Protein 4V1T (pdb70)

Organism: Lyngbya sp. (strain PCC 8106) (NCBI:txid313612)

Sequence (1530 aa):
LLQIQPHFHVEVIEPKQVYLLGEQANHALTGQLYCQILPLLNGQYTLEQIVEKLDGEVPPEYIDYVLERLAEKGYLTEAAPELSSEVAAFWSELGIAPPVAAEALRQPVTLTPVGNISEVTVAALTTALRDIGISVQTTALNVVLTDDYLQPELAKINKQALESQQTWLLVKPVGSVLWLGPVFVPGKTGCWDCLAHRLRGNREVEASVLRQKQAQQGCLPTARATLPSTLQTGLQFAATEIAKWIVKYHVNATAPGTVFFPTLDGKIITLNHSILDLKSHILIKRSQCPTCGDPKILQHRGFEPLKLESRPKQGHRGTTPEQTVQKYQHLISPVTGVVTELVRITDPANPLVHTYRAGHSFGSATSLRGLRNTLKHKSSGKGKTDSQSKASGLCEAVERYSGIFQGDEPRKRATLAELGDLAIHPEQCLCFSDGQYANRETLNEQATVAHDWIPQRFDASQAIEWTPVWSLTEQTHKYLPTALCYYHYPLPPEHRFARGDSNGNAAGNTLEEAILQGFMELVERDGVALWWYNRLRRPAVDLGSFNEPYFVQLQQFYRENDRDLWVLDLTADLGIPAFAGVSNRKTGSSERLILGFGAHLDPTIAILRAVTEVNQIGLELDKVPDENLKSDATDWLITEKLADHPYLLPDTTQPLKTAQDYPKRWSDDIYTDVMTCVNIAQQAGLETLVIDQTRPDIGLNVVKVTVPGMRHFWSRFGEGRLYDVPVKLGWLDEPLTEAQMNPTPMPFTPLLQIQPHFHVEVIEPKQVYLLGEQANHALTGQLYCQILPLLNGQYTLEQIVEKLDGEVPPEYIDYVLERLAEKGYLTEAAPELSSEVAAFWSELGIAPPVAAEALRQPVTLTPVGNISEVTVAALTTALRDIGISVQTPTEAGSPTALNVVLTDDYLQPELAKINKQALESQQTWLLVKPVGSVLWLGPVFVPGKTGCWDCLAHRLRGNREVEASVLRQKQGCLPTARATLPSTLQTGLQFAATEIAKWIVKYHVNATAPGTVFFPTLDGKIITLNHSILDLKSHILIKRSQCPTCGDPKILQHRGFEPLKLESRPKQHRGTTPEQTVQKYQHLISPVTGVVTELVRITDPANPLVHTYRAGHSFGSATSLRGLRNTLKHKSSGKGKTDSQSKASGLCEAVERYSGIFQGDEPRKRATLAELGDLAIHPEQCLCFSDGQYANRETLNEQATVAHDWIPQRFDASQAIEWTPVWSLTEQTHKYLPTALCYYHYPLPPEHRFARGDSNGNAAGNTLEEAILQGFMELVERDGVALWWYNRLRRPAVDLGSFNEPYFVQLQQFYRENDRDLWVLDLTADLGIPAFAGVSNRKTGSSERLILGFGAHLDPTIAILRAVTEVNQIGLELDKVPDENLKSDATDWLITEKLADHPYLLPDTTQPLKTAQDYPKRWSDDIYTDVMTCVNIAQQAGLETLVIDQTRPDIGLNVVKVTVPGMRHFWSRFGEGRLYDVPVKLGWLDEPLTEAQMNPTPMPFQLSSQLAELSEEALGQLSSQLAELSEEAL

CATH classification: 3.90.930.60 (+2 more: 3.40.50.720, 3.30.160.660)

B-factor: mean 58.52, std 18.79, range [26.14, 163.07]

Foldseek 3Di:
DKAFQLQWDWDADADFWIKTDHPPDIDIGGGNVCSVQHVVRHQPADLVRPCVPQVVPDDNVRVVVVVVVCVVVLGMADADPVDDSVLQSVVVVLVDGHVLLLVLLCFAEEEAEADPDDVVLVVLLQVLLVVSSYHYPCHQEYEYEYQDLQRVVQVVVQLCCQVVQHWYWYWYQFAQKTKGDDGEGHPPAATSLLQVVLQLFLPAVQNLVVLLVVVVVGGDRPRDDDDPVSSSVRSNVNSVLVSVCSSLVSPCVPVPPPRDDDGNHQWMWMARNVVGDIDIAGRFHFQLRPRRHNVQVQQVVQQDFDDDDWQFFPPRANDFLVVLCVVQVNLDPSRRHQFPHWAFPDDPVDQAATKIWRAAGHADDNDPVVSVVHSVDTQMFFDRGNSRSRSRRSFSSVLQRLQADPPSHHKDKDFCVVQPPQEDDVCLFQQFAPVCQVCQVVVCVDDLFNVLHAWHAADRVDIAIWGWWAWPLVRHTGTYGSQQRGAHDDDDPVHRRDGHDCQLKAWGQDQLRGNQQSLFSLQQQLLLLLCAFLLFAFAWAPPVQDPDVSVVVVQVVLVVVQKGWTKTFSQFDLLWTKIKIWMFGNDDQFGQIFIFIATDLQNNVRVSRGVSVSSHPGPVCVVDDLVRDPDSCNCVRRPDDCVVRVSRDHDPVDDHHHNVNRDHDDDSTSNVSSVSSQVSQVVVVWIKIKDWSDRPSSNTTMIGIGIRQRDGQFLHNHDGCSFPRCCVVVSDVHGDDSVSTDPDGPRD/DFWKAFQLQFDWAQPQDFWIKTDHPVDIDIGGGNVCSVQHVRRHGPDDLVRSQVVVVPPDHSVNVVVVVVVCVVVLRMATDDPVDDSVLSSVQVVLVHHSVLLLVLQAFEEEEAEDDPDDPVLVVLLQVLLVVSRYHYDYDDDPDDAGQEYEYEYLDLQAVVLVVVQQCCLVVQHWYWYWYLFAQKTKGDDTDGHPPAATSLLQNVLQCFLPAVQVLCVLLVVRGDGRRDDDDPVSSSVNSNVNSVLVSVSSSLVSCCVPPNPPGDDDGNHQWMWMARNVDGDIDIAGRFHFQLRPRRHNVQPQQVVQQDFDDDDWQFPCVARDFLVVLCVVFVNLAPSRRHQWPDWDWDDDPVDLQAEKIWTQAIAARANDPVRCVVRNDPTQMAFARGHSRRRSRRSFRSVLQRLQADPPNHHKDWAFCVVQPPLEDAVCLFQQFAPVCQVCQVVCCVPDQDNVLRAWHAAPRVDTAIWGWWAWPLVRHTGTYGSQQRGAHDDDDPVGGHDGHDCQLKAWGLDQLRRNQQSLFSLVQQLLLQLCQFLLFAFAWADPVQQPDVSVVVVQVVQVVVQKGKTKTWSQFDLLFTKIKIWMFGHDDQWGQIFIAIATDNQNVVRVRRGNRVSSHPPPVQVVPDLVPDDDFCSCVRNPDDCVNRVSRDHDPVDDHHHNVNRDRDDDSISSVSVVVSQVSQVVVVWIKIKDWSDRVSSSITMIGIGIRQRDGLFLRQHDGCSFPRCCVVPSDVHGDDSVSTDPDRPGD/DDDVVVVPDDDDDPD/DPDPVVVPDDDDDD

InterPro domains:
  IPR003776 YcaO-like domain [PF02624] (407-738)
  IPR003776 YcaO-like domain [PS51664] (408-775)
  IPR003776 YcaO-like domain [TIGR00702] (406-738)
  IPR022291 Bacteriocin biosynthesis, cyclodehydratase domain [TIGR03882] (179-366)
  IPR027624 Thiazole/oxazole-forming peptide maturase, SagD family component [TIGR03604] (408-775)
  IPR049274 LynD/TruD, winged helix-turn-helix-like domain [PF21084] (8-83)

Secondary structure (DSSP, 8-state):
-EEE-TT-EEEEETTTEEEEE-SS-EEEEESHHHHHHGGG-EEEE-SHHHHTTTTTTS-HHHHHHHHHHTTTTT-EE---TTS-HHHHHHHHHTT--HHHHHHHTTS-BEEEE-TT--HHHHHHHHHHHHHTT--B-----EEEE-S-TT-THHHHHHHHHHHHT--EEEEE-SSSEEEEEEEE-TTTS--HHHHHHHHHHH-HHHHHHHHHHHTT-----------HHHHHHHHHHHHHHHHHHHHHHHHHTTSSSS-----SBTEEEEEETTTTEEEEEEPPP-TT-TTTS-TTHHHHHHHSPP-----B----SSS-HHHHHHHHGGGB-SSS-SB---EE-S-TT-SS-EEEEE--------SHHHHHHTTTS-EEEEESSHHHHHHHHHHHHHHHHHTB--S-SS-EEE-STTTGGGB--HHHHH---HHHHHTHHHHHHS-S-GGGPPPPPP-TTS-EEEEEEEETTTTEEEEEEHHHHSBT----TT--------TTEEEESSHHHHHHHHHHHHHHHHHHHHHHHHT----BB-GGGSS-THHHHHHHHHHHTTEEEEEEE---TT---EEEEEEEESSSSS---EEEEEE-SSHHHHHHHHHHHHIIIIITTTTS-GGG--STTHHHHHH--GGG-GGGS--TTSPPB-GGGS-----SBHHHHHHHHHHHHHHTT---EEEE---TTT-SEEEEEE-TTPPPSSS---SSHHHHHHHHTTS-SSPPPGGGS-SSPP--/-PEEEE-TTSEEEEETTTEEEEE-SS-EEEEE-HHHHHHGGG-EEEEEHHHHHHHT-SSS-HHHHHHHHHHHHHHT-EEE--TTS-HHHHHHHHHTT--HHHHHHHTTS-EEEEE-TT--HHHHHHHHHHHHTTT--EE---TTPPP-S-EEEE-S-TT-THHHHHHHHHHHHT--EEEEE-SSSEEEEEEEE-TTTS--HHHHHHHHHHT-HHHHHHHHHH-----------HHHHHHHHHHHHHHHHHHHHHHHHHHSSTT---S--SBTEEEEEETTTTEEEEEE----TT-TTTS-TTHHHHHHTSPP-----B----SS-HHHHHHHHGGGB-TTTSSBS-EEE-S-TT-SS-EEEEE--------SHHHHHHHS---EEEEESSHHHHHHHHHHHHHHHHHTB--S-S--EEE-HHHHTTSB--THHHH---HHHHHTHHHHHHH-SSGGG--PPP--TTS-EEEEEEEETTTTEEEEEEHHHHSBT----GGG-------TTEEEESSHHHHHHHHHHHHHHHHHHHHHHHHT----BB-GGGSS-HHHHHHHHHHHHTTEEEEEEE---TT---EEEEEEEESSSSS---EEEEEE-SSHHHHHHHHHHHHIIIIIHHHTS-TTT--STTHHHHHH--GGG-GGGSPPTTSPPB-GGGS-----SBHHHHHHHHHHHHHHTT---EEEE---TTT-SEEEEEE-TTPPPSSS---SSHHHHHHHHTTS-SSPPPGGGS-SS----/---HHHHT-EEEE--/---HHHHT-EEEE-

Radius of gyration: 36.59 Å; Cα contacts (8 Å, |Δi|>4): 3256; chains: 4; bounding box: 82×84×105 Å

Structure (mmCIF, N/CA/C/O backbone):
data_4V1T
#
_entry.id   4V1T
#
_cell.length_a   81.760
_cell.length_b   116.150
_cell.length_c   183.540
_cell.angle_alpha   90.00
_cell.angle_beta   90.00
_cell.angle_gamma   90.00
#
_symmetry.space_group_name_H-M   'P 21 21 21'
#
loop_
_entity.id
_entity.type
_entity.pdbx_description
1 polymer LYND
2 polymer PATE
3 non-polymer 'ZINC ION'
4 non-polymer "ADENOSINE-5'-DIPHOSPHATE"
5 non-polymer 'MAGNESIUM ION'
6 non-polymer 'PHOSPHATE ION'
7 water water
#
loop_
_atom_site.group_PDB
_atom_site.id
_atom_site.type_symbol
_atom_site.label_atom_id
_atom_site.label_alt_id
_atom_site.label_comp_id
_atom_site.label_asym_id
_atom_site.label_entity_id
_atom_site.label_seq_id
_atom_site.pdbx_PDB_ins_code
_atom_site.Cartn_x
_atom_site.Cartn_y
_atom_site.Cartn_z
_atom_site.occupancy
_atom_site.B_iso_or_equiv
_atom_site.auth_seq_id
_atom_site.auth_comp_id
_atom_site.auth_asym_id
_atom_site.auth_atom_id
_atom_site.pdbx_PDB_model_num
ATOM 1 N N . LEU A 1 6 ? 56.689 -17.953 2.888 1.00 108.85 6 LEU A N 1
ATOM 2 C CA . LEU A 1 6 ? 56.452 -16.565 3.317 1.00 114.24 6 LEU A CA 1
ATOM 3 C C . LEU A 1 6 ? 55.074 -16.084 2.874 1.00 110.18 6 LEU A C 1
ATOM 4 O O . LEU A 1 6 ? 54.603 -16.412 1.781 1.00 105.27 6 LEU A O 1
ATOM 9 N N . LEU A 1 7 ? 54.443 -15.289 3.733 1.00 109.65 7 LEU A N 1
ATOM 10 C CA . LEU A 1 7 ? 53.042 -14.923 3.568 1.00 103.40 7 LEU A CA 1
ATOM 11 C C . LEU A 1 7 ? 52.866 -13.525 2.987 1.00 92.86 7 LEU A C 1
ATOM 12 O O . LEU A 1 7 ? 53.590 -12.590 3.328 1.00 101.79 7 LEU A O 1
ATOM 17 N N . GLN A 1 8 ? 51.890 -13.398 2.102 1.00 84.60 8 GLN A N 1
ATOM 18 C CA . GLN A 1 8 ? 51.554 -12.111 1.516 1.00 96.72 8 GLN A CA 1
ATOM 19 C C . GLN A 1 8 ? 50.079 -12.052 1.160 1.00 94.12 8 GLN A C 1
ATOM 20 O O . GLN A 1 8 ? 49.444 -13.071 0.880 1.00 104.21 8 GLN A O 1
ATOM 26 N N . ILE A 1 9 ? 49.538 -10.847 1.170 1.00 86.02 9 ILE A N 1
ATOM 27 C CA . ILE A 1 9 ? 48.230 -10.605 0.596 1.00 90.89 9 ILE A CA 1
ATOM 28 C C . ILE A 1 9 ? 48.381 -10.519 -0.924 1.00 87.02 9 ILE A C 1
ATOM 29 O O . ILE A 1 9 ? 49.463 -10.219 -1.420 1.00 78.75 9 ILE A O 1
ATOM 34 N N . GLN A 1 10 ? 47.297 -10.781 -1.649 1.00 76.99 10 GLN A N 1
ATOM 35 C CA . GLN A 1 10 ? 47.307 -10.791 -3.111 1.00 82.02 10 GLN A CA 1
ATOM 36 C C . GLN A 1 10 ? 48.143 -9.653 -3.706 1.00 85.74 10 GLN A C 1
ATOM 37 O O . GLN A 1 10 ? 47.913 -8.481 -3.387 1.00 73.67 10 GLN A O 1
ATOM 43 N N . PRO A 1 11 ? 49.108 -9.987 -4.583 1.00 71.32 11 PRO A N 1
ATOM 44 C CA . PRO A 1 11 ? 50.080 -8.967 -4.994 1.00 75.53 11 PRO A CA 1
ATOM 45 C C . PRO A 1 11 ? 49.481 -7.850 -5.838 1.00 65.60 11 PRO A C 1
ATOM 46 O O . PRO A 1 11 ? 50.102 -6.804 -5.975 1.00 65.29 11 PRO A O 1
ATOM 50 N N . HIS A 1 12 ? 48.293 -8.075 -6.387 1.00 65.66 12 HIS A N 1
ATOM 51 C CA . HIS A 1 12 ? 47.648 -7.092 -7.255 1.00 69.80 12 HIS A CA 1
ATOM 52 C C . HIS A 1 12 ? 46.882 -6.033 -6.456 1.00 69.76 12 HIS A C 1
ATOM 53 O O . HIS A 1 12 ? 46.423 -5.036 -7.009 1.00 57.89 12 HIS A O 1
ATOM 60 N N . PHE A 1 13 ? 46.755 -6.251 -5.149 1.00 78.96 13 PHE A N 1
ATOM 61 C CA . PHE A 1 13 ? 46.106 -5.286 -4.261 1.00 80.52 13 PHE A CA 1
ATOM 62 C C . PHE A 1 13 ? 47.105 -4.274 -3.708 1.00 69.07 13 PHE A C 1
ATOM 63 O O . PHE A 1 13 ? 48.176 -4.643 -3.230 1.00 77.75 13 PHE A O 1
ATOM 71 N N . HIS A 1 14 ? 46.743 -2.997 -3.765 1.00 70.11 14 HIS A N 1
ATOM 72 C CA . HIS A 1 14 ? 47.467 -1.968 -3.023 1.00 70.88 14 HIS A CA 1
ATOM 73 C C . HIS A 1 14 ? 46.875 -1.855 -1.622 1.00 63.37 14 HIS A C 1
ATOM 74 O O . HIS A 1 14 ? 45.662 -1.919 -1.451 1.00 64.18 14 HIS A O 1
ATOM 81 N N . VAL A 1 15 ? 47.729 -1.674 -0.626 1.00 71.44 15 VAL A N 1
ATOM 82 C CA . VAL A 1 15 ? 47.292 -1.651 0.772 1.00 75.81 15 VAL A CA 1
ATOM 83 C C . VAL A 1 15 ? 47.403 -0.260 1.392 1.00 72.74 15 VAL A C 1
ATOM 84 O O . VAL A 1 15 ? 48.480 0.333 1.404 1.00 69.34 15 VAL A O 1
ATOM 88 N N . GLU A 1 16 ? 46.285 0.240 1.913 1.00 68.32 16 GLU A N 1
ATOM 89 C CA . GLU A 1 16 ? 46.247 1.536 2.581 1.00 77.27 16 GLU A CA 1
ATOM 90 C C . GLU A 1 16 ? 45.536 1.411 3.933 1.00 83.28 16 GLU A C 1
ATOM 91 O O . GLU A 1 16 ? 44.333 1.126 4.007 1.00 64.99 16 GLU A O 1
ATOM 97 N N . VAL A 1 17 ? 46.295 1.606 5.003 1.00 80.84 17 VAL A N 1
ATOM 98 C CA . VAL A 1 17 ? 45.787 1.487 6.359 1.00 77.99 17 VAL A CA 1
ATOM 99 C C . VAL A 1 17 ? 45.164 2.784 6.826 1.00 71.46 17 VAL A C 1
ATOM 100 O O . VAL A 1 17 ? 45.791 3.801 6.778 1.00 74.80 17 VAL A O 1
ATOM 104 N N . ILE A 1 18 ? 43.920 2.728 7.274 1.00 73.73 18 ILE A N 1
ATOM 105 C CA . ILE A 1 18 ? 43.228 3.872 7.859 1.00 87.68 18 ILE A CA 1
ATOM 106 C C . ILE A 1 18 ? 42.849 3.562 9.322 1.00 80.71 18 ILE A C 1
ATOM 107 O O . ILE A 1 18 ? 41.889 2.867 9.608 1.00 68.94 18 ILE A O 1
ATOM 112 N N . GLU A 1 19 ? 43.564 4.178 10.234 1.00 84.09 19 GLU A N 1
ATOM 113 C CA . GLU A 1 19 ? 44.063 3.480 11.375 1.00 83.48 19 GLU A CA 1
ATOM 114 C C . GLU A 1 19 ? 43.082 2.810 12.318 1.00 111.09 19 GLU A C 1
ATOM 115 O O . GLU A 1 19 ? 43.188 1.607 12.544 1.00 140.60 19 GLU A O 1
ATOM 121 N N . PRO A 1 20 ? 42.118 3.508 12.890 1.00 105.54 20 PRO A N 1
ATOM 122 C CA . PRO A 1 20 ? 41.536 2.774 14.008 1.00 96.63 20 PRO A CA 1
ATOM 123 C C . PRO A 1 20 ? 40.979 1.397 13.589 1.00 89.77 20 PRO A C 1
ATOM 124 O O . PRO A 1 20 ? 41.459 0.410 14.110 1.00 83.89 20 PRO A O 1
ATOM 128 N N . LYS A 1 21 ? 40.124 1.297 12.582 1.00 86.29 21 LYS A N 1
ATOM 129 C CA . LYS A 1 21 ? 39.464 0.029 12.303 1.00 78.32 21 LYS A CA 1
ATOM 130 C C . LYS A 1 21 ? 39.507 -0.464 10.855 1.00 81.85 21 LYS A C 1
ATOM 131 O O . LYS A 1 21 ? 38.986 -1.517 10.552 1.00 78.82 21 LYS A O 1
ATOM 137 N N . GLN A 1 22 ? 40.096 0.289 9.945 1.00 77.53 22 GLN A N 1
ATOM 138 C CA . GLN A 1 22 ? 40.028 -0.115 8.543 1.00 71.71 22 GLN A CA 1
ATOM 139 C C . GLN A 1 22 ? 41.369 -0.178 7.823 1.00 69.99 22 GLN A C 1
ATOM 140 O O . GLN A 1 22 ? 42.286 0.594 8.095 1.00 66.98 22 GLN A O 1
ATOM 146 N N . VAL A 1 23 ? 41.456 -1.123 6.891 1.00 78.01 23 VAL A N 1
ATOM 147 C CA . VAL A 1 23 ? 42.521 -1.153 5.901 1.00 81.03 23 VAL A CA 1
ATOM 148 C C . VAL A 1 23 ? 41.913 -1.501 4.552 1.00 72.75 23 VAL A C 1
ATOM 149 O O . VAL A 1 23 ? 41.203 -2.498 4.422 1.00 69.80 23 VAL A O 1
ATOM 153 N N . TYR A 1 24 ? 42.194 -0.679 3.548 1.00 69.07 24 TYR A N 1
ATOM 154 C CA . TYR A 1 24 ? 41.606 -0.872 2.229 1.00 71.36 24 TYR A CA 1
ATOM 155 C C . TYR A 1 24 ? 42.534 -1.627 1.296 1.00 64.63 24 TYR A C 1
ATOM 156 O O . TYR A 1 24 ? 43.742 -1.400 1.297 1.00 72.75 24 TYR A O 1
ATOM 165 N N . LEU A 1 25 ? 41.954 -2.533 0.513 1.00 61.27 25 LEU A N 1
ATOM 166 C CA . LEU A 1 25 ? 42.677 -3.248 -0.529 1.00 62.60 25 LEU A CA 1
ATOM 167 C C . LEU A 1 25 ? 42.213 -2.741 -1.875 1.00 62.62 25 LEU A C 1
ATOM 168 O O . LEU A 1 25 ? 41.184 -3.180 -2.383 1.00 63.43 25 LEU A O 1
ATOM 173 N N . LEU A 1 26 ? 42.975 -1.810 -2.443 1.00 71.14 26 LEU A N 1
ATOM 174 C CA . LEU A 1 26 ? 42.590 -1.136 -3.675 1.00 67.15 26 LEU A CA 1
ATOM 175 C C . LEU A 1 26 ? 43.228 -1.803 -4.886 1.00 63.88 26 LEU A C 1
ATOM 176 O O . LEU A 1 26 ? 44.450 -1.931 -4.967 1.00 67.77 26 LEU A O 1
ATOM 181 N N . GLY A 1 27 ? 42.380 -2.242 -5.813 1.00 70.25 27 GLY A N 1
ATOM 182 C CA . GLY A 1 27 ? 42.817 -2.911 -7.028 1.00 67.59 27 GLY A CA 1
ATOM 183 C C . GLY A 1 27 ? 42.321 -2.158 -8.240 1.00 66.07 27 GLY A C 1
ATOM 184 O O . GLY A 1 27 ? 41.469 -1.273 -8.125 1.00 64.08 27 GLY A O 1
ATOM 185 N N . GLU A 1 28 ? 42.853 -2.506 -9.406 1.00 65.29 28 GLU A N 1
ATOM 186 C CA . GLU A 1 28 ? 42.492 -1.808 -10.634 1.00 72.72 28 GLU A CA 1
ATOM 187 C C . GLU A 1 28 ? 41.079 -2.178 -11.064 1.00 73.16 28 GLU A C 1
ATOM 188 O O . GLU A 1 28 ? 40.385 -1.374 -11.682 1.00 79.52 28 GLU A O 1
ATOM 194 N N . GLN A 1 29 ? 40.647 -3.383 -10.707 1.00 70.32 29 GLN A N 1
ATOM 195 C CA . GLN A 1 29 ? 39.348 -3.891 -11.140 1.00 71.55 29 GLN A CA 1
ATOM 196 C C . GLN A 1 29 ? 38.455 -4.360 -10.002 1.00 75.36 29 GLN A C 1
ATOM 197 O O . GLN A 1 29 ? 37.339 -4.825 -10.240 1.00 69.84 29 GLN A O 1
ATOM 203 N N . ALA A 1 30 ? 38.947 -4.241 -8.773 1.00 72.87 30 ALA A N 1
ATOM 204 C CA . ALA A 1 30 ? 38.139 -4.525 -7.599 1.00 62.94 30 ALA A CA 1
ATOM 205 C C . ALA A 1 30 ? 38.757 -3.886 -6.367 1.00 64.48 30 ALA A C 1
ATOM 206 O O . ALA A 1 30 ? 39.982 -3.788 -6.250 1.00 66.86 30 ALA A O 1
ATOM 208 N N . ASN A 1 31 ? 37.894 -3.437 -5.461 1.00 59.72 31 ASN A N 1
ATOM 209 C CA . ASN A 1 31 ? 38.326 -2.855 -4.197 1.00 71.73 31 ASN A CA 1
ATOM 210 C C . ASN A 1 31 ? 37.652 -3.560 -3.029 1.00 73.32 31 ASN A C 1
ATOM 211 O O . ASN A 1 31 ? 36.465 -3.892 -3.090 1.00 61.42 31 ASN A O 1
ATOM 216 N N . HIS A 1 32 ? 38.429 -3.800 -1.977 1.00 65.54 32 HIS A N 1
ATOM 217 C CA . HIS A 1 32 ? 37.932 -4.462 -0.777 1.00 65.18 32 HIS A CA 1
ATOM 218 C C . HIS A 1 32 ? 38.210 -3.613 0.456 1.00 72.73 32 HIS A C 1
ATOM 219 O O . HIS A 1 32 ? 39.082 -2.739 0.441 1.00 66.20 32 HIS A O 1
ATOM 226 N N . ALA A 1 33 ? 37.463 -3.884 1.522 1.00 69.84 33 ALA A N 1
ATOM 227 C CA . ALA A 1 33 ? 37.603 -3.159 2.774 1.00 65.97 33 ALA A CA 1
ATOM 228 C C . ALA A 1 33 ? 37.571 -4.139 3.938 1.00 69.52 33 ALA A C 1
ATOM 229 O O . ALA A 1 33 ? 36.614 -4.900 4.097 1.00 65.84 33 ALA A O 1
ATOM 231 N N . LEU A 1 34 ? 38.638 -4.122 4.733 1.00 77.99 34 LEU A N 1
ATOM 232 C CA . LEU A 1 34 ? 38.722 -4.930 5.942 1.00 78.18 34 LEU A CA 1
ATOM 233 C C . LEU A 1 34 ? 38.501 -4.047 7.160 1.00 74.43 34 LEU A C 1
ATOM 234 O O . LEU A 1 34 ? 39.041 -2.935 7.227 1.00 68.28 34 LEU A O 1
ATOM 239 N N . THR A 1 35 ? 37.702 -4.542 8.105 1.00 67.69 35 THR A N 1
ATOM 240 C CA . THR A 1 35 ? 37.395 -3.806 9.328 1.00 73.58 35 THR A CA 1
ATOM 241 C C . THR A 1 35 ? 37.908 -4.579 10.544 1.00 74.27 35 THR A C 1
ATOM 242 O O . THR A 1 35 ? 37.705 -5.788 10.651 1.00 69.29 35 THR A O 1
ATOM 246 N N . GLY A 1 36 ? 38.562 -3.864 11.455 1.00 75.03 36 GLY A N 1
ATOM 247 C CA . GLY A 1 36 ? 39.159 -4.452 12.653 1.00 82.16 36 GLY A CA 1
ATOM 248 C C . GLY A 1 36 ? 40.554 -3.905 12.920 1.00 80.86 36 GLY A C 1
ATOM 249 O O . GLY A 1 36 ? 41.385 -3.822 12.014 1.00 77.87 36 GLY A O 1
ATOM 250 N N . GLN A 1 37 ? 40.808 -3.526 14.168 1.00 83.18 37 GLN A N 1
ATOM 251 C CA . GLN A 1 37 ? 42.113 -3.002 14.578 1.00 81.82 37 GLN A CA 1
ATOM 252 C C . GLN A 1 37 ? 43.247 -3.991 14.325 1.00 77.91 37 GLN A C 1
ATOM 253 O O . GLN A 1 37 ? 44.369 -3.589 14.024 1.00 73.28 37 GLN A O 1
ATOM 259 N N . LEU A 1 38 ? 42.958 -5.280 14.468 1.00 79.50 38 LEU A N 1
ATOM 260 C CA . LEU A 1 38 ? 43.966 -6.305 14.248 1.00 80.31 38 LEU A CA 1
ATOM 261 C C . LEU A 1 38 ? 44.471 -6.283 12.811 1.00 75.06 38 LEU A C 1
ATOM 262 O O . LEU A 1 38 ? 45.661 -6.447 12.568 1.00 75.86 38 LEU A O 1
ATOM 267 N N . TYR A 1 39 ? 43.565 -6.071 11.866 1.00 72.89 39 TYR A N 1
ATOM 268 C CA . TYR A 1 39 ? 43.946 -5.981 10.463 1.00 82.15 39 TYR A CA 1
ATOM 269 C C . TYR A 1 39 ? 44.945 -4.844 10.239 1.00 77.71 39 TYR A C 1
ATOM 270 O O . TYR A 1 39 ? 45.923 -5.002 9.513 1.00 71.86 39 TYR A O 1
ATOM 279 N N . CYS A 1 40 ? 44.701 -3.708 10.885 1.00 74.12 40 CYS A N 1
ATOM 280 C CA . CYS A 1 40 ? 45.583 -2.557 10.782 1.00 77.20 40 CYS A CA 1
ATOM 281 C C . CYS A 1 40 ? 47.000 -2.884 11.247 1.00 78.91 40 CYS A C 1
ATOM 282 O O . CYS A 1 40 ? 47.963 -2.295 10.775 1.00 76.37 40 CYS A O 1
ATOM 285 N N . GLN A 1 41 ? 47.117 -3.843 12.162 1.00 90.54 41 GLN A N 1
ATOM 286 C CA . GLN A 1 41 ? 48.406 -4.213 12.742 1.00 82.06 41 GLN A CA 1
ATOM 287 C C . GLN A 1 41 ? 49.156 -5.258 11.913 1.00 79.25 41 GLN A C 1
ATOM 288 O O . GLN A 1 41 ? 50.374 -5.193 11.776 1.00 79.94 41 GLN A O 1
ATOM 294 N N . ILE A 1 42 ? 48.423 -6.218 11.361 1.00 78.73 42 ILE A N 1
ATOM 295 C CA . ILE A 1 42 ? 49.030 -7.405 10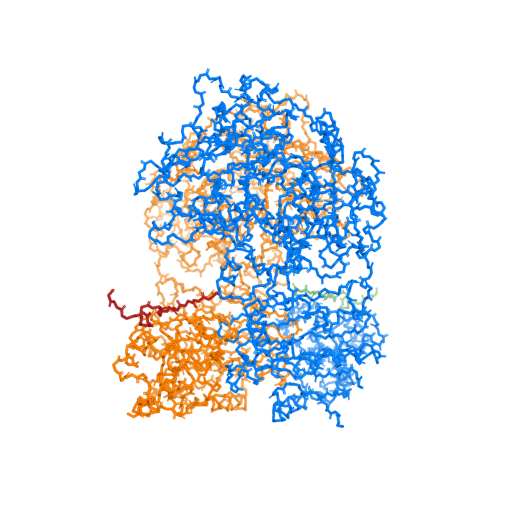.762 1.00 83.57 42 ILE A CA 1
ATOM 296 C C . ILE A 1 42 ? 49.281 -7.241 9.273 1.00 75.44 42 ILE A C 1
ATOM 297 O O . ILE A 1 42 ? 50.277 -7.729 8.751 1.00 89.77 42 ILE A O 1
ATOM 302 N N . LEU A 1 43 ? 48.369 -6.563 8.593 1.00 73.80 43 LEU A N 1
ATOM 303 C CA . LEU A 1 43 ? 48.430 -6.444 7.136 1.00 77.39 43 LEU A CA 1
ATOM 304 C C . LEU A 1 43 ? 49.702 -5.806 6.582 1.00 82.53 43 LEU A C 1
ATOM 305 O O . LEU A 1 43 ? 50.216 -6.271 5.565 1.00 76.43 43 LEU A O 1
ATOM 310 N N . PRO A 1 44 ? 50.210 -4.740 7.231 1.00 81.49 44 PRO A N 1
ATOM 311 C CA . PRO A 1 44 ? 51.448 -4.123 6.738 1.00 90.66 44 PRO A CA 1
ATOM 312 C C . PRO A 1 44 ? 52.603 -5.121 6.604 1.00 95.86 44 PRO A C 1
ATOM 313 O O . PRO A 1 44 ? 53.533 -4.882 5.838 1.00 88.75 44 PRO A O 1
ATOM 317 N N . LEU A 1 45 ? 52.523 -6.232 7.333 1.00 98.11 45 LEU A N 1
ATOM 318 C CA . LEU A 1 45 ? 53.554 -7.265 7.304 1.00 94.77 45 LEU A CA 1
ATOM 319 C C . LEU A 1 45 ? 53.170 -8.432 6.399 1.00 92.27 45 LEU A C 1
ATOM 320 O O . LEU A 1 45 ? 53.835 -9.466 6.408 1.00 100.56 45 LEU A O 1
ATOM 325 N N . LEU A 1 46 ? 52.091 -8.268 5.636 1.00 88.54 46 LEU A N 1
ATOM 326 C CA . LEU A 1 46 ? 51.665 -9.272 4.665 1.00 86.68 46 LEU A CA 1
ATOM 327 C C . LEU A 1 46 ? 52.014 -8.829 3.250 1.00 94.16 46 LEU A C 1
ATOM 328 O O . LEU A 1 46 ? 51.201 -8.971 2.346 1.00 89.00 46 LEU A O 1
ATOM 333 N N . ASN A 1 47 ? 53.225 -8.301 3.072 1.00 94.02 47 ASN A N 1
ATOM 334 C CA . ASN A 1 47 ? 53.680 -7.792 1.773 1.00 95.17 47 ASN A CA 1
ATOM 335 C C . ASN A 1 47 ? 54.572 -8.780 1.020 1.00 94.95 47 ASN A C 1
ATOM 336 O O . ASN A 1 47 ? 54.936 -8.542 -0.131 1.00 103.93 47 ASN A O 1
ATOM 341 N N . GLY A 1 48 ? 54.916 -9.884 1.676 1.00 100.56 48 GLY A N 1
ATOM 342 C CA . GLY A 1 48 ? 55.759 -10.907 1.080 1.00 100.82 48 GLY A CA 1
ATOM 343 C C . GLY A 1 48 ? 57.143 -10.937 1.690 1.00 101.56 48 GLY A C 1
ATOM 344 O O . GLY A 1 48 ? 57.943 -11.815 1.374 1.00 112.31 48 GLY A O 1
ATOM 345 N N . GLN A 1 49 ? 57.417 -9.990 2.583 1.00 106.40 49 GLN A N 1
ATOM 346 C CA . GLN A 1 49 ? 58.744 -9.845 3.180 1.00 111.20 49 GLN A CA 1
ATOM 347 C C . GLN A 1 49 ? 58.858 -10.503 4.560 1.00 119.97 49 GLN A C 1
ATOM 348 O O . GLN A 1 49 ? 59.837 -10.276 5.275 1.00 125.34 49 GLN A O 1
ATOM 354 N N . TYR A 1 50 ? 57.870 -11.315 4.935 1.00 123.57 50 TYR A N 1
ATOM 355 C CA . TYR A 1 50 ? 57.819 -11.883 6.287 1.00 116.84 50 TYR A CA 1
ATOM 356 C C . TYR A 1 50 ? 57.257 -13.303 6.323 1.00 111.51 50 TYR A C 1
ATOM 357 O O . TYR A 1 50 ? 56.484 -13.701 5.454 1.00 118.21 50 TYR A O 1
ATOM 366 N N . THR A 1 51 ? 57.655 -14.049 7.349 1.00 127.74 51 THR A N 1
ATOM 367 C CA . THR A 1 51 ? 57.188 -15.416 7.577 1.00 129.41 51 THR A CA 1
ATOM 368 C C . THR A 1 51 ? 56.134 -15.430 8.678 1.00 124.62 51 THR A C 1
ATOM 369 O O . THR A 1 51 ? 55.994 -14.464 9.424 1.00 114.00 51 THR A O 1
ATOM 373 N N . LEU A 1 52 ? 55.406 -16.537 8.791 1.00 117.94 52 LEU A N 1
ATOM 374 C CA . LEU A 1 52 ? 54.570 -16.781 9.966 1.00 119.81 52 LEU A CA 1
ATOM 375 C C . LEU A 1 52 ? 55.449 -16.855 11.221 1.00 127.49 52 LEU A C 1
ATOM 376 O O . LEU A 1 52 ? 54.993 -16.606 12.339 1.00 122.98 52 LEU A O 1
ATOM 381 N N . GLU A 1 53 ? 56.715 -17.197 11.009 1.00 132.73 53 GLU A N 1
ATOM 382 C CA . GLU A 1 53 ? 57.712 -17.290 12.064 1.00 133.16 53 GLU A CA 1
ATOM 383 C C . GLU A 1 53 ? 58.234 -15.891 12.387 1.00 130.36 53 GLU A C 1
ATOM 384 O O . GLU A 1 53 ? 58.121 -15.406 13.514 1.00 110.12 53 GLU A O 1
ATOM 390 N N . GLN A 1 54 ? 58.808 -15.250 11.373 1.00 142.32 54 GLN A N 1
ATOM 391 C CA . GLN A 1 54 ? 59.328 -13.894 11.490 1.00 146.79 54 GLN A CA 1
ATOM 392 C C . GLN A 1 54 ? 58.199 -12.880 11.372 1.00 138.54 54 GLN A C 1
ATOM 393 O O . GLN A 1 54 ? 58.177 -12.055 10.458 1.00 149.01 54 GLN A O 1
ATOM 399 N N . ILE A 1 55 ? 57.249 -12.967 12.292 1.00 133.28 55 ILE A N 1
ATOM 400 C CA . ILE A 1 55 ? 56.208 -11.961 12.421 1.00 126.04 55 ILE A CA 1
ATOM 401 C C . ILE A 1 55 ? 56.084 -11.910 13.938 1.00 130.17 55 ILE A C 1
ATOM 402 O O . ILE A 1 55 ? 56.469 -10.921 14.558 1.00 119.59 55 ILE A O 1
ATOM 407 N N . VAL A 1 56 ? 55.623 -13.013 14.528 1.00 126.63 56 VAL A N 1
ATOM 408 C CA . VAL A 1 56 ? 55.378 -13.081 15.960 1.00 128.78 56 VAL A CA 1
ATOM 409 C C . VAL A 1 56 ? 56.536 -12.439 16.713 1.00 135.93 56 VAL A C 1
ATOM 410 O O . VAL A 1 56 ? 56.340 -11.847 17.772 1.00 141.32 56 VAL A O 1
ATOM 414 N N . GLU A 1 57 ? 57.737 -12.540 16.147 1.00 138.58 57 GLU A N 1
ATOM 415 C CA . GLU A 1 57 ? 58.929 -11.959 16.758 1.00 146.16 57 GLU A CA 1
ATOM 416 C C . GLU A 1 57 ? 58.925 -10.429 16.753 1.00 141.75 57 GLU A C 1
ATOM 417 O O . GLU A 1 57 ? 59.751 -9.802 17.420 1.00 145.21 57 GLU A O 1
ATOM 423 N N . LYS A 1 58 ? 57.995 -9.835 16.009 1.00 140.69 58 LYS A N 1
ATOM 424 C CA . LYS A 1 58 ? 57.953 -8.383 15.832 1.00 136.81 58 LYS A CA 1
ATOM 425 C C . LYS A 1 58 ? 56.619 -7.758 16.243 1.00 129.47 58 LYS A C 1
ATOM 426 O O . LYS A 1 58 ? 56.364 -6.592 15.945 1.00 132.12 58 LYS A O 1
ATOM 432 N N . LEU A 1 59 ? 55.773 -8.526 16.924 1.00 116.49 59 LEU A N 1
ATOM 433 C CA . LEU A 1 59 ? 54.522 -7.988 17.460 1.00 113.22 59 LEU A CA 1
ATOM 434 C C . LEU A 1 59 ? 53.986 -8.772 18.664 1.00 118.92 59 LEU A C 1
ATOM 435 O O . LEU A 1 59 ? 52.866 -8.529 19.114 1.00 126.56 59 LEU A O 1
ATOM 440 N N . ASP A 1 60 ? 54.773 -9.711 19.186 1.00 115.67 60 ASP A N 1
ATOM 441 C CA . ASP A 1 60 ? 54.424 -10.349 20.449 1.00 119.97 60 ASP A CA 1
ATOM 442 C C . ASP A 1 60 ? 54.588 -9.317 21.561 1.00 124.45 60 ASP A C 1
ATOM 443 O O . ASP A 1 60 ? 55.500 -8.488 21.524 1.00 115.50 60 ASP A O 1
ATOM 448 N N . GLY A 1 61 ? 53.698 -9.369 22.546 1.00 120.64 61 GLY A N 1
ATOM 449 C CA . GLY A 1 61 ? 53.604 -8.319 23.550 1.00 121.52 61 GLY A CA 1
ATOM 450 C C . GLY A 1 61 ? 52.623 -7.255 23.094 1.00 118.64 61 GLY A C 1
ATOM 451 O O . GLY A 1 61 ? 52.488 -6.212 23.730 1.00 124.87 61 GLY A O 1
ATOM 452 N N . GLU A 1 62 ? 51.947 -7.529 21.979 1.00 119.11 62 GLU A N 1
ATOM 453 C CA . GLU A 1 62 ? 50.940 -6.632 21.409 1.00 114.29 62 GLU A CA 1
ATOM 454 C C . GLU A 1 62 ? 49.796 -7.437 20.793 1.00 110.24 62 GLU A C 1
ATOM 455 O O . GLU A 1 62 ? 48.633 -7.034 20.866 1.00 112.26 62 GLU A O 1
ATOM 461 N N . VAL A 1 63 ? 50.142 -8.556 20.159 1.00 101.66 63 VAL A N 1
ATOM 462 C CA . VAL A 1 63 ? 49.158 -9.484 19.614 1.00 103.43 63 VAL A CA 1
ATOM 463 C C . VAL A 1 63 ? 49.632 -10.921 19.830 1.00 108.89 63 VAL A C 1
ATOM 464 O O . VAL A 1 63 ? 50.682 -11.304 19.313 1.00 99.41 63 VAL A O 1
ATOM 468 N N . PRO A 1 64 ? 48.864 -11.719 20.594 1.00 105.99 64 PRO A N 1
ATOM 469 C CA . PRO A 1 64 ? 49.223 -13.126 20.813 1.00 111.17 64 PRO A CA 1
ATOM 470 C C . PRO A 1 64 ? 49.338 -13.942 19.524 1.00 101.94 64 PRO A C 1
ATOM 471 O O . PRO A 1 64 ? 48.644 -13.638 18.556 1.00 98.79 64 PRO A O 1
ATOM 475 N N . PRO A 1 65 ? 50.205 -14.973 19.513 1.00 103.78 65 PRO A N 1
ATOM 476 C CA . PRO A 1 65 ? 50.281 -15.865 18.353 1.00 118.54 65 PRO A CA 1
ATOM 477 C C . PRO A 1 65 ? 48.943 -16.520 18.004 1.00 112.48 65 PRO A C 1
ATOM 478 O O . PRO A 1 65 ? 48.712 -16.864 16.843 1.00 101.73 65 PRO A O 1
ATOM 482 N N . GLU A 1 66 ? 48.072 -16.666 18.998 1.00 115.07 66 GLU A N 1
ATOM 483 C CA . GLU A 1 66 ? 46.764 -17.287 18.800 1.00 100.24 66 GLU A CA 1
ATOM 484 C C . GLU A 1 66 ? 45.826 -16.361 18.027 1.00 96.10 66 GLU A C 1
ATOM 485 O O . GLU A 1 66 ? 44.987 -16.820 17.250 1.00 88.35 66 GLU A O 1
ATOM 491 N N . TYR A 1 67 ? 45.978 -15.056 18.232 1.00 99.39 67 TYR A N 1
ATOM 492 C CA . TYR A 1 67 ? 45.171 -14.069 17.517 1.00 92.42 67 TYR A CA 1
ATOM 493 C C . TYR A 1 67 ? 45.616 -13.942 16.067 1.00 97.27 67 TYR A C 1
ATOM 494 O O . TYR A 1 67 ? 44.789 -13.772 15.174 1.00 89.29 67 TYR A O 1
ATOM 503 N N . ILE A 1 68 ? 46.923 -14.008 15.838 1.00 99.05 68 ILE A N 1
ATOM 504 C CA . ILE A 1 68 ? 47.466 -13.927 14.486 1.00 96.32 68 ILE A CA 1
ATOM 505 C C . ILE A 1 68 ? 46.921 -15.054 13.624 1.00 95.74 68 ILE A C 1
ATOM 506 O O . ILE A 1 68 ? 46.429 -14.817 12.533 1.00 84.16 68 ILE A O 1
ATOM 511 N N . ASP A 1 69 ? 47.036 -16.281 14.124 1.00 106.65 69 ASP A N 1
ATOM 512 C CA . ASP A 1 69 ? 46.574 -17.463 13.401 1.00 97.89 69 ASP A CA 1
ATOM 513 C C . ASP A 1 69 ? 45.107 -17.349 13.021 1.00 86.70 69 ASP A C 1
ATOM 514 O O . ASP A 1 69 ? 44.717 -17.741 11.931 1.00 89.65 69 ASP A O 1
ATOM 519 N N . TYR A 1 70 ? 44.296 -16.812 13.924 1.00 94.17 70 TYR A N 1
ATOM 520 C CA . TYR A 1 70 ? 42.870 -16.639 13.659 1.00 96.28 70 TYR A CA 1
ATOM 521 C C . TYR A 1 70 ? 42.638 -15.644 12.523 1.00 89.95 70 TYR A C 1
ATOM 522 O O . TYR A 1 70 ? 41.734 -15.821 11.718 1.00 83.51 70 TYR A O 1
ATOM 531 N N . VAL A 1 71 ? 43.459 -14.596 12.478 1.00 102.78 71 VAL A N 1
ATOM 532 C CA . VAL A 1 71 ? 43.376 -13.578 11.431 1.00 87.91 71 VAL A CA 1
ATOM 533 C C . VAL A 1 71 ? 43.991 -14.110 10.136 1.00 76.23 71 VAL A C 1
ATOM 534 O O . VAL A 1 71 ? 43.445 -13.905 9.058 1.00 76.26 71 VAL A O 1
ATOM 538 N N . LEU A 1 72 ? 45.122 -14.800 10.251 1.00 88.70 72 LEU A N 1
ATOM 539 C CA . LEU A 1 72 ? 45.787 -15.376 9.083 1.00 99.10 72 LEU A CA 1
ATOM 540 C C . LEU A 1 72 ? 45.099 -16.650 8.604 1.00 108.03 72 LEU A C 1
ATOM 541 O O . LEU A 1 72 ? 45.533 -17.261 7.629 1.00 107.43 72 LEU A O 1
ATOM 546 N N . GLU A 1 73 ? 44.032 -17.049 9.296 1.00 107.44 73 GLU A N 1
ATOM 547 C CA . GLU A 1 73 ? 43.169 -18.141 8.845 1.00 96.83 73 GLU A CA 1
ATOM 548 C C . GLU A 1 73 ? 41.945 -17.556 8.160 1.00 99.99 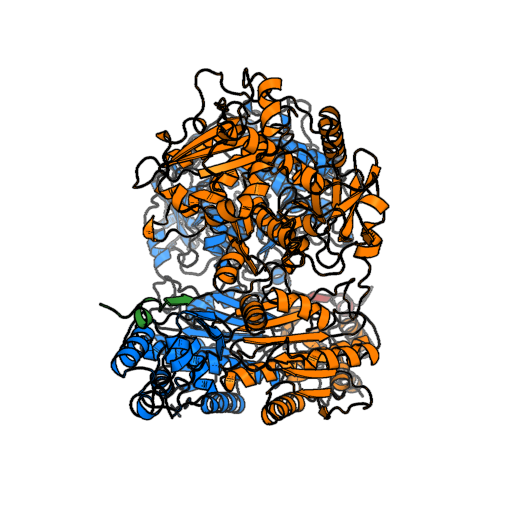73 GLU A C 1
ATOM 549 O O . GLU A 1 73 ? 41.504 -18.043 7.120 1.00 91.08 73 GLU A O 1
ATOM 555 N N . ARG A 1 74 ? 41.404 -16.500 8.755 1.00 99.59 74 ARG A N 1
ATOM 556 C CA . ARG A 1 74 ? 40.202 -15.857 8.243 1.00 93.46 74 ARG A CA 1
ATOM 557 C C . ARG A 1 74 ? 40.447 -15.214 6.877 1.00 97.33 74 ARG A C 1
ATOM 558 O O . ARG A 1 74 ? 39.548 -15.140 6.033 1.00 91.47 74 ARG A O 1
ATOM 566 N N . LEU A 1 75 ? 41.666 -14.740 6.661 1.00 94.64 75 LEU A N 1
ATOM 567 C CA . LEU A 1 75 ? 42.024 -14.184 5.371 1.00 94.47 75 LEU A CA 1
ATOM 568 C C . LEU A 1 75 ? 42.203 -15.281 4.312 1.00 96.15 75 LEU A C 1
ATOM 569 O O . LEU A 1 75 ? 42.210 -14.992 3.115 1.00 90.40 75 LEU A O 1
ATOM 574 N N . ALA A 1 76 ? 42.352 -16.530 4.750 1.00 105.52 76 ALA A N 1
ATOM 575 C CA . ALA A 1 76 ? 42.529 -17.656 3.834 1.00 97.12 76 ALA A CA 1
ATOM 576 C C . ALA A 1 76 ? 41.214 -18.022 3.166 1.00 94.34 76 ALA A C 1
ATOM 577 O O . ALA A 1 76 ? 41.037 -17.834 1.964 1.00 94.57 76 ALA A O 1
ATOM 579 N N . GLU A 1 77 ? 40.281 -18.527 3.963 1.00 107.48 77 GLU A N 1
ATOM 580 C CA . GLU A 1 77 ? 39.021 -19.049 3.442 1.00 113.08 77 GLU A CA 1
ATOM 581 C C . GLU A 1 77 ? 38.079 -17.942 2.974 1.00 108.54 77 GLU A C 1
ATOM 582 O O . GLU A 1 77 ? 36.902 -18.185 2.718 1.00 114.49 77 GLU A O 1
ATOM 588 N N . LYS A 1 78 ? 38.603 -16.726 2.877 1.00 96.05 78 LYS A N 1
ATOM 589 C CA . LYS A 1 78 ? 37.893 -15.628 2.248 1.00 96.18 78 LYS A CA 1
ATOM 590 C C . LYS A 1 78 ? 38.565 -15.284 0.918 1.00 91.71 78 LYS A C 1
ATOM 591 O O . LYS A 1 78 ? 37.936 -14.706 0.035 1.00 98.59 78 LYS A O 1
ATOM 597 N N . GLY A 1 79 ? 39.845 -15.636 0.790 1.00 83.86 79 GLY A N 1
ATOM 598 C CA . GLY A 1 79 ? 40.564 -15.545 -0.481 1.00 87.05 79 GLY A CA 1
ATOM 599 C C . GLY A 1 79 ? 41.589 -14.422 -0.610 1.00 92.85 79 GLY A C 1
ATOM 600 O O . GLY A 1 79 ? 42.092 -14.166 -1.708 1.00 80.00 79 GLY A O 1
ATOM 601 N N . TYR A 1 80 ? 41.916 -13.756 0.496 1.00 91.74 80 TYR A N 1
ATOM 602 C CA . TYR A 1 80 ? 42.871 -12.649 0.462 1.00 81.92 80 TYR A CA 1
ATOM 603 C C . TYR A 1 80 ? 44.320 -13.124 0.567 1.00 77.49 80 TYR A C 1
ATOM 604 O O . TYR A 1 80 ? 45.229 -12.466 0.078 1.00 81.13 80 TYR A O 1
ATOM 613 N N . LEU A 1 81 ? 44.534 -14.265 1.206 1.00 85.81 81 LEU A N 1
ATOM 614 C CA . LEU A 1 81 ? 45.879 -14.817 1.346 1.00 93.66 81 LEU A CA 1
ATOM 615 C C . LEU A 1 81 ? 46.299 -15.596 0.118 1.00 86.79 81 LEU A C 1
ATOM 616 O O . LEU A 1 81 ? 45.485 -16.284 -0.484 1.00 94.90 81 LEU A O 1
ATOM 621 N N . THR A 1 82 ? 47.579 -15.512 -0.231 1.00 85.47 82 THR A N 1
ATOM 622 C CA . THR A 1 82 ? 48.157 -16.400 -1.238 1.00 93.99 82 THR A CA 1
ATOM 623 C C . THR A 1 82 ? 49.637 -16.661 -1.007 1.00 88.77 82 THR A C 1
ATOM 624 O O . THR A 1 82 ? 50.316 -15.939 -0.277 1.00 87.97 82 THR A O 1
ATOM 628 N N . GLU A 1 83 ? 50.126 -17.702 -1.669 1.00 91.75 83 GLU A N 1
ATOM 629 C CA . GLU A 1 83 ? 51.537 -18.030 -1.661 1.00 99.13 83 GLU A CA 1
ATOM 630 C C . GLU A 1 83 ? 52.247 -17.111 -2.627 1.00 110.55 83 GLU A C 1
ATOM 631 O O . GLU A 1 83 ? 51.608 -16.432 -3.432 1.00 121.02 83 GLU A O 1
ATOM 637 N N . ALA A 1 84 ? 53.571 -17.090 -2.545 1.00 110.41 84 ALA A N 1
ATOM 638 C CA . ALA A 1 84 ? 54.386 -16.412 -3.540 1.00 104.19 84 ALA A CA 1
ATOM 639 C C . ALA A 1 84 ? 54.797 -17.407 -4.604 1.00 95.81 84 ALA A C 1
ATOM 640 O O . ALA A 1 84 ? 54.367 -18.559 -4.599 1.00 101.19 84 ALA A O 1
ATOM 642 N N . ALA A 1 85 ? 55.621 -16.938 -5.529 1.00 88.51 85 ALA A N 1
ATOM 643 C CA . ALA A 1 85 ? 56.347 -17.804 -6.437 1.00 95.33 85 ALA A CA 1
ATOM 644 C C . ALA A 1 85 ? 57.625 -17.060 -6.783 1.00 90.91 85 ALA A C 1
ATOM 645 O O . ALA A 1 85 ? 57.585 -16.101 -7.550 1.00 95.61 85 ALA A O 1
ATOM 647 N N . PRO A 1 86 ? 58.767 -17.484 -6.212 1.00 102.08 86 PRO A N 1
ATOM 648 C CA . PRO A 1 86 ? 60.010 -16.738 -6.454 1.00 100.22 86 PRO A CA 1
ATOM 649 C C . PRO A 1 86 ? 60.391 -16.682 -7.933 1.00 88.48 86 PRO A C 1
ATOM 650 O O . PRO A 1 86 ? 61.303 -15.952 -8.313 1.00 81.36 86 PRO A O 1
ATOM 654 N N . GLU A 1 87 ? 59.681 -17.451 -8.750 1.00 82.18 87 GLU A N 1
ATOM 655 C CA . GLU A 1 87 ? 59.951 -17.543 -10.173 1.00 89.08 87 GLU A CA 1
ATOM 656 C C . GLU A 1 87 ? 59.356 -16.368 -10.961 1.00 86.63 87 GLU A C 1
ATOM 657 O O . GLU A 1 87 ? 59.891 -15.977 -11.999 1.00 72.07 87 GLU A O 1
ATOM 663 N N . LEU A 1 88 ? 58.252 -15.814 -10.466 1.00 90.72 88 LEU A N 1
ATOM 664 C CA . LEU A 1 88 ? 57.564 -14.718 -11.150 1.00 83.45 88 LEU A CA 1
ATOM 665 C C . LEU A 1 88 ? 58.020 -13.353 -10.647 1.00 73.55 88 LEU A C 1
ATOM 666 O O . LEU A 1 88 ? 58.383 -13.200 -9.484 1.00 70.62 88 LEU A O 1
ATOM 671 N N . SER A 1 89 ? 57.999 -12.361 -11.533 1.00 69.87 89 SER A N 1
ATOM 672 C CA . SER A 1 89 ? 58.228 -10.980 -11.134 1.00 71.43 89 SER A CA 1
ATOM 673 C C . SER A 1 89 ? 57.010 -10.488 -10.373 1.00 67.15 89 SER A C 1
ATOM 674 O O . SER A 1 89 ? 55.922 -11.032 -10.519 1.00 65.80 89 SER A O 1
ATOM 677 N N . SER A 1 90 ? 57.192 -9.453 -9.563 1.00 73.47 90 SER A N 1
ATOM 678 C CA . SER A 1 90 ? 56.082 -8.875 -8.806 1.00 81.23 90 SER A CA 1
ATOM 679 C C . SER A 1 90 ? 54.928 -8.460 -9.745 1.00 77.08 90 SER A C 1
ATOM 680 O O . SER A 1 90 ? 53.749 -8.543 -9.389 1.00 67.47 90 SER A O 1
ATOM 683 N N . GLU A 1 91 ? 55.275 -8.034 -10.954 1.00 69.42 91 GLU A N 1
ATOM 684 C CA . GLU A 1 91 ? 54.271 -7.566 -11.918 1.00 69.72 91 GLU A CA 1
ATOM 685 C C . GLU A 1 91 ? 53.448 -8.708 -12.512 1.00 59.07 91 GLU A C 1
ATOM 686 O O . GLU A 1 91 ? 52.218 -8.633 -12.573 1.00 56.56 91 GLU A O 1
ATOM 692 N N . VAL A 1 92 ? 54.131 -9.765 -12.942 1.00 61.50 92 VAL A N 1
ATOM 693 C CA . VAL A 1 92 ? 53.468 -10.910 -13.556 1.00 67.13 92 VAL A CA 1
ATOM 694 C C . VAL A 1 92 ? 52.530 -11.599 -12.569 1.00 58.76 92 VAL A C 1
ATOM 695 O O . VAL A 1 92 ? 51.409 -11.971 -12.920 1.00 55.52 92 VAL A O 1
ATOM 699 N N . ALA A 1 93 ? 53.001 -11.774 -11.342 1.00 61.84 93 ALA A N 1
ATOM 700 C CA . ALA A 1 93 ? 52.226 -12.459 -10.309 1.00 59.94 93 ALA A CA 1
ATOM 701 C C . ALA A 1 93 ? 50.917 -11.722 -10.035 1.00 57.30 93 ALA A C 1
ATOM 702 O O . ALA A 1 93 ? 49.882 -12.344 -9.763 1.00 58.84 93 ALA A O 1
ATOM 704 N N . ALA A 1 94 ? 50.971 -10.395 -10.120 1.00 64.09 94 ALA A N 1
ATOM 705 C CA . ALA A 1 94 ? 49.801 -9.551 -9.904 1.00 64.86 94 ALA A CA 1
ATOM 706 C C . ALA A 1 94 ? 48.782 -9.721 -11.033 1.00 61.84 94 ALA A C 1
ATOM 707 O O . ALA A 1 94 ? 47.582 -9.507 -10.842 1.00 58.61 94 ALA A O 1
ATOM 709 N N . PHE A 1 95 ? 49.258 -10.113 -12.208 1.00 54.20 95 PHE A N 1
ATOM 710 C CA . PHE A 1 95 ? 48.374 -10.291 -13.354 1.00 66.20 95 PHE A CA 1
ATOM 711 C C . PHE A 1 95 ? 47.500 -11.519 -13.163 1.00 55.53 95 PHE A C 1
ATOM 712 O O . PHE A 1 95 ? 46.298 -11.481 -13.403 1.00 66.55 95 PHE A O 1
ATOM 720 N N . TRP A 1 96 ? 48.106 -12.606 -12.704 1.00 58.62 96 TRP A N 1
ATOM 721 C CA . TRP A 1 96 ? 47.388 -13.867 -12.558 1.00 61.19 96 TRP A CA 1
ATOM 722 C C . TRP A 1 96 ? 46.529 -13.891 -11.304 1.00 58.09 96 TRP A C 1
ATOM 723 O O . TRP A 1 96 ? 45.441 -14.479 -11.294 1.00 56.63 96 TRP A O 1
ATOM 734 N N . SER A 1 97 ? 47.015 -13.260 -10.243 1.00 58.48 97 SER A N 1
ATOM 735 C CA . SER A 1 97 ? 46.243 -13.169 -9.012 1.00 60.79 97 SER A CA 1
ATOM 736 C C . SER A 1 97 ? 44.983 -12.341 -9.260 1.00 61.11 97 SER A C 1
ATOM 737 O O . SER A 1 97 ? 43.916 -12.626 -8.714 1.00 59.47 97 SER A O 1
ATOM 740 N N . GLU A 1 98 ? 45.108 -11.330 -10.112 1.00 61.78 98 GLU A N 1
ATOM 741 C CA . GLU A 1 98 ? 43.966 -10.497 -10.468 1.00 67.01 98 GLU A CA 1
ATOM 742 C C . GLU A 1 98 ? 42.894 -11.308 -11.196 1.00 65.78 98 GLU A C 1
ATOM 743 O O . GLU A 1 98 ? 41.716 -10.972 -11.128 1.00 69.22 98 GLU A O 1
ATOM 749 N N . LEU A 1 99 ? 43.310 -12.375 -11.879 1.00 61.15 99 LEU A N 1
ATOM 750 C CA . LEU A 1 99 ? 42.377 -13.305 -12.524 1.00 65.36 99 LEU A CA 1
ATOM 751 C C . LEU A 1 99 ? 41.896 -14.386 -11.561 1.00 65.78 99 LEU A C 1
ATOM 752 O O . LEU A 1 99 ? 41.031 -15.186 -11.899 1.00 68.98 99 LEU A O 1
ATOM 757 N N . GLY A 1 100 ? 42.464 -14.407 -10.362 1.00 76.78 100 GLY A N 1
ATOM 758 C CA . GLY A 1 100 ? 42.060 -15.356 -9.336 1.00 79.87 100 GLY A CA 1
ATOM 759 C C . GLY A 1 100 ? 42.869 -16.640 -9.369 1.00 73.03 100 GLY A C 1
ATOM 760 O O . GLY A 1 100 ? 42.424 -17.671 -8.865 1.00 79.29 100 GLY A O 1
ATOM 761 N N . ILE A 1 101 ? 44.061 -16.570 -9.955 1.00 70.95 101 ILE A N 1
ATOM 762 C CA . ILE A 1 101 ? 44.960 -17.712 -10.020 1.00 78.06 101 ILE A CA 1
ATOM 763 C C . ILE A 1 101 ? 46.235 -17.471 -9.209 1.00 81.12 101 ILE A C 1
ATOM 764 O O . ILE A 1 101 ? 46.931 -16.473 -9.396 1.00 69.29 101 ILE A O 1
ATOM 769 N N . ALA A 1 102 ? 46.527 -18.411 -8.312 1.00 81.81 102 ALA A N 1
ATOM 770 C CA . ALA A 1 102 ? 47.679 -18.308 -7.429 1.00 83.07 102 ALA A CA 1
ATOM 771 C C . ALA A 1 102 ? 48.986 -18.288 -8.233 1.00 72.94 102 ALA A C 1
ATOM 772 O O . ALA A 1 102 ? 49.129 -19.034 -9.206 1.00 72.26 102 ALA A O 1
ATOM 774 N N . PRO A 1 103 ? 49.942 -17.434 -7.825 1.00 69.68 103 PRO A N 1
ATOM 775 C CA . PRO A 1 103 ? 51.228 -17.299 -8.515 1.00 79.13 103 PRO A CA 1
ATOM 776 C C . PRO A 1 103 ? 51.953 -18.609 -8.860 1.00 75.06 103 PRO A C 1
ATOM 777 O O . PRO A 1 103 ? 52.383 -18.754 -10.004 1.00 68.28 103 PRO A O 1
ATOM 781 N N . PRO A 1 104 ? 52.097 -19.545 -7.899 1.00 78.99 104 PRO A N 1
ATOM 782 C CA . PRO A 1 104 ? 52.893 -20.739 -8.220 1.00 81.75 104 PRO A CA 1
ATOM 783 C C . PRO A 1 104 ? 52.275 -21.615 -9.317 1.00 88.94 104 PRO A C 1
ATOM 784 O O . PRO A 1 104 ? 53.004 -22.194 -10.126 1.00 74.33 104 PRO A O 1
ATOM 788 N N . VAL A 1 105 ? 50.948 -21.699 -9.344 1.00 90.72 105 VAL A N 1
ATOM 789 C CA . VAL A 1 105 ? 50.252 -22.500 -10.348 1.00 81.19 105 VAL A CA 1
ATOM 790 C C . VAL A 1 105 ? 50.496 -21.912 -11.728 1.00 75.20 105 VAL A C 1
ATOM 791 O O . VAL A 1 105 ? 50.736 -22.638 -12.691 1.00 76.85 105 VAL A O 1
ATOM 795 N N . ALA A 1 106 ? 50.436 -20.591 -11.816 1.00 69.67 106 ALA A N 1
ATOM 796 C CA . ALA A 1 106 ? 50.661 -19.897 -13.078 1.00 77.34 106 ALA A CA 1
ATOM 797 C C . ALA A 1 106 ? 52.046 -20.214 -13.641 1.00 80.46 106 ALA A C 1
ATOM 798 O O . ALA A 1 106 ? 52.187 -20.507 -14.829 1.00 66.37 106 ALA A O 1
ATOM 800 N N . ALA A 1 107 ? 53.058 -20.157 -12.779 1.00 85.78 107 ALA A N 1
ATOM 801 C CA . ALA A 1 107 ? 54.433 -20.457 -13.171 1.00 81.60 107 ALA A CA 1
ATOM 802 C C . ALA A 1 107 ? 54.531 -21.874 -13.701 1.00 81.41 107 ALA A C 1
ATOM 803 O O . ALA A 1 107 ? 55.278 -22.143 -14.641 1.00 78.24 107 ALA A O 1
ATOM 805 N N . GLU A 1 108 ? 53.769 -22.774 -13.086 1.00 72.71 108 GLU A N 1
ATOM 806 C CA . GLU A 1 108 ? 53.720 -24.168 -13.514 1.00 77.97 108 GLU A CA 1
ATOM 807 C C . GLU A 1 108 ? 53.023 -24.293 -14.871 1.00 78.54 108 GLU A C 1
ATOM 808 O O . GLU A 1 108 ? 53.458 -25.059 -15.729 1.00 82.70 108 GLU A O 1
ATOM 814 N N . ALA A 1 109 ? 51.951 -23.525 -15.059 1.00 66.99 109 ALA A N 1
ATOM 815 C CA . ALA A 1 109 ? 51.180 -23.553 -16.303 1.00 70.04 109 ALA A CA 1
ATOM 816 C C . ALA A 1 109 ? 51.983 -23.066 -17.507 1.00 68.12 109 ALA A C 1
ATOM 817 O O . ALA A 1 109 ? 51.958 -23.681 -18.578 1.00 71.77 109 ALA A O 1
ATOM 819 N N . LEU A 1 110 ? 52.694 -21.957 -17.327 1.00 67.70 110 LEU A N 1
ATOM 820 C CA . LEU A 1 110 ? 53.458 -21.339 -18.407 1.00 67.28 110 LEU A CA 1
ATOM 821 C C . LEU A 1 110 ? 54.621 -22.221 -18.833 1.00 73.36 110 LEU A C 1
ATOM 822 O O . LEU A 1 110 ? 55.206 -22.007 -19.889 1.00 66.69 110 LEU A O 1
ATOM 827 N N . ARG A 1 111 ? 54.953 -23.201 -17.997 1.00 73.11 111 ARG A N 1
ATOM 828 C CA . ARG A 1 111 ? 55.993 -24.179 -18.296 1.00 80.14 111 ARG A CA 1
ATOM 829 C C . ARG A 1 111 ? 55.634 -24.981 -19.550 1.00 70.27 111 ARG A C 1
ATOM 830 O O . ARG A 1 111 ? 56.507 -25.503 -20.243 1.00 63.59 111 ARG A O 1
ATOM 838 N N . GLN A 1 112 ? 54.338 -25.075 -19.832 1.00 66.50 112 GLN A N 1
ATOM 839 C CA . GLN A 1 112 ? 53.832 -25.861 -20.955 1.00 73.66 112 GLN A CA 1
ATOM 840 C C . GLN A 1 112 ? 54.276 -25.289 -22.312 1.00 67.25 112 GLN A C 1
ATOM 841 O O . GLN A 1 112 ? 54.035 -24.121 -22.592 1.00 69.48 112 GLN A O 1
ATOM 847 N N . PRO A 1 113 ? 54.934 -26.105 -23.155 1.00 63.60 113 PRO A N 1
ATOM 848 C CA . PRO A 1 113 ? 55.368 -25.588 -24.458 1.00 69.88 113 PRO A CA 1
ATOM 849 C C . PRO A 1 113 ? 54.226 -25.403 -25.459 1.00 71.54 113 PRO A C 1
ATOM 850 O O . PRO A 1 113 ? 53.103 -25.826 -25.201 1.00 68.88 113 PRO A O 1
ATOM 854 N N . VAL A 1 114 ? 54.550 -24.782 -26.596 1.00 55.21 114 VAL A N 1
ATOM 855 C CA . VAL A 1 114 ? 53.602 -24.473 -27.668 1.00 51.73 114 VAL A CA 1
ATOM 856 C C . VAL A 1 114 ? 54.305 -24.647 -29.017 1.00 50.93 114 VAL A C 1
ATOM 857 O O . VAL A 1 114 ? 55.529 -24.571 -29.093 1.00 67.14 114 VAL A O 1
ATOM 861 N N . THR A 1 115 ? 53.540 -24.894 -30.077 1.00 48.72 115 THR A N 1
ATOM 862 C CA . THR A 1 115 ? 54.090 -24.914 -31.442 1.00 58.00 115 THR A CA 1
ATOM 863 C C . THR A 1 115 ? 53.517 -23.788 -32.277 1.00 45.39 115 THR A C 1
ATOM 864 O O . THR A 1 115 ? 52.354 -23.427 -32.117 1.00 44.45 115 THR A O 1
ATOM 868 N N . LEU A 1 116 ? 54.348 -23.219 -33.145 1.00 57.79 116 LEU A N 1
ATOM 869 C CA . LEU A 1 116 ? 53.905 -22.201 -34.099 1.00 57.99 116 LEU A CA 1
ATOM 870 C C . LEU A 1 116 ? 53.976 -22.748 -35.523 1.00 57.95 116 LEU A C 1
ATOM 871 O O . LEU A 1 116 ? 54.920 -23.436 -35.885 1.00 62.40 116 LEU A O 1
ATOM 876 N N . THR A 1 117 ? 52.978 -22.417 -36.325 1.00 51.39 117 THR A N 1
ATOM 877 C CA . THR A 1 117 ? 52.915 -22.859 -37.709 1.00 54.97 117 THR A CA 1
ATOM 878 C C . THR A 1 117 ? 52.544 -21.680 -38.603 1.00 54.01 117 THR A C 1
ATOM 879 O O . THR A 1 117 ? 51.430 -21.165 -38.514 1.00 52.89 117 THR A O 1
ATOM 883 N N . PRO A 1 118 ? 53.480 -21.236 -39.461 1.00 51.08 118 PRO A N 1
ATOM 884 C CA . PRO A 1 118 ? 53.079 -20.213 -40.425 1.00 43.59 118 PRO A CA 1
ATOM 885 C C . PRO A 1 118 ? 52.333 -20.847 -41.592 1.00 45.05 118 PRO A C 1
ATOM 886 O O . PRO A 1 118 ? 52.619 -21.975 -41.974 1.00 49.41 118 PRO A O 1
ATOM 890 N N . VAL A 1 119 ? 51.374 -20.122 -42.143 1.00 38.00 119 VAL A N 1
ATOM 891 C CA . VAL A 1 119 ? 50.639 -20.596 -43.310 1.00 45.24 119 VAL A CA 1
ATOM 892 C C . VAL A 1 119 ? 50.369 -19.399 -44.214 1.00 49.36 119 VAL A C 1
ATOM 893 O O . VAL A 1 119 ? 50.257 -18.270 -43.746 1.00 50.44 119 VAL A O 1
ATOM 897 N N . GLY A 1 120 ? 50.282 -19.649 -45.512 1.00 47.82 120 GLY A N 1
ATOM 898 C CA . GLY A 1 120 ? 50.116 -18.575 -46.468 1.00 54.81 120 GLY A CA 1
ATOM 899 C C . GLY A 1 120 ? 51.432 -17.856 -46.666 1.00 53.88 120 GLY A C 1
ATOM 900 O O . GLY A 1 120 ? 52.442 -18.491 -46.934 1.00 57.64 120 GLY A O 1
ATOM 901 N N . ASN A 1 121 ? 51.418 -16.537 -46.517 1.00 58.57 121 ASN A N 1
ATOM 902 C CA . ASN A 1 121 ? 52.585 -15.704 -46.799 1.00 62.12 121 ASN A CA 1
ATOM 903 C C . ASN A 1 121 ? 53.291 -15.165 -45.559 1.00 62.80 121 ASN A C 1
ATOM 904 O O . ASN A 1 121 ? 54.140 -14.288 -45.671 1.00 73.63 121 ASN A O 1
ATOM 909 N N . ILE A 1 122 ? 52.959 -15.693 -44.382 1.00 60.43 122 ILE A N 1
ATOM 910 C CA . ILE A 1 122 ? 53.612 -15.263 -43.140 1.00 47.76 122 ILE A CA 1
ATOM 911 C C . ILE A 1 122 ? 55.074 -15.697 -43.129 1.00 49.22 122 ILE A C 1
ATOM 912 O O . ILE A 1 122 ? 55.384 -16.884 -43.280 1.00 46.70 122 ILE A O 1
ATOM 917 N N . SER A 1 123 ? 55.968 -14.729 -42.951 1.00 58.30 123 SER A N 1
ATOM 918 C CA . SER A 1 123 ? 57.405 -14.987 -42.983 1.00 54.90 123 SER A CA 1
ATOM 919 C C . SER A 1 123 ? 57.882 -15.564 -41.660 1.00 60.14 123 SER A C 1
ATOM 920 O O . SER A 1 123 ? 57.155 -15.559 -40.668 1.00 64.30 123 SER A O 1
ATOM 923 N N . GLU A 1 124 ? 59.120 -16.040 -41.653 1.00 62.68 124 GLU A N 1
ATOM 924 C CA . GLU A 1 124 ? 59.697 -16.652 -40.469 1.00 60.70 124 GLU A CA 1
ATOM 925 C C . GLU A 1 124 ? 60.214 -15.602 -39.479 1.00 59.22 124 GLU A C 1
ATOM 926 O O . GLU A 1 124 ? 60.404 -15.876 -38.291 1.00 52.86 124 GLU A O 1
ATOM 932 N N . VAL A 1 125 ? 60.432 -14.391 -39.967 1.00 51.98 125 VAL A N 1
ATOM 933 C CA . VAL A 1 125 ? 60.792 -13.288 -39.088 1.00 61.93 125 VAL A CA 1
ATOM 934 C C . VAL A 1 125 ? 59.591 -12.945 -38.213 1.00 63.34 125 VAL A C 1
ATOM 935 O O . VAL A 1 125 ? 59.736 -12.631 -37.025 1.00 55.86 125 VAL A O 1
ATOM 939 N N . THR A 1 126 ? 58.402 -13.023 -38.804 1.00 48.03 126 THR A N 1
ATOM 940 C CA . THR A 1 126 ? 57.171 -12.787 -38.064 1.00 52.27 126 THR A CA 1
ATOM 941 C C . THR A 1 126 ? 56.978 -13.902 -37.032 1.00 59.49 126 THR A C 1
ATOM 942 O O . THR A 1 126 ? 56.661 -13.644 -35.871 1.00 60.41 126 THR A O 1
ATOM 946 N N . VAL A 1 127 ? 57.179 -15.143 -37.462 1.00 46.77 127 VAL A N 1
ATOM 947 C CA . VAL A 1 127 ? 57.147 -16.288 -36.549 1.00 50.51 127 VAL A CA 1
ATOM 948 C C . VAL A 1 127 ? 58.151 -16.096 -35.406 1.00 54.45 127 VAL A C 1
ATOM 949 O O . VAL A 1 127 ? 57.853 -16.385 -34.248 1.00 57.73 127 VAL A O 1
ATOM 953 N N . ALA A 1 128 ? 59.337 -15.606 -35.746 1.00 55.80 128 ALA A 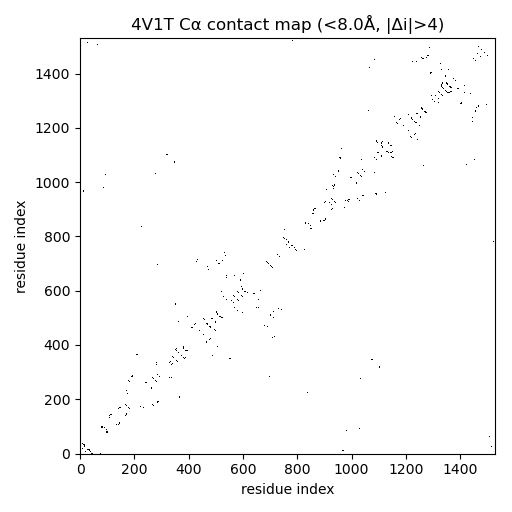N 1
ATOM 954 C CA . ALA A 1 128 ? 60.391 -15.391 -34.760 1.00 49.29 128 ALA A CA 1
ATOM 955 C C . ALA A 1 128 ? 60.014 -14.283 -33.783 1.00 49.48 128 ALA A C 1
ATOM 956 O O . ALA A 1 128 ? 60.386 -14.334 -32.610 1.00 56.07 128 ALA A O 1
ATOM 958 N N . ALA A 1 129 ? 59.290 -13.279 -34.268 1.00 49.99 129 ALA A N 1
ATOM 959 C CA . ALA A 1 129 ? 58.864 -12.173 -33.424 1.00 52.05 129 ALA A CA 1
ATOM 960 C C . ALA A 1 129 ? 57.864 -12.658 -32.376 1.00 47.22 129 ALA A C 1
ATOM 961 O O . ALA A 1 129 ? 57.929 -12.259 -31.218 1.00 49.93 129 ALA A O 1
ATOM 963 N N . LEU A 1 130 ? 56.949 -13.526 -32.790 1.00 46.54 130 LEU A N 1
ATOM 964 C CA . LEU A 1 130 ? 55.971 -14.096 -31.867 1.00 49.78 130 LEU A CA 1
ATOM 965 C C . LEU A 1 130 ? 56.656 -15.006 -30.856 1.00 49.39 130 LEU A C 1
ATOM 966 O O . LEU A 1 130 ? 56.305 -15.009 -29.681 1.00 50.58 130 LEU A O 1
ATOM 971 N N . THR A 1 131 ? 57.632 -15.774 -31.325 1.00 49.65 131 THR A N 1
ATOM 972 C CA . THR A 1 131 ? 58.454 -16.599 -30.445 1.00 54.27 131 THR A CA 1
ATOM 973 C C . THR A 1 131 ? 59.064 -15.726 -29.350 1.00 51.49 131 THR A C 1
ATOM 974 O O . THR A 1 131 ? 58.960 -16.043 -28.165 1.00 51.11 131 THR A O 1
ATOM 978 N N . THR A 1 132 ? 59.677 -14.617 -29.755 1.00 52.25 132 THR A N 1
ATOM 979 C CA . THR A 1 132 ? 60.291 -13.694 -28.811 1.00 57.64 132 THR A CA 1
ATOM 980 C C . THR A 1 132 ? 59.262 -13.144 -27.820 1.00 61.96 132 THR A C 1
ATOM 981 O O . THR A 1 132 ? 59.517 -13.075 -26.612 1.00 69.54 132 THR A O 1
ATOM 985 N N . ALA A 1 133 ? 58.097 -12.754 -28.333 1.00 63.09 133 ALA A N 1
ATOM 986 C CA . ALA A 1 133 ? 57.009 -12.256 -27.487 1.00 48.12 133 ALA A CA 1
ATOM 987 C C . ALA A 1 133 ? 56.600 -13.301 -26.451 1.00 47.71 133 ALA A C 1
ATOM 988 O O . ALA A 1 133 ? 56.314 -12.970 -25.297 1.00 51.27 133 ALA A O 1
ATOM 990 N N . LEU A 1 134 ? 56.597 -14.566 -26.863 1.00 51.93 134 LEU A N 1
ATOM 991 C CA . LEU A 1 134 ? 56.258 -15.668 -25.962 1.00 55.18 134 LEU A CA 1
ATOM 992 C C . LEU A 1 134 ? 57.355 -15.927 -24.919 1.00 57.42 134 LEU A C 1
ATOM 993 O O . LEU A 1 134 ? 57.054 -16.162 -23.753 1.00 59.61 134 LEU A O 1
ATOM 998 N N . ARG A 1 135 ? 58.616 -15.897 -25.344 1.00 52.23 135 ARG A N 1
ATOM 999 C CA . ARG A 1 135 ? 59.740 -16.010 -24.412 1.00 59.93 135 ARG A CA 1
ATOM 1000 C C . ARG A 1 135 ? 59.574 -15.043 -23.257 1.00 56.67 135 ARG A C 1
ATOM 1001 O O . ARG A 1 135 ? 59.667 -15.416 -22.089 1.00 65.71 135 ARG A O 1
ATOM 1009 N N . ASP A 1 136 ? 59.346 -13.787 -23.617 1.00 57.65 136 ASP A N 1
ATOM 1010 C CA . ASP A 1 136 ? 59.340 -12.677 -22.674 1.00 54.84 136 ASP A CA 1
ATOM 1011 C C . ASP A 1 136 ? 58.319 -12.849 -21.552 1.00 52.25 136 ASP A C 1
ATOM 1012 O O . ASP A 1 136 ? 58.492 -12.297 -20.465 1.00 62.97 136 ASP A O 1
ATOM 1017 N N . ILE A 1 137 ? 57.265 -13.623 -21.812 1.00 51.22 137 ILE A N 1
ATOM 1018 C CA . ILE A 1 137 ? 56.264 -13.904 -20.788 1.00 47.48 137 ILE A CA 1
ATOM 1019 C C . ILE A 1 137 ? 56.387 -15.334 -20.259 1.00 57.77 137 ILE A C 1
ATOM 1020 O O . ILE A 1 137 ? 55.464 -15.847 -19.626 1.00 72.29 137 ILE A O 1
ATOM 1025 N N . GLY A 1 138 ? 57.531 -15.964 -20.527 1.00 56.05 138 GLY A N 1
ATOM 1026 C CA . GLY A 1 138 ? 57.864 -17.261 -19.965 1.00 53.98 138 GLY A CA 1
ATOM 1027 C C . GLY A 1 138 ? 57.277 -18.459 -20.687 1.00 61.59 138 GLY A C 1
ATOM 1028 O O . GLY A 1 138 ? 56.992 -19.478 -20.058 1.00 61.56 138 GLY A O 1
ATOM 1029 N N . ILE A 1 139 ? 57.100 -18.340 -22.003 1.00 61.51 139 ILE A N 1
ATOM 1030 C CA . ILE A 1 139 ? 56.524 -19.416 -22.803 1.00 50.96 139 ILE A CA 1
ATOM 1031 C C . ILE A 1 139 ? 57.471 -19.838 -23.918 1.00 62.63 139 ILE A C 1
ATOM 1032 O O . ILE A 1 139 ? 57.870 -19.018 -24.746 1.00 59.07 139 ILE A O 1
ATOM 1037 N N . SER A 1 140 ? 57.812 -21.129 -23.929 1.00 56.81 140 SER A N 1
ATOM 1038 C CA . SER A 1 140 ? 58.742 -21.694 -24.904 1.00 63.22 140 SER A CA 1
ATOM 1039 C C . SER A 1 140 ? 58.001 -22.273 -26.098 1.00 61.14 140 SER A C 1
ATOM 1040 O O . SER A 1 140 ? 56.853 -22.705 -25.980 1.00 63.56 140 SER A O 1
ATOM 1043 N N . VAL A 1 141 ? 58.667 -22.269 -27.251 1.00 60.15 141 VAL A N 1
ATOM 1044 C CA . VAL A 1 141 ? 58.114 -22.840 -28.477 1.00 55.94 141 VAL A CA 1
ATOM 1045 C C . VAL A 1 141 ? 58.942 -24.051 -28.912 1.00 65.98 141 VAL A C 1
ATOM 1046 O O . VAL A 1 141 ? 60.165 -23.963 -29.032 1.00 66.92 141 VAL A O 1
ATOM 1050 N N . GLN A 1 142 ? 58.268 -25.177 -29.153 1.00 67.93 142 GLN A N 1
ATOM 1051 C CA . GLN A 1 142 ? 58.949 -26.422 -29.520 1.00 79.96 142 GLN A CA 1
ATOM 1052 C C . GLN A 1 142 ? 59.162 -26.541 -31.018 1.00 90.40 142 GLN A C 1
ATOM 1053 O O . GLN A 1 142 ? 58.269 -26.229 -31.800 1.00 90.41 142 GLN A O 1
ATOM 1059 N N . THR A 1 143 ? 60.345 -27.018 -31.399 1.00 93.08 143 THR A N 1
ATOM 1060 C CA . THR A 1 143 ? 60.726 -27.167 -32.801 1.00 81.39 143 THR A CA 1
ATOM 1061 C C . THR A 1 143 ? 60.690 -28.633 -33.208 1.00 84.96 143 THR A C 1
ATOM 1062 O O . THR A 1 143 ? 60.212 -28.972 -34.286 1.00 85.40 143 THR A O 1
ATOM 1066 N N . THR A 1 151 ? 51.677 -31.085 -28.471 1.00 77.04 151 THR A N 1
ATOM 1067 C CA . THR A 1 151 ? 51.519 -29.887 -27.645 1.00 75.53 151 THR A CA 1
ATOM 1068 C C . THR A 1 151 ? 50.121 -29.763 -27.070 1.00 71.18 151 THR A C 1
ATOM 1069 O O . THR A 1 151 ? 49.204 -30.466 -27.487 1.00 78.86 151 THR A O 1
ATOM 1073 N N . ALA A 1 152 ? 49.972 -28.846 -26.118 1.00 60.83 152 ALA A N 1
ATOM 1074 C CA . ALA A 1 152 ? 48.669 -28.502 -25.566 1.00 64.69 152 ALA A CA 1
ATOM 1075 C C . ALA A 1 152 ? 48.001 -27.454 -26.445 1.00 70.85 152 ALA A C 1
ATOM 1076 O O . ALA A 1 152 ? 46.778 -27.288 -26.415 1.00 73.87 152 ALA A O 1
ATOM 1078 N N . LEU A 1 153 ? 48.813 -26.741 -27.223 1.00 61.71 153 LEU A N 1
ATOM 1079 C CA . LEU A 1 153 ? 48.310 -25.695 -28.098 1.00 56.94 153 LEU A CA 1
ATOM 1080 C C . LEU A 1 153 ? 49.186 -25.524 -29.332 1.00 55.17 153 LEU A C 1
ATOM 1081 O O . LEU A 1 153 ? 50.406 -25.413 -29.233 1.00 50.75 153 LEU A O 1
ATOM 1086 N N . ASN A 1 154 ? 48.553 -25.498 -30.496 1.00 54.00 154 ASN A N 1
ATOM 1087 C CA . ASN A 1 154 ? 49.232 -25.151 -31.737 1.00 50.88 154 ASN A CA 1
ATOM 1088 C C . ASN A 1 154 ? 48.733 -23.800 -32.217 1.00 48.92 154 ASN A C 1
ATOM 1089 O O . ASN A 1 154 ? 47.531 -23.579 -32.300 1.00 56.87 154 ASN A O 1
ATOM 1094 N N . VAL A 1 155 ? 49.658 -22.902 -32.536 1.00 44.89 155 VAL A N 1
ATOM 1095 C CA . VAL A 1 155 ? 49.312 -21.552 -32.978 1.00 39.50 155 VAL A CA 1
ATOM 1096 C C . VAL A 1 155 ? 49.617 -21.376 -34.460 1.00 36.10 155 VAL A C 1
ATOM 1097 O O . VAL A 1 155 ? 50.766 -21.451 -34.879 1.00 45.11 155 VAL A O 1
ATOM 1101 N N . VAL A 1 156 ? 48.572 -21.127 -35.243 1.00 38.52 156 VAL A N 1
ATOM 1102 C CA . VAL A 1 156 ? 48.713 -20.951 -36.676 1.00 43.71 156 VAL A CA 1
ATOM 1103 C C . VAL A 1 156 ? 48.654 -19.471 -37.047 1.00 39.89 156 VAL A C 1
ATOM 1104 O O . VAL A 1 156 ? 47.682 -18.798 -36.727 1.00 41.27 156 VAL A O 1
ATOM 1108 N N . LEU A 1 157 ? 49.690 -18.984 -37.733 1.00 44.62 157 LEU A N 1
ATOM 1109 C CA . LEU A 1 157 ? 49.723 -17.615 -38.241 1.00 46.33 157 LEU A CA 1
ATOM 1110 C C . LEU A 1 157 ? 49.317 -17.594 -39.704 1.00 52.84 157 LEU A C 1
ATOM 1111 O O . LEU A 1 157 ? 49.906 -18.300 -40.521 1.00 53.28 157 LEU A O 1
ATOM 1116 N N . THR A 1 158 ? 48.325 -16.778 -40.031 1.00 48.89 158 THR A N 1
ATOM 1117 C CA . THR A 1 158 ? 47.856 -16.668 -41.402 1.00 52.41 158 THR A CA 1
ATOM 1118 C C . THR A 1 158 ? 47.813 -15.205 -41.852 1.00 51.25 158 THR A C 1
ATOM 1119 O O . THR A 1 158 ? 47.810 -14.295 -41.026 1.00 48.43 158 THR A O 1
ATOM 1123 N N . ASP A 1 159 ? 47.793 -14.999 -43.165 1.00 49.14 159 ASP A N 1
ATOM 1124 C CA . ASP A 1 159 ? 47.506 -13.696 -43.751 1.00 47.81 159 ASP A CA 1
ATOM 1125 C C . ASP A 1 159 ? 46.048 -13.628 -44.205 1.00 46.79 159 ASP A C 1
ATOM 1126 O O . ASP A 1 159 ? 45.567 -12.580 -44.616 1.00 49.08 159 ASP A O 1
ATOM 1131 N N . ASP A 1 160 ? 45.352 -14.761 -44.131 1.00 45.01 160 ASP A N 1
ATOM 1132 C CA . ASP A 1 160 ? 43.944 -14.840 -44.515 1.00 40.67 160 ASP A CA 1
ATOM 1133 C C . ASP A 1 160 ? 43.318 -16.123 -43.971 1.00 35.48 160 ASP A C 1
ATOM 1134 O O . ASP A 1 160 ? 43.893 -17.190 -44.093 1.00 37.06 160 ASP A O 1
ATOM 1139 N N . TYR A 1 161 ? 42.124 -16.005 -43.389 1.00 30.22 161 TYR A N 1
ATOM 1140 C CA . TYR A 1 161 ? 41.485 -17.134 -42.726 1.00 28.03 161 TYR A CA 1
ATOM 1141 C C . TYR A 1 161 ? 40.922 -18.176 -43.690 1.00 39.81 161 TYR A C 1
ATOM 1142 O O . TYR A 1 161 ? 40.503 -19.249 -43.257 1.00 44.73 161 TYR A O 1
ATOM 1151 N N . LEU A 1 162 ? 40.916 -17.865 -44.990 1.00 34.33 162 LEU A N 1
ATOM 1152 C CA . LEU A 1 162 ? 40.465 -18.811 -45.992 1.00 42.11 162 LEU A CA 1
ATOM 1153 C C . LEU A 1 162 ? 41.634 -19.377 -46.791 1.00 52.58 162 LEU A C 1
ATOM 1154 O O . LEU A 1 162 ? 41.465 -19.847 -47.917 1.00 53.96 162 LEU A O 1
ATOM 1159 N N . GLN A 1 163 ? 42.822 -19.350 -46.203 1.00 43.87 163 GLN A N 1
ATOM 1160 C CA . GLN A 1 163 ? 43.973 -20.009 -46.816 1.00 38.46 163 GLN A CA 1
ATOM 1161 C C . GLN A 1 163 ? 43.735 -21.533 -46.863 1.00 44.48 163 GLN A C 1
ATOM 1162 O O . GLN A 1 163 ? 43.580 -22.167 -45.816 1.00 49.96 163 GLN A O 1
ATOM 1168 N N . PRO A 1 164 ? 43.681 -22.126 -48.068 1.00 48.36 164 PRO A N 1
ATOM 1169 C CA . PRO A 1 164 ? 43.334 -23.553 -48.212 1.00 53.92 164 PRO A CA 1
ATOM 1170 C C . PRO A 1 164 ? 44.142 -24.518 -47.345 1.00 46.91 164 PRO A C 1
ATOM 1171 O O . PRO A 1 164 ? 43.642 -25.585 -46.979 1.00 49.39 164 PRO A O 1
ATOM 1175 N N . GLU A 1 165 ? 45.371 -24.151 -47.014 1.00 41.82 165 GLU A N 1
ATOM 1176 C CA . GLU A 1 165 ? 46.201 -25.013 -46.187 1.00 48.86 165 GLU A CA 1
ATOM 1177 C C . GLU A 1 165 ? 45.576 -25.243 -44.805 1.00 44.04 165 GLU A C 1
ATOM 1178 O O . GLU A 1 165 ? 45.879 -26.231 -44.148 1.00 46.46 165 GLU A O 1
ATOM 1184 N N . LEU A 1 166 ? 44.692 -24.339 -44.380 1.00 41.08 166 LEU A N 1
ATOM 1185 C CA . LEU A 1 166 ? 44.053 -24.446 -43.078 1.00 43.02 166 LEU A CA 1
ATOM 1186 C C . LEU A 1 166 ? 43.058 -25.593 -43.027 1.00 49.62 166 LEU A C 1
ATOM 1187 O O . LEU A 1 166 ? 42.776 -26.140 -41.955 1.00 43.53 166 LEU A O 1
ATOM 1192 N N . ALA A 1 167 ? 42.516 -25.958 -44.186 1.00 42.53 167 ALA A N 1
ATOM 1193 C CA . ALA A 1 167 ? 41.585 -27.080 -44.262 1.00 43.64 167 ALA A CA 1
ATOM 1194 C C . ALA A 1 167 ? 42.280 -28.364 -43.830 1.00 43.46 167 ALA A C 1
ATOM 1195 O O . ALA A 1 167 ? 41.705 -29.173 -43.109 1.00 46.64 167 ALA A O 1
ATOM 1197 N N . LYS A 1 168 ? 43.520 -28.534 -44.266 1.00 48.06 168 LYS A N 1
ATOM 1198 C CA . LYS A 1 168 ? 44.296 -29.724 -43.929 1.00 60.28 168 LYS A CA 1
ATOM 1199 C C . LYS A 1 168 ? 44.676 -29.733 -42.451 1.00 54.02 168 LYS A C 1
ATOM 1200 O O . LYS A 1 168 ? 44.595 -30.759 -41.785 1.00 45.91 168 LYS A O 1
ATOM 1206 N N . ILE A 1 169 ? 45.105 -28.583 -41.953 1.00 48.58 169 ILE A N 1
ATOM 1207 C CA . ILE A 1 169 ? 45.439 -28.430 -40.549 1.00 47.28 169 ILE A CA 1
ATOM 1208 C C . ILE A 1 169 ? 44.228 -28.762 -39.696 1.00 45.19 169 ILE A C 1
ATOM 1209 O O . ILE A 1 169 ? 44.338 -29.468 -38.696 1.00 42.84 169 ILE A O 1
ATOM 1214 N N . ASN A 1 170 ? 43.074 -28.249 -40.102 1.00 38.18 170 ASN A N 1
ATOM 1215 C CA . ASN A 1 170 ? 41.831 -28.476 -39.374 1.00 43.42 170 ASN A CA 1
ATOM 1216 C C . ASN A 1 170 ? 41.454 -29.958 -39.297 1.00 52.23 170 ASN A C 1
ATOM 1217 O O . ASN A 1 170 ? 41.071 -30.455 -38.233 1.00 43.08 170 ASN A O 1
ATOM 1222 N N . LYS A 1 171 ? 41.555 -30.668 -40.415 1.00 47.03 171 LYS A N 1
ATOM 1223 C CA . LYS A 1 171 ? 41.169 -32.082 -40.438 1.00 44.70 171 LYS A CA 1
ATOM 1224 C C . LYS A 1 171 ? 42.102 -32.874 -39.546 1.00 44.92 171 LYS A C 1
ATOM 1225 O O . LYS A 1 171 ? 41.687 -33.818 -38.877 1.00 47.18 171 LYS A O 1
ATOM 1231 N N . GLN A 1 172 ? 43.366 -32.475 -39.538 1.00 48.18 172 GLN A N 1
ATOM 1232 C CA . GLN A 1 172 ? 44.370 -33.139 -38.714 1.00 62.03 172 GLN A CA 1
ATOM 1233 C C . GLN A 1 172 ? 44.169 -32.828 -37.240 1.00 57.55 172 GLN A C 1
ATOM 1234 O O . GLN A 1 172 ? 44.435 -33.663 -36.382 1.00 51.06 172 GLN A O 1
ATOM 1240 N N . ALA A 1 173 ? 43.705 -31.622 -36.952 1.00 42.44 173 ALA A N 1
ATOM 1241 C CA . ALA A 1 173 ? 43.416 -31.230 -35.583 1.00 46.82 173 ALA A CA 1
ATOM 1242 C C . ALA A 1 173 ? 42.270 -32.062 -35.033 1.00 53.71 173 ALA A C 1
ATOM 1243 O O . ALA A 1 173 ? 42.283 -32.465 -33.868 1.00 42.23 173 ALA A O 1
ATOM 1245 N N . LEU A 1 174 ? 41.284 -32.325 -35.884 1.00 48.42 174 LEU A N 1
ATOM 1246 C CA . LEU A 1 174 ? 40.105 -33.068 -35.478 1.00 43.37 174 LEU A CA 1
ATOM 1247 C C . LEU A 1 174 ? 40.416 -34.530 -35.194 1.00 46.15 174 LEU A C 1
ATOM 1248 O O . LEU A 1 174 ? 39.941 -35.075 -34.200 1.00 50.03 174 LEU A O 1
ATOM 1253 N N . GLU A 1 175 ? 41.196 -35.169 -36.056 1.00 49.90 175 GLU A N 1
ATOM 1254 C CA . GLU A 1 175 ? 41.522 -36.586 -35.859 1.00 59.14 175 GLU A CA 1
ATOM 1255 C C . GLU A 1 175 ? 42.533 -36.775 -34.736 1.00 58.05 175 GLU A C 1
ATOM 1256 O O . GLU A 1 175 ? 42.533 -37.794 -34.052 1.00 67.08 175 GLU A O 1
ATOM 1262 N N . SER A 1 176 ? 43.395 -35.783 -34.556 1.00 58.47 176 SER A N 1
ATOM 1263 C CA . SER A 1 176 ? 44.420 -35.817 -33.520 1.00 66.41 176 SER A CA 1
ATOM 1264 C C . SER A 1 176 ? 43.915 -35.204 -32.211 1.00 56.51 176 SER A C 1
ATOM 1265 O O . SER A 1 176 ? 44.556 -35.321 -31.170 1.00 57.59 176 SER A O 1
ATOM 1268 N N . GLN A 1 177 ? 42.764 -34.545 -32.273 1.00 56.10 177 GLN A N 1
ATOM 1269 C CA . GLN A 1 177 ? 42.183 -33.897 -31.101 1.00 61.48 177 GLN A CA 1
ATOM 1270 C C . GLN A 1 177 ? 43.097 -32.766 -30.600 1.00 62.20 177 GLN A C 1
ATOM 1271 O O . GLN A 1 177 ? 43.187 -32.493 -29.405 1.00 57.74 177 GLN A O 1
ATOM 1277 N N . GLN A 1 178 ? 43.778 -32.117 -31.533 1.00 57.27 178 GLN A N 1
ATOM 1278 C CA . GLN A 1 178 ? 44.696 -31.040 -31.208 1.00 47.31 178 GLN A CA 1
ATOM 1279 C C . GLN A 1 178 ? 43.947 -29.715 -31.077 1.00 46.46 178 GLN A C 1
ATOM 1280 O O . GLN A 1 178 ? 43.253 -29.283 -32.002 1.00 41.58 178 GLN A O 1
ATOM 1286 N N . THR A 1 179 ? 44.086 -29.081 -29.920 1.00 44.87 179 THR A N 1
ATOM 1287 C CA . THR A 1 179 ? 43.549 -27.747 -29.699 1.00 55.46 179 THR A CA 1
ATOM 1288 C C . THR A 1 179 ? 44.490 -26.720 -30.320 1.00 49.99 179 THR A C 1
ATOM 1289 O O . THR A 1 179 ? 45.688 -26.763 -30.084 1.00 53.17 179 THR A O 1
ATOM 1293 N N . TRP A 1 180 ? 43.948 -25.795 -31.109 1.00 41.68 180 TRP A N 1
ATOM 1294 C CA . TRP A 1 180 ? 44.793 -24.835 -31.802 1.00 46.05 180 TRP A CA 1
ATOM 1295 C C . TRP A 1 180 ? 44.167 -23.458 -31.929 1.00 48.32 180 TRP A C 1
ATOM 1296 O O . TRP A 1 180 ? 42.956 -23.298 -31.811 1.00 42.08 180 TRP A O 1
ATOM 1307 N N . LEU A 1 181 ? 45.021 -22.470 -32.182 1.00 43.82 181 LEU A N 1
ATOM 1308 C CA . LEU A 1 181 ? 44.639 -21.063 -32.236 1.00 44.71 181 LEU A CA 1
ATOM 1309 C C . LEU A 1 181 ? 45.016 -20.462 -33.586 1.00 40.21 181 LEU A C 1
ATOM 1310 O O . LEU A 1 181 ? 46.114 -20.712 -34.103 1.00 36.15 181 LEU A O 1
ATOM 1315 N N . LEU A 1 182 ? 44.113 -19.661 -34.143 1.00 32.00 182 LEU A N 1
ATOM 1316 C CA . LEU A 1 182 ? 44.369 -18.945 -35.397 1.00 43.71 182 LEU A CA 1
ATOM 1317 C C . LEU A 1 182 ? 44.588 -17.463 -35.129 1.00 36.93 182 LEU A C 1
ATOM 1318 O O . LEU A 1 182 ? 43.905 -16.876 -34.288 1.00 49.97 182 LEU A O 1
ATOM 1323 N N . VAL A 1 183 ? 45.525 -16.860 -35.864 1.00 35.63 183 VAL A N 1
ATOM 1324 C CA . VAL A 1 183 ? 45.788 -15.419 -35.777 1.00 36.12 183 VAL A CA 1
ATOM 1325 C C . VAL A 1 183 ? 46.239 -14.844 -37.122 1.00 35.62 183 VAL A C 1
ATOM 1326 O O . VAL A 1 183 ? 47.016 -15.469 -37.847 1.00 33.96 183 VAL A O 1
ATOM 1330 N N . LYS A 1 184 ? 45.738 -13.649 -37.434 1.00 30.21 184 LYS A N 1
ATOM 1331 C CA . LYS A 1 184 ? 46.170 -12.875 -38.590 1.00 28.24 184 LYS A CA 1
ATOM 1332 C C . LYS A 1 184 ? 46.669 -11.521 -38.115 1.00 35.11 184 LYS A C 1
ATOM 1333 O O . LYS A 1 184 ? 45.870 -10.619 -37.887 1.00 38.36 184 LYS A O 1
ATOM 1339 N N . PRO A 1 185 ? 47.995 -11.379 -37.944 1.00 35.74 185 PRO A N 1
ATOM 1340 C CA . PRO A 1 185 ? 48.547 -10.148 -37.390 1.00 37.20 185 PRO A CA 1
ATOM 1341 C C . PRO A 1 185 ? 48.975 -9.139 -38.447 1.00 40.40 185 PRO A C 1
ATOM 1342 O O . PRO A 1 185 ? 49.387 -8.022 -38.099 1.00 34.60 185 PRO A O 1
ATOM 1346 N N . VAL A 1 186 ? 48.885 -9.528 -39.714 1.00 51.82 186 VAL A N 1
ATOM 1347 C CA . VAL A 1 186 ? 49.189 -8.640 -40.824 1.00 33.61 186 VAL A CA 1
ATOM 1348 C C . VAL A 1 186 ? 47.904 -8.051 -41.375 1.00 30.37 186 VAL A C 1
ATOM 1349 O O . VAL A 1 186 ? 46.832 -8.635 -41.226 1.00 35.38 186 VAL A O 1
ATOM 1353 N N . GLY A 1 187 ? 48.012 -6.901 -42.032 1.00 35.59 187 GLY A N 1
ATOM 1354 C CA . GLY A 1 187 ? 46.836 -6.218 -42.534 1.00 31.90 187 GLY A CA 1
ATOM 1355 C C . GLY A 1 187 ? 46.316 -5.191 -41.552 1.00 37.35 187 GLY A C 1
ATOM 1356 O O . GLY A 1 187 ? 46.788 -5.103 -40.421 1.00 33.48 187 GLY A O 1
ATOM 1357 N N . SER A 1 188 ? 45.353 -4.392 -41.987 1.00 35.43 188 SER A N 1
ATOM 1358 C CA . SER A 1 188 ? 44.867 -3.269 -41.176 1.00 30.03 188 SER A CA 1
ATOM 1359 C C . SER A 1 188 ? 43.823 -3.705 -40.158 1.00 32.50 188 SER A C 1
ATOM 1360 O O . SER A 1 188 ? 43.372 -2.903 -39.367 1.00 33.90 188 SER A O 1
ATOM 1363 N N . VAL A 1 189 ? 43.434 -4.974 -40.198 1.00 37.30 189 VAL A N 1
ATOM 1364 C CA . VAL A 1 189 ? 42.537 -5.540 -39.210 1.00 36.96 189 VAL A CA 1
ATOM 1365 C C . VAL A 1 189 ? 43.138 -6.805 -38.620 1.00 39.37 189 VAL A C 1
ATOM 1366 O O . VAL A 1 189 ? 43.294 -7.808 -39.302 1.00 32.27 189 VAL A O 1
ATOM 1370 N N . LEU A 1 190 ? 43.484 -6.750 -37.340 1.00 31.82 190 LEU A N 1
ATOM 1371 C CA . LEU A 1 190 ? 43.946 -7.924 -36.620 1.00 32.20 190 LEU A CA 1
ATOM 1372 C C . LEU A 1 190 ? 42.802 -8.905 -36.456 1.00 33.51 190 LEU A C 1
ATOM 1373 O O . LEU A 1 190 ? 41.723 -8.522 -36.036 1.00 30.46 190 LEU A O 1
ATOM 1378 N N . TRP A 1 191 ? 43.028 -10.166 -36.803 1.00 31.04 191 TRP A N 1
ATOM 1379 C CA . TRP A 1 191 ? 42.105 -11.230 -36.418 1.00 34.83 191 TRP A CA 1
ATOM 1380 C C . TRP A 1 191 ? 42.814 -12.103 -35.395 1.00 36.66 191 TRP A C 1
ATOM 1381 O O . TRP A 1 191 ? 43.934 -12.561 -35.611 1.00 40.25 191 TRP A O 1
ATOM 1392 N N . LEU A 1 192 ? 42.140 -12.330 -34.279 1.00 29.09 192 LEU A N 1
ATOM 1393 C CA . LEU A 1 192 ? 42.716 -13.079 -33.159 1.00 41.30 192 LEU A CA 1
ATOM 1394 C C . LEU A 1 192 ? 41.699 -14.102 -32.688 1.00 38.02 192 LEU A C 1
ATOM 1395 O O . LEU A 1 192 ? 40.626 -13.755 -32.197 1.00 38.82 192 LEU A O 1
ATOM 1400 N N . GLY A 1 193 ? 42.031 -15.373 -32.879 1.00 35.43 193 GLY A N 1
ATOM 1401 C CA . GLY A 1 193 ? 41.123 -16.458 -32.544 1.00 38.52 193 GLY A CA 1
ATOM 1402 C C . GLY A 1 193 ? 40.456 -17.042 -33.772 1.00 33.53 193 GLY A C 1
ATOM 1403 O O . GLY A 1 193 ? 40.639 -16.534 -34.881 1.00 34.74 193 GLY A O 1
ATOM 1404 N N . PRO A 1 194 ? 39.669 -18.111 -33.588 1.00 33.04 194 PRO A N 1
ATOM 1405 C CA . PRO A 1 194 ? 39.392 -18.688 -32.274 1.00 36.15 194 PRO A CA 1
ATOM 1406 C C . PRO A 1 194 ? 40.432 -19.689 -31.825 1.00 37.95 194 PRO A C 1
ATOM 1407 O O . PRO A 1 194 ? 41.334 -20.040 -32.594 1.00 40.48 194 PRO A O 1
ATOM 1411 N N . VAL A 1 195 ? 40.305 -20.137 -30.580 1.00 36.21 195 VAL A N 1
ATOM 1412 C CA . VAL A 1 195 ? 40.912 -21.379 -30.161 1.00 45.89 195 VAL A CA 1
ATOM 1413 C C . VAL A 1 195 ? 39.902 -22.456 -30.531 1.00 48.11 195 VAL A C 1
ATOM 1414 O O . VAL A 1 195 ? 38.769 -22.444 -30.046 1.00 39.04 195 VAL A O 1
ATOM 1418 N N . PHE A 1 196 ? 40.297 -23.353 -31.424 1.00 38.96 196 PHE A N 1
ATOM 1419 C CA . PHE A 1 196 ? 39.463 -24.495 -31.782 1.00 38.89 196 PHE A CA 1
ATOM 1420 C C . PHE A 1 196 ? 39.723 -25.625 -30.791 1.00 42.95 196 PHE A C 1
ATOM 1421 O O . PHE A 1 196 ? 40.871 -25.997 -30.549 1.00 46.25 196 PHE A O 1
ATOM 1429 N N . VAL A 1 197 ? 38.656 -26.150 -30.207 1.00 44.29 197 VAL A N 1
ATOM 1430 C CA . VAL A 1 197 ? 38.744 -27.330 -29.347 1.00 44.67 197 VAL A CA 1
ATOM 1431 C C . VAL A 1 197 ? 37.874 -28.427 -29.951 1.00 41.07 197 VAL A C 1
ATOM 1432 O O . VAL A 1 197 ? 36.657 -28.381 -29.801 1.00 42.43 197 VAL A O 1
ATOM 1436 N N . PRO A 1 198 ? 38.494 -29.403 -30.656 1.00 44.28 198 PRO A N 1
ATOM 1437 C CA . PRO A 1 198 ? 37.754 -30.488 -31.324 1.00 48.91 198 PRO A CA 1
ATOM 1438 C C . PRO A 1 198 ? 36.715 -31.145 -30.433 1.00 53.79 198 PRO A C 1
ATOM 1439 O O . PRO A 1 198 ? 37.006 -31.477 -29.292 1.00 64.20 198 PRO A O 1
ATOM 1443 N N . GLY A 1 199 ? 35.507 -31.307 -30.960 1.00 60.66 199 GLY A N 1
ATOM 1444 C CA . GLY A 1 199 ? 34.424 -31.924 -30.225 1.00 64.92 199 GLY A CA 1
ATOM 1445 C C . GLY A 1 199 ? 33.786 -30.992 -29.214 1.00 64.51 199 GLY A C 1
ATOM 1446 O O . GLY A 1 199 ? 32.956 -31.414 -28.417 1.00 74.35 199 GLY A O 1
ATOM 1447 N N . LYS A 1 200 ? 34.167 -29.721 -29.250 1.00 57.17 200 LYS A N 1
ATOM 1448 C CA . LYS A 1 200 ? 33.646 -28.740 -28.304 1.00 56.91 200 LYS A CA 1
ATOM 1449 C C . LYS A 1 200 ? 33.275 -27.436 -29.024 1.00 46.76 200 LYS A C 1
ATOM 1450 O O . LYS A 1 200 ? 32.131 -27.032 -29.008 1.00 48.28 200 LYS A O 1
ATOM 1456 N N . THR A 1 201 ? 34.253 -26.799 -29.655 1.00 39.20 201 THR A N 1
ATOM 1457 C CA . THR A 1 201 ? 34.013 -25.617 -30.469 1.00 39.14 201 THR A CA 1
ATOM 1458 C C . THR A 1 201 ? 33.624 -26.052 -31.878 1.00 39.87 201 THR A C 1
ATOM 1459 O O . THR A 1 201 ? 33.618 -27.238 -32.186 1.00 40.09 201 THR A O 1
ATOM 1463 N N . GLY A 1 202 ? 33.318 -25.082 -32.730 1.00 39.66 202 GLY A N 1
ATOM 1464 C CA . GLY A 1 202 ? 33.224 -25.336 -34.160 1.00 51.24 202 GLY A CA 1
ATOM 1465 C C . GLY A 1 202 ? 34.613 -25.593 -34.727 1.00 42.23 202 GLY A C 1
ATOM 1466 O O . GLY A 1 202 ? 35.615 -25.309 -34.073 1.00 33.65 202 GLY A O 1
ATOM 1467 N N . CYS A 1 203 ? 34.675 -26.163 -35.923 1.00 38.08 203 CYS A N 1
ATOM 1468 C CA . CYS A 1 203 ? 35.938 -26.378 -36.613 1.00 38.21 203 CYS A CA 1
ATOM 1469 C C . CYS A 1 203 ? 36.213 -25.200 -37.552 1.00 33.33 203 CYS A C 1
ATOM 1470 O O . CYS A 1 203 ? 35.409 -24.278 -37.646 1.00 35.27 203 CYS A O 1
ATOM 1473 N N . TRP A 1 204 ? 37.345 -25.229 -38.244 1.00 35.56 204 TRP A N 1
ATOM 1474 C CA . TRP A 1 204 ? 37.692 -24.144 -39.174 1.00 31.14 204 TRP A CA 1
ATOM 1475 C C . TRP A 1 204 ? 36.696 -24.092 -40.324 1.00 34.21 204 TRP A C 1
ATOM 1476 O O . TRP A 1 204 ? 36.439 -23.035 -40.890 1.00 34.68 204 TRP A O 1
ATOM 1487 N N . ASP A 1 205 ? 36.117 -25.237 -40.655 1.00 39.53 205 ASP A N 1
ATOM 1488 C CA . ASP A 1 205 ? 35.130 -25.317 -41.727 1.00 42.38 205 ASP A CA 1
ATOM 1489 C C . ASP A 1 205 ? 33.790 -24.731 -41.288 1.00 42.38 205 ASP A C 1
ATOM 1490 O O . ASP A 1 205 ? 33.058 -24.170 -42.105 1.00 37.11 205 ASP A O 1
ATOM 1495 N N . CYS A 1 206 ? 33.472 -24.868 -39.999 1.00 39.07 206 CYS A N 1
ATOM 1496 C CA . CYS A 1 206 ? 32.309 -24.178 -39.434 1.00 41.70 206 CYS A CA 1
ATOM 1497 C C . CYS A 1 206 ? 32.451 -22.678 -39.674 1.00 32.82 206 CYS A C 1
ATOM 1498 O O . CYS A 1 206 ? 31.480 -21.985 -39.994 1.00 40.35 206 CYS A O 1
ATOM 1501 N N . LEU A 1 207 ? 33.674 -22.189 -39.506 1.00 29.52 207 LEU A N 1
ATOM 1502 C CA . LEU A 1 207 ? 33.978 -20.773 -39.685 1.00 29.93 207 LEU A CA 1
ATOM 1503 C C . LEU A 1 207 ? 34.028 -20.428 -41.175 1.00 28.82 207 LEU A C 1
ATOM 1504 O O . LEU A 1 207 ? 33.473 -19.419 -41.606 1.00 32.66 207 LEU A O 1
ATOM 1509 N N . ALA A 1 208 ? 34.706 -21.269 -41.941 1.00 39.30 208 ALA A N 1
ATOM 1510 C CA . ALA A 1 208 ? 34.917 -21.007 -43.364 1.00 41.44 208 ALA A CA 1
ATOM 1511 C C . ALA A 1 208 ? 33.601 -20.922 -44.130 1.00 37.41 208 ALA A C 1
ATOM 1512 O O . ALA A 1 208 ? 33.507 -20.210 -45.125 1.00 36.77 208 ALA A O 1
ATOM 1514 N N . HIS A 1 209 ? 32.585 -21.644 -43.661 1.00 36.16 209 HIS A N 1
ATOM 1515 C CA . HIS A 1 209 ? 31.280 -21.593 -44.304 1.00 41.05 209 HIS A CA 1
ATOM 1516 C C . HIS A 1 209 ? 30.678 -20.192 -44.185 1.00 31.58 209 HIS A C 1
ATOM 1517 O O . HIS A 1 209 ? 30.041 -19.693 -45.100 1.00 38.62 209 HIS A O 1
ATOM 1524 N N . ARG A 1 210 ? 30.889 -19.565 -43.038 1.00 33.30 210 ARG A N 1
ATOM 1525 C CA . ARG A 1 210 ? 30.424 -18.221 -42.813 1.00 27.35 210 ARG A CA 1
ATOM 1526 C C . ARG A 1 210 ? 31.237 -17.213 -43.627 1.00 39.21 210 ARG A C 1
ATOM 1527 O O . ARG A 1 210 ? 30.677 -16.316 -44.264 1.00 36.61 210 ARG A O 1
ATOM 1535 N N . LEU A 1 211 ? 32.554 -17.363 -43.598 1.00 36.00 211 LEU A N 1
ATOM 1536 C CA . LEU A 1 211 ? 33.438 -16.413 -44.255 1.00 27.24 211 LEU A CA 1
ATOM 1537 C C . LEU A 1 211 ? 33.203 -16.368 -45.764 1.00 34.97 211 LEU A C 1
ATOM 1538 O O . LEU A 1 211 ? 33.212 -15.298 -46.364 1.00 34.24 211 LEU A O 1
ATOM 1543 N N . ARG A 1 212 ? 33.009 -17.535 -46.371 1.00 36.82 212 ARG A N 1
ATOM 1544 C CA . ARG A 1 212 ? 32.843 -17.627 -47.820 1.00 42.45 212 ARG A CA 1
ATOM 1545 C C . ARG A 1 212 ? 31.594 -16.890 -48.299 1.00 39.31 212 ARG A C 1
ATOM 1546 O O . ARG A 1 212 ? 31.589 -16.336 -49.391 1.00 45.06 212 ARG A O 1
ATOM 1554 N N . GLY A 1 213 ? 30.543 -16.904 -47.483 1.00 34.66 213 GLY A N 1
ATOM 1555 C CA . GLY A 1 213 ? 29.318 -16.189 -47.791 1.00 36.43 213 GLY A CA 1
ATOM 1556 C C . GLY A 1 213 ? 29.459 -14.691 -47.567 1.00 46.47 213 GLY A C 1
ATOM 1557 O O . GLY A 1 213 ? 28.849 -13.890 -48.267 1.00 48.37 213 GLY A O 1
ATOM 1558 N N . ASN A 1 214 ? 30.270 -14.319 -46.581 1.00 38.90 214 ASN A N 1
ATOM 1559 C CA . ASN A 1 214 ? 30.477 -12.923 -46.231 1.00 44.60 214 ASN A CA 1
ATOM 1560 C C . ASN A 1 214 ? 31.518 -12.231 -47.103 1.00 40.24 214 ASN A C 1
ATOM 1561 O O . ASN A 1 214 ? 31.746 -11.045 -46.957 1.00 55.11 214 ASN A O 1
ATOM 1566 N N . ARG A 1 215 ? 32.150 -12.982 -47.994 1.00 43.02 215 ARG A N 1
ATOM 1567 C CA . ARG A 1 215 ? 33.123 -12.425 -48.935 1.00 45.55 215 ARG A CA 1
ATOM 1568 C C . ARG A 1 215 ? 32.596 -12.525 -50.363 1.00 47.94 215 ARG A C 1
ATOM 1569 O O . ARG A 1 215 ? 33.116 -13.291 -51.175 1.00 43.45 215 ARG A O 1
ATOM 1577 N N . GLU A 1 216 ? 31.564 -11.746 -50.662 1.00 52.43 216 GLU A N 1
ATOM 1578 C CA . GLU A 1 216 ? 30.838 -11.891 -51.921 1.00 52.21 216 GLU A CA 1
ATOM 1579 C C . GLU A 1 216 ? 31.640 -11.402 -53.119 1.00 49.63 216 GLU A C 1
ATOM 1580 O O . GLU A 1 216 ? 31.662 -12.058 -54.163 1.00 43.34 216 GLU A O 1
ATOM 1586 N N . VAL A 1 217 ? 32.303 -10.263 -52.984 1.00 43.10 217 VAL A N 1
ATOM 1587 C CA . VAL A 1 217 ? 33.025 -9.722 -54.126 1.00 53.93 217 VAL A CA 1
ATOM 1588 C C . VAL A 1 217 ? 34.251 -10.599 -54.386 1.00 47.27 217 VAL A C 1
ATOM 1589 O O . VAL A 1 217 ? 34.530 -10.971 -55.523 1.00 47.19 217 VAL A O 1
ATOM 1593 N N . GLU A 1 218 ? 34.965 -10.949 -53.327 1.00 47.35 218 GLU A N 1
ATOM 1594 C CA . GLU A 1 218 ? 36.102 -11.836 -53.450 1.00 51.46 218 GLU A CA 1
ATOM 1595 C C . GLU A 1 218 ? 35.680 -13.166 -54.074 1.00 53.14 218 GLU A C 1
ATOM 1596 O O . GLU A 1 218 ? 36.380 -13.702 -54.929 1.00 49.91 218 GLU A O 1
ATOM 1602 N N . ALA A 1 219 ? 34.539 -13.689 -53.633 1.00 53.23 219 ALA A N 1
ATOM 1603 C CA . ALA A 1 219 ? 34.038 -14.961 -54.131 1.00 58.87 219 ALA A CA 1
ATOM 1604 C C . ALA A 1 219 ? 33.755 -14.891 -55.626 1.00 57.96 219 ALA A C 1
ATOM 1605 O O . ALA A 1 219 ? 34.127 -15.792 -56.366 1.00 58.78 219 ALA A O 1
ATOM 1607 N N . SER A 1 220 ? 33.097 -13.821 -56.062 1.00 57.65 220 SER A N 1
ATOM 1608 C CA . SER A 1 220 ? 32.726 -13.680 -57.468 1.00 62.47 220 SER A CA 1
ATOM 1609 C C . SER A 1 220 ? 33.930 -13.374 -58.347 1.00 60.92 220 SER A C 1
ATOM 1610 O O . SER A 1 220 ? 33.950 -13.742 -59.520 1.00 72.07 220 SER A O 1
ATOM 1613 N N . VAL A 1 221 ? 34.928 -12.693 -57.791 1.00 55.19 221 VAL A N 1
ATOM 1614 C CA . VAL A 1 221 ? 36.146 -12.431 -58.535 1.00 57.42 221 VAL A CA 1
ATOM 1615 C C . VAL A 1 221 ? 36.832 -13.755 -58.834 1.00 55.06 221 VAL A C 1
ATOM 1616 O O . VAL A 1 221 ? 37.310 -13.972 -59.943 1.00 54.38 221 VAL A O 1
ATOM 1620 N N . LEU A 1 222 ? 36.872 -14.641 -57.845 1.00 51.31 222 LEU A N 1
ATOM 1621 C CA . LEU A 1 222 ? 37.502 -15.949 -58.030 1.00 63.50 222 LEU A CA 1
ATOM 1622 C C . LEU A 1 222 ? 36.755 -16.779 -59.079 1.00 61.94 222 LEU A C 1
ATOM 1623 O O . LEU A 1 222 ? 37.374 -17.407 -59.942 1.00 60.26 222 LEU A O 1
ATOM 1628 N N . ARG A 1 223 ? 35.426 -16.767 -59.006 1.00 52.78 223 ARG A N 1
ATOM 1629 C CA . ARG A 1 223 ? 34.594 -17.427 -60.015 1.00 52.21 223 ARG A CA 1
ATOM 1630 C C . ARG A 1 223 ? 34.915 -16.898 -61.403 1.00 64.40 223 ARG A C 1
ATOM 1631 O O . ARG A 1 223 ? 35.183 -17.677 -62.319 1.00 76.24 223 ARG A O 1
ATOM 1639 N N . GLN A 1 224 ? 34.874 -15.573 -61.548 1.00 67.26 224 GLN A N 1
ATOM 1640 C CA . GLN A 1 224 ? 35.177 -14.919 -62.826 1.00 61.78 224 GLN A CA 1
ATOM 1641 C C . GLN A 1 224 ? 36.567 -15.306 -63.315 1.00 59.81 224 GLN A C 1
ATOM 1642 O O . GLN A 1 224 ? 36.816 -15.400 -64.516 1.00 64.16 224 GLN A O 1
ATOM 1648 N N . LYS A 1 225 ? 37.464 -15.541 -62.366 1.00 63.05 225 LYS A N 1
ATOM 1649 C CA . LYS A 1 225 ? 38.839 -15.904 -62.667 1.00 55.89 225 LYS A CA 1
ATOM 1650 C C . LYS A 1 225 ? 38.930 -17.343 -63.153 1.00 65.32 225 LYS A C 1
ATOM 1651 O O . LYS A 1 225 ? 39.577 -17.628 -64.156 1.00 71.33 225 LYS A O 1
ATOM 1657 N N . GLN A 1 226 ? 38.276 -18.246 -62.429 1.00 75.65 226 GLN A N 1
ATOM 1658 C CA . GLN A 1 226 ? 38.320 -19.670 -62.751 1.00 83.90 226 GLN A CA 1
ATOM 1659 C C . GLN A 1 226 ? 37.641 -19.966 -64.080 1.00 80.59 226 GLN A C 1
ATOM 1660 O O . GLN A 1 226 ? 38.110 -20.805 -64.852 1.00 73.07 226 GLN A O 1
ATOM 1666 N N . ALA A 1 227 ? 36.537 -19.268 -64.335 1.00 85.36 227 ALA A N 1
ATOM 1667 C CA . ALA A 1 227 ? 35.770 -19.425 -65.572 1.00 74.79 227 ALA A CA 1
ATOM 1668 C C . ALA A 1 227 ? 36.607 -19.110 -66.815 1.00 76.03 227 ALA A C 1
ATOM 1669 O O . ALA A 1 227 ? 36.276 -19.544 -67.917 1.00 73.28 227 ALA A O 1
ATOM 1671 N N . GLN A 1 228 ? 37.691 -18.364 -66.627 1.00 83.53 228 GLN A N 1
ATOM 1672 C CA . GLN A 1 228 ? 38.579 -17.987 -67.721 1.00 91.88 228 GLN A CA 1
ATOM 1673 C C . GLN A 1 228 ? 39.693 -19.012 -67.979 1.00 95.26 228 GLN A C 1
ATOM 1674 O O . GLN A 1 228 ? 40.543 -18.806 -68.844 1.00 92.23 228 GLN A O 1
ATOM 1680 N N . GLN A 1 229 ? 39.689 -20.109 -67.229 1.00 103.16 229 GLN A N 1
ATOM 1681 C CA . GLN A 1 229 ? 40.665 -21.173 -67.428 1.00 101.37 229 GLN A CA 1
ATOM 1682 C C . GLN A 1 229 ? 40.409 -21.934 -68.736 1.00 88.70 229 GLN A C 1
ATOM 1683 O O . GLN A 1 229 ? 39.344 -22.520 -68.929 1.00 89.73 229 GLN A O 1
ATOM 1689 N N . GLY A 1 240 ? 41.806 -20.296 -53.712 1.00 73.08 240 GLY A N 1
ATOM 1690 C CA . GLY A 1 240 ? 40.938 -20.378 -52.545 1.00 65.89 240 GLY A CA 1
ATOM 1691 C C . GLY A 1 240 ? 40.667 -19.029 -51.902 1.00 60.76 240 GLY A C 1
ATOM 1692 O O . GLY A 1 240 ? 39.645 -18.839 -51.240 1.00 61.58 240 GLY A O 1
ATOM 1693 N N . CYS A 1 241 ? 41.587 -18.086 -52.081 1.00 63.34 241 CYS A N 1
ATOM 1694 C CA . CYS A 1 241 ? 41.417 -16.732 -51.557 1.00 62.25 241 CYS A CA 1
ATOM 1695 C C . CYS A 1 241 ? 42.395 -15.774 -52.231 1.00 55.40 241 CYS A C 1
ATOM 1696 O O . CYS A 1 241 ? 43.287 -16.204 -52.946 1.00 47.90 241 CYS A O 1
ATOM 1699 N N . LEU A 1 242 ? 42.229 -14.482 -51.976 1.00 67.57 242 LEU A N 1
ATOM 1700 C CA . LEU A 1 242 ? 43.076 -13.452 -52.576 1.00 72.27 242 LEU A CA 1
ATOM 1701 C C . LEU A 1 242 ? 43.793 -12.598 -51.518 1.00 71.39 242 LEU A C 1
ATOM 1702 O O . LEU A 1 242 ? 43.237 -12.330 -50.460 1.00 60.54 242 LEU A O 1
ATOM 1707 N N . PRO A 1 243 ? 45.025 -12.145 -51.823 1.00 76.13 243 PRO A N 1
ATOM 1708 C CA . PRO A 1 243 ? 45.907 -11.502 -50.842 1.00 69.81 243 PRO A CA 1
ATOM 1709 C C . PRO A 1 243 ? 45.617 -10.014 -50.613 1.00 55.15 243 PRO A C 1
ATOM 1710 O O . PRO A 1 243 ? 46.217 -9.150 -51.268 1.00 64.26 243 PRO A O 1
ATOM 1714 N N . THR A 1 244 ? 44.729 -9.720 -49.673 1.00 53.41 244 THR A N 1
ATOM 1715 C CA . THR A 1 244 ? 44.323 -8.338 -49.419 1.00 66.65 244 THR A CA 1
ATOM 1716 C C . THR A 1 244 ? 44.949 -7.756 -48.153 1.00 62.95 244 THR A C 1
ATOM 1717 O O . THR A 1 244 ? 44.696 -6.601 -47.807 1.00 62.73 244 THR A O 1
ATOM 1721 N N . ALA A 1 245 ? 45.769 -8.548 -47.471 1.00 58.07 245 ALA A N 1
ATOM 1722 C CA . ALA A 1 245 ? 46.390 -8.120 -46.215 1.00 51.99 245 ALA A CA 1
ATOM 1723 C C . ALA A 1 245 ? 47.697 -7.383 -46.489 1.00 54.09 245 ALA A C 1
ATOM 1724 O O . ALA A 1 245 ? 48.781 -7.888 -46.216 1.00 61.58 245 ALA A O 1
ATOM 1726 N N . ARG A 1 246 ? 47.578 -6.170 -47.017 1.00 45.97 246 ARG A N 1
ATOM 1727 C CA . ARG A 1 246 ? 48.720 -5.429 -47.524 1.00 48.19 246 ARG A CA 1
ATOM 1728 C C . ARG A 1 246 ? 49.116 -4.251 -46.633 1.00 41.48 246 ARG A C 1
ATOM 1729 O O . ARG A 1 246 ? 50.237 -3.785 -46.699 1.00 51.80 246 ARG A O 1
ATOM 1737 N N . ALA A 1 247 ? 48.193 -3.783 -45.799 1.00 36.33 247 ALA A N 1
ATOM 1738 C CA . ALA A 1 247 ? 48.402 -2.563 -45.010 1.00 39.09 247 ALA A CA 1
ATOM 1739 C C . ALA A 1 247 ? 48.890 -2.879 -43.596 1.00 39.00 247 ALA A C 1
ATOM 1740 O O . ALA A 1 247 ? 48.093 -3.218 -42.723 1.00 48.68 247 ALA A O 1
ATOM 1742 N N . THR A 1 248 ? 50.193 -2.772 -43.382 1.00 49.01 248 THR A N 1
ATOM 1743 C CA . THR A 1 248 ? 50.799 -3.137 -42.104 1.00 41.99 248 THR A CA 1
ATOM 1744 C C . THR A 1 248 ? 51.889 -2.159 -41.685 1.00 41.04 248 THR A C 1
ATOM 1745 O O . THR A 1 248 ? 52.806 -1.867 -42.447 1.00 37.16 248 THR A O 1
ATOM 1749 N N . LEU A 1 249 ? 51.781 -1.655 -40.466 1.00 31.92 249 LEU A N 1
ATOM 1750 C CA . LEU A 1 249 ? 52.891 -0.963 -39.824 1.00 31.74 249 LEU A CA 1
ATOM 1751 C C . LEU A 1 249 ? 53.631 -1.971 -38.964 1.00 36.34 249 LEU A C 1
ATOM 1752 O O . LEU A 1 249 ? 53.025 -2.939 -38.493 1.00 31.81 249 LEU A O 1
ATOM 1757 N N . PRO A 1 250 ? 54.945 -1.775 -38.762 1.00 37.70 250 PRO A N 1
ATOM 1758 C CA . PRO A 1 250 ? 55.613 -2.675 -37.807 1.00 37.95 250 PRO A CA 1
ATOM 1759 C C . PRO A 1 250 ? 55.019 -2.602 -36.396 1.00 38.67 250 PRO A C 1
ATOM 1760 O O . PRO A 1 250 ? 55.202 -3.533 -35.616 1.00 37.53 250 PRO A O 1
ATOM 1764 N N . SER A 1 251 ? 54.309 -1.519 -36.091 1.00 42.01 251 SER A N 1
ATOM 1765 C CA . SER A 1 251 ? 53.648 -1.366 -34.792 1.00 41.44 251 SER A CA 1
ATOM 1766 C C . SER A 1 251 ? 52.317 -2.126 -34.718 1.00 32.02 251 SER A C 1
ATOM 1767 O O . SER A 1 251 ? 51.979 -2.678 -33.675 1.00 36.82 251 SER A O 1
ATOM 1770 N N . THR A 1 252 ? 51.549 -2.154 -35.808 1.00 29.96 252 THR A N 1
ATOM 1771 C CA . THR A 1 252 ? 50.308 -2.906 -35.817 1.00 29.47 252 THR A CA 1
ATOM 1772 C C . THR A 1 252 ? 50.605 -4.411 -35.843 1.00 44.08 252 THR A C 1
ATOM 1773 O O . THR A 1 252 ? 49.875 -5.222 -35.265 1.00 40.86 252 THR A O 1
ATOM 1777 N N . LEU A 1 253 ? 51.678 -4.781 -36.519 1.00 39.52 253 LEU A N 1
ATOM 1778 C CA . LEU A 1 253 ? 52.120 -6.160 -36.521 1.00 35.22 253 LEU A CA 1
ATOM 1779 C C . LEU A 1 253 ? 52.494 -6.588 -35.094 1.00 38.52 253 LEU A C 1
ATOM 1780 O O . LEU A 1 253 ? 52.041 -7.614 -34.597 1.00 36.47 253 LEU A O 1
ATOM 1785 N N . GLN A 1 254 ? 53.320 -5.781 -34.447 1.00 34.97 254 GLN A N 1
ATOM 1786 C CA . GLN A 1 254 ? 53.770 -6.074 -33.093 1.00 40.29 254 GLN A CA 1
ATOM 1787 C C . GLN A 1 254 ? 52.603 -6.039 -32.111 1.00 47.87 254 GLN A C 1
ATOM 1788 O O . GLN A 1 254 ? 52.553 -6.822 -31.169 1.00 39.55 254 GLN A O 1
ATOM 1794 N N . THR A 1 255 ? 51.659 -5.137 -32.341 1.00 32.28 255 THR A N 1
ATOM 1795 C CA . THR A 1 255 ? 50.471 -5.041 -31.496 1.00 32.95 255 THR A CA 1
ATOM 1796 C C . THR A 1 255 ? 49.719 -6.364 -31.506 1.00 41.18 255 THR A C 1
ATOM 1797 O O . THR A 1 255 ? 49.297 -6.859 -30.464 1.00 33.86 255 THR A O 1
ATOM 1801 N N . GLY A 1 256 ? 49.552 -6.940 -32.689 1.00 36.60 256 GLY A N 1
ATOM 1802 C CA . GLY A 1 256 ? 48.818 -8.179 -32.832 1.00 36.48 256 GLY A CA 1
ATOM 1803 C C . GLY A 1 256 ? 49.541 -9.388 -32.253 1.00 37.69 256 GLY A C 1
ATOM 1804 O O . GLY A 1 256 ? 48.914 -10.246 -31.621 1.00 52.88 256 GLY A O 1
ATOM 1805 N N . LEU A 1 257 ? 50.852 -9.471 -32.481 1.00 37.83 257 LEU A N 1
ATOM 1806 C CA . LEU A 1 257 ? 51.637 -10.599 -31.973 1.00 45.04 257 LEU A CA 1
ATOM 1807 C C . LEU A 1 257 ? 51.688 -10.581 -30.449 1.00 46.93 257 LEU A C 1
ATOM 1808 O O . LEU A 1 257 ? 51.543 -11.612 -29.792 1.00 46.73 257 LEU A O 1
ATOM 1813 N N . GLN A 1 258 ? 51.888 -9.395 -29.896 1.00 45.73 258 GLN A N 1
ATOM 1814 C CA . GLN A 1 258 ? 52.020 -9.237 -28.458 1.00 46.82 258 GLN A CA 1
ATOM 1815 C C . GLN A 1 258 ? 50.662 -9.487 -27.791 1.00 45.22 258 GLN A C 1
ATOM 1816 O O . GLN A 1 258 ? 50.561 -10.122 -26.740 1.00 43.06 258 GLN A O 1
ATOM 1822 N N . PHE A 1 259 ? 49.620 -8.982 -28.434 1.00 46.13 259 PHE A N 1
ATOM 1823 C CA . PHE A 1 259 ? 48.241 -9.189 -28.014 1.00 46.51 259 PHE A CA 1
ATOM 1824 C C . PHE A 1 259 ? 47.897 -10.685 -28.023 1.00 60.93 259 PHE A C 1
ATOM 1825 O O . PHE A 1 259 ? 47.252 -11.200 -27.109 1.00 40.24 259 PHE A O 1
ATOM 1833 N N . ALA A 1 260 ? 48.362 -11.389 -29.046 1.00 38.78 260 ALA A N 1
ATOM 1834 C CA . ALA A 1 260 ? 48.118 -12.816 -29.156 1.00 45.91 260 ALA A CA 1
ATOM 1835 C C . ALA A 1 260 ? 48.876 -13.610 -28.092 1.00 45.08 260 ALA A C 1
ATOM 1836 O O . ALA A 1 260 ? 48.371 -14.593 -27.560 1.00 44.31 260 ALA A O 1
ATOM 1838 N N . ALA A 1 261 ? 50.089 -13.183 -27.779 1.00 38.21 261 ALA A N 1
ATOM 1839 C CA . ALA A 1 261 ? 50.887 -13.851 -26.749 1.00 36.08 261 ALA A CA 1
ATOM 1840 C C . ALA A 1 261 ? 50.173 -13.856 -25.405 1.00 39.45 261 ALA A C 1
ATOM 1841 O O . ALA A 1 261 ? 50.182 -14.864 -24.686 1.00 45.45 261 ALA A O 1
ATOM 1843 N N . THR A 1 262 ? 49.567 -12.724 -25.070 1.00 43.18 262 THR A N 1
ATOM 1844 C CA . THR A 1 262 ? 48.783 -12.585 -23.846 1.00 43.25 262 THR A CA 1
ATOM 1845 C C . THR A 1 262 ? 47.605 -13.566 -23.814 1.00 48.93 262 THR A C 1
ATOM 1846 O O . THR A 1 262 ? 47.340 -14.193 -22.786 1.00 46.07 262 THR A O 1
ATOM 1850 N N . GLU A 1 263 ? 46.904 -13.694 -24.935 1.00 46.71 263 GLU A N 1
ATOM 1851 C CA . GLU A 1 263 ? 45.748 -14.578 -25.016 1.00 39.77 263 GLU A CA 1
ATOM 1852 C C . GLU A 1 263 ? 46.161 -16.042 -25.035 1.00 40.64 263 GLU A C 1
ATOM 1853 O O . GLU A 1 263 ? 45.440 -16.903 -24.531 1.00 42.40 263 GLU A O 1
ATOM 1859 N N . ILE A 1 264 ? 47.327 -16.318 -25.601 1.00 35.43 264 ILE A N 1
ATOM 1860 C CA . ILE A 1 264 ? 47.903 -17.649 -25.557 1.00 37.71 264 ILE A CA 1
ATOM 1861 C C . ILE A 1 264 ? 48.212 -18.042 -24.109 1.00 51.37 264 ILE A C 1
ATOM 1862 O O . ILE A 1 264 ? 47.936 -19.165 -23.684 1.00 62.10 264 ILE A O 1
ATOM 1867 N N . ALA A 1 265 ? 48.775 -17.108 -23.355 1.00 39.76 265 ALA A N 1
ATOM 1868 C CA . ALA A 1 265 ? 49.126 -17.368 -21.960 1.00 48.27 265 ALA A CA 1
ATOM 1869 C C . ALA A 1 265 ? 47.864 -17.562 -21.125 1.00 46.77 265 ALA A C 1
ATOM 1870 O O . ALA A 1 265 ? 47.804 -18.457 -20.287 1.00 44.56 265 ALA A O 1
ATOM 1872 N N . LYS A 1 266 ? 46.863 -16.723 -21.367 1.00 50.89 266 LYS A N 1
ATOM 1873 C CA . LYS A 1 266 ? 45.596 -16.821 -20.655 1.00 55.29 266 LYS A CA 1
ATOM 1874 C C . LYS A 1 266 ? 44.919 -18.168 -20.905 1.00 52.69 266 LYS A C 1
ATOM 1875 O O . LYS A 1 266 ? 44.308 -18.743 -20.006 1.00 47.76 266 LYS A O 1
ATOM 1881 N N . TRP A 1 267 ? 45.019 -18.669 -22.130 1.00 53.21 267 TRP A N 1
ATOM 1882 C CA . TRP A 1 267 ? 44.432 -19.961 -22.456 1.00 51.78 267 TRP A CA 1
ATOM 1883 C C . TRP A 1 267 ? 45.157 -21.097 -21.745 1.00 49.81 267 TRP A C 1
ATOM 1884 O O . TRP A 1 267 ? 44.525 -21.960 -21.156 1.00 54.22 267 TRP A O 1
ATOM 1895 N N . ILE A 1 268 ? 46.483 -21.092 -21.827 1.00 63.14 268 ILE A N 1
ATOM 1896 C CA . ILE A 1 268 ? 47.306 -22.121 -21.197 1.00 61.75 268 ILE A CA 1
ATOM 1897 C C . ILE A 1 268 ? 47.038 -22.201 -19.706 1.00 70.72 268 ILE A C 1
ATOM 1898 O O . ILE A 1 268 ? 46.852 -23.282 -19.158 1.00 77.37 268 ILE A O 1
ATOM 1903 N N . VAL A 1 269 ? 47.031 -21.044 -19.058 1.00 63.96 269 VAL A N 1
ATOM 1904 C CA . VAL A 1 269 ? 46.839 -20.975 -17.618 1.00 67.99 269 VAL A CA 1
ATOM 1905 C C . VAL A 1 269 ? 45.443 -21.465 -17.247 1.00 59.69 269 VAL A C 1
ATOM 1906 O O . VAL A 1 269 ? 45.284 -22.229 -16.300 1.00 56.20 269 VAL A O 1
ATOM 1910 N N . LYS A 1 270 ? 44.436 -21.029 -17.997 1.00 64.05 270 LYS A N 1
ATOM 1911 C CA . LYS A 1 270 ? 43.068 -21.474 -17.752 1.00 58.93 270 LYS A CA 1
ATOM 1912 C C . LYS A 1 270 ? 42.954 -22.974 -17.968 1.00 68.14 270 LYS A C 1
ATOM 1913 O O . LYS A 1 270 ? 42.299 -23.675 -17.199 1.00 64.75 270 LYS A O 1
ATOM 1919 N N . TYR A 1 271 ? 43.617 -23.454 -19.011 1.00 55.25 271 TYR A N 1
ATOM 1920 C CA . TYR A 1 271 ? 43.584 -24.865 -19.373 1.00 61.77 271 TYR A CA 1
ATOM 1921 C C . TYR A 1 271 ? 44.271 -25.742 -18.323 1.00 70.71 271 TYR A C 1
ATOM 1922 O O . TYR A 1 271 ? 43.778 -26.816 -17.959 1.00 65.67 271 TYR A O 1
ATOM 1931 N N . HIS A 1 272 ? 45.414 -25.272 -17.841 1.00 71.10 272 HIS A N 1
ATOM 1932 C CA . HIS A 1 272 ? 46.195 -26.006 -16.866 1.00 61.27 272 HIS A CA 1
ATOM 1933 C C . HIS A 1 272 ? 45.418 -26.201 -15.564 1.00 70.47 272 HIS A C 1
ATOM 1934 O O . HIS A 1 272 ? 45.457 -27.277 -14.968 1.00 69.45 272 HIS A O 1
ATOM 1941 N N . VAL A 1 273 ? 44.693 -25.174 -15.136 1.00 65.87 273 VAL A N 1
ATOM 1942 C CA . VAL A 1 273 ? 43.994 -25.231 -13.858 1.00 76.73 273 VAL A CA 1
ATOM 1943 C C . VAL A 1 273 ? 42.721 -26.057 -13.953 1.00 74.23 273 VAL A C 1
ATOM 1944 O O . VAL A 1 273 ? 42.394 -26.797 -13.034 1.00 82.00 273 VAL A O 1
ATOM 1948 N N . ASN A 1 274 ? 41.998 -25.929 -15.058 1.00 71.11 274 ASN A N 1
ATOM 1949 C CA . ASN A 1 274 ? 40.746 -26.668 -15.225 1.00 75.35 274 ASN A CA 1
ATOM 1950 C C . ASN A 1 274 ? 40.980 -28.166 -15.424 1.00 86.37 274 ASN A C 1
ATOM 1951 O O . ASN A 1 274 ? 40.068 -28.967 -15.242 1.00 87.92 274 ASN A O 1
ATOM 1956 N N . ALA A 1 275 ? 42.201 -28.531 -15.786 1.00 72.22 275 ALA A N 1
ATOM 1957 C CA . ALA A 1 275 ? 42.588 -29.909 -15.818 1.00 78.56 275 ALA A CA 1
ATOM 1958 C C . ALA A 1 275 ? 43.051 -30.307 -14.417 1.00 96.45 275 ALA A C 1
ATOM 1959 O O . ALA A 1 275 ? 44.232 -30.544 -14.184 1.00 98.37 275 ALA A O 1
ATOM 1961 N N . THR A 1 276 ? 42.113 -30.415 -13.496 1.00 97.51 276 THR A N 1
ATOM 1962 C CA . THR A 1 276 ? 42.463 -30.504 -12.086 1.00 102.94 276 THR A CA 1
ATOM 1963 C C . THR A 1 276 ? 41.246 -30.129 -11.278 1.00 107.29 276 THR A C 1
ATOM 1964 O O . THR A 1 276 ? 40.731 -30.905 -10.483 1.00 110.17 276 THR A O 1
ATOM 1968 N N . ALA A 1 277 ? 40.810 -28.908 -11.498 1.00 97.13 277 ALA A N 1
ATOM 1969 C CA . ALA A 1 277 ? 39.678 -28.403 -10.814 1.00 92.79 277 ALA A CA 1
ATOM 1970 C C . ALA A 1 277 ? 38.755 -27.918 -11.882 1.00 91.05 277 ALA A C 1
ATOM 1971 O O . ALA A 1 277 ? 38.490 -26.734 -11.981 1.00 95.82 277 ALA A O 1
ATOM 1973 N N . PRO A 1 278 ? 38.228 -28.903 -12.699 1.00 95.79 278 PRO A N 1
ATOM 1974 C CA . PRO A 1 278 ? 37.355 -28.394 -13.761 1.00 92.90 278 PRO A CA 1
ATOM 1975 C C . PRO A 1 278 ? 36.239 -27.552 -13.205 1.00 98.99 278 PRO A C 1
ATOM 1976 O O . PRO A 1 278 ? 35.717 -27.849 -12.144 1.00 110.11 278 PRO A O 1
ATOM 1980 N N . GLY A 1 279 ? 35.894 -26.494 -13.919 1.00 96.53 279 GLY A N 1
ATOM 1981 C CA . GLY A 1 279 ? 35.109 -25.422 -13.355 1.00 102.70 279 GLY A CA 1
ATOM 1982 C C . GLY A 1 279 ? 36.124 -24.524 -12.693 1.00 109.34 279 GLY A C 1
ATOM 1983 O O . GLY A 1 279 ? 37.312 -24.643 -12.938 1.00 114.15 279 GLY A O 1
ATOM 1984 N N . THR A 1 280 ? 35.679 -23.578 -11.889 1.00 110.66 280 THR A N 1
ATOM 1985 C CA . THR A 1 280 ? 36.569 -22.890 -10.954 1.00 98.33 280 THR A CA 1
ATOM 1986 C C . THR A 1 280 ? 37.440 -21.848 -11.609 1.00 99.34 280 THR A C 1
ATOM 1987 O O . THR A 1 280 ? 38.084 -21.070 -10.926 1.00 102.15 280 THR A O 1
ATOM 1991 N N . VAL A 1 281 ? 37.484 -21.823 -12.928 1.00 87.99 281 VAL A N 1
ATOM 1992 C CA . VAL A 1 281 ? 38.252 -20.776 -13.563 1.00 86.74 281 VAL A CA 1
ATOM 1993 C C . VAL A 1 281 ? 37.478 -20.240 -14.734 1.00 81.43 281 VAL A C 1
ATOM 1994 O O . VAL A 1 281 ? 37.360 -20.890 -15.753 1.00 78.75 281 VAL A O 1
ATOM 1998 N N . PHE A 1 282 ? 36.995 -19.024 -14.583 1.00 78.68 282 PHE A N 1
ATOM 1999 C CA . PHE A 1 282 ? 35.973 -18.518 -15.463 1.00 81.68 282 PHE A CA 1
ATOM 2000 C C . PHE A 1 282 ? 36.294 -17.359 -16.366 1.00 67.90 282 PHE A C 1
ATOM 2001 O O . PHE A 1 282 ? 35.430 -16.971 -17.117 1.00 83.96 282 PHE A O 1
ATOM 2009 N N . PHE A 1 283 ? 37.484 -16.795 -16.311 1.00 64.81 283 PHE A N 1
ATOM 2010 C CA . PHE A 1 283 ? 37.771 -15.642 -17.159 1.00 58.80 283 PHE A CA 1
ATOM 2011 C C . PHE A 1 283 ? 37.736 -16.006 -18.637 1.00 58.73 283 PHE A C 1
ATOM 2012 O O . PHE A 1 283 ? 38.122 -17.091 -18.997 1.00 56.64 283 PHE A O 1
ATOM 2020 N N . PRO A 1 284 ? 37.244 -15.105 -19.483 1.00 58.09 284 PRO A N 1
ATOM 2021 C CA . PRO A 1 284 ? 37.040 -15.440 -20.889 1.00 60.39 284 PRO A CA 1
ATOM 2022 C C . PRO A 1 284 ? 38.328 -15.679 -21.669 1.00 61.99 284 PRO A C 1
ATOM 2023 O O . PRO A 1 284 ? 39.334 -15.016 -21.424 1.00 57.79 284 PRO A O 1
ATOM 2027 N N . THR A 1 285 ? 38.274 -16.630 -22.597 1.00 56.32 285 THR A N 1
ATOM 2028 C CA . THR A 1 285 ? 39.378 -16.921 -23.503 1.00 45.20 285 THR A CA 1
ATOM 2029 C C . THR A 1 285 ? 38.869 -16.900 -24.941 1.00 41.00 285 THR A C 1
ATOM 2030 O O . THR A 1 285 ? 37.689 -16.648 -25.183 1.00 51.11 285 THR A O 1
ATOM 2034 N N . LEU A 1 286 ? 39.746 -17.182 -25.895 1.00 55.19 286 LEU A N 1
ATOM 2035 C CA . LEU A 1 286 ? 39.381 -17.069 -27.305 1.00 53.29 286 LEU A CA 1
ATOM 2036 C C . LEU A 1 286 ? 38.668 -18.312 -27.826 1.00 49.91 286 LEU A C 1
ATOM 2037 O O . LEU A 1 286 ? 38.412 -18.419 -29.027 1.00 48.81 286 LEU A O 1
ATOM 2042 N N . ASP A 1 287 ? 38.357 -19.254 -26.944 1.00 49.09 287 ASP A N 1
ATOM 2043 C CA . ASP A 1 287 ? 37.673 -20.469 -27.369 1.00 54.21 287 ASP A CA 1
ATOM 2044 C C . ASP A 1 287 ? 36.304 -20.125 -27.945 1.00 49.85 287 ASP A C 1
ATOM 2045 O O . ASP A 1 287 ? 35.462 -19.553 -27.264 1.00 51.49 287 ASP A O 1
ATOM 2050 N N . GLY A 1 288 ? 36.102 -20.454 -29.216 1.00 48.14 288 GLY A N 1
ATOM 2051 C CA . GLY A 1 288 ? 34.827 -20.211 -29.882 1.00 49.94 288 GLY A CA 1
ATOM 2052 C C . GLY A 1 288 ? 34.543 -18.754 -30.217 1.00 46.24 288 GLY A C 1
ATOM 2053 O O . GLY A 1 288 ? 33.422 -18.428 -30.590 1.00 47.94 288 GLY A O 1
ATOM 2054 N N . LYS A 1 289 ? 35.552 -17.889 -30.076 1.00 46.30 289 LYS A N 1
ATOM 2055 C CA . LYS A 1 289 ? 35.414 -16.446 -30.344 1.00 44.09 289 LYS A CA 1
ATOM 2056 C C . LYS A 1 289 ? 36.504 -15.954 -31.293 1.00 41.52 289 LYS A C 1
ATOM 2057 O O . LYS A 1 289 ? 37.638 -16.414 -31.254 1.00 40.44 289 LYS A O 1
ATOM 2063 N N . ILE A 1 290 ? 36.161 -14.991 -32.124 1.00 34.78 290 ILE A N 1
ATOM 2064 C CA . ILE A 1 290 ? 37.146 -14.286 -32.920 1.00 32.87 290 ILE A CA 1
ATOM 2065 C C . ILE A 1 290 ? 37.124 -12.818 -32.525 1.00 39.78 290 ILE A C 1
ATOM 2066 O O . ILE A 1 290 ? 36.077 -12.187 -32.493 1.00 41.92 290 ILE A O 1
ATOM 2071 N N . ILE A 1 291 ? 38.300 -12.298 -32.225 1.00 41.53 291 ILE A N 1
ATOM 2072 C CA . ILE A 1 291 ? 38.480 -10.886 -31.934 1.00 36.04 291 ILE A CA 1
ATOM 2073 C C . ILE A 1 291 ? 39.053 -10.187 -33.169 1.00 28.74 291 ILE A C 1
ATOM 2074 O O . ILE A 1 291 ? 40.079 -10.609 -33.704 1.00 44.55 291 ILE A O 1
ATOM 2079 N N . THR A 1 292 ? 38.371 -9.138 -33.623 1.00 38.09 292 THR A N 1
ATOM 2080 C CA . THR A 1 292 ? 38.902 -8.280 -34.667 1.00 37.35 292 THR A CA 1
ATOM 2081 C C . THR A 1 292 ? 39.228 -6.910 -34.110 1.00 38.56 292 THR A C 1
ATOM 2082 O O . THR A 1 292 ? 38.398 -6.293 -33.435 1.00 36.43 292 THR A O 1
ATOM 2086 N N . LEU A 1 293 ? 40.443 -6.448 -34.385 1.00 44.81 293 LEU A N 1
ATOM 2087 C CA . LEU A 1 293 ? 40.864 -5.099 -34.012 1.00 38.46 293 LEU A CA 1
ATOM 2088 C C . LEU A 1 293 ? 41.247 -4.329 -35.262 1.00 30.75 293 LEU A C 1
ATOM 2089 O O . LEU A 1 293 ? 42.331 -4.527 -35.824 1.00 33.09 293 LEU A O 1
ATOM 2094 N N . ASN A 1 294 ? 40.353 -3.451 -35.697 1.00 29.68 294 ASN A N 1
ATOM 2095 C CA . ASN A 1 294 ? 40.596 -2.615 -36.872 1.00 35.63 294 ASN A CA 1
ATOM 2096 C C . ASN A 1 294 ? 41.531 -1.470 -36.521 1.00 40.26 294 ASN A C 1
ATOM 2097 O O . ASN A 1 294 ? 41.125 -0.519 -35.857 1.00 33.83 294 ASN A O 1
ATOM 2102 N N . HIS A 1 295 ? 42.781 -1.570 -36.973 1.00 39.58 295 HIS A N 1
ATOM 2103 C CA . HIS A 1 295 ? 43.815 -0.579 -36.665 1.00 41.02 295 HIS A CA 1
ATOM 2104 C C . HIS A 1 295 ? 43.554 0.791 -37.301 1.00 35.66 295 HIS A C 1
ATOM 2105 O O . HIS A 1 295 ? 43.965 1.822 -36.753 1.00 33.51 295 HIS A O 1
ATOM 2112 N N . SER A 1 296 ? 42.882 0.798 -38.454 1.00 40.16 296 SER A N 1
ATOM 2113 C CA . SER A 1 296 ? 42.680 2.024 -39.230 1.00 46.13 296 SER A CA 1
ATOM 2114 C C . SER A 1 296 ? 41.677 2.958 -38.578 1.00 47.54 296 SER A C 1
ATOM 2115 O O . SER A 1 296 ? 41.912 4.154 -38.453 1.00 50.29 296 SER A O 1
ATOM 2118 N N . ILE A 1 297 ? 40.556 2.388 -38.166 1.00 58.92 297 ILE A N 1
ATOM 2119 C CA . ILE A 1 297 ? 39.467 3.150 -37.550 1.00 67.12 297 ILE A CA 1
ATOM 2120 C C . ILE A 1 297 ? 39.420 3.016 -36.028 1.00 58.51 297 ILE A C 1
ATOM 2121 O O . ILE A 1 297 ? 38.708 3.762 -35.366 1.00 89.53 297 ILE A O 1
ATOM 2126 N N . LEU A 1 298 ? 40.165 2.060 -35.483 1.00 59.89 298 LEU A N 1
ATOM 2127 C CA . LEU A 1 298 ? 40.161 1.786 -34.051 1.00 60.74 298 LEU A CA 1
ATOM 2128 C C . LEU A 1 298 ? 38.781 1.325 -33.577 1.00 65.01 298 LEU A C 1
ATOM 2129 O O . LEU A 1 298 ? 38.005 2.110 -33.051 1.00 79.82 298 LEU A O 1
ATOM 2134 N N . ASP A 1 299 ? 38.480 0.050 -33.801 1.00 56.42 299 ASP A N 1
ATOM 2135 C CA . ASP A 1 299 ? 37.325 -0.608 -33.203 1.00 57.85 299 ASP A CA 1
ATOM 2136 C C . ASP A 1 299 ? 37.696 -2.054 -32.916 1.00 56.04 299 ASP A C 1
ATOM 2137 O O . ASP A 1 299 ? 38.404 -2.689 -33.696 1.00 56.71 299 ASP A O 1
ATOM 2142 N N . LEU A 1 300 ? 37.196 -2.563 -31.799 1.00 53.25 300 LEU A N 1
ATOM 2143 C CA . LEU A 1 300 ? 37.401 -3.949 -31.414 1.00 51.14 300 LEU A CA 1
ATOM 2144 C C . LEU A 1 300 ? 36.047 -4.627 -31.261 1.00 49.21 300 LEU A C 1
ATOM 2145 O O . LEU A 1 300 ? 35.198 -4.161 -30.520 1.00 50.84 300 LEU A O 1
ATOM 2150 N N . LYS A 1 301 ? 35.849 -5.717 -31.989 1.00 47.69 301 LYS A N 1
ATOM 2151 C CA . LYS A 1 301 ? 34.603 -6.469 -31.923 1.00 45.97 301 LYS A CA 1
ATOM 2152 C C . LYS A 1 301 ? 34.859 -7.948 -31.633 1.00 41.82 301 LYS A C 1
ATOM 2153 O O . LYS A 1 301 ? 35.828 -8.526 -32.112 1.00 39.39 301 LYS A O 1
ATOM 2159 N N . SER A 1 302 ? 33.975 -8.546 -30.845 1.00 49.70 302 SER A N 1
ATOM 2160 C CA . SER A 1 302 ? 34.039 -9.965 -30.538 1.00 45.18 302 SER A CA 1
ATOM 2161 C C . SER A 1 302 ? 32.994 -10.707 -31.367 1.00 46.08 302 SER A C 1
ATOM 2162 O O . SER A 1 302 ? 31.835 -10.321 -31.394 1.00 41.24 302 SER A O 1
ATOM 2165 N N . HIS A 1 303 ? 33.430 -11.762 -32.049 1.00 43.24 303 HIS A N 1
ATOM 2166 C CA . HIS A 1 303 ? 32.581 -12.525 -32.959 1.00 36.12 303 HIS A CA 1
ATOM 2167 C C . HIS A 1 303 ? 32.482 -13.984 -32.501 1.00 42.09 303 HIS A C 1
ATOM 2168 O O . HIS A 1 303 ? 33.487 -14.663 -32.376 1.00 43.75 303 HIS A O 1
ATOM 2175 N N . ILE A 1 304 ? 31.273 -14.459 -32.244 1.00 39.70 304 ILE A N 1
ATOM 2176 C CA . ILE A 1 304 ? 31.077 -15.809 -31.720 1.00 45.49 304 ILE A CA 1
ATOM 2177 C C . ILE A 1 304 ? 30.952 -16.840 -32.847 1.00 36.12 304 ILE A C 1
ATOM 2178 O O . ILE A 1 304 ? 30.147 -16.682 -33.763 1.00 41.95 304 ILE A O 1
ATOM 2183 N N . LEU A 1 305 ? 31.749 -17.897 -32.757 1.00 45.28 305 LEU A N 1
ATOM 2184 C CA . LEU A 1 305 ? 31.688 -19.003 -33.704 1.00 36.01 305 LEU A CA 1
ATOM 2185 C C . LEU A 1 305 ? 30.705 -20.072 -33.234 1.00 36.01 305 LEU A C 1
ATOM 2186 O O . LEU A 1 305 ? 30.859 -20.635 -32.149 1.00 36.82 305 LEU A O 1
ATOM 2191 N N . ILE A 1 306 ? 29.696 -20.343 -34.056 1.00 37.07 306 ILE A N 1
ATOM 2192 C CA . ILE A 1 306 ? 28.733 -21.390 -33.771 1.00 42.02 306 ILE A CA 1
ATOM 2193 C C . ILE A 1 306 ? 29.186 -22.689 -34.414 1.00 44.72 306 ILE A C 1
ATOM 2194 O O . ILE A 1 306 ? 29.456 -22.725 -35.612 1.00 36.58 306 ILE A O 1
ATOM 2199 N N . LYS A 1 307 ? 29.266 -23.749 -33.611 1.00 42.79 307 LYS A N 1
ATOM 2200 C CA . LYS A 1 307 ? 29.499 -25.086 -34.121 1.00 43.51 307 LYS A CA 1
ATOM 2201 C C . LYS A 1 307 ? 28.279 -25.526 -34.921 1.00 37.87 307 LYS A C 1
ATOM 2202 O O . LYS A 1 307 ? 27.174 -25.614 -34.388 1.00 40.09 307 LYS A O 1
ATOM 2208 N N . ARG A 1 308 ? 28.488 -25.805 -36.201 1.00 30.26 308 ARG A N 1
ATOM 2209 C CA . ARG A 1 308 ? 27.403 -26.199 -37.095 1.00 34.92 308 ARG A CA 1
ATOM 2210 C C . ARG A 1 308 ? 27.189 -27.693 -36.986 1.00 35.34 308 ARG A C 1
ATOM 2211 O O . ARG A 1 308 ? 28.050 -28.475 -37.375 1.00 42.28 308 ARG A O 1
ATOM 2219 N N . SER A 1 309 ? 26.042 -28.098 -36.456 1.00 40.36 309 SER A N 1
ATOM 2220 C CA . SER A 1 309 ? 25.749 -29.531 -36.309 1.00 35.65 309 SER A CA 1
ATOM 2221 C C . SER A 1 309 ? 25.718 -30.264 -37.661 1.00 31.26 309 SER A C 1
ATOM 2222 O O . SER A 1 309 ? 25.896 -31.481 -37.703 1.00 35.60 309 SER A O 1
ATOM 2225 N N . GLN A 1 310 ? 25.459 -29.526 -38.751 1.00 31.76 310 GLN A N 1
ATOM 2226 C CA . GLN A 1 310 ? 25.427 -30.130 -40.084 1.00 37.18 310 GLN A CA 1
ATOM 2227 C C . GLN A 1 310 ? 26.733 -29.931 -40.836 1.00 43.51 310 GLN A C 1
ATOM 2228 O O . GLN A 1 310 ? 26.791 -30.129 -42.056 1.00 42.28 310 GLN A O 1
ATOM 2234 N N . CYS A 1 311 ? 27.786 -29.551 -40.114 1.00 42.42 311 CYS A N 1
ATOM 2235 C CA . CYS A 1 311 ? 29.106 -29.353 -40.723 1.00 46.09 311 CYS A CA 1
ATOM 2236 C C . CYS A 1 311 ? 29.569 -30.640 -41.380 1.00 31.30 311 CYS A C 1
ATOM 2237 O O . CYS A 1 311 ? 29.589 -31.688 -40.737 1.00 36.37 311 CYS A O 1
ATOM 2240 N N . PRO A 1 312 ? 29.951 -30.574 -42.663 1.00 39.06 312 PRO A N 1
ATOM 2241 C CA . PRO A 1 312 ? 30.390 -31.807 -43.352 1.00 45.23 312 PRO A CA 1
ATOM 2242 C C . PRO A 1 312 ? 31.742 -32.320 -42.855 1.00 49.82 312 PRO A C 1
ATOM 2243 O O . PRO A 1 312 ? 32.107 -33.460 -43.140 1.00 40.35 312 PRO A O 1
ATOM 2247 N N . THR A 1 313 ? 32.477 -31.491 -42.120 1.00 41.79 313 THR A N 1
ATOM 2248 C CA . THR A 1 313 ? 33.802 -31.872 -41.647 1.00 43.93 313 THR A CA 1
ATOM 2249 C C . THR A 1 313 ? 33.774 -32.379 -40.215 1.00 47.39 313 THR A C 1
ATOM 2250 O O . THR A 1 313 ? 34.412 -33.358 -39.912 1.00 42.18 313 THR A O 1
ATOM 2254 N N . CYS A 1 314 ? 33.052 -31.693 -39.334 1.00 48.88 314 CYS A N 1
ATOM 2255 C CA . CYS A 1 314 ? 33.054 -32.049 -37.913 1.00 55.18 314 CYS A CA 1
ATOM 2256 C C . CYS A 1 314 ? 31.676 -32.462 -37.382 1.00 44.29 314 CYS A C 1
ATOM 2257 O O . CYS A 1 314 ? 31.534 -32.733 -36.203 1.00 40.85 314 CYS A O 1
ATOM 2260 N N . GLY A 1 315 ? 30.670 -32.503 -38.254 1.00 48.45 315 GLY A N 1
ATOM 2261 C CA . GLY A 1 315 ? 29.309 -32.819 -37.845 1.00 41.18 315 GLY A CA 1
ATOM 2262 C C . GLY A 1 315 ? 28.640 -33.858 -38.728 1.00 40.44 315 GLY A C 1
ATOM 2263 O O . GLY A 1 315 ? 29.289 -34.768 -39.208 1.00 41.98 315 GLY A O 1
ATOM 2264 N N . ASP A 1 316 ? 27.330 -33.712 -38.919 1.00 44.05 316 ASP A N 1
ATOM 2265 C CA . ASP A 1 316 ? 26.543 -34.647 -39.718 1.00 44.36 316 ASP A CA 1
ATOM 2266 C C . ASP A 1 316 ? 25.822 -33.905 -40.837 1.00 37.33 316 ASP A C 1
ATOM 2267 O O . ASP A 1 316 ? 24.777 -33.297 -40.608 1.00 36.13 316 ASP A O 1
ATOM 2272 N N . PRO A 1 317 ? 26.368 -33.958 -42.062 1.00 34.86 317 PRO A N 1
ATOM 2273 C CA . PRO A 1 317 ? 25.765 -33.168 -43.146 1.00 32.20 317 PRO A CA 1
ATOM 2274 C C . PRO A 1 317 ? 24.423 -33.714 -43.647 1.00 37.33 317 PRO A C 1
ATOM 2275 O O . PRO A 1 317 ? 23.806 -33.107 -44.520 1.00 45.69 317 PRO A O 1
ATOM 2279 N N . LYS A 1 318 ? 23.974 -34.827 -43.080 1.00 36.60 318 LYS A N 1
ATOM 2280 C CA . LYS A 1 318 ? 22.752 -35.485 -43.527 1.00 36.37 318 LYS A CA 1
ATOM 2281 C C . LYS A 1 318 ? 21.505 -34.998 -42.793 1.00 39.28 318 LYS A C 1
ATOM 2282 O O . LYS A 1 318 ? 20.397 -35.448 -43.088 1.00 41.11 318 LYS A O 1
ATOM 2288 N N . ILE A 1 319 ? 21.682 -34.083 -41.843 1.00 43.14 319 ILE A N 1
ATOM 2289 C CA . ILE A 1 319 ? 20.586 -33.662 -40.971 1.00 45.11 319 ILE A CA 1
ATOM 2290 C C . ILE A 1 319 ? 19.393 -33.107 -41.751 1.00 40.10 319 ILE A C 1
ATOM 2291 O O . ILE A 1 319 ? 18.266 -33.511 -41.515 1.00 38.27 319 ILE A O 1
ATOM 2296 N N . LEU A 1 320 ? 19.642 -32.190 -42.687 1.00 30.79 320 LEU A N 1
ATOM 2297 C CA . LEU A 1 320 ? 18.534 -31.574 -43.424 1.00 34.53 320 LEU A CA 1
ATOM 2298 C C . LEU A 1 320 ? 17.869 -32.559 -44.393 1.00 38.94 320 LEU A C 1
ATOM 2299 O O . LEU A 1 320 ? 16.657 -32.510 -44.603 1.00 36.76 320 LEU A O 1
ATOM 2304 N N . GLN A 1 321 ? 18.662 -33.467 -44.960 1.00 36.61 321 GLN A N 1
ATOM 2305 C CA . GLN A 1 321 ? 18.141 -34.528 -45.813 1.00 39.13 321 GLN A CA 1
ATOM 2306 C C . GLN A 1 321 ? 17.138 -35.369 -45.024 1.00 42.13 321 GLN A C 1
ATOM 2307 O O . GLN A 1 321 ? 15.996 -35.572 -45.457 1.00 42.49 321 GLN A O 1
ATOM 2313 N N . HIS A 1 322 ? 17.564 -35.846 -43.862 1.00 42.87 322 HIS A N 1
ATOM 2314 C CA . HIS A 1 322 ? 16.731 -36.722 -43.039 1.00 51.79 322 HIS A CA 1
ATOM 2315 C C . HIS A 1 322 ? 15.471 -36.001 -42.589 1.00 38.73 322 HIS A C 1
ATOM 2316 O O . HIS A 1 322 ? 14.396 -36.573 -42.599 1.00 49.45 322 HIS A O 1
ATOM 2323 N N . ARG A 1 323 ? 15.610 -34.736 -42.202 1.00 40.69 323 ARG A N 1
ATOM 2324 C CA . ARG A 1 323 ? 14.475 -33.980 -41.676 1.00 48.03 323 ARG A CA 1
ATOM 2325 C C . ARG A 1 323 ? 13.425 -33.743 -42.756 1.00 49.35 323 ARG A C 1
ATOM 2326 O O . ARG A 1 323 ? 12.233 -33.739 -42.474 1.00 51.33 323 ARG A O 1
ATOM 2334 N N . GLY A 1 324 ? 13.880 -33.555 -43.992 1.00 42.58 324 GLY A N 1
ATOM 2335 C CA . GLY A 1 324 ? 12.995 -33.244 -45.101 1.00 44.05 324 GLY A CA 1
ATOM 2336 C C . GLY A 1 324 ? 12.055 -34.375 -45.479 1.00 34.95 324 GLY A C 1
ATOM 2337 O O . GLY A 1 324 ? 10.950 -34.141 -45.949 1.00 44.28 324 GLY A O 1
ATOM 2338 N N . PHE A 1 325 ? 12.482 -35.607 -45.259 1.00 44.97 325 PHE A N 1
ATOM 2339 C CA . PHE A 1 325 ? 11.686 -36.758 -45.658 1.00 47.15 325 PHE A CA 1
ATOM 2340 C C . PHE A 1 325 ? 10.849 -37.313 -44.512 1.00 42.61 325 PHE A C 1
ATOM 2341 O O . PHE A 1 325 ? 10.055 -38.221 -44.716 1.00 46.96 325 PHE A O 1
ATOM 2349 N N . GLU A 1 326 ? 11.018 -36.750 -43.323 1.00 44.59 326 GLU A N 1
ATOM 2350 C CA . GLU A 1 326 ? 10.166 -37.090 -42.192 1.00 55.42 326 GLU A CA 1
ATOM 2351 C C . GLU A 1 326 ? 8.983 -36.128 -42.142 1.00 53.39 326 GLU A C 1
ATOM 2352 O O . GLU A 1 326 ? 9.055 -35.038 -42.701 1.00 50.84 326 GLU A O 1
ATOM 2358 N N . PRO A 1 327 ? 7.876 -36.532 -41.494 1.00 55.41 327 PRO A N 1
ATOM 2359 C CA . PRO A 1 327 ? 6.703 -35.656 -41.487 1.00 57.45 327 PRO A CA 1
ATOM 2360 C C . PRO A 1 327 ? 6.938 -34.370 -40.718 1.00 58.16 327 PRO A C 1
ATOM 2361 O O . PRO A 1 327 ? 7.874 -34.279 -39.938 1.00 55.64 327 PRO A O 1
ATOM 2365 N N . LEU A 1 328 ? 6.098 -33.376 -40.964 1.00 56.91 328 LEU A N 1
ATOM 2366 C CA . LEU A 1 328 ? 6.146 -32.131 -40.215 1.00 57.37 328 LEU A CA 1
ATOM 2367 C C . LEU A 1 328 ? 5.221 -32.244 -39.007 1.00 60.53 328 LEU A C 1
ATOM 2368 O O . LEU A 1 328 ? 4.062 -32.641 -39.137 1.00 62.30 328 LEU A O 1
ATOM 2373 N N . LYS A 1 329 ? 5.748 -31.910 -37.835 1.00 60.12 329 LYS A N 1
ATOM 2374 C CA . LYS A 1 329 ? 4.976 -31.961 -36.595 1.00 69.69 329 LYS A CA 1
ATOM 2375 C C . LYS A 1 329 ? 4.766 -30.556 -36.067 1.00 65.44 329 LYS A C 1
ATOM 2376 O O . LYS A 1 329 ? 5.696 -29.913 -35.581 1.00 67.34 329 LYS A O 1
ATOM 2382 N N . LEU A 1 330 ? 3.536 -30.079 -36.180 1.00 48.73 330 LEU A N 1
ATOM 2383 C CA . LEU A 1 330 ? 3.164 -28.786 -35.624 1.00 48.75 330 LEU A CA 1
ATOM 2384 C C . LEU A 1 330 ? 2.490 -29.001 -34.275 1.00 46.32 330 LEU A C 1
ATOM 2385 O O . LEU A 1 330 ? 1.971 -30.090 -34.002 1.00 45.87 330 LEU A O 1
ATOM 2390 N N . GLU A 1 331 ? 2.500 -27.962 -33.444 1.00 47.23 331 GLU A N 1
ATOM 2391 C CA . GLU A 1 331 ? 1.909 -28.035 -32.109 1.00 55.60 331 GLU A CA 1
ATOM 2392 C C . GLU A 1 331 ? 1.366 -26.679 -31.697 1.00 54.93 331 GLU A C 1
ATOM 2393 O O . GLU A 1 331 ? 1.688 -25.651 -32.315 1.00 44.94 331 GLU A O 1
ATOM 2399 N N . SER A 1 332 ? 0.543 -26.689 -30.655 1.00 48.31 332 SER A N 1
ATOM 2400 C CA . SER A 1 332 ? -0.067 -25.476 -30.118 1.00 46.14 332 SER A CA 1
ATOM 2401 C C . SER A 1 332 ? 0.966 -24.404 -29.792 1.00 48.89 332 SER A C 1
ATOM 2402 O O . SER A 1 332 ? 2.027 -24.700 -29.242 1.00 56.85 332 SER A O 1
ATOM 2405 N N . ARG A 1 333 ? 0.658 -23.160 -30.152 1.00 41.82 333 ARG A N 1
ATOM 2406 C CA . ARG A 1 333 ? 1.493 -22.019 -29.797 1.00 40.90 333 ARG A CA 1
ATOM 2407 C C . ARG A 1 333 ? 0.629 -20.865 -29.306 1.00 47.09 333 ARG A C 1
ATOM 2408 O O . ARG A 1 333 ? 0.185 -20.046 -30.107 1.00 60.67 333 ARG A O 1
ATOM 2416 N N . PRO A 1 334 ? 0.382 -20.801 -27.986 1.00 53.77 334 PRO A N 1
ATOM 2417 C CA . PRO A 1 334 ? -0.391 -19.697 -27.406 1.00 59.65 334 PRO A CA 1
ATOM 2418 C C . PRO A 1 334 ? 0.213 -18.322 -27.726 1.00 65.61 334 PRO A C 1
ATOM 2419 O O . PRO A 1 334 ? 1.439 -18.172 -27.759 1.00 67.32 334 PRO A O 1
ATOM 2423 N N . LYS A 1 335 ? -0.648 -17.338 -27.977 1.00 60.92 335 LYS A N 1
ATOM 2424 C CA . LYS A 1 335 ? -0.195 -15.998 -28.352 1.00 67.92 335 LYS A CA 1
ATOM 2425 C C . LYS A 1 335 ? 0.048 -15.138 -27.125 1.00 69.02 335 LYS A C 1
ATOM 2426 O O . LYS A 1 335 ? -0.490 -15.417 -26.047 1.00 58.37 335 LYS A O 1
ATOM 2432 N N . GLN A 1 336 ? 0.848 -14.087 -27.304 1.00 78.04 336 GLN A N 1
ATOM 2433 C CA . GLN A 1 336 ? 1.040 -13.071 -26.270 1.00 82.73 336 GLN A CA 1
ATOM 2434 C C . GLN A 1 336 ? 0.982 -11.663 -26.861 1.00 76.75 336 GLN A C 1
ATOM 2435 O O . GLN A 1 336 ? 0.102 -10.870 -26.507 1.00 76.02 336 GLN A O 1
ATOM 2441 N N . GLY A 1 342 ? 1.753 -8.648 -34.092 1.00 88.75 342 GLY A N 1
ATOM 2442 C CA . GLY A 1 342 ? 1.335 -8.632 -32.696 1.00 92.74 342 GLY A CA 1
ATOM 2443 C C . GLY A 1 342 ? 0.670 -9.919 -32.230 1.00 91.99 342 GLY A C 1
ATOM 2444 O O . GLY A 1 342 ? 0.210 -10.008 -31.090 1.00 92.07 342 GLY A O 1
ATOM 2445 N N . HIS A 1 343 ? 0.608 -10.907 -33.120 1.00 85.75 343 HIS A N 1
ATOM 2446 C CA . HIS A 1 343 ? 0.052 -12.217 -32.808 1.00 76.34 343 HIS A CA 1
ATOM 2447 C C . HIS A 1 343 ? 1.177 -13.250 -32.676 1.00 69.67 343 HIS A C 1
ATOM 2448 O O . HIS A 1 343 ? 0.941 -14.452 -32.794 1.00 72.74 343 HIS A O 1
ATOM 2455 N N . ARG A 1 344 ? 2.397 -12.772 -32.437 1.00 62.36 344 ARG A N 1
ATOM 2456 C CA . ARG A 1 344 ? 3.549 -13.651 -32.248 1.00 66.49 344 ARG A CA 1
ATOM 2457 C C . ARG A 1 344 ? 3.672 -14.095 -30.788 1.00 64.90 344 ARG A C 1
ATOM 2458 O O . ARG A 1 344 ? 3.046 -13.527 -29.898 1.00 63.85 344 ARG A O 1
ATOM 2466 N N . GLY A 1 345 ? 4.478 -15.123 -30.555 1.00 71.78 345 GLY A N 1
ATOM 2467 C CA . GLY A 1 345 ? 4.568 -15.741 -29.239 1.00 70.82 345 GLY A CA 1
ATOM 2468 C C . GLY A 1 345 ? 5.711 -15.221 -28.385 1.00 56.55 345 GLY A C 1
ATOM 2469 O O . GLY A 1 345 ? 5.950 -15.727 -27.297 1.00 57.88 345 GLY A O 1
ATOM 2470 N N . THR A 1 346 ? 6.430 -14.222 -28.879 1.00 56.99 346 THR A N 1
ATOM 2471 C CA . THR A 1 346 ? 7.508 -13.610 -28.111 1.00 56.74 346 THR A CA 1
ATOM 2472 C C . THR A 1 346 ? 7.636 -12.138 -28.473 1.00 48.43 346 THR A C 1
ATOM 2473 O O . THR A 1 346 ? 7.181 -11.712 -29.525 1.00 48.34 346 THR A O 1
ATOM 2477 N N . THR A 1 347 ? 8.256 -11.369 -27.587 1.00 45.57 347 THR A N 1
ATOM 2478 C CA . THR A 1 347 ? 8.488 -9.952 -27.826 1.00 52.41 347 THR A CA 1
ATOM 2479 C C . THR A 1 347 ? 9.626 -9.759 -28.824 1.00 49.64 347 THR A C 1
ATOM 2480 O O . THR A 1 347 ? 10.531 -10.588 -28.910 1.00 52.59 347 THR A O 1
ATOM 2484 N N . PRO A 1 348 ? 9.583 -8.651 -29.575 1.00 52.37 348 PRO A N 1
ATOM 2485 C CA . PRO A 1 348 ? 10.676 -8.376 -30.510 1.00 49.41 348 PRO A CA 1
ATOM 2486 C C . PRO A 1 348 ? 12.001 -8.117 -29.793 1.00 47.33 348 PRO A C 1
ATOM 2487 O O . PRO A 1 348 ? 13.058 -8.411 -30.348 1.00 40.18 348 PRO A O 1
ATOM 2491 N N . GLU A 1 349 ? 11.944 -7.572 -28.575 1.00 44.61 349 GLU A N 1
ATOM 2492 C CA . GLU A 1 349 ? 13.151 -7.387 -27.773 1.00 47.07 349 GLU A CA 1
ATOM 2493 C C . GLU A 1 349 ? 13.826 -8.728 -27.471 1.00 35.11 349 GLU A C 1
ATOM 2494 O O . GLU A 1 349 ? 15.052 -8.834 -27.470 1.00 46.01 349 GLU A O 1
ATOM 2500 N N . GLN A 1 350 ? 13.011 -9.746 -27.224 1.00 44.17 350 GLN A N 1
ATOM 2501 C CA . GLN A 1 350 ? 13.519 -11.073 -26.874 1.00 56.93 350 GLN A CA 1
ATOM 2502 C C . GLN A 1 350 ? 14.101 -11.785 -28.097 1.00 44.35 350 GLN A C 1
ATOM 2503 O O . GLN A 1 350 ? 15.170 -12.399 -28.030 1.00 36.75 350 GLN A O 1
ATOM 2509 N N . THR A 1 351 ? 13.400 -11.695 -29.218 1.00 36.56 351 THR A N 1
ATOM 2510 C CA . THR A 1 351 ? 13.879 -12.321 -30.453 1.00 39.95 351 THR A CA 1
ATOM 2511 C C . THR A 1 351 ? 15.221 -11.728 -30.854 1.00 40.26 351 THR A C 1
ATOM 2512 O O . THR A 1 351 ? 16.140 -12.448 -31.272 1.00 35.05 351 THR A O 1
ATOM 2516 N N . VAL A 1 352 ? 15.337 -10.413 -30.743 1.00 41.87 352 VAL A N 1
ATOM 2517 C CA . VAL A 1 352 ? 16.584 -9.752 -31.089 1.00 43.03 352 VAL A CA 1
ATOM 2518 C C . VAL A 1 352 ? 17.664 -10.297 -30.169 1.00 42.54 352 VAL A C 1
ATOM 2519 O O . VAL A 1 352 ? 18.674 -10.811 -30.631 1.00 48.42 352 VAL A O 1
ATOM 2523 N N . GLN A 1 353 ? 17.391 -10.255 -28.870 1.00 44.30 353 GLN A N 1
ATOM 2524 C CA . GLN A 1 353 ? 18.346 -10.674 -27.845 1.00 41.45 353 GLN A CA 1
ATOM 2525 C C . GLN A 1 353 ? 19.030 -12.024 -28.108 1.00 32.97 353 GLN A C 1
ATOM 2526 O O . GLN A 1 353 ? 20.250 -12.134 -28.024 1.00 43.67 353 GLN A O 1
ATOM 2532 N N . LYS A 1 354 ? 18.255 -13.051 -28.415 1.00 44.98 354 LYS A N 1
ATOM 2533 C CA . LYS A 1 354 ? 18.844 -14.373 -28.545 1.00 49.31 354 LYS A CA 1
ATOM 2534 C C . LYS A 1 354 ? 19.439 -14.638 -29.932 1.00 43.26 354 LYS A C 1
ATOM 2535 O O . LYS A 1 354 ? 20.111 -15.643 -30.133 1.00 42.79 354 LYS A O 1
ATOM 2541 N N . TYR A 1 355 ? 19.210 -13.726 -30.877 1.00 41.58 355 TYR A N 1
ATOM 2542 C CA . TYR A 1 355 ? 19.764 -13.860 -32.226 1.00 49.77 355 TYR A CA 1
ATOM 2543 C C . TYR A 1 355 ? 20.674 -12.689 -32.611 1.00 52.01 355 TYR A C 1
ATOM 2544 O O . TYR A 1 355 ? 21.084 -12.584 -33.759 1.00 51.23 355 TYR A O 1
ATOM 2553 N N . GLN A 1 356 ? 21.014 -11.840 -31.642 1.00 40.44 356 GLN A N 1
ATOM 2554 C CA . GLN A 1 356 ? 21.968 -10.745 -31.847 1.00 36.77 356 GLN A CA 1
ATOM 2555 C C . GLN A 1 356 ? 23.303 -11.279 -32.359 1.00 43.61 356 GLN A C 1
ATOM 2556 O O . GLN A 1 356 ? 23.951 -10.661 -33.193 1.00 45.57 356 GLN A O 1
ATOM 2562 N N . HIS A 1 357 ? 23.718 -12.424 -31.831 1.00 32.65 357 HIS A N 1
ATOM 2563 C CA . HIS A 1 357 ? 25.034 -12.992 -32.153 1.00 38.02 357 HIS A CA 1
ATOM 2564 C C . HIS A 1 357 ? 25.203 -13.304 -33.633 1.00 34.49 357 HIS A C 1
ATOM 2565 O O . HIS A 1 357 ? 26.320 -13.476 -34.106 1.00 44.04 357 HIS A O 1
ATOM 2572 N N . LEU A 1 358 ? 24.097 -13.378 -34.364 1.00 41.55 358 LEU A N 1
ATOM 2573 C CA . LEU A 1 358 ? 24.163 -13.598 -35.812 1.00 37.43 358 LEU A CA 1
ATOM 2574 C C . LEU A 1 358 ? 24.614 -12.356 -36.567 1.00 38.96 358 LEU A C 1
ATOM 2575 O O . LEU A 1 358 ? 24.936 -12.430 -37.756 1.00 37.93 358 LEU A O 1
ATOM 2580 N N . ILE A 1 359 ? 24.638 -11.214 -35.880 1.00 34.85 359 ILE A N 1
ATOM 2581 C CA . ILE A 1 359 ? 25.071 -9.967 -36.486 1.00 39.32 359 ILE A CA 1
ATOM 2582 C C . ILE A 1 359 ? 26.595 -9.852 -36.425 1.00 40.40 359 ILE A C 1
ATOM 2583 O O . ILE A 1 359 ? 27.158 -9.527 -35.390 1.00 41.33 359 ILE A O 1
ATOM 2588 N N . SER A 1 360 ? 27.238 -10.110 -37.556 1.00 31.23 360 SER A N 1
ATOM 2589 C CA . SER A 1 360 ? 28.691 -10.097 -37.663 1.00 31.24 360 SER A CA 1
ATOM 2590 C C . SER A 1 360 ? 29.095 -10.329 -39.116 1.00 27.90 360 SER A C 1
ATOM 2591 O O . SER A 1 360 ? 28.618 -11.280 -39.732 1.00 41.67 360 SER A O 1
ATOM 2594 N N . PRO A 1 361 ? 29.967 -9.447 -39.681 1.00 39.20 361 PRO A N 1
ATOM 2595 C CA . PRO A 1 361 ? 30.418 -9.678 -41.054 1.00 43.59 361 PRO A CA 1
ATOM 2596 C C . PRO A 1 361 ? 31.464 -10.785 -41.151 1.00 38.20 361 PRO A C 1
ATOM 2597 O O . PRO A 1 361 ? 31.935 -11.093 -42.235 1.00 50.11 361 PRO A O 1
ATOM 2601 N N . VAL A 1 362 ? 31.830 -11.367 -40.016 1.00 38.53 362 VAL A N 1
ATOM 2602 C CA . VAL A 1 362 ? 32.904 -12.349 -39.975 1.00 44.27 362 VAL A CA 1
ATOM 2603 C C . VAL A 1 362 ? 32.336 -13.730 -39.697 1.00 46.56 362 VAL A C 1
ATOM 2604 O O . VAL A 1 362 ? 32.400 -14.622 -40.537 1.00 47.39 362 VAL A O 1
ATOM 2608 N N . THR A 1 363 ? 31.773 -13.885 -38.512 1.00 49.44 363 THR A N 1
ATOM 2609 C CA . THR A 1 363 ? 31.252 -15.159 -38.068 1.00 55.59 363 THR A CA 1
ATOM 2610 C C . THR A 1 363 ? 29.737 -15.235 -38.262 1.00 55.97 363 THR A C 1
ATOM 2611 O O . THR A 1 363 ? 29.137 -16.302 -38.153 1.00 55.52 363 THR A O 1
ATOM 2615 N N . GLY A 1 364 ? 29.124 -14.093 -38.535 1.00 53.47 364 GLY A N 1
ATOM 2616 C CA . GLY A 1 364 ? 27.684 -14.003 -38.573 1.00 54.39 364 GLY A CA 1
ATOM 2617 C C . GLY A 1 364 ? 27.083 -14.248 -39.944 1.00 50.53 364 GLY A C 1
ATOM 2618 O O . GLY A 1 364 ? 27.758 -14.628 -40.898 1.00 49.17 364 GLY A O 1
ATOM 2619 N N . VAL A 1 365 ? 25.784 -14.021 -40.021 1.00 46.83 365 VAL A N 1
ATOM 2620 C CA . VAL A 1 365 ? 25.026 -14.183 -41.245 1.00 45.65 365 VAL A CA 1
ATOM 2621 C C . VAL A 1 365 ? 24.356 -12.858 -41.627 1.00 44.12 365 VAL A C 1
ATOM 2622 O O . VAL A 1 365 ? 23.948 -12.659 -42.758 1.00 48.53 365 VAL A O 1
ATOM 2626 N N . VAL A 1 366 ? 24.271 -11.944 -40.668 1.00 44.17 366 VAL A N 1
ATOM 2627 C CA . VAL A 1 366 ? 23.757 -10.600 -40.898 1.00 42.14 366 VAL A CA 1
ATOM 2628 C C . VAL A 1 366 ? 24.912 -9.612 -40.796 1.00 42.30 366 VAL A C 1
ATOM 2629 O O . VAL A 1 366 ? 25.592 -9.543 -39.779 1.00 42.75 366 VAL A O 1
ATOM 2633 N N . THR A 1 367 ? 25.134 -8.849 -41.852 1.00 40.42 367 THR A N 1
ATOM 2634 C CA . THR A 1 367 ? 26.291 -7.976 -41.928 1.00 49.63 367 THR A CA 1
ATOM 2635 C C . THR A 1 367 ? 26.230 -6.884 -40.880 1.00 52.29 367 THR A C 1
ATOM 2636 O O . THR A 1 367 ? 27.203 -6.641 -40.184 1.00 55.37 367 THR A O 1
ATOM 2640 N N . GLU A 1 368 ? 25.082 -6.226 -40.776 1.00 48.70 368 GLU A N 1
ATOM 2641 C CA . GLU A 1 368 ? 24.863 -5.214 -39.748 1.00 48.09 368 GLU A CA 1
ATOM 2642 C C . GLU A 1 368 ? 23.369 -5.060 -39.491 1.00 43.57 368 GLU A C 1
ATOM 2643 O O . GLU A 1 368 ? 22.555 -5.687 -40.168 1.00 44.59 368 GLU A O 1
ATOM 2649 N N . LEU A 1 369 ? 23.023 -4.229 -38.515 1.00 39.83 369 LEU A N 1
ATOM 2650 C CA . LEU A 1 369 ? 21.631 -3.906 -38.228 1.00 40.33 369 LEU A CA 1
ATOM 2651 C C . LEU A 1 369 ? 21.550 -2.460 -37.759 1.00 46.96 369 LEU A C 1
ATOM 2652 O O . LEU A 1 369 ? 21.775 -2.160 -36.591 1.00 42.03 369 LEU A O 1
ATOM 2657 N N . VAL A 1 370 ? 21.228 -1.571 -38.696 1.00 42.00 370 VAL A N 1
ATOM 2658 C CA . VAL A 1 370 ? 21.286 -0.128 -38.469 1.00 46.28 370 VAL A CA 1
ATOM 2659 C C . VAL A 1 370 ? 19.922 0.520 -38.601 1.00 40.27 370 VAL A C 1
ATOM 2660 O O . VAL A 1 370 ? 19.191 0.239 -39.546 1.00 40.25 370 VAL A O 1
ATOM 2664 N N . ARG A 1 371 ? 19.580 1.374 -37.647 1.00 42.88 371 ARG A N 1
ATOM 2665 C CA . ARG A 1 371 ? 18.368 2.183 -37.737 1.00 45.04 371 ARG A CA 1
ATOM 2666 C C . ARG A 1 371 ? 18.581 3.271 -38.782 1.00 45.33 371 ARG A C 1
ATOM 2667 O O . ARG A 1 371 ? 19.444 4.127 -38.628 1.00 45.90 371 ARG A O 1
ATOM 2675 N N . ILE A 1 372 ? 17.786 3.231 -39.838 1.00 38.58 372 ILE A N 1
ATOM 2676 C CA . ILE A 1 372 ? 17.986 4.116 -40.975 1.00 40.20 372 ILE A CA 1
ATOM 2677 C C . ILE A 1 372 ? 17.265 5.438 -40.743 1.00 52.12 372 ILE A C 1
ATOM 2678 O O . ILE A 1 372 ? 17.703 6.484 -41.216 1.00 61.20 372 ILE A O 1
ATOM 2683 N N . THR A 1 373 ? 16.165 5.386 -39.997 1.00 43.94 373 THR A N 1
ATOM 2684 C CA . THR A 1 373 ? 15.317 6.549 -39.798 1.00 46.38 373 THR A CA 1
ATOM 2685 C C . THR A 1 373 ? 15.679 7.339 -38.549 1.00 46.56 373 THR A C 1
ATOM 2686 O O . THR A 1 373 ? 16.416 6.872 -37.692 1.00 45.87 373 THR A O 1
ATOM 2690 N N . ASP A 1 374 ? 15.152 8.552 -38.480 1.00 49.38 374 ASP A N 1
ATOM 2691 C CA . ASP A 1 374 ? 15.420 9.451 -37.377 1.00 52.36 374 ASP A CA 1
ATOM 2692 C C . ASP A 1 374 ? 14.715 8.977 -36.104 1.00 47.31 374 ASP A C 1
ATOM 2693 O O . ASP A 1 374 ? 13.491 8.859 -36.089 1.00 47.58 374 ASP A O 1
ATOM 2698 N N . PRO A 1 375 ? 15.472 8.790 -35.038 1.00 47.02 375 PRO A N 1
ATOM 2699 C CA . PRO A 1 375 ? 14.946 8.317 -33.757 1.00 62.83 375 PRO A CA 1
ATOM 2700 C C . PRO A 1 375 ? 13.938 9.285 -33.180 1.00 59.60 375 PRO A C 1
ATOM 2701 O O . PRO A 1 375 ? 13.035 8.884 -32.482 1.00 66.40 375 PRO A O 1
ATOM 2705 N N . ALA A 1 376 ? 14.081 10.557 -33.507 1.00 63.57 376 ALA A N 1
ATOM 2706 C CA . ALA A 1 376 ? 13.152 11.553 -33.033 1.00 65.36 376 ALA A CA 1
ATOM 2707 C C . ALA A 1 376 ? 11.767 11.332 -33.583 1.00 66.82 376 ALA A C 1
ATOM 2708 O O . ALA A 1 376 ? 10.831 11.879 -33.092 1.00 67.49 376 ALA A O 1
ATOM 2710 N N . ASN A 1 377 ? 11.641 10.530 -34.616 1.00 66.28 377 ASN A N 1
ATOM 2711 C CA . ASN A 1 377 ? 10.350 10.340 -35.222 1.00 80.05 377 ASN A CA 1
ATOM 2712 C C . ASN A 1 377 ? 9.682 9.143 -34.625 1.00 66.76 377 ASN A C 1
ATOM 2713 O O . ASN A 1 377 ? 10.159 8.033 -34.778 1.00 73.16 377 ASN A O 1
ATOM 2718 N N . PRO A 1 378 ? 8.517 9.394 -33.927 1.00 67.04 378 PRO A N 1
ATOM 2719 C CA . PRO A 1 378 ? 7.923 8.209 -33.295 1.00 73.40 378 PRO A CA 1
ATOM 2720 C C . PRO A 1 378 ? 7.058 7.352 -34.184 1.00 63.99 378 PRO A C 1
ATOM 2721 O O . PRO A 1 378 ? 6.572 6.347 -33.736 1.00 66.70 378 PRO A O 1
ATOM 2725 N N . LEU A 1 379 ? 6.837 7.769 -35.412 1.00 63.66 379 LEU A N 1
ATOM 2726 C CA . LEU A 1 379 ? 5.926 7.072 -36.277 1.00 58.78 379 LEU A CA 1
ATOM 2727 C C . LEU A 1 379 ? 6.589 6.230 -37.348 1.00 51.87 379 LEU A C 1
ATOM 2728 O O . LEU A 1 379 ? 6.044 5.268 -37.801 1.00 48.18 379 LEU A O 1
ATOM 2733 N N . VAL A 1 380 ? 7.764 6.627 -37.763 1.00 46.57 380 VAL A N 1
ATOM 2734 C CA . VAL A 1 380 ? 8.450 5.945 -38.839 1.00 48.31 380 VAL A CA 1
ATOM 2735 C C . VAL A 1 380 ? 9.683 5.224 -38.298 1.00 44.03 380 VAL A C 1
ATOM 2736 O O . VAL A 1 380 ? 10.547 5.842 -37.690 1.00 43.31 380 VAL A O 1
ATOM 2740 N N . HIS A 1 381 ? 9.738 3.912 -38.513 1.00 41.16 381 HIS A N 1
ATOM 2741 C CA . HIS A 1 381 ? 10.852 3.093 -38.053 1.00 39.54 381 HIS A CA 1
ATOM 2742 C C . HIS A 1 381 ? 11.242 2.087 -39.126 1.00 36.99 381 HIS A C 1
ATOM 2743 O O . HIS A 1 381 ? 10.504 1.133 -39.408 1.00 40.03 381 HIS A O 1
ATOM 2750 N N . THR A 1 382 ? 12.416 2.300 -39.709 1.00 45.45 382 THR A N 1
ATOM 2751 C CA . THR A 1 382 ? 12.947 1.415 -40.731 1.00 50.14 382 THR A CA 1
ATOM 2752 C C . THR A 1 382 ? 14.403 1.101 -40.426 1.00 39.72 382 THR A C 1
ATOM 2753 O O . THR A 1 382 ? 15.194 2.000 -40.094 1.00 47.89 382 THR A O 1
ATOM 2757 N N . TYR A 1 383 ? 14.750 -0.178 -40.529 1.00 37.43 383 TYR A N 1
ATOM 2758 C CA . TYR A 1 383 ? 16.118 -0.633 -40.286 1.00 36.61 383 TYR A CA 1
ATOM 2759 C C . TYR A 1 383 ? 16.737 -1.172 -41.562 1.00 35.61 383 TYR A C 1
ATOM 2760 O O . TYR A 1 383 ? 16.037 -1.634 -42.459 1.00 36.04 383 TYR A O 1
ATOM 2769 N N . ARG A 1 384 ? 18.057 -1.122 -41.621 1.00 42.39 384 ARG A N 1
ATOM 2770 C CA . ARG A 1 384 ? 18.834 -1.758 -42.641 1.00 48.86 384 ARG A CA 1
ATOM 2771 C C . ARG A 1 384 ? 19.625 -2.895 -42.027 1.00 45.54 384 ARG A C 1
ATOM 2772 O O . ARG A 1 384 ? 20.304 -2.732 -41.051 1.00 44.95 384 ARG A O 1
ATOM 2780 N N . ALA A 1 385 ? 19.530 -4.049 -42.658 1.00 48.16 385 ALA A N 1
ATOM 2781 C CA . ALA A 1 385 ? 20.142 -5.269 -42.164 1.00 56.14 385 ALA A CA 1
ATOM 2782 C C . ALA A 1 385 ? 20.911 -5.916 -43.279 1.00 51.27 385 ALA A C 1
ATOM 2783 O O . ALA A 1 385 ? 20.539 -6.922 -43.811 1.00 74.11 385 ALA A O 1
ATOM 2785 N N . GLY A 1 386 ? 22.036 -5.335 -43.587 1.00 56.32 386 GLY A N 1
ATOM 2786 C CA . GLY A 1 386 ? 22.455 -5.212 -44.930 1.00 72.19 386 GLY A CA 1
ATOM 2787 C C . GLY A 1 386 ? 22.602 -6.436 -45.769 1.00 73.73 386 GLY A C 1
ATOM 2788 O O . GLY A 1 386 ? 22.000 -6.532 -46.822 1.00 76.74 386 GLY A O 1
ATOM 2789 N N . HIS A 1 387 ? 23.347 -7.410 -45.302 1.00 82.70 387 HIS A N 1
ATOM 2790 C CA . HIS A 1 387 ? 24.085 -8.241 -46.241 1.00 86.88 387 HIS A CA 1
ATOM 2791 C C . HIS A 1 387 ? 23.555 -9.625 -46.509 1.00 78.30 387 HIS A C 1
ATOM 2792 O O . HIS A 1 387 ? 23.228 -10.372 -45.598 1.00 96.14 387 HIS A O 1
ATOM 2799 N N . SER A 1 388 ? 23.463 -9.918 -47.799 1.00 73.23 388 SER A N 1
ATOM 2800 C CA . SER A 1 388 ? 23.165 -11.244 -48.326 1.00 87.88 388 SER A CA 1
ATOM 2801 C C . SER A 1 388 ? 24.038 -11.603 -49.530 1.00 94.39 388 SER A C 1
ATOM 2802 O O . SER A 1 388 ? 24.704 -10.748 -50.110 1.00 89.36 388 SER A O 1
ATOM 2805 N N . PHE A 1 389 ? 24.025 -12.875 -49.912 1.00 86.39 389 PHE A N 1
ATOM 2806 C CA . PHE A 1 389 ? 24.881 -13.323 -50.992 1.00 77.86 389 PHE A CA 1
ATOM 2807 C C . PHE A 1 389 ? 24.242 -14.236 -52.004 1.00 79.86 389 PHE A C 1
ATOM 2808 O O . PHE A 1 389 ? 23.147 -14.740 -51.822 1.00 76.81 389 PHE A O 1
ATOM 2816 N N . GLY A 1 390 ? 24.964 -14.396 -53.099 1.00 77.68 390 GLY A N 1
ATOM 2817 C CA . GLY A 1 390 ? 24.552 -15.231 -54.178 1.00 78.39 390 GLY A CA 1
ATOM 2818 C C . GLY A 1 390 ? 25.707 -15.823 -54.930 1.00 80.40 390 GLY A C 1
ATOM 2819 O O . GLY A 1 390 ? 26.584 -16.434 -54.364 1.00 84.42 390 GLY A O 1
ATOM 2820 N N . SER A 1 391 ? 25.696 -15.572 -56.223 1.00 93.20 391 SER A N 1
ATOM 2821 C CA . SER A 1 391 ? 26.243 -16.442 -57.238 1.00 86.80 391 SER A CA 1
ATOM 2822 C C . SER A 1 391 ? 26.887 -15.697 -58.390 1.00 79.99 391 SER A C 1
ATOM 2823 O O . SER A 1 391 ? 27.206 -16.291 -59.406 1.00 78.01 391 SER A O 1
ATOM 2826 N N . ALA A 1 392 ? 27.043 -14.394 -58.243 1.00 76.80 392 ALA A N 1
ATOM 2827 C CA . ALA A 1 392 ? 27.379 -13.535 -59.360 1.00 72.21 392 ALA A CA 1
ATOM 2828 C C . ALA A 1 392 ? 28.657 -13.950 -60.088 1.00 67.21 392 ALA A C 1
ATOM 2829 O O . ALA A 1 392 ? 29.630 -14.340 -59.481 1.00 65.48 392 ALA A O 1
ATOM 2831 N N . THR A 1 393 ? 28.617 -13.879 -61.408 1.00 60.55 393 THR A N 1
ATOM 2832 C CA . THR A 1 393 ? 29.749 -14.226 -62.265 1.00 60.20 393 THR A CA 1
ATOM 2833 C C . THR A 1 393 ? 30.110 -13.037 -63.157 1.00 57.52 393 THR A C 1
ATOM 2834 O O . THR A 1 393 ? 30.834 -13.175 -64.152 1.00 59.19 393 THR A O 1
ATOM 2838 N N . SER A 1 394 ? 29.600 -11.864 -62.792 1.00 63.27 394 SER A N 1
ATOM 2839 C CA . SER A 1 394 ? 29.821 -10.642 -63.559 1.00 69.26 394 SER A CA 1
ATOM 2840 C C . SER A 1 394 ? 29.690 -9.427 -62.645 1.00 61.09 394 SER A C 1
ATOM 2841 O O . SER A 1 394 ? 29.027 -9.486 -61.600 1.00 61.19 394 SER A O 1
ATOM 2844 N N . LEU A 1 395 ? 30.326 -8.332 -63.046 1.00 55.18 395 LEU A N 1
ATOM 2845 C CA . LEU A 1 395 ? 30.208 -7.074 -62.328 1.00 53.85 395 LEU A CA 1
ATOM 2846 C C . LEU A 1 395 ? 28.738 -6.675 -62.228 1.00 64.11 395 LEU A C 1
ATOM 2847 O O . LEU A 1 395 ? 28.254 -6.301 -61.154 1.00 56.29 395 LEU A O 1
ATOM 2852 N N . ARG A 1 396 ? 28.026 -6.785 -63.347 1.00 62.82 396 ARG A N 1
ATOM 2853 C CA . ARG A 1 396 ? 26.607 -6.431 -63.402 1.00 63.56 396 ARG A CA 1
ATOM 2854 C C . ARG A 1 396 ? 25.807 -7.165 -62.331 1.00 52.29 396 ARG A C 1
ATOM 2855 O O . ARG A 1 396 ? 25.084 -6.547 -61.547 1.00 51.00 396 ARG A O 1
ATOM 2863 N N . GLY A 1 397 ? 25.935 -8.488 -62.303 1.00 51.53 397 GLY A N 1
ATOM 2864 C CA . GLY A 1 397 ? 25.221 -9.302 -61.327 1.00 60.17 397 GLY A CA 1
ATOM 2865 C C . GLY A 1 397 ? 25.772 -9.140 -59.920 1.00 67.80 397 GLY A C 1
ATOM 2866 O O . GLY A 1 397 ? 25.071 -9.374 -58.936 1.00 59.86 397 GLY A O 1
ATOM 2867 N N . LEU A 1 398 ? 27.034 -8.736 -59.820 1.00 69.89 398 LEU A N 1
ATOM 2868 C CA . LEU A 1 398 ? 27.651 -8.519 -58.521 1.00 58.59 398 LEU A CA 1
ATOM 2869 C C . LEU A 1 398 ? 27.079 -7.283 -57.848 1.00 61.15 398 LEU A C 1
ATOM 2870 O O . LEU A 1 398 ? 26.934 -7.264 -56.636 1.00 51.11 398 LEU A O 1
ATOM 2875 N N . ARG A 1 399 ? 26.780 -6.247 -58.627 1.00 55.77 399 ARG A N 1
ATOM 2876 C CA . ARG A 1 399 ? 26.198 -5.035 -58.069 1.00 63.16 399 ARG A CA 1
ATOM 2877 C C . ARG A 1 399 ? 24.682 -5.158 -58.005 1.00 69.44 399 ARG A C 1
ATOM 2878 O O . ARG A 1 399 ? 24.040 -4.353 -57.364 1.00 82.35 399 ARG A O 1
ATOM 2886 N N . ASN A 1 400 ? 24.121 -6.171 -58.662 1.00 63.38 400 ASN A N 1
ATOM 2887 C CA . ASN A 1 400 ? 22.706 -6.514 -58.491 1.00 65.91 400 ASN A CA 1
ATOM 2888 C C . ASN A 1 400 ? 22.520 -7.221 -57.154 1.00 72.89 400 ASN A C 1
ATOM 2889 O O . ASN A 1 400 ? 21.615 -6.893 -56.384 1.00 63.90 400 ASN A O 1
ATOM 2894 N N . THR A 1 401 ? 23.385 -8.197 -56.886 1.00 74.56 401 THR A N 1
ATOM 2895 C CA . THR A 1 401 ? 23.641 -8.614 -55.512 1.00 74.40 401 THR A CA 1
ATOM 2896 C C . THR A 1 401 ? 24.303 -7.386 -54.878 1.00 80.89 401 THR A C 1
ATOM 2897 O O . THR A 1 401 ? 24.730 -6.491 -55.593 1.00 108.64 401 THR A O 1
ATOM 2901 N N . LEU A 1 402 ? 24.340 -7.307 -53.557 1.00 75.29 402 LEU A N 1
ATOM 2902 C CA . LEU A 1 402 ? 24.839 -6.108 -52.847 1.00 72.37 402 LEU A CA 1
ATOM 2903 C C . LEU A 1 402 ? 23.835 -4.957 -52.840 1.00 72.89 402 LEU A C 1
ATOM 2904 O O . LEU A 1 402 ? 23.880 -4.112 -51.952 1.00 69.44 402 LEU A O 1
ATOM 2909 N N . LYS A 1 403 ? 22.952 -4.898 -53.834 1.00 79.14 403 LYS A N 1
ATOM 2910 C CA . LYS A 1 403 ? 21.949 -3.839 -53.889 1.00 80.13 403 LYS A CA 1
ATOM 2911 C C . LYS A 1 403 ? 20.706 -4.234 -53.119 1.00 63.00 403 LYS A C 1
ATOM 2912 O O . LYS A 1 403 ? 20.048 -3.383 -52.529 1.00 64.04 403 LYS A O 1
ATOM 2918 N N . HIS A 1 404 ? 20.385 -5.525 -53.155 1.00 62.80 404 HIS A N 1
ATOM 2919 C CA . HIS A 1 404 ? 19.169 -6.042 -52.536 1.00 71.55 404 HIS A CA 1
ATOM 2920 C C . HIS A 1 404 ? 19.388 -6.280 -51.048 1.00 63.26 404 HIS A C 1
ATOM 2921 O O . HIS A 1 404 ? 19.801 -7.357 -50.637 1.00 67.33 404 HIS A O 1
ATOM 2928 N N . LYS A 1 405 ? 19.104 -5.256 -50.253 1.00 62.55 405 LYS A N 1
ATOM 2929 C CA . LYS A 1 405 ? 19.309 -5.306 -48.804 1.00 68.22 405 LYS A CA 1
ATOM 2930 C C . LYS A 1 405 ? 18.068 -5.798 -48.075 1.00 52.96 405 LYS A C 1
ATOM 2931 O O . LYS A 1 405 ? 16.943 -5.536 -48.499 1.00 54.19 405 LYS A O 1
ATOM 2937 N N . SER A 1 406 ? 18.280 -6.509 -46.976 1.00 47.77 406 SER A N 1
ATOM 2938 C CA . SER A 1 406 ? 17.191 -6.813 -46.059 1.00 44.21 406 SER A CA 1
ATOM 2939 C C . SER A 1 406 ? 16.867 -5.552 -45.275 1.00 42.42 406 SER A C 1
ATOM 2940 O O . SER A 1 406 ? 17.770 -4.800 -44.907 1.00 40.88 406 SER A O 1
ATOM 2943 N N . SER A 1 407 ? 15.581 -5.330 -45.017 1.00 44.58 407 SER A N 1
ATOM 2944 C CA . SER A 1 407 ? 15.127 -4.119 -44.364 1.00 40.06 407 SER A CA 1
ATOM 2945 C C . SER A 1 407 ? 14.111 -4.466 -43.290 1.00 30.96 407 SER A C 1
ATOM 2946 O O . SER A 1 407 ? 13.444 -5.493 -43.370 1.00 29.65 407 SER A O 1
ATOM 2949 N N . GLY A 1 408 ? 14.021 -3.603 -42.282 1.00 30.88 408 GLY A N 1
ATOM 2950 C CA . GLY A 1 408 ? 13.087 -3.774 -41.186 1.00 30.42 408 GLY A CA 1
ATOM 2951 C C . GLY A 1 408 ? 11.927 -2.803 -41.311 1.00 36.79 408 GLY A C 1
ATOM 2952 O O . GLY A 1 408 ? 12.094 -1.687 -41.778 1.00 40.61 408 GLY A O 1
ATOM 2953 N N . LYS A 1 409 ? 10.762 -3.249 -40.859 1.00 39.62 409 LYS A N 1
ATOM 2954 C CA . LYS A 1 409 ? 9.490 -2.562 -41.006 1.00 43.58 409 LYS A CA 1
ATOM 2955 C C . LYS A 1 409 ? 8.842 -2.530 -39.635 1.00 35.16 409 LYS A C 1
ATOM 2956 O O . LYS A 1 409 ? 8.793 -3.564 -38.966 1.00 31.44 409 LYS A O 1
ATOM 2962 N N . GLY A 1 410 ? 8.299 -1.388 -39.218 1.00 32.03 410 GLY A N 1
ATOM 2963 C CA . GLY A 1 410 ? 7.692 -1.329 -37.899 1.00 44.33 410 GLY A CA 1
ATOM 2964 C C . GLY A 1 410 ? 6.886 -0.103 -37.517 1.00 42.90 410 GLY A C 1
ATOM 2965 O O . GLY A 1 410 ? 7.162 1.016 -37.933 1.00 46.50 410 GLY A O 1
ATOM 2966 N N . LYS A 1 411 ? 5.870 -0.358 -36.704 1.00 43.01 411 LYS A N 1
ATOM 2967 C CA . LYS A 1 411 ? 5.133 0.664 -35.976 1.00 45.86 411 LYS A CA 1
ATOM 2968 C C . LYS A 1 411 ? 5.995 1.210 -34.841 1.00 47.54 411 LYS A C 1
ATOM 2969 O O . LYS A 1 411 ? 5.854 2.357 -34.442 1.00 49.96 411 LYS A O 1
ATOM 2975 N N . THR A 1 412 ? 6.876 0.360 -34.315 1.00 44.81 412 THR A N 1
ATOM 2976 C CA . THR A 1 412 ? 7.809 0.742 -33.256 1.00 45.97 412 THR A CA 1
ATOM 2977 C C . THR A 1 412 ? 9.246 0.417 -33.656 1.00 42.84 412 THR A C 1
ATOM 2978 O O . THR A 1 412 ? 9.493 -0.333 -34.612 1.00 42.93 412 THR A O 1
ATOM 2982 N N . ASP A 1 413 ? 10.188 0.990 -32.922 1.00 39.92 413 ASP A N 1
ATOM 2983 C CA . ASP A 1 413 ? 11.596 0.768 -33.166 1.00 45.84 413 ASP A CA 1
ATOM 2984 C C . ASP A 1 413 ? 11.951 -0.692 -32.932 1.00 45.92 413 ASP A C 1
ATOM 2985 O O . ASP A 1 413 ? 12.711 -1.283 -33.697 1.00 36.33 413 ASP A O 1
ATOM 2990 N N . SER A 1 414 ? 11.406 -1.268 -31.865 1.00 39.55 414 SER A N 1
ATOM 2991 C CA . SER A 1 414 ? 11.725 -2.652 -31.499 1.00 45.54 414 SER A CA 1
ATOM 2992 C C . SER A 1 414 ? 11.242 -3.646 -32.551 1.00 39.51 414 SER A C 1
ATOM 2993 O O . SER A 1 414 ? 11.937 -4.600 -32.890 1.00 43.10 414 SER A O 1
ATOM 2996 N N . GLN A 1 415 ? 10.048 -3.412 -33.082 1.00 40.92 415 GLN A N 1
ATOM 2997 C CA . GLN A 1 415 ? 9.494 -4.315 -34.079 1.00 34.97 415 GLN A CA 1
ATOM 2998 C C . GLN A 1 415 ? 10.234 -4.180 -35.413 1.00 38.29 415 GLN A C 1
ATOM 2999 O O . GLN A 1 415 ? 10.441 -5.169 -36.123 1.00 44.28 415 GLN A O 1
ATOM 3005 N N . SER A 1 416 ? 10.645 -2.963 -35.749 1.00 37.24 416 SER A N 1
ATOM 3006 C CA . SER A 1 416 ? 11.384 -2.730 -36.993 1.00 30.56 416 SER A CA 1
ATOM 3007 C C . SER A 1 416 ? 12.745 -3.408 -36.925 1.00 36.99 416 SER A C 1
ATOM 3008 O O . SER A 1 416 ? 13.233 -3.954 -37.919 1.00 43.10 416 SER A O 1
ATOM 3011 N N . LYS A 1 417 ? 13.338 -3.382 -35.736 1.00 32.84 417 LYS A N 1
ATOM 3012 C CA . LYS A 1 417 ? 14.618 -4.036 -35.481 1.00 32.78 417 LYS A CA 1
ATOM 3013 C C . LYS A 1 417 ? 14.507 -5.539 -35.712 1.00 32.14 417 LYS A C 1
ATOM 3014 O O . LYS A 1 417 ? 15.326 -6.137 -36.422 1.00 33.89 417 LYS A O 1
ATOM 3020 N N . ALA A 1 418 ? 13.493 -6.155 -35.102 1.00 31.21 418 ALA A N 1
ATOM 3021 C CA . ALA A 1 418 ? 13.288 -7.581 -35.208 1.00 39.05 418 ALA A CA 1
ATOM 3022 C C . ALA A 1 418 ? 12.970 -7.967 -36.645 1.00 44.34 418 ALA A C 1
ATOM 3023 O O . ALA A 1 418 ? 13.443 -8.978 -37.141 1.00 32.15 418 ALA A O 1
ATOM 3025 N N . SER A 1 419 ? 12.156 -7.150 -37.303 1.00 37.51 419 SER A N 1
ATOM 3026 C CA . SER A 1 419 ? 11.793 -7.344 -38.695 1.00 44.59 419 SER A CA 1
ATOM 3027 C C . SER A 1 419 ? 13.044 -7.386 -39.573 1.00 33.81 419 SER A C 1
ATOM 3028 O O . SER A 1 419 ? 13.198 -8.283 -40.393 1.00 32.75 419 SER A O 1
ATOM 3031 N N . GLY A 1 420 ? 13.931 -6.421 -39.392 1.00 34.45 420 GLY A N 1
ATOM 3032 C CA . GLY A 1 420 ? 15.133 -6.351 -40.207 1.00 31.25 420 GLY A CA 1
ATOM 3033 C C . GLY A 1 420 ? 16.052 -7.530 -39.944 1.00 37.17 420 GLY A C 1
ATOM 3034 O O . GLY A 1 420 ? 16.548 -8.161 -40.879 1.00 35.85 420 GLY A O 1
ATOM 3035 N N . LEU A 1 421 ? 16.285 -7.819 -38.662 1.00 38.30 421 LEU A N 1
ATOM 3036 C CA . LEU A 1 421 ? 17.127 -8.937 -38.279 1.00 35.82 421 LEU A CA 1
ATOM 3037 C C . LEU A 1 421 ? 16.592 -10.251 -38.838 1.00 37.78 421 LEU A C 1
ATOM 3038 O O . LEU A 1 421 ? 17.328 -11.010 -39.464 1.00 32.01 421 LEU A O 1
ATOM 3043 N N . CYS A 1 422 ? 15.305 -10.497 -38.628 1.00 33.13 422 CYS A N 1
ATOM 3044 C CA . CYS A 1 422 ? 14.701 -11.770 -39.001 1.00 32.65 422 CYS A CA 1
ATOM 3045 C C . CYS A 1 422 ? 14.591 -11.948 -40.519 1.00 32.31 422 CYS A C 1
ATOM 3046 O O . CYS A 1 422 ? 14.703 -13.063 -41.020 1.00 31.28 422 CYS A O 1
ATOM 3049 N N . GLU A 1 423 ? 14.379 -10.859 -41.248 1.00 31.79 423 GLU A N 1
ATOM 3050 C CA . GLU A 1 423 ? 14.387 -10.937 -42.706 1.00 33.74 423 GLU A CA 1
ATOM 3051 C C . GLU A 1 423 ? 15.772 -11.317 -43.204 1.00 37.43 423 GLU A C 1
ATOM 3052 O O . GLU A 1 423 ? 15.905 -12.155 -44.084 1.00 42.32 423 GLU A O 1
ATOM 3058 N N . ALA A 1 424 ? 16.801 -10.712 -42.624 1.00 35.59 424 ALA A N 1
ATOM 3059 C CA . ALA A 1 424 ? 18.166 -11.034 -43.015 1.00 35.61 424 ALA A CA 1
ATOM 3060 C C . ALA A 1 424 ? 18.455 -12.527 -42.806 1.00 32.89 424 ALA A C 1
ATOM 3061 O O . ALA A 1 424 ? 19.082 -13.169 -43.648 1.00 33.24 424 ALA A O 1
ATOM 3063 N N . VAL A 1 425 ? 17.988 -13.088 -41.700 1.00 31.00 425 VAL A N 1
ATOM 3064 C CA . VAL A 1 425 ? 18.223 -14.499 -41.432 1.00 31.10 425 VAL A CA 1
ATOM 3065 C C . VAL A 1 425 ? 17.300 -15.338 -42.300 1.00 30.27 425 VAL A C 1
ATOM 3066 O O . VAL A 1 425 ? 17.647 -16.455 -42.693 1.00 28.21 425 VAL A O 1
ATOM 3070 N N . GLU A 1 426 ? 16.124 -14.796 -42.601 1.00 28.91 426 GLU A N 1
ATOM 3071 C CA . GLU A 1 426 ? 15.193 -15.447 -43.526 1.00 30.60 426 GLU A CA 1
ATOM 3072 C C . GLU A 1 426 ? 15.856 -15.666 -44.887 1.00 41.69 426 GLU A C 1
ATOM 3073 O O . GLU A 1 426 ? 15.829 -16.781 -45.409 1.00 36.91 426 GLU A O 1
ATOM 3079 N N . ARG A 1 427 ? 16.462 -14.616 -45.447 1.00 34.74 427 ARG A N 1
ATOM 3080 C CA . ARG A 1 427 ? 17.071 -14.704 -46.781 1.00 36.44 427 ARG A CA 1
ATOM 3081 C C . ARG A 1 427 ? 18.257 -15.662 -46.807 1.00 32.60 427 ARG A C 1
ATOM 3082 O O . ARG A 1 427 ? 18.412 -16.422 -47.750 1.00 41.23 427 ARG A O 1
ATOM 3090 N N . TYR A 1 428 ? 19.100 -15.606 -45.770 1.00 28.29 428 TYR A N 1
ATOM 3091 C CA . TYR A 1 428 ? 20.230 -16.506 -45.658 1.00 34.02 428 TYR A CA 1
ATOM 3092 C C . TYR A 1 428 ? 19.771 -17.961 -45.679 1.00 33.77 428 TYR A C 1
ATOM 3093 O O . TYR A 1 428 ? 20.270 -18.757 -46.464 1.00 34.28 428 TYR A O 1
ATOM 3102 N N . SER A 1 429 ? 18.826 -18.286 -44.798 1.00 31.12 429 SER A N 1
ATOM 3103 C CA . SER A 1 429 ? 18.397 -19.671 -44.601 1.00 31.90 429 SER A CA 1
ATOM 3104 C C . SER A 1 429 ? 17.837 -20.296 -45.867 1.00 45.50 429 SER A C 1
ATOM 3105 O O . SER A 1 429 ? 17.842 -21.513 -46.007 1.00 32.79 429 SER A O 1
ATOM 3108 N N . GLY A 1 430 ? 17.359 -19.459 -46.783 1.00 30.88 430 GLY A N 1
ATOM 3109 C CA . GLY A 1 430 ? 16.776 -19.938 -48.020 1.00 36.12 430 GLY A CA 1
ATOM 3110 C C . GLY A 1 430 ? 17.801 -20.243 -49.088 1.00 30.82 430 GLY A C 1
ATOM 3111 O O . GLY A 1 430 ? 17.458 -20.795 -50.138 1.00 30.72 430 GLY A O 1
ATOM 3112 N N . ILE A 1 431 ? 19.058 -19.871 -48.843 1.00 30.56 431 ILE A N 1
ATOM 3113 C CA . ILE A 1 431 ? 20.111 -20.069 -49.831 1.00 42.83 431 ILE A CA 1
ATOM 3114 C C . ILE A 1 431 ? 20.548 -21.526 -49.905 1.00 40.25 431 ILE A C 1
ATOM 3115 O O . ILE A 1 431 ? 20.845 -22.148 -48.884 1.00 33.65 431 ILE A O 1
ATOM 3120 N N . PHE A 1 432 ? 20.599 -22.049 -51.130 1.00 32.98 432 PHE A N 1
ATOM 3121 C CA . PHE A 1 432 ? 21.009 -23.423 -51.392 1.00 35.12 432 PHE A CA 1
ATOM 3122 C C . PHE A 1 432 ? 22.457 -23.665 -50.998 1.00 32.83 432 PHE A C 1
ATOM 3123 O O . PHE A 1 432 ? 23.367 -23.032 -51.534 1.00 33.96 432 PHE A O 1
ATOM 3131 N N . GLN A 1 433 ? 22.660 -24.584 -50.055 1.00 31.55 433 GLN A N 1
ATOM 3132 C CA . GLN A 1 433 ? 23.991 -24.929 -49.570 1.00 33.59 433 GLN A CA 1
ATOM 3133 C C . GLN A 1 433 ? 24.518 -26.209 -50.188 1.00 31.26 433 GLN A C 1
ATOM 3134 O O . GLN A 1 433 ? 25.728 -26.390 -50.309 1.00 33.96 433 GLN A O 1
ATOM 3140 N N . GLY A 1 434 ? 23.607 -27.102 -50.559 1.00 37.23 434 GLY A N 1
ATOM 3141 C CA . GLY A 1 434 ? 23.972 -28.379 -51.151 1.00 40.27 434 GLY A CA 1
ATOM 3142 C C . GLY A 1 434 ? 23.642 -29.578 -50.271 1.00 41.45 434 GLY A C 1
ATOM 3143 O O . GLY A 1 434 ? 23.920 -30.710 -50.655 1.00 33.25 434 GLY A O 1
ATOM 3144 N N . ASP A 1 435 ? 23.055 -29.339 -49.097 1.00 39.81 435 ASP A N 1
ATOM 3145 C CA . ASP A 1 435 ? 22.689 -30.421 -48.177 1.00 38.37 435 ASP A CA 1
ATOM 3146 C C . ASP A 1 435 ? 21.176 -30.520 -48.003 1.00 35.98 435 ASP A C 1
ATOM 3147 O O . ASP A 1 435 ? 20.697 -31.235 -47.138 1.00 45.10 435 ASP A O 1
ATOM 3152 N N . GLU A 1 436 ? 20.435 -29.784 -48.831 1.00 32.46 436 GLU A N 1
ATOM 3153 C CA . GLU A 1 436 ? 18.990 -29.729 -48.722 1.00 34.62 436 GLU A CA 1
ATOM 3154 C C . GLU A 1 436 ? 18.370 -31.065 -49.135 1.00 35.82 436 GLU A C 1
ATOM 3155 O O . GLU A 1 436 ? 18.941 -31.780 -49.960 1.00 31.64 436 GLU A O 1
ATOM 3161 N N . PRO A 1 437 ? 17.204 -31.405 -48.568 1.00 36.59 437 PRO A N 1
ATOM 3162 C CA . PRO A 1 437 ? 16.528 -32.654 -48.927 1.00 41.04 437 PRO A CA 1
ATOM 3163 C C . PRO A 1 437 ? 16.145 -32.682 -50.409 1.00 45.28 437 PRO A C 1
ATOM 3164 O O . PRO A 1 437 ? 15.499 -31.760 -50.897 1.00 46.41 437 PRO A O 1
ATOM 3168 N N . ARG A 1 438 ? 16.534 -33.756 -51.089 1.00 36.67 438 ARG A N 1
ATOM 3169 C CA . ARG A 1 438 ? 16.560 -33.818 -52.552 1.00 42.88 438 ARG A CA 1
ATOM 3170 C C . ARG A 1 438 ? 16.549 -35.264 -53.031 1.00 44.20 438 ARG A C 1
ATOM 3171 O O . ARG A 1 438 ? 17.061 -36.141 -52.351 1.00 47.18 438 ARG A O 1
ATOM 3179 N N . LYS A 1 439 ? 15.998 -35.493 -54.220 1.00 47.16 439 LYS A N 1
ATOM 3180 C CA . LYS A 1 439 ? 16.227 -36.740 -54.932 1.00 50.29 439 LYS A CA 1
ATOM 3181 C C . LYS A 1 439 ? 15.988 -36.544 -56.422 1.00 49.06 439 LYS A C 1
ATOM 3182 O O . LYS A 1 439 ? 15.095 -35.810 -56.829 1.00 50.24 439 LYS A O 1
ATOM 3188 N N . ARG A 1 440 ? 16.809 -37.202 -57.225 1.00 44.71 440 ARG A N 1
ATOM 3189 C CA . ARG A 1 440 ? 16.761 -37.058 -58.671 1.00 42.06 440 ARG A CA 1
ATOM 3190 C C . ARG A 1 440 ? 15.669 -37.936 -59.256 1.00 35.62 440 ARG A C 1
ATOM 3191 O O . ARG A 1 440 ? 15.578 -39.120 -58.951 1.00 39.17 440 ARG A O 1
ATOM 3199 N N . ALA A 1 441 ? 14.844 -37.347 -60.109 1.00 35.88 441 ALA A N 1
ATOM 3200 C CA . ALA A 1 441 ? 13.787 -38.086 -60.782 1.00 46.79 441 ALA A CA 1
ATOM 3201 C C . ALA A 1 441 ? 13.188 -37.250 -61.901 1.00 43.34 441 ALA A C 1
ATOM 3202 O O . ALA A 1 441 ? 13.370 -36.035 -61.946 1.00 43.20 441 ALA A O 1
ATOM 3204 N N . THR A 1 442 ? 12.473 -37.910 -62.801 1.00 46.42 442 THR A N 1
ATOM 3205 C CA . THR A 1 442 ? 11.645 -37.233 -63.782 1.00 43.95 442 THR A CA 1
ATOM 3206 C C . THR A 1 442 ? 10.240 -37.089 -63.229 1.00 50.10 442 THR A C 1
ATOM 3207 O O . THR A 1 442 ? 9.872 -37.760 -62.258 1.00 47.81 442 THR A O 1
ATOM 3211 N N . LEU A 1 443 ? 9.454 -36.212 -63.841 1.00 49.22 443 LEU A N 1
ATOM 3212 C CA . LEU A 1 443 ? 8.080 -35.977 -63.399 1.00 52.53 443 LEU A CA 1
ATOM 3213 C C . LEU A 1 443 ? 7.232 -37.250 -63.488 1.00 52.30 443 LEU A C 1
ATOM 3214 O O . LEU A 1 443 ? 6.320 -37.460 -62.690 1.00 54.37 443 LEU A O 1
ATOM 3219 N N . ALA A 1 444 ? 7.540 -38.094 -64.462 1.00 57.15 444 ALA A N 1
ATOM 3220 C CA . ALA A 1 444 ? 6.795 -39.320 -64.667 1.00 58.98 444 ALA A CA 1
ATOM 3221 C C . ALA A 1 444 ? 6.983 -40.297 -63.511 1.00 61.15 444 ALA A C 1
ATOM 3222 O O . ALA A 1 444 ? 6.011 -40.841 -62.992 1.00 73.46 444 ALA A O 1
ATOM 3224 N N . GLU A 1 445 ? 8.232 -40.512 -63.109 1.00 59.96 445 GLU A N 1
ATOM 3225 C CA . GLU A 1 445 ? 8.544 -41.513 -62.081 1.00 70.10 445 GLU A CA 1
ATOM 3226 C C . GLU A 1 445 ? 8.289 -41.021 -60.654 1.00 77.68 445 GLU A C 1
ATOM 3227 O O . GLU A 1 445 ? 8.721 -41.651 -59.689 1.00 84.64 445 GLU A O 1
ATOM 3233 N N . LEU A 1 446 ? 7.588 -39.896 -60.530 1.00 65.81 446 LEU A N 1
ATOM 3234 C CA . LEU A 1 446 ? 7.071 -39.442 -59.243 1.00 57.28 446 LEU A CA 1
ATOM 3235 C C . LEU A 1 446 ? 5.551 -39.483 -59.254 1.00 64.21 446 LEU A C 1
ATOM 3236 O O . LEU A 1 446 ? 4.912 -39.648 -58.213 1.00 75.70 446 LEU A O 1
ATOM 3241 N N . GLY A 1 447 ? 4.977 -39.309 -60.441 1.00 66.85 447 GLY A N 1
ATOM 3242 C CA . GLY A 1 447 ? 3.541 -39.417 -60.625 1.00 61.96 447 GLY A CA 1
ATOM 3243 C C . GLY A 1 447 ? 2.759 -38.286 -59.980 1.00 71.17 447 GLY A C 1
ATOM 3244 O O . GLY A 1 447 ? 3.072 -37.111 -60.167 1.00 80.80 447 GLY A O 1
ATOM 3245 N N . ASP A 1 448 ? 1.751 -38.659 -59.199 1.00 65.70 448 ASP A N 1
ATOM 3246 C CA . ASP A 1 448 ? 0.807 -37.715 -58.629 1.00 66.64 448 ASP A CA 1
ATOM 3247 C C . ASP A 1 448 ? 1.422 -36.901 -57.485 1.00 63.50 448 ASP A C 1
ATOM 3248 O O . ASP A 1 448 ? 0.897 -35.854 -57.114 1.00 63.75 448 ASP A O 1
ATOM 3253 N N . LEU A 1 449 ? 2.534 -37.378 -56.938 1.00 60.73 449 LEU A N 1
ATOM 3254 C CA . LEU A 1 449 ? 3.201 -36.691 -55.826 1.00 60.22 449 LEU A CA 1
ATOM 3255 C C . LEU A 1 449 ? 3.923 -35.422 -56.275 1.00 52.44 449 LEU A C 1
ATOM 3256 O O . LEU A 1 449 ? 4.086 -34.473 -55.514 1.00 50.22 449 LEU A O 1
ATOM 3261 N N . ALA A 1 450 ? 4.360 -35.416 -57.525 1.00 51.32 450 ALA A N 1
ATOM 3262 C CA . ALA A 1 450 ? 5.149 -34.306 -58.045 1.00 52.12 450 ALA A CA 1
ATOM 3263 C C . ALA A 1 450 ? 4.246 -33.180 -58.533 1.00 40.42 450 ALA A C 1
ATOM 3264 O O . ALA A 1 450 ? 3.192 -33.417 -59.098 1.00 59.43 450 ALA A O 1
ATOM 3266 N N . ILE A 1 451 ? 4.680 -31.950 -58.294 1.00 36.12 451 ILE A N 1
ATOM 3267 C CA . ILE A 1 451 ? 3.986 -30.765 -58.761 1.00 40.64 451 ILE A CA 1
ATOM 3268 C C . ILE A 1 451 ? 4.789 -30.106 -59.878 1.00 43.87 451 ILE A C 1
ATOM 3269 O O . ILE A 1 451 ? 5.937 -29.710 -59.685 1.00 46.89 451 ILE A O 1
ATOM 3274 N N . HIS A 1 452 ? 4.165 -29.996 -61.043 1.00 43.66 452 HIS A N 1
ATOM 3275 C CA . HIS A 1 452 ? 4.780 -29.391 -62.210 1.00 43.08 452 HIS A CA 1
ATOM 3276 C C . HIS A 1 452 ? 5.104 -27.925 -61.906 1.00 42.49 452 HIS A C 1
ATOM 3277 O O . HIS A 1 452 ? 4.287 -27.213 -61.335 1.00 39.79 452 HIS A O 1
ATOM 3284 N N . PRO A 1 453 ? 6.311 -27.471 -62.272 1.00 39.17 453 PRO A N 1
ATOM 3285 C CA . PRO A 1 453 ? 6.686 -26.088 -61.975 1.00 34.87 453 PRO A CA 1
ATOM 3286 C C . PRO A 1 453 ? 5.727 -25.031 -62.542 1.00 41.62 453 PRO A C 1
ATOM 3287 O O . PRO A 1 453 ? 5.585 -23.964 -61.968 1.00 42.91 453 PRO A O 1
ATOM 3291 N N . GLU A 1 454 ? 5.081 -25.331 -63.656 1.00 42.62 454 GLU A N 1
ATOM 3292 C CA . GLU A 1 454 ? 4.150 -24.395 -64.276 1.00 49.57 454 GLU A CA 1
ATOM 3293 C C . GLU A 1 454 ? 2.944 -24.096 -63.397 1.00 43.54 454 GLU A C 1
ATOM 3294 O O . GLU A 1 454 ? 2.356 -23.030 -63.511 1.00 46.90 454 GLU A O 1
ATOM 3300 N N . GLN A 1 455 ? 2.578 -25.031 -62.519 1.00 48.55 455 GLN A N 1
ATOM 3301 C CA . GLN A 1 455 ? 1.478 -24.802 -61.575 1.00 41.98 455 GLN A CA 1
ATOM 3302 C C . GLN A 1 455 ? 1.825 -23.683 -60.596 1.00 36.62 455 GLN A C 1
ATOM 3303 O O . GLN A 1 455 ? 0.942 -22.998 -60.080 1.00 42.93 455 GLN A O 1
ATOM 3309 N N . CYS A 1 456 ? 3.116 -23.499 -60.349 1.00 34.60 456 CYS A N 1
ATOM 3310 C CA . CYS A 1 456 ? 3.584 -22.485 -59.403 1.00 39.27 456 CYS A CA 1
ATOM 3311 C C . CYS A 1 456 ? 3.978 -21.179 -60.089 1.00 45.35 456 CYS A C 1
ATOM 3312 O O . CYS A 1 456 ? 3.685 -20.102 -59.590 1.00 57.18 456 CYS A O 1
ATOM 3315 N N . LEU A 1 457 ? 4.634 -21.285 -61.238 1.00 42.11 457 LEU A N 1
ATOM 3316 C CA . LEU A 1 457 ? 5.139 -20.111 -61.941 1.00 43.52 457 LEU A CA 1
ATOM 3317 C C . LEU A 1 457 ? 4.020 -19.345 -62.649 1.00 40.94 457 LEU A C 1
ATOM 3318 O O . LEU A 1 457 ? 3.944 -18.126 -62.548 1.00 46.53 457 LEU A O 1
ATOM 3323 N N . CYS A 1 458 ? 3.163 -20.063 -63.372 1.00 35.15 458 CYS A N 1
ATOM 3324 C CA . CYS A 1 458 ? 2.001 -19.465 -64.035 1.00 46.40 458 CYS A CA 1
ATOM 3325 C C . CYS A 1 458 ? 2.374 -18.451 -65.123 1.00 42.93 458 CYS A C 1
ATOM 3326 O O . CYS A 1 458 ? 1.773 -17.387 -65.234 1.00 40.61 458 CYS A O 1
ATOM 3329 N N . PHE A 1 459 ? 3.361 -18.794 -65.938 1.00 41.86 459 PHE A N 1
ATOM 3330 C CA . PHE A 1 459 ? 3.673 -18.012 -67.137 1.00 39.39 459 PHE A CA 1
ATOM 3331 C C . PHE A 1 459 ? 2.773 -18.509 -68.270 1.00 43.18 459 PHE A C 1
ATOM 3332 O O . PHE A 1 459 ? 2.432 -19.689 -68.332 1.00 54.87 459 PHE A O 1
ATOM 3340 N N . SER A 1 460 ? 2.377 -17.605 -69.158 1.00 51.01 460 SER A N 1
ATOM 3341 C CA . SER A 1 460 ? 1.528 -17.979 -70.281 1.00 46.29 460 SER A CA 1
ATOM 3342 C C . SER A 1 460 ? 2.388 -18.609 -71.363 1.00 39.91 460 SER A C 1
ATOM 3343 O O . SER A 1 460 ? 3.609 -18.449 -71.375 1.00 37.56 460 SER A O 1
ATOM 3346 N N . ASP A 1 461 ? 1.747 -19.322 -72.277 1.00 41.34 461 ASP A N 1
ATOM 3347 C CA . ASP A 1 461 ? 2.458 -19.962 -73.376 1.00 44.99 461 ASP A CA 1
ATOM 3348 C C . ASP A 1 461 ? 3.106 -18.910 -74.262 1.00 41.98 461 ASP A C 1
ATOM 3349 O O . ASP A 1 461 ? 4.182 -19.124 -74.804 1.00 45.19 461 ASP A O 1
ATOM 3354 N N . GLY A 1 462 ? 2.447 -17.763 -74.396 1.00 40.37 462 GLY A N 1
ATOM 3355 C CA . GLY A 1 462 ? 2.974 -16.672 -75.191 1.00 47.68 462 GLY A CA 1
ATOM 3356 C C . GLY A 1 462 ? 4.229 -16.059 -74.597 1.00 55.94 462 GLY A C 1
ATOM 3357 O O . GLY A 1 462 ? 5.142 -15.652 -75.322 1.00 50.11 462 GLY A O 1
ATOM 3358 N N . GLN A 1 463 ? 4.279 -16.009 -73.273 1.00 50.64 463 GLN A N 1
ATOM 3359 C CA . GLN A 1 463 ? 5.439 -15.491 -72.576 1.00 43.39 463 GLN A CA 1
ATOM 3360 C C . GLN A 1 463 ? 6.636 -16.408 -72.782 1.00 42.51 463 GLN A C 1
ATOM 3361 O O . GLN A 1 463 ? 7.744 -15.941 -73.038 1.00 39.35 463 GLN A O 1
ATOM 3367 N N . TYR A 1 464 ? 6.411 -17.711 -72.688 1.00 44.50 464 TYR A N 1
ATOM 3368 C CA . TYR A 1 464 ? 7.487 -18.674 -72.876 1.00 48.94 464 TYR A CA 1
ATOM 3369 C C . TYR A 1 464 ? 8.006 -18.615 -74.305 1.00 48.69 464 TYR A C 1
ATOM 3370 O O . TYR A 1 464 ? 9.204 -18.688 -74.549 1.00 50.05 464 TYR A O 1
ATOM 3379 N N . ALA A 1 465 ? 7.085 -18.480 -75.248 1.00 52.88 465 ALA A N 1
ATOM 3380 C CA . ALA A 1 465 ? 7.421 -18.504 -76.666 1.00 52.83 465 ALA A CA 1
ATOM 3381 C C . ALA A 1 465 ? 8.273 -17.307 -77.061 1.00 50.98 465 ALA A C 1
ATOM 3382 O O . ALA A 1 465 ? 9.154 -17.429 -77.905 1.00 49.74 465 ALA A O 1
ATOM 3384 N N . ASN A 1 466 ? 8.013 -16.158 -76.437 1.00 48.04 466 ASN A N 1
ATOM 3385 C CA . ASN A 1 466 ? 8.752 -14.939 -76.732 1.00 55.05 466 ASN A CA 1
ATOM 3386 C C . ASN A 1 466 ? 9.714 -14.541 -75.622 1.00 46.69 466 ASN A C 1
ATOM 3387 O O . ASN A 1 466 ? 10.066 -13.369 -75.492 1.00 51.17 466 ASN A O 1
ATOM 3392 N N . ARG A 1 467 ? 10.148 -15.540 -74.857 1.00 52.33 467 ARG A N 1
ATOM 3393 C CA . ARG A 1 467 ? 11.128 -15.385 -73.773 1.00 53.83 467 ARG A CA 1
ATOM 3394 C C . ARG A 1 467 ? 12.223 -14.354 -74.011 1.00 46.34 467 ARG A C 1
ATOM 3395 O O . ARG A 1 467 ? 12.276 -13.327 -73.353 1.00 44.95 467 ARG A O 1
ATOM 3403 N N . GLU A 1 468 ? 13.115 -14.674 -74.939 1.00 43.11 468 GLU A N 1
ATOM 3404 C CA . GLU A 1 468 ? 14.327 -13.902 -75.131 1.00 56.63 468 GLU A CA 1
ATOM 3405 C C . GLU A 1 468 ? 14.015 -12.463 -75.513 1.00 56.30 468 GLU A C 1
ATOM 3406 O O . GLU A 1 468 ? 14.631 -11.530 -75.001 1.00 53.38 468 GLU A O 1
ATOM 3412 N N . THR A 1 469 ? 13.037 -12.286 -76.388 1.00 55.28 469 THR A N 1
ATOM 3413 C CA . THR A 1 469 ? 12.629 -10.953 -76.817 1.00 57.80 469 THR A CA 1
ATOM 3414 C C . THR A 1 469 ? 12.026 -10.186 -75.655 1.00 56.28 469 THR A C 1
ATOM 3415 O O . THR A 1 469 ? 12.356 -9.018 -75.435 1.00 61.22 469 THR A O 1
ATOM 3419 N N . LEU A 1 470 ? 11.156 -10.846 -74.896 1.00 48.09 470 LEU A N 1
ATOM 3420 C CA . LEU A 1 470 ? 10.498 -10.202 -73.757 1.00 46.56 470 LEU A CA 1
ATOM 3421 C C . LEU A 1 470 ? 11.481 -9.850 -72.639 1.00 49.07 470 LEU A C 1
ATOM 3422 O O . LEU A 1 470 ? 11.440 -8.744 -72.085 1.00 50.26 470 LEU A O 1
ATOM 3427 N N . ASN A 1 471 ? 12.354 -10.793 -72.296 1.00 44.47 471 ASN A N 1
ATOM 3428 C CA . ASN A 1 471 ? 13.334 -10.570 -71.240 1.00 46.05 471 ASN A CA 1
ATOM 3429 C C . ASN A 1 471 ? 14.291 -9.445 -71.590 1.00 52.37 471 ASN A C 1
ATOM 3430 O O . ASN A 1 471 ? 14.683 -8.669 -70.723 1.00 53.77 471 ASN A O 1
ATOM 3435 N N . GLU A 1 472 ? 14.654 -9.352 -72.864 1.00 64.13 472 GLU A N 1
ATOM 3436 C CA . GLU A 1 472 ? 15.598 -8.337 -73.318 1.00 69.04 472 GLU A CA 1
ATOM 3437 C C . GLU A 1 472 ? 15.029 -6.934 -73.118 1.00 64.33 472 GLU A C 1
ATOM 3438 O O . GLU A 1 472 ? 15.756 -5.994 -72.806 1.00 68.38 472 GLU A O 1
ATOM 3444 N N . GLN A 1 473 ? 13.720 -6.801 -73.286 1.00 64.65 473 GLN A N 1
ATOM 3445 C CA . GLN A 1 473 ? 13.036 -5.548 -72.997 1.00 70.20 473 GLN A CA 1
ATOM 3446 C C . GLN A 1 473 ? 12.721 -5.446 -71.504 1.00 81.59 473 GLN A C 1
ATOM 3447 O O . GLN A 1 473 ? 11.711 -5.973 -71.039 1.00 87.18 473 GLN A O 1
ATOM 3453 N N . ALA A 1 474 ? 13.594 -4.776 -70.758 1.00 88.94 474 ALA A N 1
ATOM 3454 C CA . ALA A 1 474 ? 13.439 -4.673 -69.314 1.00 74.71 474 ALA A CA 1
ATOM 3455 C C . ALA A 1 474 ? 12.990 -3.294 -68.856 1.00 91.19 474 ALA A C 1
ATOM 3456 O O . ALA A 1 474 ? 13.405 -2.266 -69.402 1.00 119.45 474 ALA A O 1
ATOM 3458 N N . THR A 1 475 ? 12.126 -3.299 -67.851 1.00 87.87 475 THR A N 1
ATOM 3459 C CA . THR A 1 475 ? 12.004 -2.195 -66.906 1.00 87.35 475 THR A CA 1
ATOM 3460 C C . THR A 1 475 ? 12.219 -2.780 -65.511 1.00 92.33 475 THR A C 1
ATOM 3461 O O . THR A 1 475 ? 12.544 -2.059 -64.573 1.00 104.72 475 THR A O 1
ATOM 3463 N N . VAL A 1 476 ? 12.054 -4.099 -65.393 1.00 74.34 476 VAL A N 1
ATOM 3464 C CA . VAL A 1 476 ? 12.050 -4.782 -64.101 1.00 54.85 476 VAL A CA 1
ATOM 3465 C C . VAL A 1 476 ? 12.648 -6.177 -64.225 1.00 50.42 476 VAL A C 1
ATOM 3466 O O . VAL A 1 476 ? 12.172 -6.995 -65.008 1.00 62.18 476 VAL A O 1
ATOM 3470 N N . ALA A 1 477 ? 13.673 -6.453 -63.434 1.00 48.72 477 ALA A N 1
ATOM 3471 C CA . ALA A 1 477 ? 14.402 -7.717 -63.514 1.00 53.16 477 ALA A CA 1
ATOM 3472 C C . ALA A 1 477 ? 13.588 -8.925 -63.034 1.00 53.85 477 ALA A C 1
ATOM 3473 O O . ALA A 1 477 ? 13.736 -10.026 -63.571 1.00 45.15 477 ALA A O 1
ATOM 3475 N N . HIS A 1 478 ? 12.743 -8.732 -62.023 1.00 42.22 478 HIS A N 1
ATOM 3476 C CA . HIS A 1 478 ? 12.049 -9.862 -61.410 1.00 45.00 478 HIS A CA 1
ATOM 3477 C C . HIS A 1 478 ? 10.976 -10.455 -62.329 1.00 53.07 478 HIS A C 1
ATOM 3478 O O . HIS A 1 478 ? 10.416 -11.517 -62.030 1.00 41.31 478 HIS A O 1
ATOM 3485 N N . ASP A 1 479 ? 10.700 -9.776 -63.444 1.00 49.32 479 ASP A N 1
ATOM 3486 C CA . ASP A 1 479 ? 9.751 -10.277 -64.428 1.00 40.73 479 ASP A CA 1
ATOM 3487 C C . ASP A 1 479 ? 10.397 -11.273 -65.383 1.00 38.91 479 ASP A C 1
ATOM 3488 O O . ASP A 1 479 ? 9.796 -11.653 -66.391 1.00 51.55 479 ASP A O 1
ATOM 3493 N N . TRP A 1 480 ? 11.610 -11.710 -65.052 1.00 45.68 480 TRP A N 1
ATOM 3494 C CA . TRP A 1 480 ? 12.341 -12.650 -65.893 1.00 43.94 480 TRP A CA 1
ATOM 3495 C C . TRP A 1 480 ? 11.533 -13.916 -66.180 1.00 44.04 480 TRP A C 1
ATOM 3496 O O . TRP A 1 480 ? 11.016 -14.550 -65.277 1.00 40.64 480 TRP A O 1
ATOM 3507 N N . ILE A 1 481 ? 11.426 -14.258 -67.455 1.00 42.45 481 ILE A N 1
ATOM 3508 C CA . ILE A 1 481 ? 10.727 -15.472 -67.888 1.00 38.97 481 ILE A CA 1
ATOM 3509 C C . ILE A 1 481 ? 11.735 -16.603 -68.046 1.00 37.28 481 ILE A C 1
ATOM 3510 O O . ILE A 1 481 ? 12.643 -16.504 -68.859 1.00 40.19 481 ILE A O 1
ATOM 3515 N N . PRO A 1 482 ? 11.590 -17.679 -67.257 1.00 39.52 482 PRO A N 1
ATOM 3516 C CA . PRO A 1 482 ? 12.523 -18.788 -67.403 1.00 38.69 482 PRO A CA 1
ATOM 3517 C C . PRO A 1 482 ? 12.279 -19.607 -68.671 1.00 36.53 482 PRO A C 1
ATOM 3518 O O . PRO A 1 482 ? 11.262 -19.428 -69.318 1.00 36.56 482 PRO A O 1
ATOM 3522 N N . GLN A 1 483 ? 13.211 -20.488 -69.013 1.00 41.41 483 GLN A N 1
ATOM 3523 C CA . GLN A 1 483 ? 12.987 -21.449 -70.092 1.00 37.74 483 GLN A CA 1
ATOM 3524 C C . GLN A 1 483 ? 11.848 -22.377 -69.708 1.00 40.94 483 GLN A C 1
ATOM 3525 O O . GLN A 1 483 ? 11.553 -22.549 -68.528 1.00 36.12 483 GLN A O 1
ATOM 3531 N N . ARG A 1 484 ? 11.193 -22.969 -70.701 1.00 39.13 484 ARG A N 1
ATOM 3532 C CA . ARG A 1 484 ? 10.155 -23.939 -70.434 1.00 51.88 484 ARG A CA 1
ATOM 3533 C C . ARG A 1 484 ? 10.742 -25.131 -69.703 1.00 52.74 484 ARG A C 1
ATOM 3534 O O . ARG A 1 484 ? 11.834 -25.591 -70.022 1.00 52.56 484 ARG A O 1
ATOM 3542 N N . PHE A 1 485 ? 10.014 -25.629 -68.716 1.00 53.91 485 PHE A N 1
ATOM 3543 C CA . PHE A 1 485 ? 10.392 -26.878 -68.078 1.00 49.05 485 PHE A CA 1
ATOM 3544 C C . PHE A 1 485 ? 10.277 -28.003 -69.106 1.00 44.41 485 PHE A C 1
ATOM 3545 O O . PHE A 1 485 ? 9.313 -28.070 -69.850 1.00 43.43 485 PHE A O 1
ATOM 3553 N N . ASP A 1 486 ? 11.270 -28.875 -69.128 1.00 45.41 486 ASP A N 1
ATOM 3554 C CA . ASP A 1 486 ? 11.292 -30.027 -70.009 1.00 43.05 486 ASP A CA 1
ATOM 3555 C C . ASP A 1 486 ? 11.090 -31.280 -69.163 1.00 38.16 486 ASP A C 1
ATOM 3556 O O . ASP A 1 486 ? 12.010 -31.742 -68.491 1.00 49.98 486 ASP A O 1
ATOM 3561 N N . ALA A 1 487 ? 9.878 -31.822 -69.210 1.00 51.09 487 ALA A N 1
ATOM 3562 C CA . ALA A 1 487 ? 9.481 -32.937 -68.357 1.00 54.60 487 ALA A CA 1
ATOM 3563 C C . ALA A 1 487 ? 10.318 -34.182 -68.610 1.00 49.16 487 ALA A C 1
ATOM 3564 O O . ALA A 1 487 ? 10.420 -35.043 -67.741 1.00 62.45 487 ALA A O 1
ATOM 3566 N N . SER A 1 488 ? 10.914 -34.278 -69.797 1.00 47.95 488 SER A N 1
ATOM 3567 C CA . SER A 1 488 ? 11.746 -35.426 -70.140 1.00 42.35 488 SER A CA 1
ATOM 3568 C C . SER A 1 488 ? 13.067 -35.454 -69.356 1.00 44.33 488 SER A C 1
ATOM 3569 O O . SER A 1 488 ? 13.693 -36.507 -69.242 1.00 49.98 488 SER A O 1
ATOM 3572 N N . GLN A 1 489 ? 13.476 -34.304 -68.816 1.00 49.75 489 GLN A N 1
ATOM 3573 C CA . GLN A 1 489 ? 14.740 -34.200 -68.077 1.00 45.57 489 GLN A CA 1
ATOM 3574 C C . GLN A 1 489 ? 14.591 -34.663 -66.641 1.00 44.57 489 GLN A C 1
ATOM 3575 O O . GLN A 1 489 ? 13.595 -34.361 -65.974 1.00 42.85 489 GLN A O 1
ATOM 3581 N N . ALA A 1 490 ? 15.588 -35.401 -66.170 1.00 41.14 490 ALA A N 1
ATOM 3582 C CA . ALA A 1 490 ? 15.695 -35.721 -64.765 1.00 53.56 490 ALA A CA 1
ATOM 3583 C C . ALA A 1 490 ? 16.097 -34.455 -64.025 1.00 50.37 490 ALA A C 1
ATOM 3584 O O . ALA A 1 490 ? 16.995 -33.733 -64.449 1.00 49.02 490 ALA A O 1
ATOM 3586 N N . ILE A 1 491 ? 15.415 -34.177 -62.926 1.00 40.57 491 ILE A N 1
ATOM 3587 C CA . ILE A 1 491 ? 15.751 -33.034 -62.081 1.00 37.96 491 ILE A CA 1
ATOM 3588 C C . ILE A 1 491 ? 15.769 -33.465 -60.623 1.00 39.08 491 ILE A C 1
ATOM 3589 O O . ILE A 1 491 ? 15.407 -34.591 -60.296 1.00 38.82 491 ILE A O 1
ATOM 3594 N N . GLU A 1 492 ? 16.194 -32.560 -59.754 1.00 39.72 492 GLU A N 1
ATOM 3595 C CA . GLU A 1 492 ? 16.171 -32.804 -58.327 1.00 39.55 492 GLU A CA 1
ATOM 3596 C C . GLU A 1 492 ? 14.862 -32.268 -57.755 1.00 41.07 492 GLU A C 1
ATOM 3597 O O . GLU A 1 492 ? 14.442 -31.143 -58.050 1.00 34.82 492 GLU A O 1
ATOM 3603 N N . TRP A 1 493 ? 14.206 -33.110 -56.966 1.00 36.73 493 TRP A N 1
ATOM 3604 C CA . TRP A 1 493 ? 12.944 -32.791 -56.341 1.00 36.68 493 TRP A CA 1
ATOM 3605 C C . TRP A 1 493 ? 13.102 -32.733 -54.821 1.00 39.92 493 TRP A C 1
ATOM 3606 O O . TRP A 1 493 ? 13.658 -33.652 -54.211 1.00 34.63 493 TRP A O 1
ATOM 3617 N N . THR A 1 494 ? 12.577 -31.671 -54.222 1.00 49.14 494 THR A N 1
ATOM 3618 C CA . THR A 1 494 ? 12.606 -31.493 -52.779 1.00 46.02 494 THR A CA 1
ATOM 3619 C C . THR A 1 494 ? 11.263 -31.931 -52.179 1.00 36.94 494 THR A C 1
ATOM 3620 O O . THR A 1 494 ? 10.195 -31.574 -52.689 1.00 35.01 494 THR A O 1
ATOM 3624 N N . PRO A 1 495 ? 11.306 -32.728 -51.110 1.00 36.64 495 PRO A N 1
ATOM 3625 C CA . PRO A 1 495 ? 10.041 -33.085 -50.476 1.00 42.06 495 PRO A CA 1
ATOM 3626 C C . PRO A 1 495 ? 9.456 -31.893 -49.726 1.00 44.46 495 PRO A C 1
ATOM 3627 O O . PRO A 1 495 ? 10.188 -31.165 -49.064 1.00 37.87 495 PRO A O 1
ATOM 3631 N N . VAL A 1 496 ? 8.156 -31.680 -49.872 1.00 38.46 496 VAL A N 1
ATOM 3632 C CA . VAL A 1 496 ? 7.465 -30.622 -49.156 1.00 39.99 496 VAL A CA 1
ATOM 3633 C C . VAL A 1 496 ? 6.247 -31.211 -48.459 1.00 40.69 496 VAL A C 1
ATOM 3634 O O . VAL A 1 496 ? 5.590 -32.102 -48.999 1.00 38.23 496 VAL A O 1
ATOM 3638 N N . TRP A 1 497 ? 5.957 -30.733 -47.254 1.00 36.19 497 TRP A N 1
ATOM 3639 C CA . TRP A 1 497 ? 4.836 -31.254 -46.487 1.00 43.88 497 TRP A CA 1
ATOM 3640 C C . TRP A 1 497 ? 3.555 -30.545 -46.863 1.00 43.54 497 TRP A C 1
ATOM 3641 O O . TRP A 1 497 ? 3.490 -29.316 -46.855 1.00 40.75 497 TRP A O 1
ATOM 3652 N N . SER A 1 498 ? 2.535 -31.329 -47.192 1.00 46.58 498 SER A N 1
ATOM 3653 C CA . SER A 1 498 ? 1.215 -30.791 -47.476 1.00 45.12 498 SER A CA 1
ATOM 3654 C C . SER A 1 498 ? 0.387 -30.792 -46.208 1.00 44.15 498 SER A C 1
ATOM 3655 O O . SER A 1 498 ? 0.039 -31.859 -45.692 1.00 38.44 498 SER A O 1
ATOM 3658 N N . LEU A 1 499 ? 0.055 -29.596 -45.725 1.00 47.19 499 LEU A N 1
ATOM 3659 C CA . LEU A 1 499 ? -0.778 -29.449 -44.537 1.00 47.72 499 LEU A CA 1
ATOM 3660 C C . LEU A 1 499 ? -2.226 -29.836 -44.805 1.00 41.87 499 LEU A C 1
ATOM 3661 O O . LEU A 1 499 ? -2.944 -30.249 -43.894 1.00 42.77 499 LEU A O 1
ATOM 3666 N N . THR A 1 500 ? -2.659 -29.702 -46.055 1.00 48.47 500 THR A N 1
ATOM 3667 C CA . THR A 1 500 ? -4.027 -30.069 -46.423 1.00 57.98 500 THR A CA 1
ATOM 3668 C C . THR A 1 500 ? -4.217 -31.585 -46.427 1.00 49.11 500 THR A C 1
ATOM 3669 O O . THR A 1 500 ? -5.159 -32.089 -45.854 1.00 49.87 500 THR A O 1
ATOM 3673 N N . GLU A 1 501 ? -3.305 -32.301 -47.074 1.00 49.98 501 GLU A N 1
ATOM 3674 C CA . GLU A 1 501 ? -3.435 -33.750 -47.272 1.00 54.78 501 GLU A CA 1
ATOM 3675 C C . GLU A 1 501 ? -2.584 -34.569 -46.298 1.00 50.45 501 GLU A C 1
ATOM 3676 O O . GLU A 1 501 ? -2.647 -35.795 -46.289 1.00 52.79 501 GLU A O 1
ATOM 3682 N N . GLN A 1 502 ? -1.790 -33.878 -45.487 1.00 53.72 502 GLN A N 1
ATOM 3683 C CA . GLN A 1 502 ? -1.011 -34.504 -44.423 1.00 53.80 502 GLN A CA 1
ATOM 3684 C C . GLN A 1 502 ? -0.088 -35.597 -44.968 1.00 57.06 502 GLN A C 1
ATOM 3685 O O . GLN A 1 502 ? -0.072 -36.731 -44.490 1.00 54.87 502 GLN A O 1
ATOM 3691 N N . THR A 1 503 ? 0.686 -35.234 -45.982 1.00 52.18 503 THR A N 1
ATOM 3692 C CA . THR A 1 503 ? 1.627 -36.161 -46.601 1.00 37.41 503 THR A CA 1
ATOM 3693 C C . THR A 1 503 ? 2.623 -35.373 -47.454 1.00 40.56 503 THR A C 1
ATOM 3694 O O . THR A 1 503 ? 2.431 -34.189 -47.710 1.00 44.04 503 THR A O 1
ATOM 3698 N N . HIS A 1 504 ? 3.689 -36.033 -47.886 1.00 37.77 504 HIS A N 1
ATOM 3699 C CA . HIS A 1 504 ? 4.730 -35.366 -48.664 1.00 34.02 504 HIS A CA 1
ATOM 3700 C C . HIS A 1 504 ? 4.343 -35.217 -50.136 1.00 42.11 504 HIS A C 1
ATOM 3701 O O . HIS A 1 504 ? 3.743 -36.100 -50.726 1.00 42.20 504 HIS A O 1
ATOM 3708 N N . LYS A 1 505 ? 4.672 -34.064 -50.703 1.00 48.91 505 LYS A N 1
ATOM 3709 C CA . LYS A 1 505 ? 4.589 -33.844 -52.131 1.00 46.64 505 LYS A CA 1
ATOM 3710 C C . LYS A 1 505 ? 5.978 -33.405 -52.592 1.00 44.14 505 LYS A C 1
ATOM 3711 O O . LYS A 1 505 ? 6.912 -33.391 -51.798 1.00 35.53 505 LYS A O 1
ATOM 3717 N N . TYR A 1 506 ? 6.121 -33.058 -53.865 1.00 44.45 506 TYR A N 1
ATOM 3718 C CA . TYR A 1 506 ? 7.423 -32.662 -54.394 1.00 41.74 506 TYR A CA 1
ATOM 3719 C C . TYR A 1 506 ? 7.354 -31.448 -55.304 1.00 46.31 506 TYR A C 1
ATOM 3720 O O . TYR A 1 506 ? 6.530 -31.390 -56.222 1.00 43.14 506 TYR A O 1
ATOM 3729 N N . LEU A 1 507 ? 8.229 -30.484 -55.021 1.00 40.11 507 LEU A N 1
ATOM 3730 C CA . LEU A 1 507 ? 8.521 -29.365 -55.919 1.00 38.22 507 LEU A CA 1
ATOM 3731 C C . LEU A 1 507 ? 9.945 -29.515 -56.409 1.00 35.80 507 LEU A C 1
ATOM 3732 O O . LEU A 1 507 ? 10.776 -30.098 -55.719 1.00 37.20 507 LEU A O 1
ATOM 3737 N N . PRO A 1 508 ? 10.248 -28.978 -57.600 1.00 38.23 508 PRO A N 1
ATOM 3738 C CA . PRO A 1 508 ? 11.649 -28.962 -57.998 1.00 36.14 508 PRO A CA 1
ATOM 3739 C C . PRO A 1 508 ? 12.488 -28.159 -57.013 1.00 34.20 508 PRO A C 1
ATOM 3740 O O . PRO A 1 508 ? 12.037 -27.117 -56.526 1.00 31.45 508 PRO A O 1
ATOM 3744 N N . THR A 1 509 ? 13.676 -28.656 -56.691 1.00 35.06 509 THR A N 1
ATOM 3745 C CA . THR A 1 509 ? 14.545 -27.998 -55.724 1.00 44.80 509 THR A CA 1
ATOM 3746 C C . THR A 1 509 ? 14.844 -26.559 -56.143 1.00 44.37 509 THR A C 1
ATOM 3747 O O . THR A 1 509 ? 15.027 -25.678 -55.289 1.00 43.72 509 THR A O 1
ATOM 3751 N N . ALA A 1 510 ? 14.866 -26.322 -57.452 1.00 43.54 510 ALA A N 1
ATOM 3752 C CA . ALA A 1 510 ? 15.123 -24.985 -57.998 1.00 42.25 510 ALA A CA 1
ATOM 3753 C C . ALA A 1 510 ? 14.102 -23.955 -57.534 1.00 33.98 510 ALA A C 1
ATOM 3754 O O . ALA A 1 510 ? 14.412 -22.772 -57.461 1.00 30.12 510 ALA A O 1
ATOM 3756 N N . LEU A 1 511 ? 12.886 -24.403 -57.228 1.00 36.60 511 LEU A N 1
ATOM 3757 C CA . LEU A 1 511 ? 11.850 -23.512 -56.724 1.00 36.08 511 LEU A CA 1
ATOM 3758 C C . LEU A 1 511 ? 11.894 -23.341 -55.208 1.00 38.75 511 LEU A C 1
ATOM 3759 O O . LEU A 1 511 ? 11.357 -22.369 -54.682 1.00 39.63 511 LEU A O 1
ATOM 3764 N N . CYS A 1 512 ? 12.542 -24.274 -54.517 1.00 27.08 512 CYS A N 1
ATOM 3765 C CA . CYS A 1 512 ? 12.456 -24.341 -53.054 1.00 32.39 512 CYS A CA 1
ATOM 3766 C C . CYS A 1 512 ? 13.528 -23.526 -52.337 1.00 36.84 512 CYS A C 1
ATOM 3767 O O . CYS A 1 512 ? 13.368 -23.203 -51.162 1.00 36.37 512 CYS A O 1
ATOM 3770 N N . TYR A 1 513 ? 14.622 -23.222 -53.026 1.00 33.47 513 TYR A N 1
ATOM 3771 C CA . TYR A 1 513 ? 15.764 -22.530 -52.416 1.00 39.08 513 TYR A CA 1
ATOM 3772 C C . TYR A 1 513 ? 16.337 -21.503 -53.376 1.00 42.92 513 TYR A C 1
ATOM 3773 O O . TYR A 1 513 ? 16.139 -21.605 -54.585 1.00 32.33 513 TYR A O 1
ATOM 3782 N N . TYR A 1 514 ? 17.045 -20.515 -52.836 1.00 32.96 514 TYR A N 1
ATOM 3783 C CA . TYR A 1 514 ? 17.676 -19.483 -53.660 1.00 32.25 514 TYR A CA 1
ATOM 3784 C C . TYR A 1 514 ? 18.948 -19.991 -54.294 1.00 32.57 514 TYR A C 1
ATOM 3785 O O . TYR A 1 514 ? 19.718 -20.723 -53.669 1.00 31.65 514 TYR A O 1
ATOM 3794 N N . HIS A 1 515 ? 19.168 -19.588 -55.545 1.00 35.41 515 HIS A N 1
ATOM 3795 C CA . HIS A 1 515 ? 20.429 -19.836 -56.235 1.00 35.43 515 HIS A CA 1
ATOM 3796 C C . HIS A 1 515 ? 20.786 -21.310 -56.355 1.00 33.03 515 HIS A C 1
ATOM 3797 O O . HIS A 1 515 ? 21.941 -21.698 -56.197 1.00 37.33 515 HIS A O 1
ATOM 3804 N N . TYR A 1 516 ? 19.785 -22.137 -56.633 1.00 36.64 516 TYR A N 1
ATOM 3805 C CA . TYR A 1 516 ? 20.044 -23.502 -57.039 1.00 40.39 516 TYR A CA 1
ATOM 3806 C C . TYR A 1 516 ? 20.659 -23.481 -58.438 1.00 39.64 516 TYR A C 1
ATOM 3807 O O . TYR A 1 516 ? 20.072 -22.922 -59.354 1.00 35.39 516 TYR A O 1
ATOM 3816 N N . PRO A 1 517 ? 21.838 -24.097 -58.611 1.00 34.61 517 PRO A N 1
ATOM 3817 C CA . PRO A 1 517 ? 22.458 -24.066 -59.939 1.00 44.21 517 PRO A CA 1
ATOM 3818 C C . PRO A 1 517 ? 21.794 -25.033 -60.927 1.00 43.89 517 PRO A C 1
ATOM 3819 O O . PRO A 1 517 ? 21.660 -26.224 -60.646 1.00 66.40 517 PRO A O 1
ATOM 3823 N N . LEU A 1 518 ? 21.370 -24.499 -62.065 1.00 45.70 518 LEU A N 1
ATOM 3824 C CA . LEU A 1 518 ? 20.770 -25.293 -63.126 1.00 41.38 518 LEU A CA 1
ATOM 3825 C C . LEU A 1 518 ? 21.649 -25.278 -64.367 1.00 41.71 518 LEU A C 1
ATOM 3826 O O . LEU A 1 518 ? 22.434 -24.355 -64.550 1.00 44.38 518 LEU A O 1
ATOM 3831 N N . PRO A 1 519 ? 21.517 -26.299 -65.230 1.00 51.31 519 PRO A N 1
ATOM 3832 C CA . PRO A 1 519 ? 22.241 -26.297 -66.510 1.00 51.64 519 PRO A CA 1
ATOM 3833 C C . PRO A 1 519 ? 21.846 -25.096 -67.361 1.00 45.82 519 PRO A C 1
ATOM 3834 O O . PRO A 1 519 ? 20.687 -24.699 -67.310 1.00 36.34 519 PRO A O 1
ATOM 3838 N N . PRO A 1 520 ? 22.784 -24.518 -68.133 1.00 49.73 520 PRO A N 1
ATOM 3839 C CA . PRO A 1 520 ? 22.452 -23.379 -69.007 1.00 54.14 520 PRO A CA 1
ATOM 3840 C C . PRO A 1 520 ? 21.267 -23.627 -69.952 1.00 47.86 520 PRO A C 1
ATOM 3841 O O . PRO A 1 520 ? 20.611 -22.674 -70.372 1.00 53.70 520 PRO A O 1
ATOM 3845 N N . GLU A 1 521 ? 20.993 -24.891 -70.258 1.00 49.95 521 GLU A N 1
ATOM 3846 C CA . GLU A 1 521 ? 19.964 -25.251 -71.240 1.00 57.01 521 GLU A CA 1
ATOM 3847 C C . GLU A 1 521 ? 18.710 -25.829 -70.576 1.00 54.35 521 GLU A C 1
ATOM 3848 O O . GLU A 1 521 ? 17.859 -26.421 -71.245 1.00 50.13 521 GLU A O 1
ATOM 3854 N N . HIS A 1 522 ? 18.601 -25.663 -69.261 1.00 53.19 522 HIS A N 1
ATOM 3855 C CA . HIS A 1 522 ? 17.389 -26.044 -68.538 1.00 45.47 522 HIS A CA 1
ATOM 3856 C C . HIS A 1 522 ? 17.182 -25.130 -67.347 1.00 45.01 522 HIS A C 1
ATOM 3857 O O . HIS A 1 522 ? 16.956 -25.586 -66.220 1.00 38.49 522 HIS A O 1
ATOM 3864 N N . ARG A 1 523 ? 17.264 -23.828 -67.601 1.00 38.09 523 ARG A N 1
ATOM 3865 C CA . ARG A 1 523 ? 17.011 -22.825 -66.570 1.00 37.93 523 ARG A CA 1
ATOM 3866 C C . ARG A 1 523 ? 15.523 -22.555 -66.470 1.00 43.84 523 ARG A C 1
ATOM 3867 O O . ARG A 1 523 ? 15.046 -21.504 -66.920 1.00 41.42 523 ARG A O 1
ATOM 3875 N N . PHE A 1 524 ? 14.785 -23.495 -65.872 1.00 36.25 524 PHE A N 1
ATOM 3876 C CA . PHE A 1 524 ? 13.331 -23.407 -65.859 1.00 31.78 524 PHE A CA 1
ATOM 3877 C C . PHE A 1 524 ? 12.773 -22.591 -64.699 1.00 28.72 524 PHE A C 1
ATOM 3878 O O . PHE A 1 524 ? 11.563 -22.342 -64.644 1.00 31.63 524 PHE A O 1
ATOM 3886 N N . ALA A 1 525 ? 13.628 -22.175 -63.775 1.00 37.78 525 ALA A N 1
ATOM 3887 C CA . ALA A 1 525 ? 13.165 -21.417 -62.607 1.00 39.27 525 ALA A CA 1
ATOM 3888 C C . ALA A 1 525 ? 14.276 -20.677 -61.877 1.00 40.76 525 ALA A C 1
ATOM 3889 O O . ALA A 1 525 ? 15.420 -21.097 -61.889 1.00 38.53 525 ALA A O 1
ATOM 3891 N N . ARG A 1 526 ? 13.899 -19.566 -61.249 1.00 46.41 526 ARG A N 1
ATOM 3892 C CA . ARG A 1 526 ? 14.733 -18.873 -60.276 1.00 51.23 526 ARG A CA 1
ATOM 3893 C C . ARG A 1 526 ? 13.948 -18.789 -58.976 1.00 53.53 526 ARG A C 1
ATOM 3894 O O . ARG A 1 526 ? 12.877 -18.182 -58.937 1.00 52.85 526 ARG A O 1
ATOM 3902 N N . GLY A 1 527 ? 14.483 -19.401 -57.926 1.00 51.73 527 GLY A N 1
ATOM 3903 C CA . GLY A 1 527 ? 13.814 -19.409 -56.634 1.00 56.97 527 GLY A CA 1
ATOM 3904 C C . GLY A 1 527 ? 13.510 -17.998 -56.165 1.00 51.02 527 GLY A C 1
ATOM 3905 O O . GLY A 1 527 ? 14.403 -17.171 -56.099 1.00 56.97 527 GLY A O 1
ATOM 3906 N N . ASP A 1 528 ? 12.240 -17.726 -55.879 1.00 49.87 528 ASP A N 1
ATOM 3907 C CA . ASP A 1 528 ? 11.814 -16.410 -55.386 1.00 47.22 528 ASP A CA 1
ATOM 3908 C C . ASP A 1 528 ? 11.530 -16.461 -53.881 1.00 39.56 528 ASP A C 1
ATOM 3909 O O . ASP A 1 528 ? 11.647 -17.511 -53.256 1.00 36.40 528 ASP A O 1
ATOM 3914 N N . SER A 1 529 ? 11.142 -15.320 -53.324 1.00 39.56 529 SER A N 1
ATOM 3915 C CA . SER A 1 529 ? 10.988 -15.155 -51.890 1.00 40.18 529 SER A CA 1
ATOM 3916 C C . SER A 1 529 ? 9.532 -15.171 -51.451 1.00 40.76 529 SER A C 1
ATOM 3917 O O . SER A 1 529 ? 9.247 -15.049 -50.270 1.00 35.45 529 SER A O 1
ATOM 3920 N N . ASN A 1 530 ? 8.615 -15.336 -52.399 1.00 32.79 530 ASN A N 1
ATOM 3921 C CA . ASN A 1 530 ? 7.192 -15.259 -52.114 1.00 36.41 530 ASN A CA 1
ATOM 3922 C C . ASN A 1 530 ? 6.744 -16.448 -51.278 1.00 35.35 530 ASN A C 1
ATOM 3923 O O . ASN A 1 530 ? 6.859 -17.605 -51.701 1.00 40.93 530 ASN A O 1
ATOM 3928 N N . GLY A 1 531 ? 6.251 -16.153 -50.076 1.00 32.60 531 GLY A N 1
ATOM 3929 C CA . GLY A 1 531 ? 5.833 -17.194 -49.136 1.00 27.31 531 GLY A CA 1
ATOM 3930 C C . GLY A 1 531 ? 6.938 -17.580 -48.174 1.00 31.74 531 GLY A C 1
ATOM 3931 O O . GLY A 1 531 ? 6.704 -18.359 -47.253 1.00 32.46 531 GLY A O 1
ATOM 3932 N N . ASN A 1 532 ? 8.142 -17.042 -48.381 1.00 41.15 532 ASN A N 1
ATOM 3933 C CA . ASN A 1 532 ? 9.246 -17.253 -47.442 1.00 35.91 532 ASN A CA 1
ATOM 3934 C C . ASN A 1 532 ? 9.060 -16.394 -46.189 1.00 43.58 532 ASN A C 1
ATOM 3935 O O . ASN A 1 532 ? 8.717 -15.216 -46.284 1.00 34.03 532 ASN A O 1
ATOM 3940 N N . ALA A 1 533 ? 9.289 -16.973 -45.017 1.00 37.32 533 ALA A N 1
ATOM 3941 C CA . ALA A 1 533 ? 9.135 -16.216 -43.773 1.00 33.21 533 ALA A CA 1
ATOM 3942 C C . ALA A 1 533 ? 9.878 -16.832 -42.598 1.00 41.32 533 ALA A C 1
ATOM 3943 O O . ALA A 1 533 ? 9.974 -18.052 -42.473 1.00 29.72 533 ALA A O 1
ATOM 3945 N N . ALA A 1 534 ? 10.396 -15.967 -41.735 1.00 35.56 534 ALA A N 1
ATOM 3946 C CA . ALA A 1 534 ? 11.023 -16.393 -40.485 1.00 29.41 534 ALA A CA 1
ATOM 3947 C C . ALA A 1 534 ? 10.063 -16.219 -39.312 1.00 36.82 534 ALA A C 1
ATOM 3948 O O . ALA A 1 534 ? 9.096 -15.479 -39.396 1.00 38.55 534 ALA A O 1
ATOM 3950 N N . GLY A 1 535 ? 10.336 -16.916 -38.220 1.00 32.68 535 GLY A N 1
ATOM 3951 C CA . GLY A 1 535 ? 9.499 -16.818 -37.034 1.00 36.78 535 GLY A CA 1
ATOM 3952 C C . GLY A 1 535 ? 10.158 -17.462 -35.840 1.00 38.84 535 GLY A C 1
ATOM 3953 O O . GLY A 1 535 ? 11.103 -18.229 -35.993 1.00 34.79 535 GLY A O 1
ATOM 3954 N N . ASN A 1 536 ? 9.654 -17.154 -34.649 1.00 37.16 536 ASN A N 1
ATOM 3955 C CA . ASN A 1 536 ? 10.193 -17.723 -33.413 1.00 41.69 536 ASN A CA 1
ATOM 3956 C C . ASN A 1 536 ? 9.848 -19.198 -33.264 1.00 44.11 536 ASN A C 1
ATOM 3957 O O . ASN A 1 536 ? 10.456 -19.905 -32.464 1.00 40.07 536 ASN A O 1
ATOM 3962 N N . THR A 1 537 ? 8.851 -19.642 -34.024 1.00 47.03 537 THR A N 1
ATOM 3963 C CA . THR A 1 537 ? 8.474 -21.045 -34.103 1.00 38.66 537 THR A CA 1
ATOM 3964 C C . THR A 1 537 ? 8.070 -21.354 -35.545 1.00 38.71 537 THR A C 1
ATOM 3965 O O . THR A 1 537 ? 7.830 -20.442 -36.334 1.00 33.97 537 THR A O 1
ATOM 3969 N N . LEU A 1 538 ? 7.986 -22.627 -35.892 1.00 32.68 538 LEU A N 1
ATOM 3970 C CA . LEU A 1 538 ? 7.622 -23.033 -37.243 1.00 35.77 538 LEU A CA 1
ATOM 3971 C C . LEU A 1 538 ? 6.246 -22.506 -37.643 1.00 42.09 538 LEU A C 1
ATOM 3972 O O . LEU A 1 538 ? 6.066 -21.953 -38.719 1.00 35.74 538 LEU A O 1
ATOM 3977 N N . GLU A 1 539 ? 5.273 -22.669 -36.765 1.00 37.50 539 GLU A N 1
ATOM 3978 C CA . GLU A 1 539 ? 3.906 -22.327 -37.107 1.00 48.01 539 GLU A CA 1
ATOM 3979 C C . GLU A 1 539 ? 3.736 -20.812 -37.177 1.00 38.00 539 GLU A C 1
ATOM 3980 O O . GLU A 1 539 ? 2.878 -20.312 -37.894 1.00 41.27 539 GLU A O 1
ATOM 3986 N N . GLU A 1 540 ? 4.563 -20.083 -36.437 1.00 32.40 540 GLU A N 1
ATOM 3987 C CA . GLU A 1 540 ? 4.611 -18.621 -36.560 1.00 40.03 540 GLU A CA 1
ATOM 3988 C C . GLU A 1 540 ? 5.091 -18.243 -37.956 1.00 38.48 540 GLU A C 1
ATOM 3989 O O . GLU A 1 540 ? 4.527 -17.367 -38.615 1.00 37.57 540 GLU A O 1
ATOM 3995 N N . ALA A 1 541 ? 6.142 -18.917 -38.414 1.00 39.89 541 ALA A N 1
ATOM 3996 C CA . ALA A 1 541 ? 6.713 -18.663 -39.733 1.00 39.39 541 ALA A CA 1
ATOM 3997 C C . ALA A 1 541 ? 5.765 -19.074 -40.854 1.00 36.89 541 ALA A C 1
ATOM 3998 O O . ALA A 1 541 ? 5.622 -18.361 -41.842 1.00 35.18 541 ALA A O 1
ATOM 4000 N N . ILE A 1 542 ? 5.111 -20.218 -40.691 1.00 30.84 542 ILE A N 1
ATOM 4001 C CA . ILE A 1 542 ? 4.166 -20.708 -41.692 1.00 36.06 542 ILE A CA 1
ATOM 4002 C C . ILE A 1 542 ? 2.995 -19.729 -41.845 1.00 37.13 542 ILE A C 1
ATOM 4003 O O . ILE A 1 542 ? 2.586 -19.410 -42.956 1.00 37.45 542 ILE A O 1
ATOM 4008 N N . LEU A 1 543 ? 2.458 -19.265 -40.725 1.00 36.84 543 LEU A N 1
ATOM 4009 C CA . LEU A 1 543 ? 1.357 -18.295 -40.752 1.00 36.34 543 LEU A CA 1
ATOM 4010 C C . LEU A 1 543 ? 1.741 -17.049 -41.553 1.00 41.73 543 LEU A C 1
ATOM 4011 O O . LEU A 1 543 ? 0.966 -16.579 -42.397 1.00 42.98 543 LEU A O 1
ATOM 4016 N N . GLN A 1 544 ? 2.933 -16.519 -41.298 1.00 44.52 544 GLN A N 1
ATOM 4017 C CA . GLN A 1 544 ? 3.389 -15.327 -41.991 1.00 49.69 544 GLN A CA 1
ATOM 4018 C C . GLN A 1 544 ? 3.613 -15.608 -43.478 1.00 44.11 544 GLN A C 1
ATOM 4019 O O . GLN A 1 544 ? 3.235 -14.804 -44.339 1.00 43.07 544 GLN A O 1
ATOM 4025 N N . GLY A 1 545 ? 4.247 -16.738 -43.768 1.00 38.76 545 GLY A N 1
ATOM 4026 C CA . GLY A 1 545 ? 4.496 -17.142 -45.150 1.00 44.54 545 GLY A CA 1
ATOM 4027 C C . GLY A 1 545 ? 3.199 -17.240 -45.921 1.00 38.57 545 GLY A C 1
ATOM 4028 O O . GLY A 1 545 ? 3.091 -16.746 -47.025 1.00 33.59 545 GLY A O 1
ATOM 4029 N N . PHE A 1 546 ? 2.197 -17.862 -45.313 1.00 43.57 546 PHE A N 1
ATOM 4030 C CA . PHE A 1 546 ? 0.901 -18.006 -45.950 1.00 34.82 546 PHE A CA 1
ATOM 4031 C C . PHE A 1 546 ? 0.279 -16.642 -46.234 1.00 41.69 546 PHE A C 1
ATOM 4032 O O . PHE A 1 546 ? -0.221 -16.390 -47.344 1.00 32.06 546 PHE A O 1
ATOM 4040 N N . MET A 1 547 ? 0.312 -15.761 -45.239 1.00 42.08 547 MET A N 1
ATOM 4041 C CA . MET A 1 547 ? -0.271 -14.437 -45.389 1.00 40.63 547 MET A CA 1
ATOM 4042 C C . MET A 1 547 ? 0.421 -13.641 -46.501 1.00 35.50 547 MET A C 1
ATOM 4043 O O . MET A 1 547 ? -0.222 -12.854 -47.197 1.00 39.88 547 MET A O 1
ATOM 4048 N N . GLU A 1 548 ? 1.723 -13.840 -46.663 1.00 34.24 548 GLU A N 1
ATOM 4049 C CA . GLU A 1 548 ? 2.461 -13.189 -47.733 1.00 35.98 548 GLU A CA 1
ATOM 4050 C C . GLU A 1 548 ? 1.922 -13.649 -49.095 1.00 41.42 548 GLU A C 1
ATOM 4051 O O . GLU A 1 548 ? 1.819 -12.864 -50.026 1.00 46.22 548 GLU A O 1
ATOM 4057 N N . LEU A 1 549 ? 1.546 -14.917 -49.196 1.00 40.95 549 LEU A N 1
ATOM 4058 C CA . LEU A 1 549 ? 0.980 -15.437 -50.438 1.00 42.20 549 LEU A CA 1
ATOM 4059 C C . LEU A 1 549 ? -0.376 -14.809 -50.744 1.00 39.02 549 LEU A C 1
ATOM 4060 O O . LEU A 1 549 ? -0.640 -14.436 -51.882 1.00 38.34 549 LEU A O 1
ATOM 4065 N N . VAL A 1 550 ? -1.229 -14.682 -49.726 1.00 39.38 550 VAL A N 1
ATOM 4066 C CA . VAL A 1 550 ? -2.532 -14.031 -49.912 1.00 38.71 550 VAL A CA 1
ATOM 4067 C C . VAL A 1 550 ? -2.343 -12.568 -50.317 1.00 40.74 550 VAL A C 1
ATOM 4068 O O . VAL A 1 550 ? -3.079 -12.053 -51.161 1.00 40.19 550 VAL A O 1
ATOM 4072 N N . GLU A 1 551 ? -1.349 -11.920 -49.710 1.00 37.90 551 GLU A N 1
ATOM 4073 C CA . GLU A 1 551 ? -1.002 -10.538 -50.028 1.00 36.39 551 GLU A CA 1
ATOM 4074 C C . GLU A 1 551 ? -0.675 -10.392 -51.514 1.00 35.10 551 GLU A C 1
ATOM 4075 O O . GLU A 1 551 ? -1.290 -9.589 -52.212 1.00 35.57 551 GLU A O 1
ATOM 4081 N N . ARG A 1 552 ? 0.284 -11.173 -51.991 1.00 34.20 552 ARG A N 1
ATOM 4082 C CA . ARG A 1 552 ? 0.741 -11.065 -53.372 1.00 41.30 552 ARG A CA 1
ATOM 4083 C C . ARG A 1 552 ? -0.359 -11.438 -54.352 1.00 32.97 552 ARG A C 1
ATOM 4084 O O . ARG A 1 552 ? -0.480 -10.835 -55.414 1.00 35.38 552 ARG A O 1
ATOM 4092 N N . ASP A 1 553 ? -1.152 -12.441 -53.996 1.00 31.56 553 ASP A N 1
ATOM 4093 C CA . ASP A 1 553 ? -2.270 -12.874 -54.836 1.00 36.97 553 ASP A CA 1
ATOM 4094 C C . ASP A 1 553 ? -3.296 -11.746 -54.953 1.00 40.06 553 ASP A C 1
ATOM 4095 O O . ASP A 1 553 ? -3.788 -11.457 -56.042 1.00 43.73 553 ASP A O 1
ATOM 4100 N N . GLY A 1 554 ? -3.598 -11.108 -53.828 1.00 45.34 554 GLY A N 1
ATOM 4101 C CA . GLY A 1 554 ? -4.530 -9.996 -53.808 1.00 36.68 554 GLY A CA 1
ATOM 4102 C C . GLY A 1 554 ? -4.054 -8.834 -54.673 1.00 37.02 554 GLY A C 1
ATOM 4103 O O . GLY A 1 554 ? -4.835 -8.251 -55.419 1.00 35.33 554 GLY A O 1
ATOM 4104 N N . VAL A 1 555 ? -2.770 -8.505 -54.575 1.00 32.70 555 VAL A N 1
ATOM 4105 C CA . VAL A 1 555 ? -2.180 -7.435 -55.371 1.00 38.72 555 VAL A CA 1
ATOM 4106 C C . VAL A 1 555 ? -2.232 -7.781 -56.861 1.00 37.51 555 VAL A C 1
ATOM 4107 O O . VAL A 1 555 ? -2.549 -6.934 -57.689 1.00 43.16 555 VAL A O 1
ATOM 4111 N N . ALA A 1 556 ? -1.913 -9.029 -57.187 1.00 39.69 556 ALA A N 1
ATOM 4112 C CA . ALA A 1 556 ? -1.923 -9.488 -58.568 1.00 38.51 556 ALA A CA 1
ATOM 4113 C C . ALA A 1 556 ? -3.288 -9.287 -59.221 1.00 31.95 556 ALA A C 1
ATOM 4114 O O . ALA A 1 556 ? -3.380 -8.753 -60.324 1.00 36.97 556 ALA A O 1
ATOM 4116 N N . LEU A 1 557 ? -4.344 -9.723 -58.538 1.00 31.63 557 LEU A N 1
ATOM 4117 C CA . LEU A 1 557 ? -5.700 -9.615 -59.060 1.00 38.79 557 LEU A CA 1
ATOM 4118 C C . LEU A 1 557 ? -6.061 -8.151 -59.310 1.00 45.10 557 LEU A C 1
ATOM 4119 O O . LEU A 1 557 ? -6.677 -7.815 -60.313 1.00 45.88 557 LEU A O 1
ATOM 4124 N N . TRP A 1 558 ? -5.672 -7.290 -58.381 1.00 47.33 558 TRP A N 1
ATOM 4125 C CA . TRP A 1 558 ? -5.996 -5.881 -58.453 1.00 44.00 558 TRP A CA 1
ATOM 4126 C C . TRP A 1 558 ? -5.176 -5.164 -59.508 1.00 38.93 558 TRP A C 1
ATOM 4127 O O . TRP A 1 558 ? -5.717 -4.447 -60.348 1.00 40.23 558 TRP A O 1
ATOM 4138 N N . TRP A 1 559 ? -3.865 -5.375 -59.463 1.00 32.71 559 TRP A N 1
ATOM 4139 C CA . TRP A 1 559 ? -2.932 -4.660 -60.315 1.00 37.74 559 TRP A CA 1
ATOM 4140 C C . TRP A 1 559 ? -3.108 -4.979 -61.802 1.00 36.67 559 TRP A C 1
ATOM 4141 O O . TRP A 1 559 ? -3.225 -4.075 -62.624 1.00 36.64 559 TRP A O 1
ATOM 4152 N N . TYR A 1 560 ? -3.124 -6.258 -62.145 1.00 36.73 560 TYR A N 1
ATOM 4153 C CA . TYR A 1 560 ? -3.063 -6.649 -63.551 1.00 42.49 560 TYR A CA 1
ATOM 4154 C C . TYR A 1 560 ? -4.431 -6.626 -64.230 1.00 44.27 560 TYR A C 1
ATOM 4155 O O . TYR A 1 560 ? -4.518 -6.538 -65.448 1.00 42.38 560 TYR A O 1
ATOM 4164 N N . ASN A 1 561 ? -5.499 -6.686 -63.447 1.00 47.36 561 ASN A N 1
ATOM 4165 C CA . ASN A 1 561 ? -6.832 -6.431 -63.987 1.00 42.92 561 ASN A CA 1
ATOM 4166 C C . ASN A 1 561 ? -7.162 -4.941 -63.910 1.00 43.97 561 ASN A C 1
ATOM 4167 O O . ASN A 1 561 ? -8.141 -4.497 -64.478 1.00 44.85 561 ASN A O 1
ATOM 4172 N N . ARG A 1 562 ? -6.335 -4.188 -63.192 1.00 43.17 562 ARG A N 1
ATOM 4173 C CA . ARG A 1 562 ? -6.557 -2.759 -62.985 1.00 45.25 562 ARG A CA 1
ATOM 4174 C C . ARG A 1 562 ? -7.963 -2.501 -62.453 1.00 42.93 562 ARG A C 1
ATOM 4175 O O . ARG A 1 562 ? -8.744 -1.749 -63.035 1.00 35.04 562 ARG A O 1
ATOM 4183 N N . LEU A 1 563 ? -8.275 -3.135 -61.336 1.00 40.96 563 LEU A N 1
ATOM 4184 C CA . LEU A 1 563 ? -9.581 -3.017 -60.723 1.00 40.97 563 LEU A CA 1
ATOM 4185 C C . LEU A 1 563 ? -9.675 -1.751 -59.884 1.00 34.83 563 LEU A C 1
ATOM 4186 O O . LEU A 1 563 ? -8.677 -1.284 -59.338 1.00 35.91 563 LEU A O 1
ATOM 4191 N N . ARG A 1 564 ? -10.878 -1.206 -59.787 1.00 46.29 564 ARG A N 1
ATOM 4192 C CA . ARG A 1 564 ? -11.145 -0.106 -58.877 1.00 47.62 564 ARG A CA 1
ATOM 4193 C C . ARG A 1 564 ? -11.580 -0.689 -57.538 1.00 50.23 564 ARG A C 1
ATOM 4194 O O . ARG A 1 564 ? -12.526 -1.476 -57.467 1.00 53.32 564 ARG A O 1
ATOM 4202 N N . ARG A 1 565 ? -10.869 -0.310 -56.483 1.00 51.82 565 ARG A N 1
ATOM 4203 C CA . ARG A 1 565 ? -11.099 -0.869 -55.157 1.00 37.08 565 ARG A CA 1
ATOM 4204 C C . ARG A 1 565 ? -11.540 0.217 -54.189 1.00 44.52 565 ARG A C 1
ATOM 4205 O O . ARG A 1 565 ? -11.166 1.376 -54.353 1.00 39.62 565 ARG A O 1
ATOM 4213 N N . PRO A 1 566 ? -12.328 -0.154 -53.172 1.00 42.44 566 PRO A N 1
ATOM 4214 C CA . PRO A 1 566 ? -12.718 0.818 -52.150 1.00 47.59 566 PRO A CA 1
ATOM 4215 C C . PRO A 1 566 ? -11.560 1.170 -51.237 1.00 40.98 566 PRO A C 1
ATOM 4216 O O . PRO A 1 566 ? -10.658 0.350 -51.068 1.00 40.98 566 PRO A O 1
ATOM 4220 N N . ALA A 1 567 ? -11.563 2.375 -50.675 1.00 44.72 567 ALA A N 1
ATOM 4221 C CA . ALA A 1 567 ? -10.587 2.750 -49.650 1.00 51.14 567 ALA A CA 1
ATOM 4222 C C . ALA A 1 567 ? -11.027 2.218 -48.305 1.00 49.68 567 ALA A C 1
ATOM 4223 O O . ALA A 1 567 ? -12.132 1.684 -48.174 1.00 45.53 567 ALA A O 1
ATOM 4225 N N . VAL A 1 568 ? -10.166 2.402 -47.308 1.00 48.44 568 VAL A N 1
ATOM 4226 C CA . VAL A 1 568 ? -10.459 2.024 -45.944 1.00 51.34 568 VAL A CA 1
ATOM 4227 C C . VAL A 1 568 ? -10.523 3.266 -45.063 1.00 50.43 568 VAL A C 1
ATOM 4228 O O . VAL A 1 568 ? -9.625 4.108 -45.102 1.00 52.08 568 VAL A O 1
ATOM 4232 N N . ASP A 1 569 ? -11.590 3.374 -44.279 1.00 51.23 569 ASP A N 1
ATOM 4233 C CA . ASP A 1 569 ? -11.683 4.391 -43.248 1.00 53.16 569 ASP A CA 1
ATOM 4234 C C . ASP A 1 569 ? -10.764 3.991 -42.100 1.00 58.83 569 ASP A C 1
ATOM 4235 O O . ASP A 1 569 ? -11.117 3.149 -41.259 1.00 50.83 569 ASP A O 1
ATOM 4240 N N . LEU A 1 570 ? -9.584 4.602 -42.068 1.00 39.99 570 LEU A N 1
ATOM 4241 C CA . LEU A 1 570 ? -8.561 4.223 -41.107 1.00 47.25 570 LEU A CA 1
ATOM 4242 C C . LEU A 1 570 ? -8.922 4.675 -39.684 1.00 47.93 570 LEU A C 1
ATOM 4243 O O . LEU A 1 570 ? -8.368 4.180 -38.712 1.00 51.96 570 LEU A O 1
ATOM 4248 N N . GLY A 1 571 ? -9.848 5.613 -39.579 1.00 49.21 571 GLY A N 1
ATOM 4249 C CA . GLY A 1 571 ? -10.320 6.071 -38.283 1.00 59.09 571 GLY A CA 1
ATOM 4250 C C . GLY A 1 571 ? -11.323 5.114 -37.674 1.00 60.27 571 GLY A C 1
ATOM 4251 O O . GLY A 1 571 ? -11.642 5.234 -36.504 1.00 59.92 571 GLY A O 1
ATOM 4252 N N . SER A 1 572 ? -11.821 4.169 -38.469 1.00 61.64 572 SER A N 1
ATOM 4253 C CA . SER A 1 572 ? -12.821 3.208 -38.006 1.00 62.28 572 SER A CA 1
ATOM 4254 C C . SER A 1 572 ? -12.183 2.128 -37.136 1.00 54.18 572 SER A C 1
ATOM 4255 O O . SER A 1 572 ? -12.865 1.439 -36.397 1.00 68.32 572 SER A O 1
ATOM 4258 N N . PHE A 1 573 ? -10.872 1.980 -37.248 1.00 60.17 573 PHE A N 1
ATOM 4259 C CA . PHE A 1 573 ? -10.127 1.008 -36.460 1.00 57.28 573 PHE A CA 1
ATOM 4260 C C . PHE A 1 573 ? -9.635 1.690 -35.201 1.00 70.92 573 PHE A C 1
ATOM 4261 O O . PHE A 1 573 ? -9.222 2.848 -35.237 1.00 91.80 573 PHE A O 1
ATOM 4269 N N . ASN A 1 574 ? -9.684 0.975 -34.086 1.00 60.94 574 ASN A N 1
ATOM 4270 C CA . ASN A 1 574 ? -9.200 1.506 -32.820 1.00 72.19 574 ASN A CA 1
ATOM 4271 C C . ASN A 1 574 ? -7.666 1.468 -32.759 1.00 69.18 574 ASN A C 1
ATOM 4272 O O . ASN A 1 574 ? -7.072 0.860 -31.875 1.00 83.07 574 ASN A O 1
ATOM 4277 N N . GLU A 1 575 ? -7.040 2.122 -33.724 1.00 60.30 575 GLU A N 1
ATOM 4278 C CA . GLU A 1 575 ? -5.593 2.211 -33.808 1.00 57.12 575 GLU A CA 1
ATOM 4279 C C . GLU A 1 575 ? -5.247 3.627 -34.253 1.00 57.07 575 GLU A C 1
ATOM 4280 O O . GLU A 1 575 ? -5.306 3.928 -35.451 1.00 56.41 575 GLU A O 1
ATOM 4286 N N . PRO A 1 576 ? -4.891 4.507 -33.301 1.00 47.45 576 PRO A N 1
ATOM 4287 C CA . PRO A 1 576 ? -4.606 5.896 -33.684 1.00 49.04 576 PRO A CA 1
ATOM 4288 C C . PRO A 1 576 ? -3.530 6.011 -34.755 1.00 53.71 576 PRO A C 1
ATOM 4289 O O . PRO A 1 576 ? -3.667 6.848 -35.645 1.00 47.96 576 PRO A O 1
ATOM 4293 N N . TYR A 1 577 ? -2.509 5.158 -34.676 1.00 49.95 577 TYR A N 1
ATOM 4294 C CA . TYR A 1 577 ? -1.347 5.216 -35.562 1.00 38.64 577 TYR A CA 1
ATOM 4295 C C . TYR A 1 577 ? -1.667 5.525 -37.027 1.00 39.65 577 TYR A C 1
ATOM 4296 O O . TYR A 1 577 ? -0.952 6.294 -37.674 1.00 41.31 577 TYR A O 1
ATOM 4305 N N . PHE A 1 578 ? -2.733 4.926 -37.546 1.00 41.02 578 PHE A N 1
ATOM 4306 C CA . PHE A 1 578 ? -3.058 5.059 -38.966 1.00 48.93 578 PHE A CA 1
ATOM 4307 C C . PHE A 1 578 ? -3.272 6.512 -39.355 1.00 52.15 578 PHE A C 1
ATOM 4308 O O . PHE A 1 578 ? -2.624 7.017 -40.271 1.00 42.75 578 PHE A O 1
ATOM 4316 N N . VAL A 1 579 ? -4.174 7.189 -38.657 1.00 52.92 579 VAL A N 1
ATOM 4317 C CA . VAL A 1 579 ? -4.523 8.556 -39.019 1.00 49.64 579 VAL A CA 1
ATOM 4318 C C . VAL A 1 579 ? -3.444 9.544 -38.588 1.00 48.82 579 VAL A C 1
ATOM 4319 O O . VAL A 1 579 ? -3.359 10.634 -39.137 1.00 52.36 579 VAL A O 1
ATOM 4323 N N . GLN A 1 580 ? -2.617 9.172 -37.614 1.00 48.74 580 GLN A N 1
ATOM 4324 C CA . GLN A 1 580 ? -1.475 10.017 -37.254 1.00 54.45 580 GLN A CA 1
ATOM 4325 C C . GLN A 1 580 ? -0.452 9.959 -38.381 1.00 44.61 580 GLN A C 1
ATOM 4326 O O . GLN A 1 580 ? 0.171 10.961 -38.729 1.00 42.41 580 GLN A O 1
ATOM 4332 N N . LEU A 1 581 ? -0.267 8.762 -38.932 1.00 43.16 581 LEU A N 1
ATOM 4333 C CA . LEU A 1 581 ? 0.682 8.576 -40.015 1.00 37.46 581 LEU A CA 1
ATOM 4334 C C . LEU A 1 581 ? 0.202 9.331 -41.248 1.00 40.33 581 LEU A C 1
ATOM 4335 O O . LEU A 1 581 ? 1.006 9.951 -41.966 1.00 43.90 581 LEU A O 1
ATOM 4340 N N . GLN A 1 582 ? -1.111 9.294 -41.484 1.00 39.43 582 GLN A N 1
ATOM 4341 C CA . GLN A 1 582 ? -1.699 10.048 -42.585 1.00 40.73 582 GLN A CA 1
ATOM 4342 C C . GLN A 1 582 ? -1.357 11.517 -42.434 1.00 43.09 582 GLN A C 1
ATOM 4343 O O . GLN A 1 582 ? -0.976 12.171 -43.399 1.00 43.62 582 GLN A O 1
ATOM 4349 N N . GLN A 1 583 ? -1.495 12.031 -41.212 1.00 43.15 583 GLN A N 1
ATOM 4350 C CA . GLN A 1 583 ? -1.202 13.435 -40.938 1.00 43.51 583 GLN A CA 1
ATOM 4351 C C . GLN A 1 583 ? 0.272 13.744 -41.168 1.00 40.92 583 GLN A C 1
ATOM 4352 O O . GLN A 1 583 ? 0.619 14.823 -41.654 1.00 41.99 583 GLN A O 1
ATOM 4358 N N . PHE A 1 584 ? 1.133 12.792 -40.829 1.00 38.48 584 PHE A N 1
ATOM 4359 C CA . PHE A 1 584 ? 2.575 12.945 -41.045 1.00 41.51 584 PHE A CA 1
ATOM 4360 C C . PHE A 1 584 ? 2.903 13.029 -42.546 1.00 47.73 584 PHE A C 1
ATOM 4361 O O . PHE A 1 584 ? 3.640 13.922 -42.983 1.00 40.34 584 PHE A O 1
ATOM 4369 N N . TYR A 1 585 ? 2.354 12.106 -43.333 1.00 42.26 585 TYR A N 1
ATOM 4370 C CA . TYR A 1 585 ? 2.484 12.187 -44.793 1.00 41.68 585 TYR A CA 1
ATOM 4371 C C . TYR A 1 585 ? 2.011 13.539 -45.302 1.00 43.74 585 TYR A C 1
ATOM 4372 O O . TYR A 1 585 ? 2.662 14.157 -46.141 1.00 46.02 585 TYR A O 1
ATOM 4381 N N . ARG A 1 586 ? 0.875 13.982 -44.768 1.00 37.77 586 ARG A N 1
ATOM 4382 C CA . ARG A 1 586 ? 0.269 15.270 -45.113 1.00 53.27 586 ARG A CA 1
ATOM 4383 C C . ARG A 1 586 ? 1.242 16.418 -44.888 1.00 51.40 586 ARG A C 1
ATOM 4384 O O . ARG A 1 586 ? 1.343 17.327 -45.695 1.00 49.70 586 ARG A O 1
ATOM 4392 N N . GLU A 1 587 ? 1.970 16.359 -43.779 1.00 46.45 587 GLU A N 1
ATOM 4393 C CA . GLU A 1 587 ? 2.930 17.405 -43.430 1.00 50.37 587 GLU A CA 1
ATOM 4394 C C . GLU A 1 587 ? 4.241 17.235 -44.178 1.00 45.97 587 GLU A C 1
ATOM 4395 O O . GLU A 1 587 ? 5.103 18.102 -44.125 1.00 47.94 587 GLU A O 1
ATOM 4401 N N . ASN A 1 588 ? 4.397 16.103 -44.860 1.00 45.02 588 ASN A N 1
ATOM 4402 C CA . ASN A 1 588 ? 5.592 15.830 -45.652 1.00 49.59 588 ASN A CA 1
ATOM 4403 C C . ASN A 1 588 ? 5.270 15.686 -47.135 1.00 53.19 588 ASN A C 1
ATOM 4404 O O . ASN A 1 588 ? 5.784 14.792 -47.812 1.00 54.15 588 ASN A O 1
ATOM 4409 N N . ASP A 1 589 ? 4.399 16.569 -47.617 1.00 51.02 589 ASP A N 1
ATOM 4410 C CA . ASP A 1 589 ? 4.139 16.721 -49.047 1.00 56.10 589 ASP A CA 1
ATOM 4411 C C . ASP A 1 589 ? 3.566 15.459 -49.692 1.00 47.53 589 ASP A C 1
ATOM 4412 O O . ASP A 1 589 ? 3.864 15.167 -50.849 1.00 53.73 589 ASP A O 1
ATOM 4417 N N . ARG A 1 590 ? 2.733 14.728 -48.955 1.00 42.15 590 ARG A N 1
ATOM 4418 C CA . ARG A 1 590 ? 2.170 13.487 -49.457 1.00 45.50 590 ARG A CA 1
ATOM 4419 C C . ARG A 1 590 ? 0.748 13.236 -48.987 1.00 51.41 590 ARG A C 1
ATOM 4420 O O . ARG A 1 590 ? 0.334 13.722 -47.941 1.00 48.52 590 ARG A O 1
ATOM 4428 N N . ASP A 1 591 ? 0.014 12.462 -49.781 1.00 42.03 591 ASP A N 1
ATOM 4429 C CA . ASP A 1 591 ? -1.238 11.858 -49.348 1.00 41.96 591 ASP A CA 1
ATOM 4430 C C . ASP A 1 591 ? -1.003 10.375 -49.169 1.00 47.29 591 ASP A C 1
ATOM 4431 O O . ASP A 1 591 ? -0.257 9.767 -49.933 1.00 44.63 591 ASP A O 1
ATOM 4436 N N . LEU A 1 592 ? -1.658 9.800 -48.172 1.00 46.02 592 LEU A N 1
ATOM 4437 C CA . LEU A 1 592 ? -1.588 8.369 -47.916 1.00 43.07 592 LEU A CA 1
ATOM 4438 C C . LEU A 1 592 ? -2.997 7.816 -47.792 1.00 44.81 592 LEU A C 1
ATOM 4439 O O . LEU A 1 592 ? -3.800 8.329 -47.018 1.00 54.03 592 LEU A O 1
ATOM 4444 N N . TRP A 1 593 ? -3.285 6.766 -48.553 1.00 39.45 593 TRP A N 1
ATOM 4445 C CA . TRP A 1 593 ? -4.569 6.076 -48.473 1.00 40.50 593 TRP A CA 1
ATOM 4446 C C . TRP A 1 593 ? -4.393 4.572 -48.654 1.00 45.83 593 TRP A C 1
ATOM 4447 O O . TRP A 1 593 ? -3.384 4.106 -49.182 1.00 44.80 593 TRP A O 1
ATOM 4458 N N . VAL A 1 594 ? -5.375 3.813 -48.189 1.00 36.33 594 VAL A N 1
ATOM 4459 C CA . VAL A 1 594 ? -5.306 2.362 -48.201 1.00 47.48 594 VAL A CA 1
ATOM 4460 C C . VAL A 1 594 ? -6.475 1.767 -48.971 1.00 40.51 594 VAL A C 1
ATOM 4461 O O . VAL A 1 594 ? -7.619 2.143 -48.752 1.00 39.82 594 VAL A O 1
ATOM 4465 N N . LEU A 1 595 ? -6.174 0.821 -49.851 1.00 40.20 595 LEU A N 1
ATOM 4466 C CA . LEU A 1 595 ? -7.196 0.131 -50.638 1.00 41.55 595 LEU A CA 1
ATOM 4467 C C . LEU A 1 595 ? -7.402 -1.292 -50.135 1.00 36.73 595 LEU A C 1
ATOM 4468 O O . LEU A 1 595 ? -6.451 -1.947 -49.726 1.00 40.45 595 LEU A O 1
ATOM 4473 N N . ASP A 1 596 ? -8.645 -1.762 -50.177 1.00 41.78 596 ASP A N 1
ATOM 4474 C CA . ASP A 1 596 ? -8.971 -3.142 -49.818 1.00 44.35 596 ASP A CA 1
ATOM 4475 C C . ASP A 1 596 ? -8.704 -4.093 -50.991 1.00 34.52 596 ASP A C 1
ATOM 4476 O O . ASP A 1 596 ? -9.179 -3.866 -52.102 1.00 43.94 596 ASP A O 1
ATOM 4481 N N . LEU A 1 597 ? -7.948 -5.152 -50.729 1.00 35.17 597 LEU A N 1
ATOM 4482 C CA . LEU A 1 597 ? -7.625 -6.158 -51.743 1.00 33.93 597 LEU A CA 1
ATOM 4483 C C . LEU A 1 597 ? -8.179 -7.518 -51.372 1.00 42.56 597 LEU A C 1
ATOM 4484 O O . LEU A 1 597 ? -7.823 -8.527 -51.985 1.00 43.22 597 LEU A O 1
ATOM 4489 N N . THR A 1 598 ? -9.048 -7.548 -50.367 1.00 42.97 598 THR A N 1
ATOM 4490 C CA . THR A 1 598 ? -9.597 -8.802 -49.863 1.00 46.86 598 THR A CA 1
ATOM 4491 C C . THR A 1 598 ? -10.343 -9.522 -50.983 1.00 44.01 598 THR A C 1
ATOM 4492 O O . THR A 1 598 ? -11.254 -8.963 -51.584 1.00 45.27 598 THR A O 1
ATOM 4496 N N . ALA A 1 599 ? -9.944 -10.761 -51.253 1.00 46.52 599 ALA A N 1
ATOM 4497 C CA . ALA A 1 599 ? -10.482 -11.525 -52.363 1.00 47.03 599 ALA A CA 1
ATOM 4498 C C . ALA A 1 599 ? -11.261 -12.745 -51.876 1.00 46.50 599 ALA A C 1
ATOM 4499 O O . ALA A 1 599 ? -11.848 -12.718 -50.792 1.00 49.18 599 ALA A O 1
ATOM 4501 N N . ASP A 1 600 ? -11.268 -13.815 -52.667 1.00 41.41 600 ASP A N 1
ATOM 4502 C CA . ASP A 1 600 ? -12.174 -14.946 -52.431 1.00 51.27 600 ASP A CA 1
ATOM 4503 C C . ASP A 1 600 ? -11.897 -15.711 -51.144 1.00 48.50 600 ASP A C 1
ATOM 4504 O O . ASP A 1 600 ? -12.808 -16.298 -50.579 1.00 55.14 600 ASP A O 1
ATOM 4509 N N . LEU A 1 601 ? -10.654 -15.694 -50.672 1.00 41.91 601 LEU A N 1
ATOM 4510 C CA . LEU A 1 601 ? -10.330 -16.367 -49.412 1.00 48.74 601 LEU A CA 1
ATOM 4511 C C . LEU A 1 601 ? -10.878 -15.585 -48.214 1.00 52.50 601 LEU A C 1
ATOM 4512 O O . LEU A 1 601 ? -10.993 -16.127 -47.113 1.00 58.24 601 LEU A O 1
ATOM 4517 N N . GLY A 1 602 ? -11.198 -14.310 -48.430 1.00 52.06 602 GLY A N 1
ATOM 4518 C CA . GLY A 1 602 ? -11.828 -13.484 -47.401 1.00 51.45 602 GLY A CA 1
ATOM 4519 C C . GLY A 1 602 ? -10.863 -12.966 -46.336 1.00 46.29 602 GLY A C 1
ATOM 4520 O O . GLY A 1 602 ? -11.282 -12.363 -45.354 1.00 55.89 602 GLY A O 1
ATOM 4521 N N . ILE A 1 603 ? -9.569 -13.209 -46.524 1.00 46.04 603 ILE A N 1
ATOM 4522 C CA . ILE A 1 603 ? -8.563 -12.792 -45.553 1.00 49.89 603 ILE A CA 1
ATOM 4523 C C . ILE A 1 603 ? -8.225 -11.321 -45.795 1.00 45.76 603 ILE A C 1
ATOM 4524 O O . ILE A 1 603 ? -7.953 -10.930 -46.933 1.00 61.92 603 ILE A O 1
ATOM 4529 N N . PRO A 1 604 ? -8.246 -10.500 -44.727 1.00 44.40 604 PRO A N 1
ATOM 4530 C CA . PRO A 1 604 ? -7.926 -9.076 -44.904 1.00 42.96 604 PRO A CA 1
ATOM 4531 C C . PRO A 1 604 ? -6.573 -8.835 -45.594 1.00 40.35 604 PRO A C 1
ATOM 4532 O O . PRO A 1 604 ? -5.539 -9.333 -45.147 1.00 38.91 604 PRO A O 1
ATOM 4536 N N . ALA A 1 605 ? -6.604 -8.078 -46.683 1.00 39.76 605 ALA A N 1
ATOM 4537 C CA . ALA A 1 605 ? -5.404 -7.734 -47.419 1.00 41.96 605 ALA A CA 1
ATOM 4538 C C . ALA A 1 605 ? -5.550 -6.339 -48.002 1.00 41.24 605 ALA A C 1
ATOM 4539 O O . ALA A 1 605 ? -6.633 -5.977 -48.475 1.00 35.57 605 ALA A O 1
ATOM 4541 N N . PHE A 1 606 ? -4.471 -5.559 -47.969 1.00 28.58 606 PHE A N 1
ATOM 4542 C CA . PHE A 1 606 ? -4.538 -4.144 -48.296 1.00 44.66 606 PHE A CA 1
ATOM 4543 C C . PHE A 1 606 ? -3.316 -3.634 -49.043 1.00 46.01 606 PHE A C 1
ATOM 4544 O O . PHE A 1 606 ? -2.228 -4.211 -48.966 1.00 49.84 606 PHE A O 1
ATOM 4552 N N . ALA A 1 607 ? -3.522 -2.540 -49.775 1.00 47.21 607 ALA A N 1
ATOM 4553 C CA . ALA A 1 607 ? -2.443 -1.809 -50.422 1.00 39.11 607 ALA A CA 1
ATOM 4554 C C . ALA A 1 607 ? -2.397 -0.384 -49.899 1.00 36.65 607 ALA A C 1
ATOM 4555 O O . ALA A 1 607 ? -3.394 0.338 -49.950 1.00 37.50 607 ALA A O 1
ATOM 4557 N N . GLY A 1 608 ? -1.237 0.019 -49.396 1.00 36.33 608 GLY A N 1
ATOM 4558 C CA . GLY A 1 608 ? -1.008 1.408 -49.041 1.00 35.41 608 GLY A CA 1
ATOM 4559 C C . GLY A 1 608 ? -0.526 2.131 -50.275 1.00 31.17 608 GLY A C 1
ATOM 4560 O O . GLY A 1 608 ? 0.324 1.625 -50.981 1.00 33.79 608 GLY A O 1
ATOM 4561 N N . VAL A 1 609 ? -1.076 3.308 -50.542 1.00 39.76 609 VAL A N 1
ATOM 4562 C CA . VAL A 1 609 ? -0.710 4.086 -51.705 1.00 43.14 609 VAL A CA 1
ATOM 4563 C C . VAL A 1 609 ? -0.428 5.535 -51.309 1.00 43.39 609 VAL A C 1
ATOM 4564 O O . VAL A 1 609 ? -1.140 6.124 -50.497 1.00 50.92 609 VAL A O 1
ATOM 4568 N N . SER A 1 610 ? 0.612 6.112 -51.903 1.00 34.74 610 SER A N 1
ATOM 4569 C CA . SER A 1 610 ? 0.960 7.493 -51.620 1.00 38.61 610 SER A CA 1
ATOM 4570 C C . SER A 1 610 ? 1.633 8.168 -52.806 1.00 39.96 610 SER A C 1
ATOM 4571 O O . SER A 1 610 ? 2.472 7.569 -53.479 1.00 36.89 610 SER A O 1
ATOM 4574 N N . ASN A 1 611 ? 1.277 9.433 -53.019 1.00 42.91 611 ASN A N 1
ATOM 4575 C CA . ASN A 1 611 ? 1.869 10.258 -54.060 1.00 49.48 611 ASN A CA 1
ATOM 4576 C C . ASN A 1 611 ? 2.433 11.535 -53.450 1.00 48.25 611 ASN A C 1
ATOM 4577 O O . ASN A 1 611 ? 1.942 12.010 -52.426 1.00 43.87 611 ASN A O 1
ATOM 4582 N N . ARG A 1 612 ? 3.454 12.095 -54.083 1.00 42.69 612 ARG A N 1
ATOM 4583 C CA . ARG A 1 612 ? 3.949 13.410 -53.716 1.00 46.01 612 ARG A CA 1
ATOM 4584 C C . ARG A 1 612 ? 3.130 14.491 -54.405 1.00 53.37 612 ARG A C 1
ATOM 4585 O O . ARG A 1 612 ? 2.798 14.369 -55.582 1.00 51.47 612 ARG A O 1
ATOM 4593 N N . LYS A 1 613 ? 2.799 15.542 -53.659 1.00 51.24 613 LYS A N 1
ATOM 4594 C CA . LYS A 1 613 ? 1.923 16.595 -54.148 1.00 53.13 613 LYS A CA 1
ATOM 4595 C C . LYS A 1 613 ? 2.688 17.643 -54.945 1.00 63.33 613 LYS A C 1
ATOM 4596 O O . LYS A 1 613 ? 2.145 18.249 -55.868 1.00 65.49 613 LYS A O 1
ATOM 4602 N N . THR A 1 614 ? 3.940 17.880 -54.567 1.00 68.99 614 THR A N 1
ATOM 4603 C CA . THR A 1 614 ? 4.797 18.817 -55.288 1.00 72.21 614 THR A CA 1
ATOM 4604 C C . THR A 1 614 ? 6.076 18.102 -55.687 1.00 69.72 614 THR A C 1
ATOM 4605 O O . THR A 1 614 ? 6.125 16.874 -55.712 1.00 81.17 614 THR A O 1
ATOM 4609 N N . GLY A 1 615 ? 7.113 18.874 -55.990 1.00 71.47 615 GLY A N 1
ATOM 4610 C CA . GLY A 1 615 ? 8.389 18.320 -56.398 1.00 70.57 615 GLY A CA 1
ATOM 4611 C C . GLY A 1 615 ? 8.395 18.042 -57.889 1.00 64.71 615 GLY A C 1
ATOM 4612 O O . GLY A 1 615 ? 7.416 18.319 -58.589 1.00 59.11 615 GLY A O 1
ATOM 4613 N N . SER A 1 616 ? 9.501 17.486 -58.371 1.00 67.19 616 SER A N 1
ATOM 4614 C CA . SER A 1 616 ? 9.667 17.211 -59.794 1.00 78.68 616 SER A CA 1
ATOM 4615 C C . SER A 1 616 ? 8.743 16.094 -60.274 1.00 79.49 616 SER A C 1
ATOM 4616 O O . SER A 1 616 ? 8.145 16.195 -61.342 1.00 84.40 616 SER A O 1
ATOM 4619 N N . SER A 1 617 ? 8.627 15.045 -59.468 1.00 70.38 617 SER A N 1
ATOM 4620 C CA . SER A 1 617 ? 7.865 13.852 -59.829 1.00 57.55 617 SER A CA 1
ATOM 4621 C C . SER A 1 617 ? 6.912 13.437 -58.715 1.00 56.00 617 SER A C 1
ATOM 4622 O O . SER A 1 617 ? 7.029 13.889 -57.575 1.00 61.53 617 SER A O 1
ATOM 4625 N N . GLU A 1 618 ? 5.982 12.552 -59.054 1.00 44.80 618 GLU A N 1
ATOM 4626 C CA . GLU A 1 618 ? 4.934 12.146 -58.127 1.00 47.30 618 GLU A CA 1
ATOM 4627 C C . GLU A 1 618 ? 5.391 11.083 -57.139 1.00 42.84 618 GLU A C 1
ATOM 4628 O O . GLU A 1 618 ? 4.798 10.941 -56.081 1.00 49.69 618 GLU A O 1
ATOM 4634 N N . ARG A 1 619 ? 6.430 10.334 -57.497 1.00 43.16 619 ARG A N 1
ATOM 4635 C CA . ARG A 1 619 ? 6.985 9.286 -56.624 1.00 45.75 619 ARG A CA 1
ATOM 4636 C C . ARG A 1 619 ? 5.892 8.381 -56.059 1.00 43.27 619 ARG A C 1
ATOM 4637 O O . ARG A 1 619 ? 5.725 8.279 -54.843 1.00 40.64 619 ARG A O 1
ATOM 4645 N N . LEU A 1 620 ? 5.137 7.743 -56.941 1.00 43.81 620 LEU A N 1
ATOM 4646 C CA . LEU A 1 620 ? 4.093 6.821 -56.519 1.00 36.10 620 LEU A CA 1
ATOM 4647 C C . LEU A 1 620 ? 4.729 5.656 -55.792 1.00 40.85 620 LEU A C 1
ATOM 4648 O O . LEU A 1 620 ? 5.614 4.992 -56.324 1.00 36.82 620 LEU A O 1
ATOM 4653 N N . ILE A 1 621 ? 4.293 5.417 -54.559 1.00 41.97 621 ILE A N 1
ATOM 4654 C CA . ILE A 1 621 ? 4.858 4.338 -53.753 1.00 38.57 621 ILE A CA 1
ATOM 4655 C C . ILE A 1 621 ? 3.773 3.452 -53.167 1.00 28.69 621 ILE A C 1
ATOM 4656 O O . ILE A 1 621 ? 2.677 3.920 -52.854 1.00 31.39 621 ILE A O 1
ATOM 4661 N N . LEU A 1 622 ? 4.080 2.170 -53.042 1.00 29.57 622 LEU A N 1
ATOM 4662 C CA . LEU A 1 622 ? 3.107 1.165 -52.634 1.00 31.85 622 LEU A CA 1
ATOM 4663 C C . LEU A 1 622 ? 3.643 0.257 -51.538 1.00 38.36 622 LEU A C 1
ATOM 4664 O O . LEU A 1 622 ? 4.835 -0.010 -51.477 1.00 47.45 622 LEU A O 1
ATOM 4669 N N . GLY A 1 623 ? 2.741 -0.204 -50.674 1.00 35.97 623 GLY A N 1
ATOM 4670 C CA . GLY A 1 623 ? 3.083 -1.145 -49.623 1.00 39.90 623 GLY A CA 1
ATOM 4671 C C . GLY A 1 623 ? 1.908 -2.055 -49.380 1.00 38.12 623 GLY A C 1
ATOM 4672 O O . GLY A 1 623 ? 0.758 -1.608 -49.401 1.00 36.80 623 GLY A O 1
ATOM 4673 N N . PHE A 1 624 ? 2.187 -3.331 -49.126 1.00 38.02 624 PHE A N 1
ATOM 4674 C CA . PHE A 1 624 ? 1.126 -4.322 -49.013 1.00 32.33 624 PHE A CA 1
ATOM 4675 C C . PHE A 1 624 ? 1.198 -5.106 -47.708 1.00 34.32 624 PHE A C 1
ATOM 4676 O O . PHE A 1 624 ? 2.254 -5.211 -47.089 1.00 36.48 624 PHE A O 1
ATOM 4684 N N . GLY A 1 625 ? 0.061 -5.666 -47.312 1.00 32.38 625 GLY A N 1
ATOM 4685 C CA . GLY A 1 625 ? -0.007 -6.489 -46.121 1.00 36.69 625 GLY A CA 1
ATOM 4686 C C . GLY A 1 625 ? -1.279 -7.313 -46.080 1.00 38.50 625 GLY A C 1
ATOM 4687 O O . GLY A 1 625 ? -2.311 -6.902 -46.606 1.00 33.57 625 GLY A O 1
ATOM 4688 N N . ALA A 1 626 ? -1.197 -8.482 -45.455 1.00 33.78 626 ALA A N 1
ATOM 4689 C CA . ALA A 1 626 ? -2.356 -9.337 -45.243 1.00 38.07 626 ALA A CA 1
ATOM 4690 C C . ALA A 1 626 ? -2.224 -10.054 -43.898 1.00 38.07 626 ALA A C 1
ATOM 4691 O O . ALA A 1 626 ? -1.123 -10.401 -43.478 1.00 36.23 626 ALA A O 1
ATOM 4693 N N . HIS A 1 627 ? -3.355 -10.264 -43.234 1.00 37.71 627 HIS A N 1
ATOM 4694 C CA . HIS A 1 627 ? -3.381 -10.859 -41.897 1.00 41.13 627 HIS A CA 1
ATOM 4695 C C . HIS A 1 627 ? -4.828 -11.165 -41.537 1.00 43.95 627 HIS A C 1
ATOM 4696 O O . HIS A 1 627 ? -5.741 -10.538 -42.059 1.00 41.77 627 HIS A O 1
ATOM 4703 N N . LEU A 1 628 ? -5.042 -12.123 -40.651 1.00 45.18 628 LEU A N 1
ATOM 4704 C CA . LEU A 1 628 ? -6.392 -12.432 -40.187 1.00 40.43 628 LEU A CA 1
ATOM 4705 C C . LEU A 1 628 ? -6.974 -11.229 -39.469 1.00 37.42 628 LEU A C 1
ATOM 4706 O O . LEU A 1 628 ? -8.170 -10.972 -39.541 1.00 39.07 628 LEU A O 1
ATOM 4711 N N . ASP A 1 629 ? -6.114 -10.514 -38.753 1.00 45.46 629 ASP A N 1
ATOM 4712 C CA . ASP A 1 629 ? -6.485 -9.279 -38.072 1.00 45.36 629 ASP A CA 1
ATOM 4713 C C . ASP A 1 629 ? -6.304 -8.110 -39.028 1.00 34.86 629 ASP A C 1
ATOM 4714 O O . ASP A 1 629 ? -5.175 -7.818 -39.436 1.00 33.01 629 ASP A O 1
ATOM 4719 N N . PRO A 1 630 ? -7.404 -7.433 -39.392 1.00 41.46 630 PRO A N 1
ATOM 4720 C CA . PRO A 1 630 ? -7.292 -6.392 -40.414 1.00 44.90 630 PRO A CA 1
ATOM 4721 C C . PRO A 1 630 ? -6.437 -5.225 -39.964 1.00 44.74 630 PRO A C 1
ATOM 4722 O O . PRO A 1 630 ? -5.805 -4.597 -40.791 1.00 38.31 630 PRO A O 1
ATOM 4726 N N . THR A 1 631 ? -6.421 -4.950 -38.661 1.00 41.41 631 THR A N 1
ATOM 4727 C CA . THR A 1 631 ? -5.593 -3.883 -38.111 1.00 46.09 631 THR A CA 1
ATOM 4728 C C . THR A 1 631 ? -4.125 -4.143 -38.406 1.00 41.93 631 THR A C 1
ATOM 4729 O O . THR A 1 631 ? -3.405 -3.245 -38.847 1.00 38.39 631 THR A O 1
ATOM 4733 N N . ILE A 1 632 ? -3.690 -5.379 -38.169 1.00 41.77 632 ILE A N 1
ATOM 4734 C CA . ILE A 1 632 ? -2.312 -5.785 -38.434 1.00 38.64 632 ILE A CA 1
ATOM 4735 C C . ILE A 1 632 ? -2.032 -5.760 -39.932 1.00 38.57 632 ILE A C 1
ATOM 4736 O O . ILE A 1 632 ? -0.947 -5.372 -40.363 1.00 37.36 632 ILE A O 1
ATOM 4741 N N . ALA A 1 633 ? -3.017 -6.174 -40.727 1.00 38.95 633 ALA A N 1
ATOM 4742 C CA . ALA A 1 633 ? -2.859 -6.170 -42.178 1.00 49.90 633 ALA A CA 1
ATOM 4743 C C . ALA A 1 633 ? -2.595 -4.755 -42.702 1.00 45.77 633 ALA A C 1
ATOM 4744 O O . ALA A 1 633 ? -1.651 -4.528 -43.458 1.00 42.20 633 ALA A O 1
ATOM 4746 N N . ILE A 1 634 ? -3.433 -3.810 -42.291 1.00 48.19 634 ILE A N 1
ATOM 4747 C CA . ILE A 1 634 ? -3.278 -2.408 -42.695 1.00 37.73 634 ILE A CA 1
ATOM 4748 C C . ILE A 1 634 ? -1.947 -1.868 -42.210 1.00 34.88 634 ILE A C 1
ATOM 4749 O O . ILE A 1 634 ? -1.239 -1.181 -42.947 1.00 34.49 634 ILE A O 1
ATOM 4754 N N . LEU A 1 635 ? -1.607 -2.191 -40.967 1.00 35.31 635 LEU A N 1
ATOM 4755 C CA . LEU A 1 635 ? -0.358 -1.757 -40.356 1.00 39.09 635 LEU A CA 1
ATOM 4756 C C . LEU A 1 635 ? 0.852 -2.217 -41.168 1.00 43.50 635 LEU A C 1
ATOM 4757 O O . LEU A 1 635 ? 1.815 -1.462 -41.377 1.00 40.79 635 LEU A O 1
ATOM 4762 N N . ARG A 1 636 ? 0.806 -3.458 -41.631 1.00 37.62 636 ARG A N 1
ATOM 4763 C CA . ARG A 1 636 ? 1.877 -3.985 -42.449 1.00 38.21 636 ARG A CA 1
ATOM 4764 C C . ARG A 1 636 ? 2.002 -3.211 -43.752 1.00 38.23 636 ARG A C 1
ATOM 4765 O O . ARG A 1 636 ? 3.102 -2.894 -44.190 1.00 35.64 636 ARG A O 1
ATOM 4773 N N . ALA A 1 637 ? 0.866 -2.918 -44.364 1.00 34.75 637 ALA A N 1
ATOM 4774 C CA . ALA A 1 637 ? 0.835 -2.211 -45.621 1.00 32.33 637 ALA A CA 1
ATOM 4775 C C . ALA A 1 637 ? 1.433 -0.806 -45.481 1.00 28.46 637 ALA A C 1
ATOM 4776 O O . ALA A 1 637 ? 2.326 -0.432 -46.244 1.00 35.12 637 ALA A O 1
ATOM 4778 N N . VAL A 1 638 ? 0.944 -0.042 -44.516 1.00 30.91 638 VAL A N 1
ATOM 4779 C CA . VAL A 1 638 ? 1.365 1.349 -44.351 1.00 37.88 638 VAL A CA 1
ATOM 4780 C C . VAL A 1 638 ? 2.821 1.458 -43.901 1.00 35.65 638 VAL A C 1
ATOM 4781 O O . VAL A 1 638 ? 3.533 2.367 -44.324 1.00 33.35 638 VAL A O 1
ATOM 4785 N N . THR A 1 639 ? 3.279 0.535 -43.060 1.00 30.76 639 THR A N 1
ATOM 4786 C CA . THR A 1 639 ? 4.686 0.545 -42.630 1.00 28.21 639 THR A CA 1
ATOM 4787 C C . THR A 1 639 ? 5.632 0.116 -43.750 1.00 35.58 639 THR A C 1
ATOM 4788 O O . THR A 1 639 ? 6.813 0.459 -43.727 1.00 33.21 639 THR A O 1
ATOM 4792 N N . GLU A 1 640 ? 5.119 -0.618 -44.731 1.00 34.32 640 GLU A N 1
ATOM 4793 C CA . GLU A 1 640 ? 5.925 -0.955 -45.905 1.00 29.19 640 GLU A CA 1
ATOM 4794 C C . GLU A 1 640 ? 6.049 0.251 -46.829 1.00 27.77 640 GLU A C 1
ATOM 4795 O O . GLU A 1 640 ? 7.069 0.432 -47.483 1.00 31.16 640 GLU A O 1
ATOM 4801 N N . VAL A 1 641 ? 5.007 1.075 -46.881 1.00 37.08 641 VAL A N 1
ATOM 4802 C CA . VAL A 1 641 ? 5.089 2.327 -47.620 1.00 33.62 641 VAL A CA 1
ATOM 4803 C C . VAL A 1 641 ? 6.189 3.183 -47.010 1.00 35.37 641 VAL A C 1
ATOM 4804 O O . VAL A 1 641 ? 6.977 3.807 -47.741 1.00 32.28 641 VAL A O 1
ATOM 4808 N N . ASN A 1 642 ? 6.247 3.208 -45.679 1.00 38.65 642 ASN A N 1
ATOM 4809 C CA . ASN A 1 642 ? 7.301 3.935 -44.980 1.00 36.71 642 ASN A CA 1
ATOM 4810 C C . ASN A 1 642 ? 8.660 3.409 -45.377 1.00 42.62 642 ASN A C 1
ATOM 4811 O O . ASN A 1 642 ? 9.578 4.180 -45.645 1.00 43.27 642 ASN A O 1
ATOM 4816 N N . GLN A 1 643 ? 8.756 2.084 -45.408 1.00 45.15 643 GLN A N 1
ATOM 4817 C CA . GLN A 1 643 ? 10.000 1.374 -45.651 1.00 42.23 643 GLN A CA 1
ATOM 4818 C C . GLN A 1 643 ? 10.616 1.722 -47.008 1.00 40.63 643 GLN A C 1
ATOM 4819 O O . GLN A 1 643 ? 11.811 1.968 -47.115 1.00 47.94 643 GLN A O 1
ATOM 4825 N N . ILE A 1 644 ? 9.786 1.744 -48.039 1.00 51.78 644 ILE A N 1
ATOM 4826 C CA . ILE A 1 644 ? 10.271 1.879 -49.412 1.00 58.66 644 ILE A CA 1
ATOM 4827 C C . ILE A 1 644 ? 10.418 3.338 -49.843 1.00 56.44 644 ILE A C 1
ATOM 4828 O O . ILE A 1 644 ? 11.486 3.754 -50.268 1.00 72.42 644 ILE A O 1
ATOM 4833 N N . GLY A 1 645 ? 9.314 4.055 -49.783 1.00 56.32 645 GLY A N 1
ATOM 4834 C CA . GLY A 1 645 ? 9.204 5.431 -50.213 1.00 60.20 645 GLY A CA 1
ATOM 4835 C C . GLY A 1 645 ? 9.794 6.586 -49.448 1.00 70.28 645 GLY A C 1
ATOM 4836 O O . GLY A 1 645 ? 10.343 7.466 -50.055 1.00 88.61 645 GLY A O 1
ATOM 4837 N N . LEU A 1 646 ? 9.680 6.609 -48.137 1.00 61.44 646 LEU A N 1
ATOM 4838 C CA . LEU A 1 646 ? 10.083 7.776 -47.383 1.00 66.67 646 LEU A CA 1
ATOM 4839 C C . LEU A 1 646 ? 11.579 8.116 -47.393 1.00 76.36 646 LEU A C 1
ATOM 4840 O O . LEU A 1 646 ? 11.941 9.284 -47.403 1.00 83.96 646 LEU A O 1
ATOM 4845 N N . GLU A 1 647 ? 12.439 7.109 -47.362 1.00 73.01 647 GLU A N 1
ATOM 4846 C CA . GLU A 1 647 ? 13.882 7.304 -47.430 1.00 82.46 647 GLU A CA 1
ATOM 4847 C C . GLU A 1 647 ? 14.287 7.733 -48.840 1.00 73.93 647 GLU A C 1
ATOM 4848 O O . GLU A 1 647 ? 15.334 8.349 -49.044 1.00 79.28 647 GLU A O 1
ATOM 4854 N N . LEU A 1 648 ? 13.441 7.412 -49.810 1.00 55.19 648 LEU A N 1
ATOM 4855 C CA . LEU A 1 648 ? 13.716 7.754 -51.194 1.00 61.84 648 LEU A CA 1
ATOM 4856 C C . LEU A 1 648 ? 13.342 9.195 -51.510 1.00 50.76 648 LEU A C 1
ATOM 4857 O O . LEU A 1 648 ? 13.898 9.787 -52.435 1.00 57.55 648 LEU A O 1
ATOM 4862 N N . ASP A 1 649 ? 12.420 9.772 -50.741 1.00 50.40 649 ASP A N 1
ATOM 4863 C CA . ASP A 1 649 ? 12.084 11.187 -50.905 1.00 53.35 649 ASP A CA 1
ATOM 4864 C C . ASP A 1 649 ? 13.304 12.038 -50.576 1.00 62.53 649 ASP A C 1
ATOM 4865 O O . ASP A 1 649 ? 13.413 13.173 -51.023 1.00 58.35 649 ASP A O 1
ATOM 4870 N N . LYS A 1 650 ? 14.210 11.486 -49.775 1.00 69.58 650 LYS A N 1
ATOM 4871 C CA . LYS A 1 650 ? 15.453 12.166 -49.435 1.00 70.85 650 LYS A CA 1
ATOM 4872 C C . LYS A 1 650 ? 16.312 12.412 -50.673 1.00 74.10 650 LYS A C 1
ATOM 4873 O O . LYS A 1 650 ? 16.863 13.496 -50.854 1.00 84.26 650 LYS A O 1
ATOM 4879 N N . VAL A 1 651 ? 16.396 11.404 -51.535 1.00 76.43 651 VAL A N 1
ATOM 4880 C CA . VAL A 1 651 ? 17.367 11.395 -52.620 1.00 68.20 651 VAL A CA 1
ATOM 4881 C C . VAL A 1 651 ? 16.769 12.010 -53.886 1.00 69.00 651 VAL A C 1
ATOM 4882 O O . VAL A 1 651 ? 15.665 11.642 -54.286 1.00 62.77 651 VAL A O 1
ATOM 4886 N N . PRO A 1 652 ? 17.494 12.952 -54.522 1.00 71.84 652 PRO A N 1
ATOM 4887 C CA . PRO A 1 652 ? 17.003 13.591 -55.753 1.00 67.16 652 PRO A CA 1
ATOM 4888 C C . PRO A 1 652 ? 16.705 12.621 -56.892 1.00 54.71 652 PRO A C 1
ATOM 4889 O O . PRO A 1 652 ? 17.274 11.530 -56.936 1.00 54.82 652 PRO A O 1
ATOM 4893 N N . ASP A 1 653 ? 15.822 13.035 -57.799 1.00 55.00 653 ASP A N 1
ATOM 4894 C CA . ASP A 1 653 ? 15.457 12.240 -58.979 1.00 63.02 653 ASP A CA 1
ATOM 4895 C C . ASP A 1 653 ? 16.681 11.719 -59.726 1.00 67.67 653 ASP A C 1
ATOM 4896 O O . ASP A 1 653 ? 16.751 10.543 -60.087 1.00 60.28 653 ASP A O 1
ATOM 4901 N N . GLU A 1 654 ? 17.641 12.606 -59.951 1.00 70.49 654 GLU A N 1
ATOM 4902 C CA . GLU A 1 654 ? 18.835 12.275 -60.723 1.00 73.66 654 GLU A CA 1
ATOM 4903 C C . GLU A 1 654 ? 19.681 11.213 -60.032 1.00 78.64 654 GLU A C 1
ATOM 4904 O O . GLU A 1 654 ? 20.346 10.418 -60.687 1.00 77.14 654 GLU A O 1
ATOM 4910 N N . ASN A 1 655 ? 19.651 11.207 -58.705 1.00 83.12 655 ASN A N 1
ATOM 4911 C CA . ASN A 1 655 ? 20.467 10.286 -57.922 1.00 80.90 655 ASN A CA 1
ATOM 4912 C C . ASN A 1 655 ? 19.815 8.923 -57.761 1.00 77.44 655 ASN A C 1
ATOM 4913 O O . ASN A 1 655 ? 20.414 8.009 -57.202 1.00 76.36 655 ASN A O 1
ATOM 4918 N N . LEU A 1 656 ? 18.587 8.784 -58.246 1.00 77.23 656 LEU A N 1
ATOM 4919 C CA . LEU A 1 656 ? 17.847 7.539 -58.060 1.00 79.03 656 LEU A CA 1
ATOM 4920 C C . LEU A 1 656 ? 18.381 6.390 -58.896 1.00 77.55 656 LEU A C 1
ATOM 4921 O O . LEU A 1 656 ? 18.193 6.342 -60.112 1.00 81.53 656 LEU A O 1
ATOM 4926 N N . LYS A 1 657 ? 18.891 5.413 -58.157 1.00 80.95 657 LYS A N 1
ATOM 4927 C CA . LYS A 1 657 ? 19.361 4.130 -58.666 1.00 82.61 657 LYS A CA 1
ATOM 4928 C C . LYS A 1 657 ? 18.514 2.937 -58.222 1.00 83.06 657 LYS A C 1
ATOM 4929 O O . LYS A 1 657 ? 18.882 1.792 -58.434 1.00 93.02 657 LYS A O 1
ATOM 4935 N N . SER A 1 658 ? 17.382 3.197 -57.602 1.00 80.79 658 SER A N 1
ATOM 4936 C CA . SER A 1 658 ? 16.486 2.137 -57.181 1.00 73.02 658 SER A CA 1
ATOM 4937 C C . SER A 1 658 ? 15.849 1.439 -58.373 1.00 66.19 658 SER A C 1
ATOM 4938 O O . SER A 1 658 ? 15.692 2.032 -59.411 1.00 65.92 658 SER A O 1
ATOM 4941 N N . ASP A 1 659 ? 15.474 0.183 -58.197 1.00 67.89 659 ASP A N 1
ATOM 4942 C CA . ASP A 1 659 ? 14.925 -0.637 -59.284 1.00 76.76 659 ASP A CA 1
ATOM 4943 C C . ASP A 1 659 ? 13.637 -0.055 -59.864 1.00 77.23 659 ASP A C 1
ATOM 4944 O O . ASP A 1 659 ? 13.288 -0.294 -61.023 1.00 67.62 659 ASP A O 1
ATOM 4949 N N . ALA A 1 660 ? 12.933 0.697 -59.033 1.00 63.44 660 ALA A N 1
ATOM 4950 C CA . ALA A 1 660 ? 11.674 1.329 -59.410 1.00 55.26 660 ALA A CA 1
ATOM 4951 C C . ALA A 1 660 ? 11.854 2.770 -59.899 1.00 52.96 660 ALA A C 1
ATOM 4952 O O . ALA A 1 660 ? 10.913 3.555 -59.869 1.00 55.82 660 ALA A O 1
ATOM 4954 N N . THR A 1 661 ? 13.043 3.111 -60.386 1.00 53.04 661 THR A N 1
ATOM 4955 C CA . THR A 1 661 ? 13.350 4.492 -60.741 1.00 47.94 661 THR A CA 1
ATOM 4956 C C . THR A 1 661 ? 12.403 5.096 -61.770 1.00 47.81 661 THR A C 1
ATOM 4957 O O . THR A 1 661 ? 11.812 6.150 -61.529 1.00 48.42 661 THR A O 1
ATOM 4961 N N . ASP A 1 662 ? 12.278 4.453 -62.927 1.00 49.59 662 ASP A N 1
ATOM 4962 C CA . ASP A 1 662 ? 11.443 4.978 -64.010 1.00 53.55 662 ASP A CA 1
ATOM 4963 C C . ASP A 1 662 ? 10.017 5.204 -63.539 1.00 47.51 662 ASP A C 1
ATOM 4964 O O . ASP A 1 662 ? 9.411 6.240 -63.841 1.00 50.08 662 ASP A O 1
ATOM 4969 N N . TRP A 1 663 ? 9.486 4.231 -62.800 1.00 42.88 663 TRP A N 1
ATOM 4970 C CA . TRP A 1 663 ? 8.162 4.380 -62.186 1.00 42.49 663 TRP A CA 1
ATOM 4971 C C . TRP A 1 663 ? 8.081 5.650 -61.317 1.00 48.08 663 TRP A C 1
ATOM 4972 O O . TRP A 1 663 ? 7.171 6.468 -61.476 1.00 44.61 663 TRP A O 1
ATOM 4983 N N . LEU A 1 664 ? 9.052 5.813 -60.417 1.00 44.82 664 LEU A N 1
ATOM 4984 C CA . LEU A 1 664 ? 9.025 6.895 -59.441 1.00 48.04 664 LEU A CA 1
ATOM 4985 C C . LEU A 1 664 ? 9.096 8.285 -60.077 1.00 50.67 664 LEU A C 1
ATOM 4986 O O . LEU A 1 664 ? 8.452 9.224 -59.602 1.00 56.84 664 LEU A O 1
ATOM 4991 N N . ILE A 1 665 ? 9.871 8.419 -61.150 1.00 47.88 665 ILE A N 1
ATOM 4992 C CA . ILE A 1 665 ? 10.089 9.723 -61.780 1.00 52.95 665 ILE A CA 1
ATOM 4993 C C . ILE A 1 665 ? 9.007 10.084 -62.791 1.00 56.29 665 ILE A C 1
ATOM 4994 O O . ILE A 1 665 ? 8.537 11.227 -62.822 1.00 61.52 665 ILE A O 1
ATOM 4999 N N . THR A 1 666 ? 8.612 9.117 -63.613 1.00 50.73 666 THR A N 1
ATOM 5000 C CA . THR A 1 666 ? 7.835 9.430 -64.815 1.00 57.58 666 THR A CA 1
ATOM 5001 C C . THR A 1 666 ? 6.345 9.171 -64.681 1.00 51.58 666 THR A C 1
ATOM 5002 O O . THR A 1 666 ? 5.552 9.846 -65.308 1.00 53.62 666 THR A O 1
ATOM 5006 N N . GLU A 1 667 ? 5.957 8.188 -63.877 1.00 56.50 667 GLU A N 1
ATOM 5007 C CA . GLU A 1 667 ? 4.555 7.767 -63.845 1.00 51.63 667 GLU A CA 1
ATOM 5008 C C . GLU A 1 667 ? 3.687 8.676 -62.976 1.00 46.91 667 GLU A C 1
ATOM 5009 O O . GLU A 1 667 ? 4.159 9.301 -62.024 1.00 47.81 667 GLU A O 1
ATOM 5015 N N . LYS A 1 668 ? 2.412 8.740 -63.332 1.00 43.61 668 LYS A N 1
ATOM 5016 C CA . LYS A 1 668 ? 1.470 9.624 -62.675 1.00 43.86 668 LYS A CA 1
ATOM 5017 C C . LYS A 1 668 ? 0.203 8.949 -62.250 1.00 41.44 668 LYS A C 1
ATOM 5018 O O . LYS A 1 668 ? -0.231 7.973 -62.850 1.00 56.75 668 LYS A O 1
ATOM 5024 N N . LEU A 1 669 ? -0.396 9.512 -61.211 1.00 47.32 669 LEU A N 1
ATOM 5025 C CA . LEU A 1 669 ? -1.629 8.991 -60.662 1.00 49.13 669 LEU A CA 1
ATOM 5026 C C . LEU A 1 669 ? -2.746 9.070 -61.704 1.00 51.02 669 LEU A C 1
ATOM 5027 O O . LEU A 1 669 ? -3.597 8.185 -61.787 1.00 60.70 669 LEU A O 1
ATOM 5032 N N . ALA A 1 670 ? -2.714 10.121 -62.516 1.00 48.33 670 ALA A N 1
ATOM 5033 C CA . ALA A 1 670 ? -3.743 10.342 -63.537 1.00 46.10 670 ALA A CA 1
ATOM 5034 C C . ALA A 1 670 ? -3.811 9.203 -64.566 1.00 42.61 670 ALA A C 1
ATOM 5035 O O . ALA A 1 670 ? -4.890 8.849 -65.042 1.00 47.14 670 ALA A O 1
ATOM 5037 N N . ASP A 1 671 ? -2.662 8.635 -64.904 1.00 41.78 671 ASP A N 1
ATOM 5038 C CA . ASP A 1 671 ? -2.597 7.539 -65.872 1.00 51.58 671 ASP A CA 1
ATOM 5039 C C . ASP A 1 671 ? -2.757 6.154 -65.222 1.00 50.48 671 ASP A C 1
ATOM 5040 O O . ASP A 1 671 ? -2.692 5.133 -65.907 1.00 48.60 671 ASP A O 1
ATOM 5045 N N . HIS A 1 672 ? -2.971 6.123 -63.908 1.00 47.89 672 HIS A N 1
ATOM 5046 C CA . HIS A 1 672 ? -3.175 4.873 -63.183 1.00 34.19 672 HIS A CA 1
ATOM 5047 C C . HIS A 1 672 ? -4.330 5.001 -62.200 1.00 45.03 672 HIS A C 1
ATOM 5048 O O . HIS A 1 672 ? -4.134 4.918 -60.983 1.00 45.27 672 HIS A O 1
ATOM 5055 N N . PRO A 1 673 ? -5.551 5.196 -62.725 1.00 48.77 673 PRO A N 1
ATOM 5056 C CA . PRO A 1 673 ? -6.737 5.436 -61.890 1.00 50.91 673 PRO A CA 1
ATOM 5057 C C . PRO A 1 673 ? -7.024 4.319 -60.897 1.00 43.10 673 PRO A C 1
ATOM 5058 O O . PRO A 1 673 ? -7.687 4.548 -59.887 1.00 39.77 673 PRO A O 1
ATOM 5062 N N . TYR A 1 674 ? -6.547 3.114 -61.196 1.00 36.97 674 TYR A N 1
ATOM 5063 C CA . TYR A 1 674 ? -6.773 1.959 -60.323 1.00 41.17 674 TYR A CA 1
ATOM 5064 C C . TYR A 1 674 ? -5.995 2.072 -59.006 1.00 35.53 674 TYR A C 1
ATOM 5065 O O . TYR A 1 674 ? -6.184 1.255 -58.107 1.00 34.01 674 TYR A O 1
ATOM 5074 N N . LEU A 1 675 ? -5.144 3.088 -58.884 1.00 36.74 675 LEU A N 1
ATOM 5075 C CA . LEU A 1 675 ? -4.385 3.317 -57.660 1.00 37.43 675 LEU A CA 1
ATOM 5076 C C . LEU A 1 675 ? -5.176 4.104 -56.604 1.00 40.74 675 LEU A C 1
ATOM 5077 O O . LEU A 1 675 ? -4.975 3.924 -55.396 1.00 54.06 675 LEU A O 1
ATOM 5082 N N . LEU A 1 676 ? -6.051 4.994 -57.047 1.00 41.51 676 LEU A N 1
ATOM 5083 C CA . LEU A 1 676 ? -6.781 5.829 -56.098 1.00 59.60 676 LEU A CA 1
ATOM 5084 C C . LEU A 1 676 ? -8.160 5.227 -55.835 1.00 56.93 676 LEU A C 1
ATOM 5085 O O . LEU A 1 676 ? -8.654 4.424 -56.621 1.00 46.14 676 LEU A O 1
ATOM 5090 N N . PRO A 1 677 ? -8.774 5.578 -54.702 1.00 44.88 677 PRO A N 1
ATOM 5091 C CA . PRO A 1 677 ? -9.970 4.837 -54.292 1.00 49.92 677 PRO A CA 1
ATOM 5092 C C . PRO A 1 677 ? -11.193 5.038 -55.171 1.00 45.69 677 PRO A C 1
ATOM 5093 O O . PRO A 1 677 ? -11.357 6.081 -55.803 1.00 44.01 677 PRO A O 1
ATOM 5097 N N . ASP A 1 678 ? -12.037 4.014 -55.217 1.00 47.60 678 ASP A N 1
ATOM 5098 C CA . ASP A 1 678 ? -13.278 4.092 -55.969 1.00 57.20 678 ASP A CA 1
ATOM 5099 C C . ASP A 1 678 ? -14.306 4.809 -55.113 1.00 51.38 678 ASP A C 1
ATOM 5100 O O . ASP A 1 678 ? -14.835 4.239 -54.162 1.00 52.54 678 ASP A O 1
ATOM 5105 N N . THR A 1 679 ? -14.583 6.062 -55.456 1.00 49.62 679 THR A N 1
ATOM 5106 C CA . THR A 1 679 ? -15.552 6.866 -54.729 1.00 55.12 679 THR A CA 1
ATOM 5107 C C . THR A 1 679 ? -16.977 6.426 -55.051 1.00 52.64 679 THR A C 1
ATOM 5108 O O . THR A 1 679 ? -17.940 6.995 -54.548 1.00 53.02 679 THR A O 1
ATOM 5112 N N . THR A 1 680 ? -17.100 5.428 -55.916 1.00 61.15 680 THR A N 1
ATOM 5113 C CA . THR A 1 680 ? -18.382 4.817 -56.232 1.00 64.75 680 THR A CA 1
ATOM 5114 C C . THR A 1 680 ? -18.781 3.833 -55.140 1.00 67.76 680 THR A C 1
ATOM 5115 O O . THR A 1 680 ? -19.961 3.572 -54.943 1.00 61.05 680 THR A O 1
ATOM 5119 N N . GLN A 1 681 ? -17.789 3.301 -54.431 1.00 58.39 681 GLN A N 1
ATOM 5120 C CA . GLN A 1 681 ? -18.017 2.343 -53.354 1.00 58.89 681 GLN A CA 1
ATOM 5121 C C . GLN A 1 681 ? -17.836 2.989 -51.980 1.00 52.07 681 GLN A C 1
ATOM 5122 O O . GLN A 1 681 ? -17.128 3.983 -51.841 1.00 53.05 681 GLN A O 1
ATOM 5128 N N . PRO A 1 682 ? -18.462 2.418 -50.947 1.00 59.95 682 PRO A N 1
ATOM 5129 C CA . PRO A 1 682 ? -18.293 3.001 -49.612 1.00 52.95 682 PRO A CA 1
ATOM 5130 C C . PRO A 1 682 ? -16.921 2.713 -49.006 1.00 45.32 682 PRO A C 1
ATOM 5131 O O . PRO A 1 682 ? -16.196 1.840 -49.489 1.00 44.99 682 PRO A O 1
ATOM 5135 N N . LEU A 1 683 ? -16.560 3.454 -47.967 1.00 46.85 683 LEU A N 1
ATOM 5136 C CA . LEU A 1 683 ? -15.317 3.202 -47.247 1.00 53.97 683 LEU A CA 1
ATOM 5137 C C . LEU A 1 683 ? -15.408 1.910 -46.439 1.00 55.47 683 LEU A C 1
ATOM 5138 O O . LEU A 1 683 ? -16.395 1.657 -45.762 1.00 56.03 683 LEU A O 1
ATOM 5143 N N . LYS A 1 684 ? -14.362 1.100 -46.507 1.00 53.76 684 LYS A N 1
ATOM 5144 C CA . LYS A 1 684 ? -14.292 -0.108 -45.706 1.00 51.20 684 LYS A CA 1
ATOM 5145 C C . LYS A 1 684 ? -14.003 0.262 -44.253 1.00 58.58 684 LYS A C 1
ATOM 5146 O O . LYS A 1 684 ? -13.189 1.144 -43.982 1.00 52.22 684 LYS A O 1
ATOM 5152 N N . THR A 1 685 ? -14.684 -0.403 -43.324 1.00 50.07 685 THR A N 1
ATOM 5153 C CA . THR A 1 685 ? -14.482 -0.156 -41.900 1.00 41.69 685 THR A CA 1
ATOM 5154 C C . THR A 1 685 ? -14.121 -1.441 -41.180 1.00 49.76 685 THR A C 1
ATOM 5155 O O . THR A 1 685 ? -14.177 -2.524 -41.759 1.00 46.61 685 THR A O 1
ATOM 5159 N N . ALA A 1 686 ? -13.783 -1.312 -39.898 1.00 44.33 686 ALA A N 1
ATOM 5160 C CA . ALA A 1 686 ? -13.400 -2.453 -39.081 1.00 48.58 686 ALA A CA 1
ATOM 5161 C C . ALA A 1 686 ? -14.472 -3.539 -39.074 1.00 49.84 686 ALA A C 1
ATOM 5162 O O . ALA A 1 686 ? -14.157 -4.727 -39.072 1.00 55.74 686 ALA A O 1
ATOM 5164 N N . GLN A 1 687 ? -15.732 -3.130 -39.112 1.00 50.84 687 GLN A N 1
ATOM 5165 C CA . GLN A 1 687 ? -16.851 -4.066 -39.009 1.00 55.37 687 GLN A CA 1
ATOM 5166 C C . GLN A 1 687 ? -17.073 -4.864 -40.294 1.00 55.57 687 GLN A C 1
ATOM 5167 O O . GLN A 1 687 ? -17.900 -5.776 -40.326 1.00 51.44 687 GLN A O 1
ATOM 5173 N N . ASP A 1 688 ? -16.334 -4.531 -41.349 1.00 48.25 688 ASP A N 1
ATOM 5174 C CA . ASP A 1 688 ? -16.461 -5.241 -42.617 1.00 50.22 688 ASP A CA 1
ATOM 5175 C C . ASP A 1 688 ? -15.574 -6.474 -42.671 1.00 52.48 688 ASP A C 1
ATOM 5176 O O . ASP A 1 688 ? -15.630 -7.238 -43.630 1.00 62.15 688 ASP A O 1
ATOM 5181 N N . TYR A 1 689 ? -14.771 -6.679 -41.632 1.00 58.49 689 TYR A N 1
ATOM 5182 C CA . TYR A 1 689 ? -13.795 -7.765 -41.615 1.00 52.55 689 TYR A CA 1
ATOM 5183 C C . TYR A 1 689 ? -14.043 -8.708 -40.436 1.00 62.55 689 TYR A C 1
ATOM 5184 O O . TYR A 1 689 ? -13.667 -8.401 -39.314 1.00 69.94 689 TYR A O 1
ATOM 5193 N N . PRO A 1 690 ? -14.679 -9.867 -40.691 1.00 54.48 690 PRO A N 1
ATOM 5194 C CA . PRO A 1 690 ? -14.974 -10.833 -39.618 1.00 62.55 690 PRO A CA 1
ATOM 5195 C C . PRO A 1 690 ? -13.734 -11.386 -38.931 1.00 50.45 690 PRO A C 1
ATOM 5196 O O . PRO A 1 690 ? -12.730 -11.645 -39.589 1.00 43.86 690 PRO A O 1
ATOM 5200 N N . LYS A 1 691 ? -13.808 -11.563 -37.616 1.00 46.96 691 LYS A N 1
ATOM 5201 C CA . LYS A 1 691 ? -12.704 -12.141 -36.859 1.00 55.15 691 LYS A CA 1
ATOM 5202 C C . LYS A 1 691 ? -12.637 -13.641 -37.096 1.00 50.65 691 LYS A C 1
ATOM 5203 O O . LYS A 1 691 ? -13.637 -14.328 -36.968 1.00 56.66 691 LYS A O 1
ATOM 5209 N N . ARG A 1 692 ? -11.458 -14.144 -37.436 1.00 49.32 692 ARG A N 1
ATOM 5210 C CA . ARG A 1 692 ? -11.268 -15.581 -37.649 1.00 51.67 692 ARG A CA 1
ATOM 5211 C C . ARG A 1 692 ? -9.962 -16.077 -37.045 1.00 56.34 692 ARG A C 1
ATOM 5212 O O . ARG A 1 692 ? -9.571 -17.224 -37.263 1.00 54.76 692 ARG A O 1
ATOM 5220 N N . TRP A 1 693 ? -9.283 -15.210 -36.297 1.00 46.63 693 TRP A N 1
ATOM 5221 C CA . TRP A 1 693 ? -8.059 -15.595 -35.597 1.00 49.02 693 TRP A CA 1
ATOM 5222 C C . TRP A 1 693 ? -8.437 -16.083 -34.197 1.00 50.44 693 TRP A C 1
ATOM 5223 O O . TRP A 1 693 ? -9.519 -15.769 -33.700 1.00 50.48 693 TRP A O 1
ATOM 5234 N N . SER A 1 694 ? -7.536 -16.837 -33.574 1.00 51.91 694 SER A N 1
ATOM 5235 C CA . SER A 1 694 ? -7.771 -17.434 -32.258 1.00 51.98 694 SER A CA 1
ATOM 5236 C C . SER A 1 694 ? -6.674 -17.051 -31.261 1.00 53.53 694 SER A C 1
ATOM 5237 O O . SER A 1 694 ? -5.854 -16.177 -31.525 1.00 58.13 694 SER A O 1
ATOM 5240 N N . ASP A 1 695 ? -6.663 -17.718 -30.114 1.00 48.19 695 ASP A N 1
ATOM 5241 C CA . ASP A 1 695 ? -5.616 -17.522 -29.112 1.00 58.58 695 ASP A CA 1
ATOM 5242 C C . ASP A 1 695 ? -4.387 -18.373 -29.402 1.00 50.79 695 ASP A C 1
ATOM 5243 O O . ASP A 1 695 ? -3.420 -18.330 -28.648 1.00 56.98 695 ASP A O 1
ATOM 5248 N N . ASP A 1 696 ? -4.423 -19.130 -30.501 1.00 55.80 696 ASP A N 1
ATOM 5249 C CA . ASP A 1 696 ? -3.367 -20.083 -30.822 1.00 52.89 696 ASP A CA 1
ATOM 5250 C C . ASP A 1 696 ? -2.913 -19.978 -32.282 1.00 46.42 696 ASP A C 1
ATOM 5251 O O . ASP A 1 696 ? -3.729 -19.984 -33.203 1.00 52.21 696 ASP A O 1
ATOM 5256 N N . ILE A 1 697 ? -1.601 -19.894 -32.479 1.00 38.14 697 ILE A N 1
ATOM 5257 C CA . ILE A 1 697 ? -1.029 -19.705 -33.811 1.00 42.84 697 ILE A CA 1
ATOM 5258 C C . ILE A 1 697 ? -1.223 -20.958 -34.649 1.00 45.77 697 ILE A C 1
ATOM 5259 O O . ILE A 1 697 ? -1.467 -20.876 -35.853 1.00 44.53 697 ILE A O 1
ATOM 5264 N N . TYR A 1 698 ? -1.119 -22.115 -34.010 1.00 44.67 698 TYR A N 1
ATOM 5265 C CA . TYR A 1 698 ? -1.371 -23.381 -34.686 1.00 42.71 698 TYR A CA 1
ATOM 5266 C C . TYR A 1 698 ? -2.776 -23.425 -35.270 1.00 46.77 698 TYR A C 1
ATOM 5267 O O . TYR A 1 698 ? -2.970 -23.813 -36.424 1.00 38.19 698 TYR A O 1
ATOM 5276 N N . THR A 1 699 ? -3.751 -23.016 -34.469 1.00 48.28 699 THR A N 1
ATOM 5277 C CA . THR A 1 699 ? -5.142 -23.001 -34.903 1.00 56.25 699 THR A CA 1
ATOM 5278 C C . THR A 1 699 ? -5.309 -22.049 -36.080 1.00 52.93 699 THR A C 1
ATOM 5279 O O . THR A 1 699 ? -6.050 -22.345 -37.025 1.00 45.00 699 THR A O 1
ATOM 5283 N N . ASP A 1 700 ? -4.613 -20.914 -36.023 1.00 46.38 700 ASP A N 1
ATOM 5284 C CA . ASP A 1 700 ? -4.668 -19.935 -37.096 1.00 44.58 700 ASP A CA 1
ATOM 5285 C C . ASP A 1 700 ? -4.124 -20.531 -38.396 1.00 41.35 700 ASP A C 1
ATOM 5286 O O . ASP A 1 700 ? -4.676 -20.295 -39.468 1.00 48.21 700 ASP A O 1
ATOM 5291 N N . VAL A 1 701 ? -3.051 -21.316 -38.296 1.00 41.93 701 VAL A N 1
ATOM 5292 C CA . VAL A 1 701 ? -2.479 -21.961 -39.468 1.00 44.27 701 VAL A CA 1
ATOM 5293 C C . VAL A 1 701 ? -3.475 -22.957 -40.044 1.00 46.50 701 VAL A C 1
ATOM 5294 O O . VAL A 1 701 ? -3.689 -22.993 -41.261 1.00 39.99 701 VAL A O 1
ATOM 5298 N N . MET A 1 702 ? -4.093 -23.750 -39.176 1.00 40.79 702 MET A N 1
ATOM 5299 C CA . MET A 1 702 ? -5.051 -24.752 -39.613 1.00 47.25 702 MET A CA 1
ATOM 5300 C C . MET A 1 702 ? -6.313 -24.097 -40.183 1.00 48.52 702 MET A C 1
ATOM 5301 O O . MET A 1 702 ? -6.993 -24.675 -41.026 1.00 51.87 702 MET A O 1
ATOM 5306 N N . THR A 1 703 ? -6.619 -22.889 -39.727 1.00 47.70 703 THR A N 1
ATOM 5307 C CA . THR A 1 703 ? -7.729 -22.129 -40.271 1.00 45.69 703 THR A CA 1
ATOM 5308 C C . THR A 1 703 ? -7.430 -21.706 -41.714 1.00 45.20 703 THR A C 1
ATOM 5309 O O . THR A 1 703 ? -8.272 -21.832 -42.604 1.00 43.37 703 THR A O 1
ATOM 5313 N N . CYS A 1 704 ? -6.221 -21.210 -41.934 1.00 42.97 704 CYS A N 1
ATOM 5314 C CA . CYS A 1 704 ? -5.800 -20.767 -43.258 1.00 53.79 704 CYS A CA 1
ATOM 5315 C C . CYS A 1 704 ? -5.801 -21.888 -44.284 1.00 50.86 704 CYS A C 1
ATOM 5316 O O . CYS A 1 704 ? -6.282 -21.716 -45.403 1.00 43.32 704 CYS A O 1
ATOM 5319 N N . VAL A 1 705 ? -5.246 -23.029 -43.900 1.00 48.02 705 VAL A N 1
ATOM 5320 C CA . VAL A 1 705 ? -5.144 -24.173 -44.803 1.00 42.10 705 VAL A CA 1
ATOM 5321 C C . VAL A 1 705 ? -6.527 -24.659 -45.240 1.00 41.31 705 VAL A C 1
ATOM 5322 O O . VAL A 1 705 ? -6.721 -25.047 -46.396 1.00 49.10 705 VAL A O 1
ATOM 5326 N N . ASN A 1 706 ? -7.494 -24.596 -44.335 1.00 43.11 706 ASN A N 1
ATOM 5327 C CA . ASN A 1 706 ? -8.868 -24.989 -44.658 1.00 45.27 706 ASN A CA 1
ATOM 5328 C C . ASN A 1 706 ? -9.544 -23.964 -45.565 1.00 43.91 706 ASN A C 1
ATOM 5329 O O . ASN A 1 706 ? -10.263 -24.328 -46.484 1.00 43.46 706 ASN A O 1
ATOM 5334 N N . ILE A 1 707 ? -9.299 -22.683 -45.306 1.00 42.94 707 ILE A N 1
ATOM 5335 C CA . ILE A 1 707 ? -9.778 -21.618 -46.180 1.00 45.55 707 ILE A CA 1
ATOM 5336 C C . ILE A 1 707 ? -9.265 -21.846 -47.603 1.00 43.39 707 ILE A C 1
ATOM 5337 O O . ILE A 1 707 ? -10.023 -21.767 -48.566 1.00 54.82 707 ILE A O 1
ATOM 5342 N N . ALA A 1 708 ? -7.978 -22.145 -47.723 1.00 44.86 708 ALA A N 1
ATOM 5343 C CA . ALA A 1 708 ? -7.371 -22.427 -49.019 1.00 46.55 708 ALA A CA 1
ATOM 5344 C C . ALA A 1 708 ? -7.999 -23.668 -49.648 1.00 45.29 708 ALA A C 1
ATOM 5345 O O . ALA A 1 708 ? -8.291 -23.689 -50.843 1.00 52.01 708 ALA A O 1
ATOM 5347 N N . GLN A 1 709 ? -8.198 -24.694 -48.832 1.00 43.76 709 GLN A N 1
ATOM 5348 C CA . GLN A 1 709 ? -8.796 -25.938 -49.284 1.00 50.79 709 GLN A CA 1
ATOM 5349 C C . GLN A 1 709 ? -10.181 -25.700 -49.891 1.00 56.24 709 GLN A C 1
ATOM 5350 O O . GLN A 1 709 ? -10.526 -26.298 -50.911 1.00 54.14 709 GLN A O 1
ATOM 5356 N N . GLN A 1 710 ? -10.965 -24.822 -49.273 1.00 52.29 710 GLN A N 1
ATOM 5357 C CA . GLN A 1 710 ? -12.302 -24.516 -49.768 1.00 57.65 710 GLN A CA 1
ATOM 5358 C C . GLN A 1 710 ? -12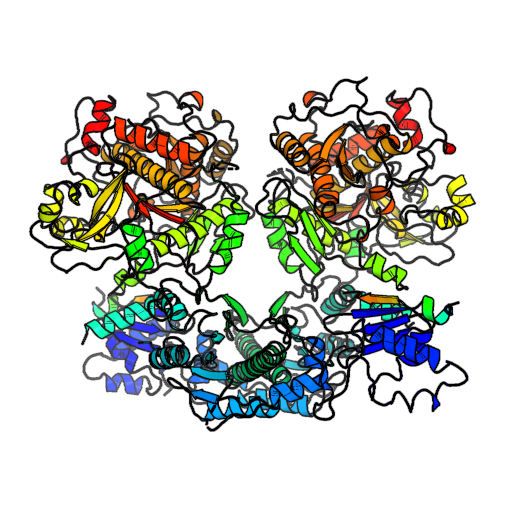.250 -23.756 -51.090 1.00 54.22 710 GLN A C 1
ATOM 5359 O O . GLN A 1 710 ? -13.209 -23.764 -51.857 1.00 51.71 710 GLN A O 1
ATOM 5365 N N . ALA A 1 711 ? -11.121 -23.113 -51.358 1.00 47.42 711 ALA A N 1
ATOM 5366 C CA . ALA A 1 711 ? -10.910 -22.427 -52.621 1.00 53.85 711 ALA A CA 1
ATOM 5367 C C . ALA A 1 711 ? -10.241 -23.346 -53.656 1.00 56.78 711 ALA A C 1
ATOM 5368 O O . ALA A 1 711 ? -9.877 -22.905 -54.745 1.00 57.18 711 ALA A O 1
ATOM 5370 N N . GLY A 1 712 ? -10.064 -24.617 -53.303 1.00 50.77 712 GLY A N 1
ATOM 5371 C CA . GLY A 1 712 ? -9.480 -25.595 -54.212 1.00 56.82 712 GLY A CA 1
ATOM 5372 C C . GLY A 1 712 ? -7.956 -25.607 -54.229 1.00 55.53 712 GLY A C 1
ATOM 5373 O O . GLY A 1 712 ? -7.347 -26.128 -55.166 1.00 52.37 712 GLY A O 1
ATOM 5374 N N . LEU A 1 713 ? -7.339 -25.062 -53.184 1.00 46.54 713 LEU A N 1
ATOM 5375 C CA . LEU A 1 713 ? -5.887 -24.906 -53.152 1.00 45.44 713 LEU A CA 1
ATOM 5376 C C . LEU A 1 713 ? -5.224 -25.778 -52.083 1.00 45.66 713 LEU A C 1
ATOM 5377 O O . LEU A 1 713 ? -5.794 -26.026 -51.009 1.00 41.75 713 LEU A O 1
ATOM 5382 N N . GLU A 1 714 ? -4.010 -26.220 -52.390 1.00 43.24 714 GLU A N 1
ATOM 5383 C CA . GLU A 1 714 ? -3.219 -27.044 -51.491 1.00 52.11 714 GLU A CA 1
ATOM 5384 C C . GLU A 1 714 ? -2.094 -26.204 -50.859 1.00 43.93 714 GLU A C 1
ATOM 5385 O O . GLU A 1 714 ? -1.436 -25.420 -51.539 1.00 47.98 714 GLU A O 1
ATOM 5391 N N . THR A 1 715 ? -1.878 -26.386 -49.556 1.00 35.67 715 THR A N 1
ATOM 5392 C CA . THR A 1 715 ? -0.882 -25.620 -48.814 1.00 34.18 715 THR A CA 1
ATOM 5393 C C . THR A 1 715 ? 0.343 -26.466 -48.496 1.00 38.61 715 THR A C 1
ATOM 5394 O O . THR A 1 715 ? 0.267 -27.421 -47.707 1.00 45.86 715 THR A O 1
ATOM 5398 N N . LEU A 1 716 ? 1.474 -26.092 -49.087 1.00 39.70 716 LEU A N 1
ATOM 5399 C CA . LEU A 1 716 ? 2.703 -26.856 -48.959 1.00 37.20 716 LEU A CA 1
ATOM 5400 C C . LEU A 1 716 ? 3.752 -26.075 -48.184 1.00 46.71 716 LEU A C 1
ATOM 5401 O O . LEU A 1 716 ? 3.859 -24.856 -48.325 1.00 37.14 716 LEU A O 1
ATOM 5406 N N . VAL A 1 717 ? 4.525 -26.786 -47.371 1.00 33.29 717 VAL A N 1
ATOM 5407 C CA . VAL A 1 717 ? 5.590 -26.177 -46.564 1.00 35.09 717 VAL A CA 1
ATOM 5408 C C . VAL A 1 717 ? 6.910 -26.895 -46.783 1.00 31.82 717 VAL A C 1
ATOM 5409 O O . VAL A 1 717 ? 6.964 -28.128 -46.807 1.00 37.55 717 VAL A O 1
ATOM 5413 N N . ILE A 1 718 ? 7.975 -26.118 -46.952 1.00 32.91 718 ILE A N 1
ATOM 5414 C CA . ILE A 1 718 ? 9.325 -26.648 -46.846 1.00 42.38 718 ILE A CA 1
ATOM 5415 C C . ILE A 1 718 ? 10.030 -25.911 -45.716 1.00 40.47 718 ILE A C 1
ATOM 5416 O O . ILE A 1 718 ? 10.077 -24.680 -45.680 1.00 41.22 718 ILE A O 1
ATOM 5421 N N . ASP A 1 719 ? 10.564 -26.684 -44.784 1.00 40.56 719 ASP A N 1
ATOM 5422 C CA . ASP A 1 719 ? 11.273 -26.141 -43.643 1.00 32.28 719 ASP A CA 1
ATOM 5423 C C . ASP A 1 719 ? 12.724 -25.833 -44.008 1.00 35.47 719 ASP A C 1
ATOM 5424 O O . ASP A 1 719 ? 13.510 -26.742 -44.255 1.00 37.22 719 ASP A O 1
ATOM 5429 N N . GLN A 1 720 ? 13.076 -24.550 -44.034 1.00 32.03 720 GLN A N 1
ATOM 5430 C CA . GLN A 1 720 ? 14.425 -24.125 -44.398 1.00 31.96 720 GLN A CA 1
ATOM 5431 C C . GLN A 1 720 ? 15.282 -23.856 -43.165 1.00 30.54 720 GLN A C 1
ATOM 5432 O O . GLN A 1 720 ? 16.416 -23.416 -43.294 1.00 33.37 720 GLN A O 1
ATOM 5438 N N . THR A 1 721 ? 14.719 -24.113 -41.976 1.00 28.63 721 THR A N 1
ATOM 5439 C CA . THR A 1 721 ? 15.405 -23.857 -40.714 1.00 26.25 721 THR A CA 1
ATOM 5440 C C . THR A 1 721 ? 16.766 -24.521 -40.665 1.00 31.57 721 THR A C 1
ATOM 5441 O O . THR A 1 721 ? 16.879 -25.725 -40.894 1.00 33.96 721 THR A O 1
ATOM 5445 N N . ARG A 1 722 ? 17.791 -23.730 -40.363 1.00 30.06 722 ARG A N 1
ATOM 5446 C CA . ARG A 1 722 ? 19.162 -24.235 -40.284 1.00 32.71 722 ARG A CA 1
ATOM 5447 C C . ARG A 1 722 ? 19.539 -24.411 -38.825 1.00 37.07 722 ARG A C 1
ATOM 5448 O O . ARG A 1 722 ? 19.362 -23.478 -38.040 1.00 33.57 722 ARG A O 1
ATOM 5456 N N . PRO A 1 723 ? 20.071 -25.589 -38.446 1.00 31.98 723 PRO A N 1
ATOM 5457 C CA . PRO A 1 723 ? 20.347 -25.847 -37.013 1.00 32.77 723 PRO A CA 1
ATOM 5458 C C . PRO A 1 723 ? 21.323 -24.875 -36.384 1.00 36.47 723 PRO A C 1
ATOM 5459 O O . PRO A 1 723 ? 21.205 -24.584 -35.203 1.00 43.88 723 PRO A O 1
ATOM 5463 N N . ASP A 1 724 ? 22.286 -24.394 -37.163 1.00 29.90 724 ASP A N 1
ATOM 5464 C CA . ASP A 1 724 ? 23.296 -23.472 -36.654 1.00 37.13 724 ASP A CA 1
ATOM 5465 C C . ASP A 1 724 ? 22.751 -22.043 -36.599 1.00 35.48 724 ASP A C 1
ATOM 5466 O O . ASP A 1 724 ? 23.448 -21.135 -36.180 1.00 38.44 724 ASP A O 1
ATOM 5471 N N . ILE A 1 725 ? 21.515 -21.859 -37.051 1.00 38.39 725 ILE A N 1
ATOM 5472 C CA . ILE A 1 725 ? 20.860 -20.564 -37.040 1.00 35.43 725 ILE A CA 1
ATOM 5473 C C . ILE A 1 725 ? 19.803 -20.517 -35.936 1.00 38.69 725 ILE A C 1
ATOM 5474 O O . ILE A 1 725 ? 19.775 -19.580 -35.136 1.00 49.01 725 ILE A O 1
ATOM 5479 N N . GLY A 1 726 ? 18.945 -21.539 -35.893 1.00 37.13 726 GLY A N 1
ATOM 5480 C CA . GLY A 1 726 ? 17.976 -21.691 -34.813 1.00 36.30 726 GLY A CA 1
ATOM 5481 C C . GLY A 1 726 ? 16.630 -21.066 -35.128 1.00 35.89 726 GLY A C 1
ATOM 5482 O O . GLY A 1 726 ? 15.602 -21.724 -35.038 1.00 38.61 726 GLY A O 1
ATOM 5483 N N . LEU A 1 727 ? 16.633 -19.788 -35.489 1.00 36.03 727 LEU A N 1
ATOM 5484 C CA . LEU A 1 727 ? 15.416 -19.099 -35.876 1.00 39.47 727 LEU A CA 1
ATOM 5485 C C . LEU A 1 727 ? 14.738 -19.869 -37.016 1.00 31.16 727 LEU A C 1
ATOM 5486 O O . LEU A 1 727 ? 15.384 -20.238 -37.996 1.00 35.94 727 LEU A O 1
ATOM 5491 N N . ASN A 1 728 ? 13.443 -20.127 -36.861 1.00 36.02 728 ASN A N 1
ATOM 5492 C CA . ASN A 1 728 ? 12.712 -20.939 -37.813 1.00 27.69 728 ASN A CA 1
ATOM 5493 C C . ASN A 1 728 ? 12.464 -20.165 -39.095 1.00 36.89 728 ASN A C 1
ATOM 5494 O O . ASN A 1 728 ? 12.082 -18.985 -39.057 1.00 34.42 728 ASN A O 1
ATOM 5499 N N . VAL A 1 729 ? 12.699 -20.830 -40.223 1.00 34.40 729 VAL A N 1
ATOM 5500 C CA . VAL A 1 729 ? 12.468 -20.252 -41.545 1.00 45.44 729 VAL A CA 1
ATOM 5501 C C . VAL A 1 729 ? 11.805 -21.311 -42.429 1.00 36.59 729 VAL A C 1
ATOM 5502 O O . VAL A 1 729 ? 12.210 -22.468 -42.446 1.00 35.64 729 VAL A O 1
ATOM 5506 N N . VAL A 1 730 ? 10.778 -20.897 -43.160 1.00 41.03 730 VAL A N 1
ATOM 5507 C CA . VAL A 1 730 ? 10.080 -21.779 -44.074 1.00 37.19 730 VAL A CA 1
ATOM 5508 C C . VAL A 1 730 ? 9.775 -21.085 -45.391 1.00 46.60 730 VAL A C 1
ATOM 5509 O O . VAL A 1 730 ? 9.865 -19.864 -45.499 1.00 30.86 730 VAL A O 1
ATOM 5513 N N . LYS A 1 731 ? 9.419 -21.877 -46.392 1.00 34.09 731 LYS A N 1
ATOM 5514 C CA . LYS A 1 731 ? 8.790 -21.354 -47.598 1.00 33.39 731 LYS A CA 1
ATOM 5515 C C . LYS A 1 731 ? 7.451 -22.044 -47.767 1.00 34.62 731 LYS A C 1
ATOM 5516 O O . LYS A 1 731 ? 7.385 -23.264 -47.930 1.00 48.12 731 LYS A O 1
ATOM 5522 N N . VAL A 1 732 ? 6.389 -21.256 -47.704 1.00 29.95 732 VAL A N 1
ATOM 5523 C CA . VAL A 1 732 ? 5.043 -21.768 -47.923 1.00 40.55 732 VAL A CA 1
ATOM 5524 C C . VAL A 1 732 ? 4.707 -21.608 -49.398 1.00 37.56 732 VAL A C 1
ATOM 5525 O O . VAL A 1 732 ? 4.948 -20.556 -49.989 1.00 37.22 732 VAL A O 1
ATOM 5529 N N . THR A 1 733 ? 4.170 -22.665 -49.988 1.00 41.72 733 THR A N 1
ATOM 5530 C CA . THR A 1 733 ? 3.752 -22.637 -51.385 1.00 35.59 733 THR A CA 1
ATOM 5531 C C . THR A 1 733 ? 2.321 -23.120 -51.490 1.00 39.73 733 THR A C 1
ATOM 5532 O O . THR A 1 733 ? 1.965 -24.175 -50.956 1.00 37.72 733 THR A O 1
ATOM 5536 N N . VAL A 1 734 ? 1.508 -22.333 -52.183 1.00 36.18 734 VAL A N 1
ATOM 5537 C CA . VAL A 1 734 ? 0.145 -22.705 -52.507 1.00 30.41 734 VAL A CA 1
ATOM 5538 C C . VAL A 1 734 ? -0.017 -22.669 -54.034 1.00 47.17 734 VAL A C 1
ATOM 5539 O O . VAL A 1 734 ? -0.338 -21.626 -54.613 1.00 50.76 734 VAL A O 1
ATOM 5543 N N . PRO A 1 735 ? 0.231 -23.805 -54.698 1.00 49.08 735 PRO A N 1
ATOM 5544 C CA . PRO A 1 735 ? 0.230 -23.818 -56.165 1.00 44.75 735 PRO A CA 1
ATOM 5545 C C . PRO A 1 735 ? -1.069 -23.275 -56.757 1.00 37.47 735 PRO A C 1
ATOM 5546 O O . PRO A 1 735 ? -2.159 -23.749 -56.423 1.00 36.77 735 PRO A O 1
ATOM 5550 N N . GLY A 1 736 ? -0.948 -22.274 -57.622 1.00 43.10 736 GLY A N 1
ATOM 5551 C CA . GLY A 1 736 ? -2.112 -21.640 -58.235 1.00 36.64 736 GLY A CA 1
ATOM 5552 C C . GLY A 1 736 ? -2.271 -20.194 -57.794 1.00 45.99 736 GLY A C 1
ATOM 5553 O O . GLY A 1 736 ? -2.709 -19.340 -58.566 1.00 46.43 736 GLY A O 1
ATOM 5554 N N . MET A 1 737 ? -1.922 -19.915 -56.545 1.00 44.39 737 MET A N 1
ATOM 5555 C CA . MET A 1 737 ? -1.997 -18.553 -56.035 1.00 44.83 737 MET A CA 1
ATOM 5556 C C . MET A 1 737 ? -0.957 -17.697 -56.735 1.00 43.30 737 MET A C 1
ATOM 5557 O O . MET A 1 737 ? 0.164 -18.119 -56.960 1.00 38.24 737 MET A O 1
ATOM 5562 N N . ARG A 1 738 ? -1.343 -16.478 -57.065 1.00 34.75 738 ARG A N 1
ATOM 5563 C CA . ARG A 1 738 ? -0.573 -15.650 -57.971 1.00 33.87 738 ARG A CA 1
ATOM 5564 C C . ARG A 1 738 ? 0.464 -14.791 -57.263 1.00 42.99 738 ARG A C 1
ATOM 5565 O O . ARG A 1 738 ? 0.231 -14.261 -56.186 1.00 35.25 738 ARG A O 1
ATOM 5573 N N . HIS A 1 739 ? 1.625 -14.687 -57.895 1.00 42.97 739 HIS A N 1
ATOM 5574 C CA . HIS A 1 739 ? 2.630 -13.724 -57.523 1.00 38.19 739 HIS A CA 1
ATOM 5575 C C . HIS A 1 739 ? 2.210 -12.384 -58.124 1.00 33.72 739 HIS A C 1
ATOM 5576 O O . HIS A 1 739 ? 1.452 -12.362 -59.097 1.00 41.81 739 HIS A O 1
ATOM 5583 N N . PHE A 1 740 ? 2.681 -11.271 -57.561 1.00 38.83 740 PHE A N 1
ATOM 5584 C CA . PHE A 1 740 ? 2.312 -9.961 -58.102 1.00 38.95 740 PHE A CA 1
ATOM 5585 C C . PHE A 1 740 ? 3.316 -9.468 -59.144 1.00 36.57 740 PHE A C 1
ATOM 5586 O O . PHE A 1 740 ? 3.404 -8.273 -59.427 1.00 35.69 740 PHE A O 1
ATOM 5594 N N . TRP A 1 741 ? 4.070 -10.403 -59.715 1.00 41.97 741 TRP A N 1
ATOM 5595 C CA . TRP A 1 741 ? 4.927 -10.120 -60.857 1.00 35.77 741 TRP A CA 1
ATOM 5596 C C . TRP A 1 741 ? 4.130 -10.361 -62.138 1.00 42.83 741 TRP A C 1
ATOM 5597 O O . TRP A 1 741 ? 2.985 -10.798 -62.076 1.00 36.82 741 TRP A O 1
ATOM 5608 N N . SER A 1 742 ? 4.728 -10.063 -63.291 1.00 44.00 742 SER A N 1
ATOM 5609 C CA . SER A 1 742 ? 4.022 -10.169 -64.572 1.00 45.04 742 SER A CA 1
ATOM 5610 C C . SER A 1 742 ? 3.989 -11.608 -65.076 1.00 51.61 742 SER A C 1
ATOM 5611 O O . SER A 1 742 ? 4.806 -12.008 -65.898 1.00 57.85 742 SER A O 1
ATOM 5614 N N . ARG A 1 743 ? 3.035 -12.380 -64.570 1.00 47.75 743 ARG A N 1
ATOM 5615 C CA . ARG A 1 743 ? 2.896 -13.789 -64.939 1.00 45.00 743 ARG A CA 1
ATOM 5616 C C . ARG A 1 743 ? 1.451 -14.064 -65.328 1.00 46.80 743 ARG A C 1
ATOM 5617 O O . ARG A 1 743 ? 0.557 -14.083 -64.482 1.00 41.23 743 ARG A O 1
ATOM 5625 N N . PHE A 1 744 ? 1.230 -14.278 -66.623 1.00 43.03 744 PHE A N 1
ATOM 5626 C CA . PHE A 1 744 ? -0.114 -14.206 -67.190 1.00 47.56 744 PHE A CA 1
ATOM 5627 C C . PHE A 1 744 ? -0.662 -15.530 -67.673 1.00 44.89 744 PHE A C 1
ATOM 5628 O O . PHE A 1 744 ? -1.520 -15.562 -68.556 1.00 42.56 744 PHE A O 1
ATOM 5636 N N . GLY A 1 745 ? -0.187 -16.622 -67.092 1.00 41.59 745 GLY A N 1
ATOM 5637 C CA . GLY A 1 745 ? -0.737 -17.927 -67.408 1.00 40.44 745 GLY A CA 1
ATOM 5638 C C . GLY A 1 745 ? -2.161 -18.020 -66.922 1.00 40.52 745 GLY A C 1
ATOM 5639 O O . GLY A 1 745 ? -2.585 -17.222 -66.090 1.00 37.13 745 GLY A O 1
ATOM 5640 N N . GLU A 1 746 ? -2.911 -18.980 -67.444 1.00 40.20 746 GLU A N 1
ATOM 5641 C CA . GLU A 1 746 ? -4.302 -19.153 -67.056 1.00 46.36 746 GLU A CA 1
ATOM 5642 C C . GLU A 1 746 ? -4.426 -19.507 -65.566 1.00 43.28 746 GLU A C 1
ATOM 5643 O O . GLU A 1 746 ? -3.520 -20.084 -64.975 1.00 37.49 746 GLU A O 1
ATOM 5649 N N . GLY A 1 747 ? -5.552 -19.144 -64.968 1.00 49.78 747 GLY A N 1
ATOM 5650 C CA . GLY A 1 747 ? -5.821 -19.465 -63.578 1.00 58.27 747 GLY A CA 1
ATOM 5651 C C . GLY A 1 747 ? -6.513 -18.347 -62.824 1.00 46.75 747 GLY A C 1
ATOM 5652 O O . GLY A 1 747 ? -7.323 -17.619 -63.389 1.00 44.31 747 GLY A O 1
ATOM 5653 N N . ARG A 1 748 ? -6.167 -18.207 -61.544 1.00 43.91 748 ARG A N 1
ATOM 5654 C CA . ARG A 1 748 ? -6.832 -17.268 -60.648 1.00 49.09 748 ARG A CA 1
ATOM 5655 C C . ARG A 1 748 ? -6.795 -15.806 -61.115 1.00 44.89 748 ARG A C 1
ATOM 5656 O O . ARG A 1 748 ? -7.744 -15.055 -60.878 1.00 38.86 748 ARG A O 1
ATOM 5664 N N . LEU A 1 749 ? -5.701 -15.402 -61.745 1.00 45.61 749 LEU A N 1
ATOM 5665 C CA . LEU A 1 749 ? -5.556 -14.028 -62.205 1.00 44.64 749 LEU A CA 1
ATOM 5666 C C . LEU A 1 749 ? -6.755 -13.588 -63.053 1.00 46.00 749 LEU A C 1
ATOM 5667 O O . LEU A 1 749 ? -7.224 -12.451 -62.951 1.00 50.13 749 LEU A O 1
ATOM 5672 N N . TYR A 1 750 ? -7.244 -14.500 -63.885 1.00 43.51 750 TYR A N 1
ATOM 5673 C CA . TYR A 1 750 ? -8.365 -14.229 -64.777 1.00 44.25 750 TYR A CA 1
ATOM 5674 C C . TYR A 1 750 ? -9.706 -14.546 -64.134 1.00 45.84 750 TYR A C 1
ATOM 5675 O O . TYR A 1 750 ? -10.658 -13.792 -64.291 1.00 50.10 750 TYR A O 1
ATOM 5684 N N . ASP A 1 751 ? -9.765 -15.652 -63.400 1.00 44.41 751 ASP A N 1
ATOM 5685 C CA . ASP A 1 751 ? -11.048 -16.243 -62.992 1.00 53.74 751 ASP A CA 1
ATOM 5686 C C . ASP A 1 751 ? -11.620 -15.686 -61.684 1.00 52.18 751 ASP A C 1
ATOM 5687 O O . ASP A 1 751 ? -12.827 -15.519 -61.565 1.00 55.28 751 ASP A O 1
ATOM 5692 N N . VAL A 1 752 ? -10.759 -15.413 -60.705 1.00 58.37 752 VAL A N 1
ATOM 5693 C CA . VAL A 1 752 ? -11.230 -14.997 -59.388 1.00 46.01 752 VAL A CA 1
ATOM 5694 C C . VAL A 1 752 ? -12.058 -13.710 -59.444 1.00 43.34 752 VAL A C 1
ATOM 5695 O O . VAL A 1 752 ? -13.101 -13.635 -58.813 1.00 43.56 752 VAL A O 1
ATOM 5699 N N . PRO A 1 753 ? -11.599 -12.690 -60.192 1.00 43.25 753 PRO A N 1
ATOM 5700 C CA . PRO A 1 753 ? -12.380 -11.440 -60.269 1.00 48.91 753 PRO A CA 1
ATOM 5701 C C . PRO A 1 753 ? -13.804 -11.637 -60.771 1.00 49.65 753 PRO A C 1
ATOM 5702 O O . PRO A 1 753 ? -14.722 -10.956 -60.304 1.00 46.90 753 PRO A O 1
ATOM 5706 N N . VAL A 1 754 ? -13.986 -12.574 -61.695 1.00 50.49 754 VAL A N 1
ATOM 5707 C CA . VAL A 1 754 ? -15.320 -12.885 -62.216 1.00 57.88 754 VAL A CA 1
ATOM 5708 C C . VAL A 1 754 ? -16.141 -13.658 -61.192 1.00 49.16 754 VAL A C 1
ATOM 5709 O O . VAL A 1 754 ? -17.339 -13.438 -61.057 1.00 55.87 754 VAL A O 1
ATOM 5713 N N . LYS A 1 755 ? -15.490 -14.564 -60.475 1.00 52.21 755 LYS A N 1
ATOM 5714 C CA . LYS A 1 755 ? -16.157 -15.350 -59.440 1.00 58.66 755 LYS A CA 1
ATOM 5715 C C . LYS A 1 755 ? -16.711 -14.445 -58.342 1.00 50.98 755 LYS A C 1
ATOM 5716 O O . LYS A 1 755 ? -17.738 -14.741 -57.751 1.00 55.54 755 LYS A O 1
ATOM 5722 N N . LEU A 1 756 ? -16.020 -13.340 -58.086 1.00 52.92 756 LEU A N 1
ATOM 5723 C CA . LEU A 1 756 ? -16.425 -12.388 -57.065 1.00 53.58 756 LEU A CA 1
ATOM 5724 C C . LEU A 1 756 ? -17.385 -11.327 -57.586 1.00 54.92 756 LEU A C 1
ATOM 5725 O O . LEU A 1 756 ? -17.964 -10.585 -56.799 1.00 51.05 756 LEU A O 1
ATOM 5730 N N . GLY A 1 757 ? -17.543 -11.249 -58.905 1.00 50.99 757 GLY A N 1
ATOM 5731 C CA . GLY A 1 757 ? -18.439 -10.275 -59.512 1.00 55.80 757 GLY A CA 1
ATOM 5732 C C . GLY A 1 757 ? -17.745 -8.958 -59.816 1.00 58.31 757 GLY A C 1
ATOM 5733 O O . GLY A 1 757 ? -18.371 -8.031 -60.318 1.00 55.96 757 GLY A O 1
ATOM 5734 N N . TRP A 1 758 ? -16.452 -8.874 -59.511 1.00 54.45 758 TRP A N 1
ATOM 5735 C CA . TRP A 1 758 ? -15.679 -7.662 -59.777 1.00 52.13 758 TRP A CA 1
ATOM 5736 C C . TRP A 1 758 ? -15.661 -7.373 -61.269 1.00 53.16 758 TRP A C 1
ATOM 5737 O O . TRP A 1 758 ? -15.685 -6.215 -61.676 1.00 48.74 758 TRP A O 1
ATOM 5748 N N . LEU A 1 759 ? -15.615 -8.439 -62.066 1.00 54.49 759 LEU A N 1
ATOM 5749 C CA . LEU A 1 759 ? -15.725 -8.351 -63.522 1.00 45.91 759 LEU A CA 1
ATOM 5750 C C . LEU A 1 759 ? -16.847 -9.258 -64.007 1.00 56.46 759 LEU A C 1
ATOM 5751 O O . LEU A 1 759 ? -17.072 -10.320 -63.435 1.00 57.01 759 LEU A O 1
ATOM 5756 N N . ASP A 1 760 ? -17.543 -8.834 -65.062 1.00 58.97 760 ASP A N 1
ATOM 5757 C CA . ASP A 1 760 ? -18.615 -9.627 -65.650 1.00 60.34 760 ASP A CA 1
ATOM 5758 C C . ASP A 1 760 ? -18.054 -10.720 -66.543 1.00 64.33 760 ASP A C 1
ATOM 5759 O O . ASP A 1 760 ? -18.618 -11.813 -66.631 1.00 70.57 760 ASP A O 1
ATOM 5764 N N . GLU A 1 761 ? -16.951 -10.414 -67.215 1.00 65.12 761 GLU A N 1
ATOM 5765 C CA . GLU A 1 761 ? -16.249 -11.394 -68.039 1.00 58.03 761 GLU A CA 1
ATOM 5766 C C . GLU A 1 761 ? -14.738 -11.269 -67.838 1.00 56.78 761 GLU A C 1
ATOM 5767 O O . GLU A 1 761 ? -14.233 -10.177 -67.580 1.00 49.54 761 GLU A O 1
ATOM 5773 N N . PRO A 1 762 ? -14.010 -12.388 -67.947 1.00 54.59 762 PRO A N 1
ATOM 5774 C CA . PRO A 1 762 ? -12.559 -12.336 -67.774 1.00 57.31 762 PRO A CA 1
ATOM 5775 C C . PRO A 1 762 ? -11.872 -11.436 -68.801 1.00 60.46 762 PRO A C 1
ATOM 5776 O O . PRO A 1 762 ? -12.324 -11.346 -69.941 1.00 55.73 762 PRO A O 1
ATOM 5780 N N . LEU A 1 763 ? -10.798 -10.774 -68.396 1.00 49.89 763 LEU A N 1
ATOM 5781 C CA . LEU A 1 763 ? -9.952 -10.055 -69.334 1.00 47.10 763 LEU A CA 1
ATOM 5782 C C . LEU A 1 763 ? -9.109 -11.046 -70.127 1.00 56.37 763 LEU A C 1
ATOM 5783 O O . LEU A 1 763 ? -8.903 -12.181 -69.697 1.00 51.67 763 LEU A O 1
ATOM 5788 N N . THR A 1 764 ? -8.625 -10.611 -71.285 1.00 49.76 764 THR A N 1
ATOM 5789 C CA . THR A 1 764 ? -7.680 -11.406 -72.059 1.00 50.97 764 THR A CA 1
ATOM 5790 C C . THR A 1 764 ? -6.267 -11.096 -71.594 1.00 51.81 764 THR A C 1
ATOM 5791 O O . THR A 1 764 ? -6.038 -10.102 -70.911 1.00 54.60 764 THR A O 1
ATOM 5795 N N . GLU A 1 765 ? -5.320 -11.951 -71.966 1.00 41.37 765 GLU A N 1
ATOM 5796 C CA . GLU A 1 765 ? -3.932 -11.732 -71.621 1.00 44.62 765 GLU A CA 1
ATOM 5797 C C . GLU A 1 765 ? -3.467 -10.368 -72.119 1.00 51.70 765 GLU A C 1
ATOM 5798 O O . GLU A 1 765 ? -2.710 -9.677 -71.445 1.00 49.68 765 GLU A O 1
ATOM 5804 N N . ALA A 1 766 ? -3.929 -9.987 -73.305 1.00 57.22 766 ALA A N 1
ATOM 5805 C CA . ALA A 1 766 ? -3.503 -8.740 -73.941 1.00 58.43 766 ALA A CA 1
ATOM 5806 C C . ALA A 1 766 ? -4.087 -7.513 -73.251 1.00 48.23 766 ALA A C 1
ATOM 5807 O O . ALA A 1 766 ? -3.683 -6.391 -73.531 1.00 58.57 766 ALA A O 1
ATOM 5809 N N . GLN A 1 767 ? -5.050 -7.729 -72.361 1.00 51.80 767 GLN A N 1
ATOM 5810 C CA . GLN A 1 767 ? -5.699 -6.635 -71.639 1.00 47.74 767 GLN A CA 1
ATOM 5811 C C . GLN A 1 767 ? -5.115 -6.437 -70.246 1.00 49.95 767 GLN A C 1
ATOM 5812 O O . GLN A 1 767 ? -5.452 -5.476 -69.565 1.00 53.32 767 GLN A O 1
ATOM 5818 N N . MET A 1 768 ? -4.252 -7.353 -69.820 1.00 46.79 768 MET A N 1
ATOM 5819 C CA . MET A 1 768 ? -3.610 -7.238 -68.515 1.00 45.01 768 MET A CA 1
ATOM 5820 C C . MET A 1 768 ? -2.701 -6.011 -68.471 1.00 45.76 768 MET A C 1
ATOM 5821 O O . MET A 1 768 ? -2.180 -5.573 -69.498 1.00 47.02 768 MET A O 1
ATOM 5826 N N . ASN A 1 769 ? -2.530 -5.455 -67.276 1.00 46.23 769 ASN A N 1
ATOM 5827 C CA . ASN A 1 769 ? -1.745 -4.236 -67.085 1.00 50.42 769 ASN A CA 1
ATOM 5828 C C . ASN A 1 769 ? -0.365 -4.378 -67.728 1.00 51.87 769 ASN A C 1
ATOM 5829 O O . ASN A 1 769 ? 0.420 -5.240 -67.330 1.00 50.83 769 ASN A O 1
ATOM 5834 N N . PRO A 1 770 ? -0.064 -3.540 -68.737 1.00 52.84 770 PRO A N 1
ATOM 5835 C CA . PRO A 1 770 ? 1.262 -3.620 -69.363 1.00 55.69 770 PRO A CA 1
ATOM 5836 C C . PRO A 1 770 ? 2.376 -3.046 -68.487 1.00 48.93 770 PRO A C 1
ATOM 5837 O O . PRO A 1 770 ? 3.543 -3.294 -68.767 1.00 40.68 770 PRO A O 1
ATOM 5841 N N . THR A 1 771 ? 2.017 -2.292 -67.448 1.00 49.40 771 THR A N 1
ATOM 5842 C CA . THR A 1 771 ? 3.007 -1.741 -66.533 1.00 45.06 771 THR A CA 1
ATOM 5843 C C . THR A 1 771 ? 3.239 -2.726 -65.388 1.00 41.73 771 THR A C 1
ATOM 5844 O O . THR A 1 771 ? 2.311 -3.032 -64.655 1.00 35.89 771 THR A O 1
ATOM 5848 N N . PRO A 1 772 ? 4.474 -3.231 -65.235 1.00 52.28 772 PRO A N 1
ATOM 5849 C CA . PRO A 1 772 ? 4.731 -4.160 -64.135 1.00 48.14 772 PRO A CA 1
ATOM 5850 C C . PRO A 1 772 ? 4.645 -3.489 -62.770 1.00 38.43 772 PRO A C 1
ATOM 5851 O O . PRO A 1 772 ? 4.969 -2.309 -62.642 1.00 37.32 772 PRO A O 1
ATOM 5855 N N . MET A 1 773 ? 4.220 -4.248 -61.769 1.00 45.06 773 MET A N 1
ATOM 5856 C CA . MET A 1 773 ? 4.260 -3.796 -60.384 1.00 41.91 773 MET A CA 1
ATOM 5857 C C . MET A 1 773 ? 5.739 -3.620 -60.010 1.00 42.05 773 MET A C 1
ATOM 5858 O O . MET A 1 773 ? 6.499 -4.578 -60.063 1.00 52.48 773 MET A O 1
ATOM 5863 N N . PRO A 1 774 ? 6.160 -2.381 -59.677 1.00 43.27 774 PRO A N 1
ATOM 5864 C CA . PRO A 1 774 ? 7.599 -2.119 -59.640 1.00 51.81 774 PRO A CA 1
ATOM 5865 C C . PRO A 1 774 ? 8.297 -2.407 -58.310 1.00 47.99 774 PRO A C 1
ATOM 5866 O O . PRO A 1 774 ? 9.524 -2.385 -58.272 1.00 57.80 774 PRO A O 1
ATOM 5870 N N . PHE A 1 775 ? 7.545 -2.677 -57.247 1.00 40.82 775 PHE A N 1
ATOM 5871 C CA . PHE A 1 775 ? 8.144 -2.950 -55.936 1.00 47.38 775 PHE A CA 1
ATOM 5872 C C . PHE A 1 775 ? 8.105 -4.432 -55.582 1.00 53.31 775 PHE A C 1
ATOM 5873 O O . PHE A 1 775 ? 8.608 -5.270 -56.325 1.00 48.73 775 PHE A O 1
ATOM 5881 N N . THR B 1 4 ? 59.356 12.931 -63.343 1.00 87.09 4 THR B N 1
ATOM 5882 C CA . THR B 1 4 ? 59.898 11.617 -62.969 1.00 81.56 4 THR B CA 1
ATOM 5883 C C . THR B 1 4 ? 59.317 11.004 -61.669 1.00 91.09 4 THR B C 1
ATOM 5884 O O . THR B 1 4 ? 59.927 10.097 -61.101 1.00 94.23 4 THR B O 1
ATOM 5888 N N . PRO B 1 5 ? 58.134 11.469 -61.199 1.00 87.63 5 PRO B N 1
ATOM 5889 C CA . PRO B 1 5 ? 57.583 10.753 -60.042 1.00 85.94 5 PRO B CA 1
ATOM 5890 C C . PRO B 1 5 ? 56.919 9.440 -60.438 1.00 76.68 5 PRO B C 1
ATOM 5891 O O . PRO B 1 5 ? 56.438 9.301 -61.556 1.00 79.09 5 PRO B O 1
ATOM 5895 N N . LEU B 1 6 ? 56.895 8.487 -59.519 1.00 73.91 6 LEU B N 1
ATOM 5896 C CA . LEU B 1 6 ? 56.309 7.189 -59.799 1.00 67.61 6 LEU B CA 1
ATOM 5897 C C . LEU B 1 6 ? 54.801 7.192 -59.563 1.00 69.43 6 LEU B C 1
ATOM 5898 O O . LEU B 1 6 ? 54.319 7.663 -58.533 1.00 79.09 6 LEU B O 1
ATOM 5903 N N . LEU B 1 7 ? 54.065 6.669 -60.540 1.00 66.87 7 LEU B N 1
ATOM 5904 C CA . LEU B 1 7 ? 52.616 6.562 -60.452 1.00 63.04 7 LEU B CA 1
ATOM 5905 C C . LEU B 1 7 ? 52.213 5.176 -59.984 1.00 49.94 7 LEU B C 1
ATOM 5906 O O . LEU B 1 7 ? 52.850 4.183 -60.320 1.00 55.95 7 LEU B O 1
ATOM 5911 N N . GLN B 1 8 ? 51.158 5.113 -59.187 1.00 55.80 8 GLN B N 1
ATOM 5912 C CA . GLN B 1 8 ? 50.623 3.835 -58.762 1.00 51.81 8 GLN B CA 1
ATOM 5913 C C . GLN B 1 8 ? 49.194 3.969 -58.260 1.00 55.11 8 GLN B C 1
ATOM 5914 O O . GLN B 1 8 ? 48.814 4.973 -57.655 1.00 53.02 8 GLN B O 1
ATOM 5920 N N . ILE B 1 9 ? 48.396 2.947 -58.537 1.00 51.59 9 ILE B N 1
ATOM 5921 C CA . ILE B 1 9 ? 47.137 2.785 -57.853 1.00 59.47 9 ILE B CA 1
ATOM 5922 C C . ILE B 1 9 ? 47.502 2.561 -56.392 1.00 58.29 9 ILE B C 1
ATOM 5923 O O . ILE B 1 9 ? 48.441 1.834 -56.064 1.00 49.68 9 ILE B O 1
ATOM 5928 N N . GLN B 1 10 ? 46.767 3.212 -55.513 1.00 46.63 10 GLN B N 1
ATOM 5929 C CA . GLN B 1 10 ? 47.127 3.216 -54.105 1.00 58.93 10 GLN B CA 1
ATOM 5930 C C . GLN B 1 10 ? 47.319 1.812 -53.565 1.00 43.53 10 GLN B C 1
ATOM 5931 O O . GLN B 1 10 ? 46.489 0.943 -53.805 1.00 39.58 10 GLN B O 1
ATOM 5937 N N . PRO B 1 11 ? 48.433 1.595 -52.846 1.00 40.56 11 PRO B N 1
ATOM 5938 C CA . PRO B 1 11 ? 48.995 0.260 -52.624 1.00 42.09 11 PRO B CA 1
ATOM 5939 C C . PRO B 1 11 ? 48.238 -0.635 -51.658 1.00 42.70 11 PRO B C 1
ATOM 5940 O O . PRO B 1 11 ? 48.648 -1.778 -51.463 1.00 50.53 11 PRO B O 1
ATOM 5944 N N . HIS B 1 12 ? 47.148 -0.148 -51.073 1.00 34.97 12 HIS B N 1
ATOM 5945 C CA . HIS B 1 12 ? 46.367 -0.990 -50.175 1.00 41.45 12 HIS B CA 1
ATOM 5946 C C . HIS B 1 12 ? 45.417 -1.865 -50.991 1.00 42.02 12 HIS B C 1
ATOM 5947 O O . HIS B 1 12 ? 44.820 -2.797 -50.470 1.00 49.97 12 HIS B O 1
ATOM 5954 N N . PHE B 1 13 ? 45.304 -1.567 -52.284 1.00 35.30 13 PHE B N 1
ATOM 5955 C CA . PHE B 1 13 ? 44.497 -2.370 -53.190 1.00 37.75 13 PHE B CA 1
ATOM 5956 C C . PHE B 1 13 ? 45.299 -3.502 -53.819 1.00 43.69 13 PHE B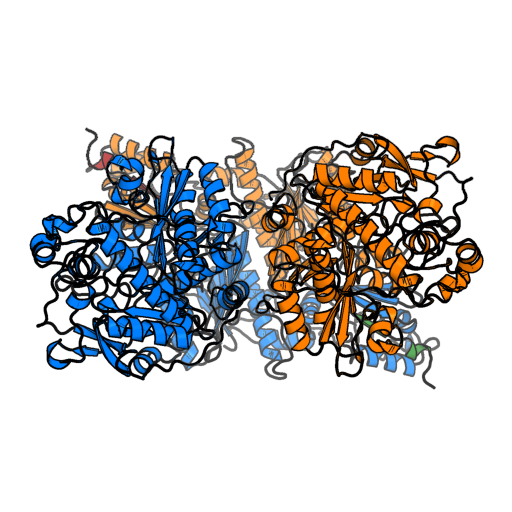 C 1
ATOM 5957 O O . PHE B 1 13 ? 46.417 -3.305 -54.279 1.00 46.46 13 PHE B O 1
ATOM 5965 N N . HIS B 1 14 ? 44.720 -4.692 -53.818 1.00 49.43 14 HIS B N 1
ATOM 5966 C CA . HIS B 1 14 ? 45.181 -5.764 -54.686 1.00 41.82 14 HIS B CA 1
ATOM 5967 C C . HIS B 1 14 ? 44.467 -5.602 -56.030 1.00 41.66 14 HIS B C 1
ATOM 5968 O O . HIS B 1 14 ? 43.236 -5.576 -56.091 1.00 37.09 14 HIS B O 1
ATOM 5975 N N . VAL B 1 15 ? 45.245 -5.477 -57.097 1.00 43.15 15 VAL B N 1
ATOM 5976 C CA . VAL B 1 15 ? 44.708 -5.260 -58.429 1.00 41.74 15 VAL B CA 1
ATOM 5977 C C . VAL B 1 15 ? 44.482 -6.594 -59.137 1.00 41.46 15 VAL B C 1
ATOM 5978 O O . VAL B 1 15 ? 45.419 -7.360 -59.345 1.00 43.12 15 VAL B O 1
ATOM 5982 N N . GLU B 1 16 ? 43.238 -6.859 -59.517 1.00 48.56 16 GLU B N 1
ATOM 5983 C CA . GLU B 1 16 ? 42.902 -8.080 -60.239 1.00 46.45 16 GLU B CA 1
ATOM 5984 C C . GLU B 1 16 ? 42.250 -7.752 -61.584 1.00 45.59 16 GLU B C 1
ATOM 5985 O O . GLU B 1 16 ? 41.105 -7.316 -61.646 1.00 45.16 16 GLU B O 1
ATOM 5991 N N . VAL B 1 17 ? 43.004 -7.951 -62.656 1.00 48.75 17 VAL B N 1
ATOM 5992 C CA . VAL B 1 17 ? 42.522 -7.676 -64.007 1.00 55.66 17 VAL B CA 1
ATOM 5993 C C . VAL B 1 17 ? 41.732 -8.861 -64.563 1.00 49.87 17 VAL B C 1
ATOM 5994 O O . VAL B 1 17 ? 42.267 -9.956 -64.716 1.00 52.17 17 VAL B O 1
ATOM 5998 N N . ILE B 1 18 ? 40.478 -8.612 -64.888 1.00 48.60 18 ILE B N 1
ATOM 5999 C CA . ILE B 1 18 ? 39.604 -9.590 -65.493 1.00 52.46 18 ILE B CA 1
ATOM 6000 C C . ILE B 1 18 ? 39.360 -9.134 -66.916 1.00 55.21 18 ILE B C 1
ATOM 6001 O O . ILE B 1 18 ? 38.526 -8.290 -67.210 1.00 49.09 18 ILE B O 1
ATOM 6006 N N . GLU B 1 19 ? 40.047 -9.831 -67.797 1.00 59.04 19 GLU B N 1
ATOM 6007 C CA . GLU B 1 19 ? 40.766 -9.265 -68.892 1.00 81.79 19 GLU B CA 1
ATOM 6008 C C . GLU B 1 19 ? 39.941 -8.443 -69.816 1.00 91.39 19 GLU B C 1
ATOM 6009 O O . GLU B 1 19 ? 40.453 -7.424 -70.293 1.00 118.77 19 GLU B O 1
ATOM 6015 N N . PRO B 1 20 ? 38.666 -8.897 -70.113 1.00 69.02 20 PRO B N 1
ATOM 6016 C CA . PRO B 1 20 ? 38.076 -8.096 -71.206 1.00 75.92 20 PRO B CA 1
ATOM 6017 C C . PRO B 1 20 ? 37.860 -6.619 -70.889 1.00 71.40 20 PRO B C 1
ATOM 6018 O O . PRO B 1 20 ? 38.395 -5.773 -71.582 1.00 77.66 20 PRO B O 1
ATOM 6022 N N . LYS B 1 21 ? 37.146 -6.313 -69.826 1.00 60.41 21 LYS B N 1
ATOM 6023 C CA . LYS B 1 21 ? 36.765 -4.950 -69.564 1.00 63.70 21 LYS B CA 1
ATOM 6024 C C . LYS B 1 21 ? 36.777 -4.550 -68.106 1.00 61.36 21 LYS B C 1
ATOM 6025 O O . LYS B 1 21 ? 36.428 -3.452 -67.771 1.00 61.37 21 LYS B O 1
ATOM 6031 N N . GLN B 1 22 ? 37.214 -5.451 -67.262 1.00 58.62 22 GLN B N 1
ATOM 6032 C CA . GLN B 1 22 ? 37.122 -5.292 -65.815 1.00 63.33 22 GLN B CA 1
ATOM 6033 C C . GLN B 1 22 ? 38.477 -5.344 -65.113 1.00 54.90 22 GLN B C 1
ATOM 6034 O O . GLN B 1 22 ? 39.367 -6.112 -65.480 1.00 55.29 22 GLN B O 1
ATOM 6040 N N . VAL B 1 23 ? 38.620 -4.516 -64.091 1.00 48.56 23 VAL B N 1
ATOM 6041 C CA . VAL B 1 23 ? 39.721 -4.667 -63.155 1.00 62.45 23 VAL B CA 1
ATOM 6042 C C . VAL B 1 23 ? 39.209 -4.359 -61.752 1.00 52.38 23 VAL B C 1
ATOM 6043 O O . VAL B 1 23 ? 38.617 -3.302 -61.499 1.00 40.04 23 VAL B O 1
ATOM 6047 N N . TYR B 1 24 ? 39.420 -5.300 -60.844 1.00 46.18 24 TYR B N 1
ATOM 6048 C CA . TYR B 1 24 ? 38.920 -5.162 -59.483 1.00 44.59 24 TYR B CA 1
ATOM 6049 C C . TYR B 1 24 ? 40.021 -4.675 -58.561 1.00 39.96 24 TYR B C 1
ATOM 6050 O O . TYR B 1 24 ? 41.164 -5.127 -58.646 1.00 38.16 24 TYR B O 1
ATOM 6059 N N . LEU B 1 25 ? 39.667 -3.736 -57.698 1.00 41.28 25 LEU B N 1
ATOM 6060 C CA . LEU B 1 25 ? 40.569 -3.250 -56.668 1.00 42.38 25 LEU B CA 1
ATOM 6061 C C . LEU B 1 25 ? 40.094 -3.783 -55.323 1.00 42.06 25 LEU B C 1
ATOM 6062 O O . LEU B 1 25 ? 39.137 -3.268 -54.747 1.00 36.29 25 LEU B O 1
ATOM 6067 N N . LEU B 1 26 ? 40.756 -4.834 -54.847 1.00 44.38 26 LEU B N 1
ATOM 6068 C CA . LEU B 1 26 ? 40.356 -5.509 -53.629 1.00 41.80 26 LEU B CA 1
ATOM 6069 C C . LEU B 1 26 ? 41.162 -5.000 -52.441 1.00 37.56 26 LEU B C 1
ATOM 6070 O O . LEU B 1 26 ? 42.382 -5.051 -52.440 1.00 37.25 26 LEU B O 1
ATOM 6075 N N . GLY B 1 27 ? 40.447 -4.497 -51.445 1.00 36.53 27 GLY B N 1
ATOM 6076 C CA . GLY B 1 27 ? 41.043 -4.010 -50.222 1.00 44.19 27 GLY B CA 1
ATOM 6077 C C . GLY B 1 27 ? 40.460 -4.726 -49.017 1.00 42.05 27 GLY B C 1
ATOM 6078 O O . GLY B 1 27 ? 39.420 -5.388 -49.110 1.00 45.49 27 GLY B O 1
ATOM 6079 N N . GLU B 1 28 ? 41.136 -4.592 -47.882 1.00 40.34 28 GLU B N 1
ATOM 6080 C CA . GLU B 1 28 ? 40.720 -5.253 -46.655 1.00 41.90 28 GLU B CA 1
ATOM 6081 C C . GLU B 1 28 ? 39.440 -4.637 -46.105 1.00 41.74 28 GLU B C 1
ATOM 6082 O O . GLU B 1 28 ? 38.640 -5.321 -45.464 1.00 54.11 28 GLU B O 1
ATOM 6088 N N . GLN B 1 29 ? 39.251 -3.345 -46.355 1.00 44.12 29 GLN B N 1
ATOM 6089 C CA . GLN B 1 29 ? 38.108 -2.611 -45.807 1.00 47.08 29 GLN B CA 1
ATOM 6090 C C . GLN B 1 29 ? 37.199 -1.977 -46.870 1.00 46.15 29 GLN B C 1
ATOM 6091 O O . GLN B 1 29 ? 36.188 -1.372 -46.550 1.00 55.21 29 GLN B O 1
ATOM 6097 N N . ALA B 1 30 ? 37.559 -2.120 -48.134 1.00 42.81 30 ALA B N 1
ATOM 6098 C CA . ALA B 1 30 ? 36.707 -1.648 -49.212 1.00 44.68 30 ALA B CA 1
ATOM 6099 C C . ALA B 1 30 ? 37.113 -2.289 -50.543 1.00 41.95 30 ALA B C 1
ATOM 6100 O O . ALA B 1 30 ? 38.288 -2.602 -50.774 1.00 37.45 30 ALA B O 1
ATOM 6102 N N . ASN B 1 31 ? 36.131 -2.484 -51.411 1.00 41.58 31 ASN B N 1
ATOM 6103 C CA . ASN B 1 31 ? 36.343 -3.089 -52.720 1.00 52.21 31 ASN B CA 1
ATOM 6104 C C . ASN B 1 31 ? 35.823 -2.172 -53.819 1.00 46.10 31 ASN B C 1
ATOM 6105 O O . ASN B 1 31 ? 34.802 -1.511 -53.644 1.00 35.58 31 ASN B O 1
ATOM 6110 N N . HIS B 1 32 ? 36.537 -2.130 -54.939 1.00 49.95 32 HIS B N 1
ATOM 6111 C CA . HIS B 1 32 ? 36.161 -1.283 -56.071 1.00 43.84 32 HIS B CA 1
ATOM 6112 C C . HIS B 1 32 ? 36.301 -2.014 -57.400 1.00 37.50 32 HIS B C 1
ATOM 6113 O O . HIS B 1 32 ? 37.130 -2.914 -57.546 1.00 42.70 32 HIS B O 1
ATOM 6120 N N . ALA B 1 33 ? 35.484 -1.610 -58.366 1.00 50.06 33 ALA B N 1
ATOM 6121 C CA . ALA B 1 33 ? 35.536 -2.173 -59.708 1.00 48.61 33 ALA B CA 1
ATOM 6122 C C . ALA B 1 33 ? 35.661 -1.057 -60.732 1.00 43.89 33 ALA B C 1
ATOM 6123 O O . ALA B 1 33 ? 34.873 -0.113 -60.728 1.00 46.13 33 ALA B O 1
ATOM 6125 N N . LEU B 1 34 ? 36.678 -1.159 -61.579 1.00 53.67 34 LEU B N 1
ATOM 6126 C CA . LEU B 1 34 ? 36.816 -0.269 -62.721 1.00 45.09 34 LEU B CA 1
ATOM 6127 C C . LEU B 1 34 ? 36.390 -0.993 -63.995 1.00 44.47 34 LEU B C 1
ATOM 6128 O O . LEU B 1 34 ? 36.725 -2.164 -64.199 1.00 43.86 34 LEU B O 1
ATOM 6133 N N . THR B 1 35 ? 35.652 -0.289 -64.849 1.00 41.25 35 THR B N 1
ATOM 6134 C CA . THR B 1 35 ? 35.220 -0.849 -66.121 1.00 44.60 35 THR B CA 1
ATOM 6135 C C . THR B 1 35 ? 35.858 -0.073 -67.267 1.00 41.77 35 THR B C 1
ATOM 6136 O O . THR B 1 35 ? 35.780 1.152 -67.316 1.00 45.07 35 THR B O 1
ATOM 6140 N N . GLY B 1 36 ? 36.501 -0.794 -68.178 1.00 45.03 36 GLY B N 1
ATOM 6141 C CA . GLY B 1 36 ? 37.121 -0.167 -69.335 1.00 50.53 36 GLY B CA 1
ATOM 6142 C C . GLY B 1 36 ? 38.260 -0.980 -69.918 1.00 57.01 36 GLY B C 1
ATOM 6143 O O . GLY B 1 36 ? 39.153 -1.426 -69.187 1.00 52.94 36 GLY B O 1
ATOM 6144 N N . GLN B 1 37 ? 38.205 -1.187 -71.234 1.00 50.48 37 GLN B N 1
ATOM 6145 C CA . GLN B 1 37 ? 39.316 -1.723 -72.006 1.00 54.35 37 GLN B CA 1
ATOM 6146 C C . GLN B 1 37 ? 40.636 -1.111 -71.577 1.00 46.91 37 GLN B C 1
ATOM 6147 O O . GLN B 1 37 ? 41.594 -1.826 -71.292 1.00 46.46 37 GLN B O 1
ATOM 6153 N N . LEU B 1 38 ? 40.676 0.221 -71.559 1.00 42.16 38 LEU B N 1
ATOM 6154 C CA . LEU B 1 38 ? 41.902 0.962 -71.240 1.00 45.02 38 LEU B CA 1
ATOM 6155 C C . LEU B 1 38 ? 42.391 0.727 -69.813 1.00 42.50 38 LEU B C 1
ATOM 6156 O O . LEU B 1 38 ? 43.591 0.747 -69.554 1.00 50.41 38 LEU B O 1
ATOM 6161 N N . TYR B 1 39 ? 41.465 0.513 -68.891 1.00 49.63 39 TYR B N 1
ATOM 6162 C CA . TYR B 1 39 ? 41.853 0.227 -67.518 1.00 45.68 39 TYR B CA 1
ATOM 6163 C C . TYR B 1 39 ? 42.601 -1.100 -67.457 1.00 43.59 39 TYR B C 1
ATOM 6164 O O . TYR B 1 39 ? 43.675 -1.181 -66.882 1.00 44.01 39 TYR B O 1
ATOM 6173 N N . CYS B 1 40 ? 42.040 -2.144 -68.057 1.00 38.64 40 CYS B N 1
ATOM 6174 C CA . CYS B 1 40 ? 42.710 -3.444 -68.075 1.00 44.64 40 CYS B CA 1
ATOM 6175 C C . CYS B 1 40 ? 44.110 -3.299 -68.652 1.00 58.37 40 CYS B C 1
ATOM 6176 O O . CYS B 1 40 ? 45.062 -3.952 -68.216 1.00 55.16 40 CYS B O 1
ATOM 6179 N N . GLN B 1 41 ? 44.219 -2.418 -69.634 1.00 56.71 41 GLN B N 1
ATOM 6180 C CA . GLN B 1 41 ? 45.457 -2.212 -70.361 1.00 55.19 41 GLN B CA 1
ATOM 6181 C C . GLN B 1 41 ? 46.521 -1.466 -69.551 1.00 49.57 41 GLN B C 1
ATOM 6182 O O . GLN B 1 41 ? 47.712 -1.787 -69.617 1.00 51.81 41 GLN B O 1
ATOM 6188 N N . ILE B 1 42 ? 46.081 -0.477 -68.782 1.00 51.08 42 ILE B N 1
ATOM 6189 C CA . ILE B 1 42 ? 46.989 0.457 -68.119 1.00 42.34 42 ILE B CA 1
ATOM 6190 C C . ILE B 1 42 ? 47.270 0.092 -66.662 1.00 43.90 42 ILE B C 1
ATOM 6191 O O . ILE B 1 42 ? 48.363 0.328 -66.148 1.00 58.63 42 ILE B O 1
ATOM 6196 N N . LEU B 1 43 ? 46.281 -0.489 -65.995 1.00 39.35 43 LEU B N 1
ATOM 6197 C CA . LEU B 1 43 ? 46.401 -0.781 -64.565 1.00 50.09 43 LEU B CA 1
ATOM 6198 C C . LEU B 1 43 ? 47.637 -1.587 -64.173 1.00 43.38 43 LEU B C 1
ATOM 6199 O O . LEU B 1 43 ? 48.272 -1.274 -63.171 1.00 53.63 43 LEU B O 1
ATOM 6204 N N . PRO B 1 44 ? 47.987 -2.627 -64.946 1.00 46.47 44 PRO B N 1
ATOM 6205 C CA . PRO B 1 44 ? 49.167 -3.382 -64.510 1.00 51.01 44 PRO B CA 1
ATOM 6206 C C . PRO B 1 44 ? 50.467 -2.572 -64.534 1.00 55.25 44 PRO B C 1
ATOM 6207 O O . PRO B 1 44 ? 51.457 -3.020 -63.963 1.00 59.23 44 PRO B O 1
ATOM 6211 N N . LEU B 1 45 ? 50.452 -1.400 -65.169 1.00 55.87 45 LEU B N 1
ATOM 6212 C CA . LEU B 1 45 ? 51.625 -0.520 -65.223 1.00 55.91 45 LEU B CA 1
ATOM 6213 C C . LEU B 1 45 ? 51.581 0.575 -64.154 1.00 56.81 45 LEU B C 1
ATOM 6214 O O . LEU B 1 45 ? 52.425 1.476 -64.146 1.00 53.08 45 LEU B O 1
ATOM 6219 N N . LEU B 1 46 ? 50.590 0.498 -63.271 1.00 51.19 46 LEU B N 1
ATOM 6220 C CA . LEU B 1 46 ? 50.445 1.437 -62.173 1.00 51.32 46 LEU B CA 1
ATOM 6221 C C . LEU B 1 46 ? 50.687 0.723 -60.848 1.00 52.47 46 LEU B C 1
ATOM 6222 O O . LEU B 1 46 ? 49.920 0.851 -59.910 1.00 50.33 46 LEU B O 1
ATOM 6227 N N . ASN B 1 47 ? 51.767 -0.042 -60.791 1.00 55.34 47 ASN B N 1
ATOM 6228 C CA . ASN B 1 47 ? 52.115 -0.799 -59.599 1.00 57.53 47 ASN B CA 1
ATOM 6229 C C . ASN B 1 47 ? 53.238 -0.131 -58.810 1.00 61.24 47 ASN B C 1
ATOM 6230 O O . ASN B 1 47 ? 53.606 -0.597 -57.740 1.00 64.03 47 ASN B O 1
ATOM 6235 N N . GLY B 1 48 ? 53.783 0.956 -59.350 1.00 61.81 48 GLY B N 1
ATOM 6236 C CA . GLY B 1 48 ? 54.803 1.734 -58.669 1.00 60.76 48 GLY B CA 1
ATOM 6237 C C . GLY B 1 48 ? 56.184 1.670 -59.299 1.00 72.05 48 GLY B C 1
ATOM 6238 O O . GLY B 1 48 ? 57.101 2.348 -58.834 1.00 81.48 48 GLY B O 1
ATOM 6239 N N . GLN B 1 49 ? 56.340 0.866 -60.351 1.00 74.72 49 GLN B N 1
ATOM 6240 C CA . GLN B 1 49 ? 57.632 0.712 -61.031 1.00 72.43 49 GLN B CA 1
ATOM 6241 C C . GLN B 1 49 ? 57.777 1.655 -62.229 1.00 72.41 49 GLN B C 1
ATOM 6242 O O . GLN B 1 49 ? 58.790 1.614 -62.923 1.00 82.78 49 GLN B O 1
ATOM 6248 N N . TYR B 1 50 ? 56.777 2.502 -62.468 1.00 59.56 50 TYR B N 1
ATOM 6249 C CA . TYR B 1 50 ? 56.718 3.284 -63.710 1.00 57.97 50 TYR B CA 1
ATOM 6250 C C . TYR B 1 50 ? 56.412 4.760 -63.498 1.00 65.60 50 TYR B C 1
ATOM 6251 O O . TYR B 1 50 ? 55.555 5.129 -62.693 1.00 69.64 50 TYR B O 1
ATOM 6260 N N . THR B 1 51 ? 57.139 5.592 -64.236 1.00 64.87 51 THR B N 1
ATOM 6261 C CA . THR B 1 51 ? 56.821 7.003 -64.406 1.00 70.78 51 THR B CA 1
ATOM 6262 C C . THR B 1 51 ? 55.865 7.110 -65.595 1.00 63.52 51 THR B C 1
ATOM 6263 O O . THR B 1 51 ? 55.734 6.160 -66.372 1.00 61.01 51 THR B O 1
ATOM 6267 N N . LEU B 1 52 ? 55.183 8.246 -65.727 1.00 63.04 52 LEU B N 1
ATOM 6268 C CA . LEU B 1 52 ? 54.341 8.510 -66.888 1.00 66.38 52 LEU B CA 1
ATOM 6269 C C . LEU B 1 52 ? 55.115 8.282 -68.180 1.00 71.13 52 LEU B C 1
ATOM 6270 O O . LEU B 1 52 ? 54.652 7.583 -69.074 1.00 72.47 52 LEU B O 1
ATOM 6275 N N . GLU B 1 53 ? 56.298 8.871 -68.261 1.00 76.53 53 GLU B N 1
ATOM 6276 C CA . GLU B 1 53 ? 57.154 8.732 -69.430 1.00 88.08 53 GLU B CA 1
ATOM 6277 C C . GLU B 1 53 ? 57.294 7.263 -69.816 1.00 82.68 53 GLU B C 1
ATOM 6278 O O . GLU B 1 53 ? 57.158 6.896 -70.981 1.00 81.01 53 GLU B O 1
ATOM 6284 N N . GLN B 1 54 ? 57.533 6.421 -68.818 1.00 79.58 54 GLN B N 1
ATOM 6285 C CA . GLN B 1 54 ? 57.772 5.003 -69.052 1.00 77.53 54 GLN B CA 1
ATOM 6286 C C . GLN B 1 54 ? 56.523 4.263 -69.526 1.00 68.85 54 GLN B C 1
ATOM 6287 O O . GLN B 1 54 ? 56.614 3.354 -70.344 1.00 75.22 54 GLN B O 1
ATOM 6293 N N . ILE B 1 55 ? 55.365 4.651 -69.004 1.00 59.13 55 ILE B N 1
ATOM 6294 C CA . ILE B 1 55 ? 54.098 4.034 -69.384 1.00 58.67 55 ILE B CA 1
ATOM 6295 C C . ILE B 1 55 ? 53.727 4.398 -70.819 1.00 69.82 55 ILE B C 1
ATOM 6296 O O . ILE B 1 55 ? 53.212 3.561 -71.561 1.00 67.17 55 ILE B O 1
ATOM 6301 N N . VAL B 1 56 ? 53.986 5.646 -71.197 1.00 60.76 56 VAL B N 1
ATOM 6302 C CA . VAL B 1 56 ? 53.653 6.132 -72.532 1.00 65.13 56 VAL B CA 1
ATOM 6303 C C . VAL B 1 56 ? 54.434 5.374 -73.611 1.00 75.35 56 VAL B C 1
ATOM 6304 O O . VAL B 1 56 ? 53.904 5.109 -74.697 1.00 74.11 56 VAL B O 1
ATOM 6308 N N . GLU B 1 57 ? 55.688 5.036 -73.313 1.00 71.32 57 GLU B N 1
ATOM 6309 C CA . GLU B 1 57 ? 56.504 4.278 -74.254 1.00 85.30 57 GLU B CA 1
ATOM 6310 C C . GLU B 1 57 ? 56.216 2.783 -74.119 1.00 72.99 57 GLU B C 1
ATOM 6311 O O . GLU B 1 57 ? 56.215 2.049 -75.105 1.00 79.62 57 GLU B O 1
ATOM 6317 N N . LYS B 1 58 ? 55.963 2.341 -72.897 1.00 70.49 58 LYS B N 1
ATOM 6318 C CA . LYS B 1 58 ? 55.600 0.949 -72.652 1.00 76.34 58 LYS B CA 1
ATOM 6319 C C . LYS B 1 58 ? 54.325 0.588 -73.422 1.00 92.11 58 LYS B C 1
ATOM 6320 O O . LYS B 1 58 ? 54.133 -0.564 -73.808 1.00 102.17 58 LYS B O 1
ATOM 6326 N N . LEU B 1 59 ? 53.474 1.587 -73.652 1.00 81.12 59 LEU B N 1
ATOM 6327 C CA . LEU B 1 59 ? 52.222 1.403 -74.378 1.00 75.72 59 LEU B CA 1
ATOM 6328 C C . LEU B 1 59 ? 52.235 2.117 -75.726 1.00 79.32 59 LEU B C 1
ATOM 6329 O O . LEU B 1 59 ? 51.186 2.371 -76.312 1.00 86.73 59 LEU B O 1
ATOM 6334 N N . ASP B 1 60 ? 53.423 2.420 -76.233 1.00 75.28 60 ASP B N 1
ATOM 6335 C CA . ASP B 1 60 ? 53.546 3.101 -77.513 1.00 79.98 60 ASP B CA 1
ATOM 6336 C C . ASP B 1 60 ? 52.929 2.281 -78.649 1.00 82.36 60 ASP B C 1
ATOM 6337 O O . ASP B 1 60 ? 52.685 2.799 -79.729 1.00 77.08 60 ASP B O 1
ATOM 6342 N N . GLY B 1 61 ? 52.674 1.003 -78.390 1.00 108.69 61 GLY B N 1
ATOM 6343 C CA . GLY B 1 61 ? 52.027 0.133 -79.361 1.00 110.34 61 GLY B CA 1
ATOM 6344 C C . GLY B 1 61 ? 50.617 0.578 -79.705 1.00 87.75 61 GLY B C 1
ATOM 6345 O O . GLY B 1 61 ? 50.353 0.951 -80.845 1.00 78.90 61 GLY B O 1
ATOM 6346 N N . GLU B 1 62 ? 49.721 0.549 -78.717 1.00 85.83 62 GLU B N 1
ATOM 6347 C CA . GLU B 1 62 ? 48.317 0.865 -78.958 1.00 90.64 62 GLU B CA 1
ATOM 6348 C C . GLU B 1 62 ? 47.913 2.237 -78.432 1.00 80.82 62 GLU B C 1
ATOM 6349 O O . GLU B 1 62 ? 47.734 3.177 -79.206 1.00 106.02 62 GLU B O 1
ATOM 6355 N N . VAL B 1 63 ? 47.784 2.349 -77.121 1.00 71.30 63 VAL B N 1
ATOM 6356 C CA . VAL B 1 63 ? 47.196 3.528 -76.493 1.00 69.35 63 VAL B CA 1
ATOM 6357 C C . VAL B 1 63 ? 48.088 4.750 -76.687 1.00 67.13 63 VAL B C 1
ATOM 6358 O O . VAL B 1 63 ? 49.271 4.708 -76.361 1.00 69.70 63 VAL B O 1
ATOM 6362 N N . PRO B 1 64 ? 47.526 5.850 -77.212 1.00 66.11 64 PRO B N 1
ATOM 6363 C CA . PRO B 1 64 ? 48.332 7.060 -77.362 1.00 70.28 64 PRO B CA 1
ATOM 6364 C C . PRO B 1 64 ? 48.408 7.867 -76.061 1.00 66.96 64 PRO B C 1
ATOM 6365 O O . PRO B 1 64 ? 47.599 7.633 -75.156 1.00 64.07 64 PRO B O 1
ATOM 6369 N N . PRO B 1 65 ? 49.373 8.803 -75.966 1.00 67.80 65 PRO B N 1
ATOM 6370 C CA . PRO B 1 65 ? 49.628 9.576 -74.737 1.00 63.92 65 PRO B CA 1
ATOM 6371 C C . PRO B 1 65 ? 48.408 10.311 -74.181 1.00 60.96 65 PRO B C 1
ATOM 6372 O O . PRO B 1 65 ? 48.168 10.254 -72.974 1.00 60.48 65 PRO B O 1
ATOM 6376 N N . GLU B 1 66 ? 47.650 10.983 -75.042 1.00 61.70 66 GLU B N 1
ATOM 6377 C CA . GLU B 1 66 ? 46.514 11.784 -74.597 1.00 63.15 66 GLU B CA 1
ATOM 6378 C C . GLU B 1 66 ? 45.409 10.927 -74.000 1.00 68.59 66 GLU B C 1
ATOM 6379 O O . GLU B 1 66 ? 44.680 11.388 -73.125 1.00 62.56 66 GLU B O 1
ATOM 6385 N N . TYR B 1 67 ? 45.284 9.686 -74.474 1.00 61.59 67 TYR B N 1
ATOM 6386 C CA . TYR B 1 67 ? 44.354 8.739 -73.885 1.00 55.29 67 TYR B CA 1
ATOM 6387 C C . TYR B 1 67 ? 44.839 8.334 -72.501 1.00 56.13 67 TYR B C 1
ATOM 6388 O O . TYR B 1 67 ? 44.064 8.319 -71.546 1.00 50.52 67 TYR B O 1
ATOM 6397 N N . ILE B 1 68 ? 46.123 8.013 -72.402 1.00 61.45 68 ILE B N 1
ATOM 6398 C CA . ILE B 1 68 ? 46.731 7.668 -71.118 1.00 57.39 68 ILE B CA 1
ATOM 6399 C C . ILE B 1 68 ? 46.520 8.801 -70.115 1.00 52.56 68 ILE B C 1
ATOM 6400 O O . ILE B 1 68 ? 46.126 8.566 -68.973 1.00 50.34 68 ILE B O 1
ATOM 6405 N N . ASP B 1 69 ? 46.765 10.031 -70.553 1.00 59.18 69 ASP B N 1
ATOM 6406 C CA . ASP B 1 69 ? 46.528 11.210 -69.720 1.00 62.42 69 ASP B CA 1
ATOM 6407 C C . ASP B 1 69 ? 45.092 11.268 -69.197 1.00 60.26 69 ASP B C 1
ATOM 6408 O O . ASP B 1 69 ? 44.869 11.422 -68.002 1.00 60.40 69 ASP B O 1
ATOM 6413 N N . TYR B 1 70 ? 44.126 11.133 -70.094 1.00 66.27 70 TYR B N 1
ATOM 6414 C CA . TYR B 1 70 ? 42.721 11.177 -69.709 1.00 60.45 70 TYR B CA 1
ATOM 6415 C C . TYR B 1 70 ? 42.371 10.089 -68.692 1.00 60.92 70 TYR B C 1
ATOM 6416 O O . TYR B 1 70 ? 41.582 10.318 -67.777 1.00 60.41 70 TYR B O 1
ATOM 6425 N N . VAL B 1 71 ? 42.943 8.902 -68.862 1.00 53.87 71 VAL B N 1
ATOM 6426 C CA . VAL B 1 71 ? 42.685 7.800 -67.938 1.00 51.03 71 VAL B CA 1
ATOM 6427 C C . VAL B 1 71 ? 43.202 8.130 -66.537 1.00 52.54 71 VAL B C 1
ATOM 6428 O O . VAL B 1 71 ? 42.507 7.922 -65.546 1.00 46.09 71 VAL B O 1
ATOM 6432 N N . LEU B 1 72 ? 44.425 8.642 -66.461 1.00 56.97 72 LEU B N 1
ATOM 6433 C CA . LEU B 1 72 ? 45.031 8.965 -65.173 1.00 62.29 72 LEU B CA 1
ATOM 6434 C C . LEU B 1 72 ? 44.308 10.116 -64.492 1.00 69.11 72 LEU B C 1
ATOM 6435 O O . LEU B 1 72 ? 44.192 10.122 -63.268 1.00 60.17 72 LEU B O 1
ATOM 6440 N N . GLU B 1 73 ? 43.804 11.070 -65.272 1.00 61.54 73 GLU B N 1
ATOM 6441 C CA . GLU B 1 73 ? 43.093 12.194 -64.682 1.00 64.08 73 GLU B CA 1
ATOM 6442 C C . GLU B 1 73 ? 41.863 11.705 -64.003 1.00 59.29 73 GLU B C 1
ATOM 6443 O O . GLU B 1 73 ? 41.508 12.152 -62.939 1.00 62.22 73 GLU B O 1
ATOM 6449 N N . ARG B 1 74 ? 41.195 10.786 -64.654 1.00 53.34 74 ARG B N 1
ATOM 6450 C CA . ARG B 1 74 ? 39.991 10.236 -64.107 1.00 60.40 74 ARG B CA 1
ATOM 6451 C C . ARG B 1 74 ? 40.275 9.484 -62.820 1.00 61.32 74 ARG B C 1
ATOM 6452 O O . ARG B 1 74 ? 39.560 9.630 -61.851 1.00 70.11 74 ARG B O 1
ATOM 6460 N N . LEU B 1 75 ? 41.314 8.664 -62.839 1.00 48.34 75 LEU B N 1
ATOM 6461 C CA . LEU B 1 75 ? 41.683 7.877 -61.668 1.00 49.76 75 LEU B CA 1
ATOM 6462 C C . LEU B 1 75 ? 42.088 8.795 -60.536 1.00 49.65 75 LEU B C 1
ATOM 6463 O O . LEU B 1 75 ? 41.719 8.593 -59.406 1.00 55.87 75 LEU B O 1
ATOM 6468 N N . ALA B 1 76 ? 42.824 9.830 -60.877 1.00 59.15 76 ALA B N 1
ATOM 6469 C CA . ALA B 1 76 ? 43.290 10.801 -59.900 1.00 67.41 76 ALA B CA 1
ATOM 6470 C C . ALA B 1 76 ? 42.111 11.518 -59.259 1.00 68.54 76 ALA B C 1
ATOM 6471 O O . ALA B 1 76 ? 42.037 11.631 -58.045 1.00 65.19 76 ALA B O 1
ATOM 6473 N N . GLU B 1 77 ? 41.180 11.981 -60.086 1.00 75.06 77 GLU B N 1
ATOM 6474 C CA . GLU B 1 77 ? 40.046 12.762 -59.601 1.00 80.49 77 GLU B CA 1
ATOM 6475 C C . GLU B 1 77 ? 39.093 11.937 -58.744 1.00 70.36 77 GLU B C 1
ATOM 6476 O O . GLU B 1 77 ? 38.430 12.478 -57.863 1.00 69.23 77 GLU B O 1
ATOM 6482 N N . LYS B 1 78 ? 39.020 10.636 -59.005 1.00 68.35 78 LYS B N 1
ATOM 6483 C CA . LYS B 1 78 ? 38.171 9.740 -58.212 1.00 67.16 78 LYS B CA 1
ATOM 6484 C C . LYS B 1 78 ? 38.929 9.182 -57.000 1.00 63.71 78 LYS B C 1
ATOM 6485 O O . LYS B 1 78 ? 38.358 8.476 -56.170 1.00 77.00 78 LYS B O 1
ATOM 6491 N N . GLY B 1 79 ? 40.217 9.494 -56.908 1.00 53.97 79 GLY B N 1
ATOM 6492 C CA . GLY B 1 79 ? 41.002 9.175 -55.723 1.00 48.92 79 GLY B CA 1
ATOM 6493 C C . GLY B 1 79 ? 41.652 7.807 -55.720 1.00 58.09 79 GLY B C 1
ATOM 6494 O O . GLY B 1 79 ? 42.018 7.311 -54.671 1.00 47.41 79 GLY B O 1
ATOM 6495 N N . TYR B 1 80 ? 41.793 7.197 -56.892 1.00 59.49 80 TYR B N 1
ATOM 6496 C CA . TYR B 1 80 ? 42.400 5.874 -57.015 1.00 52.65 80 TYR B CA 1
ATOM 6497 C C . TYR B 1 80 ? 43.892 5.964 -57.285 1.00 45.16 80 TYR B C 1
ATOM 6498 O O . TYR B 1 80 ? 44.647 5.075 -56.913 1.00 50.92 80 TYR B O 1
ATOM 6507 N N . LEU B 1 81 ? 44.308 7.030 -57.954 1.00 54.26 81 LEU B N 1
ATOM 6508 C CA . LEU B 1 81 ? 45.700 7.186 -58.354 1.00 61.19 81 LEU B CA 1
ATOM 6509 C C . LEU B 1 81 ? 46.425 8.062 -57.352 1.00 59.12 81 LEU B C 1
ATOM 6510 O O . LEU B 1 81 ? 45.829 8.964 -56.764 1.00 50.53 81 LEU B O 1
ATOM 6515 N N . THR B 1 82 ? 47.713 7.791 -57.160 1.00 57.24 82 THR B N 1
ATOM 6516 C CA . THR B 1 82 ? 48.539 8.633 -56.306 1.00 58.78 82 THR B CA 1
ATOM 6517 C C . THR B 1 82 ? 50.005 8.540 -56.689 1.00 52.40 82 THR B C 1
ATOM 6518 O O . THR B 1 82 ? 50.433 7.611 -57.369 1.00 66.09 82 THR B O 1
ATOM 6522 N N . GLU B 1 83 ? 50.762 9.524 -56.241 1.00 59.02 83 GLU B N 1
ATOM 6523 C CA . GLU B 1 83 ? 52.209 9.501 -56.345 1.00 65.79 83 GLU B CA 1
ATOM 6524 C C . GLU B 1 83 ? 52.748 8.468 -55.359 1.00 54.55 83 GLU B C 1
ATOM 6525 O O . GLU B 1 83 ? 52.249 8.358 -54.234 1.00 54.28 83 GLU B O 1
ATOM 6531 N N . ALA B 1 84 ? 53.761 7.711 -55.763 1.00 50.63 84 ALA B N 1
ATOM 6532 C CA . ALA B 1 84 ? 54.390 6.766 -54.846 1.00 55.63 84 ALA B CA 1
ATOM 6533 C C . ALA B 1 84 ? 55.471 7.465 -54.031 1.00 57.67 84 ALA B C 1
ATOM 6534 O O . ALA B 1 84 ? 56.139 8.378 -54.524 1.00 49.38 84 ALA B O 1
ATOM 6536 N N . ALA B 1 85 ? 55.631 7.036 -52.781 1.00 46.92 85 ALA B N 1
ATOM 6537 C CA . ALA B 1 85 ? 56.663 7.574 -51.891 1.00 45.19 85 ALA B CA 1
ATOM 6538 C C . ALA B 1 85 ? 57.803 6.572 -51.766 1.00 45.17 85 ALA B C 1
ATOM 6539 O O . ALA B 1 85 ? 57.660 5.568 -51.063 1.00 47.27 85 ALA B O 1
ATOM 6541 N N . PRO B 1 86 ? 58.933 6.834 -52.442 1.00 46.28 86 PRO B N 1
ATOM 6542 C CA . PRO B 1 86 ? 60.034 5.861 -52.475 1.00 53.11 86 PRO B CA 1
ATOM 6543 C C . PRO B 1 86 ? 60.547 5.462 -51.101 1.00 48.18 86 PRO B C 1
ATOM 6544 O O . PRO B 1 86 ? 61.007 4.339 -50.929 1.00 62.92 86 PRO B O 1
ATOM 6548 N N . GLU B 1 87 ? 60.460 6.373 -50.138 1.00 49.44 87 GLU B N 1
ATOM 6549 C CA . GLU B 1 87 ? 61.047 6.154 -48.819 1.00 56.86 87 GLU B CA 1
ATOM 6550 C C . GLU B 1 87 ? 60.177 5.296 -47.917 1.00 47.15 87 GLU B C 1
ATOM 6551 O O . GLU B 1 87 ? 60.567 4.982 -46.802 1.00 56.29 87 GLU B O 1
ATOM 6557 N N . LEU B 1 88 ? 59.002 4.909 -48.400 1.00 51.62 88 LEU B N 1
ATOM 6558 C CA . LEU B 1 88 ? 58.094 4.058 -47.621 1.00 45.66 88 LEU B CA 1
ATOM 6559 C C . LEU B 1 88 ? 58.005 2.657 -48.209 1.00 42.57 88 LEU B C 1
ATOM 6560 O O . LEU B 1 88 ? 57.965 2.496 -49.426 1.00 43.85 88 LEU B O 1
ATOM 6565 N N . SER B 1 89 ? 57.966 1.649 -47.352 1.00 42.87 89 SER B N 1
ATOM 6566 C CA . SER B 1 89 ? 57.695 0.292 -47.794 1.00 47.42 89 SER B CA 1
ATOM 6567 C C . SER B 1 89 ? 56.279 0.220 -48.379 1.00 53.21 89 SER B C 1
ATOM 6568 O O . SER B 1 89 ? 55.442 1.074 -48.103 1.00 47.36 89 SER B O 1
ATOM 6571 N N . SER B 1 90 ? 56.013 -0.800 -49.180 1.00 51.13 90 SER B N 1
ATOM 6572 C CA . SER B 1 90 ? 54.691 -0.969 -49.770 1.00 57.89 90 SER B CA 1
ATOM 6573 C C . SER B 1 90 ? 53.640 -1.173 -48.673 1.00 48.49 90 SER B C 1
ATOM 6574 O O . SER B 1 90 ? 52.507 -0.712 -48.797 1.00 44.91 90 SER B O 1
ATOM 6577 N N . GLU B 1 91 ? 54.032 -1.843 -47.595 1.00 44.15 91 GLU B N 1
ATOM 6578 C CA . GLU B 1 91 ? 53.116 -2.146 -46.501 1.00 42.69 91 GLU B CA 1
ATOM 6579 C C . GLU B 1 91 ? 52.735 -0.901 -45.709 1.00 40.98 91 GLU B C 1
ATOM 6580 O O . GLU B 1 91 ? 51.566 -0.708 -45.364 1.00 36.46 91 GLU B O 1
ATOM 6586 N N . VAL B 1 92 ? 53.715 -0.048 -45.441 1.00 35.04 92 VAL B N 1
ATOM 6587 C CA . VAL B 1 92 ? 53.470 1.208 -44.734 1.00 36.53 92 VAL B CA 1
ATOM 6588 C C . VAL B 1 92 ? 52.667 2.181 -45.601 1.00 38.86 92 VAL B C 1
ATOM 6589 O O . VAL B 1 92 ? 51.707 2.790 -45.138 1.00 39.57 92 VAL B O 1
ATOM 6593 N N . ALA B 1 93 ? 53.062 2.324 -46.863 1.00 39.71 93 ALA B N 1
ATOM 6594 C CA . ALA B 1 93 ? 52.319 3.158 -47.796 1.00 41.08 93 ALA B CA 1
ATOM 6595 C C . ALA B 1 93 ? 50.874 2.712 -47.874 1.00 38.19 93 ALA B C 1
ATOM 6596 O O . ALA B 1 93 ? 49.964 3.543 -47.960 1.00 37.89 93 ALA B O 1
ATOM 6598 N N . ALA B 1 94 ? 50.662 1.401 -47.844 1.00 40.15 94 ALA B N 1
ATOM 6599 C CA . ALA B 1 94 ? 49.315 0.833 -47.922 1.00 43.10 94 ALA B CA 1
ATOM 6600 C C . ALA B 1 94 ? 48.487 1.221 -46.701 1.00 42.17 94 ALA B C 1
ATOM 6601 O O . ALA B 1 94 ? 47.299 1.491 -46.808 1.00 33.58 94 ALA B O 1
ATOM 6603 N N . PHE B 1 95 ? 49.118 1.249 -45.537 1.00 33.08 95 PHE B N 1
ATOM 6604 C CA . PHE B 1 95 ? 48.424 1.628 -44.320 1.00 34.49 95 PHE B CA 1
ATOM 6605 C C . PHE B 1 95 ? 47.881 3.041 -44.429 1.00 29.24 95 PHE B C 1
ATOM 6606 O O . PHE B 1 95 ? 46.741 3.316 -44.059 1.00 36.32 95 PHE B O 1
ATOM 6614 N N . TRP B 1 96 ? 48.698 3.936 -44.973 1.00 32.76 96 TRP B N 1
ATOM 6615 C CA . TRP B 1 96 ? 48.337 5.339 -45.069 1.00 34.23 96 TRP B CA 1
ATOM 6616 C C . TRP B 1 96 ? 47.395 5.627 -46.223 1.00 35.22 96 TRP B C 1
ATOM 6617 O O . TRP B 1 96 ? 46.513 6.476 -46.107 1.00 34.50 96 TRP B O 1
ATOM 6628 N N . SER B 1 97 ? 47.560 4.915 -47.332 1.00 30.58 97 SER B N 1
ATOM 6629 C CA . SER B 1 97 ? 46.673 5.111 -48.477 1.00 35.68 97 SER B CA 1
ATOM 6630 C C . SER B 1 97 ? 45.284 4.606 -48.134 1.00 44.14 97 SER B C 1
ATOM 6631 O O . SER B 1 97 ? 44.300 5.128 -48.631 1.00 47.55 97 SER B O 1
ATOM 6634 N N . GLU B 1 98 ? 45.212 3.593 -47.276 1.00 49.52 98 GLU B N 1
ATOM 6635 C CA . GLU B 1 98 ? 43.933 3.043 -46.852 1.00 49.74 98 GLU B CA 1
ATOM 6636 C C . GLU B 1 98 ? 43.174 4.037 -45.973 1.00 44.46 98 GLU B C 1
ATOM 6637 O O . GLU B 1 98 ? 41.947 4.020 -45.915 1.00 37.81 98 GLU B O 1
ATOM 6643 N N . LEU B 1 99 ? 43.912 4.908 -45.299 1.00 36.77 99 LEU B N 1
ATOM 6644 C CA . LEU B 1 99 ? 43.307 5.981 -44.516 1.00 33.98 99 LEU B CA 1
ATOM 6645 C C . LEU B 1 99 ? 43.015 7.205 -45.382 1.00 42.84 99 LEU B C 1
ATOM 6646 O O . LEU B 1 99 ? 42.582 8.232 -44.884 1.00 44.40 99 LEU B O 1
ATOM 6651 N N . GLY B 1 100 ? 43.270 7.081 -46.678 1.00 38.02 100 GLY B N 1
ATOM 6652 C CA . GLY B 1 100 ? 43.000 8.149 -47.626 1.00 52.67 100 GLY B CA 1
ATOM 6653 C C . GLY B 1 100 ? 44.110 9.184 -47.694 1.00 53.30 100 GLY B C 1
ATOM 6654 O O . GLY B 1 100 ? 43.873 10.301 -48.127 1.00 46.02 100 GLY B O 1
ATOM 6655 N N . ILE B 1 101 ? 45.317 8.810 -47.266 1.00 44.50 101 ILE B N 1
ATOM 6656 C CA . ILE B 1 101 ? 46.461 9.718 -47.262 1.00 43.95 101 ILE B CA 1
ATOM 6657 C C . ILE B 1 101 ? 47.464 9.348 -48.349 1.00 36.69 101 ILE B C 1
ATOM 6658 O O . ILE B 1 101 ? 47.862 8.186 -48.466 1.00 40.03 101 ILE B O 1
ATOM 6663 N N . ALA B 1 102 ? 47.827 10.317 -49.188 1.00 32.87 102 ALA B N 1
ATOM 6664 C CA . ALA B 1 102 ? 48.833 10.084 -50.228 1.00 49.15 102 ALA B CA 1
ATOM 6665 C C . ALA B 1 102 ? 50.157 9.722 -49.569 1.00 45.94 102 ALA B C 1
ATOM 6666 O O . ALA B 1 102 ? 50.606 10.430 -48.672 1.00 39.05 102 ALA B O 1
ATOM 6668 N N . PRO B 1 103 ? 50.786 8.616 -49.991 1.00 52.38 103 PRO B N 1
ATOM 6669 C CA . PRO B 1 103 ? 51.994 8.181 -49.293 1.00 51.40 103 PRO B CA 1
ATOM 6670 C C . PRO B 1 103 ? 53.120 9.225 -49.200 1.00 39.54 103 PRO B C 1
ATOM 6671 O O . PRO B 1 103 ? 53.804 9.250 -48.189 1.00 45.57 103 PRO B O 1
ATOM 6675 N N . PRO B 1 104 ? 53.326 10.061 -50.234 1.00 44.80 104 PRO B N 1
ATOM 6676 C CA . PRO B 1 104 ? 54.358 11.085 -50.038 1.00 43.09 104 PRO B CA 1
ATOM 6677 C C . PRO B 1 104 ? 53.995 12.112 -48.962 1.00 37.19 104 PRO B C 1
ATOM 6678 O O . PRO B 1 104 ? 54.881 12.650 -48.309 1.00 41.03 104 PRO B O 1
ATOM 6682 N N . VAL B 1 105 ? 52.703 12.380 -48.797 1.00 38.21 105 VAL B N 1
ATOM 6683 C CA . VAL B 1 105 ? 52.236 13.249 -47.715 1.00 38.38 105 VAL B CA 1
ATOM 6684 C C . VAL B 1 105 ? 52.468 12.610 -46.352 1.00 42.22 105 VAL B C 1
ATOM 6685 O O . VAL B 1 105 ? 52.870 13.279 -45.401 1.00 37.34 105 VAL B O 1
ATOM 6689 N N . ALA B 1 106 ? 52.206 11.311 -46.261 1.00 42.24 106 ALA B N 1
ATOM 6690 C CA . ALA B 1 106 ? 52.406 10.570 -45.015 1.00 45.31 106 ALA B CA 1
ATOM 6691 C C . ALA B 1 106 ? 53.877 10.541 -44.644 1.00 43.59 106 ALA B C 1
ATOM 6692 O O . ALA B 1 106 ? 54.232 10.685 -43.477 1.00 32.88 106 ALA B O 1
ATOM 6694 N N . ALA B 1 107 ? 54.732 10.344 -45.639 1.00 42.67 107 ALA B N 1
ATOM 6695 C CA . ALA B 1 107 ? 56.168 10.267 -45.406 1.00 47.46 107 ALA B CA 1
ATOM 6696 C C . ALA B 1 107 ? 56.702 11.568 -44.806 1.00 48.49 107 ALA B C 1
ATOM 6697 O O . ALA B 1 107 ? 57.561 11.554 -43.925 1.00 44.35 107 ALA B O 1
ATOM 6699 N N . GLU B 1 108 ? 56.178 12.692 -45.283 1.00 36.76 108 GLU B N 1
ATOM 6700 C CA . GLU B 1 108 ? 56.611 13.996 -44.788 1.00 40.50 108 GLU B CA 1
ATOM 6701 C C . GLU B 1 108 ? 56.107 14.228 -43.353 1.00 48.10 108 GLU B C 1
ATOM 6702 O O . GLU B 1 108 ? 56.836 14.728 -42.496 1.00 41.75 108 GLU B O 1
ATOM 6708 N N . ALA B 1 109 ? 54.862 13.855 -43.099 1.00 36.83 109 ALA B N 1
ATOM 6709 C CA . ALA B 1 109 ? 54.276 14.032 -41.781 1.00 42.72 109 ALA B CA 1
ATOM 6710 C C . ALA B 1 109 ? 55.026 13.239 -40.716 1.00 45.37 109 ALA B C 1
ATOM 6711 O O . ALA B 1 109 ? 55.163 13.683 -39.579 1.00 48.06 109 ALA B O 1
ATOM 6713 N N . LEU B 1 110 ? 55.505 12.063 -41.096 1.00 36.56 110 LEU B N 1
ATOM 6714 C CA . LEU B 1 110 ? 56.194 11.175 -40.171 1.00 38.71 110 LEU B CA 1
ATOM 6715 C C . LEU B 1 110 ? 57.562 11.707 -39.738 1.00 45.70 110 LEU B C 1
ATOM 6716 O O . LEU B 1 110 ? 58.152 11.186 -38.791 1.00 43.38 110 LEU B O 1
ATOM 6721 N N . ARG B 1 111 ? 58.058 12.737 -40.422 1.00 47.17 111 ARG B N 1
ATOM 6722 C CA . ARG B 1 111 ? 59.349 13.353 -40.086 1.00 49.73 111 ARG B CA 1
ATOM 6723 C C . ARG B 1 111 ? 59.239 14.315 -38.912 1.00 47.15 111 ARG B C 1
ATOM 6724 O O . ARG B 1 111 ? 60.243 14.815 -38.427 1.00 49.39 111 ARG B O 1
ATOM 6732 N N . GLN B 1 112 ? 58.021 14.589 -38.472 1.00 43.58 112 GLN B N 1
ATOM 6733 C CA . GLN B 1 112 ? 57.803 15.480 -37.335 1.00 41.59 112 GLN B CA 1
ATOM 6734 C C . GLN B 1 112 ? 58.291 14.814 -36.051 1.00 44.05 112 GLN B C 1
ATOM 6735 O O . GLN B 1 112 ? 57.853 13.706 -35.731 1.00 48.02 112 GLN B O 1
ATOM 6741 N N . PRO B 1 113 ? 59.200 15.476 -35.316 1.00 45.29 113 PRO B N 1
ATOM 6742 C CA . PRO B 1 113 ? 59.652 14.855 -34.078 1.00 48.10 113 PRO B CA 1
ATOM 6743 C C . PRO B 1 113 ? 58.609 14.947 -32.961 1.00 50.89 113 PRO B C 1
ATOM 6744 O O . PRO B 1 113 ? 57.745 15.827 -32.970 1.00 45.79 113 PRO B O 1
ATOM 6748 N N . VAL B 1 114 ? 58.717 14.028 -32.007 1.00 44.03 114 VAL B N 1
ATOM 6749 C CA . VAL B 1 114 ? 57.816 13.938 -30.862 1.00 43.81 114 VAL B CA 1
ATOM 6750 C C . VAL B 1 114 ? 58.646 13.943 -29.567 1.00 51.23 114 VAL B C 1
ATOM 6751 O O . VAL B 1 114 ? 59.837 13.612 -29.586 1.00 49.82 114 VAL B O 1
ATOM 6755 N N . THR B 1 115 ? 58.029 14.338 -28.454 1.00 47.76 115 THR B N 1
ATOM 6756 C CA . THR B 1 115 ? 58.677 14.241 -27.146 1.00 60.04 115 THR B CA 1
ATOM 6757 C C . THR B 1 115 ? 57.915 13.281 -26.254 1.00 58.27 115 THR B C 1
ATOM 6758 O O . THR B 1 115 ? 56.682 13.229 -26.303 1.00 47.15 115 THR B O 1
ATOM 6762 N N . LEU B 1 116 ? 58.662 12.508 -25.465 1.00 51.23 116 LEU B N 1
ATOM 6763 C CA . LEU B 1 116 ? 58.093 11.623 -24.451 1.00 42.84 116 LEU B CA 1
ATOM 6764 C C . LEU B 1 116 ? 58.404 12.184 -23.065 1.00 45.95 116 LEU B C 1
ATOM 6765 O O . LEU B 1 116 ? 59.494 12.708 -22.837 1.00 53.37 116 LEU B O 1
ATOM 6770 N N . THR B 1 117 ? 57.442 12.068 -22.150 1.00 46.43 117 THR B N 1
ATOM 6771 C CA . THR B 1 117 ? 57.601 12.572 -20.786 1.00 46.77 117 THR B CA 1
ATOM 6772 C C . THR B 1 117 ? 56.979 11.595 -19.784 1.00 53.86 117 THR B C 1
ATOM 6773 O O . THR B 1 117 ? 55.770 11.418 -19.767 1.00 54.48 117 THR B O 1
ATOM 6777 N N . PRO B 1 118 ? 57.804 10.949 -18.950 1.00 56.10 118 PRO B N 1
ATOM 6778 C CA . PRO B 1 118 ? 57.211 10.101 -17.914 1.00 54.82 118 PRO B CA 1
ATOM 6779 C C . PRO B 1 118 ? 56.683 10.895 -16.724 1.00 66.48 118 PRO B C 1
ATOM 6780 O O . PRO B 1 118 ? 57.124 12.007 -16.460 1.00 71.39 118 PRO B O 1
ATOM 6784 N N . VAL B 1 119 ? 55.737 10.299 -16.016 1.00 66.87 119 VAL B N 1
ATOM 6785 C CA . VAL B 1 119 ? 55.158 10.883 -14.820 1.00 64.35 119 VAL B CA 1
ATOM 6786 C C . VAL B 1 119 ? 54.794 9.718 -13.896 1.00 65.38 119 VAL B C 1
ATOM 6787 O O . VAL B 1 119 ? 54.479 8.615 -14.363 1.00 63.15 119 VAL B O 1
ATOM 6791 N N . GLY B 1 120 ? 54.840 9.951 -12.593 1.00 55.84 120 GLY B N 1
ATOM 6792 C CA . GLY B 1 120 ? 54.643 8.872 -11.641 1.00 65.82 120 GLY B CA 1
ATOM 6793 C C . GLY B 1 120 ? 55.821 7.920 -11.712 1.00 60.70 120 GLY B C 1
ATOM 6794 O O . GLY B 1 120 ? 56.954 8.354 -11.865 1.00 61.72 120 GLY B O 1
ATOM 6795 N N . ASN B 1 121 ? 55.552 6.620 -11.644 1.00 61.26 121 ASN B N 1
ATOM 6796 C CA . ASN B 1 121 ? 56.613 5.621 -11.518 1.00 68.34 121 ASN B CA 1
ATOM 6797 C C . ASN B 1 121 ? 56.941 4.892 -12.819 1.00 69.40 121 ASN B C 1
ATOM 6798 O O . ASN B 1 121 ? 57.436 3.772 -12.795 1.00 80.74 121 ASN B O 1
ATOM 6803 N N . ILE B 1 122 ? 56.673 5.524 -13.956 1.00 66.69 122 ILE B N 1
ATOM 6804 C CA . ILE B 1 122 ? 57.000 4.920 -15.244 1.00 58.98 122 ILE B CA 1
ATOM 6805 C C . ILE B 1 122 ? 58.515 4.838 -15.411 1.00 55.09 122 ILE B C 1
ATOM 6806 O O . ILE B 1 122 ? 59.221 5.832 -15.282 1.00 56.97 122 ILE B O 1
ATOM 6811 N N . SER B 1 123 ? 59.006 3.640 -15.696 1.00 68.38 123 SER B N 1
ATOM 6812 C CA . SER B 1 123 ? 60.440 3.397 -15.813 1.00 76.48 123 SER B CA 1
ATOM 6813 C C . SER B 1 123 ? 61.034 4.091 -17.038 1.00 71.03 123 SER B C 1
ATOM 6814 O O . SER B 1 123 ? 60.315 4.567 -17.913 1.00 71.76 123 SER B O 1
ATOM 6817 N N . GLU B 1 124 ? 62.358 4.144 -17.088 1.00 64.26 124 GLU B N 1
ATOM 6818 C CA . GLU B 1 124 ? 63.062 4.785 -18.189 1.00 67.26 124 GLU B CA 1
ATOM 6819 C C . GLU B 1 124 ? 63.322 3.809 -19.325 1.00 69.50 124 GLU B C 1
ATOM 6820 O O . GLU B 1 124 ? 63.642 4.217 -20.438 1.00 72.61 124 GLU B O 1
ATOM 6826 N N . VAL B 1 125 ? 63.180 2.520 -19.042 1.00 52.92 125 VAL B N 1
ATOM 6827 C CA . VAL B 1 125 ? 63.259 1.504 -20.083 1.00 58.60 125 VAL B CA 1
ATOM 6828 C C . VAL B 1 125 ? 61.910 1.411 -20.784 1.00 52.84 125 VAL B C 1
ATOM 6829 O O . VAL B 1 125 ? 61.841 1.073 -21.963 1.00 48.50 125 VAL B O 1
ATOM 6833 N N . THR B 1 126 ? 60.842 1.726 -20.055 1.00 46.67 126 THR B N 1
ATOM 6834 C CA . THR B 1 126 ? 59.513 1.803 -20.633 1.00 45.31 126 THR B CA 1
ATOM 6835 C C . THR B 1 126 ? 59.452 2.957 -21.626 1.00 42.99 126 THR B C 1
ATOM 6836 O O . THR B 1 126 ? 58.877 2.832 -22.704 1.00 53.41 126 THR B O 1
ATOM 6840 N N . VAL B 1 127 ? 60.046 4.083 -21.251 1.00 43.96 127 VAL B N 1
ATOM 6841 C CA . VAL B 1 127 ? 60.140 5.236 -22.130 1.00 44.03 127 VAL B CA 1
ATOM 6842 C C . VAL B 1 127 ? 60.984 4.885 -23.353 1.00 48.70 127 VAL B C 1
ATOM 6843 O O . VAL B 1 127 ? 60.695 5.303 -24.475 1.00 51.12 127 VAL B O 1
ATOM 6847 N N . ALA B 1 128 ? 62.026 4.105 -23.125 1.00 49.97 128 ALA B N 1
ATOM 6848 C CA . ALA B 1 128 ? 62.934 3.697 -24.191 1.00 45.47 128 ALA B CA 1
ATOM 6849 C C . ALA B 1 128 ? 62.260 2.723 -25.158 1.00 46.59 128 ALA B C 1
ATOM 6850 O O . ALA B 1 128 ? 62.521 2.754 -26.353 1.00 59.83 128 ALA B O 1
ATOM 6852 N N . ALA B 1 129 ? 61.385 1.871 -24.638 1.00 48.15 129 ALA B N 1
ATOM 6853 C CA . ALA B 1 129 ? 60.668 0.905 -25.463 1.00 49.78 129 ALA B CA 1
ATOM 6854 C C . ALA B 1 129 ? 59.710 1.601 -26.425 1.00 49.21 129 ALA B C 1
ATOM 6855 O O . ALA B 1 129 ? 59.633 1.239 -27.604 1.00 53.93 129 ALA B O 1
ATOM 6857 N N . LEU B 1 130 ? 58.972 2.586 -25.919 1.00 43.06 130 LEU B N 1
ATOM 6858 C CA . LEU B 1 130 ? 58.068 3.355 -26.761 1.00 45.07 130 LEU B CA 1
ATOM 6859 C C . LEU B 1 130 ? 58.862 4.087 -27.828 1.00 35.98 130 LEU B C 1
ATOM 6860 O O . LEU B 1 130 ? 58.419 4.190 -28.958 1.00 39.74 130 LEU B O 1
ATOM 6865 N N . THR B 1 131 ? 60.036 4.588 -27.443 1.00 36.48 131 THR B N 1
ATOM 6866 C CA . THR B 1 131 ? 60.930 5.288 -28.364 1.00 52.88 131 THR B CA 1
ATOM 6867 C C . THR B 1 131 ? 61.306 4.360 -29.509 1.00 54.54 131 THR B C 1
ATOM 6868 O O . THR B 1 131 ? 61.262 4.747 -30.679 1.00 45.13 131 THR B O 1
ATOM 6872 N N . THR B 1 132 ? 61.659 3.129 -29.163 1.00 59.21 132 THR B N 1
ATOM 6873 C CA . THR B 1 132 ? 61.987 2.118 -30.152 1.00 48.44 132 THR B CA 1
ATOM 6874 C C . THR B 1 132 ? 60.781 1.805 -31.036 1.00 47.16 132 THR B C 1
ATOM 6875 O O . THR B 1 132 ? 60.892 1.712 -32.263 1.00 43.33 132 THR B O 1
ATOM 6879 N N . ALA B 1 133 ? 59.619 1.674 -30.416 1.00 50.84 133 ALA B N 1
ATOM 6880 C CA . ALA B 1 133 ? 58.405 1.392 -31.154 1.00 49.68 133 ALA B CA 1
ATOM 6881 C C . ALA B 1 133 ? 58.137 2.481 -32.185 1.00 48.84 133 ALA B C 1
ATOM 6882 O O . ALA B 1 133 ? 57.782 2.193 -33.330 1.00 39.98 133 ALA B O 1
ATOM 6884 N N . LEU B 1 134 ? 58.306 3.733 -31.780 1.00 49.40 134 LEU B N 1
ATOM 6885 C CA . LEU B 1 134 ? 58.088 4.859 -32.678 1.00 47.19 134 LEU B CA 1
ATOM 6886 C C . LEU B 1 134 ? 59.114 4.884 -33.811 1.00 45.15 134 LEU B C 1
ATOM 6887 O O . LEU B 1 134 ? 58.779 5.172 -34.968 1.00 41.25 134 LEU B O 1
ATOM 6892 N N . ARG B 1 135 ? 60.360 4.587 -33.468 1.00 45.91 135 ARG B N 1
ATOM 6893 C CA . ARG B 1 135 ? 61.451 4.599 -34.433 1.00 43.83 135 ARG B CA 1
ATOM 6894 C C . ARG B 1 135 ? 61.248 3.554 -35.527 1.00 51.74 135 ARG B C 1
ATOM 6895 O O . ARG B 1 135 ? 61.631 3.757 -36.667 1.00 43.18 135 ARG B O 1
ATOM 6903 N N . ASP B 1 136 ? 60.638 2.437 -35.173 1.00 48.08 136 ASP B N 1
ATOM 6904 C CA . ASP B 1 136 ? 60.407 1.362 -36.127 1.00 48.15 136 ASP B CA 1
ATOM 6905 C C . ASP B 1 136 ? 59.338 1.739 -37.162 1.00 51.42 136 ASP B C 1
ATOM 6906 O O . ASP B 1 136 ? 59.234 1.106 -38.203 1.00 51.03 136 ASP B O 1
ATOM 6911 N N . ILE B 1 137 ? 58.550 2.772 -36.880 1.00 41.91 137 ILE B N 1
ATOM 6912 C CA . ILE B 1 137 ? 57.550 3.230 -37.828 1.00 43.02 137 ILE B CA 1
ATOM 6913 C C . ILE B 1 137 ? 57.911 4.602 -38.386 1.00 46.82 137 ILE B C 1
ATOM 6914 O O . ILE B 1 137 ? 57.087 5.252 -39.016 1.00 44.72 137 ILE B O 1
ATOM 6919 N N . GLY B 1 138 ? 59.144 5.035 -38.150 1.00 56.16 138 GLY B N 1
ATOM 6920 C CA . GLY B 1 138 ? 59.679 6.231 -38.789 1.00 54.37 138 GLY B CA 1
ATOM 6921 C C . GLY B 1 138 ? 59.561 7.524 -38.007 1.00 53.93 138 GLY B C 1
ATOM 6922 O O . GLY B 1 138 ? 59.865 8.589 -38.529 1.00 42.38 138 GLY B O 1
ATOM 6923 N N . ILE B 1 139 ? 59.127 7.440 -36.755 1.00 57.74 139 ILE B N 1
ATOM 6924 C CA . ILE B 1 139 ? 58.930 8.629 -35.939 1.00 47.04 139 ILE B CA 1
ATOM 6925 C C . ILE B 1 139 ? 60.091 8.794 -34.973 1.00 54.76 139 ILE B C 1
ATOM 6926 O O . ILE B 1 139 ? 60.415 7.871 -34.227 1.00 43.75 139 ILE B O 1
ATOM 6931 N N . SER B 1 140 ? 60.717 9.970 -34.998 1.00 41.87 140 SER B N 1
ATOM 6932 C CA . SER B 1 140 ? 61.875 10.247 -34.151 1.00 50.88 140 SER B CA 1
ATOM 6933 C C . SER B 1 140 ? 61.447 10.914 -32.845 1.00 49.50 140 SER B C 1
ATOM 6934 O O . SER B 1 140 ? 60.459 11.648 -32.804 1.00 44.13 140 SER B O 1
ATOM 6937 N N . VAL B 1 141 ? 62.215 10.665 -31.791 1.00 45.39 141 VAL B N 1
ATOM 6938 C CA . VAL B 1 141 ? 61.908 11.149 -30.462 1.00 48.97 141 VAL B CA 1
ATOM 6939 C C . VAL B 1 141 ? 62.977 12.112 -29.961 1.00 47.42 141 VAL B C 1
ATOM 6940 O O . VAL B 1 141 ? 64.166 11.922 -30.203 1.00 48.27 141 VAL B O 1
ATOM 6944 N N . GLN B 1 142 ? 62.531 13.145 -29.255 1.00 51.00 142 GLN B N 1
ATOM 6945 C CA . GLN B 1 142 ? 63.431 14.066 -28.553 1.00 62.65 142 GLN B CA 1
ATOM 6946 C C . GLN B 1 142 ? 63.017 14.187 -27.097 1.00 66.95 142 GLN B C 1
ATOM 6947 O O . GLN B 1 142 ? 61.892 13.851 -26.741 1.00 60.33 142 GLN B O 1
ATOM 6953 N N . THR B 1 143 ? 63.921 14.666 -26.251 1.00 83.10 143 THR B N 1
ATOM 6954 C CA . THR B 1 143 ? 63.609 14.813 -24.831 1.00 78.89 143 THR B CA 1
ATOM 6955 C C . THR B 1 143 ? 63.079 16.229 -24.589 1.00 81.25 143 THR B C 1
ATOM 6956 O O . THR B 1 143 ? 63.615 17.192 -25.145 1.00 97.40 143 THR B O 1
ATOM 6960 N N . PRO B 1 144 ? 62.022 16.366 -23.767 1.00 71.14 144 PRO B N 1
ATOM 6961 C CA . PRO B 1 144 ? 61.446 17.690 -23.551 1.00 77.97 144 PRO B CA 1
ATOM 6962 C C . PRO B 1 144 ? 62.268 18.498 -22.552 1.00 82.27 144 PRO B C 1
ATOM 6963 O O . PRO B 1 144 ? 63.045 17.923 -21.786 1.00 80.81 144 PRO B O 1
ATOM 6967 N N . THR B 1 145 ? 62.098 19.814 -22.572 1.00 83.54 145 THR B N 1
ATOM 6968 C CA . THR B 1 145 ? 62.735 20.691 -21.603 1.00 82.13 145 THR B CA 1
ATOM 6969 C C . THR B 1 145 ? 61.770 21.819 -21.250 1.00 78.42 145 THR B C 1
ATOM 6970 O O . THR B 1 145 ? 60.831 22.097 -21.995 1.00 76.26 145 THR B O 1
ATOM 6974 N N . GLU B 1 146 ? 62.003 22.462 -20.114 1.00 85.53 146 GLU B N 1
ATOM 6975 C CA . GLU B 1 146 ? 61.018 23.378 -19.530 1.00 95.73 146 GLU B CA 1
ATOM 6976 C C . GLU B 1 146 ? 60.648 24.551 -20.450 1.00 96.03 146 GLU B C 1
ATOM 6977 O O . GLU B 1 146 ? 59.483 24.948 -20.498 1.00 82.45 146 GLU B O 1
ATOM 6983 N N . ALA B 1 147 ? 61.632 25.089 -21.175 1.00 97.96 147 ALA B N 1
ATOM 6984 C CA . ALA B 1 147 ? 61.416 26.198 -22.116 1.00 86.76 147 ALA B CA 1
ATOM 6985 C C . ALA B 1 147 ? 61.904 25.814 -23.509 1.00 85.28 147 ALA B C 1
ATOM 6986 O O . ALA B 1 147 ? 62.494 26.629 -24.215 1.00 84.92 147 ALA B O 1
ATOM 6988 N N . GLY B 1 148 ? 61.656 24.565 -23.896 1.00 80.91 148 GLY B N 1
ATOM 6989 C CA . GLY B 1 148 ? 62.119 24.044 -25.174 1.00 79.62 148 GLY B CA 1
ATOM 6990 C C . GLY B 1 148 ? 61.203 24.440 -26.314 1.00 83.38 148 GLY B C 1
ATOM 6991 O O . GLY B 1 148 ? 60.034 24.752 -26.093 1.00 87.36 148 GLY B O 1
ATOM 6992 N N . SER B 1 149 ? 61.731 24.423 -27.537 1.00 75.91 149 SER B N 1
ATOM 6993 C CA . SER B 1 149 ? 60.951 24.805 -28.717 1.00 63.62 149 SER B CA 1
ATOM 6994 C C . SER B 1 149 ? 59.783 23.838 -28.932 1.00 61.90 149 SER B C 1
ATOM 6995 O O . SER B 1 149 ? 59.860 22.682 -28.541 1.00 56.28 149 SER B O 1
ATOM 6998 N N . PRO B 1 150 ? 58.704 24.304 -29.573 1.00 71.69 150 PRO B N 1
ATOM 6999 C CA . PRO B 1 150 ? 57.490 23.486 -29.690 1.00 68.34 150 PRO B CA 1
ATOM 7000 C C . PRO B 1 150 ? 57.662 22.226 -30.533 1.00 58.83 150 PRO B C 1
ATOM 7001 O O . PRO B 1 150 ? 58.527 22.185 -31.406 1.00 54.22 150 PRO B O 1
ATOM 7005 N N . THR B 1 151 ? 56.837 21.215 -30.270 1.00 47.46 151 THR B N 1
ATOM 7006 C CA . THR B 1 151 ? 56.761 20.036 -31.128 1.00 43.39 151 THR B CA 1
ATOM 7007 C C . THR B 1 151 ? 55.316 19.772 -31.508 1.00 41.77 151 THR B C 1
ATOM 7008 O O . THR B 1 151 ? 54.406 20.387 -30.970 1.00 49.62 151 THR B O 1
ATOM 7012 N N . ALA B 1 152 ? 55.109 18.847 -32.434 1.00 45.17 152 ALA B N 1
ATOM 7013 C CA . ALA B 1 152 ? 53.775 18.518 -32.885 1.00 48.35 152 ALA B CA 1
ATOM 7014 C C . ALA B 1 152 ? 53.005 17.697 -31.862 1.00 56.70 152 ALA B C 1
ATOM 7015 O O . ALA B 1 152 ? 51.779 17.663 -31.892 1.00 58.42 152 ALA B O 1
ATOM 7017 N N . LEU B 1 153 ? 53.714 17.024 -30.963 1.00 44.94 153 LEU B N 1
ATOM 7018 C CA . LEU B 1 153 ? 53.054 16.222 -29.940 1.00 41.38 153 LEU B CA 1
ATOM 7019 C C . LEU B 1 153 ? 53.974 15.852 -28.790 1.00 38.87 153 LEU B C 1
ATOM 7020 O O . LEU B 1 153 ? 55.070 15.334 -28.999 1.00 42.73 153 LEU B O 1
ATOM 7025 N N . ASN B 1 154 ? 53.523 16.125 -27.571 1.00 41.51 154 ASN B N 1
ATOM 7026 C CA . ASN B 1 154 ? 54.192 15.619 -26.373 1.00 46.04 154 ASN B CA 1
ATOM 7027 C C . ASN B 1 154 ? 53.412 14.421 -25.849 1.00 42.31 154 ASN B C 1
ATOM 7028 O O . ASN B 1 154 ? 52.221 14.526 -25.575 1.00 41.81 154 ASN B O 1
ATOM 7033 N N . VAL B 1 155 ? 54.079 13.280 -25.730 1.00 43.51 155 VAL B N 1
ATOM 7034 C CA . VAL B 1 155 ? 53.449 12.071 -25.222 1.00 39.20 155 VAL B CA 1
ATOM 7035 C C . VAL B 1 155 ? 53.806 11.861 -23.754 1.00 41.81 155 VAL B C 1
ATOM 7036 O O . VAL B 1 155 ? 54.982 11.765 -23.401 1.00 42.51 155 VAL B O 1
ATOM 7040 N N . VAL B 1 156 ? 52.781 11.781 -22.906 1.00 41.01 156 VAL B N 1
ATOM 7041 C CA . VAL B 1 156 ? 52.974 11.632 -21.471 1.00 45.77 156 VAL B CA 1
ATOM 7042 C C . VAL B 1 156 ? 52.566 10.232 -21.018 1.00 41.89 156 VAL B C 1
ATOM 7043 O O . VAL B 1 156 ? 51.408 9.848 -21.151 1.00 44.28 156 VAL B O 1
ATOM 7047 N N . LEU B 1 157 ? 53.528 9.478 -20.484 1.00 45.51 157 LEU B N 1
ATOM 7048 C CA . LEU B 1 157 ? 53.263 8.135 -19.980 1.00 45.20 157 LEU B CA 1
ATOM 7049 C C . LEU B 1 157 ? 53.057 8.208 -18.472 1.00 52.23 157 LEU B C 1
ATOM 7050 O O . LEU B 1 157 ? 53.934 8.686 -17.755 1.00 48.00 157 LEU B O 1
ATOM 7055 N N . THR B 1 158 ? 51.903 7.741 -18.001 1.00 42.77 158 THR B N 1
ATOM 7056 C CA . THR B 1 158 ? 51.569 7.801 -16.587 1.00 49.99 158 THR B CA 1
ATOM 7057 C C . THR B 1 158 ? 51.174 6.426 -16.092 1.00 52.09 158 THR B C 1
ATOM 7058 O O . THR B 1 158 ? 50.887 5.537 -16.896 1.00 50.73 158 THR B O 1
ATOM 7062 N N . ASP B 1 159 ? 51.182 6.260 -14.768 1.00 42.27 159 ASP B N 1
ATOM 7063 C CA . ASP B 1 159 ? 50.657 5.052 -14.129 1.00 48.13 159 ASP B CA 1
ATOM 7064 C C . ASP B 1 159 ? 49.238 5.305 -13.627 1.00 50.76 159 ASP B C 1
ATOM 7065 O O . ASP B 1 159 ? 48.516 4.369 -13.288 1.00 48.11 159 ASP B O 1
ATOM 7070 N N . ASP B 1 160 ? 48.844 6.575 -13.586 1.00 51.02 160 ASP B N 1
ATOM 7071 C CA . ASP B 1 160 ? 47.491 6.943 -13.189 1.00 56.64 160 ASP B CA 1
ATOM 7072 C C . ASP B 1 160 ? 47.123 8.272 -13.821 1.00 49.83 160 ASP B C 1
ATOM 7073 O O . ASP B 1 160 ? 47.968 9.167 -13.917 1.00 51.15 160 ASP B O 1
ATOM 7078 N N . TYR B 1 161 ? 45.865 8.406 -14.236 1.00 49.24 161 TYR B N 1
ATOM 7079 C CA . TYR B 1 161 ? 45.409 9.620 -14.912 1.00 49.39 161 TYR B CA 1
ATOM 7080 C C . TYR B 1 161 ? 45.098 10.781 -13.961 1.00 47.77 161 TYR B C 1
ATOM 7081 O O . TYR B 1 161 ? 44.773 11.872 -14.413 1.00 43.76 161 TYR B O 1
ATOM 7090 N N . LEU B 1 162 ? 45.207 10.547 -12.658 1.00 48.50 162 LEU B N 1
ATOM 7091 C CA . LEU B 1 162 ? 45.015 11.609 -11.668 1.00 57.71 162 LEU B CA 1
ATOM 7092 C C . LEU B 1 162 ? 46.320 11.964 -10.964 1.00 60.82 162 LEU B C 1
ATOM 7093 O O . LEU B 1 162 ? 46.312 12.568 -9.892 1.00 65.26 162 LEU B O 1
ATOM 7098 N N . GLN B 1 163 ? 47.445 11.614 -11.576 1.00 69.91 163 GLN B N 1
ATOM 7099 C CA . GLN B 1 163 ? 48.744 12.031 -11.054 1.00 60.38 163 GLN B CA 1
ATOM 7100 C C . GLN B 1 163 ? 48.808 13.554 -10.987 1.00 54.84 163 GLN B C 1
ATOM 7101 O O . GLN B 1 163 ? 48.629 14.220 -12.003 1.00 54.95 163 GLN B O 1
ATOM 7107 N N . PRO B 1 164 ? 49.069 14.116 -9.790 1.00 52.64 164 PRO B N 1
ATOM 7108 C CA . PRO B 1 164 ? 49.017 15.578 -9.635 1.00 58.11 164 PRO B CA 1
ATOM 7109 C C . PRO B 1 164 ? 49.963 16.364 -10.553 1.00 61.42 164 PRO B C 1
ATOM 7110 O O . PRO B 1 164 ? 49.696 17.527 -10.823 1.00 68.50 164 PRO B O 1
ATOM 7114 N N . GLU B 1 165 ? 51.034 15.741 -11.030 1.00 51.77 165 GLU B N 1
ATOM 7115 C CA . GLU B 1 165 ? 51.952 16.414 -11.937 1.00 66.93 165 GLU B CA 1
ATOM 7116 C C . GLU B 1 165 ? 51.296 16.727 -13.292 1.00 67.35 165 GLU B C 1
ATOM 7117 O O . GLU B 1 165 ? 51.726 17.632 -14.000 1.00 59.08 165 GLU B O 1
ATOM 7123 N N . LEU B 1 166 ? 50.260 15.977 -13.647 1.00 61.51 166 LEU B N 1
ATOM 7124 C CA . LEU B 1 166 ? 49.560 16.217 -14.901 1.00 57.79 166 LEU B CA 1
ATOM 7125 C C . LEU B 1 166 ? 48.895 17.592 -14.911 1.00 51.37 166 LEU B C 1
ATOM 7126 O O . LEU B 1 166 ? 48.668 18.173 -15.972 1.00 49.12 166 LEU B O 1
ATOM 7131 N N . ALA B 1 167 ? 48.601 18.117 -13.729 1.00 49.38 167 ALA B N 1
ATOM 7132 C CA . ALA B 1 167 ? 47.979 19.425 -13.622 1.00 57.05 167 ALA B CA 1
ATOM 7133 C C . ALA B 1 167 ? 48.930 20.492 -14.148 1.00 54.16 167 ALA B C 1
ATOM 7134 O O . ALA B 1 167 ? 48.528 21.399 -14.876 1.00 54.74 167 ALA B O 1
ATOM 7136 N N . LYS B 1 168 ? 50.202 20.365 -13.785 1.00 49.72 168 LYS B N 1
ATOM 7137 C CA . LYS B 1 168 ? 51.221 21.306 -14.230 1.00 62.98 168 LYS B CA 1
ATOM 7138 C C . LYS B 1 168 ? 51.471 21.171 -15.734 1.00 54.51 168 LYS B C 1
ATOM 7139 O O . LYS B 1 168 ? 51.614 22.164 -16.448 1.00 60.04 168 LYS B O 1
ATOM 7145 N N . ILE B 1 169 ? 51.544 19.940 -16.213 1.00 59.12 169 ILE B N 1
ATOM 7146 C CA . ILE B 1 169 ? 51.759 19.717 -17.634 1.00 54.09 169 ILE B CA 1
ATOM 7147 C C . ILE B 1 169 ? 50.600 20.328 -18.429 1.00 45.50 169 ILE B C 1
ATOM 7148 O O . ILE B 1 169 ? 50.803 20.969 -19.465 1.00 51.64 169 ILE B O 1
ATOM 7153 N N . ASN B 1 170 ? 49.391 20.130 -17.913 1.00 49.30 170 ASN B N 1
ATOM 7154 C CA . ASN B 1 170 ? 48.187 20.681 -18.510 1.00 50.77 170 ASN B CA 1
ATOM 7155 C C . ASN B 1 170 ? 48.204 22.216 -18.533 1.00 54.60 170 ASN B C 1
ATOM 7156 O O . ASN B 1 170 ? 47.709 22.838 -19.474 1.00 46.62 170 ASN B O 1
ATOM 7161 N N . LYS B 1 171 ? 48.776 22.826 -17.504 1.00 53.27 171 LYS B N 1
ATOM 7162 C CA . LYS B 1 171 ? 48.811 24.285 -17.420 1.00 60.02 171 LYS B CA 1
ATOM 7163 C C . LYS B 1 171 ? 49.777 24.881 -18.425 1.00 54.30 171 LYS B C 1
ATOM 7164 O O . LYS B 1 171 ? 49.472 25.892 -19.055 1.00 52.69 171 LYS B O 1
ATOM 7170 N N . GLN B 1 172 ? 50.949 24.267 -18.553 1.00 54.06 172 GLN B N 1
ATOM 7171 C CA . GLN B 1 172 ? 51.939 24.714 -19.518 1.00 62.37 172 GLN B CA 1
ATOM 7172 C C . GLN B 1 172 ? 51.431 24.514 -20.933 1.00 56.80 172 GLN B C 1
ATOM 7173 O O . GLN B 1 172 ? 51.642 25.362 -21.787 1.00 59.78 172 GLN B O 1
ATOM 7179 N N . ALA B 1 173 ? 50.771 23.381 -21.168 1.00 62.94 173 ALA B N 1
ATOM 7180 C CA . ALA B 1 173 ? 50.268 23.048 -22.499 1.00 49.87 173 ALA B CA 1
ATOM 7181 C C . ALA B 1 173 ? 49.220 24.057 -22.959 1.00 51.48 173 ALA B C 1
ATOM 7182 O O . ALA B 1 173 ? 49.184 24.432 -24.122 1.00 60.04 173 ALA B O 1
ATOM 7184 N N . LEU B 1 174 ? 48.374 24.500 -22.036 1.00 48.08 174 LEU B N 1
ATOM 7185 C CA . LEU B 1 174 ? 47.342 25.473 -22.367 1.00 58.12 174 LEU B CA 1
ATOM 7186 C C . LEU B 1 174 ? 47.932 26.848 -22.673 1.00 61.72 174 LEU B C 1
ATOM 7187 O O . LEU B 1 174 ? 47.446 27.552 -23.562 1.00 58.80 174 LEU B O 1
ATOM 7192 N N . GLU B 1 175 ? 48.978 27.221 -21.941 1.00 58.85 175 GLU B N 1
ATOM 7193 C CA . GLU B 1 175 ? 49.658 28.496 -22.166 1.00 64.21 175 GLU B CA 1
ATOM 7194 C C . GLU B 1 175 ? 50.565 28.432 -23.389 1.00 61.42 175 GLU B C 1
ATOM 7195 O O . GLU B 1 175 ? 50.659 29.387 -24.149 1.00 63.59 175 GLU B O 1
ATOM 7201 N N . SER B 1 176 ? 51.217 27.293 -23.577 1.00 62.80 176 SER B N 1
ATOM 7202 C CA . SER B 1 176 ? 52.121 27.093 -24.699 1.00 65.56 176 SER B CA 1
ATOM 7203 C C . SER B 1 176 ? 51.382 26.680 -25.976 1.00 58.08 176 SER B C 1
ATOM 7204 O O . SER B 1 176 ? 51.979 26.622 -27.049 1.00 55.27 176 SER B O 1
ATOM 7207 N N . GLN B 1 177 ? 50.086 26.408 -25.852 1.00 62.87 177 GLN B N 1
ATOM 7208 C CA . GLN B 1 177 ? 49.297 25.843 -26.944 1.00 59.18 177 GLN B CA 1
ATOM 7209 C C . GLN B 1 177 ? 49.950 24.563 -27.474 1.00 55.53 177 GLN B C 1
ATOM 7210 O O . GLN B 1 177 ? 49.989 24.312 -28.677 1.00 49.70 177 GLN B O 1
ATOM 7216 N N . GLN B 1 178 ? 50.449 23.751 -26.547 1.00 46.36 178 GLN B N 1
ATOM 7217 C CA . GLN B 1 178 ? 51.081 22.473 -26.870 1.00 51.04 178 GLN B CA 1
ATOM 7218 C C . GLN B 1 178 ? 50.051 21.351 -26.885 1.00 47.41 178 GLN B C 1
ATOM 7219 O O . GLN B 1 178 ? 49.314 21.157 -25.921 1.00 49.83 178 GLN B O 1
ATOM 7225 N N . THR B 1 179 ? 50.004 20.612 -27.984 1.00 46.48 179 THR B N 1
ATOM 7226 C CA . THR B 1 179 ? 49.157 19.443 -28.073 1.00 43.75 179 THR B CA 1
ATOM 7227 C C . THR B 1 179 ? 49.910 18.256 -27.460 1.00 41.03 179 THR B C 1
ATOM 7228 O O . THR B 1 179 ? 51.082 18.046 -27.747 1.00 35.64 179 THR B O 1
ATOM 7232 N N . TRP B 1 180 ? 49.237 17.486 -26.615 1.00 40.00 180 TRP B N 1
ATOM 7233 C CA . TRP B 1 180 ? 49.887 16.372 -25.951 1.00 39.20 180 TRP B CA 1
ATOM 7234 C C . TRP B 1 180 ? 48.961 15.174 -25.808 1.00 43.34 180 TRP B C 1
ATOM 7235 O O . TRP B 1 180 ? 47.738 15.312 -25.878 1.00 34.65 180 TRP B O 1
ATOM 7246 N N . LEU B 1 181 ? 49.569 14.003 -25.608 1.00 41.42 181 LEU B N 1
ATOM 7247 C CA . LEU B 1 181 ? 48.857 12.737 -25.494 1.00 49.42 181 LEU B CA 1
ATOM 7248 C C . LEU B 1 181 ? 49.126 12.078 -24.141 1.00 52.68 181 LEU B C 1
ATOM 7249 O O . LEU B 1 181 ? 50.247 12.113 -23.635 1.00 39.00 181 LEU B O 1
ATOM 7254 N N . LEU B 1 182 ? 48.090 11.480 -23.560 1.00 37.63 182 LEU B N 1
ATOM 7255 C CA . LEU B 1 182 ? 48.230 10.724 -22.330 1.00 45.24 182 LEU B CA 1
ATOM 7256 C C . LEU B 1 182 ? 48.104 9.242 -22.627 1.00 49.83 182 LEU B C 1
ATOM 7257 O O . LEU B 1 182 ? 47.299 8.829 -23.455 1.00 40.82 182 LEU B O 1
ATOM 7262 N N . VAL B 1 183 ? 48.911 8.447 -21.942 1.00 45.64 183 VAL B N 1
ATOM 7263 C CA . VAL B 1 183 ? 48.829 7.003 -22.055 1.00 45.93 183 VAL B CA 1
ATOM 7264 C C . VAL B 1 183 ? 49.269 6.343 -20.753 1.00 45.16 183 VAL B C 1
ATOM 7265 O O . VAL B 1 183 ? 50.120 6.863 -20.031 1.00 44.17 183 VAL B O 1
ATOM 7269 N N . LYS B 1 184 ? 48.663 5.198 -20.466 1.00 41.82 184 LYS B N 1
ATOM 7270 C CA . LYS B 1 184 ? 48.977 4.399 -19.295 1.00 42.65 184 LYS B CA 1
ATOM 7271 C C . LYS B 1 184 ? 49.108 2.957 -19.758 1.00 40.48 184 LYS B C 1
ATOM 7272 O O . LYS B 1 184 ? 48.119 2.253 -19.862 1.00 40.56 184 LYS B O 1
ATOM 7278 N N . PRO B 1 185 ? 50.336 2.528 -20.071 1.00 41.32 185 PRO B N 1
ATOM 7279 C CA . PRO B 1 185 ? 50.546 1.201 -20.634 1.00 49.86 185 PRO B CA 1
ATOM 7280 C C . PRO B 1 185 ? 50.801 0.141 -19.568 1.00 42.35 185 PRO B C 1
ATOM 7281 O O . PRO B 1 185 ? 50.936 -1.027 -19.895 1.00 49.64 185 PRO B O 1
ATOM 7285 N N . VAL B 1 186 ? 50.869 0.562 -18.310 1.00 45.75 186 VAL B N 1
ATOM 7286 C CA . VAL B 1 186 ? 51.004 -0.356 -17.188 1.00 46.25 186 VAL B CA 1
ATOM 7287 C C . VAL B 1 186 ? 49.634 -0.645 -16.593 1.00 46.06 186 VAL B C 1
ATOM 7288 O O . VAL B 1 186 ? 48.699 0.136 -16.755 1.00 54.89 186 VAL B O 1
ATOM 7292 N N . GLY B 1 187 ? 49.531 -1.760 -15.880 1.00 53.20 187 GLY B N 1
ATOM 7293 C CA . GLY B 1 187 ? 48.280 -2.156 -15.262 1.00 61.64 187 GLY B CA 1
ATOM 7294 C C . GLY B 1 187 ? 47.515 -3.081 -16.177 1.00 54.41 187 GLY B C 1
ATOM 7295 O O . GLY B 1 187 ? 47.864 -3.242 -17.349 1.00 53.04 187 GLY B O 1
ATOM 7296 N N . SER B 1 188 ? 46.472 -3.696 -15.631 1.00 52.18 188 SER B N 1
ATOM 7297 C CA . SER B 1 188 ? 45.688 -4.686 -16.351 1.00 47.82 188 SER B CA 1
ATOM 7298 C C . SER B 1 188 ? 44.734 -4.045 -17.348 1.00 49.41 188 SER B C 1
ATOM 7299 O O . SER B 1 188 ? 44.136 -4.746 -18.164 1.00 48.40 188 SER B O 1
ATOM 7302 N N . VAL B 1 189 ? 44.582 -2.726 -17.263 1.00 46.08 189 VAL B N 1
ATOM 7303 C CA . VAL B 1 189 ? 43.786 -1.974 -18.222 1.00 36.59 189 VAL B CA 1
ATOM 7304 C C . VAL B 1 189 ? 44.607 -0.869 -18.872 1.00 39.25 189 VAL B C 1
ATOM 7305 O O . VAL B 1 189 ? 45.004 0.090 -18.212 1.00 48.42 189 VAL B O 1
ATOM 7309 N N . LEU B 1 190 ? 44.855 -1.004 -20.170 1.00 36.41 190 LEU B N 1
ATOM 7310 C CA . LEU B 1 190 ? 45.504 0.041 -20.938 1.00 36.72 190 LEU B CA 1
ATOM 7311 C C . LEU B 1 190 ? 44.578 1.230 -21.048 1.00 34.15 190 LEU B C 1
ATOM 7312 O O . LEU B 1 190 ? 43.423 1.070 -21.424 1.00 45.04 190 LEU B O 1
ATOM 7317 N N . TRP B 1 191 ? 45.078 2.415 -20.700 1.00 36.48 191 TRP B N 1
ATOM 7318 C CA . TRP B 1 191 ? 44.399 3.665 -21.046 1.00 38.23 191 TRP B CA 1
ATOM 7319 C C . TRP B 1 191 ? 45.207 4.329 -22.142 1.00 41.01 191 TRP B C 1
ATOM 7320 O O . TRP B 1 191 ? 46.425 4.453 -22.041 1.00 40.69 191 TRP B O 1
ATOM 7331 N N . LEU B 1 192 ? 44.516 4.753 -23.189 1.00 41.53 192 LEU B N 1
ATOM 7332 C CA . LEU B 1 192 ? 45.149 5.358 -24.345 1.00 42.17 192 LEU B CA 1
ATOM 7333 C C . LEU B 1 192 ? 44.355 6.600 -24.755 1.00 39.02 192 LEU B C 1
ATOM 7334 O O . LEU B 1 192 ? 43.184 6.520 -25.085 1.00 40.10 192 LEU B O 1
ATOM 7339 N N . GLY B 1 193 ? 45.010 7.752 -24.722 1.00 38.96 193 GLY B N 1
ATOM 7340 C CA . GLY B 1 193 ? 44.361 9.014 -25.021 1.00 34.05 193 GLY B CA 1
ATOM 7341 C C . GLY B 1 193 ? 43.931 9.704 -23.739 1.00 33.18 193 GLY B C 1
ATOM 7342 O O . GLY B 1 193 ? 44.094 9.154 -22.646 1.00 38.41 193 GLY B O 1
ATOM 7343 N N . PRO B 1 194 ? 43.381 10.910 -23.861 1.00 36.27 194 PRO B N 1
ATOM 7344 C CA . PRO B 1 194 ? 43.171 11.568 -25.147 1.00 41.97 194 PRO B CA 1
ATOM 7345 C C . PRO B 1 194 ? 44.386 12.310 -25.659 1.00 44.71 194 PRO B C 1
ATOM 7346 O O . PRO B 1 194 ? 45.399 12.428 -24.959 1.00 39.68 194 PRO B O 1
ATOM 7350 N N . VAL B 1 195 ? 44.274 12.787 -26.893 1.00 50.75 195 VAL B N 1
ATOM 7351 C CA . VAL B 1 195 ? 45.099 13.869 -27.373 1.00 41.59 195 VAL B CA 1
ATOM 7352 C C . VAL B 1 195 ? 44.414 15.159 -26.940 1.00 42.11 195 VAL B C 1
ATOM 7353 O O . VAL B 1 195 ? 43.284 15.428 -27.347 1.00 36.03 195 VAL B O 1
ATOM 7357 N N . PHE B 1 196 ? 45.101 15.939 -26.111 1.00 37.33 196 PHE B N 1
ATOM 7358 C CA . PHE B 1 196 ? 44.625 17.249 -25.693 1.00 37.59 196 PHE B CA 1
ATOM 7359 C C . PHE B 1 196 ? 45.071 18.307 -26.695 1.00 40.58 196 PHE B C 1
ATOM 7360 O O . PHE B 1 196 ? 46.264 18.487 -26.918 1.00 43.02 196 PHE B O 1
ATOM 7368 N N . VAL B 1 197 ? 44.107 19.000 -27.284 1.00 48.06 197 VAL B N 1
ATOM 7369 C CA . VAL B 1 197 ? 44.382 20.143 -28.152 1.00 49.38 197 VAL B CA 1
ATOM 7370 C C . VAL B 1 197 ? 43.835 21.415 -27.486 1.00 45.32 197 VAL B C 1
ATOM 7371 O O . VAL B 1 197 ? 42.626 21.645 -27.505 1.00 43.99 197 VAL B O 1
ATOM 7375 N N . PRO B 1 198 ? 44.719 22.229 -26.875 1.00 52.49 198 PRO B N 1
ATOM 7376 C CA . PRO B 1 198 ? 44.298 23.456 -26.184 1.00 56.55 198 PRO B CA 1
ATOM 7377 C C . PRO B 1 198 ? 43.443 24.371 -27.047 1.00 55.98 198 PRO B C 1
ATOM 7378 O O . PRO B 1 198 ? 43.870 24.752 -28.128 1.00 55.09 198 PRO B O 1
ATOM 7382 N N . GLY B 1 199 ? 42.243 24.692 -26.571 1.00 64.73 199 GLY B N 1
ATOM 7383 C CA . GLY B 1 199 ? 41.304 25.522 -27.321 1.00 63.89 199 GLY B CA 1
ATOM 7384 C C . GLY B 1 199 ? 40.230 24.734 -28.061 1.00 55.68 199 GLY B C 1
ATOM 7385 O O . GLY B 1 199 ? 39.145 25.256 -28.329 1.00 59.04 199 GLY B O 1
ATOM 7386 N N . LYS B 1 200 ? 40.527 23.481 -28.394 1.00 51.21 200 LYS B N 1
ATOM 7387 C CA . LYS B 1 200 ? 39.580 22.634 -29.123 1.00 54.25 200 LYS B CA 1
ATOM 7388 C C . LYS B 1 200 ? 38.970 21.553 -28.245 1.00 46.64 200 LYS B C 1
ATOM 7389 O O . LYS B 1 200 ? 37.766 21.541 -28.021 1.00 65.85 200 LYS B O 1
ATOM 7395 N N . THR B 1 201 ? 39.807 20.645 -27.760 1.00 37.23 201 THR B N 1
ATOM 7396 C CA . THR B 1 201 ? 39.343 19.562 -26.896 1.00 38.14 201 THR B CA 1
ATOM 7397 C C . THR B 1 201 ? 39.264 20.044 -25.460 1.00 41.69 201 THR B C 1
ATOM 7398 O O . THR B 1 201 ? 39.678 21.162 -25.146 1.00 35.94 201 THR B O 1
ATOM 7402 N N . GLY B 1 202 ? 38.748 19.192 -24.582 1.00 42.53 202 GLY B N 1
ATOM 7403 C CA . GLY B 1 202 ? 38.796 19.471 -23.166 1.00 41.22 202 GLY B CA 1
ATOM 7404 C C . GLY B 1 202 ? 40.232 19.393 -22.681 1.00 43.49 202 GLY B C 1
ATOM 7405 O O . GLY B 1 202 ? 41.080 18.819 -23.349 1.00 35.60 202 GLY B O 1
ATOM 7406 N N . CYS B 1 203 ? 40.506 19.993 -21.529 1.00 40.72 203 CYS B N 1
ATOM 7407 C CA . CYS B 1 203 ? 41.831 19.926 -20.923 1.00 40.08 203 CYS B CA 1
ATOM 7408 C C . CYS B 1 203 ? 41.899 18.726 -19.976 1.00 47.45 203 CYS B C 1
ATOM 7409 O O . CYS B 1 203 ? 40.925 17.973 -19.835 1.00 49.57 203 CYS B O 1
ATOM 7412 N N . TRP B 1 204 ? 43.047 18.526 -19.338 1.00 44.39 204 TRP B N 1
ATOM 7413 C CA . TRP B 1 204 ? 43.186 17.435 -18.384 1.00 47.21 204 TRP B CA 1
ATOM 7414 C C . TRP B 1 204 ? 42.280 17.658 -17.179 1.00 47.14 204 TRP B C 1
ATOM 7415 O O . TRP B 1 204 ? 41.821 16.703 -16.555 1.00 48.39 204 TRP B O 1
ATOM 7426 N N . ASP B 1 205 ? 42.007 18.920 -16.870 1.00 40.43 205 ASP B N 1
ATOM 7427 C CA . ASP B 1 205 ? 41.139 19.252 -15.756 1.00 44.19 205 ASP B CA 1
ATOM 7428 C C . ASP B 1 205 ? 39.684 18.890 -16.063 1.00 52.72 205 ASP B C 1
ATOM 7429 O O . ASP B 1 205 ? 38.936 18.489 -15.159 1.00 42.53 205 ASP B O 1
ATOM 7434 N N . CYS B 1 206 ? 39.275 19.062 -17.322 1.00 43.90 206 CYS B N 1
ATOM 7435 C CA . CYS B 1 206 ? 37.959 18.594 -17.778 1.00 50.98 206 CYS B CA 1
ATOM 7436 C C . CYS B 1 206 ? 37.783 17.105 -17.473 1.00 41.23 206 CYS B C 1
ATOM 7437 O O . CYS B 1 206 ? 36.732 16.666 -17.014 1.00 47.98 206 CYS B O 1
ATOM 7440 N N . LEU B 1 207 ? 38.832 16.341 -17.757 1.00 38.25 207 LEU B N 1
ATOM 7441 C CA . LEU B 1 207 ? 38.845 14.903 -17.517 1.00 40.31 207 LEU B CA 1
ATOM 7442 C C . LEU B 1 207 ? 38.916 14.603 -16.014 1.00 41.89 207 LEU B C 1
ATOM 7443 O O . LEU B 1 207 ? 38.161 13.777 -15.487 1.00 41.94 207 LEU B O 1
ATOM 7448 N N . ALA B 1 208 ? 39.813 15.286 -15.318 1.00 44.02 208 ALA B N 1
ATOM 7449 C CA . ALA B 1 208 ? 40.014 15.043 -13.896 1.00 50.81 208 ALA B CA 1
ATOM 7450 C C . ALA B 1 208 ? 38.705 15.189 -13.117 1.00 53.30 208 ALA B C 1
ATOM 7451 O O . ALA B 1 208 ? 38.424 14.410 -12.213 1.00 55.54 208 ALA B O 1
ATOM 7453 N N . HIS B 1 209 ? 37.902 16.179 -13.490 1.00 43.15 209 HIS B N 1
ATOM 7454 C CA . HIS B 1 209 ? 36.637 16.452 -12.818 1.00 44.21 209 HIS B CA 1
ATOM 7455 C C . HIS B 1 209 ? 35.690 15.250 -12.925 1.00 44.27 209 HIS B C 1
ATOM 7456 O O . HIS B 1 209 ? 34.909 14.989 -12.028 1.00 48.17 209 HIS B O 1
ATOM 7463 N N . ARG B 1 210 ? 35.760 14.523 -14.031 1.00 49.60 210 ARG B N 1
ATOM 7464 C CA . ARG B 1 210 ? 34.957 13.318 -14.186 1.00 46.77 210 ARG B CA 1
ATOM 7465 C C . ARG B 1 210 ? 35.602 12.140 -13.451 1.00 48.33 210 ARG B C 1
ATOM 7466 O O . ARG B 1 210 ? 34.918 11.363 -12.784 1.00 54.82 210 ARG B O 1
ATOM 7474 N N . LEU B 1 211 ? 36.916 12.011 -13.584 1.00 50.14 211 LEU B N 1
ATOM 7475 C CA . LEU B 1 211 ? 37.654 10.906 -12.969 1.00 54.94 211 LEU B CA 1
ATOM 7476 C C . LEU B 1 211 ? 37.510 10.873 -11.456 1.00 51.98 211 LEU B C 1
ATOM 7477 O O . LEU B 1 211 ? 37.171 9.832 -10.895 1.00 50.97 211 LEU B O 1
ATOM 7482 N N . ARG B 1 212 ? 37.780 12.005 -10.807 1.00 57.04 212 ARG B N 1
ATOM 7483 C CA . ARG B 1 212 ? 37.640 12.136 -9.349 1.00 63.70 212 ARG B CA 1
ATOM 7484 C C . ARG B 1 212 ? 36.277 11.623 -8.887 1.00 60.77 212 ARG B C 1
ATOM 7485 O O . ARG B 1 212 ? 36.169 10.892 -7.912 1.00 59.89 212 ARG B O 1
ATOM 7493 N N . GLY B 1 213 ? 35.242 12.004 -9.619 1.00 64.06 213 GLY B N 1
ATOM 7494 C CA . GLY B 1 213 ? 33.887 11.616 -9.292 1.00 58.67 213 GLY B CA 1
ATOM 7495 C C . GLY B 1 213 ? 33.604 10.142 -9.479 1.00 61.75 213 GLY B C 1
ATOM 7496 O O . GLY B 1 213 ? 32.907 9.530 -8.671 1.00 65.62 213 GLY B O 1
ATOM 7497 N N . ASN B 1 214 ? 34.141 9.562 -10.545 1.00 55.27 214 ASN B N 1
ATOM 7498 C CA . ASN B 1 214 ? 33.909 8.152 -10.836 1.00 54.40 214 ASN B CA 1
ATOM 7499 C C . ASN B 1 214 ? 34.852 7.203 -10.084 1.00 56.65 214 ASN B C 1
ATOM 7500 O O . ASN B 1 214 ? 34.886 6.007 -10.365 1.00 74.19 214 ASN B O 1
ATOM 7505 N N . ARG B 1 215 ? 35.622 7.743 -9.141 1.00 68.61 215 ARG B N 1
ATOM 7506 C CA . ARG B 1 215 ? 36.483 6.939 -8.278 1.00 67.79 215 ARG B CA 1
ATOM 7507 C C . ARG B 1 215 ? 36.140 7.206 -6.820 1.00 65.27 215 ARG B C 1
ATOM 7508 O O . ARG B 1 215 ? 36.965 7.710 -6.057 1.00 64.76 215 ARG B O 1
ATOM 7516 N N . GLU B 1 216 ? 34.918 6.874 -6.432 1.00 69.24 216 GLU B N 1
ATOM 7517 C CA . GLU B 1 216 ? 34.421 7.250 -5.112 1.00 75.98 216 GLU B CA 1
ATOM 7518 C C . GLU B 1 216 ? 35.130 6.493 -3.990 1.00 80.16 216 GLU B C 1
ATOM 7519 O O . GLU B 1 216 ? 35.320 7.036 -2.900 1.00 77.14 216 GLU B O 1
ATOM 7525 N N . VAL B 1 217 ? 35.512 5.244 -4.247 1.00 68.27 217 VAL B N 1
ATOM 7526 C CA . VAL B 1 217 ? 36.275 4.474 -3.267 1.00 77.91 217 VAL B CA 1
ATOM 7527 C C . VAL B 1 217 ? 37.611 5.155 -2.999 1.00 77.13 217 VAL B C 1
ATOM 7528 O O . VAL B 1 217 ? 37.975 5.405 -1.850 1.00 68.92 217 VAL B O 1
ATOM 7532 N N . GLU B 1 218 ? 38.332 5.454 -4.073 1.00 73.39 218 GLU B N 1
ATOM 7533 C CA . GLU B 1 218 ? 39.608 6.147 -3.979 1.00 70.02 218 GLU B CA 1
ATOM 7534 C C . GLU B 1 218 ? 39.436 7.483 -3.260 1.00 71.39 218 GLU B C 1
ATOM 7535 O O . GLU B 1 218 ? 40.187 7.806 -2.345 1.00 71.01 218 GLU B O 1
ATOM 7541 N N . ALA B 1 219 ? 38.434 8.249 -3.679 1.00 73.11 219 ALA B N 1
ATOM 7542 C CA . ALA B 1 219 ? 38.193 9.581 -3.137 1.00 70.19 219 ALA B CA 1
ATOM 7543 C C . ALA B 1 219 ? 37.879 9.531 -1.642 1.00 69.28 219 ALA B C 1
ATOM 7544 O O . ALA B 1 219 ? 38.281 10.416 -0.885 1.00 72.44 219 ALA B O 1
ATOM 7546 N N . SER B 1 220 ? 37.153 8.500 -1.223 1.00 74.66 220 SER B N 1
ATOM 7547 C CA . SER B 1 220 ? 36.696 8.398 0.164 1.00 87.66 220 SER B CA 1
ATOM 7548 C C . SER B 1 220 ? 37.850 8.001 1.067 1.00 78.59 220 SER B C 1
ATOM 7549 O O . SER B 1 220 ? 37.962 8.473 2.199 1.00 86.82 220 SER B O 1
ATOM 7552 N N . VAL B 1 221 ? 38.697 7.126 0.542 1.00 72.47 221 VAL B N 1
ATOM 7553 C CA . VAL B 1 221 ? 39.921 6.720 1.205 1.00 82.77 221 VAL B CA 1
ATOM 7554 C C . VAL B 1 221 ? 40.809 7.935 1.403 1.00 82.31 221 VAL B C 1
ATOM 7555 O O . VAL B 1 221 ? 41.385 8.123 2.473 1.00 83.18 221 VAL B O 1
ATOM 7559 N N . LEU B 1 222 ? 40.907 8.761 0.368 1.00 71.50 222 LEU B N 1
ATOM 7560 C CA . LEU B 1 222 ? 41.723 9.962 0.431 1.00 70.25 222 LEU B CA 1
ATOM 7561 C C . LEU B 1 222 ? 41.186 10.934 1.475 1.00 72.96 222 LEU B C 1
ATOM 7562 O O . LEU B 1 222 ? 41.953 11.484 2.252 1.00 80.64 222 LEU B O 1
ATOM 7567 N N . ARG B 1 223 ? 39.870 11.139 1.476 1.00 81.05 223 ARG B N 1
ATOM 7568 C CA . ARG B 1 223 ? 39.212 11.973 2.485 1.00 85.76 223 ARG B CA 1
ATOM 7569 C C . ARG B 1 223 ? 39.443 11.413 3.875 1.00 91.33 223 ARG B C 1
ATOM 7570 O O . ARG B 1 223 ? 39.791 12.149 4.794 1.00 96.67 223 ARG B O 1
ATOM 7578 N N . GLN B 1 224 ? 39.250 10.115 4.022 1.00 93.00 224 GLN B N 1
ATOM 7579 C CA . GLN B 1 224 ? 39.477 9.465 5.298 1.00 91.13 224 GLN B CA 1
ATOM 7580 C C . GLN B 1 224 ? 40.914 9.568 5.719 1.00 88.57 224 GLN B C 1
ATOM 7581 O O . GLN B 1 224 ? 41.221 9.747 6.886 1.00 94.03 224 GLN B O 1
ATOM 7587 N N . LYS B 1 225 ? 41.799 9.469 4.751 1.00 86.27 225 LYS B N 1
ATOM 7588 C CA . LYS B 1 225 ? 43.205 9.413 5.029 1.00 83.23 225 LYS B CA 1
ATOM 7589 C C . LYS B 1 225 ? 43.582 10.655 5.728 1.00 99.18 225 LYS B C 1
ATOM 7590 O O . LYS B 1 225 ? 44.402 10.632 6.622 1.00 104.50 225 LYS B O 1
ATOM 7596 N N . GLN B 1 226 ? 42.987 11.752 5.289 1.00 106.31 226 GLN B N 1
ATOM 7597 C CA . GLN B 1 226 ? 43.234 13.047 5.884 1.00 99.91 226 GLN B CA 1
ATOM 7598 C C . GLN B 1 226 ? 42.500 13.165 7.218 1.00 97.80 226 GLN B C 1
ATOM 7599 O O . GLN B 1 226 ? 42.990 12.703 8.242 1.00 99.68 226 GLN B O 1
ATOM 7605 N N . GLY B 1 240 ? 44.690 14.594 -4.647 1.00 85.24 240 GLY B N 1
ATOM 7606 C CA . GLY B 1 240 ? 45.728 13.615 -4.941 1.00 92.12 240 GLY B CA 1
ATOM 7607 C C . GLY B 1 240 ? 45.204 12.331 -5.571 1.00 97.30 240 GLY B C 1
ATOM 7608 O O . GLY B 1 240 ? 44.089 12.289 -6.094 1.00 83.89 240 GLY B O 1
ATOM 7609 N N . CYS B 1 241 ? 46.019 11.272 -5.537 1.00 98.83 241 CYS B N 1
ATOM 7610 C CA . CYS B 1 241 ? 45.662 9.970 -6.136 1.00 83.03 241 CYS B CA 1
ATOM 7611 C C . CYS B 1 241 ? 46.432 8.794 -5.559 1.00 72.47 241 CYS B C 1
ATOM 7612 O O . CYS B 1 241 ? 47.502 8.978 -4.992 1.00 77.68 241 CYS B O 1
ATOM 7615 N N . LEU B 1 242 ? 45.921 7.574 -5.739 1.00 71.11 242 LEU B N 1
ATOM 7616 C CA . LEU B 1 242 ? 46.773 6.397 -5.555 1.00 82.42 242 LEU B CA 1
ATOM 7617 C C . LEU B 1 242 ? 46.781 5.281 -6.618 1.00 79.98 242 LEU B C 1
ATOM 7618 O O . LEU B 1 242 ? 45.789 4.643 -6.885 1.00 82.45 242 LEU B O 1
ATOM 7623 N N . PRO B 1 243 ? 48.026 5.044 -7.178 1.00 87.48 243 PRO B N 1
ATOM 7624 C CA . PRO B 1 243 ? 48.295 3.815 -7.915 1.00 82.29 243 PRO B CA 1
ATOM 7625 C C . PRO B 1 243 ? 47.208 2.861 -8.375 1.00 85.78 243 PRO B C 1
ATOM 7626 O O . PRO B 1 243 ? 46.280 3.298 -9.017 1.00 96.76 243 PRO B O 1
ATOM 7630 N N . THR B 1 244 ? 47.376 1.569 -8.109 1.00 87.70 244 THR B N 1
ATOM 7631 C CA . THR B 1 244 ? 46.518 0.514 -8.624 1.00 79.40 244 THR B CA 1
ATOM 7632 C C . THR B 1 244 ? 46.997 -0.104 -9.936 1.00 79.40 244 THR B C 1
ATOM 7633 O O . THR B 1 244 ? 46.274 -0.856 -10.535 1.00 87.07 244 THR B O 1
ATOM 7637 N N . ALA B 1 245 ? 48.220 0.187 -10.351 1.00 79.06 245 ALA B N 1
ATOM 7638 C CA . ALA B 1 245 ? 48.772 -0.294 -11.618 1.00 68.46 245 ALA B CA 1
ATOM 7639 C C . ALA B 1 245 ? 49.766 -1.455 -11.498 1.00 67.03 245 ALA B C 1
ATOM 7640 O O . ALA B 1 245 ? 50.762 -1.507 -12.187 1.00 67.83 245 ALA B O 1
ATOM 7642 N N . ARG B 1 246 ? 49.520 -2.362 -10.583 1.00 61.06 246 ARG B N 1
ATOM 7643 C CA . ARG B 1 246 ? 50.463 -3.435 -10.305 1.00 71.43 246 ARG B CA 1
ATOM 7644 C C . ARG B 1 246 ? 50.596 -4.520 -11.355 1.00 67.63 246 ARG B C 1
ATOM 7645 O O . ARG B 1 246 ? 51.670 -5.043 -11.571 1.00 59.83 246 ARG B O 1
ATOM 7653 N N . ALA B 1 247 ? 49.498 -4.831 -12.006 1.00 57.10 247 ALA B N 1
ATOM 7654 C CA . ALA B 1 247 ? 49.365 -6.043 -12.807 1.00 54.75 247 ALA B CA 1
ATOM 7655 C C . ALA B 1 247 ? 49.806 -5.823 -14.240 1.00 63.90 247 ALA B C 1
ATOM 7656 O O . ALA B 1 247 ? 49.070 -5.226 -15.042 1.00 52.41 247 ALA B O 1
ATOM 7658 N N . THR B 1 248 ? 51.001 -6.309 -14.567 1.00 56.15 248 THR B N 1
ATOM 7659 C CA . THR B 1 248 ? 51.574 -6.086 -15.894 1.00 60.38 248 THR B CA 1
ATOM 7660 C C . THR B 1 248 ? 52.366 -7.279 -16.411 1.00 58.65 248 THR B C 1
ATOM 7661 O O . THR B 1 248 ? 53.290 -7.744 -15.753 1.00 57.78 248 THR B O 1
ATOM 7665 N N . LEU B 1 249 ? 51.987 -7.776 -17.584 1.00 52.56 249 LEU B N 1
ATOM 7666 C CA . LEU B 1 249 ? 52.817 -8.711 -18.325 1.00 50.46 249 LEU B CA 1
ATOM 7667 C C . LEU B 1 249 ? 53.667 -7.904 -19.290 1.00 54.16 249 LEU B C 1
ATOM 7668 O O . LEU B 1 249 ? 53.247 -6.836 -19.726 1.00 50.17 249 LEU B O 1
ATOM 7673 N N . PRO B 1 250 ? 54.858 -8.411 -19.646 1.00 55.58 250 PRO B N 1
ATOM 7674 C CA . PRO B 1 250 ? 55.625 -7.681 -20.653 1.00 55.11 250 PRO B CA 1
ATOM 7675 C C . PRO B 1 250 ? 54.939 -7.676 -22.017 1.00 57.93 250 PRO B C 1
ATOM 7676 O O . PRO B 1 250 ? 55.295 -6.884 -22.888 1.00 53.97 250 PRO B O 1
ATOM 7680 N N . SER B 1 251 ? 53.960 -8.555 -22.197 1.00 47.79 251 SER B N 1
ATOM 7681 C CA . SER B 1 251 ? 53.205 -8.596 -23.441 1.00 43.66 251 SER B CA 1
ATOM 7682 C C . SER B 1 251 ? 52.086 -7.559 -23.435 1.00 42.15 251 SER B C 1
ATOM 7683 O O . SER B 1 251 ? 51.772 -6.978 -24.471 1.00 44.20 251 SER B O 1
ATOM 7686 N N . THR B 1 252 ? 51.504 -7.307 -22.263 1.00 45.50 252 THR B N 1
ATOM 7687 C CA . THR B 1 252 ? 50.487 -6.262 -22.138 1.00 41.56 252 THR B CA 1
ATOM 7688 C C . THR B 1 252 ? 51.121 -4.867 -22.214 1.00 45.45 252 THR B C 1
ATOM 7689 O O . THR B 1 252 ? 50.537 -3.931 -22.781 1.00 42.01 252 THR B O 1
ATOM 7693 N N . LEU B 1 253 ? 52.312 -4.727 -21.639 1.00 48.15 253 LEU B N 1
ATOM 7694 C CA . LEU B 1 253 ? 53.043 -3.463 -21.730 1.00 46.43 253 LEU B CA 1
ATOM 7695 C C . LEU B 1 253 ? 53.329 -3.129 -23.192 1.00 41.59 253 LEU B C 1
ATOM 7696 O O . LEU B 1 253 ? 53.014 -2.043 -23.662 1.00 40.22 253 LEU B O 1
ATOM 7701 N N . GLN B 1 254 ? 53.935 -4.071 -23.893 1.00 48.40 254 GLN B N 1
ATOM 7702 C CA . GLN B 1 254 ? 54.303 -3.882 -25.289 1.00 46.06 254 GLN B CA 1
ATOM 7703 C C . GLN B 1 254 ? 53.069 -3.708 -26.178 1.00 40.94 254 GLN B C 1
ATOM 7704 O O . GLN B 1 254 ? 53.103 -2.950 -27.135 1.00 43.54 254 GLN B O 1
ATOM 7710 N N . THR B 1 255 ? 51.982 -4.391 -25.842 1.00 52.04 255 THR B N 1
ATOM 7711 C CA . THR B 1 255 ? 50.720 -4.211 -26.551 1.00 49.68 255 THR B CA 1
ATOM 7712 C C . THR B 1 255 ? 50.260 -2.762 -26.453 1.00 46.05 255 THR B C 1
ATOM 7713 O O . THR B 1 255 ? 49.785 -2.186 -27.425 1.00 44.21 255 THR B O 1
ATOM 7717 N N . GLY B 1 256 ? 50.402 -2.179 -25.272 1.00 40.20 256 GLY B N 1
ATOM 7718 C CA . GLY B 1 256 ? 50.000 -0.811 -25.040 1.00 33.06 256 GLY B CA 1
ATOM 7719 C C . GLY B 1 256 ? 50.892 0.218 -25.726 1.00 39.63 256 GLY B C 1
ATOM 7720 O O . GLY B 1 256 ? 50.403 1.228 -26.243 1.00 34.81 256 GLY B O 1
ATOM 7721 N N . LEU B 1 257 ? 52.196 -0.027 -25.727 1.00 40.29 257 LEU B N 1
ATOM 7722 C CA . LEU B 1 257 ? 53.142 0.927 -26.300 1.00 42.49 257 LEU B CA 1
ATOM 7723 C C . LEU B 1 257 ? 53.115 0.921 -27.836 1.00 40.49 257 LEU B C 1
ATOM 7724 O O . LEU B 1 257 ? 53.258 1.962 -28.475 1.00 42.55 257 LEU B O 1
ATOM 7729 N N . GLN B 1 258 ? 52.934 -0.255 -28.423 1.00 38.26 258 GLN B N 1
ATOM 7730 C CA . GLN B 1 258 ? 52.869 -0.384 -29.876 1.00 43.24 258 GLN B CA 1
ATOM 7731 C C . GLN B 1 258 ? 51.553 0.205 -30.380 1.00 41.61 258 GLN B C 1
ATOM 7732 O O . GLN B 1 258 ? 51.506 0.902 -31.390 1.00 42.21 258 GLN B O 1
ATOM 7738 N N . PHE B 1 259 ? 50.485 -0.081 -29.647 1.00 47.22 259 PHE B N 1
ATOM 7739 C CA . PHE B 1 259 ? 49.180 0.510 -29.898 1.00 43.19 259 PHE B CA 1
ATOM 7740 C C . PHE B 1 259 ? 49.284 2.036 -29.830 1.00 40.84 259 PHE B C 1
ATOM 7741 O O . PHE B 1 259 ? 48.775 2.749 -30.688 1.00 37.13 259 PHE B O 1
ATOM 7749 N N . ALA B 1 260 ? 49.961 2.537 -28.810 1.00 39.44 260 ALA B N 1
ATOM 7750 C CA . ALA B 1 260 ? 50.155 3.974 -28.668 1.00 38.84 260 ALA B CA 1
ATOM 7751 C C . ALA B 1 260 ? 50.958 4.536 -29.845 1.00 40.89 260 ALA B C 1
ATOM 7752 O O . ALA B 1 260 ? 50.666 5.625 -30.345 1.00 32.22 260 ALA B O 1
ATOM 7754 N N . ALA B 1 261 ? 51.973 3.796 -30.279 1.00 38.19 261 ALA B N 1
ATOM 7755 C CA . ALA B 1 261 ? 52.799 4.235 -31.402 1.00 38.82 261 ALA B CA 1
ATOM 7756 C C . ALA B 1 261 ? 51.953 4.462 -32.668 1.00 37.59 261 ALA B C 1
ATOM 7757 O O . ALA B 1 261 ? 52.107 5.470 -33.358 1.00 38.13 261 ALA B O 1
ATOM 7759 N N . THR B 1 262 ? 51.054 3.525 -32.945 1.00 35.93 262 THR B N 1
ATOM 7760 C CA . THR B 1 262 ? 50.164 3.616 -34.094 1.00 35.48 262 THR B CA 1
ATOM 7761 C C . THR B 1 262 ? 49.282 4.859 -34.025 1.00 36.93 262 THR B C 1
ATOM 7762 O O . THR B 1 262 ? 49.124 5.579 -35.011 1.00 34.95 262 THR B O 1
ATOM 7766 N N . GLU B 1 263 ? 48.702 5.112 -32.854 1.00 26.14 263 GLU B N 1
ATOM 7767 C CA . GLU B 1 263 ? 47.797 6.246 -32.692 1.00 33.58 263 GLU B CA 1
ATOM 7768 C C . GLU B 1 263 ? 48.557 7.573 -32.690 1.00 33.94 263 GLU B C 1
ATOM 7769 O O . GLU B 1 263 ? 48.017 8.618 -33.082 1.00 32.97 263 GLU B O 1
ATOM 7775 N N . ILE B 1 264 ? 49.806 7.527 -32.255 1.00 35.20 264 ILE B N 1
ATOM 7776 C CA . ILE B 1 264 ? 50.666 8.691 -32.324 1.00 33.08 264 ILE B CA 1
ATOM 7777 C C . ILE B 1 264 ? 50.920 9.032 -33.795 1.00 36.02 264 ILE B C 1
ATOM 7778 O O . ILE B 1 264 ? 50.809 10.177 -34.198 1.00 42.71 264 ILE B O 1
ATOM 7783 N N . ALA B 1 265 ? 51.261 8.013 -34.576 1.00 36.61 265 ALA B N 1
ATOM 7784 C CA . ALA B 1 265 ? 51.506 8.175 -36.007 1.00 35.53 265 ALA B CA 1
ATOM 7785 C C . ALA B 1 265 ? 50.269 8.704 -36.718 1.00 34.38 265 ALA B C 1
ATOM 7786 O O . ALA B 1 265 ? 50.353 9.619 -37.527 1.00 35.42 265 ALA B O 1
ATOM 7788 N N . LYS B 1 266 ? 49.119 8.133 -36.397 1.00 35.03 266 LYS B N 1
ATOM 7789 C CA . LYS B 1 266 ? 47.884 8.539 -37.017 1.00 34.79 266 LYS B CA 1
ATOM 7790 C C . LYS B 1 266 ? 47.546 9.975 -36.673 1.00 39.22 266 LYS B C 1
ATOM 7791 O O . LYS B 1 266 ? 46.999 10.700 -37.503 1.00 35.12 266 LYS B O 1
ATOM 7797 N N . TRP B 1 267 ? 47.870 10.396 -35.455 1.00 38.17 267 TRP B N 1
ATOM 7798 C CA . TRP B 1 267 ? 47.629 11.783 -35.069 1.00 39.72 267 TRP B CA 1
ATOM 7799 C C . TRP B 1 267 ? 48.512 12.771 -35.827 1.00 40.23 267 TRP B C 1
ATOM 7800 O O . TRP B 1 267 ? 48.022 13.777 -36.342 1.00 43.20 267 TRP B O 1
ATOM 7811 N N . ILE B 1 268 ? 49.811 12.494 -35.883 1.00 31.56 268 ILE B N 1
ATOM 7812 C CA . ILE B 1 268 ? 50.751 13.430 -36.507 1.00 35.55 268 ILE B CA 1
ATOM 7813 C C . ILE B 1 268 ? 50.474 13.542 -38.000 1.00 35.49 268 ILE B C 1
ATOM 7814 O O . ILE B 1 268 ? 50.622 14.630 -38.583 1.00 39.86 268 ILE B O 1
ATOM 7819 N N . VAL B 1 269 ? 50.058 12.436 -38.626 1.00 36.27 269 VAL B N 1
ATOM 7820 C CA . VAL B 1 269 ? 49.750 12.457 -40.059 1.00 34.08 269 VAL B CA 1
ATOM 7821 C C . VAL B 1 269 ? 48.512 13.304 -40.292 1.00 37.76 269 VAL B C 1
ATOM 7822 O O . VAL B 1 269 ? 48.486 14.193 -41.157 1.00 42.00 269 VAL B O 1
ATOM 7826 N N . LYS B 1 270 ? 47.484 13.029 -39.502 1.00 40.21 270 LYS B N 1
ATOM 7827 C CA . LYS B 1 270 ? 46.266 13.820 -39.519 1.00 38.72 270 LYS B CA 1
ATOM 7828 C C . LYS B 1 270 ? 46.557 15.307 -39.299 1.00 41.67 270 LYS B C 1
ATOM 7829 O O . LYS B 1 270 ? 46.021 16.180 -39.988 1.00 38.98 270 LYS B O 1
ATOM 7835 N N . TYR B 1 271 ? 47.426 15.586 -38.342 1.00 33.71 271 TYR B N 1
ATOM 7836 C CA . TYR B 1 271 ? 47.759 16.957 -37.989 1.00 36.92 271 TYR B CA 1
ATOM 7837 C C . TYR B 1 271 ? 48.481 17.660 -39.133 1.00 49.08 271 TYR B C 1
ATOM 7838 O O . TYR B 1 271 ? 48.234 18.832 -39.397 1.00 42.21 271 TYR B O 1
ATOM 7847 N N . HIS B 1 272 ? 49.380 16.934 -39.801 1.00 41.17 272 HIS B N 1
ATOM 7848 C CA . HIS B 1 272 ? 50.134 17.477 -40.911 1.00 42.01 272 HIS B CA 1
ATOM 7849 C C . HIS B 1 272 ? 49.200 17.886 -42.049 1.00 38.76 272 HIS B C 1
ATOM 7850 O O . HIS B 1 272 ? 49.347 18.959 -42.606 1.00 39.92 272 HIS B O 1
ATOM 7857 N N . VAL B 1 273 ? 48.227 17.037 -42.365 1.00 39.95 273 VAL B N 1
ATOM 7858 C CA . VAL B 1 273 ? 47.342 17.257 -43.509 1.00 45.20 273 VAL B CA 1
ATOM 7859 C C . VAL B 1 273 ? 46.304 18.329 -43.206 1.00 59.41 273 VAL B C 1
ATOM 7860 O O . VAL B 1 273 ? 45.682 18.848 -44.121 1.00 68.21 273 VAL B O 1
ATOM 7864 N N . ASN B 1 274 ? 46.124 18.666 -41.929 1.00 64.11 274 ASN B N 1
ATOM 7865 C CA . ASN B 1 274 ? 45.161 19.705 -41.539 1.00 54.74 274 ASN B CA 1
ATOM 7866 C C . ASN B 1 274 ? 45.801 21.055 -41.214 1.00 50.07 274 ASN B C 1
ATOM 7867 O O . ASN B 1 274 ? 45.092 22.047 -41.070 1.00 55.03 274 ASN B O 1
ATOM 7872 N N . ALA B 1 275 ? 47.123 21.095 -41.092 1.00 49.26 275 ALA B N 1
ATOM 7873 C CA . ALA B 1 275 ? 47.825 22.365 -40.931 1.00 53.77 275 ALA B CA 1
ATOM 7874 C C . ALA B 1 275 ? 47.492 23.222 -42.143 1.00 66.98 275 ALA B C 1
ATOM 7875 O O . ALA B 1 275 ? 46.938 24.314 -42.016 1.00 68.39 275 ALA B O 1
ATOM 7877 N N . THR B 1 276 ? 47.837 22.701 -43.315 1.00 76.66 276 THR B N 1
ATOM 7878 C CA . THR B 1 276 ? 47.255 23.147 -44.569 1.00 85.52 276 THR B CA 1
ATOM 7879 C C . THR B 1 276 ? 45.985 22.325 -44.744 1.00 94.62 276 THR B C 1
ATOM 7880 O O . THR B 1 276 ? 45.864 21.265 -44.147 1.00 114.84 276 THR B O 1
ATOM 7884 N N . ALA B 1 277 ? 45.042 22.805 -45.543 1.00 85.83 277 ALA B N 1
ATOM 7885 C CA . ALA B 1 277 ? 43.845 22.028 -45.888 1.00 73.37 277 ALA B CA 1
ATOM 7886 C C . ALA B 1 277 ? 43.065 21.478 -44.693 1.00 70.62 277 ALA B C 1
ATOM 7887 O O . ALA B 1 277 ? 42.957 20.267 -44.534 1.00 67.94 277 ALA B O 1
ATOM 7889 N N . PRO B 1 278 ? 42.511 22.362 -43.850 1.00 71.91 278 PRO B N 1
ATOM 7890 C CA . PRO B 1 278 ? 41.671 21.899 -42.737 1.00 75.13 278 PRO B CA 1
ATOM 7891 C C . PRO B 1 278 ? 40.467 21.063 -43.173 1.00 71.23 278 PRO B C 1
ATOM 7892 O O . PRO B 1 278 ? 39.848 21.357 -44.192 1.00 63.64 278 PRO B O 1
ATOM 7896 N N . GLY B 1 279 ? 40.159 20.022 -42.409 1.00 71.41 279 GLY B N 1
ATOM 7897 C CA . GLY B 1 279 ? 38.928 19.257 -42.586 1.00 72.76 279 GLY B CA 1
ATOM 7898 C C . GLY B 1 279 ? 38.893 18.294 -43.760 1.00 74.05 279 GLY B C 1
ATOM 7899 O O . GLY B 1 279 ? 37.831 17.772 -44.099 1.00 80.95 279 GLY B O 1
ATOM 7900 N N . THR B 1 280 ? 40.040 18.048 -44.383 1.00 69.17 280 THR B N 1
ATOM 7901 C CA . THR B 1 280 ? 40.110 17.109 -45.498 1.00 68.47 280 THR B CA 1
ATOM 7902 C C . THR B 1 280 ? 40.411 15.684 -45.017 1.00 68.00 280 THR B C 1
ATOM 7903 O O . THR B 1 280 ? 40.326 14.734 -45.787 1.00 70.39 280 THR B O 1
ATOM 7907 N N . VAL B 1 281 ? 40.765 15.542 -43.742 1.00 65.83 281 VAL B N 1
ATOM 7908 C CA . VAL B 1 281 ? 41.066 14.236 -43.157 1.00 63.04 281 VAL B CA 1
ATOM 7909 C C . VAL B 1 281 ? 39.897 13.786 -42.284 1.00 65.30 281 VAL B C 1
ATOM 7910 O O . VAL B 1 281 ? 39.355 14.574 -41.518 1.00 80.86 281 VAL B O 1
ATOM 7914 N N . PHE B 1 282 ? 39.521 12.517 -42.402 1.00 63.30 282 PHE B N 1
ATOM 7915 C CA . PHE B 1 282 ? 38.303 12.017 -41.778 1.00 74.99 282 PHE B CA 1
ATOM 7916 C C . PHE B 1 282 ? 38.552 11.059 -40.622 1.00 70.36 282 PHE B C 1
ATOM 7917 O O . PHE B 1 282 ? 37.853 11.109 -39.608 1.00 74.63 282 PHE B O 1
ATOM 7925 N N . PHE B 1 283 ? 39.547 10.191 -40.773 1.00 46.13 283 PHE B N 1
ATOM 7926 C CA . PHE B 1 283 ? 39.672 9.033 -39.910 1.00 44.53 283 PHE B CA 1
ATOM 7927 C C . PHE B 1 283 ? 39.812 9.429 -38.434 1.00 38.54 283 PHE B C 1
ATOM 7928 O O . PHE B 1 283 ? 40.413 10.457 -38.117 1.00 41.91 283 PHE B O 1
ATOM 7936 N N . PRO B 1 284 ? 39.263 8.605 -37.533 1.00 45.39 284 PRO B N 1
ATOM 7937 C CA . PRO B 1 284 ? 39.300 8.955 -36.110 1.00 42.96 284 PRO B CA 1
ATOM 7938 C C . PRO B 1 284 ? 40.693 8.888 -35.496 1.00 41.60 284 PRO B C 1
ATOM 7939 O O . PRO B 1 284 ? 41.497 8.038 -35.862 1.00 38.97 284 PRO B O 1
ATOM 7943 N N . THR B 1 285 ? 40.960 9.804 -34.570 1.00 43.79 285 THR B N 1
ATOM 7944 C CA . THR B 1 285 ? 42.172 9.792 -33.772 1.00 42.96 285 THR B CA 1
ATOM 7945 C C . THR B 1 285 ? 41.766 9.974 -32.304 1.00 43.49 285 THR B C 1
ATOM 7946 O O . THR B 1 285 ? 40.585 10.070 -31.995 1.00 41.52 285 THR B O 1
ATOM 7950 N N . LEU B 1 286 ? 42.737 10.024 -31.405 1.00 34.06 286 LEU B N 1
ATOM 7951 C CA . LEU B 1 286 ? 42.445 10.030 -29.968 1.00 34.49 286 LEU B CA 1
ATOM 7952 C C . LEU B 1 286 ? 42.098 11.410 -29.401 1.00 37.16 286 LEU B C 1
ATOM 7953 O O . LEU B 1 286 ? 42.014 11.580 -28.188 1.00 43.91 286 LEU B O 1
ATOM 7958 N N . ASP B 1 287 ? 41.905 12.401 -30.266 1.00 41.76 287 ASP B N 1
ATOM 7959 C CA . ASP B 1 287 ? 41.544 13.742 -29.798 1.00 40.36 287 ASP B CA 1
ATOM 7960 C C . ASP B 1 287 ? 40.168 13.726 -29.135 1.00 36.06 287 ASP B C 1
ATOM 7961 O O . ASP B 1 287 ? 39.170 13.379 -29.757 1.00 45.33 287 ASP B O 1
ATOM 7966 N N . GLY B 1 288 ? 40.131 14.097 -27.860 1.00 41.63 288 GLY B N 1
ATOM 7967 C CA . GLY B 1 288 ? 38.884 14.111 -27.093 1.00 41.72 288 GLY B CA 1
ATOM 7968 C C . GLY B 1 288 ? 38.299 12.735 -26.818 1.00 43.95 288 GLY B C 1
ATOM 7969 O O . GLY B 1 288 ? 37.097 12.597 -26.584 1.00 39.52 288 GLY B O 1
ATOM 7970 N N . LYS B 1 289 ? 39.154 11.715 -26.849 1.00 37.69 289 LYS B N 1
ATOM 7971 C CA . LYS B 1 289 ? 38.729 10.326 -26.692 1.00 42.88 289 LYS B CA 1
ATOM 7972 C C . LYS B 1 289 ? 39.708 9.574 -25.821 1.00 41.33 289 LYS B C 1
ATOM 7973 O O . LYS B 1 289 ? 40.912 9.748 -25.952 1.00 47.63 289 LYS B O 1
ATOM 7979 N N . ILE B 1 290 ? 39.186 8.716 -24.952 1.00 39.07 290 ILE B N 1
ATOM 7980 C CA . ILE B 1 290 ? 40.026 7.775 -24.222 1.00 35.15 290 ILE B CA 1
ATOM 7981 C C . ILE B 1 290 ? 39.619 6.352 -24.590 1.00 36.81 290 ILE B C 1
ATOM 7982 O O . ILE B 1 290 ? 38.438 6.015 -24.641 1.00 38.80 290 ILE B O 1
ATOM 7987 N N . ILE B 1 291 ? 40.617 5.520 -24.838 1.00 37.59 291 ILE B N 1
ATOM 7988 C CA . ILE B 1 291 ? 40.403 4.107 -25.111 1.00 40.55 291 ILE B CA 1
ATOM 7989 C C . ILE B 1 291 ? 40.903 3.292 -23.937 1.00 38.37 291 ILE B C 1
ATOM 7990 O O . ILE B 1 291 ? 42.040 3.462 -23.511 1.00 35.66 291 ILE B O 1
ATOM 7995 N N . THR B 1 292 ? 40.054 2.411 -23.430 1.00 33.59 292 THR B N 1
ATOM 7996 C CA . THR B 1 292 ? 40.460 1.475 -22.390 1.00 50.62 292 THR B CA 1
ATOM 7997 C C . THR B 1 292 ? 40.439 0.074 -22.973 1.00 46.63 292 THR B C 1
ATOM 7998 O O . THR B 1 292 ? 39.437 -0.354 -23.538 1.00 35.38 292 THR B O 1
ATOM 8002 N N . LEU B 1 293 ? 41.565 -0.621 -22.854 1.00 39.59 293 LEU B N 1
ATOM 8003 C CA . LEU B 1 293 ? 41.674 -2.011 -23.256 1.00 38.99 293 LEU B CA 1
ATOM 8004 C C . LEU B 1 293 ? 41.973 -2.860 -22.027 1.00 38.41 293 LEU B C 1
ATOM 8005 O O . LEU B 1 293 ? 43.106 -2.901 -21.543 1.00 43.42 293 LEU B O 1
ATOM 8010 N N . ASN B 1 294 ? 40.942 -3.527 -21.524 1.00 43.89 294 ASN B N 1
ATOM 8011 C CA . ASN B 1 294 ? 41.094 -4.436 -20.400 1.00 41.29 294 ASN B CA 1
ATOM 8012 C C . ASN B 1 294 ? 41.781 -5.707 -20.867 1.00 46.97 294 ASN B C 1
ATOM 8013 O O . ASN B 1 294 ? 41.277 -6.399 -21.751 1.00 44.86 294 ASN B O 1
ATOM 8018 N N . HIS B 1 295 ? 42.948 -5.989 -20.297 1.00 58.84 295 HIS B N 1
ATOM 8019 C CA . HIS B 1 295 ? 43.756 -7.131 -20.706 1.00 51.82 295 HIS B CA 1
ATOM 8020 C C . HIS B 1 295 ? 43.306 -8.439 -20.031 1.00 43.24 295 HIS B C 1
ATOM 8021 O O . HIS B 1 295 ? 43.353 -9.502 -20.654 1.00 53.60 295 HIS B O 1
ATOM 8028 N N . SER B 1 296 ? 42.870 -8.349 -18.775 1.00 50.54 296 SER B N 1
ATOM 8029 C CA . SER B 1 296 ? 42.530 -9.531 -17.971 1.00 64.69 296 SER B CA 1
ATOM 8030 C C . SER B 1 296 ? 41.249 -10.192 -18.519 1.00 56.49 296 SER B C 1
ATOM 8031 O O . SER B 1 296 ? 41.279 -11.333 -18.999 1.00 56.52 296 SER B O 1
ATOM 8034 N N . ILE B 1 297 ? 40.131 -9.473 -18.469 1.00 54.97 297 ILE B N 1
ATOM 8035 C CA . ILE B 1 297 ? 38.995 -9.834 -19.306 1.00 72.52 297 ILE B CA 1
ATOM 8036 C C . ILE B 1 297 ? 39.396 -9.281 -20.655 1.00 83.81 297 ILE B C 1
ATOM 8037 O O . ILE B 1 297 ? 40.460 -8.680 -20.782 1.00 110.54 297 ILE B O 1
ATOM 8042 N N . LEU B 1 298 ? 38.577 -9.471 -21.670 1.00 60.92 298 LEU B N 1
ATOM 8043 C CA . LEU B 1 298 ? 38.861 -8.821 -22.927 1.00 58.96 298 LEU B CA 1
ATOM 8044 C C . LEU B 1 298 ? 37.716 -7.879 -23.260 1.00 59.20 298 LEU B C 1
ATOM 8045 O O . LEU B 1 298 ? 36.573 -8.310 -23.414 1.00 59.91 298 LEU B O 1
ATOM 8050 N N . ASP B 1 299 ? 38.028 -6.585 -23.342 1.00 51.96 299 ASP B N 1
ATOM 8051 C CA . ASP B 1 299 ? 37.023 -5.577 -23.653 1.00 49.67 299 ASP B CA 1
ATOM 8052 C C . ASP B 1 299 ? 37.681 -4.258 -24.043 1.00 48.30 299 ASP B C 1
ATOM 8053 O O . ASP B 1 299 ? 38.709 -3.884 -23.485 1.00 47.61 299 ASP B O 1
ATOM 8058 N N . LEU B 1 300 ? 37.069 -3.561 -24.996 1.00 46.59 300 LEU B N 1
ATOM 8059 C CA . LEU B 1 300 ? 37.580 -2.301 -25.506 1.00 44.72 300 LEU B CA 1
ATOM 8060 C C . LEU B 1 300 ? 36.449 -1.287 -25.516 1.00 49.81 300 LEU B C 1
ATOM 8061 O O . LEU B 1 300 ? 35.432 -1.506 -26.155 1.00 44.63 300 LEU B O 1
ATOM 8066 N N . LYS B 1 301 ? 36.637 -0.189 -24.788 1.00 46.26 301 LYS B N 1
ATOM 8067 C CA . LYS B 1 301 ? 35.645 0.879 -24.703 1.00 46.27 301 LYS B CA 1
ATOM 8068 C C . LYS B 1 301 ? 36.229 2.212 -25.172 1.00 45.81 301 LYS B C 1
ATOM 8069 O O . LYS B 1 301 ? 37.385 2.520 -24.881 1.00 43.00 301 LYS B O 1
ATOM 8075 N N . SER B 1 302 ? 35.413 2.993 -25.883 1.00 45.53 302 SER B N 1
ATOM 8076 C CA . SER B 1 302 ? 35.743 4.371 -26.235 1.00 49.77 302 SER B CA 1
ATOM 8077 C C . SER B 1 302 ? 34.967 5.311 -25.341 1.00 43.45 302 SER B C 1
ATOM 8078 O O . SER B 1 302 ? 33.764 5.167 -25.179 1.00 46.67 302 SER B O 1
ATOM 8081 N N . HIS B 1 303 ? 35.670 6.272 -24.763 1.00 41.42 303 HIS B N 1
ATOM 8082 C CA . HIS B 1 303 ? 35.075 7.209 -23.809 1.00 41.14 303 HIS B CA 1
ATOM 8083 C C . HIS B 1 303 ? 35.240 8.646 -24.315 1.00 42.68 303 HIS B C 1
ATOM 8084 O O . HIS B 1 303 ? 36.359 9.112 -24.508 1.00 50.05 303 HIS B O 1
ATOM 8091 N N . ILE B 1 304 ? 34.120 9.339 -24.514 1.00 38.44 304 ILE B N 1
ATOM 8092 C CA . ILE B 1 304 ? 34.134 10.695 -25.051 1.00 42.66 304 ILE B CA 1
ATOM 8093 C C . ILE B 1 304 ? 34.432 11.724 -23.963 1.00 44.81 304 ILE B C 1
ATOM 8094 O O . ILE B 1 304 ? 33.712 11.812 -22.982 1.00 47.67 304 ILE B O 1
ATOM 8099 N N . LEU B 1 305 ? 35.468 12.524 -24.165 1.00 44.90 305 LEU B N 1
ATOM 8100 C CA . LEU B 1 305 ? 35.773 13.630 -23.272 1.00 39.63 305 LEU B CA 1
ATOM 8101 C C . LEU B 1 305 ? 35.098 14.908 -23.751 1.00 37.81 305 LEU B C 1
ATOM 8102 O O . LEU B 1 305 ? 35.435 15.438 -24.807 1.00 40.80 305 LEU B O 1
ATOM 8107 N N . ILE B 1 306 ? 34.157 15.405 -22.960 1.00 47.71 306 ILE B N 1
ATOM 8108 C CA . ILE B 1 306 ? 33.496 16.659 -23.269 1.00 53.74 306 ILE B CA 1
ATOM 8109 C C . ILE B 1 306 ? 34.335 17.812 -22.731 1.00 42.95 306 ILE B C 1
ATOM 8110 O O . ILE B 1 306 ? 34.769 17.791 -21.593 1.00 43.36 306 ILE B O 1
ATOM 8115 N N . LYS B 1 307 ? 34.566 18.811 -23.564 1.00 49.05 307 LYS B N 1
ATOM 8116 C CA . LYS B 1 307 ? 35.206 20.041 -23.121 1.00 41.47 307 LYS B CA 1
ATOM 8117 C C . LYS B 1 307 ? 34.193 20.832 -22.304 1.00 46.90 307 LYS B C 1
ATOM 8118 O O . LYS B 1 307 ? 33.175 21.270 -22.825 1.00 57.65 307 LYS B O 1
ATOM 8124 N N . ARG B 1 308 ? 34.478 20.999 -21.018 1.00 50.17 308 ARG B N 1
ATOM 8125 C CA . ARG B 1 308 ? 33.562 21.687 -20.114 1.00 49.84 308 ARG B CA 1
ATOM 8126 C C . ARG B 1 308 ? 33.702 23.189 -20.272 1.00 39.59 308 ARG B C 1
ATOM 8127 O O . ARG B 1 308 ? 34.779 23.748 -20.067 1.00 42.98 308 ARG B O 1
ATOM 8135 N N . SER B 1 309 ? 32.611 23.849 -20.632 1.00 44.49 309 SER B N 1
ATOM 8136 C CA . SER B 1 309 ? 32.623 25.305 -20.838 1.00 47.53 309 SER B CA 1
ATOM 8137 C C . SER B 1 309 ? 32.927 26.052 -19.549 1.00 53.28 309 SER B C 1
ATOM 8138 O O . SER B 1 309 ? 33.479 27.152 -19.587 1.00 51.81 309 SER B O 1
ATOM 8141 N N . GLN B 1 310 ? 32.566 25.447 -18.418 1.00 46.70 310 GLN B N 1
ATOM 8142 C CA . GLN B 1 310 ? 32.748 26.058 -17.115 1.00 53.09 310 GLN B CA 1
ATOM 8143 C C . GLN B 1 310 ? 34.007 25.560 -16.417 1.00 60.84 310 GLN B C 1
ATOM 8144 O O . GLN B 1 310 ? 34.139 25.685 -15.206 1.00 74.44 310 GLN B O 1
ATOM 8150 N N . CYS B 1 311 ? 34.940 25.007 -17.181 1.00 62.94 311 CYS B N 1
ATOM 8151 C CA . CYS B 1 311 ? 36.161 24.481 -16.593 1.00 55.16 311 CYS B CA 1
ATOM 8152 C C . CYS B 1 311 ? 36.959 25.589 -15.915 1.00 47.65 311 CYS B C 1
ATOM 8153 O O . CYS B 1 311 ? 37.256 26.606 -16.546 1.00 52.61 311 CYS B O 1
ATOM 8156 N N . PRO B 1 312 ? 37.323 25.399 -14.634 1.00 51.27 312 PRO B N 1
ATOM 8157 C CA . PRO B 1 312 ? 38.148 26.407 -13.941 1.00 53.14 312 PRO B CA 1
ATOM 8158 C C . PRO B 1 312 ? 39.480 26.699 -14.624 1.00 55.36 312 PRO B C 1
ATOM 8159 O O . PRO B 1 312 ? 40.040 27.753 -14.398 1.00 51.82 312 PRO B O 1
ATOM 8163 N N . THR B 1 313 ? 39.972 25.783 -15.452 1.00 48.20 313 THR B N 1
ATOM 8164 C CA . THR B 1 313 ? 41.296 25.926 -16.054 1.00 54.87 313 THR B CA 1
ATOM 8165 C C . THR B 1 313 ? 41.231 26.425 -17.504 1.00 53.73 313 THR B C 1
ATOM 8166 O O . THR B 1 313 ? 41.838 27.434 -17.832 1.00 57.17 313 THR B O 1
ATOM 8170 N N . CYS B 1 314 ? 40.492 25.715 -18.359 1.00 60.01 314 CYS B N 1
ATOM 8171 C CA . CYS B 1 314 ? 40.455 26.041 -19.786 1.00 63.32 314 CYS B CA 1
ATOM 8172 C C . CYS B 1 314 ? 39.164 26.731 -20.239 1.00 53.47 314 CYS B C 1
ATOM 8173 O O . CYS B 1 314 ? 39.007 27.035 -21.410 1.00 58.84 314 CYS B O 1
ATOM 8176 N N . GLY B 1 315 ? 38.247 26.984 -19.312 1.00 58.13 315 GLY B N 1
ATOM 8177 C CA . GLY B 1 315 ? 36.953 27.563 -19.658 1.00 52.22 315 GLY B CA 1
ATOM 8178 C C . GLY B 1 315 ? 36.614 28.790 -18.832 1.00 61.74 315 GLY B C 1
ATOM 8179 O O . GLY B 1 315 ? 37.501 29.442 -18.277 1.00 56.53 315 GLY B O 1
ATOM 8180 N N . ASP B 1 316 ? 35.320 29.100 -18.771 1.00 62.06 316 ASP B N 1
ATOM 8181 C CA . ASP B 1 316 ? 34.808 30.204 -17.976 1.00 60.13 316 ASP B CA 1
ATOM 8182 C C . ASP B 1 316 ? 34.026 29.665 -16.776 1.00 53.04 316 ASP B C 1
ATOM 8183 O O . ASP B 1 316 ? 32.842 29.366 -16.890 1.00 47.75 316 ASP B O 1
ATOM 8188 N N . PRO B 1 317 ? 34.676 29.571 -15.611 1.00 56.39 317 PRO B N 1
ATOM 8189 C CA . PRO B 1 317 ? 34.026 28.944 -14.463 1.00 58.46 317 PRO B CA 1
ATOM 8190 C C . PRO B 1 317 ? 32.902 29.765 -13.832 1.00 60.25 317 PRO B C 1
ATOM 8191 O O . PRO B 1 317 ? 32.293 29.310 -12.862 1.00 62.39 317 PRO B O 1
ATOM 8195 N N . LYS B 1 318 ? 32.611 30.934 -14.395 1.00 60.44 318 LYS B N 1
ATOM 8196 C CA . LYS B 1 318 ? 31.611 31.830 -13.833 1.00 67.41 318 LYS B CA 1
ATOM 8197 C C . LYS B 1 318 ? 30.329 31.893 -14.658 1.00 59.80 318 LYS B C 1
ATOM 8198 O O . LYS B 1 318 ? 29.563 32.849 -14.545 1.00 59.61 318 LYS B O 1
ATOM 8204 N N . ILE B 1 319 ? 30.090 30.857 -15.462 1.00 53.32 319 ILE B N 1
ATOM 8205 C CA . ILE B 1 319 ? 28.880 30.782 -16.274 1.00 50.03 319 ILE B CA 1
ATOM 8206 C C . ILE B 1 319 ? 27.638 30.650 -15.408 1.00 50.39 319 ILE B C 1
ATOM 8207 O O . ILE B 1 319 ? 26.719 31.474 -15.489 1.00 59.77 319 ILE B O 1
ATOM 8212 N N . LEU B 1 320 ? 27.621 29.614 -14.571 1.00 47.85 320 LEU B N 1
ATOM 8213 C CA . LEU B 1 320 ? 26.467 29.322 -13.725 1.00 55.40 320 LEU B CA 1
ATOM 8214 C C . LEU B 1 320 ? 26.186 30.431 -12.716 1.00 54.87 320 LEU B C 1
ATOM 8215 O O . LEU B 1 320 ? 25.035 30.684 -12.368 1.00 59.40 320 LEU B O 1
ATOM 8220 N N . GLN B 1 321 ? 27.242 31.078 -12.241 1.00 55.41 321 GLN B N 1
ATOM 8221 C CA . GLN B 1 321 ? 27.104 32.251 -11.377 1.00 60.17 321 GLN B CA 1
ATOM 8222 C C . GLN B 1 321 ? 26.308 33.319 -12.115 1.00 66.05 321 GLN B C 1
ATOM 8223 O O . GLN B 1 321 ? 25.352 33.870 -11.575 1.00 61.11 321 GLN B O 1
ATOM 8229 N N . HIS B 1 322 ? 26.707 33.592 -13.356 1.00 60.88 322 HIS B N 1
ATOM 8230 C CA . HIS B 1 322 ? 26.055 34.613 -14.169 1.00 65.50 322 HIS B CA 1
ATOM 8231 C C . HIS B 1 322 ? 24.631 34.208 -14.531 1.00 52.28 322 HIS B C 1
ATOM 8232 O O . HIS B 1 322 ? 23.701 35.005 -14.433 1.00 72.55 322 HIS B O 1
ATOM 8239 N N . ARG B 1 323 ? 24.462 32.958 -14.935 1.00 57.35 323 ARG B N 1
ATOM 8240 C CA . ARG B 1 323 ? 23.158 32.463 -15.386 1.00 60.53 323 ARG B CA 1
ATOM 8241 C C . ARG B 1 323 ? 22.110 32.421 -14.270 1.00 61.23 323 ARG B C 1
ATOM 8242 O O . ARG B 1 323 ? 20.920 32.609 -14.518 1.00 63.43 323 ARG B O 1
ATOM 8250 N N . GLY B 1 324 ? 22.551 32.167 -13.045 1.00 61.44 324 GLY B N 1
ATOM 8251 C CA . GLY B 1 324 ? 21.639 32.097 -11.907 1.00 61.66 324 GLY B CA 1
ATOM 8252 C C . GLY B 1 324 ? 20.873 33.385 -11.655 1.00 56.85 324 GLY B C 1
ATOM 8253 O O . GLY B 1 324 ? 19.696 33.361 -11.292 1.00 55.67 324 GLY B O 1
ATOM 8254 N N . PHE B 1 325 ? 21.542 34.517 -11.854 1.00 60.33 325 PHE B N 1
ATOM 8255 C CA . PHE B 1 325 ? 20.933 35.818 -11.608 1.00 62.85 325 PHE B CA 1
ATOM 8256 C C . PHE B 1 325 ? 20.262 36.393 -12.856 1.00 65.47 325 PHE B C 1
ATOM 8257 O O . PHE B 1 325 ? 19.774 37.520 -12.833 1.00 66.65 325 PHE B O 1
ATOM 8265 N N . GLU B 1 326 ? 20.238 35.615 -13.937 1.00 68.22 326 GLU B N 1
ATOM 8266 C CA . GLU B 1 326 ? 19.507 35.990 -15.142 1.00 66.90 326 GLU B CA 1
ATOM 8267 C C . GLU B 1 326 ? 18.087 35.432 -15.055 1.00 72.14 326 GLU B C 1
ATOM 8268 O O . GLU B 1 326 ? 17.871 34.387 -14.449 1.00 72.36 326 GLU B O 1
ATOM 8274 N N . PRO B 1 327 ? 17.106 36.133 -15.639 1.00 67.93 327 PRO B N 1
ATOM 8275 C CA . PRO B 1 327 ? 15.735 35.608 -15.579 1.00 67.83 327 PRO B CA 1
ATOM 8276 C C . PRO B 1 327 ? 15.552 34.327 -16.390 1.00 76.00 327 PRO B C 1
ATOM 8277 O O . PRO B 1 327 ? 16.434 33.968 -17.171 1.00 85.19 327 PRO B O 1
ATOM 8281 N N . LEU B 1 328 ? 14.411 33.661 -16.211 1.00 71.62 328 LEU B N 1
ATOM 8282 C CA . LEU B 1 328 ? 14.153 32.367 -16.856 1.00 71.51 328 LEU B CA 1
ATOM 8283 C C . LEU B 1 328 ? 13.395 32.495 -18.180 1.00 80.29 328 LEU B C 1
ATOM 8284 O O . LEU B 1 328 ? 12.260 32.976 -18.211 1.00 78.67 328 LEU B O 1
ATOM 8289 N N . LYS B 1 329 ? 14.025 32.043 -19.262 1.00 84.98 329 LYS B N 1
ATOM 8290 C CA . LYS B 1 329 ? 13.404 32.042 -20.585 1.00 94.39 329 LYS B CA 1
ATOM 8291 C C . LYS B 1 329 ? 12.528 30.808 -20.782 1.00 91.80 329 LYS B C 1
ATOM 8292 O O . LYS B 1 329 ? 13.029 29.745 -21.166 1.00 89.71 329 LYS B O 1
ATOM 8298 N N . LEU B 1 330 ? 11.231 30.946 -20.518 1.00 75.04 330 LEU B N 1
ATOM 8299 C CA . LEU B 1 330 ? 10.281 29.866 -20.781 1.00 75.35 330 LEU B CA 1
ATOM 8300 C C . LEU B 1 330 ? 9.508 30.144 -22.066 1.00 75.88 330 LEU B C 1
ATOM 8301 O O . LEU B 1 330 ? 9.223 31.288 -22.393 1.00 81.54 330 LEU B O 1
ATOM 8306 N N . GLU B 1 331 ? 9.179 29.081 -22.789 1.00 74.53 331 GLU B N 1
ATOM 8307 C CA . GLU B 1 331 ? 8.562 29.203 -24.099 1.00 80.86 331 GLU B CA 1
ATOM 8308 C C . GLU B 1 331 ? 7.778 27.944 -24.445 1.00 77.37 331 GLU B C 1
ATOM 8309 O O . GLU B 1 331 ? 7.928 26.917 -23.793 1.00 69.31 331 GLU B O 1
ATOM 8315 N N . SER B 1 332 ? 6.964 28.037 -25.489 1.00 75.12 332 SER B N 1
ATOM 8316 C CA . SER B 1 332 ? 6.099 26.950 -25.924 1.00 73.13 332 SER B CA 1
ATOM 8317 C C . SER B 1 332 ? 6.877 25.704 -26.347 1.00 71.59 332 SER B C 1
ATOM 8318 O O . SER B 1 332 ? 7.739 25.755 -27.227 1.00 74.85 332 SER B O 1
ATOM 8321 N N . ARG B 1 333 ? 6.550 24.583 -25.712 1.00 74.69 333 ARG B N 1
ATOM 8322 C CA . ARG B 1 333 ? 7.116 23.283 -26.068 1.00 74.79 333 ARG B CA 1
ATOM 8323 C C . ARG B 1 333 ? 5.987 22.321 -26.426 1.00 69.95 333 ARG B C 1
ATOM 8324 O O . ARG B 1 333 ? 5.356 21.745 -25.544 1.00 68.29 333 ARG B O 1
ATOM 8332 N N . PRO B 1 334 ? 5.701 22.169 -27.730 1.00 85.26 334 PRO B N 1
ATOM 8333 C CA . PRO B 1 334 ? 4.629 21.259 -28.145 1.00 85.61 334 PRO B CA 1
ATOM 8334 C C . PRO B 1 334 ? 4.936 19.787 -27.848 1.00 78.73 334 PRO B C 1
ATOM 8335 O O . PRO B 1 334 ? 6.018 19.300 -28.173 1.00 67.00 334 PRO B O 1
ATOM 8339 N N . LYS B 1 335 ? 3.980 19.096 -27.232 1.00 80.25 335 LYS B N 1
ATOM 8340 C CA . LYS B 1 335 ? 4.090 17.660 -27.007 1.00 77.35 335 LYS B CA 1
ATOM 8341 C C . LYS B 1 335 ? 3.908 16.917 -28.326 1.00 80.66 335 LYS B C 1
ATOM 8342 O O . LYS B 1 335 ? 3.024 17.252 -29.116 1.00 92.07 335 LYS B O 1
ATOM 8348 N N . GLN B 1 336 ? 4.748 15.914 -28.560 1.00 78.07 336 GLN B N 1
ATOM 8349 C CA . GLN B 1 336 ? 4.658 15.086 -29.764 1.00 94.91 336 GLN B CA 1
ATOM 8350 C C . GLN B 1 336 ? 4.849 13.614 -29.404 1.00 97.03 336 GLN B C 1
ATOM 8351 O O . GLN B 1 336 ? 4.545 13.197 -28.284 1.00 91.53 336 GLN B O 1
ATOM 8357 N N . HIS B 1 343 ? 3.629 11.885 -22.423 1.00 64.58 343 HIS B N 1
ATOM 8358 C CA . HIS B 1 343 ? 3.889 13.252 -22.865 1.00 80.12 343 HIS B CA 1
ATOM 8359 C C . HIS B 1 343 ? 5.370 13.394 -23.223 1.00 90.77 343 HIS B C 1
ATOM 8360 O O . HIS B 1 343 ? 5.969 12.442 -23.723 1.00 102.91 343 HIS B O 1
ATOM 8367 N N . ARG B 1 344 ? 5.939 14.575 -22.976 1.00 69.13 344 ARG B N 1
ATOM 8368 C CA . ARG B 1 344 ? 7.330 14.915 -23.321 1.00 65.49 344 ARG B CA 1
ATOM 8369 C C . ARG B 1 344 ? 7.456 15.376 -24.772 1.00 69.37 344 ARG B C 1
ATOM 8370 O O . ARG B 1 344 ? 6.590 15.104 -25.604 1.00 64.26 344 ARG B O 1
ATOM 8378 N N . GLY B 1 345 ? 8.548 16.082 -25.055 1.00 63.87 345 GLY B N 1
ATOM 8379 C CA . GLY B 1 345 ? 8.734 16.751 -26.329 1.00 60.28 345 GLY B CA 1
ATOM 8380 C C . GLY B 1 345 ? 9.462 15.926 -27.371 1.00 54.85 345 GLY B C 1
ATOM 8381 O O . GLY B 1 345 ? 9.468 16.282 -28.540 1.00 55.40 345 GLY B O 1
ATOM 8382 N N . THR B 1 346 ? 10.089 14.830 -26.955 1.00 54.65 346 THR B N 1
ATOM 8383 C CA . THR B 1 346 ? 10.771 13.954 -27.890 1.00 52.28 346 THR B CA 1
ATOM 8384 C C . THR B 1 346 ? 10.662 12.502 -27.443 1.00 49.62 346 THR B C 1
ATOM 8385 O O . THR B 1 346 ? 10.193 12.218 -26.350 1.00 52.77 346 THR B O 1
ATOM 8389 N N . THR B 1 347 ? 11.091 11.593 -28.311 1.00 52.65 347 THR B N 1
ATOM 8390 C CA . THR B 1 347 ? 11.028 10.164 -28.038 1.00 50.99 347 THR B CA 1
ATOM 8391 C C . THR B 1 347 ? 12.142 9.768 -27.079 1.00 41.75 347 THR B C 1
ATOM 8392 O O . THR B 1 347 ? 13.213 10.374 -27.090 1.00 47.70 347 THR B O 1
ATOM 8396 N N . PRO B 1 348 ? 11.906 8.729 -26.267 1.00 47.94 348 PRO B N 1
ATOM 8397 C CA . PRO B 1 348 ? 12.954 8.291 -25.340 1.00 52.48 348 PRO B CA 1
ATOM 8398 C C . PRO B 1 348 ? 14.183 7.756 -26.065 1.00 43.03 348 PRO B C 1
ATOM 8399 O O . PRO B 1 348 ? 15.284 7.767 -25.509 1.00 39.74 348 PRO B O 1
ATOM 8403 N N . GLU B 1 349 ? 14.009 7.311 -27.306 1.00 43.53 349 GLU B N 1
ATOM 8404 C CA . GLU B 1 349 ? 15.131 6.822 -28.095 1.00 49.51 349 GLU B CA 1
ATOM 8405 C C . GLU B 1 349 ? 16.024 7.968 -28.568 1.00 45.81 349 GLU B C 1
ATOM 8406 O O . GLU B 1 349 ? 17.241 7.825 -28.646 1.00 45.34 349 GLU B O 1
ATOM 8412 N N . GLN B 1 350 ? 15.417 9.102 -28.894 1.00 47.86 350 GLN B N 1
ATOM 8413 C CA . GLN B 1 350 ? 16.185 10.297 -29.215 1.00 48.51 350 GLN B CA 1
ATOM 8414 C C . GLN B 1 350 ? 16.949 10.763 -27.976 1.00 51.46 350 GLN B C 1
ATOM 8415 O O . GLN B 1 350 ? 18.141 11.062 -28.053 1.00 53.68 350 GLN B O 1
ATOM 8421 N N . THR B 1 351 ? 16.256 10.822 -26.843 1.00 52.10 351 THR B N 1
ATOM 8422 C CA . THR B 1 351 ? 16.865 11.256 -25.571 1.00 43.92 351 THR B CA 1
ATOM 8423 C C . THR B 1 351 ? 18.082 10.396 -25.258 1.00 44.09 351 THR B C 1
ATOM 8424 O O . THR B 1 351 ? 19.146 10.909 -24.922 1.00 46.40 351 THR B O 1
ATOM 8428 N N . VAL B 1 352 ? 17.923 9.083 -25.393 1.00 47.94 352 VAL B N 1
ATOM 8429 C CA . VAL B 1 352 ? 19.015 8.165 -25.107 1.00 43.72 352 VAL B CA 1
ATOM 8430 C C . VAL B 1 352 ? 20.164 8.446 -26.067 1.00 46.05 352 VAL B C 1
ATOM 8431 O O . VAL B 1 352 ? 21.283 8.697 -25.642 1.00 55.11 352 VAL B O 1
ATOM 8435 N N . GLN B 1 353 ? 19.875 8.466 -27.363 1.00 51.21 353 GLN B N 1
ATOM 8436 C CA . GLN B 1 353 ? 20.927 8.671 -28.364 1.00 46.58 353 GLN B CA 1
ATOM 8437 C C . GLN B 1 353 ? 21.748 9.936 -28.116 1.00 41.34 353 GLN B C 1
ATOM 8438 O O . GLN B 1 353 ? 22.973 9.917 -28.208 1.00 50.95 353 GLN B O 1
ATOM 8444 N N . LYS B 1 354 ? 21.064 11.028 -27.804 1.00 40.69 354 LYS B N 1
ATOM 8445 C CA . LYS B 1 354 ? 21.721 12.317 -27.626 1.00 48.40 354 LYS B CA 1
ATOM 8446 C C . LYS B 1 354 ? 22.666 12.305 -26.424 1.00 45.94 354 LYS B C 1
ATOM 8447 O O . LYS B 1 354 ? 23.635 13.064 -26.387 1.00 46.57 354 LYS B O 1
ATOM 8453 N N . TYR B 1 355 ? 22.387 11.445 -25.447 1.00 43.27 355 TYR B N 1
ATOM 8454 C CA . TYR B 1 355 ? 23.136 11.467 -24.193 1.00 41.12 355 TYR B CA 1
ATOM 8455 C C . TYR B 1 355 ? 23.765 10.113 -23.826 1.00 51.24 355 TYR B C 1
ATOM 8456 O O . TYR B 1 355 ? 24.233 9.933 -22.707 1.00 53.57 355 TYR B O 1
ATOM 8465 N N . GLN B 1 356 ? 23.797 9.183 -24.778 1.00 44.39 356 GLN B N 1
ATOM 8466 C CA . GLN B 1 356 ? 24.468 7.887 -24.594 1.00 49.15 356 GLN B CA 1
ATOM 8467 C C . GLN B 1 356 ? 25.905 8.069 -24.149 1.00 38.92 356 GLN B C 1
ATOM 8468 O O . GLN B 1 356 ? 26.396 7.320 -23.303 1.00 38.60 356 GLN B O 1
ATOM 8474 N N . HIS B 1 357 ? 26.570 9.060 -24.742 1.00 42.66 357 HIS B N 1
ATOM 8475 C CA . HIS B 1 357 ? 27.993 9.310 -24.502 1.00 42.96 357 HIS B CA 1
ATOM 8476 C C . HIS B 1 357 ? 28.309 9.613 -23.038 1.00 37.05 357 HIS B C 1
ATOM 8477 O O . HIS B 1 357 ? 29.456 9.491 -22.602 1.00 40.28 357 HIS B O 1
ATOM 8484 N N . LEU B 1 358 ? 27.292 10.017 -22.283 1.00 44.81 358 LEU B N 1
ATOM 8485 C CA . LEU B 1 358 ? 27.471 10.285 -20.865 1.00 44.86 358 LEU B CA 1
ATOM 8486 C C . LEU B 1 358 ? 27.632 8.986 -20.065 1.00 52.61 358 LEU B C 1
ATOM 8487 O O . LEU B 1 358 ? 27.985 9.019 -18.884 1.00 38.36 358 LEU B O 1
ATOM 8492 N N . ILE B 1 359 ? 27.375 7.846 -20.706 1.00 46.66 359 ILE B N 1
ATOM 8493 C CA . ILE B 1 359 ? 27.567 6.547 -20.047 1.00 52.82 359 ILE B CA 1
ATOM 8494 C C . ILE B 1 359 ? 29.021 6.111 -20.173 1.00 51.17 359 ILE B C 1
ATOM 8495 O O . ILE B 1 359 ? 29.462 5.680 -21.238 1.00 61.72 359 ILE B O 1
ATOM 8500 N N . SER B 1 360 ? 29.753 6.233 -19.077 1.00 55.42 360 SER B N 1
ATOM 8501 C CA . SER B 1 360 ? 31.157 5.859 -19.030 1.00 52.24 360 SER B CA 1
ATOM 8502 C C . SER B 1 360 ? 31.695 5.985 -17.616 1.00 50.73 360 SER B C 1
ATOM 8503 O O . SER B 1 360 ? 31.587 7.051 -17.008 1.00 47.46 360 SER B O 1
ATOM 8506 N N . PRO B 1 361 ? 32.304 4.911 -17.089 1.00 52.50 361 PRO B N 1
ATOM 8507 C CA . PRO B 1 361 ? 32.876 5.006 -15.745 1.00 50.54 361 PRO B CA 1
ATOM 8508 C C . PRO B 1 361 ? 34.198 5.764 -15.694 1.00 46.10 361 PRO B C 1
ATOM 8509 O O . PRO B 1 361 ? 34.786 5.882 -14.628 1.00 52.93 361 PRO B O 1
ATOM 8513 N N . VAL B 1 362 ? 34.647 6.282 -16.840 1.00 38.29 362 VAL B N 1
ATOM 8514 C CA . VAL B 1 362 ? 35.916 7.003 -16.933 1.00 42.21 362 VAL B CA 1
ATOM 8515 C C . VAL B 1 362 ? 35.675 8.487 -17.179 1.00 46.09 362 VAL B C 1
ATOM 8516 O O . VAL B 1 362 ? 36.110 9.334 -16.396 1.00 48.86 362 VAL B O 1
ATOM 8520 N N . THR B 1 363 ? 34.969 8.787 -18.259 1.00 49.34 363 THR B N 1
ATOM 8521 C CA . THR B 1 363 ? 34.740 10.161 -18.697 1.00 55.92 363 THR B CA 1
ATOM 8522 C C . THR B 1 363 ? 33.286 10.596 -18.534 1.00 56.12 363 THR B C 1
ATOM 8523 O O . THR B 1 363 ? 32.945 11.758 -18.770 1.00 56.42 363 THR B O 1
ATOM 8527 N N . GLY B 1 364 ? 32.432 9.651 -18.153 1.00 56.46 364 GLY B N 1
ATOM 8528 C CA . GLY B 1 364 ? 31.001 9.890 -18.104 1.00 66.01 364 GLY B CA 1
ATOM 8529 C C . GLY B 1 364 ? 30.486 10.289 -16.736 1.00 62.95 364 GLY B C 1
ATOM 8530 O O . GLY B 1 364 ? 31.255 10.550 -15.821 1.00 61.50 364 GLY B O 1
ATOM 8531 N N . VAL B 1 365 ? 29.165 10.322 -16.613 1.00 66.77 365 VAL B N 1
ATOM 8532 C CA . VAL B 1 365 ? 28.495 10.696 -15.368 1.00 65.51 365 VAL B CA 1
ATOM 8533 C C . VAL B 1 365 ? 27.596 9.575 -14.868 1.00 63.56 365 VAL B C 1
ATOM 8534 O O . VAL B 1 365 ? 27.114 9.638 -13.746 1.00 63.60 365 VAL B O 1
ATOM 8538 N N . VAL B 1 366 ? 27.351 8.569 -15.712 1.00 61.80 366 VAL B N 1
ATOM 8539 C CA . VAL B 1 366 ? 26.631 7.366 -15.291 1.00 67.78 366 VAL B CA 1
ATOM 8540 C C . VAL B 1 366 ? 27.503 6.140 -15.549 1.00 60.41 366 VAL B C 1
ATOM 8541 O O . VAL B 1 366 ? 28.068 5.985 -16.624 1.00 56.06 366 VAL B O 1
ATOM 8545 N N . THR B 1 367 ? 27.631 5.290 -14.539 1.00 59.26 367 THR B N 1
ATOM 8546 C CA . THR B 1 367 ? 28.562 4.168 -14.583 1.00 64.28 367 THR B CA 1
ATOM 8547 C C . THR B 1 367 ? 28.169 3.186 -15.662 1.00 54.67 367 THR B C 1
ATOM 8548 O O . THR B 1 367 ? 28.969 2.849 -16.515 1.00 65.41 367 THR B O 1
ATOM 8552 N N . GLU B 1 368 ? 26.925 2.735 -15.597 1.00 60.18 368 GLU B N 1
ATOM 8553 C CA . GLU B 1 368 ? 26.394 1.727 -16.508 1.00 56.83 368 GLU B CA 1
ATOM 8554 C C . GLU B 1 368 ? 24.925 2.016 -16.791 1.00 51.72 368 GLU B C 1
ATOM 8555 O O . GLU B 1 368 ? 24.322 2.899 -16.181 1.00 59.78 368 GLU B O 1
ATOM 8561 N N . LEU B 1 369 ? 24.357 1.261 -17.717 1.00 49.29 369 LEU B N 1
ATOM 8562 C CA . LEU B 1 369 ? 22.937 1.336 -18.010 1.00 48.10 369 LEU B CA 1
ATOM 8563 C C . LEU B 1 369 ? 22.494 -0.008 -18.562 1.00 53.90 369 LEU B C 1
ATOM 8564 O O . LEU B 1 369 ? 22.660 -0.297 -19.750 1.00 47.98 369 LEU B O 1
ATOM 8569 N N . VAL B 1 370 ? 21.921 -0.822 -17.683 1.00 58.57 370 VAL B N 1
ATOM 8570 C CA . VAL B 1 370 ? 21.651 -2.216 -17.990 1.00 57.73 370 VAL B CA 1
ATOM 8571 C C . VAL B 1 370 ? 20.204 -2.598 -17.667 1.00 52.25 370 VAL B C 1
ATOM 8572 O O . VAL B 1 370 ? 19.643 -2.179 -16.645 1.00 49.38 370 VAL B O 1
ATOM 8576 N N . ARG B 1 371 ? 19.593 -3.366 -18.567 1.00 52.47 371 ARG B N 1
ATOM 8577 C CA . ARG B 1 371 ? 18.285 -3.954 -18.319 1.00 52.25 371 ARG B CA 1
ATOM 8578 C C . ARG B 1 371 ? 18.446 -5.116 -17.358 1.00 53.30 371 ARG B C 1
ATOM 8579 O O . ARG B 1 371 ? 19.293 -5.986 -17.569 1.00 65.35 371 ARG B O 1
ATOM 8587 N N . ILE B 1 372 ? 17.624 -5.131 -16.314 1.00 60.75 372 ILE B N 1
ATOM 8588 C CA . ILE B 1 372 ? 17.698 -6.170 -15.292 1.00 64.17 372 ILE B CA 1
ATOM 8589 C C . ILE B 1 372 ? 16.560 -7.145 -15.423 1.00 62.26 372 ILE B C 1
ATOM 8590 O O . ILE B 1 372 ? 16.645 -8.289 -14.968 1.00 68.38 372 ILE B O 1
ATOM 8595 N N . THR B 1 373 ? 15.492 -6.696 -16.058 1.00 53.06 373 THR B N 1
ATOM 8596 C CA . THR B 1 373 ? 14.342 -7.548 -16.205 1.00 58.73 373 THR B CA 1
ATOM 8597 C C . THR B 1 373 ? 14.366 -8.341 -17.496 1.00 56.29 373 THR B C 1
ATOM 8598 O O . THR B 1 373 ? 15.089 -8.029 -18.429 1.00 59.33 373 THR B O 1
ATOM 8602 N N . ASP B 1 374 ? 13.583 -9.409 -17.485 1.00 58.06 374 ASP B N 1
ATOM 8603 C CA . ASP B 1 374 ? 13.587 -10.410 -18.522 1.00 60.58 374 ASP B CA 1
ATOM 8604 C C . ASP B 1 374 ? 12.980 -9.806 -19.785 1.00 59.04 374 ASP B C 1
ATOM 8605 O O . ASP B 1 374 ? 11.829 -9.371 -19.772 1.00 53.95 374 ASP B O 1
ATOM 8610 N N . PRO B 1 375 ? 13.754 -9.767 -20.884 1.00 58.92 375 PRO B N 1
ATOM 8611 C CA . PRO B 1 375 ? 13.225 -9.143 -22.103 1.00 60.03 375 PRO B CA 1
ATOM 8612 C C . PRO B 1 375 ? 11.949 -9.809 -22.614 1.00 61.54 375 PRO B C 1
ATOM 8613 O O . PRO B 1 375 ? 11.146 -9.167 -23.297 1.00 58.05 375 PRO B O 1
ATOM 8617 N N . ALA B 1 376 ? 11.769 -11.083 -22.278 1.00 55.76 376 ALA B N 1
ATOM 8618 C CA . ALA B 1 376 ? 10.613 -11.839 -22.731 1.00 71.54 376 ALA B CA 1
ATOM 8619 C C . ALA B 1 376 ? 9.325 -11.299 -22.117 1.00 73.76 376 ALA B C 1
ATOM 8620 O O . ALA B 1 376 ? 8.242 -11.498 -22.664 1.00 69.54 376 ALA B O 1
ATOM 8622 N N . ASN B 1 377 ? 9.452 -10.622 -20.977 1.00 67.17 377 ASN B N 1
ATOM 8623 C CA . ASN B 1 377 ? 8.320 -10.012 -20.287 1.00 61.47 377 ASN B CA 1
ATOM 8624 C C . ASN B 1 377 ? 8.006 -8.649 -20.898 1.00 70.11 377 ASN B C 1
ATOM 8625 O O . ASN B 1 377 ? 8.784 -7.701 -20.739 1.00 67.91 377 ASN B O 1
ATOM 8630 N N . PRO B 1 378 ? 6.858 -8.530 -21.581 1.00 62.01 378 PRO B N 1
ATOM 8631 C CA . PRO B 1 378 ? 6.530 -7.240 -22.190 1.00 75.38 378 PRO B CA 1
ATOM 8632 C C . PRO B 1 378 ? 5.800 -6.286 -21.269 1.00 69.86 378 PRO B C 1
ATOM 8633 O O . PRO B 1 378 ? 5.417 -5.208 -21.723 1.00 59.46 378 PRO B O 1
ATOM 8637 N N . LEU B 1 379 ? 5.602 -6.675 -20.010 1.00 65.21 379 LEU B N 1
ATOM 8638 C CA . LEU B 1 379 ? 4.794 -5.892 -19.080 1.00 62.33 379 LEU B CA 1
ATOM 8639 C C . LEU B 1 379 ? 5.629 -5.104 -18.080 1.00 58.35 379 LEU B C 1
ATOM 8640 O O . LEU B 1 379 ? 5.159 -4.125 -17.502 1.00 62.86 379 LEU B O 1
ATOM 8645 N N . VAL B 1 380 ? 6.866 -5.535 -17.880 1.00 53.95 380 VAL B N 1
ATOM 8646 C CA . VAL B 1 380 ? 7.724 -4.979 -16.850 1.00 51.46 380 VAL B CA 1
ATOM 8647 C C . VAL B 1 380 ? 9.066 -4.556 -17.450 1.00 51.25 380 VAL B C 1
ATOM 8648 O O . VAL B 1 380 ? 9.765 -5.390 -18.036 1.00 45.82 380 VAL B O 1
ATOM 8652 N N . HIS B 1 381 ? 9.422 -3.269 -17.314 1.00 51.91 381 HIS B N 1
ATOM 8653 C CA . HIS B 1 381 ? 10.655 -2.686 -17.886 1.00 60.63 381 HIS B CA 1
ATOM 8654 C C . HIS B 1 381 ? 11.371 -1.815 -16.838 1.00 57.85 381 HIS B C 1
ATOM 8655 O O . HIS B 1 381 ? 10.950 -0.683 -16.548 1.00 49.45 381 HIS B O 1
ATOM 8662 N N . THR B 1 382 ? 12.432 -2.392 -16.249 1.00 44.27 382 THR B N 1
ATOM 8663 C CA . THR B 1 382 ? 13.298 -1.691 -15.275 1.00 48.63 382 THR B CA 1
ATOM 8664 C C . THR B 1 382 ? 14.774 -1.769 -15.645 1.00 53.85 382 THR B C 1
ATOM 8665 O O . THR B 1 382 ? 15.281 -2.834 -15.999 1.00 54.43 382 THR B O 1
ATOM 8669 N N . TYR B 1 383 ? 15.455 -0.632 -15.541 1.00 53.20 383 TYR B N 1
ATOM 8670 C CA . TYR B 1 383 ? 16.898 -0.540 -15.745 1.00 54.20 383 TYR B CA 1
ATOM 8671 C C . TYR B 1 383 ? 17.536 -0.084 -14.449 1.00 44.34 383 TYR B C 1
ATOM 8672 O O . TYR B 1 383 ? 16.876 0.548 -13.626 1.00 49.41 383 TYR B O 1
ATOM 8681 N N . ARG B 1 384 ? 18.818 -0.393 -14.263 1.00 49.58 384 ARG B N 1
ATOM 8682 C CA . ARG B 1 384 ? 19.603 0.268 -13.227 1.00 62.40 384 ARG B CA 1
ATOM 8683 C C . ARG B 1 384 ? 20.704 1.080 -13.897 1.00 59.91 384 ARG B C 1
ATOM 8684 O O . ARG B 1 384 ? 21.454 0.571 -14.721 1.00 52.76 384 ARG B O 1
ATOM 8692 N N . ALA B 1 385 ? 20.744 2.364 -13.555 1.00 55.98 385 ALA B N 1
ATOM 8693 C CA . ALA B 1 385 ? 21.763 3.279 -14.027 1.00 59.06 385 ALA B CA 1
ATOM 8694 C C . ALA B 1 385 ? 22.729 3.510 -12.881 1.00 70.66 385 ALA B C 1
ATOM 8695 O O . ALA B 1 385 ? 22.346 3.975 -11.813 1.00 82.64 385 ALA B O 1
ATOM 8697 N N . GLY B 1 386 ? 24.003 3.249 -13.113 1.00 79.74 386 GLY B N 1
ATOM 8698 C CA . GLY B 1 386 ? 24.983 3.276 -12.047 1.00 74.56 386 GLY B CA 1
ATOM 8699 C C . GLY B 1 386 ? 25.096 4.613 -11.340 1.00 91.08 386 GLY B C 1
ATOM 8700 O O . GLY B 1 386 ? 25.119 5.680 -11.970 1.00 92.80 386 GLY B O 1
ATOM 8701 N N . HIS B 1 387 ? 25.174 4.531 -10.014 1.00 89.08 387 HIS B N 1
ATOM 8702 C CA . HIS B 1 387 ? 25.173 5.701 -9.135 1.00 96.32 387 HIS B CA 1
ATOM 8703 C C . HIS B 1 387 ? 26.464 6.516 -9.211 1.00 101.16 387 HIS B C 1
ATOM 8704 O O . HIS B 1 387 ? 27.494 6.022 -9.663 1.00 102.42 387 HIS B O 1
ATOM 8711 N N . SER B 1 388 ? 26.394 7.768 -8.761 1.00 109.75 388 SER B N 1
ATOM 8712 C CA . SER B 1 388 ? 27.553 8.665 -8.786 1.00 104.49 388 SER B CA 1
ATOM 8713 C C . SER B 1 388 ? 28.254 8.715 -7.418 1.00 102.09 388 SER B C 1
ATOM 8714 O O . SER B 1 388 ? 28.808 7.705 -6.978 1.00 95.26 388 SER B O 1
ATOM 8717 N N . PHE B 1 389 ? 28.234 9.864 -6.741 1.00 97.80 389 PHE B N 1
ATOM 8718 C CA . PHE B 1 389 ? 29.042 10.025 -5.534 1.00 92.05 389 PHE B CA 1
ATOM 8719 C C . PHE B 1 389 ? 28.536 11.075 -4.553 1.00 80.12 389 PHE B C 1
ATOM 8720 O O . PHE B 1 389 ? 27.736 11.944 -4.891 1.00 71.49 389 PHE B O 1
ATOM 8728 N N . GLY B 1 390 ? 29.046 10.906 -3.351 1.00 85.24 390 GLY B N 1
ATOM 8729 C CA . GLY B 1 390 ? 28.864 11.795 -2.238 1.00 95.64 390 GLY B CA 1
ATOM 8730 C C . GLY B 1 390 ? 30.200 11.889 -1.545 1.00 102.05 390 GLY B C 1
ATOM 8731 O O . GLY B 1 390 ? 31.107 11.102 -1.815 1.00 95.68 390 GLY B O 1
ATOM 8732 N N . SER B 1 391 ? 30.336 12.879 -0.683 1.00 108.64 391 SER B N 1
ATOM 8733 C CA . SER B 1 391 ? 31.532 12.999 0.105 1.00 107.10 391 SER B CA 1
ATOM 8734 C C . SER B 1 391 ? 31.321 12.161 1.346 1.00 102.19 391 SER B C 1
ATOM 8735 O O . SER B 1 391 ? 30.561 12.518 2.217 1.00 105.51 391 SER B O 1
ATOM 8738 N N . ALA B 1 392 ? 31.989 11.023 1.399 1.00 105.91 392 ALA B N 1
ATOM 8739 C CA . ALA B 1 392 ? 31.832 10.104 2.496 1.00 98.75 392 ALA B CA 1
ATOM 8740 C C . ALA B 1 392 ? 33.147 10.006 3.201 1.00 91.68 392 ALA B C 1
ATOM 8741 O O . ALA B 1 392 ? 34.192 9.892 2.578 1.00 79.50 392 ALA B O 1
ATOM 8743 N N . THR B 1 393 ? 33.073 10.083 4.516 1.00 90.06 393 THR B N 1
ATOM 8744 C CA . THR B 1 393 ? 34.232 10.052 5.359 1.00 76.23 393 THR B CA 1
ATOM 8745 C C . THR B 1 393 ? 34.329 8.759 6.119 1.00 75.00 393 THR B C 1
ATOM 8746 O O . THR B 1 393 ? 35.102 8.660 7.042 1.00 79.77 393 THR B O 1
ATOM 8750 N N . SER B 1 394 ? 33.529 7.771 5.769 1.00 73.31 394 SER B N 1
ATOM 8751 C CA . SER B 1 394 ? 33.531 6.534 6.544 1.00 76.60 394 SER B CA 1
ATOM 8752 C C . SER B 1 394 ? 33.168 5.346 5.671 1.00 74.14 394 SER B C 1
ATOM 8753 O O . SER B 1 394 ? 32.562 5.502 4.610 1.00 80.92 394 SER B O 1
ATOM 8756 N N . LEU B 1 395 ? 33.553 4.160 6.128 1.00 69.07 395 LEU B N 1
ATOM 8757 C CA . LEU B 1 395 ? 33.153 2.916 5.495 1.00 71.62 395 LEU B CA 1
ATOM 8758 C C . LEU B 1 395 ? 31.626 2.798 5.495 1.00 84.03 395 LEU B C 1
ATOM 8759 O O . LEU B 1 395 ? 31.021 2.343 4.514 1.00 71.99 395 LEU B O 1
ATOM 8764 N N . ARG B 1 396 ? 31.020 3.211 6.607 1.00 87.99 396 ARG B N 1
ATOM 8765 C CA . ARG B 1 396 ? 29.575 3.426 6.691 1.00 85.35 396 ARG B CA 1
ATOM 8766 C C . ARG B 1 396 ? 29.100 4.310 5.546 1.00 86.19 396 ARG B C 1
ATOM 8767 O O . ARG B 1 396 ? 28.156 3.973 4.827 1.00 75.88 396 ARG B O 1
ATOM 8775 N N . GLY B 1 397 ? 29.767 5.453 5.401 1.00 92.86 397 GLY B N 1
ATOM 8776 C CA . GLY B 1 397 ? 29.437 6.431 4.380 1.00 88.05 397 GLY B CA 1
ATOM 8777 C C . GLY B 1 397 ? 29.578 5.882 2.973 1.00 81.29 397 GLY B C 1
ATOM 8778 O O . GLY B 1 397 ? 28.732 6.155 2.120 1.00 76.06 397 GLY B O 1
ATOM 8779 N N . LEU B 1 398 ? 30.641 5.112 2.733 1.00 87.77 398 LEU B N 1
ATOM 8780 C CA . LEU B 1 398 ? 30.869 4.496 1.420 1.00 79.35 398 LEU B CA 1
ATOM 8781 C C . LEU B 1 398 ? 29.684 3.635 1.011 1.00 80.66 398 LEU B C 1
ATOM 8782 O O . LEU B 1 398 ? 28.917 4.018 0.134 1.00 84.09 398 LEU B O 1
ATOM 8787 N N . ARG B 1 399 ? 29.536 2.482 1.663 1.00 80.35 399 ARG B N 1
ATOM 8788 C CA . ARG B 1 399 ? 28.487 1.524 1.332 1.00 80.53 399 ARG B CA 1
ATOM 8789 C C . ARG B 1 399 ? 27.123 2.166 1.149 1.00 77.74 399 ARG B C 1
ATOM 8790 O O . ARG B 1 399 ? 26.319 1.672 0.372 1.00 70.14 399 ARG B O 1
ATOM 8798 N N . ASN B 1 400 ? 26.866 3.258 1.865 1.00 84.48 400 ASN B N 1
ATOM 8799 C CA . ASN B 1 400 ? 25.613 3.997 1.708 1.00 85.95 400 ASN B CA 1
ATOM 8800 C C . ASN B 1 400 ? 25.606 4.840 0.433 1.00 86.65 400 ASN B C 1
ATOM 8801 O O . ASN B 1 400 ? 24.629 4.832 -0.319 1.00 76.83 400 ASN B O 1
ATOM 8806 N N . THR B 1 401 ? 26.702 5.556 0.193 1.00 87.06 401 THR B N 1
ATOM 8807 C CA . THR B 1 401 ? 26.858 6.333 -1.033 1.00 79.29 401 THR B CA 1
ATOM 8808 C C . THR B 1 401 ? 27.422 5.467 -2.159 1.00 78.73 401 THR B C 1
ATOM 8809 O O . THR B 1 401 ? 27.823 5.988 -3.193 1.00 81.50 401 THR B O 1
ATOM 8813 N N . LEU B 1 402 ? 27.524 4.163 -1.908 1.00 81.73 402 LEU B N 1
ATOM 8814 C CA . LEU B 1 402 ? 27.787 3.163 -2.946 1.00 81.96 402 LEU B CA 1
ATOM 8815 C C . LEU B 1 402 ? 26.485 2.467 -3.341 1.00 86.12 402 LEU B C 1
ATOM 8816 O O . LEU B 1 402 ? 26.391 1.842 -4.394 1.00 80.46 402 LEU B O 1
ATOM 8821 N N . LYS B 1 403 ? 25.486 2.575 -2.476 1.00 87.24 403 LYS B N 1
ATOM 8822 C CA . LYS B 1 403 ? 24.149 2.076 -2.746 1.00 87.51 403 LYS B CA 1
ATOM 8823 C C . LYS B 1 403 ? 23.347 3.179 -3.420 1.00 87.01 403 LYS B C 1
ATOM 8824 O O . LYS B 1 403 ? 23.913 4.154 -3.919 1.00 109.76 403 LYS B O 1
ATOM 8830 N N . HIS B 1 404 ? 22.028 3.029 -3.428 1.00 85.87 404 HIS B N 1
ATOM 8831 C CA . HIS B 1 404 ? 21.155 4.032 -4.025 1.00 91.38 404 HIS B CA 1
ATOM 8832 C C . HIS B 1 404 ? 21.486 4.220 -5.504 1.00 82.86 404 HIS B C 1
ATOM 8833 O O . HIS B 1 404 ? 21.631 5.339 -5.997 1.00 90.63 404 HIS B O 1
ATOM 8840 N N . LYS B 1 405 ? 21.607 3.106 -6.210 1.00 74.37 405 LYS B N 1
ATOM 8841 C CA . LYS B 1 405 ? 21.737 3.157 -7.647 1.00 78.05 405 LYS B CA 1
ATOM 8842 C C . LYS B 1 405 ? 20.562 3.941 -8.210 1.00 74.61 405 LYS B C 1
ATOM 8843 O O . LYS B 1 405 ? 19.454 3.900 -7.661 1.00 67.94 405 LYS B O 1
ATOM 8849 N N . SER B 1 406 ? 20.805 4.685 -9.282 1.00 56.79 406 SER B N 1
ATOM 8850 C CA . SER B 1 406 ? 19.711 5.288 -10.027 1.00 54.23 406 SER B CA 1
ATOM 8851 C C . SER B 1 406 ? 19.027 4.173 -10.804 1.00 45.81 406 SER B C 1
ATOM 8852 O O . SER B 1 406 ? 19.646 3.155 -11.122 1.00 45.11 406 SER B O 1
ATOM 8855 N N . SER B 1 407 ? 17.750 4.360 -11.103 1.00 45.02 407 SER B N 1
ATOM 8856 C CA . SER B 1 407 ? 16.966 3.315 -11.727 1.00 48.83 407 SER B CA 1
ATOM 8857 C C . SER B 1 407 ? 15.952 3.900 -12.691 1.00 43.28 407 SER B C 1
ATOM 8858 O O . SER B 1 407 ? 15.519 5.043 -12.531 1.00 49.90 407 SER B O 1
ATOM 8861 N N . GLY B 1 408 ? 15.562 3.092 -13.672 1.00 43.93 408 GLY B N 1
ATOM 8862 C CA . GLY B 1 408 ? 14.572 3.481 -14.652 1.00 42.81 408 GLY B CA 1
ATOM 8863 C C . GLY B 1 408 ? 13.361 2.574 -14.591 1.00 43.68 408 GLY B C 1
ATOM 8864 O O . GLY B 1 408 ? 13.471 1.394 -14.234 1.00 45.89 408 GLY B O 1
ATOM 8865 N N . LYS B 1 409 ? 12.200 3.129 -14.932 1.00 44.00 409 LYS B N 1
ATOM 8866 C CA . LYS B 1 409 ? 10.944 2.385 -14.944 1.00 48.34 409 LYS B CA 1
ATOM 8867 C C . LYS B 1 409 ? 10.154 2.786 -16.182 1.00 53.68 409 LYS B C 1
ATOM 8868 O O . LYS B 1 409 ? 10.277 3.913 -16.662 1.00 44.82 409 LYS B O 1
ATOM 8874 N N . GLY B 1 410 ? 9.341 1.874 -16.701 1.00 46.94 410 GLY B N 1
ATOM 8875 C CA . GLY B 1 410 ? 8.538 2.189 -17.857 1.00 47.15 410 GLY B CA 1
ATOM 8876 C C . GLY B 1 410 ? 7.503 1.163 -18.252 1.00 52.48 410 GLY B C 1
ATOM 8877 O O . GLY B 1 410 ? 7.570 -0.011 -17.886 1.00 48.87 410 GLY B O 1
ATOM 8878 N N . LYS B 1 411 ? 6.535 1.637 -19.021 1.00 59.47 411 LYS B N 1
ATOM 8879 C CA . LYS B 1 411 ? 5.547 0.793 -19.665 1.00 47.66 411 LYS B CA 1
ATOM 8880 C C . LYS B 1 411 ? 6.182 0.032 -20.809 1.00 52.13 411 LYS B C 1
ATOM 8881 O O . LYS B 1 411 ? 5.693 -1.018 -21.220 1.00 52.32 411 LYS B O 1
ATOM 8887 N N . THR B 1 412 ? 7.263 0.592 -21.342 1.00 51.76 412 THR B N 1
ATOM 8888 C CA . THR B 1 412 ? 8.015 -0.023 -22.427 1.00 59.46 412 THR B CA 1
ATOM 8889 C C . THR B 1 412 ? 9.497 -0.020 -22.082 1.00 58.86 412 THR B C 1
ATOM 8890 O O . THR B 1 412 ? 9.933 0.668 -21.154 1.00 53.20 412 THR B O 1
ATOM 8894 N N . ASP B 1 413 ? 10.271 -0.771 -22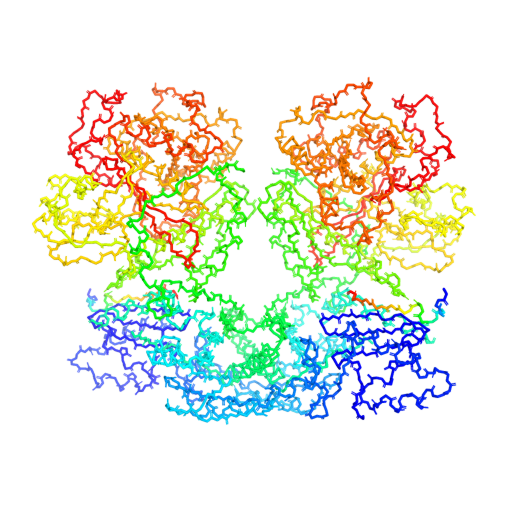.851 1.00 58.06 413 ASP B N 1
ATOM 8895 C CA . ASP B 1 413 ? 11.706 -0.862 -22.633 1.00 61.81 413 ASP B CA 1
ATOM 8896 C C . ASP B 1 413 ? 12.415 0.475 -22.854 1.00 57.25 413 ASP B C 1
ATOM 8897 O O . ASP B 1 413 ? 13.278 0.868 -22.078 1.00 53.45 413 ASP B O 1
ATOM 8902 N N . SER B 1 414 ? 12.050 1.159 -23.930 1.00 58.01 414 SER B N 1
ATOM 8903 C CA . SER B 1 414 ? 12.706 2.409 -24.296 1.00 60.35 414 SER B CA 1
ATOM 8904 C C . SER B 1 414 ? 12.483 3.476 -23.237 1.00 56.52 414 SER B C 1
ATOM 8905 O O . SER B 1 414 ? 13.378 4.246 -22.928 1.00 55.89 414 SER B O 1
ATOM 8908 N N . GLN B 1 415 ? 11.284 3.506 -22.671 1.00 59.28 415 GLN B N 1
ATOM 8909 C CA . GLN B 1 415 ? 10.955 4.495 -21.644 1.00 58.56 415 GLN B CA 1
ATOM 8910 C C . GLN B 1 415 ? 11.756 4.253 -20.360 1.00 53.18 415 GLN B C 1
ATOM 8911 O O . GLN B 1 415 ? 12.238 5.189 -19.727 1.00 52.80 415 GLN B O 1
ATOM 8917 N N . SER B 1 416 ? 11.894 2.989 -19.979 1.00 51.30 416 SER B N 1
ATOM 8918 C CA . SER B 1 416 ? 12.626 2.645 -18.773 1.00 54.96 416 SER B CA 1
ATOM 8919 C C . SER B 1 416 ? 14.092 2.951 -18.940 1.00 43.66 416 SER B C 1
ATOM 8920 O O . SER B 1 416 ? 14.759 3.386 -18.000 1.00 42.39 416 SER B O 1
ATOM 8923 N N . LYS B 1 417 ? 14.592 2.716 -20.145 1.00 44.98 417 LYS B N 1
ATOM 8924 C CA . LYS B 1 417 ? 15.976 3.020 -20.481 1.00 54.42 417 LYS B CA 1
ATOM 8925 C C . LYS B 1 417 ? 16.254 4.515 -20.343 1.00 48.63 417 LYS B C 1
ATOM 8926 O O . LYS B 1 417 ? 17.208 4.926 -19.671 1.00 44.70 417 LYS B O 1
ATOM 8932 N N . ALA B 1 418 ? 15.412 5.332 -20.970 1.00 47.12 418 ALA B N 1
ATOM 8933 C CA . ALA B 1 418 ? 15.531 6.787 -20.872 1.00 47.31 418 ALA B CA 1
ATOM 8934 C C . ALA B 1 418 ? 15.351 7.263 -19.435 1.00 51.31 418 ALA B C 1
ATOM 8935 O O . ALA B 1 418 ? 16.022 8.189 -18.981 1.00 50.05 418 ALA B O 1
ATOM 8937 N N . SER B 1 419 ? 14.426 6.628 -18.725 1.00 51.45 419 SER B N 1
ATOM 8938 C CA . SER B 1 419 ? 14.150 6.971 -17.351 1.00 41.48 419 SER B CA 1
ATOM 8939 C C . SER B 1 419 ? 15.394 6.782 -16.478 1.00 39.52 419 SER B C 1
ATOM 8940 O O . SER B 1 419 ? 15.722 7.639 -15.648 1.00 39.65 419 SER B O 1
ATOM 8943 N N . GLY B 1 420 ? 16.074 5.656 -16.661 1.00 40.75 420 GLY B N 1
ATOM 8944 C CA . GLY B 1 420 ? 17.259 5.341 -15.871 1.00 53.76 420 GLY B CA 1
ATOM 8945 C C . GLY B 1 420 ? 18.415 6.273 -16.180 1.00 46.43 420 GLY B C 1
ATOM 8946 O O . GLY B 1 420 ? 19.097 6.764 -15.285 1.00 44.55 420 GLY B O 1
ATOM 8947 N N . LEU B 1 421 ? 18.639 6.518 -17.462 1.00 44.44 421 LEU B N 1
ATOM 8948 C CA . LEU B 1 421 ? 19.718 7.398 -17.893 1.00 41.99 421 LEU B CA 1
ATOM 8949 C C . LEU B 1 421 ? 19.516 8.817 -17.359 1.00 43.37 421 LEU B C 1
ATOM 8950 O O . LEU B 1 421 ? 20.436 9.431 -16.829 1.00 39.10 421 LEU B O 1
ATOM 8955 N N . CYS B 1 422 ? 18.301 9.325 -17.504 1.00 39.90 422 CYS B N 1
ATOM 8956 C CA . CYS B 1 422 ? 18.003 10.702 -17.143 1.00 44.11 422 CYS B CA 1
ATOM 8957 C C . CYS B 1 422 ? 17.958 10.915 -15.630 1.00 48.32 422 CYS B C 1
ATOM 8958 O O . CYS B 1 422 ? 18.255 12.012 -15.161 1.00 38.66 422 CYS B O 1
ATOM 8961 N N . GLU B 1 423 ? 17.618 9.883 -14.863 1.00 43.93 423 GLU B N 1
ATOM 8962 C CA . GLU B 1 423 ? 17.674 10.005 -13.402 1.00 41.27 423 GLU B CA 1
ATOM 8963 C C . GLU B 1 423 ? 19.116 10.093 -12.951 1.00 44.46 423 GLU B C 1
ATOM 8964 O O . GLU B 1 423 ? 19.453 10.845 -12.041 1.00 40.91 423 GLU B O 1
ATOM 8970 N N . ALA B 1 424 ? 19.980 9.319 -13.595 1.00 38.34 424 ALA B N 1
ATOM 8971 C CA . ALA B 1 424 ? 21.396 9.316 -13.229 1.00 38.33 424 ALA B CA 1
ATOM 8972 C C . ALA B 1 424 ? 22.021 10.700 -13.495 1.00 42.45 424 ALA B C 1
ATOM 8973 O O . ALA B 1 424 ? 22.792 11.213 -12.683 1.00 44.99 424 ALA B O 1
ATOM 8975 N N . VAL B 1 425 ? 21.666 11.307 -14.625 1.00 46.79 425 VAL B N 1
ATOM 8976 C CA . VAL B 1 425 ? 22.142 12.648 -14.952 1.00 45.05 425 VAL B CA 1
ATOM 8977 C C . VAL B 1 425 ? 21.472 13.696 -14.059 1.00 41.73 425 VAL B C 1
ATOM 8978 O O . VAL B 1 425 ? 22.076 14.708 -13.714 1.00 39.88 425 VAL B O 1
ATOM 8982 N N . GLU B 1 426 ? 20.224 13.438 -13.687 1.00 42.05 426 GLU B N 1
ATOM 8983 C CA . GLU B 1 426 ? 19.501 14.298 -12.774 1.00 44.64 426 GLU B CA 1
ATOM 8984 C C . GLU B 1 426 ? 20.226 14.364 -11.429 1.00 38.90 426 GLU B C 1
ATOM 8985 O O . GLU B 1 426 ? 20.442 15.441 -10.887 1.00 37.62 426 GLU B O 1
ATOM 8991 N N . ARG B 1 427 ? 20.592 13.204 -10.898 1.00 41.36 427 ARG B N 1
ATOM 8992 C CA . ARG B 1 427 ? 21.247 13.142 -9.607 1.00 37.42 427 ARG B CA 1
ATOM 8993 C C . ARG B 1 427 ? 22.619 13.794 -9.646 1.00 36.99 427 ARG B C 1
ATOM 8994 O O . ARG B 1 427 ? 23.005 14.484 -8.708 1.00 37.21 427 ARG B O 1
ATOM 9002 N N . TYR B 1 428 ? 23.353 13.604 -10.734 1.00 47.77 428 TYR B N 1
ATOM 9003 C CA . TYR B 1 428 ? 24.672 14.220 -10.867 1.00 47.40 428 TYR B CA 1
ATOM 9004 C C . TYR B 1 428 ? 24.587 15.747 -10.914 1.00 42.61 428 TYR B C 1
ATOM 9005 O O . TYR B 1 428 ? 25.344 16.439 -10.242 1.00 38.10 428 TYR B O 1
ATOM 9014 N N . SER B 1 429 ? 23.653 16.255 -11.706 1.00 43.87 429 SER B N 1
ATOM 9015 C CA . SER B 1 429 ? 23.543 17.683 -11.971 1.00 37.71 429 SER B CA 1
ATOM 9016 C C . SER B 1 429 ? 23.174 18.483 -10.736 1.00 40.16 429 SER B C 1
ATOM 9017 O O . SER B 1 429 ? 23.370 19.687 -10.696 1.00 49.03 429 SER B O 1
ATOM 9020 N N . GLY B 1 430 ? 22.638 17.806 -9.730 1.00 51.60 430 GLY B N 1
ATOM 9021 C CA . GLY B 1 430 ? 22.231 18.457 -8.499 1.00 48.26 430 GLY B CA 1
ATOM 9022 C C . GLY B 1 430 ? 23.347 18.605 -7.481 1.00 45.89 430 GLY B C 1
ATOM 9023 O O . GLY B 1 430 ? 23.172 19.271 -6.461 1.00 44.38 430 GLY B O 1
ATOM 9024 N N . ILE B 1 431 ? 24.491 17.982 -7.748 1.00 44.00 431 ILE B N 1
ATOM 9025 C CA . ILE B 1 431 ? 25.591 17.978 -6.800 1.00 40.11 431 ILE B CA 1
ATOM 9026 C C . ILE B 1 431 ? 26.348 19.297 -6.807 1.00 42.40 431 ILE B C 1
ATOM 9027 O O . ILE B 1 431 ? 26.619 19.870 -7.858 1.00 42.62 431 ILE B O 1
ATOM 9032 N N . PHE B 1 432 ? 26.705 19.760 -5.617 1.00 43.93 432 PHE B N 1
ATOM 9033 C CA . PHE B 1 432 ? 27.394 21.033 -5.460 1.00 49.29 432 PHE B CA 1
ATOM 9034 C C . PHE B 1 432 ? 28.851 20.911 -5.901 1.00 39.69 432 PHE B C 1
ATOM 9035 O O . PHE B 1 432 ? 29.628 20.188 -5.287 1.00 39.81 432 PHE B O 1
ATOM 9043 N N . GLN B 1 433 ? 29.212 21.623 -6.968 1.00 44.19 433 GLN B N 1
ATOM 9044 C CA . GLN B 1 433 ? 30.580 21.612 -7.493 1.00 43.22 433 GLN B CA 1
ATOM 9045 C C . GLN B 1 433 ? 31.428 22.770 -6.953 1.00 46.72 433 GLN B C 1
ATOM 9046 O O . GLN B 1 433 ? 32.652 22.656 -6.845 1.00 43.34 433 GLN B O 1
ATOM 9052 N N . GLY B 1 434 ? 30.770 23.878 -6.628 1.00 51.35 434 GLY B N 1
ATOM 9053 C CA . GLY B 1 434 ? 31.444 25.055 -6.110 1.00 56.02 434 GLY B CA 1
ATOM 9054 C C . GLY B 1 434 ? 31.340 26.281 -7.010 1.00 60.05 434 GLY B C 1
ATOM 9055 O O . GLY B 1 434 ? 31.901 27.323 -6.692 1.00 43.70 434 GLY B O 1
ATOM 9056 N N . ASP B 1 435 ? 30.616 26.165 -8.119 1.00 55.92 435 ASP B N 1
ATOM 9057 C CA . ASP B 1 435 ? 30.450 27.267 -9.073 1.00 53.40 435 ASP B CA 1
ATOM 9058 C C . ASP B 1 435 ? 28.994 27.704 -9.208 1.00 48.34 435 ASP B C 1
ATOM 9059 O O . ASP B 1 435 ? 28.650 28.447 -10.116 1.00 46.86 435 ASP B O 1
ATOM 9064 N N . GLU B 1 436 ? 28.146 27.237 -8.303 1.00 40.93 436 GLU B N 1
ATOM 9065 C CA . GLU B 1 436 ? 26.730 27.521 -8.365 1.00 45.34 436 GLU B CA 1
ATOM 9066 C C . GLU B 1 436 ? 26.455 28.967 -7.962 1.00 48.19 436 GLU B C 1
ATOM 9067 O O . GLU B 1 436 ? 27.199 29.541 -7.143 1.00 46.00 436 GLU B O 1
ATOM 9073 N N . PRO B 1 437 ? 25.388 29.568 -8.525 1.00 52.31 437 PRO B N 1
ATOM 9074 C CA . PRO B 1 437 ? 25.061 30.964 -8.219 1.00 57.40 437 PRO B CA 1
ATOM 9075 C C . PRO B 1 437 ? 24.830 31.190 -6.734 1.00 54.97 437 PRO B C 1
ATOM 9076 O O . PRO B 1 437 ? 23.948 30.574 -6.141 1.00 49.20 437 PRO B O 1
ATOM 9080 N N . ARG B 1 438 ? 25.633 32.074 -6.151 1.00 56.71 438 ARG B N 1
ATOM 9081 C CA . ARG B 1 438 ? 25.656 32.280 -4.708 1.00 55.57 438 ARG B CA 1
ATOM 9082 C C . ARG B 1 438 ? 25.902 33.737 -4.373 1.00 52.18 438 ARG B C 1
ATOM 9083 O O . ARG B 1 438 ? 26.598 34.441 -5.114 1.00 54.51 438 ARG B O 1
ATOM 9091 N N . LYS B 1 439 ? 25.346 34.168 -3.243 1.00 53.18 439 LYS B N 1
ATOM 9092 C CA . LYS B 1 439 ? 25.648 35.471 -2.680 1.00 59.89 439 LYS B CA 1
ATOM 9093 C C . LYS B 1 439 ? 25.631 35.363 -1.154 1.00 56.62 439 LYS B C 1
ATOM 9094 O O . LYS B 1 439 ? 24.683 34.850 -0.579 1.00 53.42 439 LYS B O 1
ATOM 9100 N N . ARG B 1 440 ? 26.690 35.854 -0.516 1.00 58.18 440 ARG B N 1
ATOM 9101 C CA . ARG B 1 440 ? 26.815 35.820 0.946 1.00 57.71 440 ARG B CA 1
ATOM 9102 C C . ARG B 1 440 ? 26.017 36.952 1.578 1.00 54.73 440 ARG B C 1
ATOM 9103 O O . ARG B 1 440 ? 26.255 38.115 1.302 1.00 57.21 440 ARG B O 1
ATOM 9111 N N . ALA B 1 441 ? 25.066 36.602 2.431 1.00 59.48 441 ALA B N 1
ATOM 9112 C CA . ALA B 1 441 ? 24.221 37.596 3.068 1.00 60.83 441 ALA B CA 1
ATOM 9113 C C . ALA B 1 441 ? 23.459 36.983 4.222 1.00 52.23 441 ALA B C 1
ATOM 9114 O O . ALA B 1 441 ? 23.336 35.763 4.314 1.00 48.78 441 ALA B O 1
ATOM 9116 N N . THR B 1 442 ? 22.935 37.835 5.094 1.00 51.63 442 THR B N 1
ATOM 9117 C CA . THR B 1 442 ? 22.071 37.378 6.177 1.00 59.94 442 THR B CA 1
ATOM 9118 C C . THR B 1 442 ? 20.608 37.436 5.745 1.00 53.78 442 THR B C 1
ATOM 9119 O O . THR B 1 442 ? 20.270 38.047 4.730 1.00 52.00 442 THR B O 1
ATOM 9123 N N . LEU B 1 443 ? 19.742 36.801 6.527 1.00 63.78 443 LEU B N 1
ATOM 9124 C CA . LEU B 1 443 ? 18.308 36.816 6.258 1.00 65.45 443 LEU B CA 1
ATOM 9125 C C . LEU B 1 443 ? 17.793 38.247 6.180 1.00 62.80 443 LEU B C 1
ATOM 9126 O O . LEU B 1 443 ? 16.903 38.547 5.382 1.00 64.16 443 LEU B O 1
ATOM 9131 N N . ALA B 1 444 ? 18.377 39.125 6.992 1.00 61.45 444 ALA B N 1
ATOM 9132 C CA . ALA B 1 444 ? 17.920 40.503 7.110 1.00 66.34 444 ALA B CA 1
ATOM 9133 C C . ALA B 1 444 ? 18.228 41.333 5.866 1.00 63.55 444 ALA B C 1
ATOM 9134 O O . ALA B 1 444 ? 17.358 42.048 5.372 1.00 65.86 444 ALA B O 1
ATOM 9136 N N . GLU B 1 445 ? 19.457 41.239 5.366 1.00 61.10 445 GLU B N 1
ATOM 9137 C CA . GLU B 1 445 ? 19.898 42.095 4.258 1.00 68.39 445 GLU B CA 1
ATOM 9138 C C . GLU B 1 445 ? 19.045 41.846 3.021 1.00 68.67 445 GLU B C 1
ATOM 9139 O O . GLU B 1 445 ? 18.774 42.766 2.254 1.00 73.06 445 GLU B O 1
ATOM 9145 N N . LEU B 1 446 ? 18.622 40.598 2.835 1.00 66.87 446 LEU B N 1
ATOM 9146 C CA . LEU B 1 446 ? 17.787 40.231 1.699 1.00 71.13 446 LEU B CA 1
ATOM 9147 C C . LEU B 1 446 ? 16.322 40.541 1.973 1.00 75.54 446 LEU B C 1
ATOM 9148 O O . LEU B 1 446 ? 15.543 40.779 1.049 1.00 73.41 446 LEU B O 1
ATOM 9153 N N . GLY B 1 447 ? 15.952 40.512 3.249 1.00 70.75 447 GLY B N 1
ATOM 9154 C CA . GLY B 1 447 ? 14.606 40.854 3.670 1.00 75.13 447 GLY B CA 1
ATOM 9155 C C . GLY B 1 447 ? 13.548 39.870 3.206 1.00 79.20 447 GLY B C 1
ATOM 9156 O O . GLY B 1 447 ? 13.505 38.726 3.665 1.00 89.63 447 GLY B O 1
ATOM 9157 N N . ASP B 1 448 ? 12.703 40.322 2.282 1.00 75.46 448 ASP B N 1
ATOM 9158 C CA . ASP B 1 448 ? 11.502 39.582 1.883 1.00 78.08 448 ASP B CA 1
ATOM 9159 C C . ASP B 1 448 ? 11.693 38.716 0.638 1.00 72.25 448 ASP B C 1
ATOM 9160 O O . ASP B 1 448 ? 10.906 37.807 0.384 1.00 77.17 448 ASP B O 1
ATOM 9165 N N . LEU B 1 449 ? 12.729 38.994 -0.139 1.00 61.30 449 LEU B N 1
ATOM 9166 C CA . LEU B 1 449 ? 13.081 38.114 -1.246 1.00 66.59 449 LEU B CA 1
ATOM 9167 C C . LEU B 1 449 ? 13.602 36.778 -0.715 1.00 65.46 449 LEU B C 1
ATOM 9168 O O . LEU B 1 449 ? 13.558 35.760 -1.405 1.00 52.70 449 LEU B O 1
ATOM 9173 N N . ALA B 1 450 ? 14.100 36.802 0.515 1.00 64.50 450 ALA B N 1
ATOM 9174 C CA . ALA B 1 450 ? 14.621 35.610 1.167 1.00 64.62 450 ALA B CA 1
ATOM 9175 C C . ALA B 1 450 ? 13.497 34.700 1.627 1.00 57.53 450 ALA B C 1
ATOM 9176 O O . ALA B 1 450 ? 12.450 35.173 2.063 1.00 59.54 450 ALA B O 1
ATOM 9178 N N . ILE B 1 451 ? 13.730 33.393 1.518 1.00 48.46 451 ILE B N 1
ATOM 9179 C CA . ILE B 1 451 ? 12.819 32.375 2.029 1.00 51.75 451 ILE B CA 1
ATOM 9180 C C . ILE B 1 451 ? 13.497 31.596 3.154 1.00 52.68 451 ILE B C 1
ATOM 9181 O O . ILE B 1 451 ? 14.533 30.965 2.952 1.00 54.10 451 ILE B O 1
ATOM 9186 N N . HIS B 1 452 ? 12.919 31.673 4.346 1.00 54.06 452 HIS B N 1
ATOM 9187 C CA . HIS B 1 452 ? 13.470 30.995 5.508 1.00 53.24 452 HIS B CA 1
ATOM 9188 C C . HIS B 1 452 ? 13.469 29.487 5.241 1.00 45.41 452 HIS B C 1
ATOM 9189 O O . HIS B 1 452 ? 12.472 28.951 4.766 1.00 58.98 452 HIS B O 1
ATOM 9196 N N . PRO B 1 453 ? 14.593 28.801 5.529 1.00 46.39 453 PRO B N 1
ATOM 9197 C CA . PRO B 1 453 ? 14.666 27.365 5.244 1.00 52.04 453 PRO B CA 1
ATOM 9198 C C . PRO B 1 453 ? 13.553 26.549 5.907 1.00 58.90 453 PRO B C 1
ATOM 9199 O O . PRO B 1 453 ? 13.158 25.520 5.375 1.00 46.52 453 PRO B O 1
ATOM 9203 N N . GLU B 1 454 ? 13.041 27.014 7.041 1.00 57.30 454 GLU B N 1
ATOM 9204 C CA . GLU B 1 454 ? 12.001 26.288 7.766 1.00 49.67 454 GLU B CA 1
ATOM 9205 C C . GLU B 1 454 ? 10.669 26.271 7.031 1.00 51.24 454 GLU B C 1
ATOM 9206 O O . GLU B 1 454 ? 9.828 25.413 7.283 1.00 53.68 454 GLU B O 1
ATOM 9212 N N . GLN B 1 455 ? 10.478 27.210 6.112 1.00 53.86 455 GLN B N 1
ATOM 9213 C CA . GLN B 1 455 ? 9.290 27.212 5.263 1.00 59.49 455 GLN B CA 1
ATOM 9214 C C . GLN B 1 455 ? 9.282 26.016 4.298 1.00 58.92 455 GLN B C 1
ATOM 9215 O O . GLN B 1 455 ? 8.232 25.593 3.807 1.00 54.65 455 GLN B O 1
ATOM 9221 N N . CYS B 1 456 ? 10.459 25.471 4.026 1.00 53.14 456 CYS B N 1
ATOM 9222 C CA . CYS B 1 456 ? 10.567 24.331 3.130 1.00 49.16 456 CYS B CA 1
ATOM 9223 C C . CYS B 1 456 ? 10.633 23.030 3.909 1.00 55.85 456 CYS B C 1
ATOM 9224 O O . CYS B 1 456 ? 9.982 22.063 3.542 1.00 58.82 456 CYS B O 1
ATOM 9227 N N . LEU B 1 457 ? 11.410 23.023 4.992 1.00 53.79 457 LEU B N 1
ATOM 9228 C CA . LEU B 1 457 ? 11.645 21.805 5.759 1.00 51.42 457 LEU B CA 1
ATOM 9229 C C . LEU B 1 457 ? 10.403 21.369 6.515 1.00 43.56 457 LEU B C 1
ATOM 9230 O O . LEU B 1 457 ? 9.989 20.223 6.425 1.00 54.72 457 LEU B O 1
ATOM 9235 N N . CYS B 1 458 ? 9.810 22.294 7.254 1.00 49.04 458 CYS B N 1
ATOM 9236 C CA . CYS B 1 458 ? 8.589 22.030 8.005 1.00 50.31 458 CYS B CA 1
ATOM 9237 C C . CYS B 1 458 ? 8.795 20.978 9.109 1.00 56.79 458 CYS B C 1
ATOM 9238 O O . CYS B 1 458 ? 7.958 20.101 9.307 1.00 50.45 458 CYS B O 1
ATOM 9241 N N . PHE B 1 459 ? 9.909 21.067 9.828 1.00 45.50 459 PHE B N 1
ATOM 9242 C CA . PHE B 1 459 ? 10.096 20.268 11.031 1.00 46.31 459 PHE B CA 1
ATOM 9243 C C . PHE B 1 459 ? 9.341 20.927 12.202 1.00 51.79 459 PHE B C 1
ATOM 9244 O O . PHE B 1 459 ? 9.205 22.145 12.255 1.00 52.10 459 PHE B O 1
ATOM 9252 N N . SER B 1 460 ? 8.844 20.126 13.134 1.00 52.13 460 SER B N 1
ATOM 9253 C CA . SER B 1 460 ? 8.134 20.671 14.291 1.00 53.40 460 SER B CA 1
ATOM 9254 C C . SER B 1 460 ? 9.118 21.277 15.290 1.00 56.60 460 SER B C 1
ATOM 9255 O O . SER B 1 460 ? 10.321 21.010 15.224 1.00 53.08 460 SER B O 1
ATOM 9258 N N . ASP B 1 461 ? 8.601 22.095 16.208 1.00 55.61 461 ASP B N 1
ATOM 9259 C CA . ASP B 1 461 ? 9.414 22.634 17.293 1.00 52.91 461 ASP B CA 1
ATOM 9260 C C . ASP B 1 461 ? 9.922 21.517 18.196 1.00 46.50 461 ASP B C 1
ATOM 9261 O O . ASP B 1 461 ? 11.071 21.548 18.638 1.00 51.23 461 ASP B O 1
ATOM 9266 N N . GLY B 1 462 ? 9.057 20.547 18.482 1.00 55.81 462 GLY B N 1
ATOM 9267 C CA . GLY B 1 462 ? 9.431 19.394 19.282 1.00 56.58 462 GLY B CA 1
ATOM 9268 C C . GLY B 1 462 ? 10.542 18.597 18.614 1.00 58.61 462 GLY B C 1
ATOM 9269 O O . GLY B 1 462 ? 11.467 18.128 19.271 1.00 60.42 462 GLY B O 1
ATOM 9270 N N . GLN B 1 463 ? 10.451 18.440 17.301 1.00 44.25 463 GLN B N 1
ATOM 9271 C CA . GLN B 1 463 ? 11.453 17.677 16.562 1.00 48.08 463 GLN B CA 1
ATOM 9272 C C . GLN B 1 463 ? 12.824 18.318 16.681 1.00 44.21 463 GLN B C 1
ATOM 9273 O O . GLN B 1 463 ? 13.825 17.629 16.889 1.00 49.10 463 GLN B O 1
ATOM 9279 N N . TYR B 1 464 ? 12.864 19.641 16.546 1.00 49.05 464 TYR B N 1
ATOM 9280 C CA . TYR B 1 464 ? 14.114 20.379 16.663 1.00 50.36 464 TYR B CA 1
ATOM 9281 C C . TYR B 1 464 ? 14.700 20.270 18.071 1.00 43.93 464 TYR B C 1
ATOM 9282 O O . TYR B 1 464 ? 15.888 20.020 18.230 1.00 45.72 464 TYR B O 1
ATOM 9291 N N . ALA B 1 465 ? 13.857 20.457 19.076 1.00 48.97 465 ALA B N 1
ATOM 9292 C CA . ALA B 1 465 ? 14.296 20.424 20.463 1.00 55.21 465 ALA B CA 1
ATOM 9293 C C . ALA B 1 465 ? 14.899 19.082 20.849 1.00 54.73 465 ALA B C 1
ATOM 9294 O O . ALA B 1 465 ? 15.897 19.033 21.572 1.00 56.74 465 ALA B O 1
ATOM 9296 N N . ASN B 1 466 ? 14.289 18.002 20.365 1.00 46.96 466 ASN B N 1
ATOM 9297 C CA . ASN B 1 466 ? 14.707 16.647 20.719 1.00 58.29 466 ASN B CA 1
ATOM 9298 C C . ASN B 1 466 ? 15.487 15.970 19.604 1.00 53.43 466 ASN B C 1
ATOM 9299 O O . ASN B 1 466 ? 15.631 14.745 19.595 1.00 51.19 466 ASN B O 1
ATOM 9304 N N . ARG B 1 467 ? 16.016 16.776 18.686 1.00 44.38 467 ARG B N 1
ATOM 9305 C CA . ARG B 1 467 ? 16.571 16.266 17.439 1.00 51.76 467 ARG B CA 1
ATOM 9306 C C . ARG B 1 467 ? 17.679 15.242 17.628 1.00 44.07 467 ARG B C 1
ATOM 9307 O O . ARG B 1 467 ? 17.775 14.297 16.865 1.00 47.79 467 ARG B O 1
ATOM 9315 N N . GLU B 1 468 ? 18.520 15.432 18.642 1.00 43.93 468 GLU B N 1
ATOM 9316 C CA . GLU B 1 468 ? 19.688 14.571 18.802 1.00 53.87 468 GLU B CA 1
ATOM 9317 C C . GLU B 1 468 ? 19.277 13.160 19.209 1.00 61.07 468 GLU B C 1
ATOM 9318 O O . GLU B 1 468 ? 19.773 12.168 18.653 1.00 52.28 468 GLU B O 1
ATOM 9324 N N . THR B 1 469 ? 18.362 13.074 20.166 1.00 56.46 469 THR B N 1
ATOM 9325 C CA . THR B 1 469 ? 17.826 11.786 20.596 1.00 56.10 469 THR B CA 1
ATOM 9326 C C . THR B 1 469 ? 17.038 11.129 19.478 1.00 55.54 469 THR B C 1
ATOM 9327 O O . THR B 1 469 ? 17.158 9.928 19.242 1.00 57.62 469 THR B O 1
ATOM 9331 N N . LEU B 1 470 ? 16.235 11.927 18.784 1.00 48.72 470 LEU B N 1
ATOM 9332 C CA . LEU B 1 470 ? 15.377 11.407 17.723 1.00 45.35 470 LEU B CA 1
ATOM 9333 C C . LEU B 1 470 ? 16.198 10.873 16.565 1.00 43.55 470 LEU B C 1
ATOM 9334 O O . LEU B 1 470 ? 15.864 9.831 16.008 1.00 49.68 470 LEU B O 1
ATOM 9339 N N . ASN B 1 471 ? 17.278 11.572 16.217 1.00 48.86 471 ASN B N 1
ATOM 9340 C CA . ASN B 1 471 ? 18.191 11.113 15.173 1.00 46.84 471 ASN B CA 1
ATOM 9341 C C . ASN B 1 471 ? 18.931 9.843 15.595 1.00 52.51 471 ASN B C 1
ATOM 9342 O O . ASN B 1 471 ? 19.238 8.986 14.770 1.00 56.36 471 ASN B O 1
ATOM 9347 N N . GLU B 1 472 ? 19.226 9.734 16.882 1.00 54.72 472 GLU B N 1
ATOM 9348 C CA . GLU B 1 472 ? 19.910 8.561 17.407 1.00 66.15 472 GLU B CA 1
ATOM 9349 C C . GLU B 1 472 ? 18.994 7.337 17.439 1.00 71.12 472 GLU B C 1
ATOM 9350 O O . GLU B 1 472 ? 19.457 6.207 17.304 1.00 73.22 472 GLU B O 1
ATOM 9356 N N . GLN B 1 473 ? 17.696 7.571 17.604 1.00 64.24 473 GLN B N 1
ATOM 9357 C CA . GLN B 1 473 ? 16.722 6.492 17.679 1.00 64.49 473 GLN B CA 1
ATOM 9358 C C . GLN B 1 473 ? 16.047 6.234 16.331 1.00 65.71 473 GLN B C 1
ATOM 9359 O O . GLN B 1 473 ? 15.300 5.273 16.187 1.00 64.65 473 GLN B O 1
ATOM 9365 N N . ALA B 1 474 ? 16.308 7.084 15.347 1.00 69.23 474 ALA B N 1
ATOM 9366 C CA . ALA B 1 474 ? 15.676 6.949 14.035 1.00 75.49 474 ALA B CA 1
ATOM 9367 C C . ALA B 1 474 ? 16.182 5.712 13.292 1.00 69.60 474 ALA B C 1
ATOM 9368 O O . ALA B 1 474 ? 17.384 5.482 13.208 1.00 65.96 474 ALA B O 1
ATOM 9370 N N . THR B 1 475 ? 15.249 4.922 12.762 1.00 74.29 475 THR B N 1
ATOM 9371 C CA . THR B 1 475 ? 15.565 3.733 11.965 1.00 73.51 475 THR B CA 1
ATOM 9372 C C . THR B 1 475 ? 15.958 4.109 10.535 1.00 77.70 475 THR B C 1
ATOM 9373 O O . THR B 1 475 ? 16.753 3.425 9.891 1.00 81.79 475 THR B O 1
ATOM 9377 N N . VAL B 1 476 ? 15.392 5.208 10.050 1.00 63.23 476 VAL B N 1
ATOM 9378 C CA . VAL B 1 476 ? 15.538 5.615 8.658 1.00 65.30 476 VAL B CA 1
ATOM 9379 C C . VAL B 1 476 ? 16.394 6.874 8.538 1.00 63.64 476 VAL B C 1
ATOM 9380 O O . VAL B 1 476 ? 16.165 7.873 9.231 1.00 59.60 476 VAL B O 1
ATOM 9384 N N . ALA B 1 477 ? 17.367 6.821 7.635 1.00 56.74 477 ALA B N 1
ATOM 9385 C CA . ALA B 1 477 ? 18.373 7.868 7.505 1.00 60.32 477 ALA B CA 1
ATOM 9386 C C . ALA B 1 477 ? 17.820 9.203 7.009 1.00 61.27 477 ALA B C 1
ATOM 9387 O O . ALA B 1 477 ? 18.273 10.263 7.438 1.00 62.11 477 ALA B O 1
ATOM 9389 N N . HIS B 1 478 ? 16.846 9.164 6.110 1.00 65.18 478 HIS B N 1
ATOM 9390 C CA . HIS B 1 478 ? 16.360 10.401 5.493 1.00 63.05 478 HIS B CA 1
ATOM 9391 C C . HIS B 1 478 ? 15.425 11.206 6.398 1.00 55.22 478 HIS B C 1
ATOM 9392 O O . HIS B 1 478 ? 14.965 12.269 5.998 1.00 56.40 478 HIS B O 1
ATOM 9399 N N . ASP B 1 479 ? 15.152 10.701 7.603 1.00 54.11 479 ASP B N 1
ATOM 9400 C CA . ASP B 1 479 ? 14.406 11.462 8.614 1.00 55.58 479 ASP B CA 1
ATOM 9401 C C . ASP B 1 479 ? 15.356 12.219 9.550 1.00 53.07 479 ASP B C 1
ATOM 9402 O O . ASP B 1 479 ? 15.087 12.364 10.738 1.00 72.72 479 ASP B O 1
ATOM 9407 N N . TRP B 1 480 ? 16.466 12.702 9.006 1.00 51.69 480 TRP B N 1
ATOM 9408 C CA . TRP B 1 480 ? 17.443 13.430 9.788 1.00 55.00 480 TRP B CA 1
ATOM 9409 C C . TRP B 1 480 ? 16.938 14.839 10.041 1.00 53.76 480 TRP B C 1
ATOM 9410 O O . TRP B 1 480 ? 16.556 15.544 9.108 1.00 54.88 480 TRP B O 1
ATOM 9421 N N . ILE B 1 481 ? 16.926 15.238 11.313 1.00 47.40 481 ILE B N 1
ATOM 9422 C CA . ILE B 1 481 ? 16.485 16.574 11.691 1.00 44.82 481 ILE B CA 1
ATOM 9423 C C . ILE B 1 481 ? 17.703 17.469 11.814 1.00 41.71 481 ILE B C 1
ATOM 9424 O O . ILE B 1 481 ? 18.529 17.244 12.689 1.00 42.03 481 ILE B O 1
ATOM 9429 N N . PRO B 1 482 ? 17.819 18.496 10.955 1.00 39.09 482 PRO B N 1
ATOM 9430 C CA . PRO B 1 482 ? 19.014 19.325 11.051 1.00 38.57 482 PRO B CA 1
ATOM 9431 C C . PRO B 1 482 ? 18.980 20.251 12.247 1.00 41.19 482 PRO B C 1
ATOM 9432 O O . PRO B 1 482 ? 17.941 20.378 12.891 1.00 40.59 482 PRO B O 1
ATOM 9436 N N . GLN B 1 483 ? 20.113 20.872 12.551 1.00 44.90 483 GLN B N 1
ATOM 9437 C CA . GLN B 1 483 ? 20.166 21.908 13.572 1.00 50.45 483 GLN B CA 1
ATOM 9438 C C . GLN B 1 483 ? 19.286 23.073 13.126 1.00 51.80 483 GLN B C 1
ATOM 9439 O O . GLN B 1 483 ? 18.915 23.168 11.952 1.00 48.89 483 GLN B O 1
ATOM 9445 N N . ARG B 1 484 ? 18.952 23.962 14.054 1.00 49.34 484 ARG B N 1
ATOM 9446 C CA . ARG B 1 484 ? 18.121 25.103 13.713 1.00 52.47 484 ARG B CA 1
ATOM 9447 C C . ARG B 1 484 ? 18.905 26.113 12.908 1.00 50.55 484 ARG B C 1
ATOM 9448 O O . ARG B 1 484 ? 20.118 26.182 12.983 1.00 51.80 484 ARG B O 1
ATOM 9456 N N . PHE B 1 485 ? 18.189 26.894 12.122 1.00 54.85 485 PHE B N 1
ATOM 9457 C CA . PHE B 1 485 ? 18.797 27.942 11.334 1.00 56.65 485 PHE B CA 1
ATOM 9458 C C . PHE B 1 485 ? 19.019 29.207 12.159 1.00 53.22 485 PHE B C 1
ATOM 9459 O O . PHE B 1 485 ? 18.065 29.903 12.493 1.00 56.52 485 PHE B O 1
ATOM 9467 N N . ASP B 1 486 ? 20.275 29.488 12.496 1.00 51.71 486 ASP B N 1
ATOM 9468 C CA . ASP B 1 486 ? 20.647 30.752 13.148 1.00 51.18 486 ASP B CA 1
ATOM 9469 C C . ASP B 1 486 ? 20.631 31.901 12.138 1.00 60.70 486 ASP B C 1
ATOM 9470 O O . ASP B 1 486 ? 21.589 32.108 11.382 1.00 48.25 486 ASP B O 1
ATOM 9475 N N . ALA B 1 487 ? 19.538 32.656 12.140 1.00 71.58 487 ALA B N 1
ATOM 9476 C CA . ALA B 1 487 ? 19.331 33.717 11.162 1.00 68.72 487 ALA B CA 1
ATOM 9477 C C . ALA B 1 487 ? 20.336 34.858 11.317 1.00 65.24 487 ALA B C 1
ATOM 9478 O O . ALA B 1 487 ? 20.467 35.701 10.426 1.00 67.74 487 ALA B O 1
ATOM 9480 N N . SER B 1 488 ? 21.048 34.888 12.440 1.00 59.01 488 SER B N 1
ATOM 9481 C CA . SER B 1 488 ? 22.063 35.912 12.660 1.00 60.48 488 SER B CA 1
ATOM 9482 C C . SER B 1 488 ? 23.309 35.638 11.821 1.00 62.26 488 SER B C 1
ATOM 9483 O O . SER B 1 488 ? 24.098 36.538 11.573 1.00 62.93 488 SER B O 1
ATOM 9486 N N . GLN B 1 489 ? 23.477 34.396 11.384 1.00 63.70 489 GLN B N 1
ATOM 9487 C CA . GLN B 1 489 ? 24.654 34.010 10.619 1.00 67.81 489 GLN B CA 1
ATOM 9488 C C . GLN B 1 489 ? 24.553 34.442 9.163 1.00 63.29 489 GLN B C 1
ATOM 9489 O O . GLN B 1 489 ? 23.514 34.273 8.527 1.00 64.76 489 GLN B O 1
ATOM 9495 N N . ALA B 1 490 ? 25.640 35.002 8.643 1.00 57.72 490 ALA B N 1
ATOM 9496 C CA . ALA B 1 490 ? 25.759 35.240 7.217 1.00 59.30 490 ALA B CA 1
ATOM 9497 C C . ALA B 1 490 ? 25.929 33.883 6.546 1.00 63.91 490 ALA B C 1
ATOM 9498 O O . ALA B 1 490 ? 26.655 33.027 7.038 1.00 58.56 490 ALA B O 1
ATOM 9500 N N . ILE B 1 491 ? 25.239 33.687 5.430 1.00 66.67 491 ILE B N 1
ATOM 9501 C CA . ILE B 1 491 ? 25.243 32.401 4.733 1.00 62.02 491 ILE B CA 1
ATOM 9502 C C . ILE B 1 491 ? 25.193 32.642 3.242 1.00 56.84 491 ILE B C 1
ATOM 9503 O O . ILE B 1 491 ? 25.026 33.772 2.799 1.00 53.07 491 ILE B O 1
ATOM 9508 N N . GLU B 1 492 ? 25.340 31.572 2.471 1.00 57.16 492 GLU B N 1
ATOM 9509 C CA . GLU B 1 492 ? 25.247 31.665 1.016 1.00 53.30 492 GLU B CA 1
ATOM 9510 C C . GLU B 1 492 ? 23.833 31.368 0.543 1.00 47.26 492 GLU B C 1
ATOM 9511 O O . GLU B 1 492 ? 23.304 30.282 0.781 1.00 41.73 492 GLU B O 1
ATOM 9517 N N . TRP B 1 493 ? 23.213 32.360 -0.095 1.00 54.06 493 TRP B N 1
ATOM 9518 C CA . TRP B 1 493 ? 21.883 32.192 -0.673 1.00 46.52 493 TRP B CA 1
ATOM 9519 C C . TRP B 1 493 ? 22.005 32.013 -2.178 1.00 50.86 493 TRP B C 1
ATOM 9520 O O . TRP B 1 493 ? 22.869 32.624 -2.811 1.00 46.58 493 TRP B O 1
ATOM 9531 N N . THR B 1 494 ? 21.151 31.163 -2.740 1.00 48.83 494 THR B N 1
ATOM 9532 C CA . THR B 1 494 ? 21.135 30.923 -4.177 1.00 47.62 494 THR B CA 1
ATOM 9533 C C . THR B 1 494 ? 19.869 31.525 -4.785 1.00 42.69 494 THR B C 1
ATOM 9534 O O . THR B 1 494 ? 18.775 31.272 -4.288 1.00 44.87 494 THR B O 1
ATOM 9538 N N . PRO B 1 495 ? 20.012 32.323 -5.859 1.00 48.67 495 PRO B N 1
ATOM 9539 C CA . PRO B 1 495 ? 18.825 32.874 -6.504 1.00 53.25 495 PRO B CA 1
ATOM 9540 C C . PRO B 1 495 ? 17.979 31.794 -7.153 1.00 51.44 495 PRO B C 1
ATOM 9541 O O . PRO B 1 495 ? 18.512 30.907 -7.821 1.00 52.67 495 PRO B O 1
ATOM 9545 N N . VAL B 1 496 ? 16.671 31.886 -6.954 1.00 52.80 496 VAL B N 1
ATOM 9546 C CA . VAL B 1 496 ? 15.719 30.966 -7.551 1.00 58.17 496 VAL B CA 1
ATOM 9547 C C . VAL B 1 496 ? 14.633 31.777 -8.243 1.00 59.48 496 VAL B C 1
ATOM 9548 O O . VAL B 1 496 ? 14.251 32.857 -7.769 1.00 60.74 496 VAL B O 1
ATOM 9552 N N . TRP B 1 497 ? 14.140 31.262 -9.365 1.00 52.02 497 TRP B N 1
ATOM 9553 C CA . TRP B 1 497 ? 13.137 31.974 -10.137 1.00 56.20 497 TRP B CA 1
ATOM 9554 C C . TRP B 1 497 ? 11.741 31.620 -9.655 1.00 51.36 497 TRP B C 1
ATOM 9555 O O . TRP B 1 497 ? 11.339 30.460 -9.697 1.00 52.88 497 TRP B O 1
ATOM 9566 N N . SER B 1 498 ? 11.005 32.632 -9.201 1.00 61.21 498 SER B N 1
ATOM 9567 C CA . SER B 1 498 ? 9.603 32.464 -8.838 1.00 66.13 498 SER B CA 1
ATOM 9568 C C . SER B 1 498 ? 8.759 32.594 -10.085 1.00 67.31 498 SER B C 1
ATOM 9569 O O . SER B 1 498 ? 8.750 33.645 -10.716 1.00 64.93 498 SER B O 1
ATOM 9572 N N . LEU B 1 499 ? 8.055 31.525 -10.438 1.00 57.49 499 LEU B N 1
ATOM 9573 C CA . LEU B 1 499 ? 7.207 31.522 -11.624 1.00 60.97 499 LEU B CA 1
ATOM 9574 C C . LEU B 1 499 ? 5.884 32.239 -11.359 1.00 67.38 499 LEU B C 1
ATOM 9575 O O . LEU B 1 499 ? 5.215 32.692 -12.289 1.00 71.69 499 LEU B O 1
ATOM 9580 N N . THR B 1 500 ? 5.520 32.354 -10.087 1.00 69.29 500 THR B N 1
ATOM 9581 C CA . THR B 1 500 ? 4.268 32.994 -9.715 1.00 70.93 500 THR B CA 1
ATOM 9582 C C . THR B 1 500 ? 4.414 34.505 -9.780 1.00 65.91 500 THR B C 1
ATOM 9583 O O . THR B 1 500 ? 3.558 35.178 -10.324 1.00 71.87 500 THR B O 1
ATOM 9587 N N . GLU B 1 501 ? 5.500 35.024 -9.213 1.00 72.98 501 GLU B N 1
ATOM 9588 C CA . GLU B 1 501 ? 5.743 36.466 -9.156 1.00 80.18 501 GLU B CA 1
ATOM 9589 C C . GLU B 1 501 ? 6.683 36.925 -10.276 1.00 80.80 501 GLU B C 1
ATOM 9590 O O . GLU B 1 501 ? 6.898 38.119 -10.467 1.00 77.62 501 GLU B O 1
ATOM 9596 N N . GLN B 1 502 ? 7.226 35.968 -11.021 1.00 84.63 502 GLN B N 1
ATOM 9597 C CA . GLN B 1 502 ? 8.134 36.251 -12.133 1.00 75.26 502 GLN B CA 1
ATOM 9598 C C . GLN B 1 502 ? 9.286 37.164 -11.693 1.00 73.04 502 GLN B C 1
ATOM 9599 O O . GLN B 1 502 ? 9.514 38.233 -12.256 1.00 73.13 502 GLN B O 1
ATOM 9605 N N . THR B 1 503 ? 10.007 36.720 -10.668 1.00 68.20 503 THR B N 1
ATOM 9606 C CA . THR B 1 503 ? 11.164 37.440 -10.157 1.00 68.37 503 THR B CA 1
ATOM 9607 C C . THR B 1 503 ? 12.070 36.488 -9.383 1.00 68.84 503 THR B C 1
ATOM 9608 O O . THR B 1 503 ? 11.743 35.320 -9.214 1.00 68.80 503 THR B O 1
ATOM 9612 N N . HIS B 1 504 ? 13.200 36.996 -8.904 1.00 59.00 504 HIS B N 1
ATOM 9613 C CA . HIS B 1 504 ? 14.151 36.170 -8.172 1.00 65.38 504 HIS B CA 1
ATOM 9614 C C . HIS B 1 504 ? 13.872 36.204 -6.677 1.00 52.53 504 HIS B C 1
ATOM 9615 O O . HIS B 1 504 ? 13.719 37.262 -6.097 1.00 56.36 504 HIS B O 1
ATOM 9622 N N . LYS B 1 505 ? 13.789 35.025 -6.075 1.00 51.94 505 LYS B N 1
ATOM 9623 C CA . LYS B 1 505 ? 13.794 34.878 -4.628 1.00 52.06 505 LYS B CA 1
ATOM 9624 C C . LYS B 1 505 ? 15.111 34.228 -4.221 1.00 60.59 505 LYS B C 1
ATOM 9625 O O . LYS B 1 505 ? 15.987 34.023 -5.066 1.00 62.43 505 LYS B O 1
ATOM 9631 N N . TYR B 1 506 ? 15.257 33.918 -2.934 1.00 50.11 506 TYR B N 1
ATOM 9632 C CA . TYR B 1 506 ? 16.490 33.331 -2.424 1.00 52.81 506 TYR B CA 1
ATOM 9633 C C . TYR B 1 506 ? 16.239 32.232 -1.398 1.00 56.69 506 TYR B C 1
ATOM 9634 O O . TYR B 1 506 ? 15.482 32.417 -0.438 1.00 53.75 506 TYR B O 1
ATOM 9643 N N . LEU B 1 507 ? 16.887 31.092 -1.620 1.00 50.18 507 LEU B N 1
ATOM 9644 C CA . LEU B 1 507 ? 16.935 30.011 -0.649 1.00 57.31 507 LEU B CA 1
ATOM 9645 C C . LEU B 1 507 ? 18.382 29.777 -0.253 1.00 47.49 507 LEU B C 1
ATOM 9646 O O . LEU B 1 507 ? 19.291 30.073 -1.032 1.00 44.35 507 LEU B O 1
ATOM 9651 N N . PRO B 1 508 ? 18.607 29.216 0.956 1.00 45.63 508 PRO B N 1
ATOM 9652 C CA . PRO B 1 508 ? 19.984 28.835 1.285 1.00 53.51 508 PRO B CA 1
ATOM 9653 C C . PRO B 1 508 ? 20.535 27.827 0.266 1.00 49.69 508 PRO B C 1
ATOM 9654 O O . PRO B 1 508 ? 19.821 26.926 -0.156 1.00 43.81 508 PRO B O 1
ATOM 9658 N N . THR B 1 509 ? 21.789 28.006 -0.129 1.00 46.26 509 THR B N 1
ATOM 9659 C CA . THR B 1 509 ? 22.437 27.136 -1.096 1.00 51.60 509 THR B CA 1
ATOM 9660 C C . THR B 1 509 ? 22.391 25.687 -0.629 1.00 49.24 509 THR B C 1
ATOM 9661 O O . THR B 1 509 ? 22.344 24.763 -1.444 1.00 41.34 509 THR B O 1
ATOM 9665 N N . ALA B 1 510 ? 22.377 25.493 0.686 1.00 44.55 510 ALA B N 1
ATOM 9666 C CA . ALA B 1 510 ? 22.379 24.154 1.271 1.00 41.40 510 ALA B CA 1
ATOM 9667 C C . ALA B 1 510 ? 21.129 23.356 0.904 1.00 42.72 510 ALA B C 1
ATOM 9668 O O . ALA B 1 510 ? 21.141 22.124 0.941 1.00 48.11 510 ALA B O 1
ATOM 9670 N N . LEU B 1 511 ? 20.049 24.059 0.571 1.00 39.72 511 LEU B N 1
ATOM 9671 C CA . LEU B 1 511 ? 18.801 23.409 0.167 1.00 44.90 511 LEU B CA 1
ATOM 9672 C C . LEU B 1 511 ? 18.725 23.132 -1.337 1.00 46.88 511 LEU B C 1
ATOM 9673 O O . LEU B 1 511 ? 17.985 22.253 -1.769 1.00 53.70 511 LEU B O 1
ATOM 9678 N N . CYS B 1 512 ? 19.492 23.887 -2.115 1.00 46.93 512 CYS B N 1
ATOM 9679 C CA . CYS B 1 512 ? 19.371 23.887 -3.570 1.00 45.89 512 CYS B CA 1
ATOM 9680 C C . CYS B 1 512 ? 20.232 22.833 -4.265 1.00 41.50 512 CYS B C 1
ATOM 9681 O O . CYS B 1 512 ? 19.962 22.482 -5.404 1.00 45.22 512 CYS B O 1
ATOM 9684 N N . TYR B 1 513 ? 21.262 22.342 -3.588 1.00 43.04 513 TYR B N 1
ATOM 9685 C CA . TYR B 1 513 ? 22.182 21.376 -4.177 1.00 43.39 513 TYR B CA 1
ATOM 9686 C C . TYR B 1 513 ? 22.569 20.295 -3.181 1.00 51.16 513 TYR B C 1
ATOM 9687 O O . TYR B 1 513 ? 22.528 20.511 -1.969 1.00 50.73 513 TYR B O 1
ATOM 9696 N N . TYR B 1 514 ? 22.943 19.133 -3.706 1.00 38.28 514 TYR B N 1
ATOM 9697 C CA . TYR B 1 514 ? 23.413 18.028 -2.876 1.00 38.41 514 TYR B CA 1
ATOM 9698 C C . TYR B 1 514 ? 24.790 18.320 -2.301 1.00 40.50 514 TYR B C 1
ATOM 9699 O O . TYR B 1 514 ? 25.636 18.937 -2.959 1.00 40.36 514 TYR B O 1
ATOM 9708 N N . HIS B 1 515 ? 25.015 17.834 -1.084 1.00 41.52 515 HIS B N 1
ATOM 9709 C CA . HIS B 1 515 ? 26.327 17.839 -0.465 1.00 45.65 515 HIS B CA 1
ATOM 9710 C C . HIS B 1 515 ? 26.967 19.220 -0.431 1.00 44.96 515 HIS B C 1
ATOM 9711 O O . HIS B 1 515 ? 28.145 19.360 -0.718 1.00 44.60 515 HIS B O 1
ATOM 9718 N N . TYR B 1 516 ? 26.183 20.236 -0.077 1.00 55.41 516 TYR B N 1
ATOM 9719 C CA . TYR B 1 516 ? 26.735 21.558 0.192 1.00 46.18 516 TYR B CA 1
ATOM 9720 C C . TYR B 1 516 ? 27.360 21.515 1.570 1.00 38.14 516 TYR B C 1
ATOM 9721 O O . TYR B 1 516 ? 26.686 21.169 2.522 1.00 39.90 516 TYR B O 1
ATOM 9730 N N . PRO B 1 517 ? 28.642 21.876 1.694 1.00 47.09 517 PRO B N 1
ATOM 9731 C CA . PRO B 1 517 ? 29.260 21.766 3.017 1.00 56.99 517 PRO B CA 1
ATOM 9732 C C . PRO B 1 517 ? 28.864 22.902 3.965 1.00 52.52 517 PRO B C 1
ATOM 9733 O O . PRO B 1 517 ? 28.984 24.078 3.602 1.00 53.65 517 PRO B O 1
ATOM 9737 N N . LEU B 1 518 ? 28.390 22.539 5.152 1.00 42.49 518 LEU B N 1
ATOM 9738 C CA . LEU B 1 518 ? 28.097 23.506 6.213 1.00 44.77 518 LEU B CA 1
ATOM 9739 C C . LEU B 1 518 ? 29.027 23.289 7.399 1.00 52.61 518 LEU B C 1
ATOM 9740 O O . LEU B 1 518 ? 29.490 22.176 7.622 1.00 43.81 518 LEU B O 1
ATOM 9745 N N . PRO B 1 519 ? 29.319 24.357 8.160 1.00 63.36 519 PRO B N 1
ATOM 9746 C CA . PRO B 1 519 ? 30.108 24.172 9.382 1.00 60.89 519 PRO B CA 1
ATOM 9747 C C . PRO B 1 519 ? 29.407 23.228 10.361 1.00 53.47 519 PRO B C 1
ATOM 9748 O O . PRO B 1 519 ? 28.181 23.208 10.388 1.00 46.77 519 PRO B O 1
ATOM 9752 N N . PRO B 1 520 ? 30.171 22.447 11.144 1.00 50.45 520 PRO B N 1
ATOM 9753 C CA . PRO B 1 520 ? 29.547 21.461 12.031 1.00 60.65 520 PRO B CA 1
ATOM 9754 C C . PRO B 1 520 ? 28.613 22.085 13.066 1.00 60.37 520 PRO B C 1
ATOM 9755 O O . PRO B 1 520 ? 27.687 21.424 13.524 1.00 57.20 520 PRO B O 1
ATOM 9759 N N . GLU B 1 521 ? 28.844 23.350 13.401 1.00 57.91 521 GLU B N 1
ATOM 9760 C CA . GLU B 1 521 ? 28.024 24.045 14.383 1.00 61.60 521 GLU B CA 1
ATOM 9761 C C . GLU B 1 521 ? 26.794 24.695 13.753 1.00 61.97 521 GLU B C 1
ATOM 9762 O O . GLU B 1 521 ? 26.004 25.319 14.450 1.00 57.34 521 GLU B O 1
ATOM 9768 N N . HIS B 1 522 ? 26.623 24.550 12.440 1.00 60.93 522 HIS B N 1
ATOM 9769 C CA . HIS B 1 522 ? 25.515 25.209 11.748 1.00 52.04 522 HIS B CA 1
ATOM 9770 C C . HIS B 1 522 ? 25.019 24.391 10.552 1.00 59.15 522 HIS B C 1
ATOM 9771 O O . HIS B 1 522 ? 24.856 24.906 9.439 1.00 52.44 522 HIS B O 1
ATOM 9778 N N . ARG B 1 523 ? 24.778 23.107 10.788 1.00 52.25 523 ARG B N 1
ATOM 9779 C CA . ARG B 1 523 ? 24.278 22.227 9.747 1.00 53.16 523 ARG B CA 1
ATOM 9780 C C . ARG B 1 523 ? 22.757 22.225 9.769 1.00 52.83 523 ARG B C 1
ATOM 9781 O O . ARG B 1 523 ? 22.138 21.340 10.352 1.00 46.77 523 ARG B O 1
ATOM 9789 N N . PHE B 1 524 ? 22.160 23.224 9.125 1.00 43.87 524 PHE B N 1
ATOM 9790 C CA . PHE B 1 524 ? 20.723 23.459 9.236 1.00 44.29 524 PHE B CA 1
ATOM 9791 C C . PHE B 1 524 ? 19.914 22.837 8.110 1.00 39.60 524 PHE B C 1
ATOM 9792 O O . PHE B 1 524 ? 18.697 23.003 8.062 1.00 38.93 524 PHE B O 1
ATOM 9800 N N . ALA B 1 525 ? 20.575 22.113 7.209 1.00 41.61 525 ALA B N 1
ATOM 9801 C CA . ALA B 1 525 ? 19.874 21.468 6.107 1.00 50.02 525 ALA B CA 1
ATOM 9802 C C . ALA B 1 525 ? 20.756 20.472 5.377 1.00 48.95 525 ALA B C 1
ATOM 9803 O O . ALA B 1 525 ? 21.971 20.608 5.368 1.00 47.08 525 ALA B O 1
ATOM 9805 N N . ARG B 1 526 ? 20.113 19.467 4.785 1.00 49.38 526 ARG B N 1
ATOM 9806 C CA . ARG B 1 526 ? 20.725 18.581 3.798 1.00 46.94 526 ARG B CA 1
ATOM 9807 C C . ARG B 1 526 ? 19.873 18.629 2.534 1.00 39.37 526 ARG B C 1
ATOM 9808 O O . ARG B 1 526 ? 18.664 18.380 2.587 1.00 52.83 526 ARG B O 1
ATOM 9816 N N . GLY B 1 527 ? 20.493 18.963 1.408 1.00 51.05 527 GLY B N 1
ATOM 9817 C CA . GLY B 1 527 ? 19.776 19.017 0.139 1.00 50.31 527 GLY B CA 1
ATOM 9818 C C . GLY B 1 527 ? 19.133 17.685 -0.196 1.00 39.54 527 GLY B C 1
ATOM 9819 O O . GLY B 1 527 ? 19.802 16.657 -0.200 1.00 50.34 527 GLY B O 1
ATOM 9820 N N . ASP B 1 528 ? 17.830 17.704 -0.447 1.00 43.85 528 ASP B N 1
ATOM 9821 C CA . ASP B 1 528 ? 17.097 16.485 -0.769 1.00 44.55 528 ASP B CA 1
ATOM 9822 C C . ASP B 1 528 ? 16.757 16.445 -2.261 1.00 42.79 528 ASP B C 1
ATOM 9823 O O . ASP B 1 528 ? 17.006 17.409 -2.998 1.00 41.44 528 ASP B O 1
ATOM 9828 N N . SER B 1 529 ? 16.179 15.331 -2.693 1.00 43.14 529 SER B N 1
ATOM 9829 C CA . SER B 1 529 ? 15.913 15.091 -4.108 1.00 43.79 529 SER B CA 1
ATOM 9830 C C . SER B 1 529 ? 14.491 15.458 -4.512 1.00 44.28 529 SER B C 1
ATOM 9831 O O . SER B 1 529 ? 14.126 15.331 -5.672 1.00 51.21 529 SER B O 1
ATOM 9834 N N . ASN B 1 530 ? 13.684 15.916 -3.560 1.00 46.78 530 ASN B N 1
ATOM 9835 C CA . ASN B 1 530 ? 12.280 16.199 -3.838 1.00 49.22 530 ASN B CA 1
ATOM 9836 C C . ASN B 1 530 ? 12.082 17.432 -4.730 1.00 43.33 530 ASN B C 1
ATOM 9837 O O . ASN B 1 530 ? 12.496 18.536 -4.393 1.00 42.96 530 ASN B O 1
ATOM 9842 N N . GLY B 1 531 ? 11.429 17.225 -5.868 1.00 42.67 531 GLY B N 1
ATOM 9843 C CA . GLY B 1 531 ? 11.212 18.283 -6.835 1.00 51.45 531 GLY B CA 1
ATOM 9844 C C . GLY B 1 531 ? 12.290 18.311 -7.902 1.00 38.41 531 GLY B C 1
ATOM 9845 O O . GLY B 1 531 ? 12.177 19.041 -8.883 1.00 43.83 531 GLY B O 1
ATOM 9846 N N . ASN B 1 532 ? 13.347 17.535 -7.701 1.00 50.19 532 ASN B N 1
ATOM 9847 C CA . ASN B 1 532 ? 14.409 17.443 -8.679 1.00 38.42 532 ASN B CA 1
ATOM 9848 C C . ASN B 1 532 ? 13.943 16.619 -9.865 1.00 41.69 532 ASN B C 1
ATOM 9849 O O . ASN B 1 532 ? 13.349 15.553 -9.694 1.00 41.04 532 ASN B O 1
ATOM 9854 N N . ALA B 1 533 ? 14.206 17.119 -11.066 1.00 38.87 533 ALA B N 1
ATOM 9855 C CA . ALA B 1 533 ? 13.833 16.396 -12.271 1.00 38.86 533 ALA B CA 1
ATOM 9856 C C . ALA B 1 533 ? 14.679 16.818 -13.466 1.00 51.70 533 ALA B C 1
ATOM 9857 O O . ALA B 1 533 ? 15.249 17.916 -13.495 1.00 53.39 533 ALA B O 1
ATOM 9859 N N . ALA B 1 534 ? 14.753 15.919 -14.444 1.00 45.39 534 ALA B N 1
ATOM 9860 C CA . ALA B 1 534 ? 15.439 16.189 -15.696 1.00 42.44 534 ALA B CA 1
ATOM 9861 C C . ALA B 1 534 ? 14.452 16.159 -16.849 1.00 50.45 534 ALA B C 1
ATOM 9862 O O . ALA B 1 534 ? 13.348 15.637 -16.706 1.00 48.03 534 ALA B O 1
ATOM 9864 N N . GLY B 1 535 ? 14.855 16.713 -17.989 1.00 46.08 535 GLY B N 1
ATOM 9865 C CA . GLY B 1 535 ? 13.998 16.731 -19.163 1.00 41.48 535 GLY B CA 1
ATOM 9866 C C . GLY B 1 535 ? 14.741 17.224 -20.377 1.00 43.39 535 GLY B C 1
ATOM 9867 O O . GLY B 1 535 ? 15.813 17.810 -20.261 1.00 47.96 535 GLY B O 1
ATOM 9868 N N . ASN B 1 536 ? 14.155 17.000 -21.546 1.00 51.17 536 ASN B N 1
ATOM 9869 C CA . ASN B 1 536 ? 14.750 17.442 -22.790 1.00 45.22 536 ASN B CA 1
ATOM 9870 C C . ASN B 1 536 ? 14.705 18.956 -22.920 1.00 47.94 536 ASN B C 1
ATOM 9871 O O . ASN B 1 536 ? 15.472 19.542 -23.681 1.00 51.96 536 ASN B O 1
ATOM 9876 N N . THR B 1 537 ? 13.796 19.577 -22.173 1.00 44.63 537 THR B N 1
ATOM 9877 C CA . THR B 1 537 ? 13.697 21.024 -22.104 1.00 49.46 537 THR B CA 1
ATOM 9878 C C . THR B 1 537 ? 13.526 21.437 -20.646 1.00 49.45 537 THR B C 1
ATOM 9879 O O . THR B 1 537 ? 13.220 20.606 -19.800 1.00 52.81 537 THR B O 1
ATOM 9883 N N . LEU B 1 538 ? 13.709 22.721 -20.364 1.00 52.00 538 LEU B N 1
ATOM 9884 C CA . LEU B 1 538 ? 13.512 23.249 -19.021 1.00 51.21 538 LEU B CA 1
ATOM 9885 C C . LEU B 1 538 ? 12.084 23.039 -18.561 1.00 50.74 538 LEU B C 1
ATOM 9886 O O . LEU B 1 538 ? 11.846 22.617 -17.440 1.00 49.95 538 LEU B O 1
ATOM 9891 N N . GLU B 1 539 ? 11.132 23.351 -19.434 1.00 60.07 539 GLU B N 1
ATOM 9892 C CA . GLU B 1 539 ? 9.720 23.310 -19.045 1.00 56.33 539 GLU B CA 1
ATOM 9893 C C . GLU B 1 539 ? 9.265 21.871 -18.839 1.00 57.97 539 GLU B C 1
ATOM 9894 O O . GLU B 1 539 ? 8.338 21.609 -18.079 1.00 49.38 539 GLU B O 1
ATOM 9900 N N . GLU B 1 540 ? 9.928 20.942 -19.517 1.00 53.59 540 GLU B N 1
ATOM 9901 C CA . GLU B 1 540 ? 9.657 19.519 -19.348 1.00 46.58 540 GLU B CA 1
ATOM 9902 C C . GLU B 1 540 ? 10.114 19.073 -17.972 1.00 45.65 540 GLU B C 1
ATOM 9903 O O . GLU B 1 540 ? 9.414 18.343 -17.266 1.00 42.42 540 GLU B O 1
ATOM 9909 N N . ALA B 1 541 ? 11.301 19.517 -17.593 1.00 42.05 541 ALA B N 1
ATOM 9910 C CA . ALA B 1 541 ? 11.872 19.167 -16.306 1.00 47.74 541 ALA B CA 1
ATOM 9911 C C . ALA B 1 541 ? 11.095 19.809 -15.152 1.00 46.41 541 ALA B C 1
ATOM 9912 O O . ALA B 1 541 ? 10.893 19.184 -14.108 1.00 45.08 541 ALA B O 1
ATOM 9914 N N . ILE B 1 542 ? 10.672 21.055 -15.342 1.00 51.37 542 ILE B N 1
ATOM 9915 C CA . ILE B 1 542 ? 9.889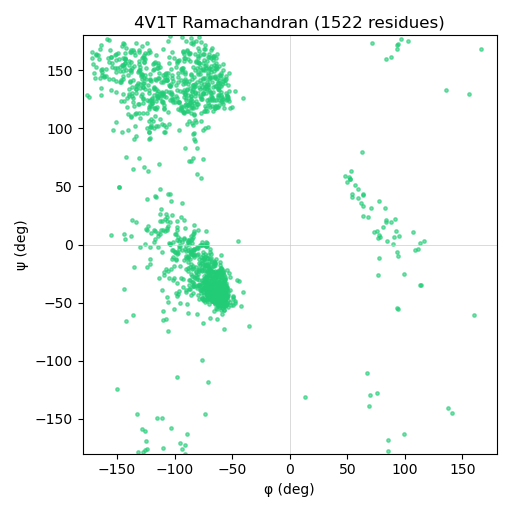 21.761 -14.336 1.00 52.14 542 ILE B CA 1
ATOM 9916 C C . ILE B 1 542 ? 8.552 21.068 -14.089 1.00 50.33 542 ILE B C 1
ATOM 9917 O O . ILE B 1 542 ? 8.138 20.917 -12.949 1.00 59.25 542 ILE B O 1
ATOM 9922 N N . LEU B 1 543 ? 7.879 20.672 -15.168 1.00 50.31 543 LEU B N 1
ATOM 9923 C CA . LEU B 1 543 ? 6.595 19.994 -15.064 1.00 47.74 543 LEU B CA 1
ATOM 9924 C C . LEU B 1 543 ? 6.718 18.715 -14.236 1.00 51.20 543 LEU B C 1
ATOM 9925 O O . LEU B 1 543 ? 5.932 18.470 -13.325 1.00 49.93 543 LEU B O 1
ATOM 9930 N N . GLN B 1 544 ? 7.709 17.900 -14.565 1.00 52.60 544 GLN B N 1
ATOM 9931 C CA . GLN B 1 544 ? 7.924 16.661 -13.846 1.00 55.89 544 GLN B CA 1
ATOM 9932 C C . GLN B 1 544 ? 8.264 16.935 -12.385 1.00 51.92 544 GLN B C 1
ATOM 9933 O O . GLN B 1 544 ? 7.767 16.254 -11.493 1.00 50.50 544 GLN B O 1
ATOM 9939 N N . GLY B 1 545 ? 9.108 17.935 -12.150 1.00 50.57 545 GLY B N 1
ATOM 9940 C CA . GLY B 1 545 ? 9.512 18.296 -10.800 1.00 61.04 545 GLY B CA 1
ATOM 9941 C C . GLY B 1 545 ? 8.321 18.693 -9.955 1.00 50.70 545 GLY B C 1
ATOM 9942 O O . GLY B 1 545 ? 8.185 18.258 -8.812 1.00 51.56 545 GLY B O 1
ATOM 9943 N N . PHE B 1 546 ? 7.453 19.515 -10.535 1.00 45.74 546 PHE B N 1
ATOM 9944 C CA . PHE B 1 546 ? 6.226 19.954 -9.867 1.00 41.13 546 PHE B CA 1
ATOM 9945 C C . PHE B 1 546 ? 5.355 18.749 -9.501 1.00 48.63 546 PHE B C 1
ATOM 9946 O O . PHE B 1 546 ? 4.892 18.623 -8.372 1.00 38.95 546 PHE B O 1
ATOM 9954 N N . MET B 1 547 ? 5.140 17.859 -10.461 1.00 39.05 547 MET B N 1
ATOM 9955 C CA . MET B 1 547 ? 4.316 16.682 -10.232 1.00 39.75 547 MET B CA 1
ATOM 9956 C C . MET B 1 547 ? 4.913 15.806 -9.141 1.00 48.06 547 MET B C 1
ATOM 9957 O O . MET B 1 547 ? 4.183 15.152 -8.389 1.00 45.23 547 MET B O 1
ATOM 9962 N N . GLU B 1 548 ? 6.239 15.786 -9.048 1.00 49.06 548 GLU B N 1
ATOM 9963 C CA . GLU B 1 548 ? 6.872 15.055 -7.970 1.00 45.96 548 GLU B CA 1
ATOM 9964 C C . GLU B 1 548 ? 6.440 15.667 -6.637 1.00 50.92 548 GLU B C 1
ATOM 9965 O O . GLU B 1 548 ? 6.031 14.953 -5.742 1.00 44.81 548 GLU B O 1
ATOM 9971 N N . LEU B 1 549 ? 6.487 16.988 -6.528 1.00 49.31 549 LEU B N 1
ATOM 9972 C CA . LEU B 1 549 ? 6.082 17.660 -5.290 1.00 46.47 549 LEU B CA 1
ATOM 9973 C C . LEU B 1 549 ? 4.646 17.313 -4.848 1.00 45.45 549 LEU B C 1
ATOM 9974 O O . LEU B 1 549 ? 4.414 17.038 -3.672 1.00 40.24 549 LEU B O 1
ATOM 9979 N N . VAL B 1 550 ? 3.693 17.315 -5.777 1.00 48.83 550 VAL B N 1
ATOM 9980 C CA . VAL B 1 550 ? 2.302 17.026 -5.424 1.00 47.81 550 VAL B CA 1
ATOM 9981 C C . VAL B 1 550 ? 2.163 15.551 -5.079 1.00 49.36 550 VAL B C 1
ATOM 9982 O O . VAL B 1 550 ? 1.328 15.171 -4.256 1.00 48.33 550 VAL B O 1
ATOM 9986 N N . GLU B 1 551 ? 2.993 14.725 -5.706 1.00 40.99 551 GLU B N 1
ATOM 9987 C CA . GLU B 1 551 ? 3.037 13.301 -5.387 1.00 44.65 551 GLU B CA 1
ATOM 9988 C C . GLU B 1 551 ? 3.411 13.081 -3.928 1.00 43.11 551 GLU B C 1
ATOM 9989 O O . GLU B 1 551 ? 2.727 12.355 -3.219 1.00 44.20 551 GLU B O 1
ATOM 9995 N N . ARG B 1 552 ? 4.497 13.711 -3.488 1.00 48.16 552 ARG B N 1
ATOM 9996 C CA . ARG B 1 552 ? 5.009 13.497 -2.128 1.00 50.44 552 ARG B CA 1
ATOM 9997 C C . ARG B 1 552 ? 4.054 14.089 -1.099 1.00 48.98 552 ARG B C 1
ATOM 9998 O O . ARG B 1 552 ? 3.836 13.496 -0.037 1.00 48.27 552 ARG B O 1
ATOM 10006 N N . ASP B 1 553 ? 3.514 15.266 -1.420 1.00 44.93 553 ASP B N 1
ATOM 10007 C CA . ASP B 1 553 ? 2.538 15.934 -0.574 1.00 49.91 553 ASP B CA 1
ATOM 10008 C C . ASP B 1 553 ? 1.336 15.020 -0.372 1.00 48.30 553 ASP B C 1
ATOM 10009 O O . ASP B 1 553 ? 0.909 14.796 0.759 1.00 48.29 553 ASP B O 1
ATOM 10014 N N . GLY B 1 554 ? 0.817 14.478 -1.472 1.00 45.06 554 GLY B N 1
ATOM 10015 C CA . GLY B 1 554 ? -0.304 13.555 -1.420 1.00 41.92 554 GLY B CA 1
ATOM 10016 C C . GLY B 1 554 ? -0.022 12.325 -0.578 1.00 45.51 554 GLY B C 1
ATOM 10017 O O . GLY B 1 554 ? -0.872 11.892 0.212 1.00 49.26 554 GLY B O 1
ATOM 10018 N N . VAL B 1 555 ? 1.172 11.759 -0.746 1.00 37.37 555 VAL B N 1
ATOM 10019 C CA . VAL B 1 555 ? 1.571 10.590 0.022 1.00 40.54 555 VAL B CA 1
ATOM 10020 C C . VAL B 1 555 ? 1.664 10.960 1.496 1.00 40.89 555 VAL B C 1
ATOM 10021 O O . VAL B 1 555 ? 1.171 10.229 2.361 1.00 40.63 555 VAL B O 1
ATOM 10025 N N . ALA B 1 556 ? 2.284 12.099 1.776 1.00 45.42 556 ALA B N 1
ATOM 10026 C CA . ALA B 1 556 ? 2.472 12.542 3.165 1.00 44.03 556 ALA B CA 1
ATOM 10027 C C . ALA B 1 556 ? 1.138 12.638 3.896 1.00 41.63 556 ALA B C 1
ATOM 10028 O O . ALA B 1 556 ? 1.000 12.148 5.009 1.00 42.54 556 ALA B O 1
ATOM 10030 N N . LEU B 1 557 ? 0.161 13.269 3.257 1.00 43.18 557 LEU B N 1
ATOM 10031 C CA . LEU B 1 557 ? -1.161 13.435 3.843 1.00 47.43 557 LEU B CA 1
ATOM 10032 C C . LEU B 1 557 ? -1.764 12.086 4.178 1.00 49.88 557 LEU B C 1
ATOM 10033 O O . LEU B 1 557 ? -2.239 11.861 5.295 1.00 49.53 557 LEU B O 1
ATOM 10038 N N . TRP B 1 558 ? -1.741 11.187 3.202 1.00 45.69 558 TRP B N 1
ATOM 10039 C CA . TRP B 1 558 ? -2.322 9.862 3.359 1.00 39.27 558 TRP B CA 1
ATOM 10040 C C . TRP B 1 558 ? -1.597 9.040 4.412 1.00 52.29 558 TRP B C 1
ATOM 10041 O O . TRP B 1 558 ? -2.224 8.478 5.317 1.00 41.15 558 TRP B O 1
ATOM 10052 N N . TRP B 1 559 ? -0.276 8.986 4.299 1.00 55.77 559 TRP B N 1
ATOM 10053 C CA . TRP B 1 559 ? 0.532 8.105 5.131 1.00 51.74 559 TRP B CA 1
ATOM 10054 C C . TRP B 1 559 ? 0.532 8.479 6.612 1.00 48.19 559 TRP B C 1
ATOM 10055 O O . TRP B 1 559 ? 0.358 7.625 7.480 1.00 40.38 559 TRP B O 1
ATOM 10066 N N . TYR B 1 560 ? 0.746 9.754 6.905 1.00 45.06 560 TYR B N 1
ATOM 10067 C CA . TYR B 1 560 ? 0.965 10.178 8.281 1.00 46.26 560 TYR B CA 1
ATOM 10068 C C . TYR B 1 560 ? -0.335 10.443 9.028 1.00 40.23 560 TYR B C 1
ATOM 10069 O O . TYR B 1 560 ? -0.374 10.342 10.255 1.00 50.76 560 TYR B O 1
ATOM 10078 N N . ASN B 1 561 ? -1.399 10.766 8.301 1.00 50.93 561 ASN B N 1
ATOM 10079 C CA . ASN B 1 561 ? -2.730 10.802 8.901 1.00 51.28 561 ASN B CA 1
ATOM 10080 C C . ASN B 1 561 ? -3.358 9.408 8.882 1.00 51.69 561 ASN B C 1
ATOM 10081 O O . ASN B 1 561 ? -4.411 9.199 9.461 1.00 41.96 561 ASN B O 1
ATOM 10086 N N . ARG B 1 562 ? -2.694 8.464 8.215 1.00 45.67 562 ARG B N 1
ATOM 10087 C CA . ARG B 1 562 ? -3.179 7.096 8.079 1.00 50.11 562 ARG B CA 1
ATOM 10088 C C . ARG B 1 562 ? -4.625 7.084 7.603 1.00 53.18 562 ARG B C 1
ATOM 10089 O O . ARG B 1 562 ? -5.505 6.483 8.216 1.00 55.75 562 ARG B O 1
ATOM 10097 N N . LEU B 1 563 ? -4.854 7.766 6.492 1.00 50.43 563 LEU B N 1
ATOM 10098 C CA . LEU B 1 563 ? -6.187 7.919 5.946 1.00 43.20 563 LEU B CA 1
ATOM 10099 C C . LEU B 1 563 ? -6.631 6.674 5.211 1.00 43.89 563 LEU B C 1
ATOM 10100 O O . LEU B 1 563 ? -5.815 5.982 4.612 1.00 44.77 563 LEU B O 1
ATOM 10105 N N . ARG B 1 564 ? -7.929 6.390 5.266 1.00 54.03 564 ARG B N 1
ATOM 10106 C CA . ARG B 1 564 ? -8.521 5.325 4.470 1.00 55.73 564 ARG B CA 1
ATOM 10107 C C . ARG B 1 564 ? -8.944 5.898 3.120 1.00 54.00 564 ARG B C 1
ATOM 10108 O O . ARG B 1 564 ? -9.758 6.810 3.065 1.00 56.16 564 ARG B O 1
ATOM 10116 N N . ARG B 1 565 ? -8.386 5.363 2.042 1.00 58.93 565 ARG B N 1
ATOM 10117 C CA . ARG B 1 565 ? -8.621 5.897 0.707 1.00 48.26 565 ARG B CA 1
ATOM 10118 C C . ARG B 1 565 ? -9.355 4.893 -0.171 1.00 49.91 565 ARG B C 1
ATOM 10119 O O . ARG B 1 565 ? -9.221 3.674 0.007 1.00 45.99 565 ARG B O 1
ATOM 10127 N N . PRO B 1 566 ? -10.124 5.397 -1.148 1.00 60.38 566 PRO B N 1
ATOM 10128 C CA . PRO B 1 566 ? -10.805 4.504 -2.086 1.00 60.88 566 PRO B CA 1
ATOM 10129 C C . PRO B 1 566 ? -9.861 3.911 -3.130 1.00 56.77 566 PRO B C 1
ATOM 10130 O O . PRO B 1 566 ? -8.879 4.558 -3.499 1.00 55.17 566 PRO B O 1
ATOM 10134 N N . ALA B 1 567 ? -10.163 2.707 -3.606 1.00 59.13 567 ALA B N 1
ATOM 10135 C CA . ALA B 1 567 ? -9.392 2.103 -4.688 1.00 64.44 567 ALA B CA 1
ATOM 10136 C C . ALA B 1 567 ? -9.761 2.724 -6.031 1.00 55.64 567 ALA B C 1
ATOM 10137 O O . ALA B 1 567 ? -10.694 3.529 -6.128 1.00 54.77 567 ALA B O 1
ATOM 10139 N N . VAL B 1 568 ? -9.017 2.321 -7.056 1.00 58.17 568 VAL B N 1
ATOM 10140 C CA . VAL B 1 568 ? -9.231 2.787 -8.424 1.00 55.53 568 VAL B CA 1
ATOM 10141 C C . VAL B 1 568 ? -9.638 1.618 -9.309 1.00 52.59 568 VAL B C 1
ATOM 10142 O O . VAL B 1 568 ? -8.925 0.621 -9.393 1.00 48.31 568 VAL B O 1
ATOM 10146 N N . ASP B 1 569 ? -10.791 1.742 -9.961 1.00 55.73 569 ASP B N 1
ATOM 10147 C CA . ASP B 1 569 ? -11.215 0.774 -10.962 1.00 53.12 569 ASP B CA 1
ATOM 10148 C C . ASP B 1 569 ? -10.337 0.934 -12.194 1.00 54.88 569 ASP B C 1
ATOM 10149 O O . ASP B 1 569 ? -10.534 1.842 -13.010 1.00 55.06 569 ASP B O 1
ATOM 10154 N N . LEU B 1 570 ? -9.367 0.037 -12.321 1.00 48.40 570 LEU B N 1
ATOM 10155 C CA . LEU B 1 570 ? -8.396 0.113 -13.397 1.00 57.40 570 LEU B CA 1
ATOM 10156 C C . LEU B 1 570 ? -8.988 -0.330 -14.724 1.00 60.94 570 LEU B C 1
ATOM 10157 O O . LEU B 1 570 ? -8.362 -0.159 -15.757 1.00 59.08 570 LEU B O 1
ATOM 10162 N N . GLY B 1 571 ? -10.194 -0.888 -14.690 1.00 64.75 571 GLY B N 1
ATOM 10163 C CA . GLY B 1 571 ? -10.881 -1.302 -15.910 1.00 68.63 571 GLY B CA 1
ATOM 10164 C C . GLY B 1 571 ? -11.774 -0.219 -16.497 1.00 79.12 571 GLY B C 1
ATOM 10165 O O . GLY B 1 571 ? -12.600 -0.502 -17.368 1.00 88.39 571 GLY B O 1
ATOM 10166 N N . SER B 1 572 ? -11.609 1.020 -16.030 1.00 68.11 572 SER B N 1
ATOM 10167 C CA . SER B 1 572 ? -12.419 2.151 -16.506 1.00 66.53 572 SER B CA 1
ATOM 10168 C C . SER B 1 572 ? -11.598 3.240 -17.199 1.00 59.97 572 SER B C 1
ATOM 10169 O O . SER B 1 572 ? -12.136 4.274 -17.576 1.00 83.19 572 SER B O 1
ATOM 10172 N N . PHE B 1 573 ? -10.302 3.003 -17.375 1.00 64.35 573 PHE B N 1
ATOM 10173 C CA . PHE B 1 573 ? -9.407 3.992 -17.987 1.00 64.28 573 PHE B CA 1
ATOM 10174 C C . PHE B 1 573 ? -9.078 3.713 -19.457 1.00 66.41 573 PHE B C 1
ATOM 10175 O O . PHE B 1 573 ? -8.312 4.441 -20.092 1.00 68.75 573 PHE B O 1
ATOM 10183 N N . ASN B 1 574 ? -9.662 2.663 -20.007 1.00 71.21 574 ASN B N 1
ATOM 10184 C CA . ASN B 1 574 ? -9.460 2.349 -21.410 1.00 76.76 574 ASN B CA 1
ATOM 10185 C C . ASN B 1 574 ? -7.993 2.019 -21.684 1.00 76.29 574 ASN B C 1
ATOM 10186 O O . ASN B 1 574 ? -7.517 2.158 -22.802 1.00 83.10 574 ASN B O 1
ATOM 10191 N N . GLU B 1 575 ? -7.289 1.579 -20.647 1.00 64.87 575 GLU B N 1
ATOM 10192 C CA . GLU B 1 575 ? -5.887 1.201 -20.750 1.00 73.15 575 GLU B CA 1
ATOM 10193 C C . GLU B 1 575 ? -5.729 -0.281 -20.422 1.00 76.51 575 GLU B C 1
ATOM 10194 O O . GLU B 1 575 ? -5.871 -0.674 -19.264 1.00 66.12 575 GLU B O 1
ATOM 10200 N N . PRO B 1 576 ? -5.406 -1.109 -21.429 1.00 83.65 576 PRO B N 1
ATOM 10201 C CA . PRO B 1 576 ? -5.359 -2.552 -21.174 1.00 74.24 576 PRO B CA 1
ATOM 10202 C C . PRO B 1 576 ? -4.203 -2.966 -20.248 1.00 70.51 576 PRO B C 1
ATOM 10203 O O . PRO B 1 576 ? -4.255 -4.035 -19.643 1.00 64.34 576 PRO B O 1
ATOM 10207 N N . TYR B 1 577 ? -3.191 -2.109 -20.132 1.00 54.20 577 TYR B N 1
ATOM 10208 C CA . TYR B 1 577 ? -1.970 -2.437 -19.408 1.00 62.05 577 TYR B CA 1
ATOM 10209 C C . TYR B 1 577 ? -2.181 -2.648 -17.892 1.00 61.86 577 TYR B C 1
ATOM 10210 O O . TYR B 1 577 ? -1.562 -3.524 -17.284 1.00 47.68 577 TYR B O 1
ATOM 10219 N N . PHE B 1 578 ? -3.033 -1.834 -17.283 1.00 50.59 578 PHE B N 1
ATOM 10220 C CA . PHE B 1 578 ? -3.292 -1.961 -15.853 1.00 59.27 578 PHE B CA 1
ATOM 10221 C C . PHE B 1 578 ? -3.849 -3.347 -15.534 1.00 59.29 578 PHE B C 1
ATOM 10222 O O . PHE B 1 578 ? -3.409 -4.000 -14.586 1.00 48.39 578 PHE B O 1
ATOM 10230 N N . VAL B 1 579 ? -4.799 -3.796 -16.349 1.00 55.47 579 VAL B N 1
ATOM 10231 C CA . VAL B 1 579 ? -5.448 -5.075 -16.137 1.00 53.58 579 VAL B CA 1
ATOM 10232 C C . VAL B 1 579 ? -4.472 -6.235 -16.344 1.00 65.37 579 VAL B C 1
ATOM 10233 O O . VAL B 1 579 ? -4.451 -7.190 -15.568 1.00 71.56 579 VAL B O 1
ATOM 10237 N N . GLN B 1 580 ? -3.667 -6.139 -17.391 1.00 63.09 580 GLN B N 1
ATOM 10238 C CA . GLN B 1 580 ? -2.680 -7.157 -17.700 1.00 66.68 580 GLN B CA 1
ATOM 10239 C C . GLN B 1 580 ? -1.651 -7.299 -16.595 1.00 58.10 580 GLN B C 1
ATOM 10240 O O . GLN B 1 580 ? -1.213 -8.400 -16.283 1.00 56.45 580 GLN B O 1
ATOM 10246 N N . LEU B 1 581 ? -1.256 -6.178 -16.005 1.00 61.83 581 LEU B N 1
ATOM 10247 C CA . LEU B 1 581 ? -0.246 -6.201 -14.953 1.00 53.77 581 LEU B CA 1
ATOM 10248 C C . LEU B 1 581 ? -0.787 -6.819 -13.675 1.00 51.90 581 LEU B C 1
ATOM 10249 O O . LEU B 1 581 ? -0.078 -7.576 -13.011 1.00 56.12 581 LEU B O 1
ATOM 10254 N N . GLN B 1 582 ? -2.034 -6.500 -13.333 1.00 58.98 582 GLN B N 1
ATOM 10255 C CA . GLN B 1 582 ? -2.691 -7.113 -12.176 1.00 56.73 582 GLN B CA 1
ATOM 10256 C C . GLN B 1 582 ? -2.689 -8.631 -12.300 1.00 65.08 582 GLN B C 1
ATOM 10257 O O . GLN B 1 582 ? -2.439 -9.341 -11.326 1.00 49.88 582 GLN B O 1
ATOM 10263 N N . GLN B 1 583 ? -2.975 -9.117 -13.505 1.00 56.01 583 GLN B N 1
ATOM 10264 C CA . GLN B 1 583 ? -3.013 -10.549 -13.760 1.00 55.88 583 GLN B CA 1
ATOM 10265 C C . GLN B 1 583 ? -1.614 -11.138 -13.648 1.00 64.24 583 GLN B C 1
ATOM 10266 O O . GLN B 1 583 ? -1.423 -12.218 -13.087 1.00 54.57 583 GLN B O 1
ATOM 10272 N N . PHE B 1 584 ? -0.635 -10.417 -14.178 1.00 63.71 584 PHE B N 1
ATOM 10273 C CA . PHE B 1 584 ? 0.747 -10.850 -14.090 1.00 56.41 584 PHE B CA 1
ATOM 10274 C C . PHE B 1 584 ? 1.190 -10.957 -12.627 1.00 59.74 584 PHE B C 1
ATOM 10275 O O . PHE B 1 584 ? 1.934 -11.864 -12.260 1.00 53.32 584 PHE B O 1
ATOM 10283 N N . TYR B 1 585 ? 0.738 -10.013 -11.805 1.00 58.09 585 TYR B N 1
ATOM 10284 C CA . TYR B 1 585 ? 1.006 -10.053 -10.372 1.00 50.97 585 TYR B CA 1
ATOM 10285 C C . TYR B 1 585 ? 0.334 -11.268 -9.741 1.00 47.09 585 TYR B C 1
ATOM 10286 O O . TYR B 1 585 ? 0.947 -11.985 -8.955 1.00 46.58 585 TYR B O 1
ATOM 10295 N N . ARG B 1 586 ? -0.928 -11.491 -10.093 1.00 56.49 586 ARG B N 1
ATOM 10296 C CA . ARG B 1 586 ? -1.670 -12.655 -9.618 1.00 61.78 586 ARG B CA 1
ATOM 10297 C C . ARG B 1 586 ? -0.931 -13.959 -9.938 1.00 61.36 586 ARG B C 1
ATOM 10298 O O . ARG B 1 586 ? -0.936 -14.907 -9.146 1.00 57.56 586 ARG B O 1
ATOM 10306 N N . GLU B 1 587 ? -0.294 -13.995 -11.104 1.00 56.15 587 GLU B N 1
ATOM 10307 C CA . GLU B 1 587 ? 0.425 -15.181 -11.551 1.00 60.07 587 GLU B CA 1
ATOM 10308 C C . GLU B 1 587 ? 1.785 -15.333 -10.866 1.00 58.24 587 GLU B C 1
ATOM 10309 O O . GLU B 1 587 ? 2.375 -16.413 -10.875 1.00 57.82 587 GLU B O 1
ATOM 10315 N N . ASN B 1 588 ? 2.283 -14.249 -10.283 1.00 53.80 588 ASN B N 1
ATOM 10316 C CA . ASN B 1 588 ? 3.555 -14.276 -9.568 1.00 54.29 588 ASN B CA 1
ATOM 10317 C C . ASN B 1 588 ? 3.385 -13.972 -8.079 1.00 53.38 588 ASN B C 1
ATOM 10318 O O . ASN B 1 588 ? 4.172 -13.236 -7.480 1.00 52.35 588 ASN B O 1
ATOM 10323 N N . ASP B 1 589 ? 2.336 -14.529 -7.496 1.00 52.85 589 ASP B N 1
ATOM 10324 C CA . ASP B 1 589 ? 2.225 -14.608 -6.053 1.00 63.67 589 ASP B CA 1
ATOM 10325 C C . ASP B 1 589 ? 1.982 -13.252 -5.389 1.00 61.54 589 ASP B C 1
ATOM 10326 O O . ASP B 1 589 ? 2.402 -13.028 -4.258 1.00 62.08 589 ASP B O 1
ATOM 10331 N N . ARG B 1 590 ? 1.288 -12.359 -6.089 1.00 47.69 590 ARG B N 1
ATOM 10332 C CA . ARG B 1 590 ? 1.037 -11.019 -5.597 1.00 46.76 590 ARG B CA 1
ATOM 10333 C C . ARG B 1 590 ? -0.334 -10.490 -5.984 1.00 47.95 590 ARG B C 1
ATOM 10334 O O . ARG B 1 590 ? -0.915 -10.890 -6.995 1.00 52.26 590 ARG B O 1
ATOM 10342 N N . ASP B 1 591 ? -0.851 -9.593 -5.154 1.00 48.49 591 ASP B N 1
ATOM 10343 C CA . ASP B 1 591 ? -2.018 -8.790 -5.494 1.00 56.58 591 ASP B CA 1
ATOM 10344 C C . ASP B 1 591 ? -1.550 -7.375 -5.744 1.00 53.04 591 ASP B C 1
ATOM 10345 O O . ASP B 1 591 ? -0.585 -6.919 -5.127 1.00 55.68 591 ASP B O 1
ATOM 10350 N N . LEU B 1 592 ? -2.234 -6.687 -6.652 1.00 53.89 592 LEU B N 1
ATOM 10351 C CA . LEU B 1 592 ? -1.896 -5.313 -6.999 1.00 51.61 592 LEU B CA 1
ATOM 10352 C C . LEU B 1 592 ? -3.150 -4.462 -7.101 1.00 46.48 592 LEU B C 1
ATOM 10353 O O . LEU B 1 592 ? -4.088 -4.797 -7.830 1.00 52.15 592 LEU B O 1
ATOM 10358 N N . TRP B 1 593 ? -3.159 -3.358 -6.366 1.00 42.25 593 TRP B N 1
ATOM 10359 C CA . TRP B 1 593 ? -4.255 -2.407 -6.423 1.00 48.99 593 TRP B CA 1
ATOM 10360 C C . TRP B 1 593 ? -3.718 -0.993 -6.321 1.00 44.08 593 TRP B C 1
ATOM 10361 O O . TRP B 1 593 ? -2.550 -0.789 -5.995 1.00 50.08 593 TRP B O 1
ATOM 10372 N N . VAL B 1 594 ? -4.585 -0.022 -6.587 1.00 45.58 594 VAL B N 1
ATOM 10373 C CA . VAL B 1 594 ? -4.198 1.384 -6.589 1.00 42.06 594 VAL B CA 1
ATOM 10374 C C . VAL B 1 594 ? -5.117 2.212 -5.698 1.00 52.42 594 VAL B C 1
ATOM 10375 O O . VAL B 1 594 ? -6.332 2.005 -5.696 1.00 42.07 594 VAL B O 1
ATOM 10379 N N . LEU B 1 595 ? -4.525 3.150 -4.955 1.00 45.32 595 LEU B N 1
ATOM 10380 C CA . LEU B 1 595 ? -5.281 4.084 -4.110 1.00 46.94 595 LEU B CA 1
ATOM 10381 C C . LEU B 1 595 ? -5.246 5.511 -4.658 1.00 39.40 595 LEU B C 1
ATOM 10382 O O . LEU B 1 595 ? -4.250 5.936 -5.227 1.00 39.57 595 LEU B O 1
ATOM 10387 N N . ASP B 1 596 ? -6.334 6.244 -4.468 1.00 53.99 596 ASP B N 1
ATOM 10388 C CA . ASP B 1 596 ? -6.400 7.644 -4.876 1.00 53.81 596 ASP B CA 1
ATOM 10389 C C . ASP B 1 596 ? -5.849 8.551 -3.770 1.00 55.93 596 ASP B C 1
ATOM 10390 O O . ASP B 1 596 ? -6.321 8.503 -2.644 1.00 53.05 596 ASP B O 1
ATOM 10395 N N . LEU B 1 597 ? -4.859 9.370 -4.117 1.00 53.03 597 LEU B N 1
ATOM 10396 C CA . LEU B 1 597 ? -4.234 10.317 -3.193 1.00 47.70 597 LEU B CA 1
ATOM 10397 C C . LEU B 1 597 ? -4.505 11.773 -3.598 1.00 46.73 597 LEU B C 1
ATOM 10398 O O . LEU B 1 597 ? -3.944 12.713 -3.019 1.00 53.44 597 LEU B O 1
ATOM 10403 N N . THR B 1 598 ? -5.368 11.953 -4.596 1.00 42.14 598 THR B N 1
ATOM 10404 C CA . THR B 1 598 ? -5.681 13.279 -5.107 1.00 47.96 598 THR B CA 1
ATOM 10405 C C . THR B 1 598 ? -6.210 14.183 -3.992 1.00 58.57 598 THR B C 1
ATOM 10406 O O . THR B 1 598 ? -7.246 13.899 -3.401 1.00 54.24 598 THR B O 1
ATOM 10410 N N . ALA B 1 599 ? -5.486 15.265 -3.712 1.00 59.46 599 ALA B N 1
ATOM 10411 C CA . ALA B 1 599 ? -5.815 16.154 -2.605 1.00 60.53 599 ALA B CA 1
ATOM 10412 C C . ALA B 1 599 ? -6.308 17.514 -3.113 1.00 56.40 599 ALA B C 1
ATOM 10413 O O . ALA B 1 599 ? -6.906 17.591 -4.178 1.00 62.37 599 ALA B O 1
ATOM 10415 N N . ASP B 1 600 ? -6.058 18.581 -2.351 1.00 51.14 600 ASP B N 1
ATOM 10416 C CA . ASP B 1 600 ? -6.703 19.878 -2.588 1.00 54.93 600 ASP B CA 1
ATOM 10417 C C . ASP B 1 600 ? -6.335 20.561 -3.915 1.00 53.66 600 ASP B C 1
ATOM 10418 O O . ASP B 1 600 ? -7.039 21.468 -4.356 1.00 56.86 600 ASP B O 1
ATOM 10423 N N . LEU B 1 601 ? -5.261 20.122 -4.560 1.00 55.77 601 LEU B N 1
ATOM 10424 C CA . LEU B 1 601 ? -4.862 20.712 -5.839 1.00 62.69 601 LEU B CA 1
ATOM 10425 C C . LEU B 1 601 ? -5.626 20.085 -7.001 1.00 61.24 601 LEU B C 1
ATOM 10426 O O . LEU B 1 601 ? -5.693 20.655 -8.092 1.00 60.76 601 LEU B O 1
ATOM 10431 N N . GLY B 1 602 ? -6.198 18.908 -6.762 1.00 60.05 602 GLY B N 1
ATOM 10432 C CA . GLY B 1 602 ? -7.033 18.244 -7.751 1.00 55.75 602 GLY B CA 1
ATOM 10433 C C . GLY B 1 602 ? -6.253 17.578 -8.871 1.00 54.45 602 GLY B C 1
ATOM 10434 O O . GLY B 1 602 ? -6.842 17.080 -9.832 1.00 50.93 602 GLY B O 1
ATOM 10435 N N . ILE B 1 603 ? -4.929 17.579 -8.758 1.00 53.78 603 ILE B N 1
ATOM 10436 C CA . ILE B 1 603 ? -4.073 16.909 -9.727 1.00 55.28 603 ILE B CA 1
ATOM 10437 C C . ILE B 1 603 ? -3.994 15.438 -9.350 1.00 55.66 603 ILE B C 1
ATOM 10438 O O . ILE B 1 603 ? -3.579 15.114 -8.247 1.00 52.60 603 ILE B O 1
ATOM 10443 N N . PRO B 1 604 ? -4.385 14.538 -10.266 1.00 51.15 604 PRO B N 1
ATOM 10444 C CA . PRO B 1 604 ? -4.459 13.140 -9.848 1.00 50.50 604 PRO B CA 1
ATOM 10445 C C . PRO B 1 604 ? -3.130 12.575 -9.355 1.00 48.97 604 PRO B C 1
ATOM 10446 O O . PRO B 1 604 ? -2.094 12.726 -9.996 1.00 51.29 604 PRO B O 1
ATOM 10450 N N . ALA B 1 605 ? -3.188 11.929 -8.201 1.00 47.51 605 ALA B N 1
ATOM 10451 C CA . ALA B 1 605 ? -2.029 11.331 -7.580 1.00 41.15 605 ALA B CA 1
ATOM 10452 C C . ALA B 1 605 ? -2.461 9.990 -7.029 1.00 56.28 605 ALA B C 1
ATOM 10453 O O . ALA B 1 605 ? -3.563 9.858 -6.486 1.00 48.31 605 ALA B O 1
ATOM 10455 N N . PHE B 1 606 ? -1.598 8.995 -7.166 1.00 50.04 606 PHE B N 1
ATOM 10456 C CA . PHE B 1 606 ? -1.960 7.644 -6.783 1.00 44.32 606 PHE B CA 1
ATOM 10457 C C . PHE B 1 606 ? -0.855 6.911 -6.042 1.00 39.05 606 PHE B C 1
ATOM 10458 O O . PHE B 1 606 ? 0.321 7.249 -6.157 1.00 46.15 606 PHE B O 1
ATOM 10466 N N . ALA B 1 607 ? -1.260 5.902 -5.279 1.00 43.53 607 ALA B N 1
ATOM 10467 C CA . ALA B 1 607 ? -0.334 4.961 -4.667 1.00 43.75 607 ALA B CA 1
ATOM 10468 C C . ALA B 1 607 ? -0.640 3.556 -5.167 1.00 45.90 607 ALA B C 1
ATOM 10469 O O . ALA B 1 607 ? -1.752 3.062 -5.012 1.00 38.69 607 ALA B O 1
ATOM 10471 N N . GLY B 1 608 ? 0.349 2.924 -5.784 1.00 40.29 608 GLY B N 1
ATOM 10472 C CA . GLY B 1 608 ? 0.270 1.512 -6.099 1.00 41.16 608 GLY B CA 1
ATOM 10473 C C . GLY B 1 608 ? 0.703 0.721 -4.879 1.00 39.33 608 GLY B C 1
ATOM 10474 O O . GLY B 1 608 ? 1.669 1.078 -4.228 1.00 36.64 608 GLY B O 1
ATOM 10475 N N . VAL B 1 609 ? -0.017 -0.346 -4.565 1.00 40.88 609 VAL B N 1
ATOM 10476 C CA . VAL B 1 609 ? 0.297 -1.151 -3.395 1.00 42.97 609 VAL B CA 1
ATOM 10477 C C . VAL B 1 609 ? 0.219 -2.623 -3.775 1.00 43.96 609 VAL B C 1
ATOM 10478 O O . VAL B 1 609 ? -0.645 -3.030 -4.545 1.00 44.97 609 VAL B O 1
ATOM 10482 N N . SER B 1 610 ? 1.132 -3.416 -3.230 1.00 38.77 610 SER B N 1
ATOM 10483 C CA . SER B 1 610 ? 1.171 -4.827 -3.540 1.00 43.66 610 SER B CA 1
ATOM 10484 C C . SER B 1 610 ? 1.820 -5.633 -2.430 1.00 41.35 610 SER B C 1
ATOM 10485 O O . SER B 1 610 ? 2.894 -5.288 -1.937 1.00 45.40 610 SER B O 1
ATOM 10488 N N . ASN B 1 611 ? 1.153 -6.723 -2.065 1.00 40.29 611 ASN B N 1
ATOM 10489 C CA . ASN B 1 611 ? 1.659 -7.684 -1.101 1.00 51.58 611 ASN B CA 1
ATOM 10490 C C . ASN B 1 611 ? 1.856 -9.060 -1.742 1.00 51.90 611 ASN B C 1
ATOM 10491 O O . ASN B 1 611 ? 1.233 -9.386 -2.751 1.00 54.51 611 ASN B O 1
ATOM 10496 N N . ARG B 1 612 ? 2.718 -9.868 -1.161 1.00 54.36 612 ARG B N 1
ATOM 10497 C CA . ARG B 1 612 ? 2.827 -11.264 -1.529 1.00 54.29 612 ARG B CA 1
ATOM 10498 C C . ARG B 1 612 ? 1.801 -12.110 -0.844 1.00 53.15 612 ARG B C 1
ATOM 10499 O O . ARG B 1 612 ? 1.565 -11.966 0.320 1.00 52.78 612 ARG B O 1
ATOM 10507 N N . LYS B 1 613 ? 1.199 -13.000 -1.597 1.00 59.31 613 LYS B N 1
ATOM 10508 C CA . LYS B 1 613 ? 0.412 -14.060 -1.047 1.00 68.04 613 LYS B CA 1
ATOM 10509 C C . LYS B 1 613 ? 1.405 -15.150 -0.880 1.00 76.85 613 LYS B C 1
ATOM 10510 O O . LYS B 1 613 ? 2.276 -15.308 -1.707 1.00 92.91 613 LYS B O 1
ATOM 10516 N N . THR B 1 614 ? 1.329 -15.865 0.211 1.00 74.96 614 THR B N 1
ATOM 10517 C CA . THR B 1 614 ? 2.229 -16.972 0.422 1.00 83.45 614 THR B CA 1
ATOM 10518 C C . THR B 1 614 ? 3.608 -16.433 0.687 1.00 75.03 614 THR B C 1
ATOM 10519 O O . THR B 1 614 ? 3.874 -15.271 0.514 1.00 91.86 614 THR B O 1
ATOM 10523 N N . GLY B 1 615 ? 4.516 -17.312 1.027 1.00 79.28 615 GLY B N 1
ATOM 10524 C CA . GLY B 1 615 ? 5.869 -16.898 1.323 1.00 71.83 615 GLY B CA 1
ATOM 10525 C C . GLY B 1 615 ? 6.052 -16.663 2.806 1.00 78.30 615 GLY B C 1
ATOM 10526 O O . GLY B 1 615 ? 5.088 -16.700 3.579 1.00 73.36 615 GLY B O 1
ATOM 10527 N N . SER B 1 616 ? 7.299 -16.423 3.201 1.00 87.46 616 SER B N 1
ATOM 10528 C CA . SER B 1 616 ? 7.629 -16.159 4.600 1.00 85.08 616 SER B CA 1
ATOM 10529 C C . SER B 1 616 ? 7.126 -14.777 5.027 1.00 74.77 616 SER B C 1
ATOM 10530 O O . SER B 1 616 ? 6.588 -14.618 6.118 1.00 78.59 616 SER B O 1
ATOM 10533 N N . SER B 1 617 ? 7.292 -13.792 4.148 1.00 69.11 617 SER B N 1
ATOM 10534 C CA . SER B 1 617 ? 6.927 -12.408 4.445 1.00 62.92 617 SER B CA 1
ATOM 10535 C C . SER B 1 617 ? 6.082 -11.806 3.329 1.00 58.48 617 SER B C 1
ATOM 10536 O O . SER B 1 617 ? 6.123 -12.272 2.188 1.00 61.42 617 SER B O 1
ATOM 10539 N N . GLU B 1 618 ? 5.329 -10.762 3.663 1.00 53.16 618 GLU B N 1
ATOM 10540 C CA . GLU B 1 618 ? 4.389 -10.152 2.723 1.00 59.19 618 GLU B CA 1
ATOM 10541 C C . GLU B 1 618 ? 5.057 -9.219 1.711 1.00 55.22 618 GLU B C 1
ATOM 10542 O O . GLU B 1 618 ? 4.507 -8.973 0.646 1.00 52.75 618 GLU B O 1
ATOM 10548 N N . ARG B 1 619 ? 6.233 -8.708 2.065 1.00 54.00 619 ARG B N 1
ATOM 10549 C CA . ARG B 1 619 ? 7.014 -7.829 1.198 1.00 54.07 619 ARG B CA 1
ATOM 10550 C C . ARG B 1 619 ? 6.157 -6.683 0.690 1.00 57.15 619 ARG B C 1
ATOM 10551 O O . ARG B 1 619 ? 5.979 -6.507 -0.521 1.00 51.07 619 ARG B O 1
ATOM 10559 N N . LEU B 1 620 ? 5.602 -5.924 1.618 1.00 48.86 620 LEU B N 1
ATOM 10560 C CA . LEU B 1 620 ? 4.765 -4.799 1.263 1.00 47.21 620 LEU B CA 1
ATOM 10561 C C . LEU B 1 620 ? 5.592 -3.808 0.467 1.00 49.74 620 LEU B C 1
ATOM 10562 O O . LEU B 1 620 ? 6.612 -3.286 0.918 1.00 47.16 620 LEU B O 1
ATOM 10567 N N . ILE B 1 621 ? 5.145 -3.569 -0.745 1.00 44.63 621 ILE B N 1
ATOM 10568 C CA . ILE B 1 621 ? 5.816 -2.644 -1.606 1.00 51.91 621 ILE B CA 1
ATOM 10569 C C . ILE B 1 621 ? 4.783 -1.689 -2.159 1.00 42.11 621 ILE B C 1
ATOM 10570 O O . ILE B 1 621 ? 3.615 -2.022 -2.320 1.00 44.02 621 ILE B O 1
ATOM 10575 N N . LEU B 1 622 ? 5.219 -0.481 -2.431 1.00 42.81 622 LEU B N 1
ATOM 10576 C CA . LEU B 1 622 ? 4.337 0.509 -2.983 1.00 52.03 622 LEU B CA 1
ATOM 10577 C C . LEU B 1 622 ? 5.106 1.511 -3.839 1.00 45.48 622 LEU B C 1
ATOM 10578 O O . LEU B 1 622 ? 6.336 1.604 -3.769 1.00 41.33 622 LEU B O 1
ATOM 10583 N N . GLY B 1 623 ? 4.372 2.241 -4.665 1.00 43.53 623 GLY B N 1
ATOM 10584 C CA . GLY B 1 623 ? 4.965 3.170 -5.608 1.00 50.95 623 GLY B CA 1
ATOM 10585 C C . GLY B 1 623 ? 3.985 4.282 -5.887 1.00 48.04 623 GLY B C 1
ATOM 10586 O O . GLY B 1 623 ? 2.774 4.086 -5.785 1.00 49.52 623 GLY B O 1
ATOM 10587 N N . PHE B 1 624 ? 4.508 5.453 -6.231 1.00 40.25 624 PHE B N 1
ATOM 10588 C CA . PHE B 1 624 ? 3.680 6.647 -6.358 1.00 45.90 624 PHE B CA 1
ATOM 10589 C C . PHE B 1 624 ? 3.852 7.326 -7.698 1.00 46.75 624 PHE B C 1
ATOM 10590 O O . PHE B 1 624 ? 4.849 7.116 -8.401 1.00 41.76 624 PHE B O 1
ATOM 10598 N N . GLY B 1 625 ? 2.874 8.153 -8.037 1.00 49.40 625 GLY B N 1
ATOM 10599 C CA . GLY B 1 625 ? 2.900 8.911 -9.272 1.00 48.13 625 GLY B CA 1
ATOM 10600 C C . GLY B 1 625 ? 1.809 9.961 -9.264 1.00 53.75 625 GLY B C 1
ATOM 10601 O O . GLY B 1 625 ? 0.726 9.740 -8.729 1.00 48.55 625 GLY B O 1
ATOM 10602 N N . ALA B 1 626 ? 2.110 11.116 -9.839 1.00 47.50 626 ALA B N 1
ATOM 10603 C CA . ALA B 1 626 ? 1.123 12.161 -10.032 1.00 46.45 626 ALA B CA 1
ATOM 10604 C C . ALA B 1 626 ? 1.351 12.792 -11.392 1.00 48.32 626 ALA B C 1
ATOM 10605 O O . ALA B 1 626 ? 2.483 12.897 -11.855 1.00 54.37 626 ALA B O 1
ATOM 10607 N N . HIS B 1 627 ? 0.262 13.194 -12.034 1.00 42.74 627 HIS B N 1
ATOM 10608 C CA . HIS B 1 627 ? 0.327 13.776 -13.366 1.00 45.35 627 HIS B CA 1
ATOM 10609 C C . HIS B 1 627 ? -1.012 14.432 -13.648 1.00 53.49 627 HIS B C 1
ATOM 10610 O O . HIS B 1 627 ? -1.994 14.120 -12.977 1.00 52.32 627 HIS B O 1
ATOM 10617 N N . LEU B 1 628 ? -1.061 15.356 -14.604 1.00 52.29 628 LEU B N 1
ATOM 10618 C CA . LEU B 1 628 ? -2.333 15.970 -14.960 1.00 52.55 628 LEU B CA 1
ATOM 10619 C C . LEU B 1 628 ? -3.249 14.900 -15.556 1.00 46.59 628 LEU B C 1
ATOM 10620 O O . LEU B 1 628 ? -4.458 14.912 -15.348 1.00 55.15 628 LEU B O 1
ATOM 10625 N N . ASP B 1 629 ? -2.645 13.964 -16.275 1.00 52.10 629 ASP B N 1
ATOM 10626 C CA . ASP B 1 629 ? -3.355 12.844 -16.884 1.00 55.71 629 ASP B CA 1
ATOM 10627 C C . ASP B 1 629 ? -3.356 11.666 -15.919 1.00 52.18 629 ASP B C 1
ATOM 10628 O O . ASP B 1 629 ? -2.298 11.100 -15.647 1.00 52.96 629 ASP B O 1
ATOM 10633 N N . PRO B 1 630 ? -4.540 11.293 -15.396 1.00 50.81 630 PRO B N 1
ATOM 10634 C CA . PRO B 1 630 ? -4.592 10.254 -14.366 1.00 56.65 630 PRO B CA 1
ATOM 10635 C C . PRO B 1 630 ? -4.111 8.908 -14.879 1.00 54.54 630 PRO B C 1
ATOM 10636 O O . PRO B 1 630 ? -3.613 8.102 -14.092 1.00 46.56 630 PRO B O 1
ATOM 10640 N N . THR B 1 631 ? -4.263 8.675 -16.184 1.00 47.67 631 THR B N 1
ATOM 10641 C CA . THR B 1 631 ? -3.771 7.462 -16.802 1.00 47.88 631 THR B CA 1
ATOM 10642 C C . THR B 1 631 ? -2.261 7.355 -16.607 1.00 52.55 631 THR B C 1
ATOM 10643 O O . THR B 1 631 ? -1.749 6.297 -16.235 1.00 45.75 631 THR B O 1
ATOM 10647 N N . ILE B 1 632 ? -1.558 8.459 -16.844 1.00 52.56 632 ILE B N 1
ATOM 10648 C CA . ILE B 1 632 ? -0.107 8.486 -16.707 1.00 48.92 632 ILE B CA 1
ATOM 10649 C C . ILE B 1 632 ? 0.281 8.410 -15.232 1.00 51.46 632 ILE B C 1
ATOM 10650 O O . ILE B 1 632 ? 1.278 7.787 -14.877 1.00 47.09 632 ILE B O 1
ATOM 10655 N N . ALA B 1 633 ? -0.507 9.053 -14.379 1.00 50.32 633 ALA B N 1
ATOM 10656 C CA . ALA B 1 633 ? -0.229 9.066 -12.948 1.00 43.37 633 ALA B CA 1
ATOM 10657 C C . ALA B 1 633 ? -0.258 7.643 -12.391 1.00 45.02 633 ALA B C 1
ATOM 10658 O O . ALA B 1 633 ? 0.636 7.240 -11.654 1.00 52.27 633 ALA B O 1
ATOM 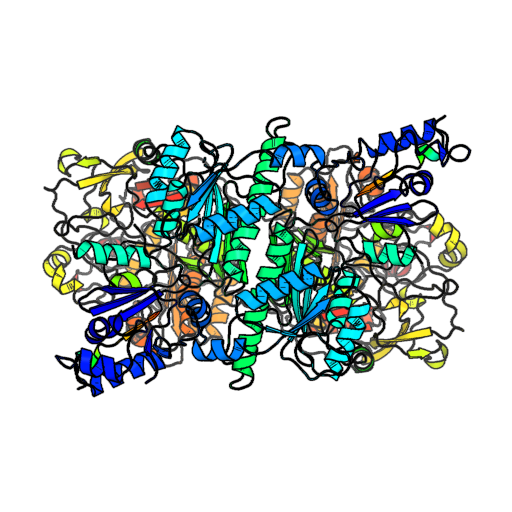10660 N N . ILE B 1 634 ? -1.288 6.887 -12.754 1.00 46.80 634 ILE B N 1
ATOM 10661 C CA . ILE B 1 634 ? -1.398 5.500 -12.325 1.00 49.11 634 ILE B CA 1
ATOM 10662 C C . ILE B 1 634 ? -0.252 4.701 -12.921 1.00 53.59 634 ILE B C 1
ATOM 10663 O O . ILE B 1 634 ? 0.309 3.823 -12.275 1.00 49.48 634 ILE B O 1
ATOM 10668 N N . LEU B 1 635 ? 0.086 5.014 -14.167 1.00 61.85 635 LEU B N 1
ATOM 10669 C CA . LEU B 1 635 ? 1.170 4.342 -14.865 1.00 48.86 635 LEU B CA 1
ATOM 10670 C C . LEU B 1 635 ? 2.494 4.539 -14.133 1.00 55.95 635 LEU B C 1
ATOM 10671 O O . LEU B 1 635 ? 3.275 3.604 -13.991 1.00 47.89 635 LEU B O 1
ATOM 10676 N N . ARG B 1 636 ? 2.740 5.763 -13.674 1.00 53.12 636 ARG B N 1
ATOM 10677 C CA . ARG B 1 636 ? 3.950 6.067 -12.928 1.00 42.59 636 ARG B CA 1
ATOM 10678 C C . ARG B 1 636 ? 3.981 5.268 -11.638 1.00 47.78 636 ARG B C 1
ATOM 10679 O O . ARG B 1 636 ? 4.983 4.646 -11.307 1.00 46.52 636 ARG B O 1
ATOM 10687 N N . ALA B 1 637 ? 2.868 5.297 -10.915 1.00 40.78 637 ALA B N 1
ATOM 10688 C CA . ALA B 1 637 ? 2.765 4.618 -9.631 1.00 50.03 637 ALA B CA 1
ATOM 10689 C C . ALA B 1 637 ? 3.017 3.126 -9.781 1.00 51.45 637 ALA B C 1
ATOM 10690 O O . ALA B 1 637 ? 3.839 2.538 -9.079 1.00 43.87 637 ALA B O 1
ATOM 10692 N N . VAL B 1 638 ? 2.315 2.517 -10.722 1.00 45.70 638 VAL B N 1
ATOM 10693 C CA . VAL B 1 638 ? 2.324 1.069 -10.844 1.00 41.99 638 VAL B CA 1
ATOM 10694 C C . VAL B 1 638 ? 3.626 0.542 -11.449 1.00 52.54 638 VAL B C 1
ATOM 10695 O O . VAL B 1 638 ? 4.005 -0.596 -11.180 1.00 48.37 638 VAL B O 1
ATOM 10699 N N . THR B 1 639 ? 4.307 1.354 -12.263 1.00 45.82 639 THR B N 1
ATOM 10700 C CA . THR B 1 639 ? 5.609 0.953 -12.799 1.00 47.05 639 THR B CA 1
ATOM 10701 C C . THR B 1 639 ? 6.698 1.155 -11.741 1.00 43.90 639 THR B C 1
ATOM 10702 O O . THR B 1 639 ? 7.762 0.535 -11.796 1.00 38.72 639 THR B O 1
ATOM 10706 N N . GLU B 1 640 ? 6.431 2.015 -10.769 1.00 38.08 640 GLU B N 1
ATOM 10707 C CA . GLU B 1 640 ? 7.370 2.191 -9.674 1.00 38.75 640 GLU B CA 1
ATOM 10708 C C . GLU B 1 640 ? 7.331 0.977 -8.729 1.00 42.46 640 GLU B C 1
ATOM 10709 O O . GLU B 1 640 ? 8.364 0.603 -8.158 1.00 40.34 640 GLU B O 1
ATOM 10715 N N . VAL B 1 641 ? 6.156 0.363 -8.560 1.00 38.75 641 VAL B N 1
ATOM 10716 C CA . VAL B 1 641 ? 6.064 -0.805 -7.683 1.00 51.24 641 VAL B CA 1
ATOM 10717 C C . VAL B 1 641 ? 6.785 -1.941 -8.379 1.00 48.19 641 VAL B C 1
ATOM 10718 O O . VAL B 1 641 ? 7.446 -2.743 -7.721 1.00 49.98 641 VAL B O 1
ATOM 10722 N N . ASN B 1 642 ? 6.657 -1.999 -9.709 1.00 50.56 642 ASN B N 1
ATOM 10723 C CA . ASN B 1 642 ? 7.431 -2.934 -10.524 1.00 47.84 642 ASN B CA 1
ATOM 10724 C C . ASN B 1 642 ? 8.910 -2.737 -10.264 1.00 47.48 642 ASN B C 1
ATOM 10725 O O . ASN B 1 642 ? 9.635 -3.684 -9.957 1.00 43.11 642 ASN B O 1
ATOM 10730 N N . GLN B 1 643 ? 9.335 -1.485 -10.387 1.00 52.49 643 GLN B N 1
ATOM 10731 C CA . GLN B 1 643 ? 10.730 -1.091 -10.232 1.00 52.28 643 GLN B CA 1
ATOM 10732 C C . GLN B 1 643 ? 11.307 -1.499 -8.874 1.00 54.24 643 GLN B C 1
ATOM 10733 O O . GLN B 1 643 ? 12.394 -2.065 -8.794 1.00 56.21 643 GLN B O 1
ATOM 10739 N N . ILE B 1 644 ? 10.568 -1.207 -7.811 1.00 47.57 644 ILE B N 1
ATOM 10740 C CA . ILE B 1 644 ? 11.040 -1.461 -6.445 1.00 54.22 644 ILE B CA 1
ATOM 10741 C C . ILE B 1 644 ? 11.005 -2.945 -6.063 1.00 57.11 644 ILE B C 1
ATOM 10742 O O . ILE B 1 644 ? 11.924 -3.443 -5.419 1.00 59.31 644 ILE B O 1
ATOM 10747 N N . GLY B 1 645 ? 9.952 -3.648 -6.468 1.00 56.70 645 GLY B N 1
ATOM 10748 C CA . GLY B 1 645 ? 9.634 -4.925 -5.857 1.00 61.15 645 GLY B CA 1
ATOM 10749 C C . GLY B 1 645 ? 9.882 -6.208 -6.610 1.00 65.20 645 GLY B C 1
ATOM 10750 O O . GLY B 1 645 ? 10.401 -7.160 -6.026 1.00 62.30 645 GLY B O 1
ATOM 10751 N N . LEU B 1 646 ? 9.500 -6.257 -7.880 1.00 59.09 646 LEU B N 1
ATOM 10752 C CA . LEU B 1 646 ? 9.472 -7.519 -8.603 1.00 66.91 646 LEU B CA 1
ATOM 10753 C C . LEU B 1 646 ? 10.823 -8.242 -8.621 1.00 80.68 646 LEU B C 1
ATOM 10754 O O . LEU B 1 646 ? 10.877 -9.465 -8.454 1.00 96.98 646 LEU B O 1
ATOM 10759 N N . GLU B 1 647 ? 11.910 -7.502 -8.807 1.00 80.28 647 GLU B N 1
ATOM 10760 C CA . GLU B 1 647 ? 13.235 -8.127 -8.855 1.00 91.79 647 GLU B CA 1
ATOM 10761 C C . GLU B 1 647 ? 13.739 -8.452 -7.443 1.00 82.18 647 GLU B C 1
ATOM 10762 O O . GLU B 1 647 ? 14.667 -9.235 -7.261 1.00 83.16 647 GLU B O 1
ATOM 10768 N N . LEU B 1 648 ? 13.102 -7.856 -6.447 1.00 76.55 648 LEU B N 1
ATOM 10769 C CA . LEU B 1 648 ? 13.456 -8.099 -5.057 1.00 76.64 648 LEU B CA 1
ATOM 10770 C C . LEU B 1 648 ? 12.826 -9.391 -4.540 1.00 70.53 648 LEU B C 1
ATOM 10771 O O . LEU B 1 648 ? 13.351 -10.019 -3.625 1.00 72.88 648 LEU B O 1
ATOM 10776 N N . ASP B 1 649 ? 11.709 -9.786 -5.145 1.00 71.71 649 ASP B N 1
ATOM 10777 C CA . ASP B 1 649 ? 10.955 -10.964 -4.718 1.00 86.31 649 ASP B CA 1
ATOM 10778 C C . ASP B 1 649 ? 11.776 -12.253 -4.743 1.00 92.62 649 ASP B C 1
ATOM 10779 O O . ASP B 1 649 ? 11.648 -13.096 -3.852 1.00 96.47 649 ASP B O 1
ATOM 10784 N N . LYS B 1 650 ? 12.606 -12.419 -5.764 1.00 84.67 650 LYS B N 1
ATOM 10785 C CA . LYS B 1 650 ? 13.337 -13.669 -5.926 1.00 94.02 650 LYS B CA 1
ATOM 10786 C C . LYS B 1 650 ? 14.500 -13.776 -4.948 1.00 89.21 650 LYS B C 1
ATOM 10787 O O . LYS B 1 650 ? 15.067 -14.851 -4.773 1.00 85.08 650 LYS B O 1
ATOM 10793 N N . VAL B 1 651 ? 14.842 -12.662 -4.309 1.00 82.52 651 VAL B N 1
ATOM 10794 C CA . VAL B 1 651 ? 15.844 -12.655 -3.248 1.00 76.08 651 VAL B CA 1
ATOM 10795 C C . VAL B 1 651 ? 15.224 -13.177 -1.950 1.00 80.50 651 VAL B C 1
ATOM 10796 O O . VAL B 1 651 ? 14.133 -12.744 -1.586 1.00 89.82 651 VAL B O 1
ATOM 10800 N N . PRO B 1 652 ? 15.912 -14.089 -1.235 1.00 75.64 652 PRO B N 1
ATOM 10801 C CA . PRO B 1 652 ? 15.343 -14.546 0.041 1.00 73.80 652 PRO B CA 1
ATOM 10802 C C . PRO B 1 652 ? 15.549 -13.534 1.163 1.00 71.00 652 PRO B C 1
ATOM 10803 O O . PRO B 1 652 ? 16.398 -12.650 1.043 1.00 66.13 652 PRO B O 1
ATOM 10807 N N . ASP B 1 653 ? 14.786 -13.675 2.245 1.00 69.46 653 ASP B N 1
ATOM 10808 C CA . ASP B 1 653 ? 14.829 -12.721 3.356 1.00 71.02 653 ASP B CA 1
ATOM 10809 C C . ASP B 1 653 ? 16.232 -12.574 3.946 1.00 78.12 653 ASP B C 1
ATOM 10810 O O . ASP B 1 653 ? 16.607 -11.495 4.405 1.00 66.76 653 ASP B O 1
ATOM 10815 N N . GLU B 1 654 ? 17.006 -13.655 3.901 1.00 83.18 654 GLU B N 1
ATOM 10816 C CA . GLU B 1 654 ? 18.348 -13.672 4.474 1.00 81.13 654 GLU B CA 1
ATOM 10817 C C . GLU B 1 654 ? 19.280 -12.723 3.735 1.00 82.26 654 GLU B C 1
ATOM 10818 O O . GLU B 1 654 ? 19.977 -11.918 4.348 1.00 84.94 654 GLU B O 1
ATOM 10824 N N . ASN B 1 655 ? 19.290 -12.833 2.412 1.00 81.25 655 ASN B N 1
ATOM 10825 C CA . ASN B 1 655 ? 20.229 -12.085 1.589 1.00 77.92 655 ASN B CA 1
ATOM 10826 C C . ASN B 1 655 ? 19.703 -10.721 1.195 1.00 75.22 655 ASN B C 1
ATOM 10827 O O . ASN B 1 655 ? 20.371 -9.984 0.471 1.00 70.75 655 ASN B O 1
ATOM 10832 N N . LEU B 1 656 ? 18.536 -10.349 1.693 1.00 79.84 656 LEU B N 1
ATOM 10833 C CA . LEU B 1 656 ? 18.004 -9.025 1.417 1.00 74.14 656 LEU B CA 1
ATOM 10834 C C . LEU B 1 656 ? 18.907 -7.948 1.962 1.00 77.12 656 LEU B C 1
ATOM 10835 O O . LEU B 1 656 ? 19.331 -7.989 3.098 1.00 75.97 656 LEU B O 1
ATOM 10840 N N . LYS B 1 657 ? 19.155 -6.956 1.137 1.00 78.61 657 LYS B N 1
ATOM 10841 C CA . LYS B 1 657 ? 19.965 -5.821 1.505 1.00 80.23 657 LYS B CA 1
ATOM 10842 C C . LYS B 1 657 ? 19.120 -4.645 1.222 1.00 88.18 657 LYS B C 1
ATOM 10843 O O . LYS B 1 657 ? 17.958 -4.799 0.889 1.00 110.32 657 LYS B O 1
ATOM 10849 N N . SER B 1 658 ? 19.684 -3.469 1.417 1.00 85.61 658 SER B N 1
ATOM 10850 C CA . SER B 1 658 ? 19.028 -2.208 1.096 1.00 95.65 658 SER B CA 1
ATOM 10851 C C . SER B 1 658 ? 18.208 -1.707 2.218 1.00 84.04 658 SER B C 1
ATOM 10852 O O . SER B 1 658 ? 17.777 -2.451 3.080 1.00 80.92 658 SER B O 1
ATOM 10855 N N . ASP B 1 659 ? 17.920 -0.426 2.131 1.00 85.32 659 ASP B N 1
ATOM 10856 C CA . ASP B 1 659 ? 17.070 0.222 3.089 1.00 86.80 659 ASP B CA 1
ATOM 10857 C C . ASP B 1 659 ? 15.735 -0.438 2.909 1.00 94.43 659 ASP B C 1
ATOM 10858 O O . ASP B 1 659 ? 15.458 -0.950 1.840 1.00 102.81 659 ASP B O 1
ATOM 10863 N N . ALA B 1 660 ? 14.953 -0.494 3.970 1.00 82.46 660 ALA B N 1
ATOM 10864 C CA . ALA B 1 660 ? 13.609 -1.060 3.932 1.00 71.57 660 ALA B CA 1
ATOM 10865 C C . ALA B 1 660 ? 13.540 -2.561 4.104 1.00 60.28 660 ALA B C 1
ATOM 10866 O O . ALA B 1 660 ? 12.471 -3.127 4.053 1.00 61.51 660 ALA B O 1
ATOM 10868 N N . THR B 1 661 ? 14.663 -3.206 4.336 1.00 62.10 661 THR B N 1
ATOM 10869 C CA . THR B 1 661 ? 14.650 -4.650 4.523 1.00 67.19 661 THR B CA 1
ATOM 10870 C C . THR B 1 661 ? 13.751 -5.044 5.710 1.00 60.34 661 THR B C 1
ATOM 10871 O O . THR B 1 661 ? 12.924 -5.918 5.595 1.00 53.47 661 THR B O 1
ATOM 10875 N N . ASP B 1 662 ? 13.888 -4.348 6.823 1.00 55.73 662 ASP B N 1
ATOM 10876 C CA . ASP B 1 662 ? 13.059 -4.588 8.004 1.00 63.48 662 ASP B CA 1
ATOM 10877 C C . ASP B 1 662 ? 11.574 -4.521 7.657 1.00 54.47 662 ASP B C 1
ATOM 10878 O O . ASP B 1 662 ? 10.794 -5.392 8.034 1.00 46.49 662 ASP B O 1
ATOM 10883 N N . TRP B 1 663 ? 11.200 -3.471 6.935 1.00 45.26 663 TRP B N 1
ATOM 10884 C CA . TRP B 1 663 ? 9.829 -3.283 6.497 1.00 50.24 663 TRP B CA 1
ATOM 10885 C C . TRP B 1 663 ? 9.324 -4.467 5.668 1.00 55.87 663 TRP B C 1
ATOM 10886 O O . TRP B 1 663 ? 8.206 -4.954 5.869 1.00 43.11 663 TRP B O 1
ATOM 10897 N N . LEU B 1 664 ? 10.161 -4.932 4.747 1.00 46.20 664 LEU B N 1
ATOM 10898 C CA . LEU B 1 664 ? 9.773 -5.980 3.809 1.00 51.73 664 LEU B CA 1
ATOM 10899 C C . LEU B 1 664 ? 9.532 -7.326 4.488 1.00 55.47 664 LEU B C 1
ATOM 10900 O O . LEU B 1 664 ? 8.573 -8.024 4.165 1.00 64.71 664 LEU B O 1
ATOM 10905 N N . ILE B 1 665 ? 10.394 -7.684 5.432 1.00 53.16 665 ILE B N 1
ATOM 10906 C CA . ILE B 1 665 ? 10.295 -8.992 6.082 1.00 57.85 665 ILE B CA 1
ATOM 10907 C C . ILE B 1 665 ? 9.285 -8.980 7.231 1.00 57.29 665 ILE B C 1
ATOM 10908 O O . ILE B 1 665 ? 8.577 -9.965 7.443 1.00 65.85 665 ILE B O 1
ATOM 10913 N N . THR B 1 666 ? 9.208 -7.865 7.960 1.00 50.85 666 THR B N 1
ATOM 10914 C CA . THR B 1 666 ? 8.419 -7.812 9.193 1.00 48.01 666 THR B CA 1
ATOM 10915 C C . THR B 1 666 ? 6.964 -7.399 8.987 1.00 51.76 666 THR B C 1
ATOM 10916 O O . THR B 1 666 ? 6.050 -8.063 9.470 1.00 59.02 666 THR B O 1
ATOM 10920 N N . GLU B 1 667 ? 6.746 -6.292 8.286 1.00 46.83 667 GLU B N 1
ATOM 10921 C CA . GLU B 1 667 ? 5.441 -5.648 8.291 1.00 51.65 667 GLU B CA 1
ATOM 10922 C C . GLU B 1 667 ? 4.391 -6.394 7.486 1.00 50.32 667 GLU B C 1
ATOM 10923 O O . GLU B 1 667 ? 4.667 -6.952 6.425 1.00 44.69 667 GLU B O 1
ATOM 10929 N N . LYS B 1 668 ? 3.171 -6.363 8.003 1.00 48.66 668 LYS B N 1
ATOM 10930 C CA . LYS B 1 668 ? 2.041 -7.052 7.405 1.00 52.29 668 LYS B CA 1
ATOM 10931 C C . LYS B 1 668 ? 0.923 -6.079 7.070 1.00 53.47 668 LYS B C 1
ATOM 10932 O O . LYS B 1 668 ? 0.891 -4.940 7.539 1.00 52.23 668 LYS B O 1
ATOM 10938 N N . LEU B 1 669 ? -0.012 -6.549 6.262 1.00 53.00 669 LEU B N 1
ATOM 10939 C CA . LEU B 1 669 ? -1.146 -5.733 5.849 1.00 57.15 669 LEU B CA 1
ATOM 10940 C C . LEU B 1 669 ? -2.019 -5.429 7.073 1.00 57.83 669 LEU B C 1
ATOM 10941 O O . LEU B 1 669 ? -2.595 -4.349 7.192 1.00 54.31 669 LEU B O 1
ATOM 10946 N N . ALA B 1 670 ? -2.087 -6.384 7.991 1.00 58.62 670 ALA B N 1
ATOM 10947 C CA . ALA B 1 670 ? -2.851 -6.217 9.222 1.00 53.99 670 ALA B CA 1
ATOM 10948 C C . ALA B 1 670 ? -2.267 -5.146 10.133 1.00 45.69 670 ALA B C 1
ATOM 10949 O O . ALA B 1 670 ? -2.944 -4.664 11.037 1.00 55.46 670 ALA B O 1
ATOM 10951 N N . ASP B 1 671 ? -1.009 -4.786 9.909 1.00 59.49 671 ASP B N 1
ATOM 10952 C CA . ASP B 1 671 ? -0.352 -3.749 10.704 1.00 49.48 671 ASP B CA 1
ATOM 10953 C C . ASP B 1 671 ? -0.619 -2.348 10.159 1.00 50.49 671 ASP B C 1
ATOM 10954 O O . ASP B 1 671 ? -0.374 -1.364 10.850 1.00 51.96 671 ASP B O 1
ATOM 10959 N N . HIS B 1 672 ? -1.080 -2.264 8.908 1.00 52.96 672 HIS B N 1
ATOM 10960 C CA . HIS B 1 672 ? -1.306 -0.982 8.235 1.00 49.19 672 HIS B CA 1
ATOM 10961 C C . HIS B 1 672 ? -2.559 -1.041 7.359 1.00 49.58 672 HIS B C 1
ATOM 10962 O O . HIS B 1 672 ? -2.462 -1.145 6.142 1.00 51.53 672 HIS B O 1
ATOM 10969 N N . PRO B 1 673 ? -3.746 -0.988 7.985 1.00 50.05 673 PRO B N 1
ATOM 10970 C CA . PRO B 1 673 ? -5.013 -1.104 7.245 1.00 55.55 673 PRO B CA 1
ATOM 10971 C C . PRO B 1 673 ? -5.267 0.042 6.269 1.00 53.27 673 PRO B C 1
ATOM 10972 O O . PRO B 1 673 ? -6.096 -0.093 5.364 1.00 53.14 673 PRO B O 1
ATOM 10976 N N . TYR B 1 674 ? -4.554 1.150 6.450 1.00 44.72 674 TYR B N 1
ATOM 10977 C CA . TYR B 1 674 ? -4.641 2.279 5.539 1.00 43.72 674 TYR B CA 1
ATOM 10978 C C . TYR B 1 674 ? -3.950 2.003 4.188 1.00 46.32 674 TYR B C 1
ATOM 10979 O O . TYR B 1 674 ? -3.904 2.880 3.320 1.00 43.93 674 TYR B O 1
ATOM 10988 N N . LEU B 1 675 ? -3.418 0.793 4.015 1.00 51.21 675 LEU B N 1
ATOM 10989 C CA . LEU B 1 675 ? -2.815 0.380 2.752 1.00 58.90 675 LEU B CA 1
ATOM 10990 C C . LEU B 1 675 ? -3.838 -0.216 1.796 1.00 54.33 675 LEU B C 1
ATOM 10991 O O . LEU B 1 675 ? -3.685 -0.120 0.579 1.00 49.95 675 LEU B O 1
ATOM 10996 N N . LEU B 1 676 ? -4.875 -0.844 2.339 1.00 49.90 676 LEU B N 1
ATOM 10997 C CA . LEU B 1 676 ? -5.890 -1.456 1.499 1.00 70.46 676 LEU B CA 1
ATOM 10998 C C . LEU B 1 676 ? -7.073 -0.507 1.389 1.00 55.97 676 LEU B C 1
ATOM 10999 O O . LEU B 1 676 ? -7.299 0.315 2.275 1.00 51.06 676 LEU B O 1
ATOM 11004 N N . PRO B 1 677 ? -7.821 -0.590 0.284 1.00 56.24 677 PRO B N 1
ATOM 11005 C CA . PRO B 1 677 ? -8.904 0.371 0.097 1.00 64.47 677 PRO B CA 1
ATOM 11006 C C . PRO B 1 677 ? -10.071 0.135 1.042 1.00 60.53 677 PRO B C 1
ATOM 11007 O O . PRO B 1 677 ? -10.345 -1.010 1.405 1.00 64.49 677 PRO B O 1
ATOM 11011 N N . ASP B 1 678 ? -10.749 1.202 1.444 1.00 61.11 678 ASP B N 1
ATOM 11012 C CA . ASP B 1 678 ? -11.946 1.035 2.258 1.00 77.96 678 ASP B CA 1
ATOM 11013 C C . ASP B 1 678 ? -13.126 0.830 1.325 1.00 67.71 678 ASP B C 1
ATOM 11014 O O . ASP B 1 678 ? -13.407 1.660 0.456 1.00 61.83 678 ASP B O 1
ATOM 11019 N N . THR B 1 679 ? -13.798 -0.303 1.496 1.00 68.48 679 THR B N 1
ATOM 11020 C CA . THR B 1 679 ? -14.949 -0.650 0.682 1.00 70.19 679 THR B CA 1
ATOM 11021 C C . THR B 1 679 ? -16.162 0.208 1.038 1.00 64.77 679 THR B C 1
ATOM 11022 O O . THR B 1 679 ? -17.224 0.068 0.439 1.00 82.98 679 THR B O 1
ATOM 11026 N N . THR B 1 680 ? -15.996 1.087 2.017 1.00 64.74 680 THR B N 1
ATOM 11027 C CA . THR B 1 680 ? -17.014 2.066 2.374 1.00 71.29 680 THR B CA 1
ATOM 11028 C C . THR B 1 680 ? -17.242 3.044 1.226 1.00 71.27 680 THR B C 1
ATOM 11029 O O . THR B 1 680 ? -18.360 3.500 1.011 1.00 73.73 680 THR B O 1
ATOM 11033 N N . GLN B 1 681 ? -16.173 3.357 0.495 1.00 65.75 681 GLN B N 1
ATOM 11034 C CA . GLN B 1 681 ? -16.228 4.341 -0.580 1.00 57.85 681 GLN B CA 1
ATOM 11035 C C . GLN B 1 681 ? -16.261 3.666 -1.942 1.00 58.35 681 GLN B C 1
ATOM 11036 O O . GLN B 1 681 ? -15.730 2.569 -2.107 1.00 53.67 681 GLN B O 1
ATOM 11042 N N . PRO B 1 682 ? -16.880 4.325 -2.932 1.00 57.67 682 PRO B N 1
ATOM 11043 C CA . PRO B 1 682 ? -16.941 3.763 -4.281 1.00 58.24 682 PRO B CA 1
ATOM 11044 C C . PRO B 1 682 ? -15.581 3.765 -4.971 1.00 57.88 682 PRO B C 1
ATOM 11045 O O . PRO B 1 682 ? -14.669 4.484 -4.557 1.00 54.86 682 PRO B O 1
ATOM 11049 N N . LEU B 1 683 ? -15.451 2.953 -6.012 1.00 57.79 683 LEU B N 1
ATOM 11050 C CA . LEU B 1 683 ? -14.234 2.911 -6.799 1.00 58.74 683 LEU B CA 1
ATOM 11051 C C . LEU B 1 683 ? -14.101 4.183 -7.612 1.00 57.86 683 LEU B C 1
ATOM 11052 O O . LEU B 1 683 ? -15.077 4.674 -8.167 1.00 72.12 683 LEU B O 1
ATOM 11057 N N . LYS B 1 684 ? -12.889 4.718 -7.670 1.00 61.65 684 LYS B N 1
ATOM 11058 C CA . LYS B 1 684 ? -12.603 5.878 -8.503 1.00 57.80 684 LYS B CA 1
ATOM 11059 C C . LYS B 1 684 ? -12.590 5.483 -9.976 1.00 55.99 684 LYS B C 1
ATOM 11060 O O . LYS B 1 684 ? -11.930 4.522 -10.356 1.00 52.20 684 LYS B O 1
ATOM 11066 N N . THR B 1 685 ? -13.317 6.233 -10.798 1.00 64.82 685 THR B N 1
ATOM 11067 C CA . THR B 1 685 ? -13.396 5.957 -12.232 1.00 71.32 685 THR B CA 1
ATOM 11068 C C . THR B 1 685 ? -12.666 7.051 -13.001 1.00 67.92 685 THR B C 1
ATOM 11069 O O . THR B 1 685 ? -12.319 8.092 -12.443 1.00 64.26 685 THR B O 1
ATOM 11073 N N . ALA B 1 686 ? -12.443 6.807 -14.286 1.00 62.13 686 ALA B N 1
ATOM 11074 C CA . ALA B 1 686 ? -11.707 7.740 -15.127 1.00 64.90 686 ALA B CA 1
ATOM 11075 C C . ALA B 1 686 ? -12.348 9.125 -15.152 1.00 67.56 686 ALA B C 1
ATOM 11076 O O . ALA B 1 686 ? -11.650 10.141 -15.261 1.00 64.88 686 ALA B O 1
ATOM 11078 N N . GLN B 1 687 ? -13.675 9.171 -15.058 1.00 56.94 687 GLN B N 1
ATOM 11079 C CA . GLN B 1 687 ? -14.390 10.440 -15.175 1.00 72.23 687 GLN B CA 1
ATOM 11080 C C . GLN B 1 687 ? -14.298 11.286 -13.905 1.00 76.98 687 GLN B C 1
ATOM 11081 O O . GLN B 1 687 ? -14.601 12.479 -13.929 1.00 83.82 687 GLN B O 1
ATOM 11087 N N . ASP B 1 688 ? -13.894 10.670 -12.798 1.00 73.37 688 ASP B N 1
ATOM 11088 C CA . ASP B 1 688 ? -13.741 11.389 -11.534 1.00 64.13 688 ASP B CA 1
ATOM 11089 C C . ASP B 1 688 ? -12.578 12.381 -11.585 1.00 61.39 688 ASP B C 1
ATOM 11090 O O . ASP B 1 688 ? -12.392 13.175 -10.661 1.00 65.45 688 ASP B O 1
ATOM 11095 N N . TYR B 1 689 ? -11.799 12.327 -12.661 1.00 60.60 689 TYR B N 1
ATOM 11096 C CA . TYR B 1 689 ? -10.630 13.187 -12.825 1.00 64.47 689 TYR B CA 1
ATOM 11097 C C . TYR B 1 689 ? -10.775 14.105 -14.044 1.00 65.43 689 TYR B C 1
ATOM 11098 O O . TYR B 1 689 ? -10.566 13.681 -15.180 1.00 70.38 689 TYR B O 1
ATOM 11107 N N . PRO B 1 690 ? -11.149 15.370 -13.812 1.00 66.36 690 PRO B N 1
ATOM 11108 C CA . PRO B 1 690 ? -11.276 16.330 -14.916 1.00 66.49 690 PRO B CA 1
ATOM 11109 C C . PRO B 1 690 ? -9.992 16.511 -15.715 1.00 61.57 690 PRO B C 1
ATOM 11110 O O . PRO B 1 690 ? -8.907 16.521 -15.151 1.00 67.57 690 PRO B O 1
ATOM 11114 N N . LYS B 1 691 ? -10.137 16.667 -17.024 1.00 59.35 691 LYS B N 1
ATOM 11115 C CA . LYS B 1 691 ? -9.012 16.829 -17.932 1.00 67.04 691 LYS B CA 1
ATOM 11116 C C . LYS B 1 691 ? -8.522 18.276 -17.919 1.00 74.34 691 LYS B C 1
ATOM 11117 O O . LYS B 1 691 ? -9.268 19.195 -18.265 1.00 82.00 691 LYS B O 1
ATOM 11123 N N . ARG B 1 692 ? -7.270 18.478 -17.521 1.00 70.51 692 ARG B N 1
ATOM 11124 C CA . ARG B 1 692 ? -6.705 19.823 -17.403 1.00 72.91 692 ARG B CA 1
ATOM 11125 C C . ARG B 1 692 ? -5.313 19.976 -18.022 1.00 74.94 692 ARG B C 1
ATOM 11126 O O . ARG B 1 692 ? -4.590 20.929 -17.707 1.00 72.66 692 ARG B O 1
ATOM 11134 N N . TRP B 1 693 ? -4.947 19.050 -18.905 1.00 71.81 693 TRP B N 1
ATOM 11135 C CA . TRP B 1 693 ? -3.670 19.118 -19.614 1.00 77.15 693 TRP B CA 1
ATOM 11136 C C . TRP B 1 693 ? -3.900 19.473 -21.077 1.00 70.33 693 TRP B C 1
ATOM 11137 O O . TRP B 1 693 ? -4.909 19.085 -21.664 1.00 73.45 693 TRP B O 1
ATOM 11148 N N . SER B 1 694 ? -2.955 20.209 -21.654 1.00 76.19 694 SER B N 1
ATOM 11149 C CA . SER B 1 694 ? -3.025 20.626 -23.050 1.00 72.12 694 SER B CA 1
ATOM 11150 C C . SER B 1 694 ? -2.089 19.768 -23.891 1.00 81.87 694 SER B C 1
ATOM 11151 O O . SER B 1 694 ? -1.745 18.661 -23.494 1.00 82.89 694 SER B O 1
ATOM 11154 N N . ASP B 1 695 ? -1.685 20.277 -25.053 1.00 81.43 695 ASP B N 1
ATOM 11155 C CA . ASP B 1 695 ? -0.662 19.629 -25.873 1.00 80.98 695 ASP B CA 1
ATOM 11156 C C . ASP B 1 695 ? 0.614 20.453 -25.867 1.00 74.16 695 ASP B C 1
ATOM 11157 O O . ASP B 1 695 ? 1.522 20.223 -26.667 1.00 76.21 695 ASP B O 1
ATOM 11162 N N . ASP B 1 696 ? 0.668 21.424 -24.964 1.00 66.88 696 ASP B N 1
ATOM 11163 C CA . ASP B 1 696 ? 1.837 22.261 -24.802 1.00 65.58 696 ASP B CA 1
ATOM 11164 C C . ASP B 1 696 ? 2.358 22.092 -23.387 1.00 70.31 696 ASP B C 1
ATOM 11165 O O . ASP B 1 696 ? 1.629 22.306 -22.419 1.00 58.71 696 ASP B O 1
ATOM 11170 N N . ILE B 1 697 ? 3.622 21.705 -23.271 1.00 63.40 697 ILE B N 1
ATOM 11171 C CA . ILE B 1 697 ? 4.220 21.464 -21.969 1.00 61.10 697 ILE B CA 1
ATOM 11172 C C . ILE B 1 697 ? 4.262 22.767 -21.177 1.00 58.30 697 ILE B C 1
ATOM 11173 O O . ILE B 1 697 ? 3.980 22.786 -19.981 1.00 57.40 697 ILE B O 1
ATOM 11178 N N . TYR B 1 698 ? 4.593 23.856 -21.857 1.00 60.13 698 TYR B N 1
ATOM 11179 C CA . TYR B 1 698 ? 4.685 25.164 -21.217 1.00 62.46 698 TYR B CA 1
ATOM 11180 C C . TYR B 1 698 ? 3.343 25.633 -20.660 1.00 65.81 698 TYR B C 1
ATOM 11181 O O . TYR B 1 698 ? 3.281 26.251 -19.601 1.00 69.26 698 TYR B O 1
ATOM 11190 N N . THR B 1 699 ? 2.269 25.355 -21.385 1.00 67.44 699 THR B N 1
ATOM 11191 C CA . THR B 1 699 ? 0.947 25.716 -20.912 1.00 67.22 699 THR B CA 1
ATOM 11192 C C . THR B 1 699 ? 0.617 24.894 -19.677 1.00 64.08 699 THR B C 1
ATOM 11193 O O . THR B 1 699 ? -0.048 25.372 -18.764 1.00 70.34 699 THR B O 1
ATOM 11197 N N . ASP B 1 700 ? 1.103 23.657 -19.647 1.00 61.77 700 ASP B N 1
ATOM 11198 C CA . ASP B 1 700 ? 0.821 22.755 -18.541 1.00 55.29 700 ASP B CA 1
ATOM 11199 C C . ASP B 1 700 ? 1.492 23.179 -17.240 1.00 58.76 700 ASP B C 1
ATOM 11200 O O . ASP B 1 700 ? 0.906 23.007 -16.183 1.00 55.94 700 ASP B O 1
ATOM 11205 N N . VAL B 1 701 ? 2.701 23.739 -17.312 1.00 48.33 701 VAL B N 1
ATOM 11206 C CA . VAL B 1 701 ? 3.383 24.182 -16.093 1.00 63.82 701 VAL B CA 1
ATOM 11207 C C . VAL B 1 701 ? 2.752 25.471 -15.575 1.00 59.15 701 VAL B C 1
ATOM 11208 O O . VAL B 1 701 ? 2.639 25.664 -14.369 1.00 60.37 701 VAL B O 1
ATOM 11212 N N . MET B 1 702 ? 2.341 26.348 -16.491 1.00 56.03 702 MET B N 1
ATOM 11213 C CA . MET B 1 702 ? 1.692 27.585 -16.097 1.00 58.98 702 MET B CA 1
ATOM 11214 C C . MET B 1 702 ? 0.306 27.278 -15.527 1.00 60.92 702 MET B C 1
ATOM 11215 O O . MET B 1 702 ? -0.246 28.058 -14.756 1.00 75.46 702 MET B O 1
ATOM 11220 N N . THR B 1 703 ? -0.239 26.126 -15.892 1.00 53.19 703 THR B N 1
ATOM 11221 C CA . THR B 1 703 ? -1.463 25.646 -15.273 1.00 66.47 703 THR B CA 1
ATOM 11222 C C . THR B 1 703 ? -1.183 25.219 -13.832 1.00 63.23 703 THR B C 1
ATOM 11223 O O . THR B 1 703 ? -1.984 25.464 -12.931 1.00 51.27 703 THR B O 1
ATOM 11227 N N . CYS B 1 704 ? -0.037 24.581 -13.631 1.00 57.37 704 CYS B N 1
ATOM 11228 C CA . CYS B 1 704 ? 0.362 24.102 -12.321 1.00 57.32 704 CYS B CA 1
ATOM 11229 C C . CYS B 1 704 ? 0.746 25.235 -11.376 1.00 56.97 704 CYS B C 1
ATOM 11230 O O . CYS B 1 704 ? 0.445 25.184 -10.176 1.00 55.15 704 CYS B O 1
ATOM 11233 N N . VAL B 1 705 ? 1.422 26.249 -11.903 1.00 50.73 705 VAL B N 1
ATOM 11234 C CA . VAL B 1 705 ? 1.839 27.373 -11.079 1.00 55.12 705 VAL B CA 1
ATOM 11235 C C . VAL B 1 705 ? 0.618 28.116 -10.524 1.00 68.40 705 VAL B C 1
ATOM 11236 O O . VAL B 1 705 ? 0.627 28.592 -9.384 1.00 67.99 705 VAL B O 1
ATOM 11240 N N . ASN B 1 706 ? -0.434 28.196 -11.335 1.00 67.86 706 ASN B N 1
ATOM 11241 C CA . ASN B 1 706 ? -1.651 28.891 -10.947 1.00 61.29 706 ASN B CA 1
ATOM 11242 C C . ASN B 1 706 ? -2.527 28.077 -9.997 1.00 61.39 706 ASN B C 1
ATOM 11243 O O . ASN B 1 706 ? -3.170 28.635 -9.112 1.00 69.10 706 ASN B O 1
ATOM 11248 N N . ILE B 1 707 ? -2.545 26.761 -10.177 1.00 56.86 707 ILE B N 1
ATOM 11249 C CA . ILE B 1 707 ? -3.245 25.875 -9.250 1.00 66.11 707 ILE B CA 1
ATOM 11250 C C . ILE B 1 707 ? -2.632 25.972 -7.855 1.00 62.06 707 ILE B C 1
ATOM 11251 O O . ILE B 1 707 ? -3.341 25.981 -6.853 1.00 60.19 707 ILE B O 1
ATOM 11256 N N . ALA B 1 708 ? -1.309 26.031 -7.801 1.00 61.20 708 ALA B N 1
ATOM 11257 C CA . ALA B 1 708 ? -0.610 26.161 -6.536 1.00 62.81 708 ALA B CA 1
ATOM 11258 C C . ALA B 1 708 ? -0.893 27.523 -5.916 1.00 53.56 708 ALA B C 1
ATOM 11259 O O . ALA B 1 708 ? -1.200 27.617 -4.732 1.00 55.83 708 ALA B O 1
ATOM 11261 N N . GLN B 1 709 ? -0.799 28.570 -6.729 1.00 64.48 709 GLN B N 1
ATOM 11262 C CA . GLN B 1 709 ? -1.102 29.930 -6.285 1.00 64.64 709 GLN B CA 1
ATOM 11263 C C . GLN B 1 709 ? -2.511 30.049 -5.704 1.00 74.30 709 GLN B C 1
ATOM 11264 O O . GLN B 1 709 ? -2.730 30.794 -4.748 1.00 69.86 709 GLN B O 1
ATOM 11270 N N . GLN B 1 710 ? -3.463 29.329 -6.291 1.00 72.02 710 GLN B N 1
ATOM 11271 C CA . GLN B 1 710 ? -4.837 29.319 -5.784 1.00 77.13 710 GLN B CA 1
ATOM 11272 C C . GLN B 1 710 ? -4.894 28.748 -4.373 1.00 77.18 710 GLN B C 1
ATOM 11273 O O . GLN B 1 710 ? -5.725 29.155 -3.561 1.00 85.96 710 GLN B O 1
ATOM 11279 N N . ALA B 1 711 ? -4.003 27.802 -4.093 1.00 61.56 711 ALA B N 1
ATOM 11280 C CA . ALA B 1 711 ? -3.909 27.197 -2.772 1.00 69.28 711 ALA B CA 1
ATOM 11281 C C . ALA B 1 711 ? -3.032 28.034 -1.846 1.00 61.50 711 ALA B C 1
ATOM 11282 O O . ALA B 1 711 ? -2.758 27.625 -0.718 1.00 67.11 711 ALA B O 1
ATOM 11284 N N . GLY B 1 712 ? -2.589 29.194 -2.331 1.00 60.77 712 GLY B N 1
ATOM 11285 C CA . GLY B 1 712 ? -1.738 30.087 -1.553 1.00 67.55 712 GLY B CA 1
ATOM 11286 C C . GLY B 1 712 ? -0.301 29.612 -1.501 1.00 68.84 712 GLY B C 1
ATOM 11287 O O . GLY B 1 712 ? 0.351 29.745 -0.471 1.00 67.88 712 GLY B O 1
ATOM 11288 N N . LEU B 1 713 ? 0.186 29.063 -2.619 1.00 61.50 713 LEU B N 1
ATOM 11289 C CA . LEU B 1 713 ? 1.523 28.474 -2.689 1.00 52.96 713 LEU B CA 1
ATOM 11290 C C . LEU B 1 713 ? 2.353 29.064 -3.830 1.00 61.14 713 LEU B C 1
ATOM 11291 O O . LEU B 1 713 ? 1.879 29.194 -4.961 1.00 56.70 713 LEU B O 1
ATOM 11296 N N . GLU B 1 714 ? 3.597 29.415 -3.517 1.00 63.15 714 GLU B N 1
ATOM 11297 C CA . GLU B 1 714 ? 4.540 29.939 -4.506 1.00 58.43 714 GLU B CA 1
ATOM 11298 C C . GLU B 1 714 ? 5.411 28.809 -5.064 1.00 52.38 714 GLU B C 1
ATOM 11299 O O . GLU B 1 714 ? 5.818 27.918 -4.331 1.00 57.63 714 GLU B O 1
ATOM 11305 N N . THR B 1 715 ? 5.703 28.854 -6.360 1.00 49.06 715 THR B N 1
ATOM 11306 C CA . THR B 1 715 ? 6.524 27.823 -7.000 1.00 51.56 715 THR B CA 1
ATOM 11307 C C . THR B 1 715 ? 7.836 28.401 -7.533 1.00 47.91 715 THR B C 1
ATOM 11308 O O . THR B 1 715 ? 7.830 29.264 -8.409 1.00 49.29 715 THR B O 1
ATOM 11312 N N . LEU B 1 716 ? 8.954 27.934 -6.985 1.00 51.20 716 LEU B N 1
ATOM 11313 C CA . LEU B 1 716 ? 10.274 28.406 -7.382 1.00 51.78 716 LEU B CA 1
ATOM 11314 C C . LEU B 1 716 ? 10.983 27.376 -8.250 1.00 55.29 716 LEU B C 1
ATOM 11315 O O . LEU B 1 716 ? 10.621 26.203 -8.248 1.00 52.13 716 LEU B O 1
ATOM 11320 N N . VAL B 1 717 ? 12.001 27.826 -8.982 1.00 43.01 717 VAL B N 1
ATOM 11321 C CA . VAL B 1 717 ? 12.823 26.937 -9.791 1.00 50.42 717 VAL B CA 1
ATOM 11322 C C . VAL B 1 717 ? 14.294 27.314 -9.702 1.00 49.14 717 VAL B C 1
ATOM 11323 O O . VAL B 1 717 ? 14.644 28.493 -9.826 1.00 43.63 717 VAL B O 1
ATOM 11327 N N . ILE B 1 718 ? 15.149 26.311 -9.505 1.00 47.83 718 ILE B N 1
ATOM 11328 C CA . ILE B 1 718 ? 16.585 26.492 -9.659 1.00 52.20 718 ILE B CA 1
ATOM 11329 C C . ILE B 1 718 ? 17.097 25.600 -10.790 1.00 44.61 718 ILE B C 1
ATOM 11330 O O . ILE B 1 718 ? 17.000 24.375 -10.741 1.00 42.53 718 ILE B O 1
ATOM 11335 N N . ASP B 1 719 ? 17.625 26.235 -11.824 1.00 49.74 719 ASP B N 1
ATOM 11336 C CA . ASP B 1 719 ? 18.166 25.516 -12.954 1.00 50.44 719 ASP B CA 1
ATOM 11337 C C . ASP B 1 719 ? 19.535 24.940 -12.597 1.00 58.90 719 ASP B C 1
ATOM 11338 O O . ASP B 1 719 ? 20.492 25.677 -12.390 1.00 64.72 719 ASP B O 1
ATOM 11343 N N . GLN B 1 720 ? 19.610 23.617 -12.530 1.00 50.88 720 GLN B N 1
ATOM 11344 C CA . GLN B 1 720 ? 20.848 22.920 -12.221 1.00 48.89 720 GLN B CA 1
ATOM 11345 C C . GLN B 1 720 ? 21.549 22.407 -13.480 1.00 52.48 720 GLN B C 1
ATOM 11346 O O . GLN B 1 720 ? 22.515 21.653 -13.392 1.00 56.36 720 GLN B O 1
ATOM 11352 N N . THR B 1 721 ? 21.057 22.808 -14.648 1.00 46.49 721 THR B N 1
ATOM 11353 C CA . THR B 1 721 ? 21.604 22.325 -15.918 1.00 41.32 721 THR B CA 1
ATOM 11354 C C . THR B 1 721 ? 23.087 22.660 -16.045 1.00 41.08 721 THR B C 1
ATOM 11355 O O . THR B 1 721 ? 23.493 23.823 -15.927 1.00 43.19 721 THR B O 1
ATOM 11359 N N . ARG B 1 722 ? 23.895 21.635 -16.293 1.00 41.87 722 ARG B N 1
ATOM 11360 C CA . ARG B 1 722 ? 25.327 21.821 -16.500 1.00 48.74 722 ARG B CA 1
ATOM 11361 C C . ARG B 1 722 ? 25.596 21.823 -18.003 1.00 46.98 722 ARG B C 1
ATOM 11362 O O . ARG B 1 722 ? 25.164 20.907 -18.694 1.00 48.50 722 ARG B O 1
ATOM 11370 N N . PRO B 1 723 ? 26.294 22.858 -18.522 1.00 49.34 723 PRO B N 1
ATOM 11371 C CA . PRO B 1 723 ? 26.474 22.958 -19.980 1.00 55.41 723 PRO B CA 1
ATOM 11372 C C . PRO B 1 723 ? 27.215 21.780 -20.602 1.00 49.05 723 PRO B C 1
ATOM 11373 O O . PRO B 1 723 ? 26.975 21.461 -21.760 1.00 53.12 723 PRO B O 1
ATOM 11377 N N . ASP B 1 724 ? 28.119 21.164 -19.850 1.00 51.53 724 ASP B N 1
ATOM 11378 C CA . ASP B 1 724 ? 28.857 19.995 -20.324 1.00 50.33 724 ASP B CA 1
ATOM 11379 C C . ASP B 1 724 ? 27.988 18.727 -20.321 1.00 50.21 724 ASP B C 1
ATOM 11380 O O . ASP B 1 724 ? 28.382 17.696 -20.872 1.00 46.18 724 ASP B O 1
ATOM 11385 N N . ILE B 1 725 ? 26.820 18.810 -19.692 1.00 46.97 725 ILE B N 1
ATOM 11386 C CA . ILE B 1 725 ? 25.854 17.711 -19.670 1.00 49.54 725 ILE B CA 1
ATOM 11387 C C . ILE B 1 725 ? 24.819 17.879 -20.774 1.00 49.47 725 ILE B C 1
ATOM 11388 O O . ILE B 1 725 ? 24.559 16.945 -21.536 1.00 49.29 725 ILE B O 1
ATOM 11393 N N . GLY B 1 726 ? 24.230 19.072 -20.848 1.00 53.26 726 GLY B N 1
ATOM 11394 C CA . GLY B 1 726 ? 23.266 19.400 -21.897 1.00 56.52 726 GLY B CA 1
ATOM 11395 C C . GLY B 1 726 ? 21.838 19.157 -21.458 1.00 45.03 726 GLY B C 1
ATOM 11396 O O . GLY B 1 726 ? 21.000 20.054 -21.522 1.00 49.25 726 GLY B O 1
ATOM 11397 N N . LEU B 1 727 ? 21.560 17.936 -21.016 1.00 44.02 727 LEU B N 1
ATOM 11398 C CA . LEU B 1 727 ? 20.241 17.579 -20.499 1.00 50.36 727 LEU B CA 1
ATOM 11399 C C . LEU B 1 727 ? 19.826 18.524 -19.386 1.00 44.75 727 LEU B C 1
ATOM 11400 O O . LEU B 1 727 ? 20.567 18.738 -18.427 1.00 48.34 727 LEU B O 1
ATOM 11405 N N . ASN B 1 728 ? 18.634 19.091 -19.514 1.00 52.36 728 ASN B N 1
ATOM 11406 C CA . ASN B 1 728 ? 18.140 20.036 -18.528 1.00 49.30 728 ASN B CA 1
ATOM 11407 C C . ASN B 1 728 ? 17.804 19.353 -17.220 1.00 51.57 728 ASN B C 1
ATOM 11408 O O . ASN B 1 728 ? 17.148 18.319 -17.206 1.00 48.00 728 ASN B O 1
ATOM 11413 N N . VAL B 1 729 ? 18.272 19.935 -16.122 1.00 42.98 729 VAL B N 1
ATOM 11414 C CA . VAL B 1 729 ? 17.950 19.461 -14.789 1.00 51.17 729 VAL B CA 1
ATOM 11415 C C . VAL B 1 729 ? 17.559 20.644 -13.916 1.00 46.60 729 VAL B C 1
ATOM 11416 O O . VAL B 1 729 ? 18.246 21.670 -13.905 1.00 40.06 729 VAL B O 1
ATOM 11420 N N . VAL B 1 730 ? 16.461 20.491 -13.176 1.00 44.70 730 VAL B N 1
ATOM 11421 C CA . VAL B 1 730 ? 15.991 21.541 -12.268 1.00 48.32 730 VAL B CA 1
ATOM 11422 C C . VAL B 1 730 ? 15.605 20.981 -10.912 1.00 46.72 730 VAL B C 1
ATOM 11423 O O . VAL B 1 730 ? 15.399 19.779 -10.758 1.00 46.99 730 VAL B O 1
ATOM 11427 N N . LYS B 1 731 ? 15.506 21.869 -9.933 1.00 39.33 731 LYS B N 1
ATOM 11428 C CA . LYS B 1 731 ? 14.830 21.550 -8.688 1.00 44.50 731 LYS B CA 1
ATOM 11429 C C . LYS B 1 731 ? 13.692 22.535 -8.531 1.00 41.80 731 LYS B C 1
ATOM 11430 O O . LYS B 1 731 ? 13.918 23.741 -8.489 1.00 43.05 731 LYS B O 1
ATOM 11436 N N . VAL B 1 732 ? 12.470 22.008 -8.483 1.00 50.84 732 VAL B N 1
ATOM 11437 C CA . VAL B 1 732 ? 11.286 22.811 -8.236 1.00 43.84 732 VAL B CA 1
ATOM 11438 C C . VAL B 1 732 ? 10.947 22.776 -6.749 1.00 47.00 732 VAL B C 1
ATOM 11439 O O . VAL B 1 732 ? 10.898 21.701 -6.152 1.00 45.14 732 VAL B O 1
ATOM 11443 N N . THR B 1 733 ? 10.704 23.953 -6.175 1.00 45.68 733 THR B N 1
ATOM 11444 C CA . THR B 1 733 ? 10.383 24.081 -4.764 1.00 46.30 733 THR B CA 1
ATOM 11445 C C . THR B 1 733 ? 9.110 24.878 -4.570 1.00 48.73 733 THR B C 1
ATOM 11446 O O . THR B 1 733 ? 9.012 26.005 -5.041 1.00 46.67 733 THR B O 1
ATOM 11450 N N . VAL B 1 734 ? 8.151 24.282 -3.859 1.00 47.98 734 VAL B N 1
ATOM 11451 C CA . VAL B 1 734 ? 6.902 24.942 -3.508 1.00 48.84 734 VAL B CA 1
ATOM 11452 C C . VAL B 1 734 ? 6.768 24.958 -1.986 1.00 44.20 734 VAL B C 1
ATOM 11453 O O . VAL B 1 734 ? 6.248 24.015 -1.395 1.00 47.74 734 VAL B O 1
ATOM 11457 N N . PRO B 1 735 ? 7.254 26.025 -1.339 1.00 51.79 735 PRO B N 1
ATOM 11458 C CA . PRO B 1 735 ? 7.269 26.076 0.128 1.00 58.57 735 PRO B CA 1
ATOM 11459 C C . PRO B 1 735 ? 5.902 25.825 0.751 1.00 41.64 735 PRO B C 1
ATOM 11460 O O . PRO B 1 735 ? 4.934 26.475 0.380 1.00 46.98 735 PRO B O 1
ATOM 11464 N N . GLY B 1 736 ? 5.842 24.876 1.683 1.00 45.18 736 GLY B N 1
ATOM 11465 C CA . GLY B 1 736 ? 4.599 24.493 2.338 1.00 46.60 736 GLY B CA 1
ATOM 11466 C C . GLY B 1 736 ? 4.185 23.075 1.977 1.00 44.57 736 GLY B C 1
ATOM 11467 O O . GLY B 1 736 ? 3.640 22.349 2.801 1.00 49.71 736 GLY B O 1
ATOM 11468 N N . MET B 1 737 ? 4.451 22.668 0.742 1.00 48.15 737 MET B N 1
ATOM 11469 C CA . MET B 1 737 ? 4.095 21.320 0.308 1.00 44.71 737 MET B CA 1
ATOM 11470 C C . MET B 1 737 ? 4.978 20.304 1.000 1.00 39.46 737 MET B C 1
ATOM 11471 O O . MET B 1 737 ? 6.161 20.538 1.212 1.00 53.93 737 MET B O 1
ATOM 11476 N N . ARG B 1 738 ? 4.384 19.171 1.350 1.00 49.57 738 ARG B N 1
ATOM 11477 C CA . ARG B 1 738 ? 5.014 18.212 2.243 1.00 48.01 738 ARG B CA 1
ATOM 11478 C C . ARG B 1 738 ? 5.850 17.150 1.527 1.00 50.43 738 ARG B C 1
ATOM 11479 O O . ARG B 1 738 ? 5.489 16.667 0.447 1.00 43.78 738 ARG B O 1
ATOM 11487 N N . HIS B 1 739 ? 6.969 16.795 2.153 1.00 36.80 739 HIS B N 1
ATOM 11488 C CA . HIS B 1 739 ? 7.744 15.628 1.776 1.00 37.57 739 HIS B CA 1
ATOM 11489 C C . HIS B 1 739 ? 7.096 14.441 2.468 1.00 44.69 739 HIS B C 1
ATOM 11490 O O . HIS B 1 739 ? 6.464 14.622 3.503 1.00 44.13 739 HIS B O 1
ATOM 11497 N N . PHE B 1 740 ? 7.219 13.241 1.907 1.00 47.32 740 PHE B N 1
ATOM 11498 C CA . PHE B 1 740 ? 6.679 12.051 2.565 1.00 38.93 740 PHE B CA 1
ATOM 11499 C C . PHE B 1 740 ? 7.625 11.486 3.623 1.00 37.14 740 PHE B C 1
ATOM 11500 O O . PHE B 1 740 ? 7.476 10.344 4.060 1.00 60.03 740 PHE B O 1
ATOM 11508 N N . TRP B 1 741 ? 8.585 12.301 4.043 1.00 45.88 741 TRP B N 1
ATOM 11509 C CA . TRP B 1 741 ? 9.451 11.973 5.169 1.00 43.31 741 TRP B CA 1
ATOM 11510 C C . TRP B 1 741 ? 8.807 12.484 6.457 1.00 45.22 741 TRP B C 1
ATOM 11511 O O . TRP B 1 741 ? 7.858 13.268 6.409 1.00 41.82 741 TRP B O 1
ATOM 11522 N N . SER B 1 742 ? 9.312 12.029 7.602 1.00 43.85 742 SER B N 1
ATOM 11523 C CA . SER B 1 742 ? 8.710 12.350 8.895 1.00 49.31 742 SER B CA 1
ATOM 11524 C C . SER B 1 742 ? 8.997 13.787 9.346 1.00 49.68 742 SER B C 1
ATOM 11525 O O . SER B 1 742 ? 9.795 14.019 10.258 1.00 52.11 742 SER B O 1
ATOM 11528 N N . ARG B 1 743 ? 8.327 14.743 8.708 1.00 50.45 743 ARG B N 1
ATOM 11529 C CA . ARG B 1 743 ? 8.473 16.165 9.046 1.00 49.90 743 ARG B CA 1
ATOM 11530 C C . ARG B 1 743 ? 7.115 16.717 9.467 1.00 51.94 743 ARG B C 1
ATOM 11531 O O . ARG B 1 743 ? 6.233 16.900 8.637 1.00 41.34 743 ARG B O 1
ATOM 11539 N N . PHE B 1 744 ? 6.960 16.976 10.763 1.00 41.59 744 PHE B N 1
ATOM 11540 C CA . PHE B 1 744 ? 5.644 17.203 11.351 1.00 52.07 744 PHE B CA 1
ATOM 11541 C C . PHE B 1 744 ? 5.407 18.632 11.818 1.00 47.88 744 PHE B C 1
ATOM 11542 O O . PHE B 1 744 ? 4.653 18.861 12.770 1.00 47.01 744 PHE B O 1
ATOM 11550 N N . GLY B 1 745 ? 6.029 19.593 11.147 1.00 50.89 745 GLY B N 1
ATOM 11551 C CA . GLY B 1 745 ? 5.747 21.000 11.411 1.00 45.84 745 GLY B CA 1
ATOM 11552 C C . GLY B 1 745 ? 4.327 21.347 10.992 1.00 45.82 745 GLY B C 1
ATOM 11553 O O . GLY B 1 745 ? 3.725 20.649 10.178 1.00 44.58 745 GLY B O 1
ATOM 11554 N N . GLU B 1 746 ? 3.791 22.420 11.556 1.00 45.94 746 GLU B N 1
ATOM 11555 C CA . GLU B 1 746 ? 2.423 22.845 11.270 1.00 49.21 746 GLU B CA 1
ATOM 11556 C C . GLU B 1 746 ? 2.243 23.186 9.787 1.00 46.59 746 GLU B C 1
ATOM 11557 O O . GLU B 1 746 ? 3.196 23.548 9.108 1.00 47.32 746 GLU B O 1
ATOM 11563 N N . GLY B 1 747 ? 1.015 23.051 9.298 1.00 45.02 747 GLY B N 1
ATOM 11564 C CA . GLY B 1 747 ? 0.687 23.378 7.921 1.00 55.67 747 GLY B CA 1
ATOM 11565 C C . GLY B 1 747 ? -0.222 22.366 7.239 1.00 53.16 747 GLY B C 1
ATOM 11566 O O . GLY B 1 747 ? -1.155 21.829 7.830 1.00 46.30 747 GLY B O 1
ATOM 11567 N N . ARG B 1 748 ? 0.074 22.110 5.976 1.00 43.77 748 ARG B N 1
ATOM 11568 C CA . ARG B 1 748 ? -0.766 21.292 5.122 1.00 44.51 748 ARG B CA 1
ATOM 11569 C C . ARG B 1 748 ? -0.976 19.865 5.643 1.00 49.70 748 ARG B C 1
ATOM 11570 O O . ARG B 1 748 ? -2.049 19.280 5.459 1.00 52.53 748 ARG B O 1
ATOM 11578 N N . LEU B 1 749 ? 0.049 19.307 6.277 1.00 40.89 749 LEU B N 1
ATOM 11579 C CA . LEU B 1 749 ? -0.019 17.937 6.779 1.00 51.73 749 LEU B CA 1
ATOM 11580 C C . LEU B 1 749 ? -1.221 17.746 7.702 1.00 52.66 749 LEU B C 1
ATOM 11581 O O . LEU B 1 749 ? -1.897 16.718 7.658 1.00 41.37 749 LEU B O 1
ATOM 11586 N N . TYR B 1 750 ? -1.494 18.753 8.517 1.00 53.02 750 TYR B N 1
ATOM 11587 C CA . TYR B 1 750 ? -2.604 18.715 9.466 1.00 51.62 750 TYR B CA 1
ATOM 11588 C C . TYR B 1 750 ? -3.884 19.267 8.846 1.00 55.09 750 TYR B C 1
ATOM 11589 O O . TYR B 1 750 ? -4.973 18.737 9.081 1.00 49.73 750 TYR B O 1
ATOM 11598 N N . ASP B 1 751 ? -3.747 20.325 8.048 1.00 44.46 751 ASP B N 1
ATOM 11599 C CA . ASP B 1 751 ? -4.895 21.134 7.627 1.00 47.37 751 ASP B CA 1
ATOM 11600 C C . ASP B 1 751 ? -5.656 20.585 6.411 1.00 57.16 751 ASP B C 1
ATOM 11601 O O . ASP B 1 751 ? -6.887 20.624 6.383 1.00 55.40 751 ASP B O 1
ATOM 11606 N N . VAL B 1 752 ? -4.937 20.099 5.403 1.00 56.66 752 VAL B N 1
ATOM 11607 C CA . VAL B 1 752 ? -5.591 19.718 4.147 1.00 47.42 752 VAL B CA 1
ATOM 11608 C C . VAL B 1 752 ? -6.691 18.668 4.359 1.00 45.21 752 VAL B C 1
ATOM 11609 O O . VAL B 1 752 ? -7.786 18.821 3.816 1.00 49.89 752 VAL B O 1
ATOM 11613 N N . PRO B 1 753 ? -6.413 17.607 5.147 1.00 57.00 753 PRO B N 1
ATOM 11614 C CA . PRO B 1 753 ? -7.431 16.557 5.316 1.00 60.32 753 PRO B CA 1
ATOM 11615 C C . PRO B 1 753 ? -8.769 17.035 5.882 1.00 57.72 753 PRO B C 1
ATOM 11616 O O . PRO B 1 753 ? -9.797 16.474 5.506 1.00 55.98 753 PRO B O 1
ATOM 11620 N N . VAL B 1 754 ? -8.773 18.048 6.753 1.00 47.73 754 VAL B N 1
ATOM 11621 C CA . VAL B 1 754 ? -10.036 18.543 7.277 1.00 53.44 754 VAL B CA 1
ATOM 11622 C C . VAL B 1 754 ? -10.723 19.436 6.247 1.00 51.03 754 VAL B C 1
ATOM 11623 O O . VAL B 1 754 ? -11.942 19.441 6.136 1.00 52.29 754 VAL B O 1
ATOM 11627 N N . LYS B 1 755 ? -9.934 20.198 5.501 1.00 55.65 755 LYS B N 1
ATOM 11628 C CA . LYS B 1 755 ? -10.477 21.051 4.448 1.00 57.20 755 LYS B CA 1
ATOM 11629 C C . LYS B 1 755 ? -11.208 20.219 3.395 1.00 59.65 755 LYS B C 1
ATOM 11630 O O . LYS B 1 755 ? -12.202 20.659 2.826 1.00 58.30 755 LYS B O 1
ATOM 11636 N N . LEU B 1 756 ? -10.712 19.010 3.148 1.00 61.31 756 LEU B N 1
ATOM 11637 C CA . LEU B 1 756 ? -11.304 18.124 2.151 1.00 65.00 756 LEU B CA 1
ATOM 11638 C C . LEU B 1 756 ? -12.392 17.226 2.744 1.00 68.22 756 LEU B C 1
ATOM 11639 O O . LEU B 1 756 ? -13.070 16.494 2.022 1.00 65.74 756 LEU B O 1
ATOM 11644 N N . GLY B 1 757 ? -12.559 17.288 4.058 1.00 69.96 757 GLY B N 1
ATOM 11645 C CA . GLY B 1 757 ? -13.571 16.496 4.732 1.00 64.20 757 GLY B CA 1
ATOM 11646 C C . GLY B 1 757 ? -13.119 15.069 4.959 1.00 68.21 757 GLY B C 1
ATOM 11647 O O . GLY B 1 757 ? -13.939 14.204 5.262 1.00 63.92 757 GLY B O 1
ATOM 11648 N N . TRP B 1 758 ? -11.815 14.825 4.820 1.00 67.10 758 TRP B N 1
ATOM 11649 C CA . TRP B 1 758 ? -11.241 13.503 5.062 1.00 59.94 758 TRP B CA 1
ATOM 11650 C C . TRP B 1 758 ? -11.184 13.230 6.562 1.00 60.21 758 TRP B C 1
ATOM 11651 O O . TRP B 1 758 ? -11.267 12.084 6.992 1.00 54.39 758 TRP B O 1
ATOM 11662 N N . LEU B 1 759 ? -11.036 14.294 7.348 1.00 60.79 759 LEU B N 1
ATOM 11663 C CA . LEU B 1 759 ? -11.129 14.209 8.801 1.00 59.09 759 LEU B CA 1
ATOM 11664 C C . LEU B 1 759 ? -12.074 15.290 9.306 1.00 62.73 759 LEU B C 1
ATOM 11665 O O . LEU B 1 759 ? -12.205 16.349 8.694 1.00 61.26 759 LEU B O 1
ATOM 11670 N N . ASP B 1 760 ? -12.741 15.016 10.420 1.00 72.57 760 ASP B N 1
ATOM 11671 C CA . ASP B 1 760 ? -13.586 16.020 11.059 1.00 67.65 760 ASP B CA 1
ATOM 11672 C C . ASP B 1 760 ? -12.731 16.966 11.872 1.00 63.40 760 ASP B C 1
ATOM 11673 O O . ASP B 1 760 ? -13.025 18.158 11.954 1.00 71.93 760 ASP B O 1
ATOM 11678 N N . GLU B 1 761 ? -11.676 16.426 12.476 1.00 59.50 761 GLU B N 1
ATOM 11679 C CA . GLU B 1 761 ? -10.762 17.214 13.295 1.00 59.49 761 GLU B CA 1
ATOM 11680 C C . GLU B 1 761 ? -9.330 16.914 12.877 1.00 53.83 761 GLU B C 1
ATOM 11681 O O . GLU B 1 761 ? -9.066 15.848 12.336 1.00 64.72 761 GLU B O 1
ATOM 11687 N N . PRO B 1 762 ? -8.403 17.854 13.124 1.00 60.73 762 PRO B N 1
ATOM 11688 C CA . PRO B 1 762 ? -6.983 17.601 12.850 1.00 64.11 762 PRO B CA 1
ATOM 11689 C C . PRO B 1 762 ? -6.386 16.583 13.810 1.00 56.94 762 PRO B C 1
ATOM 11690 O O . PRO B 1 762 ? -6.849 16.451 14.949 1.00 48.86 762 PRO B O 1
ATOM 11694 N N . LEU B 1 763 ? -5.369 15.867 13.354 1.00 59.46 763 LEU B N 1
ATOM 11695 C CA . LEU B 1 763 ? -4.575 15.038 14.248 1.00 52.44 763 LEU B CA 1
ATOM 11696 C C . LEU B 1 763 ? -3.558 15.921 14.949 1.00 48.32 763 LEU B C 1
ATOM 11697 O O . LEU B 1 763 ? -3.227 17.002 14.462 1.00 66.35 763 LEU B O 1
ATOM 11702 N N . THR B 1 764 ? -3.076 15.472 16.106 1.00 45.69 764 THR B N 1
ATOM 11703 C CA . THR B 1 764 ? -1.961 16.134 16.765 1.00 45.93 764 THR B CA 1
ATOM 11704 C C . THR B 1 764 ? -0.673 15.514 16.254 1.00 50.85 764 THR B C 1
ATOM 11705 O O . THR B 1 764 ? -0.698 14.459 15.606 1.00 47.34 764 THR B O 1
ATOM 11709 N N . GLU B 1 765 ? 0.451 16.164 16.543 1.00 56.55 765 GLU B N 1
ATOM 11710 C CA . GLU B 1 765 ? 1.755 15.672 16.112 1.00 54.35 765 GLU B CA 1
ATOM 11711 C C . GLU B 1 765 ? 2.009 14.269 16.644 1.00 63.61 765 GLU B C 1
ATOM 11712 O O . GLU B 1 765 ? 2.606 13.440 15.959 1.00 63.53 765 GLU B O 1
ATOM 11718 N N . ALA B 1 766 ? 1.534 14.008 17.861 1.00 44.26 766 ALA B N 1
ATOM 11719 C CA . ALA B 1 766 ? 1.757 12.730 18.510 1.00 55.96 766 ALA B CA 1
ATOM 11720 C C . ALA B 1 766 ? 0.965 11.597 17.865 1.00 49.08 766 ALA B C 1
ATOM 11721 O O . ALA B 1 766 ? 1.291 10.431 18.059 1.00 63.28 766 ALA B O 1
ATOM 11723 N N . GLN B 1 767 ? -0.076 11.942 17.112 1.00 49.02 767 GLN B N 1
ATOM 11724 C CA . GLN B 1 767 ? -0.932 10.954 16.459 1.00 43.19 767 GLN B CA 1
ATOM 11725 C C . GLN B 1 767 ? -0.511 10.693 15.027 1.00 50.66 767 GLN B C 1
ATOM 11726 O O . GLN B 1 767 ? -1.130 9.885 14.346 1.00 58.39 767 GLN B O 1
ATOM 11732 N N . MET B 1 768 ? 0.524 11.385 14.562 1.00 48.72 768 MET B N 1
ATOM 11733 C CA . MET B 1 768 ? 1.056 11.117 13.230 1.00 47.45 768 MET B CA 1
ATOM 11734 C C . MET B 1 768 ? 1.655 9.719 13.201 1.00 53.76 768 MET B C 1
ATOM 11735 O O . MET B 1 768 ? 2.144 9.227 14.213 1.00 57.12 768 MET B O 1
ATOM 11740 N N . ASN B 1 769 ? 1.596 9.080 12.035 1.00 56.47 769 ASN B N 1
ATOM 11741 C CA . ASN B 1 769 ? 2.087 7.720 11.869 1.00 39.14 769 ASN B CA 1
ATOM 11742 C C . ASN B 1 769 ? 3.501 7.594 12.427 1.00 43.64 769 ASN B C 1
ATOM 11743 O O . ASN B 1 769 ? 4.407 8.283 11.961 1.00 43.86 769 ASN B O 1
ATOM 11748 N N . PRO B 1 770 ? 3.691 6.733 13.442 1.00 45.62 770 PRO B N 1
ATOM 11749 C CA . PRO B 1 770 ? 5.022 6.549 14.011 1.00 47.89 770 PRO B CA 1
ATOM 11750 C C . PRO B 1 770 ? 5.940 5.728 13.108 1.00 49.58 770 PRO B C 1
ATOM 11751 O O . PRO B 1 770 ? 7.143 5.672 13.352 1.00 51.93 770 PRO B O 1
ATOM 11755 N N . THR B 1 771 ? 5.370 5.086 12.091 1.00 45.39 771 THR B N 1
ATOM 11756 C CA . THR B 1 771 ? 6.147 4.308 11.139 1.00 44.94 771 THR B CA 1
ATOM 11757 C C . THR B 1 771 ? 6.609 5.188 9.979 1.00 42.53 771 THR B C 1
ATOM 11758 O O . THR B 1 771 ? 5.779 5.682 9.223 1.00 42.25 771 THR B O 1
ATOM 11762 N N . PRO B 1 772 ? 7.933 5.393 9.835 1.00 43.70 772 PRO B N 1
ATOM 11763 C CA . PRO B 1 772 ? 8.372 6.217 8.710 1.00 52.50 772 PRO B CA 1
ATOM 11764 C C . PRO B 1 772 ? 8.053 5.540 7.375 1.00 49.42 772 PRO B C 1
ATOM 11765 O O . PRO B 1 772 ? 8.121 4.313 7.274 1.00 45.51 772 PRO B O 1
ATOM 11769 N N . MET B 1 773 ? 7.695 6.331 6.375 1.00 49.41 773 MET B N 1
ATOM 11770 C CA . MET B 1 773 ? 7.405 5.784 5.061 1.00 59.36 773 MET B CA 1
ATOM 11771 C C . MET B 1 773 ? 8.691 5.144 4.525 1.00 53.57 773 MET B C 1
ATOM 11772 O O . MET B 1 773 ? 9.692 5.838 4.352 1.00 50.78 773 MET B O 1
ATOM 11777 N N . PRO B 1 774 ? 8.676 3.818 4.276 1.00 54.00 774 PRO B N 1
ATOM 11778 C CA . PRO B 1 774 ? 9.939 3.077 4.114 1.00 65.47 774 PRO B CA 1
ATOM 11779 C C . PRO B 1 774 ? 10.731 3.416 2.851 1.00 65.04 774 PRO B C 1
ATOM 11780 O O . PRO B 1 774 ? 11.958 3.430 2.877 1.00 78.22 774 PRO B O 1
ATOM 11784 N N . PHE B 1 775 ? 10.027 3.676 1.760 1.00 64.49 775 PHE B N 1
ATOM 11785 C CA . PHE B 1 775 ? 10.666 3.911 0.473 1.00 66.10 775 PHE B CA 1
ATOM 11786 C C . PHE B 1 775 ? 10.917 5.396 0.241 1.00 60.28 775 PHE B C 1
ATOM 11787 O O . PHE B 1 775 ? 11.206 5.811 -0.882 1.00 62.66 775 PHE B O 1
ATOM 11795 N N . GLN C 2 21 ? 33.387 -16.276 24.618 1.00 107.52 21 GLN C N 1
ATOM 11796 C CA . GLN C 2 21 ? 34.776 -16.256 25.088 1.00 107.11 21 GLN C CA 1
ATOM 11797 C C . GLN C 2 21 ? 35.683 -15.679 24.020 1.00 109.84 21 GLN C C 1
ATOM 11798 O O . GLN C 2 21 ? 36.805 -15.285 24.313 1.00 106.76 21 GLN C O 1
ATOM 11804 N N . LEU C 2 22 ? 35.208 -15.623 22.784 1.00 110.99 22 LEU C N 1
ATOM 11805 C CA . LEU C 2 22 ? 36.022 -15.086 21.713 1.00 109.88 22 LEU C CA 1
ATOM 11806 C C . LEU C 2 22 ? 36.334 -13.655 22.046 1.00 95.80 22 LEU C C 1
ATOM 11807 O O . LEU C 2 22 ? 35.477 -12.921 22.499 1.00 91.51 22 LEU C O 1
ATOM 11812 N N . SER C 2 23 ? 37.577 -13.272 21.851 1.00 90.29 23 SER C N 1
ATOM 11813 C CA . SER C 2 23 ? 37.973 -11.922 22.150 1.00 88.66 23 SER C CA 1
ATOM 11814 C C . SER C 2 23 ? 37.221 -11.008 21.207 1.00 89.27 23 SER C C 1
ATOM 11815 O O . SER C 2 23 ? 36.970 -11.371 20.074 1.00 93.21 23 SER C O 1
ATOM 11818 N N . SER C 2 24 ? 36.852 -9.830 21.686 1.00 78.31 24 SER C N 1
ATOM 11819 C CA . SER C 2 24 ? 36.187 -8.864 20.848 1.00 79.76 24 SER C CA 1
ATOM 11820 C C . SER C 2 24 ? 37.123 -8.420 19.718 1.00 90.95 24 SER C C 1
ATOM 11821 O O . SER C 2 24 ? 36.673 -8.024 18.654 1.00 88.71 24 SER C O 1
ATOM 11824 N N . GLN C 2 25 ? 38.423 -8.504 19.944 1.00 91.53 25 GLN C N 1
ATOM 11825 C CA . GLN C 2 25 ? 39.371 -8.127 18.909 1.00 85.85 25 GLN C CA 1
ATOM 11826 C C . GLN C 2 25 ? 39.192 -9.013 17.678 1.00 90.38 25 GLN C C 1
ATOM 11827 O O . GLN C 2 25 ? 39.290 -8.536 16.541 1.00 88.22 25 GLN C O 1
ATOM 11833 N N . LEU C 2 26 ? 38.910 -10.293 17.907 1.00 82.60 26 LEU C N 1
ATOM 11834 C CA . LEU C 2 26 ? 38.734 -11.243 16.813 1.00 97.73 26 LEU C CA 1
ATOM 11835 C C . LEU C 2 26 ? 37.338 -11.157 16.200 1.00 96.33 26 LEU C C 1
ATOM 11836 O O . LEU C 2 26 ? 37.152 -11.460 15.024 1.00 98.33 26 LEU C O 1
ATOM 11841 N N . ALA C 2 27 ? 36.364 -10.748 17.008 1.00 90.78 27 ALA C N 1
ATOM 11842 C CA . ALA C 2 27 ? 34.959 -10.767 16.607 1.00 89.42 27 ALA C CA 1
ATOM 11843 C C . ALA C 2 27 ? 34.612 -9.642 15.640 1.00 92.68 27 ALA C C 1
ATOM 11844 O O . ALA C 2 27 ? 33.867 -9.850 14.677 1.00 101.46 27 ALA C O 1
ATOM 11846 N N . GLU C 2 28 ? 35.154 -8.455 15.894 1.00 88.52 28 GLU C N 1
ATOM 11847 C CA . GLU C 2 28 ? 34.859 -7.286 15.065 1.00 90.75 28 GLU C CA 1
ATOM 11848 C C . GLU C 2 28 ? 35.456 -7.375 13.660 1.00 86.08 28 GLU C C 1
ATOM 11849 O O . GLU C 2 28 ? 35.245 -6.482 12.840 1.00 93.94 28 GLU C O 1
ATOM 11855 N N . LEU C 2 29 ? 36.213 -8.435 13.393 1.00 80.50 29 LEU C N 1
ATOM 11856 C CA . LEU C 2 29 ? 36.806 -8.641 12.071 1.00 82.39 29 LEU C CA 1
ATOM 11857 C C . LEU C 2 29 ? 35.748 -8.912 11.018 1.00 76.76 29 LEU C C 1
ATOM 11858 O O . LEU C 2 29 ? 35.049 -9.925 11.077 1.00 75.70 29 LEU C O 1
ATOM 11863 N N . SER C 2 30 ? 35.629 -7.998 10.063 1.00 79.65 30 SER C N 1
ATOM 11864 C CA . SER C 2 30 ? 34.757 -8.197 8.914 1.00 80.21 30 SER C CA 1
ATOM 11865 C C . SER C 2 30 ? 35.541 -7.889 7.647 1.00 77.00 30 SER C C 1
ATOM 11866 O O . SER C 2 30 ? 36.466 -7.080 7.673 1.00 69.84 30 SER C O 1
ATOM 11869 N N . GLU C 2 31 ? 35.177 -8.572 6.564 1.00 90.38 31 GLU C N 1
ATOM 11870 C CA . GLU C 2 31 ? 35.764 -8.353 5.241 1.00 80.43 31 GLU C CA 1
ATOM 11871 C C . GLU C 2 31 ? 34.633 -8.268 4.231 1.00 84.54 31 GLU C C 1
ATOM 11872 O O . GLU C 2 31 ? 33.688 -9.058 4.282 1.00 95.37 31 GLU C O 1
ATOM 11878 N N . GLU C 2 32 ? 34.726 -7.305 3.321 1.00 86.22 32 GLU C N 1
ATOM 11879 C CA . GLU C 2 32 ? 33.684 -7.097 2.323 1.00 83.23 32 GLU C CA 1
ATOM 11880 C C . GLU C 2 32 ? 34.268 -6.591 1.020 1.00 85.66 32 GLU C C 1
ATOM 11881 O O . GLU C 2 32 ? 35.321 -5.954 1.003 1.00 82.33 32 GLU C O 1
ATOM 11887 N N . ALA C 2 33 ? 33.573 -6.883 -0.072 1.00 89.55 33 ALA C N 1
ATOM 11888 C CA . ALA C 2 33 ? 33.953 -6.391 -1.383 1.00 81.92 33 ALA C CA 1
ATOM 11889 C C . ALA C 2 33 ? 33.135 -5.154 -1.688 1.00 78.69 33 ALA C C 1
ATOM 11890 O O . ALA C 2 33 ? 31.915 -5.218 -1.768 1.00 84.86 33 ALA C O 1
ATOM 11892 N N . LEU C 2 34 ? 33.813 -4.023 -1.836 1.00 77.98 34 LEU C N 1
ATOM 11893 C CA . LEU C 2 34 ? 33.154 -2.779 -2.200 1.00 80.84 34 LEU C CA 1
ATOM 11894 C C . LEU C 2 34 ? 32.679 -2.873 -3.644 1.00 90.42 34 LEU C C 1
ATOM 11895 O O . LEU C 2 34 ? 31.674 -2.271 -4.025 1.00 90.91 34 LEU C O 1
ATOM 11900 N N . GLY C 2 35 ? 33.415 -3.643 -4.441 1.00 99.91 35 GLY C N 1
ATOM 11901 C CA . GLY C 2 35 ? 33.076 -3.864 -5.836 1.00 105.68 35 GLY C CA 1
ATOM 11902 C C . GLY C 2 35 ? 34.276 -4.344 -6.627 1.00 116.67 35 GLY C C 1
ATOM 11903 O O . GLY C 2 35 ? 34.844 -5.393 -6.326 1.00 106.51 35 GLY C O 1
ATOM 11904 N N . GLN D 2 21 ? 29.589 10.993 -79.070 1.00 103.31 21 GLN D N 1
ATOM 11905 C CA . GLN D 2 21 ? 30.675 11.525 -79.915 1.00 98.48 21 GLN D CA 1
ATOM 11906 C C . GLN D 2 21 ? 32.056 11.170 -79.370 1.00 90.67 21 GLN D C 1
ATOM 11907 O O . GLN D 2 21 ? 33.010 11.012 -80.131 1.00 81.76 21 GLN D O 1
ATOM 11913 N N . LEU D 2 22 ? 32.162 11.053 -78.051 1.00 87.03 22 LEU D N 1
ATOM 11914 C CA . LEU D 2 22 ? 33.394 10.597 -77.430 1.00 82.73 22 LEU D CA 1
ATOM 11915 C C . LEU D 2 22 ? 33.680 9.162 -77.883 1.00 77.54 22 LEU D C 1
ATOM 11916 O O . LEU D 2 22 ? 32.753 8.366 -78.044 1.00 83.31 22 LEU D O 1
ATOM 11921 N N . SER D 2 23 ? 34.954 8.841 -78.108 1.00 74.70 23 SER D N 1
ATOM 11922 C CA . SER D 2 23 ? 35.349 7.477 -78.491 1.00 84.35 23 SER D CA 1
ATOM 11923 C C . SER D 2 23 ? 34.797 6.454 -77.511 1.00 80.06 23 SER D C 1
ATOM 11924 O O . SER D 2 23 ? 34.664 6.740 -76.327 1.00 82.12 23 SER D O 1
ATOM 11927 N N . SER D 2 24 ? 34.482 5.263 -78.012 1.00 82.69 24 SER D N 1
ATOM 11928 C CA . SER D 2 24 ? 33.809 4.241 -77.215 1.00 80.55 24 SER D CA 1
ATOM 11929 C C . SER D 2 24 ? 34.570 3.848 -75.950 1.00 78.59 24 SER D C 1
ATOM 11930 O O . SER D 2 24 ? 33.976 3.750 -74.884 1.00 82.39 24 SER D O 1
ATOM 11933 N N . GLN D 2 25 ? 35.870 3.614 -76.072 1.00 76.75 25 GLN D N 1
ATOM 11934 C CA . GLN D 2 25 ? 36.647 3.118 -74.946 1.00 85.63 25 GLN D CA 1
ATOM 11935 C C . GLN D 2 25 ? 36.940 4.224 -73.929 1.00 79.91 25 GLN D C 1
ATOM 11936 O O . GLN D 2 25 ? 37.207 3.946 -72.770 1.00 82.36 25 GLN D O 1
ATOM 11942 N N . LEU D 2 26 ? 36.892 5.478 -74.367 1.00 80.43 26 LEU D N 1
ATOM 11943 C CA . LEU D 2 26 ? 37.019 6.597 -73.445 1.00 79.58 26 LEU D CA 1
ATOM 11944 C C . LEU D 2 26 ? 35.700 6.802 -72.720 1.00 80.72 26 LEU D C 1
ATOM 11945 O O . LEU D 2 26 ? 35.678 7.067 -71.518 1.00 74.75 26 LEU D O 1
ATOM 11950 N N . ALA D 2 27 ? 34.607 6.648 -73.462 1.00 73.39 27 ALA D N 1
ATOM 11951 C CA . ALA D 2 27 ? 33.265 6.872 -72.930 1.00 82.35 27 ALA D CA 1
ATOM 11952 C C . ALA D 2 27 ? 32.823 5.781 -71.964 1.00 74.50 27 ALA D C 1
ATOM 11953 O O . ALA D 2 27 ? 32.093 6.061 -71.020 1.00 75.68 27 ALA D O 1
ATOM 11955 N N . GLU D 2 28 ? 33.259 4.546 -72.202 1.00 54.03 28 GLU D N 1
ATOM 11956 C CA . GLU D 2 28 ? 32.849 3.403 -71.377 1.00 55.93 28 GLU D CA 1
ATOM 11957 C C . GLU D 2 28 ? 33.486 3.411 -69.991 1.00 60.75 28 GLU D C 1
ATOM 11958 O O . GLU D 2 28 ? 33.098 2.627 -69.124 1.00 56.09 28 GLU D O 1
ATOM 11964 N N . LEU D 2 29 ? 34.474 4.278 -69.792 1.00 53.80 29 LEU D N 1
ATOM 11965 C CA . LEU D 2 29 ? 35.210 4.313 -68.544 1.00 52.65 29 LEU D CA 1
ATOM 11966 C C . LEU D 2 29 ? 34.293 4.607 -67.365 1.00 53.52 29 LEU D C 1
ATOM 11967 O O . LEU D 2 29 ? 33.523 5.556 -67.388 1.00 62.35 29 LEU D O 1
ATOM 11972 N N . SER D 2 30 ? 34.387 3.771 -66.336 1.00 52.84 30 SER D N 1
ATOM 11973 C CA . SER D 2 30 ? 33.586 3.944 -65.138 1.00 55.80 30 SER D CA 1
ATOM 11974 C C . SER D 2 30 ? 34.267 3.325 -63.922 1.00 56.56 30 SER D C 1
ATOM 11975 O O . SER D 2 30 ? 35.044 2.374 -64.028 1.00 51.44 30 SER D O 1
ATOM 11978 N N . GLU D 2 31 ? 33.955 3.886 -62.762 1.00 57.18 31 GLU D N 1
ATOM 11979 C CA . GLU D 2 31 ? 34.535 3.465 -61.504 1.00 54.30 31 GLU D CA 1
ATOM 11980 C C . GLU D 2 31 ? 33.421 3.428 -60.478 1.00 57.19 31 GLU D C 1
ATOM 11981 O O . GLU D 2 31 ? 32.466 4.193 -60.573 1.00 56.30 31 GLU D O 1
ATOM 11987 N N . GLU D 2 32 ? 33.536 2.545 -59.496 1.00 57.63 32 GLU D N 1
ATOM 11988 C CA . GLU D 2 32 ? 32.504 2.442 -58.466 1.00 62.04 32 GLU D CA 1
ATOM 11989 C C . GLU D 2 32 ? 32.987 1.684 -57.236 1.00 56.39 32 GLU D C 1
ATOM 11990 O O . GLU D 2 32 ? 33.815 0.783 -57.339 1.00 52.39 32 GLU D O 1
ATOM 11996 N N . ALA D 2 33 ? 32.490 2.098 -56.089 1.00 56.71 33 ALA D N 1
ATOM 11997 C CA . ALA D 2 33 ? 32.711 1.411 -54.848 1.00 57.98 33 ALA D CA 1
ATOM 11998 C C . ALA D 2 33 ? 31.701 0.334 -54.799 1.00 56.15 33 ALA D C 1
ATOM 11999 O O . ALA D 2 33 ? 30.565 0.569 -55.107 1.00 81.38 33 ALA D O 1
ATOM 12001 N N . LEU D 2 34 ? 32.100 -0.852 -54.415 1.00 55.78 34 LEU D N 1
ATOM 12002 C CA . LEU D 2 34 ? 31.171 -1.944 -54.352 1.00 63.90 34 LEU D CA 1
ATOM 12003 C C . LEU D 2 34 ? 30.516 -2.044 -52.981 1.00 59.21 34 LEU D C 1
ATOM 12004 O O . LEU D 2 34 ? 31.100 -2.590 -52.089 1.00 57.72 34 LEU D O 1
#

Nearest PDB structures (foldseek):
  4v1t-assembly1_B  TM=1.001E+00  e=0.000E+00  Lyngbya aestuarii
  4v1t-assembly1_A  TM=9.874E-01  e=0.000E+00  Lyngbya aestuarii
  4v1v-assembly1_B  TM=9.907E-01  e=0.000E+00  Lyngbya aestuarii
  4v1v-assembly1_A  TM=9.874E-01  e=0.000E+00  Lyngbya aestuarii
  4v1u-assembly1_A  TM=9.847E-01  e=0.000E+00  Lyngbya aestuarii

Solvent-accessible surface area: 61709 Å² total; per-residue (Å²): 126,51,20,8,20,17,20,9,36,43,33,50,18,92,88,111,32,0,0,0,5,8,36,69,34,33,31,0,0,24,0,61,3,0,6,67,0,2,59,37,0,79,25,129,56,24,80,133,96,2,42,122,138,12,91,85,131,2,58,65,120,52,1,57,73,0,14,109,91,0,47,179,111,42,8,32,24,116,46,13,147,116,30,61,86,82,21,10,0,0,1,4,32,30,62,7,34,0,45,51,0,8,99,0,10,137,58,48,0,38,24,43,59,4,42,125,19,60,140,121,13,22,50,26,0,31,61,2,0,159,87,11,49,2,62,36,109,185,80,18,0,21,0,0,0,0,14,9,0,9,34,69,84,0,29,150,24,2,117,129,5,45,164,81,144,41,21,2,1,0,0,10,0,25,0,0,18,0,28,0,0,0,1,3,25,22,69,145,18,2,3,4,27,0,0,0,54,8,3,121,9,47,44,8,13,18,19,0,0,44,86,16,91,129,86,98,185,77,24,11,71,21,23,85,1,14,1,51,1,0,35,42,2,0,0,8,4,0,0,3,3,0,0,0,20,0,0,34,97,48,21,36,65,116,36,106,39,82,15,166,18,53,4,2,45,12,43,0,2,13,1,26,9,3,69,12,61,23,89,63,5,88,12,36,89,4,50,3,0,89,36,36,38,68,39,111,53,5,61,113,74,12,69,105,95,31,173,27,87,63,75,100,44,130,84,25,73,26,52,14,38,46,44,5,7,94,114,17,75,66,0,48,4,62,13,0,0,12,0,30,43,29,61,50,63,11,90,17,37,28,64,28,5,12,3,14,66,0,7,76,33,45,8,56,10,93,48,13,182,23,0,71,58,29,36,105,117,116,6,27,0,21,4,74,65,23,31,63,0,76,8,25,0,0,22,49,3,0,16,72,12,0,0,12,36,52,36,27,2,5,54,80,186,7,27,34,90,121,19,41,134,81,10,10,42,0,61,93,27,7,12,13,10,101,37,15,10,85,80,37,136,79,73,38,149,133,80,70,23,78,41,26,50,7,3,46,102,17,62,49,87,76,34,13,51,0,0,2,3,21,0,5,30,99,106,57,32,22,16,4,0,0,4,12,1,6,27,91,39,95,23,66,90,132,14,101,2,7,142,18,25,21,15,0,3,3,10,3,33,27,31,2,7,0,1,13,47,0,4,6,28,11,12,7,33,4,4,0,0,1,2,0,0,8,101,11,85,16,2,10,10,51,6,53,34,10,159,24,92,8,1,64,88,0,30,74,46,0,110,124,64,38,0,52,10,34,1,0,2,4,26,18,39,11,31,1,5,1,0,0,0,0,0,20,53,106,88,55,102,11,45,5,0,1,0,0,4,0,2,23,4,19,9,34,30,0,0,28,52,0,0,6,30,0,2,32,46,0,20,30,36,37,136,55,67,24,145,90,14,191,41,100,4,27,94,12,0,60,80,52,103,29,87,99,9,67,7,0,62,34,22,134,121,64,113,107,61,37,30,153,72,19,97,136,92,57,35,127,26,1,74,60,1,4,48,35,1,3,74,21,0,88,153,29,70,20,32,2,0,3,9,20,3,12,1,51,7,5,37,1,27,0,0,13,0,18,6,19,21,15,4,14,12,42,14,17,30,5,164,25,26,2,25,81,6,0,47,151,65,54,73,38,143,130,72,41,79,71,101,88,6,4,107,37,30,0,11,43,134,70,56,27,16,6,29,7,14,6,28,46,19,41,9,107,89,88,24,0,0,0,1,9,41,67,50,34,28,0,0,26,0,81,0,0,7,62,0,2,64,18,2,84,16,128,44,10,66,118,77,0,34,132,121,23,109,81,105,3,58,68,142,62,0,55,81,0,15,102,55,0,53,133,108,38,16,22,18,82,14,6,111,107,32,58,73,86,19,4,0,0,1,5,34,21,67,9,39,0,36,54,0,5,99,0,8,137,34,48,0,11,8,25,56,4,48,110,12,43,139,116,9,26,50,25,0,42,76,1,0,190,83,10,51,1,59,41,99,117,57,91,164,100,43,100,114,35,18,0,20,0,0,0,0,2,4,0,3,25,82,85,0,40,134,21,3,104,84,4,42,150,76,144,30,20,3,0,0,0,7,1,25,0,0,16,1,28,0,0,0,1,3,20,23,62,161,22,1,2,6,30,0,0,0,56,7,2,110,7,40,46,35,14,17,25,0,0,41,81,29,107,192,76,26,12,49,26,19,98,1,12,2,47,0,0,33,46,1,0,0,16,6,0,0,3,2,0,0,0,21,0,0,30,95,58,26,40,73,104,52,107,61,78,16,181,13,48,2,1,52,11,32,0,0,12,1,21,3,3,72,25,59,23,86,64,4,78,11,36,78,4,51,2,0,91,32,33,31,74,43,140,50,4,66,120,62,13,68,66,91,32,178,31,89,65,83,81,24,166,78,72,28,38,14,31,53,49,6,11,99,122,9,93,64,0,49,3,50,12,0,1,5,1,65,66,31,54,48,64,10,86,28,38,26,47,24,4,14,8,14,72,0,4,37,20,60,4,75,6,99,44,12,200,17,1,91,81,42,24,80,121,108,4,29,0,20,6,62,67,21,31,64,0,75,7,29,0,0,22,45,3,0,18,79,9,0,0,17,33,55,34,25,2,4,62,92,186,5,29,48,81,128,26,36,137,82,14,10,49,1,52,94,26,6,18,15,8,106,32,15,10,86,82,34,129,90,73,37,142,130,46,125,34,77,49,16,51,7,2,45,110,15,64,41,89,84,39,15,53,0,0,2,4,22,0,6,34,103,94,50,34,20,16,5,0,0,3,10,4,4,26,90,37,97,23,76,81,144,21,101,4,7,136,19,20,32,16,0,4,4,10,3,38,22,32,3,6,0,4,12,31,0,5,2,30,11,7,6,32,2,3,0,0,0,1,0,1,8,102,9,86,12,1,11,9,49,10,61,39,15,152,36,88,12,2,75,86,0,39,78,39,2,124,118,67,46,3,45,9,37,1,0,3,3,22,15,53,10,34,1,3,2,1,0,0,0,1,17,42,79,99,58,98,7,41,13,0,2,1,0,6,0,1,16,4,19,8,27,45,0,0,25,51,0,2,6,30,2,2,38,44,2,25,72,44,21,191,44,66,26,142,96,11,142,52,91,22,33,102,13,1,72,63,43,90,34,100,82,9,72,6,0,66,33,18,138,128,67,108,102,59,42,35,158,71,18,95,152,90,57,40,116,28,0,67,65,2,4,48,40,0,4,72,22,0,90,152,44,67,18,37,1,0,3,8,23,2,12,2,54,6,5,37,0,27,0,0,13,1,21,5,19,20,15,6,15,10,39,16,22,27,5,163,27,27,2,26,75,6,0,50,176,67,58,65,43,137,127,75,40,80,69,99,87,6,3,107,38,32,0,14,57,234,134,26,89,86,15,71,69,6,45,24,35,67,26,67,239,99,51,89,30,16,58,40,8,42,31,41,76,52